Protein 3SLH (pdb70)

Foldseek 3Di:
DKWKKFAAFQAFEEEAAFAFAPLLLLLQQVLLQAFAAKAKEFRRQPFPQSVLLVVLQVLFPWAWDDPPVRNMIITHYQHLQRTHAGPAARENELDPLSVLQVLLQQQQHQAKHWYHYDPLQQQFAQCQQVVVSVVQVWDWDDVPRGDRIITNHHQEGAADEEERPAADPSNVNSNQNNQQRYAFKHKYFYPQHADCSNVLLCVLQVFDWDADDGTIMHHYDDHGHHDYYYGFRHVLLCLLVQLLQQAFPPYKYKYARHWPAVNQCLSVVVQVVFPWDKDWADWDADSRTITTMIMGHYDATAADEDDQSSCNNCVSVVLLVVLSQQAHAFKHHDFQALVCCRHSHNSQVQSQQVSVQQPWPWDGDNGTIMTHHDAGAAGEGECNQPLSNSSSVLSSNNRHPGMHMYPHNPNVSNGGVCSQVSCVVGRTGMDIDDDD/DKWKKFAAFQAFAEEDAFAFAPLLLLLQQVLLQAFAAKAKEFRRQLFDQSVLLVVLQVLFPWDWDDPPVRNMIITHYQHLQRTHAGPAARENALDPLSQLQVLLQQQQHQAKHWYYYDPLQQQFAQVQQVVVSVVQVWDWDADVRGDRIMTNHHLEGAADEDERPAADPSSVNSNVNNQQRYAFKHKYFYPQHADDSSVLLCVLQVFDWDDDPTIIMGHYDDHGHHDYFYGFHHVLLVLLVQLLQAAFAPYKYKHARHWDAVNQCLSVVVQVVFPWDKDWDPWDDTSRTITTMIIGHYDATAAEEDDQSSCNNCVSVVLLVVLSQQAHAFKHWDFQALVCCNHSHNSQVQSQQVSVQQPWDKDDDNGTIMTHHDAGAAGEGEQNQPLSNSSSVLSNNNRHPGMYMYPHNPNVSNGGVCSQVVCVVGRSGMDIRDHPDDD/DWKWKKFAAFQAFAEEEAFAFAQLLLLLVQVLLQAAAAKAKEFRRQPFDQSVLLVVLSVQFPWDWDDPPVRRMIITHHLHLQRGHEGPDARENALDPLSVLLVLLQQQQHQAKHWYAYDPLQQQFAQCQQVVVSVVQVWDWDDDPRGDRIMTNHHLAGAADAEERPAQDPSSVNSRVSNQQSHAFKHKYFYPAHADCSNVLVCVQQVADWDDDDRIIMHHYPDHGHHDYAYTFHEVLLVLLVQLLQQAFAPYKYKHFRHFCAVNQPLSVVVQVVFPFDKDWAPWDCPRVGITTMIMGHYTATAAEERDLSSCSNCVSVVLQVVLSQQAHAAKHWDFQALVCPRHSHNSQVQSQQVQVQQPWPKDGDNRTIMTHHDAGAAGEGELNQPLSNSSSVLSNSNRHPGMYMYTGNPNVSNGGVCSQVVCVVRGSGMDMDDHPD/DFKWKKFWAFQAFEEEEAFAFAQLLLLLQQVQLQAFAAKAKEFRRQPFDQSVLLVVLSVLFPWAWDDPPVRNMIITHYCHLQRGHEGPDARENALDPLSVLQVCLQQQQHQAKHWYAYDPLQQQFAQCQQCVVSVVQVWDWDDDPRGDRIMTNHHQAGAADEEERPAQDPSSVNSNVNNQQRYAFKHKYFYPAHADDSNVQVCVQQVADWDDDDRMIMHHYDDHGHHDYAYTFREVLLVLLVQLLQAANPPYKYKYFRHFCQVNQPLSVVVQVVFPWDKDWAPWDCPRVRITTMIMGHYDATAAEERDLSSCSNCLSVVLLVVLSQQAHAFKHWDFQQLVCCNHSHNSQVQSQQVQVQQPWPWAGDNGTIMTHHDAGAAGEGECNQPLSNSSSVLSNNNRHPGMHMYGGNVNVSNGGVCSQVVCVVRRSGMDMDHHPNPD

Nearest PDB structures (foldseek):
  3tr1-assembly1_A  TM=9.973E-01  e=2.044E-92  Coxiella burnetii
  4egr-assembly3_C  TM=9.978E-01  e=1.444E-90  Coxiella burnetii
  4znd-assembly1_A  TM=9.997E-01  e=7.835E-90  Coxiella burnetii RSA 493
  1rf4-assembly1_A  TM=9.714E-01  e=6.660E-53  Streptococcus pneumoniae
  3rmt-assembly1_B  TM=9.116E-01  e=3.940E-53  Halalkalibacterium halodurans

B-factor: mean 26.9, std 11.07, range [5.55, 76.54]

Organism: Coxiella burnetii (strain RSA 493 / Nine Mile phase I) (NCBI:txid227377)

Radius of gyration: 42.56 Å; Cα contacts (8 Å, |Δi|>4): 4972; chains: 4; bounding box: 73×123×106 Å

CATH classification: 3.65.10.10 (+1 more: 3.65.10.10)

Sequence (1753 aa):
AMMDYQTIPSQQGLSGEIICVPGDKSISHRAVLLAAIAEGQTQVDGFLMGADNLAMVSSALQQQMGASIQVIEEDDENILVVEGVGMTGLQAPPEALDCGNSGTAIRLLSGLLAGQPFNTTVLTTGDSSLQRRPMKRIIDPLTLMGAKIDDSSTGNVPPLKIYGNPRLTTGIHHYQLPMASAQVKSCLLLAGLYARGKTCITEPAPSRDHTERLLLKKHFHHYTLQQKDKQSICVSGGGKLKANDIISSIPGDISSAAFFIVAATITPGSAIRLCRVGVNPTRLGVINLLKMMGADIEEVTHYTTEKNNEEPTTADITVRHARLKGIDIPPDQVPLTIDEFPVLLIAAAVAQGKTVLRDDAAELRVKETDRIAAMVDGLQKLGIAAESLPDGVVIIQGGTLEGGEVNNSYDDHRIAMAFAVAGTLAKGPVRIRNCDDNVKKTSFPNFVELANEEVGGMMNNVKGVRGRAMMDYQTIPSQGLSGEICVPGDKSISHRAVLLAAIAEGQTQVDGFLMGADNLAMVSSALQQMGASIQVIEDDENILVVEGVGMTGLQAPPEALDCGNSGTAIRLLSGLLAGQPFNTTVLTGDSSSLQRRPMKRIIDPLTLMGAKIDSTGNVPPLKIYGNPRLTGIHYQLPMASAQVKSCLLLAGLYARGKTCITEPAPSRDHTERLLLKHFHYTLLQKDKQSIICVSGGGKLKANDIISSIPGDISSAAFFIVAATITPGSAIRLCRVGVNPTRLGVINLLKMMMGADIEVTTHYTTEKNEEPTADITVRHARLKGIDIPPDQVPLTIDEFPVLLIAAAVAQGKTVLRDAAELRVKETDRIAAMVDGLQKLGIAAESLPDGVVIIQGGTLEGGEVNNSYDDHRIAMAFAVAGTLAKGPVRIRRNNCDNVKTSFPNFVELANEVGMMNVKGVRGRGGFNAMMDYQTIPSQGLSGEICVPGDKSISHRAVLLAAIAEGQTQVDDGFLMGADNLAMVSSALQQMGASIQVIEDDENILVVEGVGMTGLQAPPEALDCGNSGTAIRLLSGLLAGQPFNTVLLTGDSSLQRRPMKRIIDPLTLMGAKKIDSTGNVPPLKIYGNPRLTGIHYQLPMASAQVKSCLLLAGLYARGKTCITEPAPSRDHTERLLKHFHYTLQKDKQSICVSGGGKLKANDISIPGDISSAAFFIVAATITPGSAIRLCRRVGVNPTRLGVINLLKMMGADIEEVTHYYTEKNEEPTADITVRHARLKGIDIPPDQVPLTIDEFPVLLIAAAVAQGKTVLRRDDAAELRVKETDRIAAMVDGLQKLGIAAESLPDGVVIIIQQGGTLEGGEVNSYDDDHRIAMAFAVAGTLAKGPVRIRNCDNVKTSFPNFVELANEVGMMNVKGVRGRRGNAMMDYQTIPSQGLSGEICVPGDKSISHRAVLLAAIAEGQTQVDGFLMGADNLAMVSSALQQMGASIQVIEDENILVVEGVGMTGLQAPPEALDCGNSGTAIRLLSGLLAGQPFNTVLLTGDSSLQRRPMKRIIDPLTLMGAKIDSTGNVPPLKIYGNPRLTGIHHYQLPMASAQVKSCLLLAGLYARGKTCITEPAPSRDHTERLLKHFHYTLQKDKQSICVSGGGKLKANDISSIPGDISSAAFFIVAATITPGSAIRLCRVGVNPTRLGVINLLKMMGADIEVTHYTEKNEEPTADITVRHARRLKGIDIPPDQVPLTIDEFPVLLIAAAVAQGKTVLRDAAELRVKETDRIAAMVDGLQKLGIAAESLPDGVVIIQGGTLEGGEVNSYDDHRIAMAFAVAGTLAKGPVRIRNCDNVKTSFPNFVELANEVGMMNVKGVRGRGGF

Structure (mmCIF, N/CA/C/O backbone):
data_3SLH
#
_entry.id   3SLH
#
_cell.length_a   46.252
_cell.length_b   186.638
_cell.length_c   95.794
_cell.angle_alpha   90.00
_cell.angle_beta   91.51
_cell.angle_gamma   90.00
#
_symmetry.space_group_name_H-M   'P 1 21 1'
#
loop_
_entity.id
_entity.type
_entity.pdbx_description
1 polymer '3-phosphoshikimate 1-carboxyvinyltransferase'
2 non-polymer BETA-MERCAPTOETHANOL
3 non-polymer 'PHOSPHATE ION'
4 non-polymer SHIKIMATE-3-PHOSPHATE
5 non-polymer GLYPHOSATE
6 non-polymer '(3R,4S,5R)-3,4,5-TRIHYDROXYCYCLOHEX-1-ENE-1-CARBOXYLIC ACID'
7 non-polymer 1,2-ETHANEDIOL
8 non-polymer DI(HYDROXYETHYL)ETHER
9 non-polymer 'TRIETHYLENE GLYCOL'
10 non-polymer 'PENTAETHYLENE GLYCOL'
11 non-polymer 'CHLORIDE ION'
12 non-polymer 'TETRAETHYLENE GLYCOL'
13 water water
#
loop_
_atom_site.group_PDB
_atom_site.id
_atom_site.type_symbol
_atom_site.label_atom_id
_atom_site.label_alt_id
_atom_site.label_comp_id
_atom_site.label_asym_id
_atom_site.label_entity_id
_atom_site.label_seq_id
_atom_site.pdbx_PDB_ins_code
_atom_site.Cartn_x
_atom_site.Cartn_y
_atom_site.Cartn_z
_atom_site.occupancy
_atom_site.B_iso_or_equiv
_atom_site.auth_seq_id
_atom_site.auth_comp_id
_atom_site.auth_asym_id
_atom_site.auth_atom_id
_atom_site.pdbx_PDB_model_num
ATOM 1 N N . ALA A 1 3 ? 9.681 12.582 -56.857 1.00 35.44 0 ALA A N 1
ATOM 2 C CA . ALA A 1 3 ? 9.425 13.667 -57.871 1.00 32.90 0 ALA A CA 1
ATOM 3 C C . ALA A 1 3 ? 8.207 13.259 -58.689 1.00 30.63 0 ALA A C 1
ATOM 4 O O . ALA A 1 3 ? 8.318 12.444 -59.613 1.00 32.74 0 ALA A O 1
ATOM 6 N N . MET A 1 4 ? 7.065 13.859 -58.384 1.00 26.17 1 MET A N 1
ATOM 7 C CA A MET A 1 4 ? 5.838 13.507 -59.064 0.50 24.13 1 MET A CA 1
ATOM 8 C CA B MET A 1 4 ? 5.807 13.520 -59.049 0.50 24.74 1 MET A CA 1
ATOM 9 C C . MET A 1 4 ? 5.247 14.723 -59.777 1.00 22.48 1 MET A C 1
ATOM 10 O O . MET A 1 4 ? 5.334 15.846 -59.283 1.00 20.20 1 MET A O 1
ATOM 19 N N . ASP A 1 5 ? 4.693 14.470 -60.959 1.00 19.07 2 ASP A N 1
ATOM 20 C CA . ASP A 1 5 ? 4.043 15.483 -61.764 1.00 18.67 2 ASP A CA 1
ATOM 21 C C . ASP A 1 5 ? 2.584 15.070 -61.951 1.00 17.70 2 ASP A C 1
ATOM 22 O O . ASP A 1 5 ? 2.224 13.905 -61.721 1.00 17.63 2 ASP A O 1
ATOM 27 N N . TYR A 1 6 ? 1.736 16.018 -62.355 1.00 16.08 3 TYR A N 1
ATOM 28 C CA . TYR A 1 6 ? 0.381 15.698 -62.742 1.00 15.62 3 TYR A CA 1
ATOM 29 C C . TYR A 1 6 ? 0.269 15.823 -64.263 1.00 16.68 3 TYR A C 1
ATOM 30 O O . TYR A 1 6 ? 0.910 16.674 -64.853 1.00 17.63 3 TYR A O 1
ATOM 39 N N . GLN A 1 7 ? -0.546 14.967 -64.873 1.00 17.84 4 GLN A N 1
ATOM 40 C CA . GLN A 1 7 ? -0.797 15.012 -66.314 1.00 17.27 4 GLN A CA 1
ATOM 41 C C . GLN A 1 7 ? -2.299 14.960 -66.504 1.00 17.59 4 GLN A C 1
ATOM 42 O O . GLN A 1 7 ? -2.964 14.066 -65.978 1.00 18.05 4 GLN A O 1
ATOM 48 N N . THR A 1 8 ? -2.822 15.922 -67.245 1.00 17.41 5 THR A N 1
ATOM 49 C CA . THR A 1 8 ? -4.249 16.012 -67.472 1.00 17.90 5 THR A CA 1
ATOM 50 C C . THR A 1 8 ? -4.624 15.761 -68.916 1.00 19.53 5 THR A C 1
ATOM 51 O O . THR A 1 8 ? -3.769 15.794 -69.817 1.00 19.97 5 THR A O 1
ATOM 55 N N . ILE A 1 9 ? -5.901 15.441 -69.104 1.00 18.30 6 ILE A N 1
ATOM 56 C CA . ILE A 1 9 ? -6.531 15.501 -70.430 1.00 19.52 6 ILE A CA 1
ATOM 57 C C . ILE A 1 9 ? -7.844 16.251 -70.199 1.00 19.57 6 ILE A C 1
ATOM 58 O O . ILE A 1 9 ? -8.360 16.263 -69.077 1.00 18.32 6 ILE A O 1
ATOM 63 N N . PRO A 1 10 ? -8.378 16.886 -71.252 1.00 20.99 7 PRO A N 1
ATOM 64 C CA . PRO A 1 10 ? -9.592 17.647 -71.064 1.00 21.49 7 PRO A CA 1
ATOM 65 C C . PRO A 1 10 ? -10.758 16.828 -70.538 1.00 22.01 7 PRO A C 1
ATOM 66 O O . PRO A 1 10 ? -10.833 15.628 -70.748 1.00 22.68 7 PRO A O 1
ATOM 70 N N . SER A 1 11 ? -11.682 17.520 -69.884 1.00 22.09 8 SER A N 1
ATOM 71 C CA . SER A 1 11 ? -12.864 16.898 -69.311 1.00 21.93 8 SER A CA 1
ATOM 72 C C . SER A 1 11 ? -14.113 17.0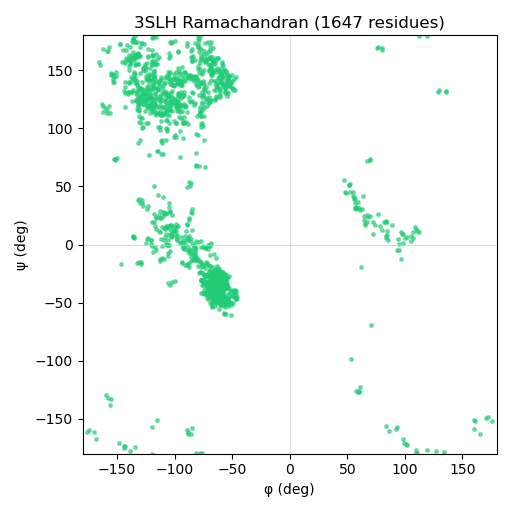41 -70.173 1.00 24.40 8 SER A C 1
ATOM 73 O O . SER A 1 11 ? -14.341 18.086 -70.752 1.00 24.35 8 SER A O 1
ATOM 76 N N . GLN A 1 12 ? -14.932 15.980 -70.192 1.00 26.02 9 GLN A N 1
ATOM 77 C CA A GLN A 1 12 ? -16.170 15.988 -70.944 0.70 28.73 9 GLN A CA 1
ATOM 78 C CA B GLN A 1 12 ? -16.204 15.950 -70.924 0.30 27.82 9 GLN A CA 1
ATOM 79 C C . GLN A 1 12 ? -17.328 16.424 -70.022 1.00 28.57 9 GLN A C 1
ATOM 80 O O . GLN A 1 12 ? -18.511 16.339 -70.384 1.00 29.44 9 GLN A O 1
ATOM 91 N N . GLY A 1 13 ? -16.979 16.893 -68.823 1.00 27.19 10 GLY A N 1
ATOM 92 C CA . GLY A 1 13 ? -17.972 17.381 -67.882 1.00 27.75 10 GLY A CA 1
ATOM 93 C C . GLY A 1 13 ? -17.817 16.778 -66.501 1.00 27.40 10 GLY A C 1
ATOM 94 O O . GLY A 1 13 ? -17.615 15.570 -66.373 1.00 28.57 10 GLY A O 1
ATOM 95 N N . LEU A 1 14 ? -17.858 17.633 -65.476 1.00 25.57 11 LEU A N 1
ATOM 96 C CA . LEU A 1 14 ? -17.811 17.180 -64.111 1.00 24.83 11 LEU A CA 1
ATOM 97 C C . LEU A 1 14 ? -19.223 16.814 -63.646 1.00 26.14 11 LEU A C 1
ATOM 98 O O . LEU A 1 14 ? -20.196 17.452 -64.030 1.00 26.07 11 LEU A O 1
ATOM 103 N N . SER A 1 15 ? -19.321 15.789 -62.813 1.00 26.96 12 SER A N 1
ATOM 104 C CA . SER A 1 15 ? -20.600 15.354 -62.315 1.00 30.14 12 SER A CA 1
ATOM 105 C C . SER A 1 15 ? -20.456 14.627 -60.999 1.00 30.38 12 SER A C 1
ATOM 106 O O . SER A 1 15 ? -19.464 13.951 -60.771 1.00 32.53 12 SER A O 1
ATOM 109 N N . GLY A 1 16 ? -21.457 14.753 -60.138 1.00 31.17 13 GLY A N 1
ATOM 110 C CA . GLY A 1 16 ? -21.437 14.020 -58.897 1.00 30.96 13 GLY A CA 1
ATOM 111 C C . GLY A 1 16 ? -21.439 14.859 -57.654 1.00 30.02 13 GLY A C 1
ATOM 112 O O . GLY A 1 16 ? -21.490 16.083 -57.691 1.00 27.15 13 GLY A O 1
ATOM 113 N N . GLU A 1 17 ? -21.424 14.150 -56.541 1.00 30.07 14 GLU A N 1
ATOM 114 C CA . GLU A 1 17 ? -21.450 14.736 -55.238 1.00 29.83 14 GLU A CA 1
ATOM 115 C C . GLU A 1 17 ? -20.135 14.335 -54.582 1.00 28.01 14 GLU A C 1
ATOM 116 O O . GLU A 1 17 ? -19.777 13.153 -54.591 1.00 28.05 14 GLU A O 1
ATOM 122 N N A ILE A 1 18 ? -19.377 15.299 -54.055 0.50 25.89 15 ILE A N 1
ATOM 123 N N B ILE A 1 18 ? -19.482 15.319 -53.965 0.50 26.71 15 ILE A N 1
ATOM 124 C CA A ILE A 1 18 ? -18.154 14.956 -53.316 0.50 24.03 15 ILE A CA 1
ATOM 125 C CA B ILE A 1 18 ? -18.153 15.168 -53.399 0.50 25.70 15 ILE A CA 1
ATOM 126 C C A ILE A 1 18 ? -18.042 15.760 -52.031 0.50 23.42 15 ILE A C 1
ATOM 127 C C B ILE A 1 18 ? -18.035 15.821 -52.018 0.50 24.32 15 ILE A C 1
ATOM 128 O O A ILE A 1 18 ? -18.612 16.839 -51.888 0.50 21.42 15 ILE A O 1
ATOM 129 O O B ILE A 1 18 ? -18.614 16.881 -51.789 0.50 22.55 15 ILE A O 1
ATOM 138 N N . CYS A 1 19 ? -17.306 15.175 -51.103 1.00 22.69 16 CYS A N 1
ATOM 139 C CA . CYS A 1 19 ? -17.034 15.745 -49.809 1.00 23.17 16 CYS A CA 1
ATOM 140 C C . CYS A 1 19 ? -15.553 16.050 -49.812 1.00 20.80 16 CYS A C 1
ATOM 141 O O . CYS A 1 19 ? -14.745 15.135 -49.922 1.00 23.32 16 CYS A O 1
ATOM 144 N N . VAL A 1 20 ? -15.189 17.324 -49.724 1.00 18.76 17 VAL A N 1
ATOM 145 C CA . VAL A 1 20 ? -13.778 17.676 -49.652 1.00 16.45 17 VAL A CA 1
ATOM 146 C C . VAL A 1 20 ? -13.302 17.514 -48.209 1.00 16.06 17 VAL A C 1
ATOM 147 O O . VAL A 1 20 ? -14.111 17.530 -47.263 1.00 17.27 17 VAL A O 1
ATOM 151 N N . PRO A 1 21 ? -11.981 17.373 -48.032 1.00 14.42 18 PRO A N 1
ATOM 152 C CA . PRO A 1 21 ? -11.426 17.222 -46.695 1.00 15.90 18 PRO A CA 1
ATOM 153 C C . PRO A 1 21 ? -11.540 18.515 -45.885 1.00 15.59 18 PRO A C 1
ATOM 154 O O . PRO A 1 21 ? -11.939 19.567 -46.409 1.00 14.95 18 PRO A O 1
ATOM 158 N N . GLY A 1 22 ? -11.214 18.409 -44.609 1.00 14.21 19 GLY A N 1
ATOM 159 C CA . GLY A 1 22 ? -11.368 19.493 -43.668 1.00 14.75 19 GLY A CA 1
ATOM 160 C C . GLY A 1 22 ? -10.574 20.747 -43.924 1.00 13.64 19 GLY A C 1
ATOM 161 O O . GLY A 1 22 ? -9.541 20.748 -44.609 1.00 12.47 19 GLY A O 1
ATOM 162 N N . ASP A 1 23 ? -11.055 21.809 -43.290 1.00 13.42 20 ASP A N 1
ATOM 163 C CA . ASP A 1 23 ? -10.463 23.106 -43.392 1.00 12.97 20 ASP A CA 1
ATOM 164 C C . ASP A 1 23 ? -9.103 23.165 -42.702 1.00 12.86 20 ASP A C 1
ATOM 165 O O . ASP A 1 23 ? -8.968 22.841 -41.514 1.00 12.47 20 ASP A O 1
ATOM 170 N N . LYS A 1 24 ? -8.090 23.575 -43.461 1.00 11.67 21 LYS A N 1
ATOM 171 C CA . LYS A 1 24 ? -6.705 23.658 -42.953 1.00 12.58 21 LYS A CA 1
ATOM 172 C C . LYS A 1 24 ? -6.557 24.722 -41.839 1.00 12.42 21 LYS A C 1
ATOM 173 O O . LYS A 1 24 ? -5.959 24.454 -40.787 1.00 11.84 21 LYS A O 1
ATOM 179 N N . SER A 1 25 ? -7.156 25.900 -42.044 1.00 11.63 22 SER A N 1
ATOM 180 C CA . SER A 1 25 ? -7.062 27.017 -41.077 1.00 12.54 22 SER A CA 1
ATOM 181 C C . SER A 1 25 ? -7.741 26.678 -39.781 1.00 12.00 22 SER A C 1
ATOM 182 O O . SER A 1 25 ? -7.159 26.881 -38.685 1.00 12.81 22 SER A O 1
ATOM 185 N N . ILE A 1 26 ? -8.947 26.116 -39.873 1.00 12.79 23 ILE A N 1
ATOM 186 C CA . ILE A 1 26 ? -9.694 25.774 -38.661 1.00 13.21 23 ILE A CA 1
ATOM 187 C C . ILE A 1 26 ? -9.025 24.608 -37.945 1.00 12.62 23 ILE A C 1
ATOM 188 O O . ILE A 1 26 ? -8.936 24.600 -36.710 1.00 13.92 23 ILE A O 1
ATOM 193 N N . SER A 1 27 ? -8.512 23.644 -38.715 1.00 11.36 24 SER A N 1
ATOM 194 C CA . SER A 1 27 ? -7.807 22.507 -38.122 1.00 12.54 24 SER A CA 1
ATOM 195 C C . SER A 1 27 ? -6.598 22.958 -37.269 1.00 12.92 24 SER A C 1
ATOM 196 O O . SER A 1 27 ? -6.432 22.499 -36.144 1.00 13.43 24 SER A O 1
ATOM 199 N N . HIS A 1 28 ? -5.802 23.885 -37.782 1.00 12.76 25 HIS A N 1
ATOM 200 C CA . HIS A 1 28 ? -4.630 24.343 -37.066 1.00 13.45 25 HIS A CA 1
ATOM 201 C C . HIS A 1 28 ? -5.017 24.916 -35.711 1.00 13.53 25 HIS A C 1
ATOM 202 O O . HIS A 1 28 ? -4.430 24.595 -34.676 1.00 13.62 25 HIS A O 1
ATOM 209 N N . ARG A 1 29 ? -6.024 25.771 -35.732 1.00 13.16 26 ARG A N 1
ATOM 210 C CA . ARG A 1 29 ? -6.487 26.442 -34.517 1.00 13.89 26 ARG A CA 1
ATOM 211 C C . ARG A 1 29 ? -7.157 25.480 -33.536 1.00 14.67 26 ARG A C 1
ATOM 212 O O . ARG A 1 29 ? -6.971 25.593 -32.321 1.00 15.65 26 ARG A O 1
ATOM 220 N N . ALA A 1 30 ? -7.947 24.564 -34.069 1.00 13.84 27 ALA A N 1
ATOM 221 C CA . ALA A 1 30 ? -8.676 23.593 -33.230 1.00 14.46 27 ALA A CA 1
ATOM 222 C C . ALA A 1 30 ? -7.720 22.766 -32.388 1.00 14.01 27 ALA A C 1
ATOM 223 O O . ALA A 1 30 ? -7.937 22.579 -31.184 1.00 14.34 27 ALA A O 1
ATOM 225 N N . VAL A 1 31 ? -6.679 22.228 -33.014 1.00 14.30 28 VAL A N 1
ATOM 226 C CA . VAL A 1 31 ? -5.765 21.376 -32.265 1.00 14.13 28 VAL A CA 1
ATOM 227 C C . VAL A 1 31 ? -4.911 22.176 -31.273 1.00 15.01 28 VAL A C 1
ATOM 228 O O . VAL A 1 31 ? -4.689 21.748 -30.148 1.00 14.01 28 VAL A O 1
ATOM 232 N N . LEU A 1 32 ? -4.489 23.355 -31.687 1.00 13.91 29 LEU A N 1
ATOM 233 C CA . LEU A 1 32 ? -3.661 24.200 -30.833 1.00 14.01 29 LEU A CA 1
ATOM 234 C C . LEU A 1 32 ? -4.430 24.628 -29.572 1.00 15.10 29 LEU A C 1
ATOM 235 O O . LEU A 1 32 ? -3.963 24.434 -28.456 1.00 16.08 29 LEU A O 1
ATOM 240 N N . LEU A 1 33 ? -5.636 25.143 -29.738 1.00 15.50 30 LEU A N 1
ATOM 241 C CA . LEU A 1 33 ? -6.441 25.584 -28.584 1.00 15.59 30 LEU A CA 1
ATOM 242 C C . LEU A 1 33 ? -6.861 24.384 -27.741 1.00 16.22 30 LEU A C 1
ATOM 243 O O . LEU A 1 33 ? -6.859 24.453 -26.505 1.00 15.64 30 LEU A O 1
ATOM 248 N N . ALA A 1 34 ? -7.222 23.281 -28.385 1.00 14.52 31 ALA A N 1
ATOM 249 C CA . ALA A 1 34 ? -7.623 22.101 -27.631 1.00 15.24 31 ALA A CA 1
ATOM 250 C C . ALA A 1 34 ? -6.464 21.630 -26.754 1.00 15.17 31 ALA A C 1
ATOM 251 O O . ALA A 1 34 ? -6.662 21.152 -25.620 1.00 15.09 31 ALA A O 1
ATOM 253 N N . ALA A 1 35 ? -5.243 21.751 -27.284 1.00 14.50 32 ALA A N 1
ATOM 254 C CA . ALA A 1 35 ? -4.061 21.250 -26.585 1.00 15.62 32 ALA A CA 1
ATOM 255 C C . ALA A 1 35 ? -3.863 21.891 -25.225 1.00 17.28 32 ALA A C 1
ATOM 256 O O . ALA A 1 35 ? -3.419 21.208 -24.269 1.00 17.16 32 ALA A O 1
ATOM 258 N N . ILE A 1 36 ? -4.186 23.188 -25.132 1.00 16.37 33 ILE A N 1
ATOM 259 C CA . ILE A 1 36 ? -4.009 23.964 -23.879 1.00 17.42 33 ILE A CA 1
ATOM 260 C C . ILE A 1 36 ? -5.319 24.223 -23.100 1.00 17.72 33 ILE A C 1
ATOM 261 O O . ILE A 1 36 ? -5.338 24.959 -22.123 1.00 18.06 33 ILE A O 1
ATOM 266 N N . ALA A 1 37 ? -6.398 23.618 -23.557 1.00 17.86 34 ALA A N 1
ATOM 267 C CA . ALA A 1 37 ? -7.679 23.724 -22.869 1.00 18.65 34 ALA A CA 1
ATOM 268 C C . ALA A 1 37 ? -7.666 22.765 -21.692 1.00 18.75 34 ALA A C 1
ATOM 269 O O . ALA A 1 37 ? -6.739 21.961 -21.536 1.00 19.01 34 ALA A O 1
ATOM 271 N N . GLU A 1 38 ? -8.685 22.886 -20.840 1.00 20.11 35 GLU A N 1
ATOM 272 C CA . GLU A 1 38 ? -8.878 21.940 -19.747 1.00 22.17 35 GLU A CA 1
ATOM 273 C C . GLU A 1 38 ? -10.028 21.016 -20.159 1.00 21.77 35 GLU A C 1
ATOM 274 O O . GLU A 1 38 ? -11.126 21.472 -20.515 1.00 22.26 35 GLU A O 1
ATOM 280 N N . GLY A 1 39 ? -9.747 19.717 -20.162 1.00 22.84 36 GLY A N 1
ATOM 281 C CA . GLY A 1 39 ? -10.741 18.721 -20.523 1.00 22.05 36 GLY A CA 1
ATOM 282 C C . GLY A 1 39 ? -10.446 18.074 -21.864 1.00 22.14 36 GLY A C 1
ATOM 283 O O . GLY A 1 39 ? -9.450 18.388 -22.515 1.00 20.68 36 GLY A O 1
ATOM 284 N N . GLN A 1 40 ? -11.349 17.198 -22.277 1.00 20.58 37 GLN A N 1
ATOM 285 C CA . GLN A 1 40 ? -11.172 16.432 -23.510 1.00 21.29 37 GLN A CA 1
ATOM 286 C C . GLN A 1 40 ? -11.890 17.057 -24.694 1.00 20.54 37 GLN A C 1
ATOM 287 O O . GLN A 1 40 ? -13.086 17.328 -24.611 1.00 21.00 37 GLN A O 1
ATOM 293 N N . THR A 1 41 ? -11.171 17.270 -25.806 1.00 19.19 38 THR A N 1
ATOM 294 C CA . THR A 1 41 ? -11.797 17.760 -27.012 1.00 19.17 38 THR A CA 1
ATOM 295 C C . THR A 1 41 ? -11.662 16.715 -28.117 1.00 19.01 38 THR A C 1
ATOM 296 O O . THR A 1 41 ? -10.557 16.336 -28.449 1.00 16.81 38 THR A O 1
ATOM 300 N N . GLN A 1 42 ? -12.795 16.258 -28.669 1.00 18.06 39 GLN A N 1
ATOM 301 C CA . GLN A 1 42 ? -12.762 15.393 -29.848 1.00 18.93 39 GLN A CA 1
ATOM 302 C C . GLN A 1 42 ? -12.920 16.300 -31.066 1.00 17.82 39 GLN A C 1
ATOM 303 O O . GLN A 1 42 ? -13.848 17.098 -31.131 1.00 18.14 39 GLN A O 1
ATOM 309 N N . VAL A 1 43 ? -11.989 16.190 -32.005 1.00 16.93 40 VAL A N 1
ATOM 310 C CA . VAL A 1 43 ? -12.013 17.014 -33.214 1.00 16.65 40 VAL A CA 1
ATOM 311 C C . VAL A 1 43 ? -12.350 16.110 -34.389 1.00 18.46 40 VAL A C 1
ATOM 312 O O . VAL A 1 43 ? -11.554 15.233 -34.704 1.00 18.93 40 VAL A O 1
ATOM 316 N N . ASP A 1 44 ? -13.534 16.279 -34.991 1.00 17.31 41 ASP A N 1
ATOM 317 C CA . ASP A 1 44 ? -13.951 15.469 -36.141 1.00 18.58 41 ASP A CA 1
ATOM 318 C C . ASP A 1 44 ? -13.735 16.285 -37.414 1.00 17.57 41 ASP A C 1
ATOM 319 O O . ASP A 1 44 ? -13.889 17.491 -37.395 1.00 18.20 41 ASP A O 1
ATOM 324 N N . GLY A 1 45 ? -13.322 15.635 -38.493 1.00 17.93 42 GLY A N 1
ATOM 325 C CA . GLY A 1 45 ? -13.116 16.340 -39.755 1.00 17.23 42 GLY A CA 1
ATOM 326 C C . GLY A 1 45 ? -11.743 17.006 -39.857 1.00 16.43 42 GLY A C 1
ATOM 327 O O . GLY A 1 45 ? -11.516 17.836 -40.743 1.00 17.54 42 GLY A O 1
ATOM 328 N N . PHE A 1 46 ? -10.850 16.681 -38.934 1.00 14.63 43 PHE A N 1
ATOM 329 C CA . PHE A 1 46 ? -9.482 17.255 -38.931 1.00 14.61 43 PHE A CA 1
ATOM 330 C C . PHE A 1 46 ? -8.781 16.931 -40.249 1.00 13.18 43 PHE A C 1
ATOM 331 O O . PHE A 1 46 ? -8.872 15.818 -40.742 1.00 14.25 43 PHE A O 1
ATOM 339 N N . LEU A 1 47 ? -8.083 17.908 -40.819 1.00 13.18 44 LEU A N 1
ATOM 340 C CA . LEU A 1 47 ? -7.369 17.701 -42.070 1.00 13.77 44 LEU A CA 1
ATOM 341 C C . LEU A 1 47 ? -6.061 16.952 -41.802 1.00 13.56 44 LEU A C 1
ATOM 342 O O . LEU A 1 47 ? -5.110 17.480 -41.193 1.00 14.24 44 LEU A O 1
ATOM 347 N N . MET A 1 48 ? -5.998 15.737 -42.312 1.00 14.96 45 MET A N 1
ATOM 348 C CA . MET A 1 48 ? -4.845 14.862 -42.140 1.00 14.72 45 MET A CA 1
ATOM 349 C C . MET A 1 48 ? -3.813 15.073 -43.259 1.00 15.66 45 MET A C 1
ATOM 350 O O . MET A 1 48 ? -3.350 14.116 -43.899 1.00 17.37 45 MET A O 1
ATOM 355 N N . GLY A 1 49 ? -3.476 16.339 -43.487 1.00 14.81 46 GLY A N 1
ATOM 356 C CA . GLY A 1 49 ? -2.468 16.729 -44.457 1.00 14.43 46 GLY A CA 1
ATOM 357 C C . GLY A 1 49 ? -1.152 17.023 -43.754 1.00 14.80 46 GLY A C 1
ATOM 358 O O . GLY A 1 49 ? -1.066 17.065 -42.529 1.00 13.93 46 GLY A O 1
ATOM 359 N N . ALA A 1 50 ? -0.126 17.298 -44.551 1.00 14.84 47 ALA A N 1
ATOM 360 C CA . ALA A 1 50 ? 1.223 17.466 -44.007 1.00 13.88 47 ALA A CA 1
ATOM 361 C C . ALA A 1 50 ? 1.338 18.696 -43.113 1.00 13.62 47 ALA A C 1
ATOM 362 O O . ALA A 1 50 ? 2.018 18.630 -42.079 1.00 14.92 47 ALA A O 1
ATOM 364 N N . ASP A 1 51 ? 0.686 19.796 -43.482 1.00 14.14 48 ASP A N 1
ATOM 365 C CA . ASP A 1 51 ? 0.783 21.036 -42.714 1.00 12.75 48 ASP A CA 1
ATOM 366 C C . ASP A 1 51 ? 0.150 20.849 -41.316 1.00 13.39 48 ASP A C 1
ATOM 367 O O . ASP A 1 51 ? 0.756 21.165 -40.296 1.00 13.28 48 ASP A O 1
ATOM 372 N N . ASN A 1 52 ? -1.055 20.284 -41.282 1.00 12.47 49 ASN A N 1
ATOM 373 C CA . ASN A 1 52 ? -1.758 20.099 -40.014 1.00 12.14 49 ASN A CA 1
ATOM 374 C C . ASN A 1 52 ? -1.120 19.039 -39.131 1.00 12.44 49 ASN A C 1
ATOM 375 O O . ASN A 1 52 ? -1.084 19.190 -37.891 1.00 12.29 49 ASN A O 1
ATOM 380 N N . LEU A 1 53 ? -0.557 17.996 -39.733 1.00 12.50 50 LEU A N 1
ATOM 381 C CA . LEU A 1 53 ? 0.109 16.967 -38.938 1.00 13.65 50 LEU A CA 1
ATOM 382 C C . LEU A 1 53 ? 1.442 17.500 -38.398 1.00 14.41 50 LEU A C 1
ATOM 383 O O . LEU A 1 53 ? 1.892 17.039 -37.351 1.00 14.67 50 LEU A O 1
ATOM 388 N N . ALA A 1 54 ? 2.056 18.485 -39.084 1.00 13.38 51 ALA A N 1
ATOM 389 C CA . ALA A 1 54 ? 3.260 19.093 -38.542 1.00 14.51 51 ALA A CA 1
ATOM 390 C C . ALA A 1 54 ? 2.904 19.850 -37.265 1.00 14.36 51 ALA A C 1
ATOM 391 O O . ALA A 1 54 ? 3.646 19.800 -36.266 1.00 16.19 51 ALA A O 1
ATOM 393 N N . MET A 1 55 ? 1.766 20.542 -37.263 1.00 13.24 52 MET A N 1
ATOM 394 C CA . MET A 1 55 ? 1.277 21.236 -36.047 1.00 13.36 52 MET A CA 1
ATOM 395 C C . MET A 1 55 ? 1.074 20.221 -34.894 1.00 12.93 52 MET A C 1
ATOM 396 O O . MET A 1 55 ? 1.508 20.446 -33.758 1.00 13.34 52 MET A O 1
ATOM 401 N N . VAL A 1 56 ? 0.416 19.112 -35.206 1.00 13.90 53 VAL A N 1
ATOM 402 C CA . VAL A 1 56 ? 0.194 18.057 -34.217 1.00 13.63 53 VAL A CA 1
ATOM 403 C C . VAL A 1 56 ? 1.503 17.558 -33.626 1.00 15.05 53 VAL A C 1
ATOM 404 O O . VAL A 1 56 ? 1.666 17.512 -32.393 1.00 14.82 53 VAL A O 1
ATOM 408 N N . SER A 1 57 ? 2.457 17.206 -34.486 1.00 15.48 54 SER A N 1
ATOM 409 C CA A SER A 1 57 ? 3.733 16.685 -34.001 0.50 16.14 54 SER A CA 1
ATOM 410 C CA B SER A 1 57 ? 3.741 16.696 -34.026 0.50 16.39 54 SER A CA 1
ATOM 411 C C . SER A 1 57 ? 4.464 17.708 -33.144 1.00 16.29 54 SER A C 1
ATOM 412 O O . SER A 1 57 ? 5.037 17.360 -32.115 1.00 18.12 54 SER A O 1
ATOM 417 N N . ALA A 1 58 ? 4.449 18.969 -33.559 1.00 15.52 55 ALA A N 1
ATOM 418 C CA . ALA A 1 58 ? 5.099 20.035 -32.783 1.00 15.35 55 ALA A CA 1
ATOM 419 C C . ALA A 1 58 ? 4.464 20.133 -31.371 1.00 15.83 55 ALA A C 1
ATOM 420 O O . ALA A 1 58 ? 5.176 20.248 -30.364 1.00 17.40 55 ALA A O 1
ATOM 422 N N . LEU A 1 59 ? 3.138 20.079 -31.297 1.00 14.31 56 LEU A N 1
ATOM 423 C CA . LEU A 1 59 ? 2.447 20.137 -30.006 1.00 15.02 56 LEU A CA 1
ATOM 424 C C . LEU A 1 59 ? 2.767 18.923 -29.119 1.00 16.26 56 LEU A C 1
ATOM 425 O O . LEU A 1 59 ? 2.954 19.069 -27.892 1.00 17.24 56 LEU A O 1
ATOM 430 N N . GLN A 1 60 ? 2.874 17.744 -29.733 1.00 16.28 57 GLN A N 1
ATOM 431 C CA . GLN A 1 60 ? 3.237 16.522 -29.001 1.00 16.42 57 GLN A CA 1
ATOM 432 C C . GLN A 1 60 ? 4.655 16.595 -28.438 1.00 17.73 57 GLN A C 1
ATOM 433 O O . GLN A 1 60 ? 4.926 16.076 -27.364 1.00 19.07 57 GLN A O 1
ATOM 439 N N . GLN A 1 61 ? 5.568 17.253 -29.156 1.00 16.74 58 GLN A N 1
ATOM 440 C CA A GLN A 1 61 ? 6.940 17.408 -28.652 0.70 17.95 58 GLN A CA 1
ATOM 441 C CA B GLN A 1 61 ? 6.941 17.411 -28.677 0.30 17.83 58 GLN A CA 1
ATOM 442 C C . GLN A 1 61 ? 6.962 18.223 -27.377 1.00 18.25 58 GLN A C 1
ATOM 443 O O . GLN A 1 61 ? 7.913 18.121 -26.589 1.00 19.28 58 GLN A O 1
ATOM 454 N N . MET A 1 62 ? 5.924 19.043 -27.177 1.00 18.15 59 MET A N 1
ATOM 455 C CA . MET A 1 62 ? 5.792 19.900 -25.986 1.00 19.74 59 MET A CA 1
ATOM 456 C C . MET A 1 62 ? 4.846 19.334 -24.937 1.00 20.69 59 MET A C 1
ATOM 457 O O . MET A 1 62 ? 4.412 20.024 -24.003 1.00 20.73 59 MET A O 1
ATOM 462 N N . GLY A 1 63 ? 4.475 18.086 -25.122 1.00 19.24 60 GLY A N 1
ATOM 463 C CA . GLY A 1 63 ? 3.663 17.426 -24.125 1.00 20.30 60 GLY A CA 1
ATOM 464 C C . GLY A 1 63 ? 2.177 17.553 -24.256 1.00 20.70 60 GLY A C 1
ATOM 465 O O . GLY A 1 63 ? 1.474 17.274 -23.294 1.00 21.26 60 GLY A O 1
ATOM 466 N N . ALA A 1 64 ? 1.671 17.962 -25.431 1.00 18.01 61 ALA A N 1
ATOM 467 C CA . ALA A 1 64 ? 0.224 17.889 -25.655 1.00 18.35 61 ALA A CA 1
ATOM 468 C C . ALA A 1 64 ? -0.121 16.408 -25.746 1.00 18.55 61 ALA A C 1
ATOM 469 O O . ALA A 1 64 ? 0.704 15.600 -26.173 1.00 20.08 61 ALA A O 1
ATOM 471 N N . SER A 1 65 ? -1.340 16.069 -25.333 1.00 17.65 62 SER A N 1
ATOM 472 C CA . SER A 1 65 ? -1.855 14.703 -25.350 1.00 18.42 62 SER A CA 1
ATOM 473 C C . SER A 1 65 ? -2.878 14.629 -26.498 1.00 19.00 62 SER A C 1
ATOM 474 O O . SER A 1 65 ? -4.013 15.077 -26.360 1.00 18.11 62 SER A O 1
ATOM 477 N N . ILE A 1 66 ? -2.429 14.096 -27.630 1.00 18.07 63 ILE A N 1
ATOM 478 C CA . ILE A 1 66 ? -3.228 14.031 -28.832 1.00 18.74 63 ILE A CA 1
ATOM 479 C C . ILE A 1 66 ? -3.202 12.638 -29.399 1.00 19.76 63 ILE A C 1
ATOM 480 O O . ILE A 1 66 ? -2.138 12.107 -29.693 1.00 21.21 63 ILE A O 1
ATOM 485 N N . GLN A 1 67 ? -4.379 12.031 -29.528 1.00 20.61 64 GLN A N 1
ATOM 486 C CA . GLN A 1 67 ? -4.504 10.732 -30.142 1.00 20.69 64 GLN A CA 1
ATOM 487 C C . GLN A 1 67 ? -4.908 11.018 -31.579 1.00 20.92 64 GLN A C 1
ATOM 488 O O . GLN A 1 67 ? -5.946 11.648 -31.821 1.00 20.51 64 GLN A O 1
ATOM 494 N N . VAL A 1 68 ? -4.079 10.604 -32.529 1.00 19.61 65 VAL A N 1
ATOM 495 C CA . VAL A 1 68 ? -4.364 10.838 -33.919 1.00 19.42 65 VAL A CA 1
ATOM 496 C C . VAL A 1 68 ? -4.996 9.581 -34.531 1.00 20.57 65 VAL A C 1
ATOM 497 O O . VAL A 1 68 ? -4.365 8.532 -34.551 1.00 22.96 65 VAL A O 1
ATOM 501 N N . ILE A 1 69 ? -6.222 9.700 -35.041 1.00 20.46 66 ILE A N 1
ATOM 502 C CA . ILE A 1 69 ? -6.916 8.587 -35.722 1.00 21.48 66 ILE A CA 1
ATOM 503 C C . ILE A 1 69 ? -6.994 9.030 -37.198 1.00 21.85 66 ILE A C 1
ATOM 504 O O . ILE A 1 69 ? -8.037 9.470 -37.703 1.00 19.42 66 ILE A O 1
ATOM 509 N N . GLU A 1 70 ? -5.871 8.880 -37.882 1.00 22.79 67 GLU A N 1
ATOM 510 C CA A GLU A 1 70 ? -5.732 9.357 -39.255 0.70 24.34 67 GLU A CA 1
ATOM 511 C CA B GLU A 1 70 ? -5.741 9.354 -39.261 0.30 24.43 67 GLU A CA 1
ATOM 512 C C . GLU A 1 70 ? -6.796 8.821 -40.222 1.00 25.86 67 GLU A C 1
ATOM 513 O O . GLU A 1 70 ? -7.306 9.580 -41.064 1.00 24.99 67 GLU A O 1
ATOM 524 N N . ASP A 1 71 ? -7.124 7.535 -40.095 1.00 27.84 68 ASP A N 1
ATOM 525 C CA A ASP A 1 71 ? -8.111 6.855 -40.966 0.50 29.68 68 ASP A CA 1
ATOM 526 C CA B ASP A 1 71 ? -8.091 6.915 -41.023 0.50 29.37 68 ASP A CA 1
ATOM 527 C C . ASP A 1 71 ? -9.541 7.318 -40.760 1.00 29.80 68 ASP A C 1
ATOM 528 O O . ASP A 1 71 ? -10.452 6.898 -41.488 1.00 32.52 68 ASP A O 1
ATOM 537 N N . GLU A 1 72 ? -9.771 8.104 -39.716 1.00 27.08 69 GLU A N 1
ATOM 538 C CA . GLU A 1 72 ? -11.092 8.598 -39.443 1.00 25.56 69 GLU A CA 1
ATOM 539 C C . GLU A 1 72 ? -11.171 10.111 -39.442 1.00 21.91 69 GLU A C 1
ATOM 540 O O . GLU A 1 72 ? -12.231 10.663 -39.203 1.00 22.63 69 GLU A O 1
ATOM 546 N N . ASN A 1 73 ? -10.046 10.770 -39.702 1.00 19.09 70 ASN A N 1
ATOM 547 C CA . ASN A 1 73 ? -9.964 12.217 -39.639 1.00 18.71 70 ASN A CA 1
ATOM 548 C C . ASN A 1 73 ? -10.393 12.755 -38.276 1.00 17.45 70 ASN A C 1
ATOM 549 O O . ASN A 1 73 ? -10.993 13.801 -38.178 1.00 16.33 70 ASN A O 1
ATOM 554 N N . ILE A 1 74 ? -10.008 12.049 -37.227 1.00 17.36 71 ILE A N 1
ATOM 555 C CA . ILE A 1 74 ? -10.349 12.443 -35.863 1.00 16.17 71 ILE A CA 1
ATOM 556 C C . ILE A 1 74 ? -9.106 12.600 -34.989 1.00 16.09 71 ILE A C 1
ATOM 557 O O . ILE A 1 74 ? -8.117 11.856 -35.132 1.00 16.53 71 ILE A O 1
ATOM 562 N N . LEU A 1 75 ? -9.144 13.611 -34.132 1.00 14.96 72 LEU A N 1
ATOM 563 C CA . LEU A 1 75 ? -8.170 13.749 -33.061 1.00 15.78 72 LEU A CA 1
ATOM 564 C C . LEU A 1 75 ? -8.940 13.669 -31.740 1.00 15.75 72 LEU A C 1
ATOM 565 O O . LEU A 1 75 ? -10.056 14.173 -31.644 1.00 16.72 72 LEU A O 1
ATOM 570 N N . VAL A 1 76 ? -8.345 13.040 -30.730 1.00 16.38 73 VAL A N 1
ATOM 571 C CA . VAL A 1 76 ? -8.879 13.106 -29.373 1.00 16.97 73 VAL A CA 1
ATOM 572 C C . VAL A 1 76 ? -7.779 13.809 -28.564 1.00 17.95 73 VAL A C 1
ATOM 573 O O . VAL A 1 76 ? -6.668 13.281 -28.432 1.00 17.78 73 VAL A O 1
ATOM 577 N N . VAL A 1 77 ? -8.082 15.002 -28.063 1.00 16.20 74 VAL A N 1
ATOM 578 C CA . VAL A 1 77 ? -7.102 15.802 -27.337 1.00 17.45 74 VAL A CA 1
ATOM 579 C C . VAL A 1 77 ? -7.439 15.904 -25.863 1.00 17.28 74 VAL A C 1
ATOM 580 O O . VAL A 1 77 ? -8.560 16.284 -25.523 1.00 18.56 74 VAL A O 1
ATOM 584 N N . GLU A 1 78 ? -6.499 15.511 -25.001 1.00 17.60 75 GLU A N 1
ATOM 585 C CA . GLU A 1 78 ? -6.650 15.686 -23.553 1.00 19.82 75 GLU A CA 1
ATOM 586 C C . GLU A 1 78 ? -5.861 16.934 -23.203 1.00 18.86 75 GLU A C 1
ATOM 587 O O . GLU A 1 78 ? -4.629 16.908 -23.153 1.00 19.18 75 GLU A O 1
ATOM 593 N N . GLY A 1 79 ? -6.563 18.032 -22.948 1.00 17.98 76 GLY A N 1
ATOM 594 C CA . GLY A 1 79 ? -5.891 19.304 -22.749 1.00 18.37 76 GLY A CA 1
ATOM 595 C C . GLY A 1 79 ? -4.955 19.332 -21.565 1.00 18.62 76 GLY A C 1
ATOM 596 O O . GLY A 1 79 ? -5.198 18.635 -20.555 1.00 19.45 76 GLY A O 1
ATOM 597 N N . VAL A 1 80 ? -3.907 20.154 -21.658 1.00 17.41 77 VAL A N 1
ATOM 598 C CA . VAL A 1 80 ? -2.958 20.268 -20.544 1.00 18.36 77 VAL A CA 1
ATOM 599 C C . VAL A 1 80 ? -3.075 21.588 -19.777 1.00 20.07 77 VAL A C 1
ATOM 600 O O . VAL A 1 80 ? -2.243 21.888 -18.910 1.00 22.43 77 VAL A O 1
ATOM 604 N N . GLY A 1 81 ? -4.110 22.361 -20.070 1.00 19.07 78 GLY A N 1
ATOM 605 C CA . GLY A 1 81 ? -4.278 23.660 -19.441 1.00 20.33 78 GLY A CA 1
ATOM 606 C C . GLY A 1 81 ? -3.326 24.701 -20.019 1.00 19.65 78 GLY A C 1
ATOM 607 O O . GLY A 1 81 ? -2.393 24.374 -20.757 1.00 19.43 78 GLY A O 1
ATOM 608 N N . MET A 1 82 ? -3.567 25.963 -19.672 1.00 20.06 79 MET A N 1
ATOM 609 C CA . MET A 1 82 ? -2.795 27.079 -20.238 1.00 20.93 79 MET A CA 1
ATOM 610 C C . MET A 1 82 ? -1.295 26.971 -20.033 1.00 21.25 79 MET A C 1
ATOM 611 O O . MET A 1 82 ? -0.524 27.327 -20.942 1.00 21.78 79 MET A O 1
ATOM 616 N N . THR A 1 83 ? -0.873 26.480 -18.863 1.00 21.68 80 THR A N 1
ATOM 617 C CA . THR A 1 83 ? 0.545 26.433 -18.515 1.00 22.51 80 THR A CA 1
ATOM 618 C C . THR A 1 83 ? 1.118 25.027 -18.546 1.00 22.81 80 THR A C 1
ATOM 619 O O . THR A 1 83 ? 2.237 24.789 -18.087 1.00 24.26 80 THR A O 1
ATOM 623 N N . GLY A 1 84 ? 0.389 24.113 -19.187 1.00 22.56 81 GLY A N 1
ATOM 624 C CA . GLY A 1 84 ? 0.768 22.717 -19.226 1.00 22.09 81 GLY A CA 1
ATOM 625 C C . GLY A 1 84 ? 1.779 22.243 -20.231 1.00 21.29 81 GLY A C 1
ATOM 626 O O . GLY A 1 84 ? 2.204 21.105 -20.174 1.00 20.88 81 GLY A O 1
ATOM 627 N N . LEU A 1 85 ? 2.177 23.090 -21.166 1.00 20.04 82 LEU A N 1
ATOM 628 C CA . LEU A 1 85 ? 3.175 22.658 -22.138 1.00 19.92 82 LEU A CA 1
ATOM 629 C C . LEU A 1 85 ? 4.566 22.565 -21.507 1.00 20.54 82 LEU A C 1
ATOM 630 O O . LEU A 1 85 ? 4.848 23.221 -20.508 1.00 21.56 82 LEU A O 1
ATOM 635 N N . GLN A 1 86 ? 5.413 21.775 -22.144 1.00 20.65 83 GLN A N 1
ATOM 636 C CA . GLN A 1 86 ? 6.760 21.518 -21.660 1.00 22.73 83 GLN A CA 1
ATOM 637 C C . GLN A 1 86 ? 7.786 21.814 -22.743 1.00 22.53 83 GLN A C 1
ATOM 638 O O . GLN A 1 86 ? 7.491 21.721 -23.942 1.00 21.81 83 GLN A O 1
ATOM 644 N N . ALA A 1 87 ? 9.000 22.176 -22.320 1.00 23.94 84 ALA A N 1
ATOM 645 C CA . ALA A 1 87 ? 10.056 22.560 -23.265 1.00 24.25 84 ALA A CA 1
ATOM 646 C C . ALA A 1 87 ? 10.390 21.391 -24.180 1.00 24.52 84 ALA A C 1
ATOM 647 O O . ALA A 1 87 ? 10.630 20.272 -23.707 1.00 24.80 84 ALA A O 1
ATOM 649 N N . PRO A 1 88 ? 10.365 21.626 -25.488 1.00 24.10 85 PRO A N 1
ATOM 650 C CA . PRO A 1 88 ? 10.680 20.545 -26.409 1.00 24.21 85 PRO A CA 1
ATOM 651 C C . PRO A 1 88 ? 12.188 20.307 -26.493 1.00 25.53 85 PRO A C 1
ATOM 652 O O . PRO A 1 88 ? 12.974 21.244 -26.319 1.00 26.42 85 PRO A O 1
ATOM 656 N N . PRO A 1 89 ? 12.595 19.068 -26.775 1.00 26.28 86 PRO A N 1
ATOM 657 C CA . PRO A 1 89 ? 14.008 18.723 -26.840 1.00 27.55 86 PRO A CA 1
ATOM 658 C C . PRO A 1 89 ? 14.741 19.148 -28.116 1.00 27.59 86 PRO A C 1
ATOM 659 O O . PRO A 1 89 ? 15.961 19.261 -28.084 1.00 29.02 86 PRO A O 1
ATOM 663 N N . GLU A 1 90 ? 14.014 19.339 -29.210 1.00 26.47 87 GLU A N 1
ATOM 664 C CA . GLU A 1 90 ? 14.618 19.729 -30.494 1.00 26.23 87 GLU A CA 1
ATOM 665 C C . GLU A 1 90 ? 13.781 20.818 -31.151 1.00 24.00 87 GLU A C 1
ATOM 666 O O . GLU A 1 90 ? 12.703 21.155 -30.670 1.00 20.14 87 GLU A O 1
ATOM 672 N N . ALA A 1 91 ? 14.275 21.358 -32.267 1.00 22.17 88 ALA A N 1
ATOM 673 C CA . ALA A 1 91 ? 13.526 22.362 -33.009 1.00 21.96 88 ALA A CA 1
ATOM 674 C C . ALA A 1 91 ? 12.183 21.779 -33.463 1.00 21.71 88 ALA A C 1
ATOM 675 O O . ALA A 1 91 ? 12.089 20.583 -33.752 1.00 21.78 88 ALA A O 1
ATOM 677 N N . LEU A 1 92 ? 11.162 22.629 -33.524 1.00 19.33 89 LEU A N 1
ATOM 678 C CA . LEU A 1 92 ? 9.837 22.229 -34.014 1.00 18.78 89 LEU A CA 1
ATOM 679 C C . LEU A 1 92 ? 9.809 22.481 -35.517 1.00 18.96 89 LEU A C 1
ATOM 680 O O . LEU A 1 92 ? 10.001 23.615 -35.970 1.00 19.69 89 LEU A O 1
ATOM 685 N N . ASP A 1 93 ? 9.608 21.416 -36.275 1.00 17.83 90 ASP A N 1
ATOM 686 C CA . ASP A 1 93 ? 9.620 21.477 -37.726 1.00 18.29 90 ASP A CA 1
ATOM 687 C C . ASP A 1 93 ? 8.215 21.728 -38.236 1.00 17.15 90 ASP A C 1
ATOM 688 O O . ASP A 1 93 ? 7.323 20.862 -38.155 1.00 17.65 90 ASP A O 1
ATOM 693 N N . CYS A 1 94 ? 8.018 22.931 -38.761 1.00 16.09 91 CYS A N 1
ATOM 694 C CA . CYS A 1 94 ? 6.711 23.348 -39.222 1.00 15.55 91 CYS A CA 1
ATOM 695 C C . CYS A 1 94 ? 6.446 22.982 -40.674 1.00 15.24 91 CYS A C 1
ATOM 696 O O . CYS A 1 94 ? 5.397 23.329 -41.232 1.00 15.46 91 CYS A O 1
ATOM 699 N N . GLY A 1 95 ? 7.356 22.241 -41.290 1.00 16.20 92 GLY A N 1
ATOM 700 C CA . GLY A 1 95 ? 7.161 21.831 -42.684 1.00 16.24 92 GLY A CA 1
ATOM 701 C C . GLY A 1 95 ? 7.008 22.984 -43.657 1.00 15.64 92 GLY A C 1
ATOM 702 O O . GLY A 1 95 ? 7.794 23.893 -43.690 1.00 16.39 92 GLY A O 1
ATOM 703 N N . ASN A 1 96 ? 5.939 22.944 -44.437 1.00 14.46 93 ASN A N 1
ATOM 704 C CA . ASN A 1 96 ? 5.665 23.971 -45.439 1.00 15.01 93 ASN A CA 1
ATOM 705 C C . ASN A 1 96 ? 4.740 25.040 -44.872 1.00 14.82 93 ASN A C 1
ATOM 706 O O . ASN A 1 96 ? 4.378 25.970 -45.582 1.00 15.30 93 ASN A O 1
ATOM 711 N N . SER A 1 97 ? 4.379 24.912 -43.594 1.00 13.52 94 SER A N 1
ATOM 712 C CA . SER A 1 97 ? 3.269 25.714 -43.008 1.00 13.40 94 SER A CA 1
ATOM 713 C C . SER A 1 97 ? 3.574 27.034 -42.331 1.00 13.58 94 SER A C 1
ATOM 714 O O . SER A 1 97 ? 4.037 27.077 -41.187 1.00 13.58 94 SER A O 1
ATOM 717 N N . GLY A 1 98 ? 3.250 28.131 -43.029 1.00 14.48 95 GLY A N 1
ATOM 718 C CA . GLY A 1 98 ? 3.368 29.449 -42.445 1.00 14.44 95 GLY A CA 1
ATOM 719 C C . GLY A 1 98 ? 2.385 29.618 -41.295 1.00 13.84 95 GLY A C 1
ATOM 720 O O . GLY A 1 98 ? 2.727 30.167 -40.239 1.00 12.80 95 GLY A O 1
ATOM 721 N N . THR A 1 99 ? 1.154 29.086 -41.440 1.00 12.20 96 THR A N 1
ATOM 722 C CA . THR A 1 99 ? 0.175 29.204 -40.368 1.00 13.79 96 THR A CA 1
ATOM 723 C C . THR A 1 99 ? 0.710 28.568 -39.100 1.00 13.51 96 THR A C 1
ATOM 724 O O . THR A 1 99 ? 0.615 29.145 -38.006 1.00 14.48 96 THR A O 1
ATOM 728 N N . ALA A 1 100 ? 1.301 27.384 -39.221 1.00 12.52 97 ALA A N 1
ATOM 729 C CA . ALA A 1 100 ? 1.828 26.716 -38.043 1.00 13.59 97 ALA A CA 1
ATOM 730 C C . ALA A 1 100 ? 2.930 27.534 -37.386 1.00 13.83 97 ALA A C 1
ATOM 731 O O . ALA A 1 100 ? 2.903 27.744 -36.161 1.00 13.73 97 ALA A O 1
ATOM 733 N N . ILE A 1 101 ? 3.896 28.013 -38.170 1.00 12.17 98 ILE A N 1
ATOM 734 C CA . ILE A 1 101 ? 5.026 28.722 -37.541 1.00 13.74 98 ILE A CA 1
ATOM 735 C C . ILE A 1 101 ? 4.580 30.044 -36.902 1.00 13.60 98 ILE A C 1
ATOM 736 O O . ILE A 1 101 ? 5.022 30.411 -35.809 1.00 14.24 98 ILE A O 1
ATOM 741 N N . ARG A 1 102 ? 3.658 30.735 -37.562 1.00 12.94 99 ARG A N 1
ATOM 742 C CA . ARG A 1 102 ? 3.209 32.022 -37.063 1.00 12.63 99 ARG A CA 1
ATOM 743 C C . ARG A 1 102 ? 2.299 31.890 -35.869 1.00 13.35 99 ARG A C 1
ATOM 744 O O . ARG A 1 102 ? 2.466 32.645 -34.915 1.00 13.52 99 ARG A O 1
ATOM 752 N N . LEU A 1 103 ? 1.354 30.939 -35.884 1.00 13.64 100 LEU A N 1
ATOM 753 C CA . LEU A 1 103 ? 0.512 30.734 -34.700 1.00 14.32 100 LEU A CA 1
ATOM 754 C C . LEU A 1 103 ? 1.322 30.167 -33.534 1.00 13.95 100 LEU A C 1
ATOM 755 O O . LEU A 1 103 ? 1.172 30.615 -32.407 1.00 15.38 100 LEU A O 1
ATOM 760 N N . LEU A 1 104 ? 2.192 29.208 -33.790 1.00 13.68 101 LEU A N 1
ATOM 761 C CA . LEU A 1 104 ? 3.038 28.683 -32.701 1.00 14.38 101 LEU A CA 1
ATOM 762 C C . LEU A 1 104 ? 3.912 29.762 -32.070 1.00 14.12 101 LEU A C 1
ATOM 763 O O . LEU A 1 104 ? 4.144 29.750 -30.881 1.00 15.87 101 LEU A O 1
ATOM 768 N N . SER A 1 105 ? 4.413 30.701 -32.865 1.00 14.09 102 SER A N 1
ATOM 769 C CA . SER A 1 105 ? 5.265 31.742 -32.309 1.00 15.43 102 SER A CA 1
ATOM 770 C C . SER A 1 105 ? 4.499 32.545 -31.275 1.00 15.30 102 SER A C 1
ATOM 771 O O . SER A 1 105 ? 5.054 32.955 -30.265 1.00 16.25 102 SER A O 1
ATOM 774 N N . GLY A 1 106 ? 3.233 32.833 -31.573 1.00 15.95 103 GLY A N 1
ATOM 775 C CA . GLY A 1 106 ? 2.365 33.555 -30.631 1.00 16.36 103 GLY A CA 1
ATOM 776 C C . GLY A 1 106 ? 2.105 32.768 -29.353 1.00 17.00 103 GLY A C 1
ATOM 777 O O . GLY A 1 106 ? 2.127 33.316 -28.250 1.00 17.75 103 GLY A O 1
ATOM 778 N N . LEU A 1 107 ? 1.845 31.487 -29.508 1.00 15.33 104 LEU A N 1
ATOM 779 C CA . LEU A 1 107 ? 1.627 30.576 -28.374 1.00 16.87 104 LEU A CA 1
ATOM 780 C C . LEU A 1 107 ? 2.870 30.452 -27.497 1.00 17.23 104 LEU A C 1
ATOM 781 O O . LEU A 1 107 ? 2.781 30.362 -26.262 1.00 17.98 104 LEU A O 1
ATOM 786 N N . LEU A 1 108 ? 4.034 30.465 -28.130 1.00 16.03 105 LEU A N 1
ATOM 787 C CA . LEU A 1 108 ? 5.273 30.154 -27.443 1.00 17.16 105 LEU A CA 1
ATOM 788 C C . LEU A 1 108 ? 6.007 31.371 -26.908 1.00 17.62 105 LEU A C 1
ATOM 789 O O . LEU A 1 108 ? 6.824 31.221 -26.023 1.00 17.97 105 LEU A O 1
ATOM 794 N N . ALA A 1 109 ? 5.640 32.564 -27.377 1.00 16.89 106 ALA A N 1
ATOM 795 C CA . ALA A 1 109 ? 6.308 33.816 -26.948 1.00 19.90 106 ALA A CA 1
ATOM 796 C C . ALA A 1 109 ? 6.221 34.038 -25.445 1.00 21.03 106 ALA A C 1
ATOM 797 O O . ALA A 1 109 ? 7.154 34.586 -24.858 1.00 20.54 106 ALA A O 1
ATOM 799 N N . GLY A 1 110 ? 5.107 33.635 -24.841 1.00 20.59 107 GLY A N 1
ATOM 800 C CA . GLY A 1 110 ? 4.889 33.825 -23.399 1.00 21.90 107 GLY A CA 1
ATOM 801 C C . GLY A 1 110 ? 5.049 32.609 -22.498 1.00 22.66 107 GLY A C 1
ATOM 802 O O . GLY A 1 110 ? 4.585 32.622 -21.352 1.00 22.99 107 GLY A O 1
ATOM 803 N N . GLN A 1 111 ? 5.701 31.561 -22.994 1.00 20.88 108 GLN A N 1
ATOM 804 C CA . GLN A 1 111 ? 5.929 30.376 -22.202 1.00 22.13 108 GLN A CA 1
ATOM 805 C C . GLN A 1 111 ? 7.199 30.591 -21.387 1.00 22.75 108 GLN A C 1
ATOM 806 O O . GLN A 1 111 ? 8.028 31.440 -21.725 1.00 23.33 108 GLN A O 1
ATOM 812 N N . PRO A 1 112 ? 7.380 29.805 -20.332 1.00 23.92 109 PRO A N 1
ATOM 813 C CA . PRO A 1 112 ? 8.581 29.979 -19.539 1.00 26.34 109 PRO A CA 1
ATOM 814 C C . PRO A 1 112 ? 9.804 29.214 -20.085 1.00 27.39 109 PRO A C 1
ATOM 815 O O . PRO A 1 112 ? 10.814 29.130 -19.404 1.00 33.44 109 PRO A O 1
ATOM 819 N N . PHE A 1 113 ? 9.739 28.701 -21.308 1.00 24.99 110 PHE A N 1
ATOM 820 C CA . PHE A 1 113 ? 10.846 27.950 -21.901 1.00 23.82 110 PHE A CA 1
ATOM 821 C C . PHE A 1 113 ? 11.204 28.501 -23.283 1.00 24.00 110 PHE A C 1
ATOM 822 O O . PHE A 1 113 ? 10.522 29.361 -23.784 1.00 22.54 110 PHE A O 1
ATOM 830 N N . ASN A 1 114 ? 12.288 27.991 -23.858 1.00 23.15 111 ASN A N 1
ATOM 831 C CA . ASN A 1 114 ? 12.777 28.446 -25.172 1.00 22.96 111 ASN A CA 1
ATOM 832 C C . ASN A 1 114 ? 12.453 27.426 -26.237 1.00 22.15 111 ASN A C 1
ATOM 833 O O . ASN A 1 114 ? 12.446 26.224 -25.971 1.00 22.24 111 ASN A O 1
ATOM 838 N N . THR A 1 115 ? 12.191 27.909 -27.454 1.00 20.29 112 THR A N 1
ATOM 839 C CA A THR A 1 115 ? 11.821 27.038 -28.573 0.50 19.93 112 THR A CA 1
ATOM 840 C CA B THR A 1 115 ? 11.854 27.025 -28.564 0.50 20.70 112 THR A CA 1
ATOM 841 C C . THR A 1 115 ? 12.481 27.518 -29.861 1.00 20.31 112 THR A C 1
ATOM 842 O O . THR A 1 115 ? 12.667 28.712 -30.056 1.00 23.34 112 THR A O 1
ATOM 849 N N . VAL A 1 116 ? 12.849 26.581 -30.726 1.00 19.43 113 VAL A N 1
ATOM 850 C CA . VAL A 1 116 ? 13.362 26.914 -32.053 1.00 19.07 113 VAL A CA 1
ATOM 851 C C . VAL A 1 116 ? 12.321 26.381 -33.023 1.00 18.04 113 VAL A C 1
ATOM 852 O O . VAL A 1 116 ? 11.833 25.250 -32.858 1.00 17.49 113 VAL A O 1
ATOM 856 N N . LEU A 1 117 ? 11.949 27.199 -34.006 1.00 16.46 114 LEU A N 1
ATOM 857 C CA . LEU A 1 117 ? 10.962 26.819 -35.026 1.00 16.40 114 LEU A CA 1
ATOM 858 C C . LEU A 1 117 ? 11.619 26.906 -36.390 1.00 16.38 114 LEU A C 1
ATOM 859 O O . LEU A 1 117 ? 12.233 27.896 -36.716 1.00 16.42 114 LEU A O 1
ATOM 864 N N . THR A 1 118 ? 11.492 25.828 -37.136 1.00 16.88 115 THR A N 1
ATOM 865 C CA A THR A 1 118 ? 12.074 25.747 -38.450 0.50 17.36 115 THR A CA 1
ATOM 866 C CA B THR A 1 118 ? 12.105 25.671 -38.447 0.50 17.10 115 THR A CA 1
ATOM 867 C C . THR A 1 118 ? 11.069 25.189 -39.451 1.00 17.07 115 THR A C 1
ATOM 868 O O . THR A 1 118 ? 9.919 24.961 -39.104 1.00 17.54 115 THR A O 1
ATOM 875 N N . GLY A 1 119 ? 11.500 25.018 -40.691 1.00 16.63 116 GLY A N 1
ATOM 876 C CA . GLY A 1 119 ? 10.618 24.483 -41.708 1.00 16.92 116 GLY A CA 1
ATOM 877 C C . GLY A 1 119 ? 11.357 24.110 -42.959 1.00 16.37 116 GLY A C 1
ATOM 878 O O . GLY A 1 119 ? 12.608 24.086 -42.968 1.00 16.75 116 GLY A O 1
ATOM 879 N N . ASP A 1 120 ? 10.596 23.857 -44.014 1.00 16.50 117 ASP A N 1
ATOM 880 C CA . ASP A 1 120 ? 11.172 23.444 -45.279 1.00 16.90 117 ASP A CA 1
ATOM 881 C C . ASP A 1 120 ? 11.758 24.638 -46.029 1.00 17.40 117 ASP A C 1
ATOM 882 O O . ASP A 1 120 ? 11.713 25.767 -45.550 1.00 17.46 117 ASP A O 1
ATOM 887 N N . SER A 1 121 ? 12.305 24.388 -47.206 1.00 18.21 118 SER A N 1
ATOM 888 C CA . SER A 1 121 ? 13.015 25.443 -47.924 1.00 19.06 118 SER A CA 1
ATOM 889 C C . SER A 1 121 ? 12.122 26.605 -48.325 1.00 18.91 118 SER A C 1
ATOM 890 O O . SER A 1 121 ? 12.574 27.753 -48.333 1.00 21.47 118 SER A O 1
ATOM 893 N N . SER A 1 122 ? 10.857 26.314 -48.613 1.00 16.87 119 SER A N 1
ATOM 894 C CA . SER A 1 122 ? 9.898 27.360 -48.920 1.00 17.03 119 SER A CA 1
ATOM 895 C C . SER A 1 122 ? 9.607 28.217 -47.692 1.00 15.27 119 SER A C 1
ATOM 896 O O . SER A 1 122 ? 9.649 29.444 -47.755 1.00 16.13 119 SER A O 1
ATOM 899 N N . LEU A 1 123 ? 9.314 27.555 -46.574 1.00 14.07 120 LEU A N 1
ATOM 900 C CA . LEU A 1 123 ? 8.932 28.265 -45.348 1.00 14.25 120 LEU A CA 1
ATOM 901 C C . LEU A 1 123 ? 10.062 29.137 -44.838 1.00 14.90 120 LEU A C 1
ATOM 902 O O . LEU A 1 123 ? 9.822 30.231 -44.339 1.00 15.93 120 LEU A O 1
ATOM 907 N N . GLN A 1 124 ? 11.302 28.695 -45.028 1.00 15.06 121 GLN A N 1
ATOM 908 C CA . GLN A 1 124 ? 12.431 29.443 -44.497 1.00 17.26 121 GLN A CA 1
ATOM 909 C C . GLN A 1 124 ? 12.738 30.690 -45.294 1.00 17.94 121 GLN A C 1
ATOM 910 O O . GLN A 1 124 ? 13.619 31.438 -44.956 1.00 19.40 121 GLN A O 1
ATOM 916 N N . ARG A 1 125 ? 11.985 30.920 -46.342 1.00 16.44 122 ARG A N 1
ATOM 917 C CA . ARG A 1 125 ? 12.123 32.150 -47.124 1.00 18.51 122 ARG A CA 1
ATOM 918 C C . ARG A 1 125 ? 10.964 33.120 -46.861 1.00 18.99 122 ARG A C 1
ATOM 919 O O . ARG A 1 125 ? 10.918 34.222 -47.426 1.00 22.17 122 ARG A O 1
ATOM 927 N N . ARG A 1 126 ? 10.044 32.732 -46.007 1.00 16.50 123 ARG A N 1
ATOM 928 C CA . ARG A 1 126 ? 8.854 33.554 -45.828 1.00 18.11 123 ARG A CA 1
ATOM 929 C C . ARG A 1 126 ? 8.915 34.554 -44.695 1.00 15.64 123 ARG A C 1
ATOM 930 O O . ARG A 1 126 ? 9.616 34.343 -43.701 1.00 15.45 123 ARG A O 1
ATOM 938 N N . PRO A 1 127 ? 8.155 35.660 -44.829 1.00 15.03 124 PRO A N 1
ATOM 939 C CA . PRO A 1 127 ? 8.360 36.799 -43.917 1.00 14.97 124 PRO A CA 1
ATOM 940 C C . PRO A 1 127 ? 7.820 36.703 -42.507 1.00 13.92 124 PRO A C 1
ATOM 941 O O . PRO A 1 127 ? 6.649 36.394 -42.295 1.00 14.32 124 PRO A O 1
ATOM 945 N N . MET A 1 128 ? 8.709 36.947 -41.546 1.00 13.06 125 MET A N 1
ATOM 946 C CA . MET A 1 128 ? 8.377 36.872 -40.127 1.00 12.52 125 MET A CA 1
ATOM 947 C C . MET A 1 128 ? 8.486 38.179 -39.365 1.00 12.71 125 MET A C 1
ATOM 948 O O . MET A 1 128 ? 8.072 38.241 -38.205 1.00 14.18 125 MET A O 1
ATOM 953 N N . LYS A 1 129 ? 8.961 39.246 -40.007 1.00 13.15 126 LYS A N 1
ATOM 954 C CA . LYS A 1 129 ? 9.067 40.531 -39.300 1.00 14.57 126 LYS A CA 1
ATOM 955 C C . LYS A 1 129 ? 7.678 40.968 -38.801 1.00 13.56 126 LYS A C 1
ATOM 956 O O . LYS A 1 129 ? 7.528 41.551 -37.710 1.00 14.53 126 LYS A O 1
ATOM 962 N N . ARG A 1 130 ? 6.660 40.584 -39.568 1.00 13.29 127 ARG A N 1
ATOM 963 C CA . ARG A 1 130 ? 5.276 40.922 -39.267 1.00 13.44 127 ARG A CA 1
ATOM 964 C C . ARG A 1 130 ? 4.774 40.401 -37.937 1.00 14.89 127 ARG A C 1
ATOM 965 O O . ARG A 1 130 ? 3.855 40.991 -37.353 1.00 15.60 127 ARG A O 1
ATOM 973 N N . ILE A 1 131 ? 5.350 39.306 -37.452 1.00 14.19 128 ILE A N 1
ATOM 974 C CA . ILE A 1 131 ? 5.009 38.834 -36.117 1.00 14.72 128 ILE A CA 1
ATOM 975 C C . ILE A 1 131 ? 6.091 39.199 -35.091 1.00 15.53 128 ILE A C 1
ATOM 976 O O . ILE A 1 131 ? 5.784 39.461 -33.941 1.00 14.90 128 ILE A O 1
ATOM 981 N N . ILE A 1 132 ? 7.351 39.238 -35.508 1.00 14.80 129 ILE A N 1
ATOM 982 C CA . ILE A 1 132 ? 8.430 39.575 -34.588 1.00 16.22 129 ILE A CA 1
ATOM 983 C C . ILE A 1 132 ? 8.241 40.977 -34.031 1.00 18.13 129 ILE A C 1
ATOM 984 O O . ILE A 1 132 ? 8.390 41.194 -32.818 1.00 19.63 129 ILE A O 1
ATOM 989 N N . ASP A 1 133 ? 7.888 41.933 -34.894 1.00 19.41 130 ASP A N 1
ATOM 990 C CA . ASP A 1 133 ? 7.710 43.334 -34.446 1.00 21.47 130 ASP A CA 1
ATOM 991 C C . ASP A 1 133 ? 6.663 43.486 -33.317 1.00 20.74 130 ASP A C 1
ATOM 992 O O . ASP A 1 133 ? 6.991 43.965 -32.231 1.00 20.50 130 ASP A O 1
ATOM 997 N N . PRO A 1 134 ? 5.408 43.075 -33.556 1.00 18.63 131 PRO A N 1
ATOM 998 C CA . PRO A 1 134 ? 4.437 43.251 -32.475 1.00 18.50 131 PRO A CA 1
ATOM 999 C C . PRO A 1 134 ? 4.675 42.336 -31.254 1.00 17.66 131 PRO A C 1
ATOM 1000 O O . PRO A 1 134 ? 4.432 42.757 -30.140 1.00 18.88 131 PRO A O 1
ATOM 1004 N N . LEU A 1 135 ? 5.159 41.122 -31.443 1.00 17.26 132 LEU A N 1
ATOM 1005 C CA . LEU A 1 135 ? 5.436 40.277 -30.263 1.00 17.29 132 LEU A CA 1
ATOM 1006 C C . LEU A 1 135 ? 6.498 40.953 -29.407 1.00 19.20 132 LEU A C 1
ATOM 1007 O O . LEU A 1 135 ? 6.458 40.896 -28.162 1.00 20.22 132 LEU A O 1
ATOM 1012 N N . THR A 1 136 ? 7.462 41.605 -30.064 1.00 18.92 133 THR A N 1
ATOM 1013 C CA . THR A 1 136 ? 8.534 42.280 -29.329 1.00 20.99 133 THR A CA 1
ATOM 1014 C C . THR A 1 136 ? 7.954 43.433 -28.526 1.00 21.63 133 THR A C 1
ATOM 1015 O O . THR A 1 136 ? 8.397 43.697 -27.386 1.00 23.19 133 THR A O 1
ATOM 1019 N N . LEU A 1 137 ? 6.949 44.105 -29.078 1.00 21.98 134 LEU A N 1
ATOM 1020 C CA . LEU A 1 137 ? 6.271 45.190 -28.339 1.00 21.71 134 LEU A CA 1
ATOM 1021 C C . LEU A 1 137 ? 5.579 44.649 -27.087 1.00 23.30 134 LEU A C 1
ATOM 1022 O O . LEU A 1 137 ? 5.406 45.378 -26.118 1.00 23.27 134 LEU A O 1
ATOM 1027 N N . MET A 1 138 ? 5.190 43.378 -27.111 1.00 22.17 135 MET A N 1
ATOM 1028 C CA . MET A 1 138 ? 4.540 42.728 -25.940 1.00 22.97 135 MET A CA 1
ATOM 1029 C C . MET A 1 138 ? 5.556 42.253 -24.912 1.00 23.38 135 MET A C 1
ATOM 1030 O O . MET A 1 138 ? 5.181 41.818 -23.819 1.00 25.16 135 MET A O 1
ATOM 1035 N N . GLY A 1 139 ? 6.839 42.350 -25.242 1.00 24.04 136 GLY A N 1
ATOM 1036 C CA . GLY A 1 139 ? 7.903 41.879 -24.354 1.00 24.85 136 GLY A CA 1
ATOM 1037 C C . GLY A 1 139 ? 8.586 40.593 -24.821 1.00 24.33 136 GLY A C 1
ATOM 1038 O O . GLY A 1 139 ? 9.455 40.072 -24.134 1.00 24.05 136 GLY A O 1
ATOM 1039 N N . ALA A 1 140 ? 8.251 40.084 -26.006 1.00 22.56 137 ALA A N 1
ATOM 1040 C CA . ALA A 1 140 ? 8.892 38.865 -26.479 1.00 21.90 137 ALA A CA 1
ATOM 1041 C C . ALA A 1 140 ? 10.339 39.065 -26.945 1.00 23.29 137 ALA A C 1
ATOM 1042 O O . ALA A 1 140 ? 10.755 40.172 -27.287 1.00 23.87 137 ALA A O 1
ATOM 1044 N N . LYS A 1 141 ? 11.088 37.967 -26.995 1.00 23.91 138 LYS A N 1
ATOM 1045 C CA . LYS A 1 141 ? 12.457 37.966 -27.496 1.00 26.65 138 LYS A CA 1
ATOM 1046 C C . LYS A 1 141 ? 12.554 36.852 -28.522 1.00 25.62 138 LYS A C 1
ATOM 1047 O O . LYS A 1 141 ? 12.518 35.680 -28.180 1.00 23.65 138 LYS A O 1
ATOM 1053 N N . ILE A 1 142 ? 12.672 37.238 -29.780 1.00 25.69 139 ILE A N 1
ATOM 1054 C CA . ILE A 1 142 ? 12.720 36.276 -30.871 1.00 24.81 139 ILE A CA 1
ATOM 1055 C C . ILE A 1 142 ? 13.865 36.610 -31.788 1.00 25.73 139 ILE A C 1
ATOM 1056 O O . ILE A 1 142 ? 13.932 37.708 -32.327 1.00 26.21 139 ILE A O 1
ATOM 1061 N N . ASP A 1 143 ? 14.793 35.681 -31.902 1.00 25.51 140 ASP A N 1
ATOM 1062 C CA A ASP A 1 143 ? 15.927 35.870 -32.774 0.50 26.82 140 ASP A CA 1
ATOM 1063 C CA B ASP A 1 143 ? 15.943 35.844 -32.773 0.50 26.52 140 ASP A CA 1
ATOM 1064 C C . ASP A 1 143 ? 15.639 35.209 -34.106 1.00 26.12 140 ASP A C 1
ATOM 1065 O O . ASP A 1 143 ? 15.009 34.171 -34.173 1.00 24.02 140 ASP A O 1
ATOM 1074 N N . SER A 1 144 ? 16.092 35.848 -35.156 1.00 24.96 141 SER A N 1
ATOM 1075 C CA A SER A 1 144 ? 15.910 35.339 -36.494 0.70 25.88 141 SER A CA 1
ATOM 1076 C CA B SER A 1 144 ? 15.897 35.361 -36.499 0.30 25.98 141 SER A CA 1
ATOM 1077 C C . SER A 1 144 ? 17.047 35.942 -37.296 1.00 27.01 141 SER A C 1
ATOM 1078 O O . SER A 1 144 ? 17.572 36.986 -36.929 1.00 30.61 141 SER A O 1
ATOM 1083 N N . THR A 1 145 ? 17.473 35.271 -38.344 1.00 29.75 142 THR A N 1
ATOM 1084 C CA . THR A 1 145 ? 18.474 35.893 -39.192 1.00 29.37 142 THR A CA 1
ATOM 1085 C C . THR A 1 145 ? 17.666 36.336 -40.406 1.00 26.81 142 THR A C 1
ATOM 1086 O O . THR A 1 145 ? 17.037 35.525 -41.091 1.00 24.36 142 THR A O 1
ATOM 1090 N N . GLY A 1 146 ? 17.684 37.630 -40.657 1.00 26.21 143 GLY A N 1
ATOM 1091 C CA . GLY A 1 146 ? 17.030 38.169 -41.803 1.00 25.37 143 GLY A CA 1
ATOM 1092 C C . GLY A 1 146 ? 15.524 38.177 -41.739 1.00 22.35 143 GLY A C 1
ATOM 1093 O O . GLY A 1 146 ? 14.900 38.266 -42.786 1.00 23.63 143 GLY A O 1
ATOM 1094 N N . ASN A 1 147 ? 14.953 38.066 -40.533 1.00 20.50 144 ASN A N 1
ATOM 1095 C CA . ASN A 1 147 ? 13.478 38.119 -40.346 1.00 19.05 144 ASN A CA 1
ATOM 1096 C C . ASN A 1 147 ? 12.744 37.018 -41.084 1.00 18.01 144 ASN A C 1
ATOM 1097 O O . ASN A 1 147 ? 11.602 37.217 -41.507 1.00 17.20 144 ASN A O 1
ATOM 1102 N N . VAL A 1 148 ? 13.412 35.875 -41.255 1.00 16.85 145 VAL A N 1
ATOM 1103 C CA . VAL A 1 148 ? 12.805 34.671 -41.817 1.00 15.85 145 VAL A CA 1
ATOM 1104 C C . VAL A 1 148 ? 13.186 33.522 -40.876 1.00 16.21 145 VAL A C 1
ATOM 1105 O O . VAL A 1 148 ? 14.114 33.674 -40.066 1.00 16.77 145 VAL A O 1
ATOM 1109 N N . PRO A 1 149 ? 12.498 32.379 -40.976 1.00 14.99 146 PRO A N 1
ATOM 1110 C CA . PRO A 1 149 ? 12.880 31.257 -40.126 1.00 15.33 146 PRO A CA 1
ATOM 1111 C C . PRO A 1 149 ? 14.229 30.708 -40.562 1.00 16.84 146 PRO A C 1
ATOM 1112 O O . PRO A 1 149 ? 14.659 30.969 -41.699 1.00 17.56 146 PRO A O 1
ATOM 1116 N N . PRO A 1 150 ? 14.917 29.963 -39.680 1.00 17.48 147 PRO A N 1
ATOM 1117 C CA . PRO A 1 150 ? 14.515 29.577 -38.326 1.00 17.04 147 PRO A CA 1
ATOM 1118 C C . PRO A 1 150 ? 14.416 30.708 -37.295 1.00 16.81 147 PRO A C 1
ATOM 1119 O O . PRO A 1 150 ? 15.136 31.723 -37.376 1.00 18.20 147 PRO A O 1
ATOM 1123 N N . LEU A 1 151 ? 13.485 30.522 -36.370 1.00 15.82 148 LEU A N 1
ATOM 1124 C CA . LEU A 1 151 ? 13.222 31.460 -35.297 1.00 16.61 148 LEU A CA 1
ATOM 1125 C C . LEU A 1 151 ? 13.594 30.835 -33.983 1.00 18.32 148 LEU A C 1
ATOM 1126 O O . LEU A 1 151 ? 13.373 29.638 -33.787 1.00 18.70 148 LEU A O 1
ATOM 1131 N N . LYS A 1 152 ? 14.225 31.610 -33.106 1.00 18.23 149 LYS A N 1
ATOM 1132 C CA . LYS A 1 152 ? 14.450 31.117 -31.752 1.00 20.98 149 LYS A CA 1
ATOM 1133 C C . LYS A 1 152 ? 13.694 32.028 -30.814 1.00 20.86 149 LYS A C 1
ATOM 1134 O O . LYS A 1 152 ? 13.943 33.219 -30.750 1.00 21.67 149 LYS A O 1
ATOM 1140 N N . ILE A 1 153 ? 12.768 31.446 -30.068 1.00 19.89 150 ILE A N 1
ATOM 1141 C CA . ILE A 1 153 ? 11.935 32.182 -29.177 1.00 20.45 150 ILE A CA 1
ATOM 1142 C C . ILE A 1 153 ? 12.429 31.980 -27.756 1.00 21.46 150 ILE A C 1
ATOM 1143 O O . ILE A 1 153 ? 12.534 30.835 -27.294 1.00 21.66 150 ILE A O 1
ATOM 1148 N N . TYR A 1 154 ? 12.756 33.083 -27.081 1.00 22.74 151 TYR A N 1
ATOM 1149 C CA . TYR A 1 154 ? 13.198 33.035 -25.677 1.00 24.21 151 TYR A CA 1
ATOM 1150 C C . TYR A 1 154 ? 11.966 33.401 -24.889 1.00 23.05 151 TYR A C 1
ATOM 1151 O O . TYR A 1 154 ? 11.655 34.572 -24.711 1.00 24.36 151 TYR A O 1
ATOM 1160 N N . GLY A 1 155 ? 11.237 32.379 -24.450 1.00 23.39 152 GLY A N 1
ATOM 1161 C CA . GLY A 1 155 ? 9.963 32.577 -23.794 1.00 23.58 152 GLY A CA 1
ATOM 1162 C C . GLY A 1 155 ? 10.014 33.555 -22.645 1.00 24.20 152 GLY A C 1
ATOM 1163 O O . GLY A 1 155 ? 10.936 33.514 -21.848 1.00 25.02 152 GLY A O 1
ATOM 1164 N N . ASN A 1 156 ? 9.008 34.414 -22.569 1.00 24.08 153 ASN A N 1
ATOM 1165 C CA . ASN A 1 156 ? 8.899 35.414 -21.504 1.00 25.63 153 ASN A CA 1
ATOM 1166 C C . ASN A 1 156 ? 7.523 35.283 -20.865 1.00 27.07 153 ASN A C 1
ATOM 1167 O O . ASN A 1 156 ? 6.532 35.781 -21.395 1.00 25.90 153 ASN A O 1
ATOM 1172 N N . PRO A 1 157 ? 7.455 34.635 -19.703 1.00 29.44 154 PRO A N 1
ATOM 1173 C CA . PRO A 1 157 ? 6.153 34.462 -19.067 1.00 29.99 154 PRO A CA 1
ATOM 1174 C C . PRO A 1 157 ? 5.490 35.745 -18.539 1.00 31.75 154 PRO A C 1
ATOM 1175 O O . PRO A 1 157 ? 4.416 35.662 -17.960 1.00 34.55 154 PRO A O 1
ATOM 1179 N N . ARG A 1 158 ? 6.124 36.903 -18.714 1.00 30.70 155 ARG A N 1
ATOM 1180 C CA . ARG A 1 158 ? 5.563 38.183 -18.300 1.00 31.61 155 ARG A CA 1
ATOM 1181 C C . ARG A 1 158 ? 5.336 39.140 -19.481 1.00 29.38 155 ARG A C 1
ATOM 1182 O O . ARG A 1 158 ? 5.744 40.285 -19.438 1.00 30.15 155 ARG A O 1
ATOM 1190 N N . LEU A 1 159 ? 4.675 38.678 -20.543 1.00 26.07 156 LEU A N 1
ATOM 1191 C CA . LEU A 1 159 ? 4.348 39.571 -21.634 1.00 25.23 156 LEU A CA 1
ATOM 1192 C C . LEU A 1 159 ? 3.292 40.575 -21.166 1.00 25.84 156 LEU A C 1
ATOM 1193 O O . LEU A 1 159 ? 2.571 40.316 -20.187 1.00 25.20 156 LEU A O 1
ATOM 1198 N N . THR A 1 160 ? 3.175 41.680 -21.899 1.00 25.44 157 THR A N 1
ATOM 1199 C CA A THR A 1 160 ? 2.167 42.699 -21.618 0.70 26.71 157 THR A CA 1
ATOM 1200 C CA B THR A 1 160 ? 2.186 42.725 -21.619 0.30 26.07 157 THR A CA 1
ATOM 1201 C C . THR A 1 160 ? 1.343 42.970 -22.863 1.00 26.21 157 THR A C 1
ATOM 1202 O O . THR A 1 160 ? 1.860 42.950 -24.006 1.00 25.85 157 THR A O 1
ATOM 1209 N N . GLY A 1 161 ? 0.061 43.201 -22.658 1.00 25.30 158 GLY A N 1
ATOM 1210 C CA . GLY A 1 161 ? -0.833 43.433 -23.766 1.00 25.38 158 GLY A CA 1
ATOM 1211 C C . GLY A 1 161 ? -0.513 44.711 -24.501 1.00 26.10 158 GLY A C 1
ATOM 1212 O O . GLY A 1 161 ? 0.080 45.634 -23.945 1.00 26.87 158 GLY A O 1
ATOM 1213 N N . ILE A 1 162 ? -0.907 44.753 -25.765 1.00 24.34 159 ILE A N 1
ATOM 1214 C CA . ILE A 1 162 ? -0.719 45.934 -26.582 1.00 25.67 159 ILE A CA 1
ATOM 1215 C C . ILE A 1 162 ? -1.933 46.192 -27.448 1.00 25.54 159 ILE A C 1
ATOM 1216 O O . ILE A 1 162 ? -2.785 45.311 -27.610 1.00 24.41 159 ILE A O 1
ATOM 1221 N N . HIS A 1 163 ? -2.059 47.432 -27.909 1.00 26.41 160 HIS A N 1
ATOM 1222 C CA A HIS A 1 163 ? -3.067 47.794 -28.894 0.70 27.51 160 HIS A CA 1
ATOM 1223 C CA B HIS A 1 163 ? -3.059 47.770 -28.914 0.30 26.57 160 HIS A CA 1
ATOM 1224 C C . HIS A 1 163 ? -2.258 47.844 -30.186 1.00 26.87 160 HIS A C 1
ATOM 1225 O O . HIS A 1 163 ? -1.290 48.593 -30.265 1.00 27.65 160 HIS A O 1
ATOM 1238 N N . TYR A 1 164 ? -2.649 47.046 -31.179 1.00 23.76 161 TYR A N 1
ATOM 1239 C CA . TYR A 1 164 ? -1.929 46.968 -32.431 1.00 22.72 161 TYR A CA 1
ATOM 1240 C C . TYR A 1 164 ? -2.838 47.030 -33.628 1.00 22.50 161 TYR A C 1
ATOM 1241 O O . TYR A 1 164 ? -3.862 46.348 -33.660 1.00 21.55 161 TYR A O 1
ATOM 1250 N N . GLN A 1 165 ? -2.505 47.899 -34.580 1.00 22.21 162 GLN A N 1
ATOM 1251 C CA . GLN A 1 165 ? -3.278 48.002 -35.821 1.00 22.12 162 GLN A CA 1
ATOM 1252 C C . GLN A 1 165 ? -2.513 47.236 -36.875 1.00 21.10 162 GLN A C 1
ATOM 1253 O O . GLN A 1 165 ? -1.347 47.545 -37.131 1.00 20.25 162 GLN A O 1
ATOM 1259 N N . LEU A 1 166 ? -3.147 46.229 -37.474 1.00 20.01 163 LEU A N 1
ATOM 1260 C CA . LEU A 1 166 ? -2.466 45.408 -38.469 1.00 18.88 163 LEU A CA 1
ATOM 1261 C C . LEU A 1 166 ? -2.015 46.232 -39.653 1.00 19.91 163 LEU A C 1
ATOM 1262 O O . LEU A 1 166 ? -2.816 46.915 -40.255 1.00 20.33 163 LEU A O 1
ATOM 1267 N N . PRO A 1 167 ? -0.730 46.136 -40.006 1.00 19.49 164 PRO A N 1
ATOM 1268 C CA . PRO A 1 167 ? -0.209 46.922 -41.132 1.00 20.59 164 PRO A CA 1
ATOM 1269 C C . PRO A 1 167 ? -0.369 46.236 -42.492 1.00 21.47 164 PRO A C 1
ATOM 1270 O O . PRO A 1 167 ? -0.054 46.831 -43.516 1.00 23.05 164 PRO A O 1
ATOM 1274 N N . MET A 1 168 ? -0.802 44.983 -42.458 1.00 20.43 165 MET A N 1
ATOM 1275 C CA . MET A 1 168 ? -1.168 44.226 -43.667 1.00 21.03 165 MET A CA 1
ATOM 1276 C C . MET A 1 168 ? -2.327 43.316 -43.249 1.00 20.12 165 MET A C 1
ATOM 1277 O O . MET A 1 168 ? -2.481 42.996 -42.062 1.00 18.69 165 MET A O 1
ATOM 1282 N N . ALA A 1 169 ? -3.127 42.885 -44.220 1.00 20.49 166 ALA A N 1
ATOM 1283 C CA . ALA A 1 169 ? -4.342 42.109 -43.938 1.00 19.71 166 ALA A CA 1
ATOM 1284 C C . ALA A 1 169 ? -4.097 40.642 -43.626 1.00 20.72 166 ALA A C 1
ATOM 1285 O O . ALA A 1 169 ? -4.544 39.751 -44.382 1.00 20.62 166 ALA A O 1
ATOM 1287 N N . SER A 1 170 ? -3.467 40.393 -42.478 1.00 19.43 167 SER A N 1
ATOM 1288 C CA . SER A 1 170 ? -3.037 39.067 -42.085 1.00 17.60 167 SER A CA 1
ATOM 1289 C C . SER A 1 170 ? -3.763 38.455 -40.913 1.00 16.97 167 SER A C 1
ATOM 1290 O O . SER A 1 170 ? -3.636 38.917 -39.772 1.00 17.68 167 SER A O 1
ATOM 1293 N N . ALA A 1 171 ? -4.530 37.415 -41.182 1.00 14.85 168 ALA A N 1
ATOM 1294 C CA . ALA A 1 171 ? -5.216 36.687 -40.131 1.00 15.26 168 ALA A CA 1
ATOM 1295 C C . ALA A 1 171 ? -4.178 35.997 -39.277 1.00 13.34 168 ALA A C 1
ATOM 1296 O O . ALA A 1 171 ? -4.412 35.778 -38.088 1.00 15.02 168 ALA A O 1
ATOM 1298 N N . GLN A 1 172 ? -3.021 35.645 -39.868 1.00 12.56 169 GLN A N 1
ATOM 1299 C CA . GLN A 1 172 ? -1.977 34.986 -39.067 1.00 13.02 169 GLN A CA 1
ATOM 1300 C C . GLN A 1 172 ? -1.388 35.913 -38.011 1.00 12.83 169 GLN A C 1
ATOM 1301 O O . GLN A 1 172 ? -1.155 35.480 -36.892 1.00 13.49 169 GLN A O 1
ATOM 1307 N N . VAL A 1 173 ? -1.137 37.176 -38.367 1.00 12.74 170 VAL A N 1
ATOM 1308 C CA . VAL A 1 173 ? -0.599 38.144 -37.411 1.00 13.15 170 VAL A CA 1
ATOM 1309 C C . VAL A 1 173 ? -1.641 38.379 -36.340 1.00 14.58 170 VAL A C 1
ATOM 1310 O O . VAL A 1 173 ? -1.346 38.374 -35.143 1.00 13.92 170 VAL A O 1
ATOM 1314 N N . LYS A 1 174 ? -2.882 38.610 -36.763 1.00 15.32 171 LYS A N 1
ATOM 1315 C CA . LYS A 1 174 ? -3.966 38.789 -35.805 1.00 14.61 171 LYS A CA 1
ATOM 1316 C C . LYS A 1 174 ? -4.023 37.594 -34.826 1.00 14.12 171 LYS A C 1
ATOM 1317 O O . LYS A 1 174 ? -4.116 37.780 -33.640 1.00 14.06 171 LYS A O 1
ATOM 1323 N N . SER A 1 175 ? -3.967 36.384 -35.368 1.00 13.63 172 SER A N 1
ATOM 1324 C CA . SER A 1 175 ? -4.064 35.162 -34.568 1.00 14.91 172 SER A CA 1
ATOM 1325 C C . SER A 1 175 ? -2.873 34.968 -33.634 1.00 14.23 172 SER A C 1
ATOM 1326 O O . SER A 1 175 ? -3.054 34.633 -32.436 1.00 14.90 172 SER A O 1
ATOM 1329 N N . CYS A 1 176 ? -1.673 35.222 -34.155 1.00 13.44 173 CYS A N 1
ATOM 1330 C CA . CYS A 1 176 ? -0.469 35.159 -33.364 1.00 13.16 173 CYS A CA 1
ATOM 1331 C C . CYS A 1 176 ? -0.578 36.061 -32.129 1.00 14.10 173 CYS A C 1
ATOM 1332 O O . CYS A 1 176 ? -0.275 35.649 -31.004 1.00 14.25 173 CYS A O 1
ATOM 1335 N N . LEU A 1 177 ? -1.049 37.288 -32.330 1.00 14.11 174 LEU A N 1
ATOM 1336 C CA . LEU A 1 177 ? -1.153 38.248 -31.232 1.00 15.37 174 LEU A CA 1
ATOM 1337 C C . LEU A 1 177 ? -2.269 37.911 -30.260 1.00 16.45 174 LEU A C 1
ATOM 1338 O O . LEU A 1 177 ? -2.134 38.162 -29.071 1.00 16.83 174 LEU A O 1
ATOM 1343 N N . LEU A 1 178 ? -3.378 37.341 -30.742 1.00 15.57 175 LEU A N 1
ATOM 1344 C CA . LEU A 1 178 ? -4.446 36.940 -29.837 1.00 15.62 175 LEU A CA 1
ATOM 1345 C C . LEU A 1 178 ? -3.975 35.800 -28.967 1.00 15.62 175 LEU A C 1
ATOM 1346 O O . LEU A 1 178 ? -4.277 35.767 -27.776 1.00 16.58 175 LEU A O 1
ATOM 1351 N N . LEU A 1 179 ? -3.216 34.862 -29.535 1.00 15.05 176 LEU A N 1
ATOM 1352 C CA . LEU A 1 179 ? -2.678 33.749 -28.768 1.00 15.30 176 LEU A CA 1
ATOM 1353 C C . LEU A 1 179 ? -1.675 34.230 -27.725 1.00 16.76 176 LEU A C 1
ATOM 1354 O O . LEU A 1 179 ? -1.731 33.797 -26.577 1.00 16.84 176 LEU A O 1
ATOM 1359 N N . ALA A 1 180 ? -0.735 35.111 -28.100 1.00 15.25 177 ALA A N 1
ATOM 1360 C CA . ALA A 1 180 ? 0.180 35.659 -27.117 1.00 16.21 177 ALA A CA 1
ATOM 1361 C C . ALA A 1 180 ? -0.634 36.439 -26.070 1.00 15.91 177 ALA A C 1
ATOM 1362 O O . ALA A 1 180 ? -0.282 36.494 -24.888 1.00 17.81 177 ALA A O 1
ATOM 1364 N N . GLY A 1 181 ? -1.733 37.051 -26.506 1.00 16.85 178 GLY A N 1
ATOM 1365 C CA . GLY A 1 181 ? -2.616 37.819 -25.604 1.00 17.33 178 GLY A CA 1
ATOM 1366 C C . GLY A 1 181 ? -3.238 36.994 -24.481 1.00 18.21 178 GLY A C 1
ATOM 1367 O O . GLY A 1 181 ? -3.568 37.536 -23.415 1.00 20.54 178 GLY A O 1
ATOM 1368 N N . LEU A 1 182 ? -3.376 35.694 -24.702 1.00 18.06 179 LEU A N 1
ATOM 1369 C CA . LEU A 1 182 ? -3.925 34.810 -23.663 1.00 18.33 179 LEU A CA 1
ATOM 1370 C C . LEU A 1 182 ? -2.936 34.709 -22.489 1.00 20.80 179 LEU A C 1
ATOM 1371 O O . LEU A 1 182 ? -3.324 34.379 -21.368 1.00 21.80 179 LEU A O 1
ATOM 1376 N N . TYR A 1 183 ? -1.666 34.957 -22.777 1.00 19.32 180 TYR A N 1
ATOM 1377 C CA . TYR A 1 183 ? -0.590 34.865 -21.801 1.00 22.83 180 TYR A CA 1
ATOM 1378 C C . TYR A 1 183 ? -0.090 36.194 -21.294 1.00 24.44 180 TYR A C 1
ATOM 1379 O O . TYR A 1 183 ? 0.691 36.231 -20.337 1.00 29.41 180 TYR A O 1
ATOM 1388 N N . ALA A 1 184 ? -0.594 37.282 -21.854 1.00 23.99 181 ALA A N 1
ATOM 1389 C CA . ALA A 1 184 ? -0.082 38.612 -21.532 1.00 25.64 181 ALA A CA 1
ATOM 1390 C C . ALA A 1 184 ? -0.900 39.309 -20.458 1.00 27.81 181 ALA A C 1
ATOM 1391 O O . ALA A 1 184 ? -2.103 39.092 -20.333 1.00 27.47 181 ALA A O 1
ATOM 1393 N N . ARG A 1 185 ? -0.228 40.145 -19.679 1.00 28.18 182 ARG A N 1
ATOM 1394 C CA . ARG A 1 185 ? -0.881 40.912 -18.638 1.00 30.86 182 ARG A CA 1
ATOM 1395 C C . ARG A 1 185 ? -1.720 42.014 -19.277 1.00 30.37 182 ARG A C 1
ATOM 1396 O O . ARG A 1 185 ? -1.227 42.791 -20.115 1.00 30.94 182 ARG A O 1
ATOM 1404 N N . GLY A 1 186 ? -2.996 42.065 -18.931 1.00 30.03 183 GLY A N 1
ATOM 1405 C CA . GLY A 1 186 ? -3.881 43.082 -19.472 1.00 31.82 183 GLY A CA 1
ATOM 1406 C C . GLY A 1 186 ? -4.533 42.756 -20.800 1.00 31.31 183 GLY A C 1
ATOM 1407 O O . GLY A 1 186 ? -4.603 41.595 -21.189 1.00 31.75 183 GLY A O 1
ATOM 1408 N N . LYS A 1 187 ? -5.008 43.789 -21.490 1.00 31.31 184 LYS A N 1
ATOM 1409 C CA . LYS A 1 187 ? -5.720 43.607 -22.751 1.00 31.90 184 LYS A CA 1
ATOM 1410 C C . LYS A 1 187 ? -4.827 43.715 -23.970 1.00 29.33 184 LYS A C 1
ATOM 1411 O O . LYS A 1 187 ? -3.958 44.601 -24.048 1.00 30.06 184 LYS A O 1
ATOM 1417 N N . THR A 1 188 ? -5.053 42.809 -24.911 1.00 26.76 185 THR A N 1
ATOM 1418 C CA . THR A 1 188 ? -4.420 42.868 -26.224 1.00 24.87 185 THR A CA 1
ATOM 1419 C C . THR A 1 188 ? -5.556 43.135 -27.193 1.00 25.81 185 THR A C 1
ATOM 1420 O O . THR A 1 188 ? -6.515 42.340 -27.266 1.00 25.21 185 THR A O 1
ATOM 1424 N N . CYS A 1 189 ? -5.487 44.269 -27.888 1.00 26.08 186 CYS A N 1
ATOM 1425 C CA . CYS A 1 189 ? -6.533 44.696 -28.810 1.00 26.27 186 CYS A CA 1
ATOM 1426 C C . CYS A 1 189 ? -6.001 44.850 -30.206 1.00 25.48 186 CYS A C 1
ATOM 1427 O O . CYS A 1 189 ? -5.031 45.569 -30.429 1.00 25.69 186 CYS A O 1
ATOM 1430 N N . ILE A 1 190 ? -6.648 44.186 -31.152 1.00 24.14 187 ILE A N 1
ATOM 1431 C CA . ILE A 1 190 ? -6.214 44.216 -32.554 1.00 22.98 187 ILE A CA 1
ATOM 1432 C C . ILE A 1 190 ? -7.229 44.940 -33.437 1.00 22.97 187 ILE A C 1
ATOM 1433 O O . ILE A 1 190 ? -8.420 44.614 -33.428 1.00 23.72 187 ILE A O 1
ATOM 1438 N N . THR A 1 191 ? -6.745 45.914 -34.202 1.00 21.94 188 THR A N 1
ATOM 1439 C CA . THR A 1 191 ? -7.558 46.681 -35.137 1.00 22.74 188 THR A CA 1
ATOM 1440 C C . THR A 1 191 ? -7.221 46.198 -36.543 1.00 22.20 188 THR A C 1
ATOM 1441 O O . THR A 1 191 ? -6.041 46.116 -36.883 1.00 21.56 188 THR A O 1
ATOM 1445 N N . GLU A 1 192 ? -8.249 45.821 -37.304 1.00 22.06 189 GLU A N 1
ATOM 1446 C CA . GLU A 1 192 ? -8.099 45.344 -38.694 1.00 22.96 189 GLU A CA 1
ATOM 1447 C C . GLU A 1 192 ? -8.704 46.291 -39.708 1.00 24.19 189 GLU A C 1
ATOM 1448 O O . GLU A 1 192 ? -9.927 46.274 -39.913 1.00 25.80 189 GLU A O 1
ATOM 1454 N N . PRO A 1 193 ? -7.871 47.102 -40.376 1.00 24.82 190 PRO A N 1
ATOM 1455 C CA . PRO A 1 193 ? -8.412 47.959 -41.429 1.00 26.40 190 PRO A CA 1
ATOM 1456 C C . PRO A 1 193 ? -8.943 47.177 -42.647 1.00 26.31 190 PRO A C 1
ATOM 1457 O O . PRO A 1 193 ? -9.788 47.670 -43.379 1.00 26.65 190 PRO A O 1
ATOM 1461 N N . ALA A 1 194 ? -8.455 45.952 -42.825 1.00 24.70 191 ALA A N 1
ATOM 1462 C CA . ALA A 1 194 ? -8.835 45.082 -43.947 1.00 24.16 191 ALA A CA 1
ATOM 1463 C C . ALA A 1 194 ? -9.175 43.710 -43.379 1.00 22.97 191 ALA A C 1
ATOM 1464 O O . ALA A 1 194 ? -8.317 42.823 -43.322 1.00 22.92 191 ALA A O 1
ATOM 1466 N N . PRO A 1 195 ? -10.432 43.519 -42.971 1.00 22.52 192 PRO A N 1
ATOM 1467 C CA . PRO A 1 195 ? -10.838 42.278 -42.308 1.00 21.61 192 PRO A CA 1
ATOM 1468 C C . PRO A 1 195 ? -10.387 41.004 -42.998 1.00 20.70 192 PRO A C 1
ATOM 1469 O O . PRO A 1 195 ? -10.570 40.851 -44.216 1.00 20.91 192 PRO A O 1
ATOM 1473 N N . SER A 1 196 ? -9.843 40.088 -42.195 1.00 19.06 193 SER A N 1
ATOM 1474 C CA . SER A 1 196 ? -9.336 38.786 -42.683 1.00 18.04 193 SER A CA 1
ATOM 1475 C C . SER A 1 196 ? -10.114 37.652 -41.995 1.00 17.26 193 SER A C 1
ATOM 1476 O O . SER A 1 196 ? -10.971 37.905 -41.120 1.00 17.53 193 SER A O 1
ATOM 1479 N N . ARG A 1 197 ? -9.779 36.403 -42.323 1.00 15.06 194 ARG A N 1
ATOM 1480 C CA . ARG A 1 197 ? -10.530 35.253 -41.754 1.00 14.99 194 ARG A CA 1
ATOM 1481 C C . ARG A 1 197 ? -10.532 35.311 -40.222 1.00 15.05 194 ARG A C 1
ATOM 1482 O O . ARG A 1 197 ? -9.531 35.653 -39.598 1.00 15.22 194 ARG A O 1
ATOM 1490 N N . ASP A 1 198 ? -11.709 35.013 -39.643 1.00 15.95 195 ASP A N 1
ATOM 1491 C CA . ASP A 1 198 ? -11.950 35.189 -38.212 1.00 16.05 195 ASP A CA 1
ATOM 1492 C C . ASP A 1 198 ? -12.086 33.905 -37.430 1.00 16.04 195 ASP A C 1
ATOM 1493 O O . ASP A 1 198 ? -12.722 33.861 -36.378 1.00 16.12 195 ASP A O 1
ATOM 1498 N N . HIS A 1 199 ? -11.436 32.847 -37.909 1.00 14.00 196 HIS A N 1
ATOM 1499 C CA . HIS A 1 199 ? -11.559 31.553 -37.243 1.00 13.50 196 HIS A CA 1
ATOM 1500 C C . HIS A 1 199 ? -11.024 31.541 -35.801 1.00 13.93 196 HIS A C 1
ATOM 1501 O O . HIS A 1 199 ? -11.549 30.805 -34.955 1.00 15.35 196 HIS A O 1
ATOM 1508 N N . THR A 1 200 ? -9.977 32.310 -35.515 1.00 12.83 197 THR A N 1
ATOM 1509 C CA . THR A 1 200 ? -9.400 32.333 -34.159 1.00 14.45 197 THR A CA 1
ATOM 1510 C C . THR A 1 200 ? -10.439 32.856 -33.186 1.00 15.68 197 THR A C 1
ATOM 1511 O O . THR A 1 200 ? -10.711 32.239 -32.098 1.00 16.10 197 THR A O 1
ATOM 1515 N N . GLU A 1 201 ? -11.026 33.977 -33.574 1.00 16.42 198 GLU A N 1
ATOM 1516 C CA . GLU A 1 201 ? -12.077 34.630 -32.774 1.00 17.27 198 GLU A CA 1
ATOM 1517 C C . GLU A 1 201 ? -13.239 33.670 -32.481 1.00 17.42 198 GLU A C 1
ATOM 1518 O O . GLU A 1 201 ? -13.699 33.578 -31.346 1.00 17.99 198 GLU A O 1
ATOM 1524 N N . ARG A 1 202 ? -13.702 32.965 -33.514 1.00 16.82 199 ARG A N 1
ATOM 1525 C CA . ARG A 1 202 ? -14.799 32.018 -33.397 1.00 16.32 199 ARG A CA 1
ATOM 1526 C C . ARG A 1 202 ? -14.446 30.827 -32.501 1.00 17.09 199 ARG A C 1
ATOM 1527 O O . ARG A 1 202 ? -15.273 30.399 -31.667 1.00 17.32 199 ARG A O 1
ATOM 1535 N N . LEU A 1 203 ? -13.226 30.300 -32.633 1.00 15.99 200 LEU A N 1
ATOM 1536 C CA A LEU A 1 203 ? -12.800 29.162 -31.812 0.50 16.13 200 LEU A CA 1
ATOM 1537 C CA B LEU A 1 203 ? -12.828 29.155 -31.816 0.50 16.23 200 LEU A CA 1
ATOM 1538 C C . LEU A 1 203 ? -12.534 29.560 -30.380 1.00 17.12 200 LEU A C 1
ATOM 1539 O O . LEU A 1 203 ? -12.783 28.781 -29.475 1.00 17.53 200 LEU A O 1
ATOM 1548 N N . LEU A 1 204 ? -12.038 30.775 -30.171 1.00 17.12 201 LEU A N 1
ATOM 1549 C CA . LEU A 1 204 ? -11.820 31.247 -28.792 1.00 19.21 201 LEU A CA 1
ATOM 1550 C C . LEU A 1 204 ? -13.163 31.227 -28.079 1.00 20.62 201 LEU A C 1
ATOM 1551 O O . LEU A 1 204 ? -13.255 30.757 -26.949 1.00 21.87 201 LEU A O 1
ATOM 1556 N N . LYS A 1 205 ? -14.210 31.707 -28.750 1.00 20.70 202 LYS A N 1
ATOM 1557 C CA A LYS A 1 205 ? -15.547 31.698 -28.163 0.50 21.82 202 LYS A CA 1
ATOM 1558 C CA B LYS A 1 205 ? -15.565 31.699 -28.195 0.50 22.02 202 LYS A CA 1
ATOM 1559 C C . LYS A 1 205 ? -16.007 30.264 -27.923 1.00 22.21 202 LYS A C 1
ATOM 1560 O O . LYS A 1 205 ? -16.602 29.955 -26.883 1.00 22.55 202 LYS A O 1
ATOM 1571 N N . HIS A 1 206 ? -15.741 29.388 -28.886 1.00 19.62 203 HIS A N 1
ATOM 1572 C CA . HIS A 1 206 ? -16.125 27.986 -28.742 1.00 19.94 203 HIS A CA 1
ATOM 1573 C C . HIS A 1 206 ? -15.481 27.352 -27.485 1.00 19.43 203 HIS A C 1
ATOM 1574 O O . HIS A 1 206 ? -16.110 26.545 -26.778 1.00 18.99 203 HIS A O 1
ATOM 1581 N N . PHE A 1 207 ? -14.238 27.738 -27.210 1.00 20.37 204 PHE A N 1
ATOM 1582 C CA . PHE A 1 207 ? -13.492 27.211 -26.053 1.00 20.06 204 PHE A CA 1
ATOM 1583 C C . PHE A 1 207 ? -13.705 28.033 -24.772 1.00 22.65 204 PHE A C 1
ATOM 1584 O O . PHE A 1 207 ? -12.890 27.982 -23.847 1.00 23.59 204 PHE A O 1
ATOM 1592 N N . HIS A 1 208 ? -14.767 28.825 -24.784 1.00 23.37 205 HIS A N 1
ATOM 1593 C CA A HIS A 1 208 ? -15.182 29.628 -23.643 0.50 25.53 205 HIS A CA 1
ATOM 1594 C CA B HIS A 1 208 ? -15.183 29.617 -23.627 0.50 25.38 205 HIS A CA 1
ATOM 1595 C C . HIS A 1 208 ? -14.200 30.711 -23.216 1.00 26.18 205 HIS A C 1
ATOM 1596 O O . HIS A 1 208 ? -14.199 31.153 -22.052 1.00 26.41 205 HIS A O 1
ATOM 1609 N N . TYR A 1 209 ? -13.378 31.189 -24.153 1.00 26.24 206 TYR A N 1
ATOM 1610 C CA . TYR A 1 209 ? -12.472 32.278 -23.808 1.00 28.38 206 TYR A CA 1
ATOM 1611 C C . TYR A 1 209 ? -13.181 33.545 -24.272 1.00 30.82 206 TYR A C 1
ATOM 1612 O O . TYR A 1 209 ? -13.558 33.682 -25.433 1.00 34.93 206 TYR A O 1
ATOM 1621 N N . THR A 1 210 ? -13.308 34.495 -23.377 1.00 32.21 207 THR A N 1
ATOM 1622 C CA . THR A 1 210 ? -14.052 35.692 -23.668 1.00 33.33 207 THR A CA 1
ATOM 1623 C C . THR A 1 210 ? -13.292 36.686 -24.549 1.00 32.76 207 THR A C 1
ATOM 1624 O O . THR A 1 210 ? -12.063 36.832 -24.443 1.00 30.77 207 THR A O 1
ATOM 1628 N N . LEU A 1 211 ? -14.014 37.277 -25.489 1.00 33.00 208 LEU A N 1
ATOM 1629 C CA . LEU A 1 211 ? -13.474 38.353 -26.305 1.00 35.37 208 LEU A CA 1
ATOM 1630 C C . LEU A 1 211 ? -14.378 39.547 -26.116 1.00 37.63 208 LEU A C 1
ATOM 1631 O O . LEU A 1 211 ? -15.575 39.397 -25.861 1.00 37.46 208 LEU A O 1
ATOM 1636 N N . GLN A 1 212 ? -13.778 40.725 -26.169 1.00 37.69 209 GLN A N 1
ATOM 1637 C CA A GLN A 1 212 ? -14.514 41.981 -26.034 0.70 39.88 209 GLN A CA 1
ATOM 1638 C CA B GLN A 1 212 ? -14.502 41.983 -26.041 0.30 39.93 209 GLN A CA 1
ATOM 1639 C C . GLN A 1 212 ? -14.286 42.766 -27.318 1.00 40.50 209 GLN A C 1
ATOM 1640 O O . GLN A 1 212 ? -13.303 42.546 -28.024 1.00 39.85 209 GLN A O 1
ATOM 1651 N N . LYS A 1 213 ? -15.211 43.641 -27.654 1.00 43.53 210 LYS A N 1
ATOM 1652 C CA . LYS A 1 213 ? -15.003 44.477 -28.828 1.00 46.34 210 LYS A CA 1
ATOM 1653 C C . LYS A 1 213 ? -15.368 45.890 -28.431 1.00 49.51 210 LYS A C 1
ATOM 1654 O O . LYS A 1 213 ? -16.306 46.106 -27.662 1.00 50.22 210 LYS A O 1
ATOM 1660 N N . ASP A 1 214 ? -14.577 46.846 -28.894 1.00 51.80 211 ASP A N 1
ATOM 1661 C CA . ASP A 1 214 ? -14.836 48.237 -28.604 1.00 55.03 211 ASP A CA 1
ATOM 1662 C C . ASP A 1 214 ? -15.147 48.934 -29.926 1.00 56.41 211 ASP A C 1
ATOM 1663 O O . ASP A 1 214 ? -15.650 48.315 -30.872 1.00 55.98 211 ASP A O 1
ATOM 1668 N N . LYS A 1 215 ? -14.830 50.217 -29.979 1.00 58.34 212 LYS A N 1
ATOM 1669 C CA . LYS A 1 215 ? -15.046 51.031 -31.151 1.00 59.68 212 LYS A CA 1
ATOM 1670 C C . LYS A 1 215 ? -14.470 50.420 -32.436 1.00 58.07 212 LYS A C 1
ATOM 1671 O O . LYS A 1 215 ? -15.209 50.106 -33.372 1.00 58.99 212 LYS A O 1
ATOM 1677 N N . GLN A 1 216 ? -13.159 50.209 -32.461 1.00 55.72 213 GLN A N 1
ATOM 1678 C CA . GLN A 1 216 ? -12.496 49.782 -33.688 1.00 53.57 213 GLN A CA 1
ATOM 1679 C C . GLN A 1 216 ? -11.757 48.441 -33.598 1.00 49.54 213 GLN A C 1
ATOM 1680 O O . GLN A 1 216 ? -11.149 48.029 -34.575 1.00 48.71 213 GLN A O 1
ATOM 1686 N N . SER A 1 217 ? -11.830 47.735 -32.470 1.00 45.16 214 SER A N 1
ATOM 1687 C CA . SER A 1 217 ? -11.011 46.534 -32.334 1.00 41.81 214 SER A CA 1
ATOM 1688 C C . SER A 1 217 ? -11.603 45.367 -31.562 1.00 38.95 214 SER A C 1
ATOM 1689 O O . SER A 1 217 ? -12.616 45.508 -30.890 1.00 38.65 214 SER A O 1
ATOM 1692 N N . ILE A 1 218 ? -10.945 44.211 -31.691 1.00 34.89 215 ILE A N 1
ATOM 1693 C CA . ILE A 1 218 ? -11.302 43.006 -30.922 1.00 33.21 215 ILE A CA 1
ATOM 1694 C C . ILE A 1 218 ? -10.199 42.797 -29.886 1.00 31.23 215 ILE A C 1
ATOM 1695 O O . ILE A 1 218 ? -9.001 42.978 -30.178 1.00 30.70 215 ILE A O 1
ATOM 1700 N N . CYS A 1 219 ? -10.590 42.434 -28.677 1.00 28.79 216 CYS A N 1
ATOM 1701 C CA . CYS A 1 219 ? -9.644 42.333 -27.596 1.00 29.27 216 CYS A CA 1
ATOM 1702 C C . CYS A 1 219 ? -9.790 41.088 -26.768 1.00 27.74 216 CYS A C 1
ATOM 1703 O O . CYS A 1 219 ? -10.899 40.606 -26.564 1.00 27.96 216 CYS A O 1
ATOM 1706 N N . VAL A 1 220 ? -8.656 40.602 -26.270 1.00 25.21 217 VAL A N 1
ATOM 1707 C CA . VAL A 1 220 ? -8.617 39.506 -25.312 1.00 25.88 217 VAL A CA 1
ATOM 1708 C C . VAL A 1 220 ? -7.857 40.021 -24.111 1.00 26.85 217 VAL A C 1
ATOM 1709 O O . VAL A 1 220 ? -7.089 40.988 -24.215 1.00 26.74 217 VAL A O 1
ATOM 1713 N N . SER A 1 221 ? -8.105 39.412 -22.957 1.00 28.07 218 SER A N 1
ATOM 1714 C CA . SER A 1 221 ? -7.375 39.749 -21.743 1.00 29.68 218 SER A CA 1
ATOM 1715 C C . SER A 1 221 ? -6.665 38.471 -21.342 1.00 28.22 218 SER A C 1
ATOM 1716 O O . SER A 1 221 ? -7.255 37.394 -21.388 1.00 27.76 218 SER A O 1
ATOM 1719 N N . GLY A 1 222 ? -5.415 38.593 -20.935 1.00 25.93 219 GLY A N 1
ATOM 1720 C CA . GLY A 1 222 ? -4.642 37.441 -20.548 1.00 26.12 219 GLY A CA 1
ATOM 1721 C C . GLY A 1 222 ? -5.097 36.854 -19.231 1.00 27.39 219 GLY A C 1
ATOM 1722 O O . GLY A 1 222 ? -5.764 37.533 -18.420 1.00 28.45 219 GLY A O 1
ATOM 1723 N N . GLY A 1 223 ? -4.750 35.591 -19.023 1.00 26.96 220 GLY A N 1
ATOM 1724 C CA . GLY A 1 223 ? -5.024 34.914 -17.752 1.00 28.86 220 GLY A CA 1
ATOM 1725 C C . GLY A 1 223 ? -6.288 34.092 -17.670 1.00 29.36 220 GLY A C 1
ATOM 1726 O O . GLY A 1 223 ? -6.577 33.510 -16.622 1.00 31.66 220 GLY A O 1
ATOM 1727 N N . GLY A 1 224 ? -7.050 34.036 -18.757 1.00 28.10 221 GLY A N 1
ATOM 1728 C CA . GLY A 1 224 ? -8.269 33.234 -18.793 1.00 28.70 221 GLY A CA 1
ATOM 1729 C C . GLY A 1 224 ? -7.916 31.775 -19.020 1.00 27.96 221 GLY A C 1
ATOM 1730 O O . GLY A 1 224 ? -6.742 31.430 -19.186 1.00 28.88 221 GLY A O 1
ATOM 1731 N N . LYS A 1 225 ? -8.937 30.926 -19.062 1.00 27.79 222 LYS A N 1
ATOM 1732 C CA . LYS A 1 225 ? -8.767 29.491 -19.255 1.00 27.24 222 LYS A CA 1
ATOM 1733 C C . LYS A 1 225 ? -9.633 28.987 -20.394 1.00 25.59 222 LYS A C 1
ATOM 1734 O O . LYS A 1 225 ? -10.831 29.247 -20.440 1.00 27.06 222 LYS A O 1
ATOM 1740 N N . LEU A 1 226 ? -9.025 28.250 -21.303 1.00 22.57 223 LEU A N 1
ATOM 1741 C CA . LEU A 1 226 ? -9.757 27.601 -22.387 1.00 20.78 223 LEU A CA 1
ATOM 1742 C C . LEU A 1 226 ? -10.361 26.317 -21.833 1.00 21.39 223 LEU A C 1
ATOM 1743 O O . LEU A 1 226 ? -9.715 25.592 -21.062 1.00 22.81 223 LEU A O 1
ATOM 1748 N N . LYS A 1 227 ? -11.609 26.056 -22.202 1.00 21.54 224 LYS A N 1
ATOM 1749 C CA . LYS A 1 227 ? -12.353 24.882 -21.744 1.00 24.01 224 LYS A CA 1
ATOM 1750 C C . LYS A 1 227 ? -12.708 23.988 -22.929 1.00 22.25 224 LYS A C 1
ATOM 1751 O O . LYS A 1 227 ? -13.269 24.462 -23.932 1.00 22.00 224 LYS A O 1
ATOM 1757 N N . ALA A 1 228 ? -12.398 22.701 -22.795 1.00 20.80 225 ALA A N 1
ATOM 1758 C CA . ALA A 1 228 ? -12.610 21.737 -23.862 1.00 20.15 225 ALA A CA 1
ATOM 1759 C C . ALA A 1 228 ? -14.051 21.718 -24.348 1.00 20.47 225 ALA A C 1
ATOM 1760 O O . ALA A 1 228 ? -15.003 21.818 -23.548 1.00 21.22 225 ALA A O 1
ATOM 1762 N N . ASN A 1 229 ? -14.214 21.601 -25.664 1.00 19.71 226 ASN A N 1
ATOM 1763 C CA . ASN A 1 229 ? -15.525 21.562 -26.282 1.00 20.17 226 ASN A CA 1
ATOM 1764 C C . ASN A 1 229 ? -15.376 20.873 -27.627 1.00 19.62 226 ASN A C 1
ATOM 1765 O O . ASN A 1 229 ? -14.613 21.347 -28.457 1.00 19.11 226 ASN A O 1
ATOM 1770 N N . ASP A 1 230 ? -16.060 19.757 -27.838 1.00 20.05 227 ASP A N 1
ATOM 1771 C CA . ASP A 1 230 ? -15.923 19.011 -29.101 1.00 20.04 227 ASP A CA 1
ATOM 1772 C C . ASP A 1 230 ? -16.156 19.929 -30.304 1.00 20.41 227 ASP A C 1
ATOM 1773 O O . ASP A 1 230 ? -17.010 20.824 -30.286 1.00 19.85 227 ASP A O 1
ATOM 1778 N N . ILE A 1 231 ? -15.408 19.642 -31.358 1.00 18.62 228 ILE A N 1
ATOM 1779 C CA A ILE A 1 231 ? -15.508 20.429 -32.564 0.30 18.48 228 ILE A CA 1
ATOM 1780 C CA B ILE A 1 231 ? -15.384 20.418 -32.593 0.70 19.57 228 ILE A CA 1
ATOM 1781 C C . ILE A 1 231 ? -15.581 19.565 -33.834 1.00 18.89 228 ILE A C 1
ATOM 1782 O O . ILE A 1 231 ? -14.943 18.501 -33.953 1.00 18.92 228 ILE A O 1
ATOM 1791 N N . SER A 1 232 ? -16.427 20.027 -34.762 1.00 18.65 229 SER A N 1
ATOM 1792 C CA A SER A 1 232 ? -16.581 19.401 -36.078 0.70 19.75 229 SER A CA 1
ATOM 1793 C CA B SER A 1 232 ? -16.609 19.400 -36.060 0.30 18.81 229 SER A CA 1
ATOM 1794 C C . SER A 1 232 ? -16.029 20.414 -37.044 1.00 19.33 229 SER A C 1
ATOM 1795 O O . SER A 1 232 ? -16.488 21.557 -37.091 1.00 21.26 229 SER A O 1
ATOM 1800 N N . ILE A 1 233 ? -15.019 20.010 -37.784 1.00 17.05 230 ILE A N 1
ATOM 1801 C CA . ILE A 1 233 ? -14.368 20.896 -38.745 1.00 16.39 230 ILE A CA 1
ATOM 1802 C C . ILE A 1 233 ? -15.091 20.835 -40.098 1.00 16.15 230 ILE A C 1
ATOM 1803 O O . ILE A 1 233 ? -15.244 19.771 -40.674 1.00 17.03 230 ILE A O 1
ATOM 1808 N N . PRO A 1 234 ? -15.495 21.985 -40.648 1.00 16.89 231 PRO A N 1
ATOM 1809 C CA . PRO A 1 234 ? -16.154 21.952 -41.942 1.00 18.27 231 PRO A CA 1
ATOM 1810 C C . PRO A 1 234 ? -15.200 21.652 -43.093 1.00 16.06 231 PRO A C 1
ATOM 1811 O O . PRO A 1 234 ? -13.972 21.750 -42.918 1.00 14.19 231 PRO A O 1
ATOM 1815 N N . GLY A 1 235 ? -15.747 21.277 -44.242 1.00 14.74 232 GLY A N 1
ATOM 1816 C CA . GLY A 1 235 ? -14.947 21.067 -45.442 1.00 13.92 232 GLY A CA 1
ATOM 1817 C C . GLY A 1 235 ? -14.236 22.375 -45.803 1.00 13.40 232 GLY A C 1
ATOM 1818 O O . GLY A 1 235 ? -14.749 23.454 -45.546 1.00 14.46 232 GLY A O 1
ATOM 1819 N N . ASP A 1 236 ? -13.025 22.291 -46.335 1.00 12.13 233 ASP A N 1
ATOM 1820 C CA . ASP A 1 236 ? -12.244 23.472 -46.704 1.00 11.18 233 ASP A CA 1
ATOM 1821 C C . ASP A 1 236 ? -12.736 24.084 -48.023 1.00 12.26 233 ASP A C 1
ATOM 1822 O O . ASP A 1 236 ? -12.663 23.452 -49.096 1.00 12.39 233 ASP A O 1
ATOM 1827 N N . ILE A 1 237 ? -13.271 25.294 -47.948 1.00 12.40 234 ILE A N 1
ATOM 1828 C CA . ILE A 1 237 ? -13.745 26.001 -49.143 1.00 12.60 234 ILE A CA 1
ATOM 1829 C C . ILE A 1 237 ? -12.610 26.225 -50.140 1.00 11.52 234 ILE A C 1
ATOM 1830 O O . ILE A 1 237 ? -12.856 26.284 -51.343 1.00 13.76 234 ILE A O 1
ATOM 1835 N N . SER A 1 238 ? -11.364 26.331 -49.645 1.00 11.99 235 SER A N 1
ATOM 1836 C CA . SER A 1 238 ? -10.212 26.510 -50.519 1.00 11.75 235 SER A CA 1
ATOM 1837 C C . SER A 1 238 ? -9.977 25.229 -51.337 1.00 11.83 235 SER A C 1
ATOM 1838 O O . SER A 1 238 ? -9.585 25.301 -52.504 1.00 13.03 235 SER A O 1
ATOM 1841 N N . SER A 1 239 ? -10.247 24.073 -50.751 1.00 11.50 236 SER A N 1
ATOM 1842 C CA . SER A 1 239 ? -10.140 22.821 -51.471 1.00 11.35 236 SER A CA 1
ATOM 1843 C C . SER A 1 239 ? -11.324 22.665 -52.428 1.00 12.17 236 SER A C 1
ATOM 1844 O O . SER A 1 239 ? -11.165 22.244 -53.575 1.00 14.32 236 SER A O 1
ATOM 1847 N N . ALA A 1 240 ? -12.525 23.021 -51.954 1.00 12.84 237 ALA A N 1
ATOM 1848 C CA . ALA A 1 240 ? -13.700 22.975 -52.788 1.00 12.41 237 ALA A CA 1
ATOM 1849 C C . ALA A 1 240 ? -13.579 23.913 -53.991 1.00 12.37 237 ALA A C 1
ATOM 1850 O O . ALA A 1 240 ? -14.122 23.622 -55.060 1.00 13.57 237 ALA A O 1
ATOM 1852 N N . ALA A 1 241 ? -12.854 25.022 -53.822 1.00 12.06 238 ALA A N 1
ATOM 1853 C CA . ALA A 1 241 ? -12.731 26.041 -54.887 1.00 11.89 238 ALA A CA 1
ATOM 1854 C C . ALA A 1 241 ? -12.225 25.486 -56.208 1.00 12.45 238 ALA A C 1
ATOM 1855 O O . ALA A 1 241 ? -12.618 25.976 -57.273 1.00 13.29 238 ALA A O 1
ATOM 1857 N N . PHE A 1 242 ? -11.338 24.477 -56.171 1.00 12.45 239 PHE A N 1
ATOM 1858 C CA . PHE A 1 242 ? -10.836 23.876 -57.414 1.00 12.75 239 PHE A CA 1
ATOM 1859 C C . PHE A 1 242 ? -11.952 23.258 -58.220 1.00 12.80 239 PHE A C 1
ATOM 1860 O O . PHE A 1 242 ? -12.030 23.465 -59.429 1.00 13.74 239 PHE A O 1
ATOM 1868 N N . PHE A 1 243 ? -12.872 22.586 -57.526 1.00 11.80 240 PHE A N 1
ATOM 1869 C CA . PHE A 1 243 ? -14.036 21.955 -58.155 1.00 14.35 240 PHE A CA 1
ATOM 1870 C C . PHE A 1 243 ? -15.071 22.967 -58.562 1.00 14.00 240 PHE A C 1
ATOM 1871 O O . PHE A 1 243 ? -15.705 22.809 -59.613 1.00 15.15 240 PHE A O 1
ATOM 1879 N N . ILE A 1 244 ? -15.236 24.025 -57.761 1.00 13.97 241 ILE A N 1
ATOM 1880 C CA . ILE A 1 244 ? -16.190 25.097 -58.102 1.00 14.35 241 ILE A CA 1
ATOM 1881 C C . ILE A 1 244 ? -15.788 25.717 -59.452 1.00 15.14 241 ILE A C 1
ATOM 1882 O O . ILE A 1 244 ? -16.606 25.920 -60.363 1.00 15.34 241 ILE A O 1
ATOM 1887 N N . VAL A 1 245 ? -14.502 26.026 -59.598 1.00 14.92 242 VAL A N 1
ATOM 1888 C CA . VAL A 1 245 ? -14.038 26.605 -60.852 1.00 14.07 242 VAL A CA 1
ATOM 1889 C C . VAL A 1 245 ? -14.111 25.576 -62.007 1.00 14.78 242 VAL A C 1
ATOM 1890 O O . VAL A 1 245 ? -14.576 25.902 -63.103 1.00 14.72 242 VAL A O 1
ATOM 1894 N N . ALA A 1 246 ? -13.658 24.350 -61.756 1.00 14.70 243 ALA A N 1
ATOM 1895 C CA . ALA A 1 246 ? -13.645 23.306 -62.790 1.00 15.09 243 ALA A CA 1
ATOM 1896 C C . ALA A 1 246 ? -15.054 23.086 -63.341 1.00 15.61 243 ALA A C 1
ATOM 1897 O O . ALA A 1 246 ? -15.249 22.982 -64.549 1.00 16.04 243 ALA A O 1
ATOM 1899 N N . ALA A 1 247 ? -16.026 22.994 -62.442 1.00 16.22 244 ALA A N 1
ATOM 1900 C CA . ALA A 1 247 ? -17.422 22.784 -62.869 1.00 16.97 244 ALA A CA 1
ATOM 1901 C C . ALA A 1 247 ? -17.980 24.014 -63.576 1.00 18.49 244 ALA A C 1
ATOM 1902 O O . ALA A 1 247 ? -18.746 23.885 -64.542 1.00 20.11 244 ALA A O 1
ATOM 1904 N N . THR A 1 248 ? -17.587 25.202 -63.117 1.00 17.30 245 THR A N 1
ATOM 1905 C CA . THR A 1 248 ? -18.016 26.435 -63.743 1.00 17.13 245 THR A CA 1
ATOM 1906 C C . THR A 1 248 ? -17.531 26.514 -65.189 1.00 18.66 245 THR A C 1
ATOM 1907 O O . THR A 1 248 ? -18.294 26.845 -66.084 1.00 19.93 245 THR A O 1
ATOM 1911 N N . ILE A 1 249 ? -16.260 26.187 -65.423 1.00 18.41 246 ILE A N 1
ATOM 1912 C CA . ILE A 1 249 ? -15.673 26.383 -66.773 1.00 18.79 246 ILE A CA 1
ATOM 1913 C C . ILE A 1 249 ? -15.827 25.229 -67.771 1.00 19.67 246 ILE A C 1
ATOM 1914 O O . ILE A 1 249 ? -15.686 25.459 -68.987 1.00 20.49 246 ILE A O 1
ATOM 1919 N N . THR A 1 250 ? -16.152 24.028 -67.289 1.00 18.98 247 THR A N 1
ATOM 1920 C CA . THR A 1 250 ? -16.208 22.835 -68.146 1.00 19.13 247 THR A CA 1
ATOM 1921 C C . THR A 1 250 ? -17.629 22.553 -68.613 1.00 21.29 247 THR A C 1
ATOM 1922 O O . THR A 1 250 ? -18.489 22.264 -67.808 1.00 20.29 247 THR A O 1
ATOM 1926 N N . PRO A 1 251 ? -17.860 22.639 -69.922 1.00 23.42 248 PRO A N 1
ATOM 1927 C CA . PRO A 1 251 ? -19.205 22.392 -70.417 1.00 24.57 248 PRO A CA 1
ATOM 1928 C C . PRO A 1 251 ? -19.759 21.063 -69.955 1.00 25.77 248 PRO A C 1
ATOM 1929 O O . PRO A 1 251 ? -19.019 20.070 -69.866 1.00 26.23 248 PRO A O 1
ATOM 1933 N N . GLY A 1 252 ? -21.056 21.055 -69.660 1.00 26.95 249 GLY A N 1
ATOM 1934 C CA . GLY A 1 252 ? -21.747 19.859 -69.232 1.00 27.52 249 GLY A CA 1
ATOM 1935 C C . GLY A 1 252 ? -21.651 19.503 -67.769 1.00 27.25 249 GLY A C 1
ATOM 1936 O O . GLY A 1 252 ? -22.123 18.454 -67.348 1.00 28.09 249 GLY A O 1
ATOM 1937 N N . SER A 1 253 ? -21.072 20.390 -66.968 1.00 24.47 250 SER A N 1
ATOM 1938 C CA . SER A 1 253 ? -20.855 20.096 -65.581 1.00 21.99 250 SER A CA 1
ATOM 1939 C C . SER A 1 253 ? -21.983 20.506 -64.656 1.00 21.19 250 SER A C 1
ATOM 1940 O O . SER A 1 253 ? -22.595 21.540 -64.843 1.00 21.82 250 SER A O 1
ATOM 1943 N N . ALA A 1 254 ? -22.194 19.681 -63.634 1.00 20.83 251 ALA A N 1
ATOM 1944 C CA . ALA A 1 254 ? -23.114 19.952 -62.563 1.00 21.94 251 ALA A CA 1
ATOM 1945 C C . ALA A 1 254 ? -22.676 19.096 -61.396 1.00 21.09 251 ALA A C 1
ATOM 1946 O O . ALA A 1 254 ? -22.720 17.876 -61.481 1.00 23.14 251 ALA A O 1
ATOM 1948 N N . ILE A 1 255 ? -22.206 19.738 -60.324 1.00 21.17 252 ILE A N 1
ATOM 1949 C CA . ILE A 1 255 ? -21.726 19.020 -59.152 1.00 20.32 252 ILE A CA 1
ATOM 1950 C C . ILE A 1 255 ? -22.297 19.596 -57.865 1.00 20.24 252 ILE A C 1
ATOM 1951 O O . ILE A 1 255 ? -22.837 20.684 -57.859 1.00 20.98 252 ILE A O 1
ATOM 1956 N N . ARG A 1 256 ? -22.220 18.821 -56.787 1.00 20.91 253 ARG A N 1
ATOM 1957 C CA . ARG A 1 256 ? -22.611 19.297 -55.459 1.00 20.29 253 ARG A CA 1
ATOM 1958 C C . ARG A 1 256 ? -21.476 18.976 -54.505 1.00 20.14 253 ARG A C 1
ATOM 1959 O O . ARG A 1 256 ? -21.010 17.851 -54.450 1.00 22.73 253 ARG A O 1
ATOM 1967 N N . LEU A 1 257 ? -21.032 19.983 -53.782 1.00 18.06 254 LEU A N 1
ATOM 1968 C CA . LEU A 1 257 ? -19.971 19.872 -52.809 1.00 18.40 254 LEU A CA 1
ATOM 1969 C C . LEU A 1 257 ? -20.629 19.884 -51.443 1.00 18.48 254 LEU A C 1
ATOM 1970 O O . LEU A 1 257 ? -21.264 20.866 -51.051 1.00 19.46 254 LEU A O 1
ATOM 1975 N N . CYS A 1 258 ? -20.502 18.781 -50.712 1.00 19.27 255 CYS A N 1
ATOM 1976 C CA . CYS A 1 258 ? -21.165 18.673 -49.442 1.00 21.31 255 CYS A CA 1
ATOM 1977 C C . CYS A 1 258 ? -20.402 19.201 -48.244 1.00 20.01 255 CYS A C 1
ATOM 1978 O O . CYS A 1 258 ? -19.182 19.065 -48.167 1.00 20.66 255 CYS A O 1
ATOM 1981 N N . ARG A 1 259 ? -21.139 19.798 -47.319 1.00 20.05 256 ARG A N 1
ATOM 1982 C CA . ARG A 1 259 ? -20.637 20.184 -46.011 1.00 20.58 256 ARG A CA 1
ATOM 1983 C C . ARG A 1 259 ? -19.362 21.015 -46.069 1.00 18.92 256 ARG A C 1
ATOM 1984 O O . ARG A 1 259 ? -18.361 20.681 -45.429 1.00 19.76 256 ARG A O 1
ATOM 1992 N N . VAL A 1 260 ? -19.411 22.081 -46.855 1.00 17.01 257 VAL A N 1
ATOM 1993 C CA . VAL A 1 260 ? -18.264 22.974 -47.017 1.00 14.93 257 VAL A CA 1
ATOM 1994 C C . VAL A 1 260 ? -18.406 24.179 -46.109 1.00 15.15 257 VAL A C 1
ATOM 1995 O O . VAL A 1 260 ? -19.515 24.735 -45.974 1.00 16.19 257 VAL A O 1
ATOM 1999 N N . GLY A 1 261 ? -17.316 24.618 -45.482 1.00 13.77 258 GLY A N 1
ATOM 2000 C CA . GLY A 1 261 ? -17.371 25.821 -44.679 1.00 13.68 258 GLY A CA 1
ATOM 2001 C C . GLY A 1 261 ? -17.698 27.002 -45.583 1.00 14.42 258 GLY A C 1
ATOM 2002 O O . GLY A 1 261 ? -17.184 27.105 -46.689 1.00 15.29 258 GLY A O 1
ATOM 2003 N N . VAL A 1 262 ? -18.576 27.889 -45.103 1.00 14.40 259 VAL A N 1
ATOM 2004 C CA . VAL A 1 262 ? -19.016 29.066 -45.841 1.00 14.63 259 VAL A CA 1
ATOM 2005 C C . VAL A 1 262 ? -18.928 30.322 -44.954 1.00 14.85 259 VAL A C 1
ATOM 2006 O O . VAL A 1 262 ? -19.776 31.226 -44.987 1.00 17.15 259 VAL A O 1
ATOM 2010 N N . ASN A 1 263 ? -17.872 30.380 -44.140 1.00 15.35 260 ASN A N 1
ATOM 2011 C CA . ASN A 1 263 ? -17.623 31.552 -43.310 1.00 14.25 260 ASN A CA 1
ATOM 2012 C C . ASN A 1 263 ? -17.548 32.788 -44.248 1.00 16.01 260 ASN A C 1
ATOM 2013 O O . ASN A 1 263 ? -16.869 32.749 -45.261 1.00 15.96 260 ASN A O 1
ATOM 2018 N N . PRO A 1 264 ? -18.261 33.882 -43.922 1.00 16.20 261 PRO A N 1
ATOM 2019 C CA . PRO A 1 264 ? -18.218 35.028 -44.838 1.00 17.12 261 PRO A CA 1
ATOM 2020 C C . PRO A 1 264 ? -16.819 35.574 -45.107 1.00 17.06 261 PRO A C 1
ATOM 2021 O O . PRO A 1 264 ? -16.571 36.122 -46.194 1.00 18.51 261 PRO A O 1
ATOM 2025 N N . THR A 1 265 ? -15.901 35.407 -44.161 1.00 16.48 262 THR A N 1
ATOM 2026 C CA . THR A 1 265 ? -14.525 35.859 -44.387 1.00 16.27 262 THR A CA 1
ATOM 2027 C C . THR A 1 265 ? -13.720 34.910 -45.288 1.00 16.59 262 THR A C 1
ATOM 2028 O O . THR A 1 265 ? -12.519 35.143 -45.517 1.00 17.48 262 THR A O 1
ATOM 2032 N N . ARG A 1 266 ? -14.361 33.857 -45.796 1.00 14.89 263 ARG A N 1
ATOM 2033 C CA . ARG A 1 266 ? -13.735 32.868 -46.674 1.00 13.63 263 ARG A CA 1
ATOM 2034 C C . ARG A 1 266 ? -14.471 32.719 -47.991 1.00 14.36 263 ARG A C 1
ATOM 2035 O O . ARG A 1 266 ? -14.103 31.871 -48.821 1.00 16.38 263 ARG A O 1
ATOM 2043 N N . LEU A 1 267 ? -15.491 33.552 -48.208 1.00 15.48 264 LEU A N 1
ATOM 2044 C CA . LEU A 1 267 ? -16.388 33.365 -49.348 1.00 15.43 264 LEU A CA 1
ATOM 2045 C C . LEU A 1 267 ? -16.030 34.149 -50.586 1.00 16.17 264 LEU A C 1
ATOM 2046 O O . LEU A 1 267 ? -16.777 34.135 -51.561 1.00 17.42 264 LEU A O 1
ATOM 2051 N N . GLY A 1 268 ? -14.886 34.816 -50.578 1.00 14.61 265 GLY A N 1
ATOM 2052 C CA . GLY A 1 268 ? -14.497 35.650 -51.721 1.00 15.42 265 GLY A CA 1
ATOM 2053 C C . GLY A 1 268 ? -14.588 34.980 -53.068 1.00 14.78 265 GLY A C 1
ATOM 2054 O O . GLY A 1 268 ? -15.057 35.586 -54.044 1.00 15.62 265 GLY A O 1
ATOM 2055 N N . VAL A 1 269 ? -14.124 33.734 -53.166 1.00 14.96 266 VAL A N 1
ATOM 2056 C CA . VAL A 1 269 ? -14.134 33.059 -54.466 1.00 15.68 266 VAL A CA 1
ATOM 2057 C C . VAL A 1 269 ? -15.563 32.944 -55.025 1.00 16.03 266 VAL A C 1
ATOM 2058 O O . VAL A 1 269 ? -15.771 33.101 -56.235 1.00 16.63 266 VAL A O 1
ATOM 2062 N N . ILE A 1 270 ? -16.535 32.658 -54.165 1.00 16.62 267 ILE A N 1
ATOM 2063 C CA . ILE A 1 270 ? -17.934 32.579 -54.598 1.00 16.83 267 ILE A CA 1
ATOM 2064 C C . ILE A 1 270 ? -18.476 33.983 -54.918 1.00 16.91 267 ILE A C 1
ATOM 2065 O O . ILE A 1 270 ? -19.155 34.185 -55.936 1.00 18.09 267 ILE A O 1
ATOM 2070 N N . ASN A 1 271 ? -18.173 34.956 -54.067 1.00 16.84 268 ASN A N 1
ATOM 2071 C CA . ASN A 1 271 ? -18.608 36.347 -54.337 1.00 17.84 268 ASN A CA 1
ATOM 2072 C C . ASN A 1 271 ? -18.112 36.822 -55.719 1.00 17.13 268 ASN A C 1
ATOM 2073 O O . ASN A 1 271 ? -18.876 37.377 -56.517 1.00 19.47 268 ASN A O 1
ATOM 2078 N N . LEU A 1 272 ? -16.823 36.603 -55.989 1.00 15.91 269 LEU A N 1
ATOM 2079 C CA . LEU A 1 272 ? -16.232 37.050 -57.236 1.00 16.16 269 LEU A CA 1
ATOM 2080 C C . LEU A 1 272 ? -16.726 36.239 -58.455 1.00 17.00 269 LEU A C 1
ATOM 2081 O O . LEU A 1 272 ? -16.991 36.803 -59.514 1.00 17.91 269 LEU A O 1
ATOM 2086 N N . LEU A 1 273 ? -16.786 34.922 -58.329 1.00 16.53 270 LEU A N 1
ATOM 2087 C CA . LEU A 1 273 ? -17.300 34.094 -59.445 1.00 17.41 270 LEU A CA 1
ATOM 2088 C C . LEU A 1 273 ? -18.737 34.468 -59.786 1.00 17.92 270 LEU A C 1
ATOM 2089 O O . LEU A 1 273 ? -19.108 34.504 -60.952 1.00 18.21 270 LEU A O 1
ATOM 2094 N N . LYS A 1 274 ? -19.567 34.729 -58.786 1.00 18.08 271 LYS A N 1
ATOM 2095 C CA . LYS A 1 274 ? -20.933 35.183 -59.082 1.00 19.63 271 LYS A CA 1
ATOM 2096 C C . LYS A 1 274 ? -20.912 36.525 -59.843 1.00 20.54 271 LYS A C 1
ATOM 2097 O O . LYS A 1 274 ? -21.745 36.749 -60.747 1.00 21.59 271 LYS A O 1
ATOM 2103 N N . MET A 1 275 ? -19.980 37.417 -59.498 1.00 20.61 272 MET A N 1
ATOM 2104 C CA . MET A 1 275 ? -19.842 38.686 -60.221 1.00 22.06 272 MET A CA 1
ATOM 2105 C C . MET A 1 275 ? -19.455 38.454 -61.701 1.00 22.28 272 MET A C 1
ATOM 2106 O O . MET A 1 275 ? -19.843 39.235 -62.572 1.00 22.72 272 MET A O 1
ATOM 2111 N N . MET A 1 276 ? -18.714 37.379 -61.963 1.00 20.09 273 MET A N 1
ATOM 2112 C CA . MET A 1 276 ? -18.313 36.996 -63.303 1.00 20.52 273 MET A CA 1
ATOM 2113 C C . MET A 1 276 ? -19.420 36.297 -64.085 1.00 20.76 273 MET A C 1
ATOM 2114 O O . MET A 1 276 ? -19.299 36.125 -65.295 1.00 21.82 273 MET A O 1
ATOM 2119 N N . GLY A 1 277 ? -20.488 35.886 -63.397 1.00 21.40 274 GLY A N 1
ATOM 2120 C CA . GLY A 1 277 ? -21.610 35.180 -64.035 1.00 22.36 274 GLY A CA 1
ATOM 2121 C C . GLY A 1 277 ? -21.803 33.715 -63.660 1.00 21.55 274 GLY A C 1
ATOM 2122 O O . GLY A 1 277 ? -22.605 33.019 -64.273 1.00 22.02 274 GLY A O 1
ATOM 2123 N N . ALA A 1 278 ? -21.089 33.247 -62.637 1.00 20.78 275 ALA A N 1
ATOM 2124 C CA . ALA A 1 278 ? -21.153 31.847 -62.254 1.00 20.23 275 ALA A CA 1
ATOM 2125 C C . ALA A 1 278 ? -22.519 31.467 -61.712 1.00 21.30 275 ALA A C 1
ATOM 2126 O O . ALA A 1 278 ? -23.279 32.329 -61.242 1.00 22.13 275 ALA A O 1
ATOM 2128 N N . ASP A 1 279 ? -22.804 30.170 -61.782 1.00 21.68 276 ASP A N 1
ATOM 2129 C CA . ASP A 1 279 ? -24.057 29.572 -61.339 1.00 22.84 276 ASP A CA 1
ATOM 2130 C C . ASP A 1 279 ? -23.726 28.725 -60.123 1.00 22.43 276 ASP A C 1
ATOM 2131 O O . ASP A 1 279 ? -23.400 27.543 -60.250 1.00 21.55 276 ASP A O 1
ATOM 2136 N N . ILE A 1 280 ? -23.783 29.357 -58.953 1.00 21.98 277 ILE A N 1
ATOM 2137 C CA . ILE A 1 280 ? -23.428 28.715 -57.684 1.00 21.54 277 ILE A CA 1
ATOM 2138 C C . ILE A 1 280 ? -24.553 28.908 -56.683 1.00 24.06 277 ILE A C 1
ATOM 2139 O O . ILE A 1 280 ? -24.966 30.034 -56.447 1.00 24.65 277 ILE A O 1
ATOM 2144 N N . GLU A 1 281 ? -25.045 27.799 -56.122 1.00 24.48 278 GLU A N 1
ATOM 2145 C CA A GLU A 1 281 ? -26.132 27.814 -55.133 0.50 26.67 278 GLU A CA 1
ATOM 2146 C CA B GLU A 1 281 ? -26.097 27.879 -55.122 0.50 26.37 278 GLU A CA 1
ATOM 2147 C C . GLU A 1 281 ? -25.649 27.243 -53.812 1.00 25.79 278 GLU A C 1
ATOM 2148 O O . GLU A 1 281 ? -25.109 26.148 -53.783 1.00 24.94 278 GLU A O 1
ATOM 2159 N N . VAL A 1 282 ? -25.887 27.967 -52.727 1.00 25.74 279 VAL A N 1
ATOM 2160 C CA . VAL A 1 282 ? -25.501 27.531 -51.403 1.00 25.77 279 VAL A CA 1
ATOM 2161 C C . VAL A 1 282 ? -26.791 27.145 -50.688 1.00 27.15 279 VAL A C 1
ATOM 2162 O O . VAL A 1 282 ? -27.731 27.953 -50.619 1.00 28.55 279 VAL A O 1
ATOM 2166 N N . THR A 1 283 ? -26.864 25.895 -50.236 1.00 24.76 280 THR A N 1
ATOM 2167 C CA . THR A 1 283 ? -28.043 25.353 -49.565 1.00 25.75 280 THR A CA 1
ATOM 2168 C C . THR A 1 283 ? -27.678 24.562 -48.294 1.00 24.55 280 THR A C 1
ATOM 2169 O O . THR A 1 283 ? -26.514 24.328 -48.000 1.00 20.96 280 THR A O 1
ATOM 2173 N N . HIS A 1 284 ? -28.695 24.132 -47.544 1.00 23.18 281 HIS A N 1
ATOM 2174 C CA . HIS A 1 284 ? -28.473 23.324 -46.352 1.00 24.15 281 HIS A CA 1
ATOM 2175 C C . HIS A 1 284 ? -27.458 23.943 -45.381 1.00 21.76 281 HIS A C 1
ATOM 2176 O O . HIS A 1 284 ? -26.498 23.320 -44.936 1.00 21.14 281 HIS A O 1
ATOM 2183 N N . TYR A 1 285 ? -27.708 25.195 -45.064 1.00 22.50 282 TYR A N 1
ATOM 2184 C CA . TYR A 1 285 ? -26.865 25.952 -44.174 1.00 23.13 282 TYR A CA 1
ATOM 2185 C C . TYR A 1 285 ? -27.057 25.489 -42.723 1.00 24.49 282 TYR A C 1
ATOM 2186 O O . TYR A 1 285 ? -28.189 25.245 -42.262 1.00 24.54 282 TYR A O 1
ATOM 2195 N N . THR A 1 286 ? -25.946 25.268 -42.042 1.00 25.06 283 THR A N 1
ATOM 2196 C CA A THR A 1 286 ? -25.979 24.907 -40.638 0.50 26.59 283 THR A CA 1
ATOM 2197 C CA B THR A 1 286 ? -25.913 24.803 -40.662 0.50 27.31 283 THR A CA 1
ATOM 2198 C C . THR A 1 286 ? -24.802 25.555 -39.928 1.00 28.78 283 THR A C 1
ATOM 2199 O O . THR A 1 286 ? -23.814 25.919 -40.540 1.00 24.66 283 THR A O 1
ATOM 2206 N N . GLU A 1 287 ? -24.952 25.747 -38.630 1.00 31.53 284 GLU A N 1
ATOM 2207 C CA . GLU A 1 287 ? -23.901 26.366 -37.828 1.00 34.86 284 GLU A CA 1
ATOM 2208 C C . GLU A 1 287 ? -23.576 25.391 -36.697 1.00 36.46 284 GLU A C 1
ATOM 2209 O O . GLU A 1 287 ? -24.483 24.806 -36.101 1.00 38.74 284 GLU A O 1
ATOM 2215 N N . LYS A 1 288 ? -22.285 25.150 -36.481 1.00 36.58 285 LYS A N 1
ATOM 2216 C CA . LYS A 1 288 ? -21.808 24.274 -35.419 1.00 37.66 285 LYS A CA 1
ATOM 2217 C C . LYS A 1 288 ? -20.401 24.729 -35.038 1.00 35.65 285 LYS A C 1
ATOM 2218 O O . LYS A 1 288 ? -19.587 25.086 -35.908 1.00 33.47 285 LYS A O 1
ATOM 2224 N N . ASN A 1 289 ? -20.113 24.726 -33.739 1.00 33.85 286 ASN A N 1
ATOM 2225 C CA A ASN A 1 289 ? -18.818 25.164 -33.227 0.70 33.55 286 ASN A CA 1
ATOM 2226 C CA B ASN A 1 289 ? -18.806 25.130 -33.277 0.30 33.01 286 ASN A CA 1
ATOM 2227 C C . ASN A 1 289 ? -18.476 26.567 -33.739 1.00 32.29 286 ASN A C 1
ATOM 2228 O O . ASN A 1 289 ? -17.320 26.891 -33.991 1.00 31.37 286 ASN A O 1
ATOM 2237 N N . GLU A 1 290 ? -19.503 27.406 -33.872 1.00 28.59 287 GLU A N 1
ATOM 2238 C CA . GLU A 1 290 ? -19.355 28.792 -34.310 1.00 28.48 287 GLU A CA 1
ATOM 2239 C C . GLU A 1 290 ? -18.863 28.976 -35.765 1.00 26.38 287 GLU A C 1
ATOM 2240 O O . GLU A 1 290 ? -18.432 30.070 -36.100 1.00 25.77 287 GLU A O 1
ATOM 2246 N N . GLU A 1 291 ? -18.933 27.936 -36.615 1.00 23.62 288 GLU A N 1
ATOM 2247 C CA . GLU A 1 291 ? -18.533 28.043 -38.027 1.00 22.56 288 GLU A CA 1
ATOM 2248 C C . GLU A 1 291 ? -19.671 27.588 -38.949 1.00 22.69 288 GLU A C 1
ATOM 2249 O O . GLU A 1 291 ? -20.191 26.505 -38.798 1.00 27.28 288 GLU A O 1
ATOM 2255 N N . PRO A 1 292 ? -20.021 28.399 -39.927 1.00 21.20 289 PRO A N 1
ATOM 2256 C CA . PRO A 1 292 ? -21.115 27.965 -40.805 1.00 21.21 289 PRO A CA 1
ATOM 2257 C C . PRO A 1 292 ? -20.670 26.990 -41.899 1.00 20.31 289 PRO A C 1
ATOM 2258 O O . PRO A 1 292 ? -19.532 27.072 -42.385 1.00 17.69 289 PRO A O 1
ATOM 2262 N N . THR A 1 293 ? -21.548 26.046 -42.210 1.00 19.52 290 THR A N 1
ATOM 2263 C CA A THR A 1 293 ? -21.306 25.038 -43.210 0.50 19.79 290 THR A CA 1
ATOM 2264 C CA B THR A 1 293 ? -21.312 25.053 -43.266 0.50 19.60 290 THR A CA 1
ATOM 2265 C C . THR A 1 293 ? -22.517 24.982 -44.150 1.00 20.40 290 THR A C 1
ATOM 2266 O O . THR A 1 293 ? -23.637 25.302 -43.728 1.00 21.07 290 THR A O 1
ATOM 2273 N N . ALA A 1 294 ? -22.301 24.562 -45.385 1.00 19.07 291 ALA A N 1
ATOM 2274 C CA . ALA A 1 294 ? -23.409 24.452 -46.345 1.00 19.75 291 ALA A CA 1
ATOM 2275 C C . ALA A 1 294 ? -23.026 23.577 -47.513 1.00 19.91 291 ALA A C 1
ATOM 2276 O O . ALA A 1 294 ? -21.845 23.224 -47.673 1.00 19.07 291 ALA A O 1
ATOM 2278 N N . ASP A 1 295 ? -24.000 23.203 -48.327 1.00 18.51 292 ASP A N 1
ATOM 2279 C CA . ASP A 1 295 ? -23.727 22.413 -49.535 1.00 19.83 292 ASP A CA 1
ATOM 2280 C C . ASP A 1 295 ? -23.683 23.411 -50.667 1.00 21.52 292 ASP A C 1
ATOM 2281 O O . ASP A 1 295 ? -24.409 24.375 -50.661 1.00 20.71 292 ASP A O 1
ATOM 2286 N N . ILE A 1 296 ? -22.799 23.177 -51.630 1.00 19.01 293 ILE A N 1
ATOM 2287 C CA . ILE A 1 296 ? -22.606 24.116 -52.731 1.00 19.48 293 ILE A CA 1
ATOM 2288 C C . ILE A 1 296 ? -22.786 23.394 -54.050 1.00 20.31 293 ILE A C 1
ATOM 2289 O O . ILE A 1 296 ? -22.057 22.453 -54.360 1.00 19.99 293 ILE A O 1
ATOM 2294 N N . THR A 1 297 ? -23.756 23.850 -54.841 1.00 20.58 294 THR A N 1
ATOM 2295 C CA . THR A 1 297 ? -24.092 23.224 -56.115 1.00 21.24 294 THR A CA 1
ATOM 2296 C C . THR A 1 297 ? -23.615 24.160 -57.225 1.00 20.32 294 THR A C 1
ATOM 2297 O O . THR A 1 297 ? -23.876 25.356 -57.186 1.00 21.81 294 THR A O 1
ATOM 2301 N N . VAL A 1 298 ? -22.890 23.603 -58.186 1.00 20.15 295 VAL A N 1
ATOM 2302 C CA . VAL A 1 298 ? -22.278 24.385 -59.237 1.00 19.84 295 VAL A CA 1
ATOM 2303 C C . VAL A 1 298 ? -22.570 23.769 -60.591 1.00 20.46 295 VAL A C 1
ATOM 2304 O O . VAL A 1 298 ? -22.438 22.544 -60.777 1.00 20.03 295 VAL A O 1
ATOM 2308 N N . ARG A 1 299 ? -22.953 24.619 -61.543 1.00 20.63 296 ARG A N 1
ATOM 2309 C CA . ARG A 1 299 ? -23.197 24.201 -62.913 1.00 20.81 296 ARG A CA 1
ATOM 2310 C C . ARG A 1 299 ? -22.393 25.087 -63.865 1.00 21.94 296 ARG A C 1
ATOM 2311 O O . ARG A 1 299 ? -22.100 26.236 -63.562 1.00 22.17 296 ARG A O 1
ATOM 2319 N N . HIS A 1 300 ? -22.010 24.529 -65.000 1.00 20.37 297 HIS A N 1
ATOM 2320 C CA . HIS A 1 300 ? -21.289 25.298 -66.017 1.00 20.84 297 HIS A CA 1
ATOM 2321 C C . HIS A 1 300 ? -21.999 26.593 -66.359 1.00 21.93 297 HIS A C 1
ATOM 2322 O O . HIS A 1 300 ? -23.234 26.629 -66.480 1.00 22.59 297 HIS A O 1
ATOM 2329 N N . ALA A 1 301 ? -21.215 27.644 -66.519 1.00 21.00 298 ALA A N 1
ATOM 2330 C CA . ALA A 1 301 ? -21.699 28.952 -66.883 1.00 22.29 298 ALA A CA 1
ATOM 2331 C C . ALA A 1 301 ? -20.580 29.721 -67.594 1.00 22.37 298 ALA A C 1
ATOM 2332 O O . ALA A 1 301 ? -19.407 29.562 -67.267 1.00 21.46 298 ALA A O 1
ATOM 2334 N N . ARG A 1 302 ? -20.972 30.554 -68.548 1.00 24.19 299 ARG A N 1
ATOM 2335 C CA . ARG A 1 302 ? -20.076 31.413 -69.279 1.00 25.39 299 ARG A CA 1
ATOM 2336 C C . ARG A 1 302 ? -19.780 32.617 -68.387 1.00 24.40 299 ARG A C 1
ATOM 2337 O O . ARG A 1 302 ? -20.658 33.133 -67.658 1.00 23.79 299 ARG A O 1
ATOM 2345 N N . LEU A 1 303 ? -18.532 33.061 -68.426 1.00 22.13 300 LEU A N 1
ATOM 2346 C CA . LEU A 1 303 ? -18.076 34.120 -67.533 1.00 21.10 300 LEU A CA 1
ATOM 2347 C C . LEU A 1 303 ? -17.585 35.354 -68.269 1.00 21.19 300 LEU A C 1
ATOM 2348 O O . LEU A 1 303 ? -17.225 35.280 -69.438 1.00 21.59 300 LEU A O 1
ATOM 2353 N N . LYS A 1 304 ? -17.599 36.477 -67.551 1.00 20.73 301 LYS A N 1
ATOM 2354 C CA . LYS A 1 304 ? -17.046 37.741 -68.010 1.00 21.91 301 LYS A CA 1
ATOM 2355 C C . LYS A 1 304 ? -15.952 38.216 -67.028 1.00 20.69 301 LYS A C 1
ATOM 2356 O O . LYS A 1 304 ? -15.962 37.881 -65.833 1.00 20.03 301 LYS A O 1
ATOM 2362 N N . GLY A 1 305 ? -14.995 38.970 -67.551 1.00 19.75 302 GLY A N 1
ATOM 2363 C CA . GLY A 1 305 ? -13.923 39.513 -66.745 1.00 20.11 302 GLY A CA 1
ATOM 2364 C C . GLY A 1 305 ? -14.433 40.591 -65.817 1.00 20.78 302 GLY A C 1
ATOM 2365 O O . GLY A 1 305 ? -15.416 41.284 -66.132 1.00 22.10 302 GLY A O 1
ATOM 2366 N N . ILE A 1 306 ? -13.771 40.726 -64.670 1.00 19.44 303 ILE A N 1
ATOM 2367 C CA . ILE A 1 306 ? -14.140 41.712 -63.651 1.00 20.93 303 ILE A CA 1
ATOM 2368 C C . ILE A 1 306 ? -12.945 42.468 -63.092 1.00 21.60 303 ILE A C 1
ATOM 2369 O O . ILE A 1 306 ? -11.807 42.028 -63.183 1.00 21.35 303 ILE A O 1
ATOM 2374 N N . ASP A 1 307 ? -13.230 43.630 -62.526 1.00 22.00 304 ASP A N 1
ATOM 2375 C CA . ASP A 1 307 ? -12.243 44.416 -61.823 1.00 23.37 304 ASP A CA 1
ATOM 2376 C C . ASP A 1 307 ? -12.453 44.023 -60.361 1.00 22.19 304 ASP A C 1
ATOM 2377 O O . ASP A 1 307 ? -13.486 44.336 -59.764 1.00 22.50 304 ASP A O 1
ATOM 2382 N N . ILE A 1 308 ? -11.494 43.293 -59.795 1.00 19.80 305 ILE A N 1
ATOM 2383 C CA . ILE A 1 308 ? -11.647 42.743 -58.458 1.00 19.27 305 ILE A CA 1
ATOM 2384 C C . ILE A 1 308 ? -11.465 43.813 -57.389 1.00 20.31 305 ILE A C 1
ATOM 2385 O O . ILE A 1 308 ? -10.415 44.449 -57.324 1.00 19.60 305 ILE A O 1
ATOM 2390 N N . PRO A 1 309 ? -12.473 44.006 -56.519 1.00 19.85 306 PRO A N 1
ATOM 2391 C CA . PRO A 1 309 ? -12.346 45.059 -55.476 1.00 20.52 306 PRO A CA 1
ATOM 2392 C C . PRO A 1 309 ? -11.437 44.659 -54.316 1.00 19.14 306 PRO A C 1
ATOM 2393 O O . PRO A 1 309 ? -11.383 43.478 -53.964 1.00 19.38 306 PRO A O 1
ATOM 2397 N N . PRO A 1 310 ? -10.740 45.631 -53.706 1.00 19.96 307 PRO A N 1
ATOM 2398 C CA . PRO A 1 310 ? -9.772 45.317 -52.656 1.00 19.34 307 PRO A CA 1
ATOM 2399 C C . PRO A 1 310 ? -10.315 44.692 -51.386 1.00 19.22 307 PRO A C 1
ATOM 2400 O O . PRO A 1 310 ? -9.597 43.932 -50.749 1.00 18.52 307 PRO A O 1
ATOM 2404 N N . ASP A 1 311 ? -11.566 44.970 -51.025 1.00 19.09 308 ASP A N 1
ATOM 2405 C CA . ASP A 1 311 ? -12.131 44.382 -49.810 1.00 19.18 308 ASP A CA 1
ATOM 2406 C C . ASP A 1 311 ? -12.226 42.865 -49.919 1.00 17.65 308 ASP A C 1
ATOM 2407 O O . ASP A 1 311 ? -12.209 42.157 -48.905 1.00 18.59 308 ASP A O 1
ATOM 2412 N N . GLN A 1 312 ? -12.286 42.358 -51.150 1.00 16.44 309 GLN A N 1
ATOM 2413 C CA . GLN A 1 312 ? -12.394 40.928 -51.360 1.00 16.55 309 GLN A CA 1
ATOM 2414 C C . GLN A 1 312 ? -11.053 40.208 -51.336 1.00 16.27 309 GLN A C 1
ATOM 2415 O O . GLN A 1 312 ? -11.037 39.000 -51.223 1.00 16.89 309 GLN A O 1
ATOM 2421 N N . VAL A 1 313 ? -9.946 40.936 -51.392 1.00 16.51 310 VAL A N 1
ATOM 2422 C CA . VAL A 1 313 ? -8.633 40.285 -51.447 1.00 15.28 310 VAL A CA 1
ATOM 2423 C C . VAL A 1 313 ? -8.332 39.404 -50.229 1.00 14.77 310 VAL A C 1
ATOM 2424 O O . VAL A 1 313 ? -7.981 38.250 -50.389 1.00 15.12 310 VAL A O 1
ATOM 2428 N N . PRO A 1 314 ? -8.529 39.908 -49.009 1.00 14.09 311 PRO A N 1
ATOM 2429 C CA . PRO A 1 314 ? -8.242 39.033 -47.872 1.00 15.09 311 PRO A CA 1
ATOM 2430 C C . PRO A 1 314 ? -9.267 37.894 -47.711 1.00 16.32 311 PRO A C 1
ATOM 2431 O O . PRO A 1 314 ? -8.980 36.910 -47.042 1.00 16.41 311 PRO A O 1
ATOM 2435 N N . LEU A 1 315 ? -10.436 38.027 -48.331 1.00 14.70 312 LEU A N 1
ATOM 2436 C CA . LEU A 1 315 ? -11.499 37.031 -48.233 1.00 16.28 312 LEU A CA 1
ATOM 2437 C C . LEU A 1 315 ? -11.365 35.961 -49.336 1.00 16.50 312 LEU A C 1
ATOM 2438 O O . LEU A 1 315 ? -12.125 34.997 -49.345 1.00 17.52 312 LEU A O 1
ATOM 2443 N N . THR A 1 316 ? -10.396 36.159 -50.235 1.00 15.91 313 THR A N 1
ATOM 2444 C CA . THR A 1 316 ? -10.153 35.285 -51.419 1.00 15.59 313 THR A CA 1
ATOM 2445 C C . THR A 1 316 ? -8.673 34.974 -51.597 1.00 15.84 313 THR A C 1
ATOM 2446 O O . THR A 1 316 ? -8.287 34.340 -52.561 1.00 15.12 313 THR A O 1
ATOM 2450 N N . ILE A 1 317 ? -7.838 35.391 -50.653 1.00 15.94 314 ILE A N 1
ATOM 2451 C CA . ILE A 1 317 ? -6.376 35.341 -50.858 1.00 14.96 314 ILE A CA 1
ATOM 2452 C C . ILE A 1 317 ? -5.805 34.022 -51.420 1.00 13.59 314 ILE A C 1
ATOM 2453 O O . ILE A 1 317 ? -5.025 34.056 -52.359 1.00 13.51 314 ILE A O 1
ATOM 2458 N N . ASP A 1 318 ? -6.212 32.881 -50.868 1.00 12.80 315 ASP A N 1
ATOM 2459 C CA . ASP A 1 318 ? -5.710 31.598 -51.322 1.00 11.45 315 ASP A CA 1
ATOM 2460 C C . ASP A 1 318 ? -6.381 31.078 -52.576 1.00 12.74 315 ASP A C 1
ATOM 2461 O O . ASP A 1 318 ? -5.870 30.145 -53.185 1.00 13.02 315 ASP A O 1
ATOM 2466 N N . GLU A 1 319 ? -7.505 31.683 -52.975 1.00 11.95 316 GLU A N 1
ATOM 2467 C CA . GLU A 1 319 ? -8.233 31.241 -54.168 1.00 12.17 316 GLU A CA 1
ATOM 2468 C C . GLU A 1 319 ? -7.820 32.003 -55.416 1.00 12.98 316 GLU A C 1
ATOM 2469 O O . GLU A 1 319 ? -8.309 31.700 -56.477 1.00 12.08 316 GLU A O 1
ATOM 2475 N N . PHE A 1 320 ? -6.935 32.994 -55.323 1.00 12.61 317 PHE A N 1
ATOM 2476 C CA . PHE A 1 320 ? -6.539 33.677 -56.555 1.00 13.04 317 PHE A CA 1
ATOM 2477 C C . PHE A 1 320 ? -5.920 32.760 -57.622 1.00 13.16 317 PHE A C 1
ATOM 2478 O O . PHE A 1 320 ? -6.231 32.912 -58.778 1.00 13.39 317 PHE A O 1
ATOM 2486 N N . PRO A 1 321 ? -5.078 31.786 -57.228 1.00 11.53 318 PRO A N 1
ATOM 2487 C CA . PRO A 1 321 ? -4.555 30.916 -58.284 1.00 12.39 318 PRO A CA 1
ATOM 2488 C C . PRO A 1 321 ? -5.672 30.292 -59.132 1.00 12.29 318 PRO A C 1
ATOM 2489 O O . PRO A 1 321 ? -5.664 30.435 -60.343 1.00 12.80 318 PRO A O 1
ATOM 2493 N N . VAL A 1 322 ? -6.654 29.650 -58.507 1.00 11.63 319 VAL A N 1
ATOM 2494 C CA . VAL A 1 322 ? -7.710 29.017 -59.290 1.00 12.81 319 VAL A CA 1
ATOM 2495 C C . VAL A 1 322 ? -8.684 30.047 -59.900 1.00 12.13 319 VAL A C 1
ATOM 2496 O O . VAL A 1 322 ? -9.182 29.844 -61.030 1.00 13.44 319 VAL A O 1
ATOM 2500 N N . LEU A 1 323 ? -8.942 31.167 -59.213 1.00 12.83 320 LEU A N 1
ATOM 2501 C CA . LEU A 1 323 ? -9.773 32.219 -59.812 1.00 12.42 320 LEU A CA 1
ATOM 2502 C C . LEU A 1 323 ? -9.169 32.773 -61.099 1.00 14.30 320 LEU A C 1
ATOM 2503 O O . LEU A 1 323 ? -9.909 33.115 -62.046 1.00 14.96 320 LEU A O 1
ATOM 2508 N N . LEU A 1 324 ? -7.838 32.849 -61.169 1.00 12.93 321 LEU A N 1
ATOM 2509 C CA . LEU A 1 324 ? -7.184 33.353 -62.394 1.00 13.91 321 LEU A CA 1
ATOM 2510 C C . LEU A 1 324 ? -7.389 32.395 -63.572 1.00 14.29 321 LEU A C 1
ATOM 2511 O O . LEU A 1 324 ? -7.366 32.814 -64.712 1.00 14.86 321 LEU A O 1
ATOM 2516 N N . ILE A 1 325 ? -7.625 31.109 -63.294 1.00 14.04 322 ILE A N 1
ATOM 2517 C CA . ILE A 1 325 ? -7.936 30.144 -64.359 1.00 14.87 322 ILE A CA 1
ATOM 2518 C C . ILE A 1 325 ? -9.329 30.500 -64.922 1.00 14.74 322 ILE A C 1
ATOM 2519 O O . ILE A 1 325 ? -9.532 30.512 -66.131 1.00 15.63 322 ILE A O 1
ATOM 2524 N N . ALA A 1 326 ? -10.289 30.789 -64.035 1.00 15.75 323 ALA A N 1
ATOM 2525 C CA . ALA A 1 326 ? -11.606 31.236 -64.473 1.00 15.04 323 ALA A CA 1
ATOM 2526 C C . ALA A 1 326 ? -11.456 32.535 -65.302 1.00 15.03 323 ALA A C 1
ATOM 2527 O O . ALA A 1 326 ? -12.085 32.684 -66.367 1.00 18.09 323 ALA A O 1
ATOM 2529 N N . ALA A 1 327 ? -10.631 33.476 -64.832 1.00 15.08 324 ALA A N 1
ATOM 2530 C CA . ALA A 1 327 ? -10.440 34.724 -65.556 1.00 15.99 324 ALA A CA 1
ATOM 2531 C C . ALA A 1 327 ? -9.856 34.465 -66.947 1.00 16.37 324 ALA A C 1
ATOM 2532 O O . ALA A 1 327 ? -10.255 35.111 -67.922 1.00 17.86 324 ALA A O 1
ATOM 2534 N N . ALA A 1 328 ? -8.945 33.493 -67.040 1.00 16.35 325 ALA A N 1
ATOM 2535 C CA . ALA A 1 328 ? -8.299 33.114 -68.308 1.00 17.46 325 ALA A CA 1
ATOM 2536 C C . ALA A 1 328 ? -9.265 32.622 -69.375 1.00 18.24 325 ALA A C 1
ATOM 2537 O O . ALA A 1 328 ? -8.946 32.693 -70.567 1.00 20.03 325 ALA A O 1
ATOM 2539 N N . VAL A 1 329 ? -10.426 32.093 -68.968 1.00 18.03 326 VAL A N 1
ATOM 2540 C CA . VAL A 1 329 ? -11.396 31.578 -69.930 1.00 19.39 326 VAL A CA 1
ATOM 2541 C C . VAL A 1 329 ? -12.684 32.389 -69.973 1.00 20.22 326 VAL A C 1
ATOM 2542 O O . VAL A 1 329 ? -13.636 31.977 -70.607 1.00 21.66 326 VAL A O 1
ATOM 2546 N N . ALA A 1 330 ? -12.675 33.559 -69.336 1.00 19.85 327 ALA A N 1
ATOM 2547 C CA . ALA A 1 330 ? -13.820 34.471 -69.336 1.00 21.06 327 ALA A CA 1
ATOM 2548 C C . ALA A 1 330 ? -13.744 35.350 -70.578 1.00 22.50 327 ALA A C 1
ATOM 2549 O O . ALA A 1 330 ? -12.728 35.383 -71.265 1.00 24.19 327 ALA A O 1
ATOM 2551 N N . GLN A 1 331 ? -14.832 36.032 -70.871 1.00 23.64 328 GLN A N 1
ATOM 2552 C CA . GLN A 1 331 ? -14.859 36.980 -71.981 1.00 26.08 328 GLN A CA 1
ATOM 2553 C C . GLN A 1 331 ? -14.473 38.345 -71.397 1.00 25.20 328 GLN A C 1
ATOM 2554 O O . GLN A 1 331 ? -15.134 38.850 -70.493 1.00 25.64 328 GLN A O 1
ATOM 2560 N N . GLY A 1 332 ? -13.405 38.928 -71.907 1.00 24.41 329 GLY A N 1
ATOM 2561 C CA . GLY A 1 332 ? -12.960 40.228 -71.454 1.00 24.55 329 GLY A CA 1
ATOM 2562 C C . GLY A 1 332 ? -11.778 40.176 -70.500 1.00 24.17 329 GLY A C 1
ATOM 2563 O O . GLY A 1 332 ? -11.195 39.118 -70.267 1.00 22.71 329 GLY A O 1
ATOM 2564 N N . LYS A 1 333 ? -11.453 41.350 -69.960 1.00 24.69 330 LYS A N 1
ATOM 2565 C CA . LYS A 1 333 ? -10.297 41.544 -69.112 1.00 24.10 330 LYS A CA 1
ATOM 2566 C C . LYS A 1 333 ? -10.635 41.498 -67.636 1.00 22.13 330 LYS A C 1
ATOM 2567 O O . LYS A 1 333 ? -11.643 42.059 -67.192 1.00 21.64 330 LYS A O 1
ATOM 2573 N N . THR A 1 334 ? -9.758 40.840 -66.876 1.00 19.88 331 THR A N 1
ATOM 2574 C CA . THR A 1 334 ? -9.876 40.792 -65.416 1.00 20.02 331 THR A CA 1
ATOM 2575 C C . THR A 1 334 ? -8.664 41.519 -64.853 1.00 18.68 331 THR A C 1
ATOM 2576 O O . THR A 1 334 ? -7.536 41.334 -65.336 1.00 19.52 331 THR A O 1
ATOM 2580 N N . VAL A 1 335 ? -8.906 42.378 -63.861 1.00 17.90 332 VAL A N 1
ATOM 2581 C CA . VAL A 1 335 ? -7.847 43.144 -63.241 1.00 19.27 332 VAL A CA 1
ATOM 2582 C C . VAL A 1 335 ? -7.848 42.900 -61.731 1.00 18.53 332 VAL A C 1
ATOM 2583 O O . VAL A 1 335 ? -8.870 43.029 -61.075 1.00 18.36 332 VAL A O 1
ATOM 2587 N N . LEU A 1 336 ? -6.690 42.491 -61.221 1.00 18.13 333 LEU A N 1
ATOM 2588 C CA . LEU A 1 336 ? -6.486 42.276 -59.804 1.00 17.74 333 LEU A CA 1
ATOM 2589 C C . LEU A 1 336 ? -5.403 43.237 -59.313 1.00 18.81 333 LEU A C 1
ATOM 2590 O O . LEU A 1 336 ? -4.270 43.190 -59.806 1.00 18.40 333 LEU A O 1
ATOM 2595 N N . ARG A 1 337 ? -5.752 44.093 -58.347 1.00 18.92 334 ARG A N 1
ATOM 2596 C CA . ARG A 1 337 ? -4.801 44.993 -57.711 1.00 19.96 334 ARG A CA 1
ATOM 2597 C C . ARG A 1 337 ? -4.888 44.797 -56.181 1.00 19.38 334 ARG A C 1
ATOM 2598 O O . ARG A 1 337 ? -5.759 44.069 -55.687 1.00 19.63 334 ARG A O 1
ATOM 2606 N N . ASP A 1 338 ? -3.961 45.436 -55.469 1.00 20.03 335 ASP A N 1
ATOM 2607 C CA A ASP A 1 338 ? -3.870 45.393 -54.006 0.50 19.73 335 ASP A CA 1
ATOM 2608 C CA B ASP A 1 338 ? -3.921 45.377 -54.005 0.50 19.94 335 ASP A CA 1
ATOM 2609 C C . ASP A 1 338 ? -3.790 43.959 -53.488 1.00 18.46 335 ASP A C 1
ATOM 2610 O O . ASP A 1 338 ? -4.364 43.612 -52.444 1.00 19.35 335 ASP A O 1
ATOM 2619 N N . ALA A 1 339 ? -3.027 43.130 -54.194 1.00 16.57 336 ALA A N 1
ATOM 2620 C CA . ALA A 1 339 ? -2.851 41.729 -53.804 1.00 15.23 336 ALA A CA 1
ATOM 2621 C C . ALA A 1 339 ? -1.372 41.365 -53.737 1.00 15.43 336 ALA A C 1
ATOM 2622 O O . ALA A 1 339 ? -0.988 40.234 -54.052 1.00 15.07 336 ALA A O 1
ATOM 2624 N N . ALA A 1 340 ? -0.544 42.317 -53.306 1.00 16.23 337 ALA A N 1
ATOM 2625 C CA . ALA A 1 340 ? 0.910 42.073 -53.195 1.00 16.73 337 ALA A CA 1
ATOM 2626 C C . ALA A 1 340 ? 1.232 40.925 -52.214 1.00 16.80 337 ALA A C 1
ATOM 2627 O O . ALA A 1 340 ? 2.282 40.273 -52.351 1.00 17.48 337 ALA A O 1
ATOM 2629 N N . GLU A 1 341 ? 0.330 40.638 -51.286 1.00 16.55 338 GLU A N 1
ATOM 2630 C CA . GLU A 1 341 ? 0.543 39.499 -50.368 1.00 14.95 338 GLU A CA 1
ATOM 2631 C C . GLU A 1 341 ? 0.727 38.177 -51.095 1.00 13.99 338 GLU A C 1
ATOM 2632 O O . GLU A 1 341 ? 1.306 37.241 -50.537 1.00 14.03 338 GLU A O 1
ATOM 2638 N N . LEU A 1 342 ? 0.217 38.067 -52.320 1.00 12.76 339 LEU A N 1
ATOM 2639 C CA . LEU A 1 342 ? 0.407 36.857 -53.094 1.00 12.17 339 LEU A CA 1
ATOM 2640 C C . LEU A 1 342 ? 1.874 36.510 -53.340 1.00 12.96 339 LEU A C 1
ATOM 2641 O O . LEU A 1 342 ? 2.208 35.352 -53.566 1.00 13.38 339 LEU A O 1
ATOM 2646 N N . ARG A 1 343 ? 2.734 37.520 -53.373 1.00 12.63 340 ARG A N 1
ATOM 2647 C CA . ARG A 1 343 ? 4.141 37.321 -53.652 1.00 14.21 340 ARG A CA 1
ATOM 2648 C C . ARG A 1 343 ? 4.924 36.652 -52.539 1.00 15.60 340 ARG A C 1
ATOM 2649 O O . ARG A 1 343 ? 6.030 36.135 -52.804 1.00 15.67 340 ARG A O 1
ATOM 2657 N N . VAL A 1 344 ? 4.358 36.617 -51.328 1.00 15.00 341 VAL A N 1
ATOM 2658 C CA . VAL A 1 344 ? 5.087 36.101 -50.152 1.00 14.77 341 VAL A CA 1
ATOM 2659 C C . VAL A 1 344 ? 4.514 34.805 -49.601 1.00 14.29 341 VAL A C 1
ATOM 2660 O O . VAL A 1 344 ? 4.751 34.466 -48.446 1.00 14.99 341 VAL A O 1
ATOM 2664 N N . LYS A 1 345 ? 3.801 34.064 -50.457 1.00 12.95 342 LYS A N 1
ATOM 2665 C CA . LYS A 1 345 ? 3.208 32.792 -50.089 1.00 12.95 342 LYS A CA 1
ATOM 2666 C C . LYS A 1 345 ? 4.229 31.655 -50.337 1.00 13.16 342 LYS A C 1
ATOM 2667 O O . LYS A 1 345 ? 5.447 31.934 -50.424 1.00 13.25 342 LYS A O 1
ATOM 2673 N N . GLU A 1 346 ? 3.743 30.407 -50.382 1.00 14.08 343 GLU A N 1
ATOM 2674 C CA . GLU A 1 346 ? 4.603 29.213 -50.607 1.00 14.04 343 GLU A CA 1
ATOM 2675 C C . GLU A 1 346 ? 5.564 29.489 -51.781 1.00 14.55 343 GLU A C 1
ATOM 2676 O O . GLU A 1 346 ? 6.743 29.092 -51.767 1.00 14.96 343 GLU A O 1
ATOM 2682 N N . THR A 1 347 ? 5.025 30.152 -52.798 1.00 12.80 344 THR A N 1
ATOM 2683 C CA . THR A 1 347 ? 5.831 30.743 -53.848 1.00 12.92 344 THR A CA 1
ATOM 2684 C C . THR A 1 347 ? 5.271 32.120 -54.122 1.00 14.51 344 THR A C 1
ATOM 2685 O O . THR A 1 347 ? 4.288 32.509 -53.485 1.00 13.37 344 THR A O 1
ATOM 2689 N N . ASP A 1 348 ? 5.931 32.881 -55.020 1.00 14.22 345 ASP A N 1
ATOM 2690 C CA . ASP A 1 348 ? 5.371 34.143 -55.492 1.00 14.98 345 ASP A CA 1
ATOM 2691 C C . ASP A 1 348 ? 4.257 33.736 -56.467 1.00 14.77 345 ASP A C 1
ATOM 2692 O O . ASP A 1 348 ? 4.521 33.339 -57.642 1.00 14.22 345 ASP A O 1
ATOM 2697 N N . ARG A 1 349 ? 3.024 33.820 -55.986 1.00 13.73 346 ARG A N 1
ATOM 2698 C CA . ARG A 1 349 ? 1.891 33.289 -56.728 1.00 13.62 346 ARG A CA 1
ATOM 2699 C C . ARG A 1 349 ? 1.520 34.107 -57.946 1.00 13.34 346 ARG A C 1
ATOM 2700 O O . ARG A 1 349 ? 0.952 33.576 -58.878 1.00 15.22 346 ARG A O 1
ATOM 2708 N N . ILE A 1 350 ? 1.829 35.391 -57.928 1.00 13.77 347 ILE A N 1
ATOM 2709 C CA . ILE A 1 350 ? 1.595 36.233 -59.116 1.00 13.63 347 ILE A CA 1
ATOM 2710 C C . ILE A 1 350 ? 2.542 35.766 -60.211 1.00 14.18 347 ILE A C 1
ATOM 2711 O O . ILE A 1 350 ? 2.103 35.456 -61.321 1.00 14.92 347 ILE A O 1
ATOM 2716 N N . ALA A 1 351 ? 3.842 35.708 -59.893 1.00 14.24 348 ALA A N 1
ATOM 2717 C CA . ALA A 1 351 ? 4.850 35.270 -60.880 1.00 15.06 348 ALA A CA 1
ATOM 2718 C C . ALA A 1 351 ? 4.547 33.860 -61.380 1.00 13.73 348 ALA A C 1
ATOM 2719 O O . ALA A 1 351 ? 4.640 33.586 -62.570 1.00 15.10 348 ALA A O 1
ATOM 2721 N N . ALA A 1 352 ? 4.181 32.949 -60.468 1.00 14.43 349 ALA A N 1
ATOM 2722 C CA . ALA A 1 352 ? 3.898 31.580 -60.856 1.00 13.05 349 ALA A CA 1
ATOM 2723 C C . ALA A 1 352 ? 2.672 31.451 -61.765 1.00 13.64 349 ALA A C 1
ATOM 2724 O O . ALA A 1 352 ? 2.689 30.698 -62.731 1.00 14.28 349 ALA A O 1
ATOM 2726 N N . MET A 1 353 ? 1.586 32.156 -61.439 1.00 13.19 350 MET A N 1
ATOM 2727 C CA . MET A 1 353 ? 0.398 32.114 -62.264 1.00 13.37 350 MET A CA 1
ATOM 2728 C C . MET A 1 353 ? 0.608 32.753 -63.620 1.00 14.71 350 MET A C 1
ATOM 2729 O O . MET A 1 353 ? 0.183 32.195 -64.631 1.00 14.12 350 MET A O 1
ATOM 2734 N N . VAL A 1 354 ? 1.298 33.893 -63.662 1.00 14.32 351 VAL A N 1
ATOM 2735 C CA . VAL A 1 354 ? 1.550 34.566 -64.935 1.00 15.35 351 VAL A CA 1
ATOM 2736 C C . VAL A 1 354 ? 2.406 33.663 -65.832 1.00 15.11 351 VAL A C 1
ATOM 2737 O O . VAL A 1 354 ? 2.111 33.494 -67.000 1.00 16.75 351 VAL A O 1
ATOM 2741 N N . ASP A 1 355 ? 3.430 33.045 -65.271 1.00 15.26 352 ASP A N 1
ATOM 2742 C CA . ASP A 1 355 ? 4.303 32.156 -66.057 1.00 16.57 352 ASP A CA 1
ATOM 2743 C C . ASP A 1 355 ? 3.509 30.995 -66.670 1.00 16.26 352 ASP A C 1
ATOM 2744 O O . ASP A 1 355 ? 3.615 30.733 -67.849 1.00 16.11 352 ASP A O 1
ATOM 2749 N N . GLY A 1 356 ? 2.729 30.294 -65.846 1.00 14.33 353 GLY A N 1
ATOM 2750 C CA . GLY A 1 356 ? 1.956 29.147 -66.320 1.00 15.72 353 GLY A CA 1
ATOM 2751 C C . GLY A 1 356 ? 0.893 29.536 -67.345 1.00 15.39 353 GLY A C 1
ATOM 2752 O O . GLY A 1 356 ? 0.706 28.846 -68.353 1.00 15.66 353 GLY A O 1
ATOM 2753 N N . LEU A 1 357 ? 0.174 30.633 -67.087 1.00 14.88 354 LEU A N 1
ATOM 2754 C CA . LEU A 1 357 ? -0.857 31.082 -68.010 1.00 15.75 354 LEU A CA 1
ATOM 2755 C C . LEU A 1 357 ? -0.279 31.433 -69.371 1.00 17.58 354 LEU A C 1
ATOM 2756 O O . LEU A 1 357 ? -0.826 31.036 -70.376 1.00 17.17 354 LEU A O 1
ATOM 2761 N N . GLN A 1 358 ? 0.853 32.131 -69.399 1.00 18.22 355 GLN A N 1
ATOM 2762 C CA . GLN A 1 358 ? 1.501 32.457 -70.672 1.00 18.24 355 GLN A CA 1
ATOM 2763 C C . GLN A 1 358 ? 1.899 31.179 -71.416 1.00 18.89 355 GLN A C 1
ATOM 2764 O O . GLN A 1 358 ? 1.763 31.078 -72.643 1.00 19.95 355 GLN A O 1
ATOM 2770 N N . LYS A 1 359 ? 2.406 30.209 -70.674 1.00 18.36 356 LYS A N 1
ATOM 2771 C CA . LYS A 1 359 ? 2.816 28.913 -71.238 1.00 19.20 356 LYS A CA 1
ATOM 2772 C C . LYS A 1 359 ? 1.637 28.140 -71.828 1.00 20.43 356 LYS A C 1
ATOM 2773 O O . LYS A 1 359 ? 1.825 27.338 -72.764 1.00 21.41 356 LYS A O 1
ATOM 2779 N N . LEU A 1 360 ? 0.430 28.392 -71.311 1.00 18.03 357 LEU A N 1
ATOM 2780 C CA . LEU A 1 360 ? -0.783 27.780 -71.847 1.00 18.21 357 LEU A CA 1
ATOM 2781 C C . LEU A 1 360 ? -1.539 28.718 -72.852 1.00 18.67 357 LEU A C 1
ATOM 2782 O O . LEU A 1 360 ? -2.695 28.501 -73.172 1.00 18.06 357 LEU A O 1
ATOM 2787 N N . GLY A 1 361 ? -0.855 29.749 -73.329 1.00 18.86 358 GLY A N 1
ATOM 2788 C CA . GLY A 1 361 ? -1.393 30.616 -74.360 1.00 19.87 358 GLY A CA 1
ATOM 2789 C C . GLY A 1 361 ? -2.337 31.731 -73.989 1.00 20.29 358 GLY A C 1
ATOM 2790 O O . GLY A 1 361 ? -3.054 32.239 -74.861 1.00 21.37 358 GLY A O 1
ATOM 2791 N N . ILE A 1 362 ? -2.314 32.119 -72.715 1.00 19.16 359 ILE A N 1
ATOM 2792 C CA . ILE A 1 362 ? -3.145 33.192 -72.182 1.00 19.27 359 ILE A CA 1
ATOM 2793 C C . ILE A 1 362 ? -2.320 34.479 -72.055 1.00 20.12 359 ILE A C 1
ATOM 2794 O O . ILE A 1 362 ? -1.167 34.462 -71.606 1.00 19.74 359 ILE A O 1
ATOM 2799 N N . ALA A 1 363 ? -2.913 35.598 -72.450 1.00 20.29 360 ALA A N 1
ATOM 2800 C CA . ALA A 1 363 ? -2.283 36.887 -72.318 1.00 21.87 360 ALA A CA 1
ATOM 2801 C C . ALA A 1 363 ? -2.481 37.368 -70.887 1.00 22.43 360 ALA A C 1
ATOM 2802 O O . ALA A 1 363 ? -3.525 37.917 -70.524 1.00 23.28 360 ALA A O 1
ATOM 2804 N N . ALA A 1 364 ? -1.482 37.103 -70.073 1.00 22.92 361 ALA A N 1
ATOM 2805 C CA . ALA A 1 364 ? -1.474 37.465 -68.649 1.00 22.26 361 ALA A CA 1
ATOM 2806 C C . ALA A 1 364 ? -0.254 38.325 -68.397 1.00 23.53 361 ALA A C 1
ATOM 2807 O O . ALA A 1 364 ? 0.850 38.030 -68.894 1.00 25.33 361 ALA A O 1
ATOM 2809 N N . GLU A 1 365 ? -0.453 39.401 -67.648 1.00 24.08 362 GLU A N 1
ATOM 2810 C CA . GLU A 1 365 ? 0.576 40.345 -67.354 1.00 25.19 362 GLU A CA 1
ATOM 2811 C C . GLU A 1 365 ? 0.660 40.577 -65.858 1.00 23.68 362 GLU A C 1
ATOM 2812 O O . GLU A 1 365 ? -0.345 40.646 -65.157 1.00 21.86 362 GLU A O 1
ATOM 2818 N N . SER A 1 366 ? 1.873 40.688 -65.365 1.00 21.83 363 SER A N 1
ATOM 2819 C CA . SER A 1 366 ? 2.054 40.940 -63.966 1.00 22.83 363 SER A CA 1
ATOM 2820 C C . SER A 1 366 ? 1.980 42.434 -63.651 1.00 23.10 363 SER A C 1
ATOM 2821 O O . SER A 1 366 ? 2.404 43.278 -64.472 1.00 22.64 363 SER A O 1
ATOM 2824 N N . LEU A 1 367 ? 1.410 42.747 -62.488 1.00 20.99 364 LEU A N 1
ATOM 2825 C CA . LEU A 1 367 ? 1.456 44.088 -61.883 1.00 21.62 364 LEU A CA 1
ATOM 2826 C C . LEU A 1 367 ? 2.217 43.916 -60.536 1.00 21.42 364 LEU A C 1
ATOM 2827 O O . LEU A 1 367 ? 2.240 42.831 -59.976 1.00 19.96 364 LEU A O 1
ATOM 2832 N N . PRO A 1 368 ? 2.795 44.994 -59.991 1.00 22.38 365 PRO A N 1
ATOM 2833 C CA . PRO A 1 368 ? 3.498 44.816 -58.712 1.00 22.97 365 PRO A CA 1
ATOM 2834 C C . PRO A 1 368 ? 2.613 44.178 -57.638 1.00 22.39 365 PRO A C 1
ATOM 2835 O O . PRO A 1 368 ? 3.093 43.395 -56.809 1.00 21.31 365 PRO A O 1
ATOM 2839 N N . ASP A 1 369 ? 1.334 44.557 -57.638 1.00 21.23 366 ASP A N 1
ATOM 2840 C CA . ASP A 1 369 ? 0.387 44.089 -56.664 1.00 19.94 366 ASP A CA 1
ATOM 2841 C C . ASP A 1 369 ? -0.747 43.263 -57.273 1.00 18.48 366 ASP A C 1
ATOM 2842 O O . ASP A 1 369 ? -1.808 43.165 -56.685 1.00 18.29 366 ASP A O 1
ATOM 2847 N N . GLY A 1 370 ? -0.529 42.669 -58.434 1.00 18.16 367 GLY A N 1
ATOM 2848 C CA . GLY A 1 370 ? -1.583 41.879 -59.025 1.00 17.43 367 GLY A CA 1
ATOM 2849 C C . GLY A 1 370 ? -1.328 41.375 -60.425 1.00 18.12 367 GLY A C 1
ATOM 2850 O O . GLY A 1 370 ? -0.188 41.055 -60.797 1.00 17.83 367 GLY A O 1
ATOM 2851 N N . VAL A 1 371 ? -2.413 41.260 -61.190 1.00 17.50 368 VAL A N 1
ATOM 2852 C CA A VAL A 1 371 ? -2.325 40.782 -62.572 0.70 19.07 368 VAL A CA 1
ATOM 2853 C CA B VAL A 1 371 ? -2.342 40.734 -62.545 0.30 17.92 368 VAL A CA 1
ATOM 2854 C C . VAL A 1 371 ? -3.423 41.353 -63.435 1.00 19.63 368 VAL A C 1
ATOM 2855 O O . VAL A 1 371 ? -4.447 41.811 -62.934 1.00 19.51 368 VAL A O 1
ATOM 2862 N N . ILE A 1 372 ? -3.180 41.360 -64.739 1.00 18.63 369 ILE A N 1
ATOM 2863 C CA . ILE A 1 372 ? -4.180 41.757 -65.701 1.00 19.45 369 ILE A CA 1
ATOM 2864 C C . ILE A 1 372 ? -4.251 40.558 -66.661 1.00 19.77 369 ILE A C 1
ATOM 2865 O O . ILE A 1 372 ? -3.230 40.081 -67.178 1.00 20.23 369 ILE A O 1
ATOM 2870 N N . ILE A 1 373 ? -5.443 40.012 -66.832 1.00 20.59 370 ILE A N 1
ATOM 2871 C CA . ILE A 1 373 ? -5.607 38.864 -67.706 1.00 21.45 370 ILE A CA 1
ATOM 2872 C C . ILE A 1 373 ? -6.634 39.161 -68.772 1.00 22.19 370 ILE A C 1
ATOM 2873 O O . ILE A 1 373 ? -7.710 39.676 -68.472 1.00 21.43 370 ILE A O 1
ATOM 2878 N N . GLN A 1 374 ? -6.297 38.839 -70.020 1.00 21.15 371 GLN A N 1
ATOM 2879 C CA . GLN A 1 374 ? -7.259 38.963 -71.101 1.00 23.07 371 GLN A CA 1
ATOM 2880 C C . GLN A 1 374 ? -7.805 37.562 -71.317 1.00 22.14 371 GLN A C 1
ATOM 2881 O O . GLN A 1 374 ? -7.058 36.643 -71.635 1.00 21.28 371 GLN A O 1
ATOM 2887 N N . GLY A 1 375 ? -9.112 37.395 -71.131 1.00 21.75 372 GLY A N 1
ATOM 2888 C CA . GLY A 1 375 ? -9.748 36.106 -71.332 1.00 22.07 372 GLY A CA 1
ATOM 2889 C C . GLY A 1 375 ? -9.459 35.571 -72.714 1.00 23.03 372 GLY A C 1
ATOM 2890 O O . GLY A 1 375 ? -9.451 36.327 -73.705 1.00 23.60 372 GLY A O 1
ATOM 2891 N N . GLY A 1 376 ? -9.208 34.271 -72.794 1.00 22.76 373 GLY A N 1
ATOM 2892 C CA . GLY A 1 376 ? -8.869 33.641 -74.075 1.00 23.56 373 GLY A CA 1
ATOM 2893 C C . GLY A 1 376 ? -9.183 32.159 -74.083 1.00 22.87 373 GLY A C 1
ATOM 2894 O O . GLY A 1 376 ? -10.234 31.741 -73.615 1.00 22.41 373 GLY A O 1
ATOM 2895 N N . THR A 1 377 ? -8.267 31.382 -74.654 1.00 22.46 374 THR A N 1
ATOM 2896 C CA . THR A 1 377 ? -8.418 29.946 -74.817 1.00 22.91 374 THR A CA 1
ATOM 2897 C C . THR A 1 377 ? -7.153 29.225 -74.332 1.00 21.59 374 THR A C 1
ATOM 2898 O O . THR A 1 377 ? -6.073 29.500 -74.803 1.00 21.15 374 THR A O 1
ATOM 2902 N N . LEU A 1 378 ? -7.316 28.321 -73.369 1.00 20.40 375 LEU A N 1
ATOM 2903 C CA . LEU A 1 378 ? -6.203 27.563 -72.834 1.00 19.65 375 LEU A CA 1
ATOM 2904 C C . LEU A 1 378 ? -5.748 26.487 -73.813 1.00 20.30 375 LEU A C 1
ATOM 2905 O O . LEU A 1 378 ? -6.568 25.771 -74.357 1.00 20.52 375 LEU A O 1
ATOM 2910 N N . GLU A 1 379 ? -4.442 26.384 -73.999 1.00 20.03 376 GLU A N 1
ATOM 2911 C CA . GLU A 1 379 ? -3.850 25.363 -74.845 1.00 21.39 376 GLU A CA 1
ATOM 2912 C C . GLU A 1 379 ? -3.242 24.305 -73.942 1.00 20.35 376 GLU A C 1
ATOM 2913 O O . GLU A 1 379 ? -3.063 24.530 -72.736 1.00 19.03 376 GLU A O 1
ATOM 2919 N N . GLY A 1 380 ? -2.939 23.146 -74.515 1.00 20.44 377 GLY A N 1
ATOM 2920 C CA . GLY A 1 380 ? -2.170 22.136 -73.785 1.00 21.21 377 GLY A CA 1
ATOM 2921 C C . GLY A 1 380 ? -0.753 22.680 -73.634 1.00 20.36 377 GLY A C 1
ATOM 2922 O O . GLY A 1 380 ? -0.359 23.675 -74.293 1.00 20.69 377 GLY A O 1
ATOM 2923 N N . GLY A 1 381 ? 0.034 22.028 -72.806 1.00 19.47 378 GLY A N 1
ATOM 2924 C CA . GLY A 1 381 ? 1.423 22.445 -72.616 1.00 19.48 378 GLY A CA 1
ATOM 2925 C C . GLY A 1 381 ? 2.021 21.915 -71.328 1.00 19.16 378 GLY A C 1
ATOM 2926 O O . GLY A 1 381 ? 1.602 20.882 -70.826 1.00 19.45 378 GLY A O 1
ATOM 2927 N N . GLU A 1 382 ? 2.961 22.672 -70.787 1.00 18.40 379 GLU A N 1
ATOM 2928 C CA . GLU A 1 382 ? 3.679 22.283 -69.608 1.00 18.67 379 GLU A CA 1
ATOM 2929 C C . GLU A 1 382 ? 3.935 23.494 -68.739 1.00 18.44 379 GLU A C 1
ATOM 2930 O O . GLU A 1 382 ? 4.409 24.529 -69.211 1.00 18.46 379 GLU A O 1
ATOM 2936 N N . VAL A 1 383 ? 3.608 23.341 -67.470 1.00 15.88 380 VAL A N 1
ATOM 2937 C CA . VAL A 1 383 ? 3.810 24.398 -66.498 1.00 16.19 380 VAL A CA 1
ATOM 2938 C C . VAL A 1 383 ? 4.486 23.868 -65.256 1.00 16.40 380 VAL A C 1
ATOM 2939 O O . VAL A 1 383 ? 4.522 22.673 -65.019 1.00 15.74 380 VAL A O 1
ATOM 2943 N N A ASN A 1 384 ? 4.994 24.781 -64.440 0.70 15.86 381 ASN A N 1
ATOM 2944 N N B ASN A 1 384 ? 5.006 24.791 -64.452 0.30 15.74 381 ASN A N 1
ATOM 2945 C CA A ASN A 1 384 ? 5.651 24.398 -63.198 0.70 17.09 381 ASN A CA 1
ATOM 2946 C CA B ASN A 1 384 ? 5.669 24.461 -63.194 0.30 16.08 381 ASN A CA 1
ATOM 2947 C C A ASN A 1 384 ? 4.838 24.867 -62.012 0.70 15.65 381 ASN A C 1
ATOM 2948 C C B ASN A 1 384 ? 4.823 24.879 -62.004 0.30 15.37 381 ASN A C 1
ATOM 2949 O O A ASN A 1 384 ? 4.346 25.980 -61.989 0.70 15.67 381 ASN A O 1
ATOM 2950 O O B ASN A 1 384 ? 4.283 25.981 -61.981 0.30 15.29 381 ASN A O 1
ATOM 2959 N N . SER A 1 385 ? 4.699 24.004 -61.007 1.00 15.03 382 SER A N 1
ATOM 2960 C CA . SER A 1 385 ? 3.992 24.375 -59.779 1.00 15.22 382 SER A CA 1
ATOM 2961 C C . SER A 1 385 ? 4.820 25.318 -58.896 1.00 14.70 382 SER A C 1
ATOM 2962 O O . SER A 1 385 ? 4.281 25.965 -57.987 1.00 13.41 382 SER A O 1
ATOM 2965 N N . TYR A 1 386 ? 6.139 25.336 -59.100 1.00 15.24 383 TYR A N 1
ATOM 2966 C CA . TYR A 1 386 ? 7.051 26.085 -58.220 1.00 16.70 383 TYR A CA 1
ATOM 2967 C C . TYR A 1 386 ? 6.921 25.629 -56.761 1.00 16.19 383 TYR A C 1
ATOM 2968 O O . TYR A 1 386 ? 7.116 26.420 -55.805 1.00 16.07 383 TYR A O 1
ATOM 2977 N N . ASP A 1 387 ? 6.588 24.338 -56.626 1.00 15.06 384 ASP A N 1
ATOM 2978 C CA . ASP A 1 387 ? 6.415 23.589 -55.362 1.00 16.89 384 ASP A CA 1
ATOM 2979 C C . ASP A 1 387 ? 5.237 24.081 -54.504 1.00 15.21 384 ASP A C 1
ATOM 2980 O O . ASP A 1 387 ? 5.172 23.791 -53.316 1.00 15.36 384 ASP A O 1
ATOM 2985 N N . ASP A 1 388 ? 4.321 24.808 -55.129 1.00 13.18 385 ASP A N 1
ATOM 2986 C CA . ASP A 1 388 ? 3.153 25.396 -54.428 1.00 12.26 385 ASP A CA 1
ATOM 2987 C C . ASP A 1 388 ? 1.897 24.586 -54.746 1.00 12.11 385 ASP A C 1
ATOM 2988 O O . ASP A 1 388 ? 1.479 24.462 -55.897 1.00 12.88 385 ASP A O 1
ATOM 2993 N N . HIS A 1 389 ? 1.334 23.971 -53.720 1.00 12.47 386 HIS A N 1
ATOM 2994 C CA . HIS A 1 389 ? 0.138 23.153 -53.852 1.00 12.55 386 HIS A CA 1
ATOM 2995 C C . HIS A 1 389 ? -0.998 23.760 -54.642 1.00 11.60 386 HIS A C 1
ATOM 2996 O O . HIS A 1 389 ? -1.655 23.056 -55.439 1.00 12.86 386 HIS A O 1
ATOM 3003 N N . ARG A 1 390 ? -1.258 25.047 -54.429 1.00 10.59 387 ARG A N 1
ATOM 3004 C CA . ARG A 1 390 ? -2.378 25.680 -55.109 1.00 11.18 387 ARG A CA 1
ATOM 3005 C C . ARG A 1 390 ? -2.099 26.014 -56.551 1.00 10.74 387 ARG A C 1
ATOM 3006 O O . ARG A 1 390 ? -3.014 25.996 -57.348 1.00 10.87 387 ARG A O 1
ATOM 3014 N N . ILE A 1 391 ? -0.838 26.299 -56.866 1.00 9.94 388 ILE A N 1
ATOM 3015 C CA . ILE A 1 391 ? -0.455 26.500 -58.265 1.00 10.79 388 ILE A CA 1
ATOM 3016 C C . ILE A 1 391 ? -0.660 25.183 -58.981 1.00 10.45 388 ILE A C 1
ATOM 3017 O O . ILE A 1 391 ? -1.253 25.134 -60.044 1.00 11.66 388 ILE A O 1
ATOM 3022 N N . ALA A 1 392 ? -0.252 24.091 -58.353 1.00 11.55 389 ALA A N 1
ATOM 3023 C CA . ALA A 1 392 ? -0.416 22.753 -58.938 1.00 12.16 389 ALA A CA 1
ATOM 3024 C C . ALA A 1 392 ? -1.865 22.407 -59.210 1.00 12.46 389 ALA A C 1
ATOM 3025 O O . ALA A 1 392 ? -2.214 22.011 -60.337 1.00 13.11 389 ALA A O 1
ATOM 3027 N N . MET A 1 393 ? -2.727 22.561 -58.202 1.00 10.90 390 MET A N 1
ATOM 3028 C CA . MET A 1 393 ? -4.131 22.238 -58.348 1.00 11.22 390 MET A CA 1
ATOM 3029 C C . MET A 1 393 ? -4.843 23.189 -59.306 1.00 11.71 390 MET A C 1
ATOM 3030 O O . MET A 1 393 ? -5.734 22.772 -60.053 1.00 13.16 390 MET A O 1
ATOM 3035 N N . ALA A 1 394 ? -4.456 24.454 -59.301 1.00 11.44 391 ALA A N 1
ATOM 3036 C CA . ALA A 1 394 ? -5.011 25.427 -60.234 1.00 11.76 391 ALA A CA 1
ATOM 3037 C C . ALA A 1 394 ? -4.792 25.019 -61.700 1.00 12.55 391 ALA A C 1
ATOM 3038 O O . ALA A 1 394 ? -5.726 25.115 -62.530 1.00 11.97 391 ALA A O 1
ATOM 3040 N N . PHE A 1 395 ? -3.566 24.593 -62.030 1.00 11.19 392 PHE A N 1
ATOM 3041 C CA . PHE A 1 395 ? -3.283 24.135 -63.381 1.00 13.43 392 PHE A CA 1
ATOM 3042 C C . PHE A 1 395 ? -3.918 22.784 -63.685 1.00 13.59 392 PHE A C 1
ATOM 3043 O O . PHE A 1 395 ? -4.221 22.496 -64.829 1.00 13.64 392 PHE A O 1
ATOM 3051 N N . ALA A 1 396 ? -4.130 21.957 -62.666 1.00 12.49 393 ALA A N 1
ATOM 3052 C CA . ALA A 1 396 ? -4.912 20.726 -62.891 1.00 14.04 393 ALA A CA 1
ATOM 3053 C C . ALA A 1 396 ? -6.339 21.107 -63.343 1.00 15.34 393 ALA A C 1
ATOM 3054 O O . ALA A 1 396 ? -6.920 20.477 -64.243 1.00 15.06 393 ALA A O 1
ATOM 3056 N N . VAL A 1 397 ? -6.919 22.137 -62.711 1.00 13.56 394 VAL A N 1
ATOM 3057 C CA . VAL A 1 397 ? -8.218 22.657 -63.115 1.00 14.15 394 VAL A CA 1
ATOM 3058 C C . VAL A 1 397 ? -8.143 23.225 -64.559 1.00 14.72 394 VAL A C 1
ATOM 3059 O O . VAL A 1 397 ? -9.060 23.014 -65.375 1.00 15.05 394 VAL A O 1
ATOM 3063 N N . ALA A 1 398 ? -7.068 23.948 -64.883 1.00 13.95 395 ALA A N 1
ATOM 3064 C CA . ALA A 1 398 ? -6.896 24.475 -66.257 1.00 14.00 395 ALA A CA 1
ATOM 3065 C C . ALA A 1 398 ? -6.977 23.346 -67.280 1.00 14.24 395 ALA A C 1
ATOM 3066 O O . ALA A 1 398 ? -7.519 23.515 -68.376 1.00 15.94 395 ALA A O 1
ATOM 3068 N N . GLY A 1 399 ? -6.456 22.188 -66.916 1.00 14.37 396 GLY A N 1
ATOM 3069 C CA . GLY A 1 399 ? -6.456 21.028 -67.815 1.00 15.14 396 GLY A CA 1
ATOM 3070 C C . GLY A 1 399 ? -7.865 20.540 -68.180 1.00 17.43 396 GLY A C 1
ATOM 3071 O O . GLY A 1 399 ? -8.028 19.888 -69.196 1.00 17.52 396 GLY A O 1
ATOM 3072 N N . THR A 1 400 ? -8.899 20.906 -67.414 1.00 16.63 397 THR A N 1
ATOM 3073 C CA . THR A 1 400 ? -10.252 20.450 -67.751 1.00 17.13 397 THR A CA 1
ATOM 3074 C C . THR A 1 400 ? -10.733 21.043 -69.074 1.00 18.23 397 THR A C 1
ATOM 3075 O O . THR A 1 400 ? -11.444 20.383 -69.832 1.00 19.52 397 THR A O 1
ATOM 3079 N N . LEU A 1 401 ? -10.302 22.268 -69.361 1.00 17.71 398 LEU A N 1
ATOM 3080 C CA . LEU A 1 401 ? -10.752 22.992 -70.539 1.00 20.35 398 LEU A CA 1
ATOM 3081 C C . LEU A 1 401 ? -9.657 23.209 -71.586 1.00 21.71 398 LEU A C 1
ATOM 3082 O O . LEU A 1 401 ? -9.968 23.553 -72.729 1.00 22.49 398 LEU A O 1
ATOM 3087 N N . ALA A 1 402 ? -8.388 22.970 -71.232 1.00 20.32 399 ALA A N 1
ATOM 3088 C CA . ALA A 1 402 ? -7.287 23.138 -72.165 1.00 20.01 399 ALA A CA 1
ATOM 3089 C C . ALA A 1 402 ? -7.513 22.280 -73.399 1.00 21.62 399 ALA A C 1
ATOM 3090 O O . ALA A 1 402 ? -8.050 21.181 -73.314 1.00 23.71 399 ALA A O 1
ATOM 3092 N N . LYS A 1 403 ? -7.077 22.788 -74.537 1.00 21.67 400 LYS A N 1
ATOM 3093 C CA . LYS A 1 403 ? -7.268 22.081 -75.804 1.00 24.04 400 LYS A CA 1
ATOM 3094 C C . LYS A 1 403 ? -6.517 20.751 -75.860 1.00 24.36 400 LYS A C 1
ATOM 3095 O O . LYS A 1 403 ? -6.947 19.817 -76.548 1.00 26.73 400 LYS A O 1
ATOM 3101 N N . GLY A 1 404 ? -5.397 20.673 -75.149 1.00 21.59 401 GLY A N 1
ATOM 3102 C CA . GLY A 1 404 ? -4.606 19.464 -75.106 1.00 21.09 401 GLY A CA 1
ATOM 3103 C C . GLY A 1 404 ? -4.176 19.115 -73.701 1.00 20.06 401 GLY A C 1
ATOM 3104 O O . GLY A 1 404 ? -4.564 19.788 -72.727 1.00 19.25 401 GLY A O 1
ATOM 3105 N N . PRO A 1 405 ? -3.343 18.070 -73.577 1.00 19.00 402 PRO A N 1
ATOM 3106 C CA . PRO A 1 405 ? -2.879 17.660 -72.261 1.00 18.33 402 PRO A CA 1
ATOM 3107 C C . PRO A 1 405 ? -2.035 18.728 -71.607 1.00 17.80 402 PRO A C 1
ATOM 3108 O O . PRO A 1 405 ? -1.351 19.488 -72.319 1.00 18.11 402 PRO A O 1
ATOM 3112 N N . VAL A 1 406 ? -2.106 18.794 -70.271 1.00 16.72 403 VAL A N 1
ATOM 3113 C CA . VAL A 1 406 ? -1.298 19.736 -69.512 1.00 16.64 403 VAL A CA 1
ATOM 3114 C C . VAL A 1 406 ? -0.459 18.942 -68.525 1.00 15.89 403 VAL A C 1
ATOM 3115 O O . VAL A 1 406 ? -0.996 18.159 -67.753 1.00 15.64 403 VAL A O 1
ATOM 3119 N N . ARG A 1 407 ? 0.852 19.173 -68.574 1.00 16.13 404 ARG A N 1
ATOM 3120 C CA . ARG A 1 407 ? 1.809 18.551 -67.667 1.00 16.73 404 ARG A CA 1
ATOM 3121 C C . ARG A 1 407 ? 2.105 19.601 -66.613 1.00 15.18 404 ARG A C 1
ATOM 3122 O O . ARG A 1 407 ? 2.515 20.698 -66.953 1.00 15.90 404 ARG A O 1
ATOM 3130 N N . ILE A 1 408 ? 1.893 19.240 -65.352 1.00 13.89 405 ILE A N 1
ATOM 3131 C CA . ILE A 1 408 ? 2.179 20.129 -64.213 1.00 14.54 405 ILE A CA 1
ATOM 3132 C C . ILE A 1 408 ? 3.350 19.559 -63.436 1.00 15.02 405 ILE A C 1
ATOM 3133 O O . ILE A 1 408 ? 3.241 18.519 -62.804 1.00 15.92 405 ILE A O 1
ATOM 3138 N N . ARG A 1 409 ? 4.483 20.239 -63.483 1.00 14.41 406 ARG A N 1
ATOM 3139 C CA . ARG A 1 409 ? 5.658 19.747 -62.787 1.00 15.47 406 ARG A CA 1
ATOM 3140 C C . ARG A 1 409 ? 5.630 19.930 -61.265 1.00 16.40 406 ARG A C 1
ATOM 3141 O O . ARG A 1 409 ? 5.150 20.949 -60.773 1.00 16.30 406 ARG A O 1
ATOM 3149 N N . ASN A 1 410 ? 6.091 18.909 -60.548 1.00 16.57 407 ASN A N 1
ATOM 3150 C CA . ASN A 1 410 ? 6.375 19.002 -59.084 1.00 17.27 407 ASN A CA 1
ATOM 3151 C C . ASN A 1 410 ? 5.159 19.192 -58.209 1.00 16.72 407 ASN A C 1
ATOM 3152 O O . ASN A 1 410 ? 4.983 20.231 -57.603 1.00 17.87 407 ASN A O 1
ATOM 3157 N N . CYS A 1 411 ? 4.366 18.141 -58.090 1.00 16.29 408 CYS A N 1
ATOM 3158 C CA . CYS A 1 411 ? 3.099 18.200 -57.361 1.00 15.12 408 CYS A CA 1
ATOM 3159 C C . CYS A 1 411 ? 3.109 17.517 -55.998 1.00 15.50 408 CYS A C 1
ATOM 3160 O O . CYS A 1 411 ? 2.054 17.321 -55.412 1.00 15.34 408 CYS A O 1
ATOM 3163 N N A ASP A 1 412 ? 4.295 17.213 -55.488 0.50 15.12 409 ASP A N 1
ATOM 3164 N N B ASP A 1 412 ? 4.305 17.174 -55.509 0.50 15.40 409 ASP A N 1
ATOM 3165 C CA A ASP A 1 412 ? 4.443 16.512 -54.203 0.50 16.72 409 ASP A CA 1
ATOM 3166 C CA B ASP A 1 412 ? 4.469 16.512 -54.201 0.50 17.18 409 ASP A CA 1
ATOM 3167 C C A ASP A 1 412 ? 3.919 17.258 -52.989 0.50 15.14 409 ASP A C 1
ATOM 3168 C C B ASP A 1 412 ? 3.700 17.246 -53.098 0.50 15.45 409 ASP A C 1
ATOM 3169 O O A ASP A 1 412 ? 3.662 16.639 -51.948 0.50 15.87 409 ASP A O 1
ATOM 3170 O O B ASP A 1 412 ? 2.962 16.622 -52.315 0.50 15.56 409 ASP A O 1
ATOM 3179 N N . ASN A 1 413 ? 3.775 18.578 -53.111 1.00 13.92 410 ASN A N 1
ATOM 3180 C CA . ASN A 1 413 ? 3.205 19.378 -52.025 1.00 13.42 410 ASN A CA 1
ATOM 3181 C C . ASN A 1 413 ? 1.695 19.495 -51.983 1.00 12.56 410 ASN A C 1
ATOM 3182 O O . ASN A 1 413 ? 1.152 20.097 -51.031 1.00 12.94 410 ASN A O 1
ATOM 3187 N N . VAL A 1 414 ? 0.995 18.929 -52.966 1.00 11.53 411 VAL A N 1
ATOM 3188 C CA . VAL A 1 414 ? -0.461 18.934 -52.909 1.00 12.44 411 VAL A CA 1
ATOM 3189 C C . VAL A 1 414 ? -0.942 18.296 -51.570 1.00 14.10 411 VAL A C 1
ATOM 3190 O O . VAL A 1 414 ? -1.946 18.753 -50.980 1.00 13.43 411 VAL A O 1
ATOM 3194 N N . LYS A 1 415 ? -0.185 17.338 -51.053 1.00 15.77 412 LYS A N 1
ATOM 3195 C CA A LYS A 1 415 ? -0.604 16.683 -49.803 0.50 17.41 412 LYS A CA 1
ATOM 3196 C CA B LYS A 1 415 ? -0.463 16.646 -49.770 0.50 17.57 412 LYS A CA 1
ATOM 3197 C C . LYS A 1 415 ? -0.475 17.575 -48.552 1.00 16.88 412 LYS A C 1
ATOM 3198 O O . LYS A 1 415 ? -0.923 17.190 -47.470 1.00 18.22 412 LYS A O 1
ATOM 3209 N N . THR A 1 416 ? 0.085 18.761 -48.696 1.00 14.85 413 THR A N 1
ATOM 3210 C CA . THR A 1 416 ? 0.125 19.685 -47.563 1.00 14.63 413 THR A CA 1
ATOM 3211 C C . THR A 1 416 ? -1.293 20.126 -47.225 1.00 14.90 413 THR A C 1
ATOM 3212 O O . THR A 1 416 ? -1.559 20.390 -46.076 1.00 16.89 413 THR A O 1
ATOM 3216 N N . SER A 1 417 ? -2.193 20.214 -48.218 1.00 12.62 414 SER A N 1
ATOM 3217 C CA . SER A 1 417 ? -3.546 20.700 -47.977 1.00 13.05 414 SER A CA 1
ATOM 3218 C C . SER A 1 417 ? -4.672 19.806 -48.517 1.00 12.94 414 SER A C 1
ATOM 3219 O O . SER A 1 417 ? -5.812 19.987 -48.117 1.00 13.34 414 SER A O 1
ATOM 3222 N N . PHE A 1 418 ? -4.378 18.870 -49.425 1.00 12.79 415 PHE A N 1
ATOM 3223 C CA . PHE A 1 418 ? -5.460 18.110 -50.065 1.00 12.60 415 PHE A CA 1
ATOM 3224 C C . PHE A 1 418 ? -4.931 16.740 -50.409 1.00 13.56 415 PHE A C 1
ATOM 3225 O O . PHE A 1 418 ? -4.661 16.436 -51.579 1.00 12.78 415 PHE A O 1
ATOM 3233 N N . PRO A 1 419 ? -4.775 15.875 -49.394 1.00 14.76 416 PRO A N 1
ATOM 3234 C CA . PRO A 1 419 ? -4.151 14.581 -49.657 1.00 16.67 416 PRO A CA 1
ATOM 3235 C C . PRO A 1 419 ? -4.781 13.720 -50.732 1.00 15.72 416 PRO A C 1
ATOM 3236 O O . PRO A 1 419 ? -4.045 13.017 -51.455 1.00 15.48 416 PRO A O 1
ATOM 3240 N N . ASN A 1 420 ? -6.102 13.792 -50.878 1.00 14.53 417 ASN A N 1
ATOM 3241 C CA . ASN A 1 420 ? -6.812 12.956 -51.835 1.00 16.06 417 ASN A CA 1
ATOM 3242 C C . ASN A 1 420 ? -7.304 13.712 -53.062 1.00 15.36 417 ASN A C 1
ATOM 3243 O O . ASN A 1 420 ? -8.297 13.330 -53.696 1.00 15.70 417 ASN A O 1
ATOM 3248 N N . PHE A 1 421 ? -6.609 14.798 -53.415 1.00 13.37 418 PHE A N 1
ATOM 3249 C CA . PHE A 1 421 ? -6.997 15.586 -54.565 1.00 12.66 418 PHE A CA 1
ATOM 3250 C C . PHE A 1 421 ? -7.195 14.753 -55.832 1.00 13.44 418 PHE A C 1
ATOM 3251 O O . PHE A 1 421 ? -8.211 14.881 -56.520 1.00 15.87 418 PHE A O 1
ATOM 3259 N N . VAL A 1 422 ? -6.201 13.947 -56.185 1.00 14.11 419 VAL A N 1
ATOM 3260 C CA . VAL A 1 422 ? -6.268 13.195 -57.461 1.00 15.55 419 VAL A CA 1
ATOM 3261 C C . VAL A 1 422 ? -7.444 12.231 -57.460 1.00 17.59 419 VAL A C 1
ATOM 3262 O O . VAL A 1 422 ? -8.199 12.140 -58.423 1.00 17.41 419 VAL A O 1
ATOM 3266 N N . GLU A 1 423 ? -7.612 11.517 -56.368 1.00 18.71 420 GLU A N 1
ATOM 3267 C CA . GLU A 1 423 ? -8.738 10.585 -56.269 1.00 20.54 420 GLU A CA 1
ATOM 3268 C C . GLU A 1 423 ? -10.091 11.302 -56.477 1.00 19.97 420 GLU A C 1
ATOM 3269 O O . GLU A 1 423 ? -10.904 10.875 -57.307 1.00 21.11 420 GLU A O 1
ATOM 3275 N N . LEU A 1 424 ? -10.332 12.395 -55.751 1.00 18.72 421 LEU A N 1
ATOM 3276 C CA . LEU A 1 424 ? -11.590 13.125 -55.870 1.00 19.56 421 LEU A CA 1
ATOM 3277 C C . LEU A 1 424 ? -11.768 13.782 -57.234 1.00 19.97 421 LEU A C 1
ATOM 3278 O O . LEU A 1 424 ? -12.885 13.884 -57.752 1.00 19.85 421 LEU A O 1
ATOM 3283 N N . ALA A 1 425 ? -10.683 14.290 -57.794 1.00 17.92 422 ALA A N 1
ATOM 3284 C CA . ALA A 1 425 ? -10.745 14.861 -59.121 1.00 18.38 422 ALA A CA 1
ATOM 3285 C C . ALA A 1 425 ? -11.250 13.833 -60.136 1.00 19.16 422 ALA A C 1
ATOM 3286 O O . ALA A 1 425 ? -12.181 14.106 -60.920 1.00 20.75 422 ALA A O 1
ATOM 3288 N N . ASN A 1 426 ? -10.652 12.649 -60.128 1.00 19.42 423 ASN A N 1
ATOM 3289 C CA . ASN A 1 426 ? -11.050 11.624 -61.101 1.00 21.67 423 ASN A CA 1
ATOM 3290 C C . ASN A 1 426 ? -12.477 11.153 -60.848 1.00 24.23 423 ASN A C 1
ATOM 3291 O O . ASN A 1 426 ? -13.222 10.932 -61.817 1.00 26.01 423 ASN A O 1
ATOM 3296 N N . GLU A 1 427 ? -12.871 11.084 -59.572 1.00 24.55 424 GLU A N 1
ATOM 3297 C CA A GLU A 1 427 ? -14.212 10.640 -59.197 0.70 27.20 424 GLU A CA 1
ATOM 3298 C CA B GLU A 1 427 ? -14.221 10.635 -59.211 0.30 26.18 424 GLU A CA 1
ATOM 3299 C C . GLU A 1 427 ? -15.297 11.527 -59.816 1.00 27.24 424 GLU A C 1
ATOM 3300 O O . GLU A 1 427 ? -16.375 11.035 -60.160 1.00 28.69 424 GLU A O 1
ATOM 3311 N N . VAL A 1 428 ? -15.018 12.826 -59.947 1.00 26.63 425 VAL A N 1
ATOM 3312 C CA . VAL A 1 428 ? -16.011 13.783 -60.491 1.00 26.92 425 VAL A CA 1
ATOM 3313 C C . VAL A 1 428 ? -15.889 14.122 -61.972 1.00 26.85 425 VAL A C 1
ATOM 3314 O O . VAL A 1 428 ? -16.675 14.903 -62.498 1.00 28.30 425 VAL A O 1
ATOM 3318 N N A GLY A 1 429 ? -14.832 13.649 -62.614 0.50 25.49 426 GLY A N 1
ATOM 3319 N N B GLY A 1 429 ? -14.974 13.476 -62.673 0.50 25.53 426 GLY A N 1
ATOM 3320 C CA A GLY A 1 429 ? -14.661 13.913 -64.029 0.50 25.39 426 GLY A CA 1
ATOM 3321 C CA B GLY A 1 429 ? -14.882 13.684 -64.105 0.50 25.28 426 GLY A CA 1
ATOM 3322 C C A GLY A 1 429 ? -13.561 14.858 -64.460 0.50 23.83 426 GLY A C 1
ATOM 3323 C C B GLY A 1 429 ? -13.707 14.503 -64.555 0.50 23.36 426 GLY A C 1
ATOM 3324 O O A GLY A 1 429 ? -13.521 15.234 -65.631 0.50 23.66 426 GLY A O 1
ATOM 3325 O O B GLY A 1 429 ? -13.564 14.759 -65.743 0.50 22.91 426 GLY A O 1
ATOM 3326 N N A MET A 1 430 ? -12.689 15.299 -63.556 0.50 22.51 427 MET A N 1
ATOM 3327 N N B MET A 1 430 ? -12.894 14.960 -63.612 0.50 21.26 427 MET A N 1
ATOM 3328 C CA A MET A 1 430 ? -11.552 16.090 -64.034 0.50 22.24 427 MET A CA 1
ATOM 3329 C CA B MET A 1 430 ? -11.671 15.644 -63.966 0.50 21.06 427 MET A CA 1
ATOM 3330 C C A MET A 1 430 ? -10.343 15.151 -64.008 0.50 21.42 427 MET A C 1
ATOM 3331 C C B MET A 1 430 ? -10.728 14.514 -64.342 0.50 21.44 427 MET A C 1
ATOM 3332 O O A MET A 1 430 ? -9.896 14.676 -62.962 0.50 20.32 427 MET A O 1
ATOM 3333 O O B MET A 1 430 ? -10.882 13.389 -63.876 0.50 22.85 427 MET A O 1
ATOM 3342 N N A ASN A 1 431 ? -9.921 14.802 -65.219 0.50 19.70 428 ASN A N 1
ATOM 3343 N N B ASN A 1 431 ? -9.738 14.798 -65.167 0.50 19.91 428 ASN A N 1
ATOM 3344 C CA A ASN A 1 431 ? -8.871 13.838 -65.454 0.50 18.86 428 ASN A CA 1
ATOM 3345 C CA B ASN A 1 431 ? -8.820 13.760 -65.543 0.50 19.46 428 ASN A CA 1
ATOM 3346 C C A ASN A 1 431 ? -7.499 14.304 -64.986 0.50 18.33 428 ASN A C 1
ATOM 3347 C C B ASN A 1 431 ? -7.401 14.162 -65.147 0.50 19.19 428 ASN A C 1
ATOM 3348 O O A ASN A 1 431 ? -7.015 15.335 -65.436 0.50 17.83 428 ASN A O 1
ATOM 3349 O O B ASN A 1 431 ? -6.790 15.014 -65.797 0.50 19.61 428 ASN A O 1
ATOM 3358 N N . VAL A 1 432 ? -6.897 13.535 -64.075 1.00 17.90 429 VAL A N 1
ATOM 3359 C CA . VAL A 1 432 ? -5.563 13.815 -63.546 1.00 17.83 429 VAL A CA 1
ATOM 3360 C C . VAL A 1 432 ? -4.840 12.530 -63.216 1.00 19.29 429 VAL A C 1
ATOM 3361 O O . VAL A 1 432 ? -5.383 11.674 -62.500 1.00 18.67 429 VAL A O 1
ATOM 3365 N N . LYS A 1 433 ? -3.629 12.379 -63.762 1.00 17.88 430 LYS A N 1
ATOM 3366 C CA . LYS A 1 433 ? -2.752 11.248 -63.463 1.00 18.96 430 LYS A CA 1
ATOM 3367 C C . LYS A 1 433 ? -1.519 11.761 -62.736 1.00 18.44 430 LYS A C 1
ATOM 3368 O O . LYS A 1 433 ? -0.949 12.776 -63.135 1.00 17.89 430 LYS A O 1
ATOM 3374 N N . GLY A 1 434 ? -1.155 11.094 -61.640 1.00 17.79 431 GLY A N 1
ATOM 3375 C CA . GLY A 1 434 ? 0.112 11.357 -60.955 1.00 17.28 431 GLY A CA 1
ATOM 3376 C C . GLY A 1 434 ? 1.147 10.480 -61.679 1.00 18.63 431 GLY A C 1
ATOM 3377 O O . GLY A 1 434 ? 0.974 9.259 -61.779 1.00 20.95 431 GLY A O 1
ATOM 3378 N N . VAL A 1 435 ? 2.198 11.104 -62.197 1.00 17.86 432 VAL A N 1
ATOM 3379 C CA . VAL A 1 435 ? 3.255 10.408 -62.957 1.00 19.33 432 VAL A CA 1
ATOM 3380 C C . VAL A 1 435 ? 4.641 10.835 -62.461 1.00 21.78 432 VAL A C 1
ATOM 3381 O O . VAL A 1 435 ? 4.777 11.848 -61.774 1.00 21.26 432 VAL A O 1
ATOM 3385 N N . ARG A 1 436 ? 5.660 10.044 -62.777 1.00 24.14 433 ARG A N 1
ATOM 3386 C CA . ARG A 1 436 ? 7.036 10.393 -62.407 1.00 27.25 433 ARG A CA 1
ATOM 3387 C C . ARG A 1 436 ? 7.500 11.585 -63.237 1.00 28.14 433 ARG A C 1
ATOM 3388 O O . ARG A 1 436 ? 7.212 11.661 -64.420 1.00 27.38 433 ARG A O 1
ATOM 3396 N N . GLY A 1 437 ? 8.203 12.526 -62.615 1.00 31.71 434 GLY A N 1
ATOM 3397 C CA . GLY A 1 437 ? 8.750 13.680 -63.338 1.00 34.92 434 GLY A CA 1
ATOM 3398 C C . GLY A 1 437 ? 10.100 13.355 -63.974 1.00 38.83 434 GLY A C 1
ATOM 3399 O O . GLY A 1 437 ? 10.403 12.184 -64.239 1.00 39.91 434 GLY A O 1
ATOM 3400 N N . ARG A 1 438 ? 10.911 14.380 -64.256 1.00 41.74 435 ARG A N 1
ATOM 3401 C CA . ARG A 1 438 ? 12.237 14.147 -64.845 1.00 44.30 435 ARG A CA 1
ATOM 3402 C C . ARG A 1 438 ? 13.222 13.742 -63.750 1.00 46.28 435 ARG A C 1
ATOM 3403 O O . ARG A 1 438 ? 12.973 13.969 -62.563 1.00 47.44 435 ARG A O 1
ATOM 3411 N N . ALA B 1 3 ? -10.103 17.045 -10.042 1.00 32.44 0 ALA B N 1
ATOM 3412 C CA . ALA B 1 3 ? -9.171 15.908 -10.326 1.00 30.00 0 ALA B CA 1
ATOM 3413 C C . ALA B 1 3 ? -7.890 16.429 -10.977 1.00 29.04 0 ALA B C 1
ATOM 3414 O O . ALA B 1 3 ? -7.919 17.423 -11.725 1.00 31.18 0 ALA B O 1
ATOM 3416 N N . MET B 1 4 ? -6.784 15.752 -10.690 1.00 24.92 1 MET B N 1
ATOM 3417 C CA A MET B 1 4 ? -5.474 16.096 -11.254 0.50 23.45 1 MET B CA 1
ATOM 3418 C CA B MET B 1 4 ? -5.512 16.115 -11.283 0.50 22.78 1 MET B CA 1
ATOM 3419 C C . MET B 1 4 ? -4.920 14.889 -12.009 1.00 21.33 1 MET B C 1
ATOM 3420 O O . MET B 1 4 ? -5.076 13.754 -11.559 1.00 18.81 1 MET B O 1
ATOM 3429 N N . ASP B 1 5 ? -4.316 15.138 -13.175 1.00 18.79 2 ASP B N 1
ATOM 3430 C CA . ASP B 1 5 ? -3.669 14.121 -13.988 1.00 17.83 2 ASP B CA 1
ATOM 3431 C C . ASP B 1 5 ? -2.182 14.519 -14.102 1.00 18.13 2 ASP B C 1
ATOM 3432 O O . ASP B 1 5 ? -1.828 15.667 -13.870 1.00 18.48 2 ASP B O 1
ATOM 3437 N N . TYR B 1 6 ? -1.344 13.565 -14.480 1.00 16.51 3 TYR B N 1
ATOM 3438 C CA . TYR B 1 6 ? 0.054 13.836 -14.801 1.00 16.93 3 TYR B CA 1
ATOM 3439 C C . TYR B 1 6 ? 0.241 13.711 -16.322 1.00 18.78 3 TYR B C 1
ATOM 3440 O O . TYR B 1 6 ? -0.376 12.869 -16.954 1.00 17.49 3 TYR B O 1
ATOM 3449 N N . GLN B 1 7 ? 1.084 14.569 -16.886 1.00 18.82 4 GLN B N 1
ATOM 3450 C CA . GLN B 1 7 ? 1.409 14.505 -18.319 1.00 18.39 4 GLN B CA 1
ATOM 3451 C C . GLN B 1 7 ? 2.917 14.517 -18.440 1.00 18.32 4 GLN B C 1
ATOM 3452 O O . GLN B 1 7 ? 3.576 15.385 -17.886 1.00 17.90 4 GLN B O 1
ATOM 3458 N N . THR B 1 8 ? 3.466 13.559 -19.175 1.00 17.44 5 THR B N 1
ATOM 3459 C CA . THR B 1 8 ? 4.890 13.494 -19.319 1.00 18.79 5 THR B CA 1
ATOM 3460 C C . THR B 1 8 ? 5.313 13.716 -20.753 1.00 19.80 5 THR B C 1
ATOM 3461 O O . THR B 1 8 ? 4.490 13.694 -21.670 1.00 21.10 5 THR B O 1
ATOM 3465 N N . ILE B 1 9 ? 6.601 14.003 -20.908 1.00 20.00 6 ILE B N 1
ATOM 3466 C CA . ILE B 1 9 ? 7.290 13.926 -22.190 1.00 20.86 6 ILE B CA 1
ATOM 3467 C C . ILE B 1 9 ? 8.587 13.135 -21.921 1.00 21.46 6 ILE B C 1
ATOM 3468 O O . ILE B 1 9 ? 9.060 13.105 -20.792 1.00 20.16 6 ILE B O 1
ATOM 3473 N N . PRO B 1 10 ? 9.157 12.488 -22.950 1.00 22.44 7 PRO B N 1
ATOM 3474 C CA . PRO B 1 10 ? 10.360 11.695 -22.732 1.00 22.75 7 PRO B CA 1
ATOM 3475 C C . PRO B 1 10 ? 11.528 12.491 -22.151 1.00 22.52 7 PRO B C 1
ATOM 3476 O O . PRO B 1 10 ? 11.638 13.697 -22.357 1.00 21.15 7 PRO B O 1
ATOM 3480 N N . SER B 1 11 ? 12.420 11.790 -21.456 1.00 21.95 8 SER B N 1
ATOM 3481 C CA . SER B 1 11 ? 13.563 12.411 -20.829 1.00 23.86 8 SER B CA 1
ATOM 3482 C C . SER B 1 11 ? 14.833 12.205 -21.655 1.00 25.83 8 SER B C 1
ATOM 3483 O O . SER B 1 11 ? 15.034 11.144 -22.234 1.00 24.99 8 SER B O 1
ATOM 3486 N N . GLN B 1 12 ? 15.681 13.230 -21.692 1.00 27.30 9 GLN B N 1
ATOM 3487 C CA . GLN B 1 12 ? 16.979 13.112 -22.361 1.00 29.11 9 GLN B CA 1
ATOM 3488 C C . GLN B 1 12 ? 18.063 12.630 -21.383 1.00 28.94 9 GLN B C 1
ATOM 3489 O O . GLN B 1 12 ? 19.264 12.616 -21.711 1.00 28.52 9 GLN B O 1
ATOM 3495 N N . GLY B 1 13 ? 17.637 12.177 -20.202 1.00 27.51 10 GLY B N 1
ATOM 3496 C CA . GLY B 1 13 ? 18.553 11.668 -19.194 1.00 27.10 10 GLY B CA 1
ATOM 3497 C C . GLY B 1 13 ? 18.353 12.296 -17.832 1.00 27.08 10 GLY B C 1
ATOM 3498 O O . GLY B 1 13 ? 18.184 13.506 -17.716 1.00 27.27 10 GLY B O 1
ATOM 3499 N N . LEU B 1 14 ? 18.269 11.465 -16.798 1.00 25.23 11 LEU B N 1
ATOM 3500 C CA . LEU B 1 14 ? 18.185 11.979 -15.435 1.00 25.37 11 LEU B CA 1
ATOM 3501 C C . LEU B 1 14 ? 19.578 12.318 -14.946 1.00 27.03 11 LEU B C 1
ATOM 3502 O O . LEU B 1 14 ? 20.551 11.641 -15.276 1.00 27.00 11 LEU B O 1
ATOM 3507 N N . SER B 1 15 ? 19.667 13.366 -14.145 1.00 27.09 12 SER B N 1
ATOM 3508 C CA . SER B 1 15 ? 20.931 13.804 -13.630 1.00 30.19 12 SER B CA 1
ATOM 3509 C C . SER B 1 15 ? 20.737 14.517 -12.319 1.00 29.41 12 SER B C 1
ATOM 3510 O O . SER B 1 15 ? 19.727 15.158 -12.114 1.00 30.60 12 SER B O 1
ATOM 3513 N N . GLY B 1 16 ? 21.690 14.383 -11.418 1.00 29.58 13 GLY B N 1
ATOM 3514 C CA . GLY B 1 16 ? 21.614 15.128 -10.183 1.00 29.56 13 GLY B CA 1
ATOM 3515 C C . GLY B 1 16 ? 21.563 14.279 -8.953 1.00 29.23 13 GLY B C 1
ATOM 3516 O O . GLY B 1 16 ? 21.625 13.058 -9.011 1.00 27.33 13 GLY B O 1
ATOM 3517 N N . GLU B 1 17 ? 21.435 14.972 -7.840 1.00 29.85 14 GLU B N 1
ATOM 3518 C CA . GLU B 1 17 ? 21.434 14.389 -6.524 1.00 30.81 14 GLU B CA 1
ATOM 3519 C C . GLU B 1 17 ? 20.146 14.832 -5.849 1.00 29.74 14 GLU B C 1
ATOM 3520 O O . GLU B 1 17 ? 19.832 16.029 -5.848 1.00 30.13 14 GLU B O 1
ATOM 3526 N N . ILE B 1 18 ? 19.382 13.903 -5.286 1.00 27.25 15 ILE B N 1
ATOM 3527 C CA . ILE B 1 18 ? 18.175 14.312 -4.584 1.00 26.37 15 ILE B CA 1
ATOM 3528 C C . ILE B 1 18 ? 17.916 13.476 -3.348 1.00 23.85 15 ILE B C 1
ATOM 3529 O O . ILE B 1 18 ? 18.377 12.347 -3.236 1.00 21.96 15 ILE B O 1
ATOM 3534 N N . CYS B 1 19 ? 17.175 14.080 -2.434 1.00 23.26 16 CYS B N 1
ATOM 3535 C CA . CYS B 1 19 ? 16.769 13.469 -1.199 1.00 22.56 16 CYS B CA 1
ATOM 3536 C C . CYS B 1 19 ? 15.280 13.195 -1.232 1.00 22.42 16 CYS B C 1
ATOM 3537 O O . CYS B 1 19 ? 14.474 14.136 -1.210 1.00 25.32 16 CYS B O 1
ATOM 3540 N N . VAL B 1 20 ? 14.887 11.932 -1.244 1.00 19.16 17 VAL B N 1
ATOM 3541 C CA . VAL B 1 20 ? 13.475 11.629 -1.223 1.00 17.08 17 VAL B CA 1
ATOM 3542 C C . VAL B 1 20 ? 12.923 11.793 0.218 1.00 16.73 17 VAL B C 1
ATOM 3543 O O . VAL B 1 20 ? 13.689 11.783 1.223 1.00 16.37 17 VAL B O 1
ATOM 3547 N N . PRO B 1 21 ? 11.614 11.973 0.322 1.00 15.37 18 PRO B N 1
ATOM 3548 C CA . PRO B 1 21 ? 11.031 12.120 1.654 1.00 16.04 18 PRO B CA 1
ATOM 3549 C C . PRO B 1 21 ? 11.047 10.804 2.450 1.00 15.65 18 PRO B C 1
ATOM 3550 O O . PRO B 1 21 ? 11.386 9.726 1.928 1.00 13.73 18 PRO B O 1
ATOM 3554 N N . GLY B 1 22 ? 10.638 10.922 3.683 1.00 13.65 19 GLY B N 1
ATOM 3555 C CA . GLY B 1 22 ? 10.746 9.843 4.649 1.00 14.58 19 GLY B CA 1
ATOM 3556 C C . GLY B 1 22 ? 9.953 8.590 4.393 1.00 13.59 19 GLY B C 1
ATOM 3557 O O . GLY B 1 22 ? 8.940 8.580 3.692 1.00 13.43 19 GLY B O 1
ATOM 3558 N N . ASP B 1 23 ? 10.404 7.532 5.064 1.00 13.71 20 ASP B N 1
ATOM 3559 C CA . ASP B 1 23 ? 9.815 6.240 4.957 1.00 13.02 20 ASP B CA 1
ATOM 3560 C C . ASP B 1 23 ? 8.420 6.198 5.611 1.00 12.18 20 ASP B C 1
ATOM 3561 O O . ASP B 1 23 ? 8.246 6.537 6.760 1.00 13.32 20 ASP B O 1
ATOM 3566 N N . LYS B 1 24 ? 7.444 5.831 4.812 1.00 11.92 21 LYS B N 1
ATOM 3567 C CA . LYS B 1 24 ? 6.038 5.775 5.237 1.00 11.63 21 LYS B CA 1
ATOM 3568 C C . LYS B 1 24 ? 5.810 4.719 6.343 1.00 11.83 21 LYS B C 1
ATOM 3569 O O . LYS B 1 24 ? 5.165 4.989 7.373 1.00 11.89 21 LYS B O 1
ATOM 3575 N N . SER B 1 25 ? 6.386 3.542 6.151 1.00 12.14 22 SER B N 1
ATOM 3576 C CA . SER B 1 25 ? 6.241 2.449 7.113 1.00 12.89 22 SER B CA 1
ATOM 3577 C C . SER B 1 25 ? 6.873 2.790 8.440 1.00 12.14 22 SER B C 1
ATOM 3578 O O . SER B 1 25 ? 6.295 2.521 9.526 1.00 11.89 22 SER B O 1
ATOM 3581 N N . ILE B 1 26 ? 8.105 3.290 8.399 1.00 12.59 23 ILE B N 1
ATOM 3582 C CA . ILE B 1 26 ? 8.788 3.627 9.631 1.00 12.84 23 ILE B CA 1
ATOM 3583 C C . ILE B 1 26 ? 8.077 4.790 10.310 1.00 13.36 23 ILE B C 1
ATOM 3584 O O . ILE B 1 26 ? 7.916 4.789 11.519 1.00 13.37 23 ILE B O 1
ATOM 3589 N N . SER B 1 27 ? 7.617 5.778 9.523 1.00 11.61 24 SER B N 1
ATOM 3590 C CA . SER B 1 27 ? 6.893 6.914 10.087 1.00 12.51 24 SER B CA 1
ATOM 3591 C C . SER B 1 27 ? 5.662 6.505 10.866 1.00 12.59 24 SER B C 1
ATOM 3592 O O . SER B 1 27 ? 5.448 7.017 11.980 1.00 13.54 24 SER B O 1
ATOM 3595 N N . HIS B 1 28 ? 4.866 5.584 10.316 1.00 12.32 25 HIS B N 1
ATOM 3596 C CA . HIS B 1 28 ? 3.647 5.101 11.000 1.00 11.72 25 HIS B CA 1
ATOM 3597 C C . HIS B 1 28 ? 3.988 4.529 12.368 1.00 12.78 25 HIS B C 1
ATOM 3598 O O . HIS B 1 28 ? 3.365 4.864 13.364 1.00 13.88 25 HIS B O 1
ATOM 3605 N N . ARG B 1 29 ? 5.009 3.691 12.403 1.00 12.69 26 ARG B N 1
ATOM 3606 C CA . ARG B 1 29 ? 5.386 3.015 13.645 1.00 13.69 26 ARG B CA 1
ATOM 3607 C C . ARG B 1 29 ? 6.013 3.957 14.660 1.00 15.22 26 ARG B C 1
ATOM 3608 O O . ARG B 1 29 ? 5.769 3.855 15.852 1.00 15.39 26 ARG B O 1
ATOM 3616 N N . ALA B 1 30 ? 6.810 4.889 14.171 1.00 13.61 27 ALA B N 1
ATOM 3617 C CA . ALA B 1 30 ? 7.507 5.823 15.021 1.00 13.88 27 ALA B CA 1
ATOM 3618 C C . ALA B 1 30 ? 6.531 6.672 15.800 1.00 13.39 27 ALA B C 1
ATOM 3619 O O . ALA B 1 30 ? 6.691 6.850 16.992 1.00 14.04 27 ALA B O 1
ATOM 3621 N N . VAL B 1 31 ? 5.519 7.227 15.132 1.00 13.49 28 VAL B N 1
ATOM 3622 C CA . VAL B 1 31 ? 4.593 8.110 15.869 1.00 14.11 28 VAL B CA 1
ATOM 3623 C C . VAL B 1 31 ? 3.700 7.303 16.812 1.00 14.03 28 VAL B C 1
ATOM 3624 O O . VAL B 1 31 ? 3.420 7.732 17.921 1.00 14.12 28 VAL B O 1
ATOM 3628 N N . LEU B 1 32 ? 3.249 6.130 16.371 1.00 13.67 29 LEU B N 1
ATOM 3629 C CA . LEU B 1 32 ? 2.397 5.279 17.183 1.00 13.61 29 LEU B CA 1
ATOM 3630 C C . LEU B 1 32 ? 3.096 4.853 18.491 1.00 15.06 29 LEU B C 1
ATOM 3631 O O . LEU B 1 32 ? 2.579 5.050 19.588 1.00 14.34 29 LEU B O 1
ATOM 3636 N N . LEU B 1 33 ? 4.305 4.323 18.363 1.00 14.69 30 LEU B N 1
ATOM 3637 C CA . LEU B 1 33 ? 5.069 3.895 19.532 1.00 14.56 30 LEU B CA 1
ATOM 3638 C C . LEU B 1 33 ? 5.470 5.094 20.421 1.00 15.47 30 LEU B C 1
ATOM 3639 O O . LEU B 1 33 ? 5.412 5.004 21.649 1.00 15.98 30 LEU B O 1
ATOM 3644 N N . ALA B 1 34 ? 5.887 6.212 19.811 1.00 14.20 31 ALA B N 1
ATOM 3645 C CA . ALA B 1 34 ? 6.232 7.417 20.581 1.00 13.89 31 ALA B CA 1
ATOM 3646 C C . ALA B 1 34 ? 5.040 7.908 21.374 1.00 13.13 31 ALA B C 1
ATOM 3647 O O . ALA B 1 34 ? 5.200 8.359 22.516 1.00 15.67 31 ALA B O 1
ATOM 3649 N N . ALA B 1 35 ? 3.840 7.823 20.787 1.00 13.49 32 ALA B N 1
ATOM 3650 C CA . ALA B 1 35 ? 2.610 8.314 21.447 1.00 14.00 32 ALA B CA 1
ATOM 3651 C C . ALA B 1 35 ? 2.356 7.668 22.799 1.00 14.36 32 ALA B C 1
ATOM 3652 O O . ALA B 1 35 ? 1.907 8.346 23.730 1.00 16.37 32 ALA B O 1
ATOM 3654 N N . ILE B 1 36 ? 2.644 6.371 22.888 1.00 14.88 33 ILE B N 1
ATOM 3655 C CA . ILE B 1 36 ? 2.420 5.582 24.111 1.00 16.42 33 ILE B CA 1
ATOM 3656 C C . ILE B 1 36 ? 3.700 5.308 24.929 1.00 17.33 33 ILE B C 1
ATOM 3657 O O . ILE B 1 36 ? 3.662 4.576 25.907 1.00 18.20 33 ILE B O 1
ATOM 3662 N N . ALA B 1 37 ? 4.812 5.930 24.540 1.00 17.02 34 ALA B N 1
ATOM 3663 C CA . ALA B 1 37 ? 6.049 5.819 25.281 1.00 17.91 34 ALA B CA 1
ATOM 3664 C C . ALA B 1 37 ? 5.982 6.770 26.474 1.00 19.61 34 ALA B C 1
ATOM 3665 O O . ALA B 1 37 ? 5.045 7.571 26.594 1.00 19.81 34 ALA B O 1
ATOM 3667 N N . GLU B 1 38 ? 6.959 6.649 27.361 1.00 20.45 35 GLU B N 1
ATOM 3668 C CA . GLU B 1 38 ? 7.122 7.596 28.456 1.00 21.84 35 GLU B CA 1
ATOM 3669 C C . GLU B 1 38 ? 8.294 8.502 28.099 1.00 21.16 35 GLU B C 1
ATOM 3670 O O . GLU B 1 38 ? 9.400 8.032 27.812 1.00 21.53 35 GLU B O 1
ATOM 3676 N N . GLY B 1 39 ? 8.022 9.804 28.071 1.00 21.34 36 GLY B N 1
ATOM 3677 C CA . GLY B 1 39 ? 9.024 10.799 27.745 1.00 22.32 36 GLY B CA 1
ATOM 3678 C C . GLY B 1 39 ? 8.782 11.435 26.391 1.00 21.88 36 GLY B C 1
ATOM 3679 O O . GLY B 1 39 ? 7.795 11.118 25.707 1.00 20.95 36 GLY B O 1
ATOM 3680 N N . GLN B 1 40 ? 9.667 12.351 26.016 1.00 20.57 37 GLN B N 1
ATOM 3681 C CA . GLN B 1 40 ? 9.564 13.059 24.748 1.00 20.68 37 GLN B CA 1
ATOM 3682 C C . GLN B 1 40 ? 10.373 12.400 23.653 1.00 19.89 37 GLN B C 1
ATOM 3683 O O . GLN B 1 40 ? 11.568 12.094 23.842 1.00 19.61 37 GLN B O 1
ATOM 3689 N N . THR B 1 41 ? 9.741 12.200 22.498 1.00 19.00 38 THR B N 1
ATOM 3690 C CA . THR B 1 41 ? 10.433 11.699 21.334 1.00 19.20 38 THR B CA 1
ATOM 3691 C C . THR B 1 41 ? 10.351 12.735 20.225 1.00 19.07 38 THR B C 1
ATOM 3692 O O . THR B 1 41 ? 9.249 13.128 19.807 1.00 19.35 38 THR B O 1
ATOM 3696 N N . GLN B 1 42 ? 11.504 13.153 19.713 1.00 19.39 39 GLN B N 1
ATOM 3697 C CA . GLN B 1 42 ? 11.524 13.994 18.534 1.00 18.90 39 GLN B CA 1
ATOM 3698 C C . GLN B 1 42 ? 11.724 13.074 17.342 1.00 18.94 39 GLN B C 1
ATOM 3699 O O . GLN B 1 42 ? 12.617 12.216 17.340 1.00 18.10 39 GLN B O 1
ATOM 3705 N N . VAL B 1 43 ? 10.872 13.222 16.338 1.00 17.46 40 VAL B N 1
ATOM 3706 C CA . VAL B 1 43 ? 10.960 12.381 15.148 1.00 17.11 40 VAL B CA 1
ATOM 3707 C C . VAL B 1 43 ? 11.354 13.264 13.984 1.00 18.24 40 VAL B C 1
ATOM 3708 O O . VAL B 1 43 ? 10.611 14.170 13.626 1.00 18.68 40 VAL B O 1
ATOM 3712 N N . ASP B 1 44 ? 12.551 13.065 13.451 1.00 17.11 41 ASP B N 1
ATOM 3713 C CA . ASP B 1 44 ? 13.020 13.820 12.291 1.00 19.31 41 ASP B CA 1
ATOM 3714 C C . ASP B 1 44 ? 12.851 12.946 11.049 1.00 17.86 41 ASP B C 1
ATOM 3715 O O . ASP B 1 44 ? 12.989 11.727 11.112 1.00 20.23 41 ASP B O 1
ATOM 3720 N N . GLY B 1 45 ? 12.554 13.587 9.939 1.00 17.56 42 GLY B N 1
ATOM 3721 C CA . GLY B 1 45 ? 12.358 12.895 8.670 1.00 17.38 42 GLY B CA 1
ATOM 3722 C C . GLY B 1 45 ? 11.000 12.272 8.516 1.00 16.89 42 GLY B C 1
ATOM 3723 O O . GLY B 1 45 ? 10.789 11.460 7.615 1.00 16.72 42 GLY B O 1
ATOM 3724 N N . PHE B 1 46 ? 10.066 12.627 9.406 1.00 15.65 43 PHE B N 1
ATOM 3725 C CA . PHE B 1 46 ? 8.697 12.105 9.336 1.00 14.13 43 PHE B CA 1
ATOM 3726 C C . PHE B 1 46 ? 8.065 12.431 7.991 1.00 14.30 43 PHE B C 1
ATOM 3727 O O . PHE B 1 46 ? 8.178 13.567 7.491 1.00 16.29 43 PHE B O 1
ATOM 3735 N N . LEU B 1 47 ? 7.385 11.453 7.401 1.00 13.77 44 LEU B N 1
ATOM 3736 C CA . LEU B 1 47 ? 6.740 11.670 6.105 1.00 13.33 44 LEU B CA 1
ATOM 3737 C C . LEU B 1 47 ? 5.427 12.458 6.311 1.00 12.55 44 LEU B C 1
ATOM 3738 O O . LEU B 1 47 ? 4.466 11.957 6.885 1.00 13.11 44 LEU B O 1
ATOM 3743 N N . MET B 1 48 ? 5.420 13.671 5.790 1.00 12.78 45 MET B N 1
ATOM 3744 C CA . MET B 1 48 ? 4.274 14.561 5.872 1.00 13.45 45 MET B CA 1
ATOM 3745 C C . MET B 1 48 ? 3.272 14.346 4.722 1.00 13.90 45 MET B C 1
ATOM 3746 O O . MET B 1 48 ? 2.849 15.287 4.044 1.00 16.20 45 MET B O 1
ATOM 3751 N N . GLY B 1 49 ? 2.898 13.092 4.520 1.00 13.33 46 GLY B N 1
ATOM 3752 C CA . GLY B 1 49 ? 1.911 12.711 3.518 1.00 13.94 46 GLY B CA 1
ATOM 3753 C C . GLY B 1 49 ? 0.577 12.442 4.158 1.00 14.21 46 GLY B C 1
ATOM 3754 O O . GLY B 1 49 ? 0.435 12.395 5.395 1.00 13.43 46 GLY B O 1
ATOM 3755 N N . ALA B 1 50 ? -0.413 12.203 3.321 1.00 13.82 47 ALA B N 1
ATOM 3756 C CA . ALA B 1 50 ? -1.765 12.056 3.825 1.00 14.87 47 ALA B CA 1
ATOM 3757 C C . ALA B 1 50 ? -1.931 10.829 4.702 1.00 13.86 47 ALA B C 1
ATOM 3758 O O . ALA B 1 50 ? -2.679 10.886 5.698 1.00 15.29 47 ALA B O 1
ATOM 3760 N N . ASP B 1 51 ? -1.274 9.724 4.344 1.00 12.43 48 ASP B N 1
ATOM 3761 C CA . ASP B 1 51 ? -1.433 8.492 5.127 1.00 12.48 48 ASP B CA 1
ATOM 3762 C C . ASP B 1 51 ? -0.853 8.676 6.544 1.00 13.05 48 ASP B C 1
ATOM 3763 O O . ASP B 1 51 ? -1.498 8.343 7.546 1.00 13.69 48 ASP B O 1
ATOM 3768 N N . ASN B 1 52 ? 0.348 9.216 6.639 1.00 12.65 49 ASN B N 1
ATOM 3769 C CA . ASN B 1 52 ? 0.983 9.385 7.948 1.00 13.01 49 ASN B CA 1
ATOM 3770 C C . ASN B 1 52 ? 0.316 10.466 8.787 1.00 13.16 49 ASN B C 1
ATOM 3771 O O . ASN B 1 52 ? 0.241 10.350 10.023 1.00 11.93 49 ASN B O 1
ATOM 3776 N N . LEU B 1 53 ? -0.164 11.536 8.145 1.00 12.26 50 LEU B N 1
ATOM 3777 C CA . LEU B 1 53 ? -0.885 12.569 8.894 1.00 14.02 50 LEU B CA 1
ATOM 3778 C C . LEU B 1 53 ? -2.253 12.061 9.384 1.00 14.30 50 LEU B C 1
ATOM 3779 O O . LEU B 1 53 ? -2.735 12.515 10.406 1.00 14.10 50 LEU B O 1
ATOM 3784 N N . ALA B 1 54 ? -2.864 11.100 8.670 1.00 13.25 51 ALA B N 1
ATOM 3785 C CA . ALA B 1 54 ? -4.102 10.484 9.155 1.00 13.68 51 ALA B CA 1
ATOM 3786 C C . ALA B 1 54 ? -3.812 9.718 10.453 1.00 13.50 51 ALA B C 1
ATOM 3787 O O . ALA B 1 54 ? -4.616 9.758 11.404 1.00 13.45 51 ALA B O 1
ATOM 3789 N N . MET B 1 55 ? -2.662 9.051 10.510 1.00 13.57 52 MET B N 1
ATOM 3790 C CA . MET B 1 55 ? -2.251 8.312 11.725 1.00 12.37 52 MET B CA 1
ATOM 3791 C C . MET B 1 55 ? -2.077 9.324 12.878 1.00 13.03 52 MET B C 1
ATOM 3792 O O . MET B 1 55 ? -2.549 9.101 13.980 1.00 12.08 52 MET B O 1
ATOM 3797 N N . VAL B 1 56 ? -1.381 10.437 12.607 1.00 12.09 53 VAL B N 1
ATOM 3798 C CA . VAL B 1 56 ? -1.196 11.458 13.628 1.00 12.37 53 VAL B CA 1
ATOM 3799 C C . VAL B 1 56 ? -2.545 11.956 14.174 1.00 14.48 53 VAL B C 1
ATOM 3800 O O . VAL B 1 56 ? -2.751 12.016 15.397 1.00 14.15 53 VAL B O 1
ATOM 3804 N N . SER B 1 57 ? -3.452 12.311 13.270 1.00 14.64 54 SER B N 1
ATOM 3805 C CA A SER B 1 57 ? -4.749 12.853 13.667 0.70 15.09 54 SER B CA 1
ATOM 3806 C CA B SER B 1 57 ? -4.756 12.846 13.653 0.30 14.59 54 SER B CA 1
ATOM 3807 C C . SER B 1 57 ? -5.546 11.846 14.503 1.00 14.79 54 SER B C 1
ATOM 3808 O O . SER B 1 57 ? -6.207 12.235 15.509 1.00 15.27 54 SER B O 1
ATOM 3813 N N . ALA B 1 58 ? -5.489 10.580 14.113 1.00 14.16 55 ALA B N 1
ATOM 3814 C CA . ALA B 1 58 ? -6.176 9.508 14.825 1.00 14.94 55 ALA B CA 1
ATOM 3815 C C . ALA B 1 58 ? -5.643 9.401 16.242 1.00 14.92 55 ALA B C 1
ATOM 3816 O O . ALA B 1 58 ? -6.391 9.264 17.188 1.00 15.24 55 ALA B O 1
ATOM 3818 N N . LEU B 1 59 ? -4.322 9.407 16.389 1.00 13.63 56 LEU B N 1
ATOM 3819 C CA . LEU B 1 59 ? -3.717 9.351 17.703 1.00 14.02 56 LEU B CA 1
ATOM 3820 C C . LEU B 1 59 ? -4.095 10.563 18.556 1.00 14.98 56 LEU B C 1
ATOM 3821 O O . LEU B 1 59 ? -4.360 10.426 19.750 1.00 15.86 56 LEU B O 1
ATOM 3826 N N . GLN B 1 60 ? -4.150 11.737 17.940 1.00 14.54 57 GLN B N 1
ATOM 3827 C CA . GLN B 1 60 ? -4.536 12.970 18.650 1.00 15.09 57 GLN B CA 1
ATOM 3828 C C . GLN B 1 60 ? -5.990 12.899 19.162 1.00 16.01 57 GLN B C 1
ATOM 3829 O O . GLN B 1 60 ? -6.297 13.435 20.210 1.00 17.60 57 GLN B O 1
ATOM 3835 N N . GLN B 1 61 ? -6.884 12.253 18.406 1.00 15.67 58 GLN B N 1
ATOM 3836 C CA . GLN B 1 61 ? -8.276 12.061 18.863 1.00 16.90 58 GLN B CA 1
ATOM 3837 C C . GLN B 1 61 ? -8.328 11.290 20.164 1.00 16.68 58 GLN B C 1
ATOM 3838 O O . GLN B 1 61 ? -9.300 11.391 20.903 1.00 18.23 58 GLN B O 1
ATOM 3844 N N . MET B 1 62 ? -7.311 10.473 20.402 1.00 15.29 59 MET B N 1
ATOM 3845 C CA . MET B 1 62 ? -7.220 9.651 21.620 1.00 17.40 59 MET B CA 1
ATOM 3846 C C . MET B 1 62 ? -6.329 10.250 22.703 1.00 18.11 59 MET B C 1
ATOM 3847 O O . MET B 1 62 ? -6.012 9.603 23.723 1.00 19.25 59 MET B O 1
ATOM 3852 N N . GLY B 1 63 ? -5.887 11.470 22.482 1.00 17.32 60 GLY B N 1
ATOM 3853 C CA . GLY B 1 63 ? -5.145 12.160 23.530 1.00 18.17 60 GLY B CA 1
ATOM 3854 C C . GLY B 1 63 ? -3.654 12.099 23.426 1.00 18.62 60 GLY B C 1
ATOM 3855 O O . GLY B 1 63 ? -2.961 12.429 24.386 1.00 20.50 60 GLY B O 1
ATOM 3856 N N . ALA B 1 64 ? -3.124 11.625 22.294 1.00 15.67 61 ALA B N 1
ATOM 3857 C CA . ALA B 1 64 ? -1.684 11.716 22.113 1.00 16.51 61 ALA B CA 1
ATOM 3858 C C . ALA B 1 64 ? -1.328 13.208 22.006 1.00 17.01 61 ALA B C 1
ATOM 3859 O O . ALA B 1 64 ? -2.113 14.010 21.493 1.00 17.82 61 ALA B O 1
ATOM 3861 N N . SER B 1 65 ? -0.133 13.556 22.474 1.00 16.79 62 SER B N 1
ATOM 3862 C CA . SER B 1 65 ? 0.373 14.903 22.465 1.00 17.45 62 SER B CA 1
ATOM 3863 C C . SER B 1 65 ? 1.440 14.957 21.406 1.00 18.40 62 SER B C 1
ATOM 3864 O O . SER B 1 65 ? 2.570 14.523 21.642 1.00 17.91 62 SER B O 1
ATOM 3867 N N . ILE B 1 66 ? 1.080 15.484 20.242 1.00 16.55 63 ILE B N 1
ATOM 3868 C CA . ILE B 1 66 ? 1.958 15.523 19.097 1.00 17.58 63 ILE B CA 1
ATOM 3869 C C . ILE B 1 66 ? 1.986 16.913 18.478 1.00 19.16 63 ILE B C 1
ATOM 3870 O O . ILE B 1 66 ? 0.948 17.451 18.092 1.00 20.26 63 ILE B O 1
ATOM 3875 N N . GLN B 1 67 ? 3.170 17.506 18.441 1.00 18.29 64 GLN B N 1
ATOM 3876 C CA . GLN B 1 67 ? 3.380 18.782 17.756 1.00 18.44 64 GLN B CA 1
ATOM 3877 C C . GLN B 1 67 ? 3.905 18.451 16.347 1.00 19.10 64 GLN B C 1
ATOM 3878 O O . GLN B 1 67 ? 4.935 17.793 16.209 1.00 19.26 64 GLN B O 1
ATOM 3884 N N . VAL B 1 68 ? 3.179 18.894 15.323 1.00 18.19 65 VAL B N 1
ATOM 3885 C CA . VAL B 1 68 ? 3.542 18.670 13.938 1.00 17.59 65 VAL B CA 1
ATOM 3886 C C . VAL B 1 68 ? 4.220 19.916 13.384 1.00 19.07 65 VAL B C 1
ATOM 3887 O O . VAL B 1 68 ? 3.641 21.018 13.410 1.00 20.84 65 VAL B O 1
ATOM 3891 N N . ILE B 1 69 ? 5.443 19.765 12.903 1.00 18.93 66 ILE B N 1
ATOM 3892 C CA . ILE B 1 69 ? 6.186 20.875 12.304 1.00 20.16 66 ILE B CA 1
ATOM 3893 C C . ILE B 1 69 ? 6.339 20.458 10.834 1.00 20.03 66 ILE B C 1
ATOM 3894 O O . ILE B 1 69 ? 7.357 19.911 10.419 1.00 18.48 66 ILE B O 1
ATOM 3899 N N . GLU B 1 70 ? 5.273 20.680 10.084 1.00 21.30 67 GLU B N 1
ATOM 3900 C CA . GLU B 1 70 ? 5.163 20.154 8.737 1.00 22.74 67 GLU B CA 1
ATOM 3901 C C . GLU B 1 70 ? 6.273 20.579 7.792 1.00 24.15 67 GLU B C 1
ATOM 3902 O O . GLU B 1 70 ? 6.852 19.739 7.079 1.00 21.99 67 GLU B O 1
ATOM 3908 N N . ASP B 1 71 ? 6.609 21.868 7.810 1.00 25.14 68 ASP B N 1
ATOM 3909 C CA A ASP B 1 71 ? 7.649 22.382 6.913 0.50 26.37 68 ASP B CA 1
ATOM 3910 C CA B ASP B 1 71 ? 7.653 22.399 6.920 0.50 26.64 68 ASP B CA 1
ATOM 3911 C C . ASP B 1 71 ? 9.044 21.813 7.169 1.00 25.90 68 ASP B C 1
ATOM 3912 O O . ASP B 1 71 ? 9.891 21.835 6.271 1.00 27.82 68 ASP B O 1
ATOM 3921 N N . GLU B 1 72 ? 9.289 21.303 8.370 1.00 23.47 69 GLU B N 1
ATOM 3922 C CA . GLU B 1 72 ? 10.592 20.716 8.704 1.00 24.10 69 GLU B CA 1
ATOM 3923 C C . GLU B 1 72 ? 10.585 19.186 8.782 1.00 21.02 69 GLU B C 1
ATOM 3924 O O . GLU B 1 72 ? 11.598 18.587 9.104 1.00 20.27 69 GLU B O 1
ATOM 3930 N N . ASN B 1 73 ? 9.446 18.566 8.475 1.00 18.58 70 ASN B N 1
ATOM 3931 C CA . ASN B 1 73 ? 9.307 17.110 8.572 1.00 16.75 70 ASN B CA 1
ATOM 3932 C C . ASN B 1 73 ? 9.665 16.585 9.958 1.00 15.81 70 ASN B C 1
ATOM 3933 O O . ASN B 1 73 ? 10.238 15.542 10.102 1.00 15.88 70 ASN B O 1
ATOM 3938 N N . ILE B 1 74 ? 9.220 17.298 10.991 1.00 16.30 71 ILE B N 1
ATOM 3939 C CA . ILE B 1 74 ? 9.475 16.914 12.350 1.00 15.67 71 ILE B CA 1
ATOM 3940 C C . ILE B 1 74 ? 8.189 16.786 13.170 1.00 15.62 71 ILE B C 1
ATOM 3941 O O . ILE B 1 74 ? 7.257 17.566 12.998 1.00 15.91 71 ILE B O 1
ATOM 3946 N N . LEU B 1 75 ? 8.172 15.796 14.054 1.00 15.91 72 LEU B N 1
ATOM 3947 C CA . LEU B 1 75 ? 7.158 15.698 15.074 1.00 15.76 72 LEU B CA 1
ATOM 3948 C C . LEU B 1 75 ? 7.858 15.783 16.433 1.00 16.47 72 LEU B C 1
ATOM 3949 O O . LEU B 1 75 ? 8.974 15.287 16.600 1.00 17.08 72 LEU B O 1
ATOM 3954 N N . VAL B 1 76 ? 7.193 16.412 17.401 1.00 15.58 73 VAL B N 1
ATOM 3955 C CA . VAL B 1 76 ? 7.653 16.339 18.783 1.00 16.66 73 VAL B CA 1
ATOM 3956 C C . VAL B 1 76 ? 6.488 15.681 19.533 1.00 16.66 73 VAL B C 1
ATOM 3957 O O . VAL B 1 76 ? 5.381 16.232 19.606 1.00 18.21 73 VAL B O 1
ATOM 3961 N N . VAL B 1 77 ? 6.740 14.509 20.096 1.00 15.95 74 VAL B N 1
ATOM 3962 C CA . VAL B 1 77 ? 5.725 13.730 20.766 1.00 16.15 74 VAL B CA 1
ATOM 3963 C C . VAL B 1 77 ? 5.978 13.633 22.266 1.00 17.62 74 VAL B C 1
ATOM 3964 O O . VAL B 1 77 ? 7.064 13.249 22.688 1.00 18.53 74 VAL B O 1
ATOM 3968 N N . GLU B 1 78 ? 4.991 14.020 23.066 1.00 17.68 75 GLU B N 1
ATOM 3969 C CA . GLU B 1 78 ? 5.106 13.855 24.527 1.00 18.83 75 GLU B CA 1
ATOM 3970 C C . GLU B 1 78 ? 4.294 12.601 24.834 1.00 19.04 75 GLU B C 1
ATOM 3971 O O . GLU B 1 78 ? 3.071 12.623 24.818 1.00 17.03 75 GLU B O 1
ATOM 3977 N N . GLY B 1 79 ? 4.984 11.503 25.127 1.00 17.90 76 GLY B N 1
ATOM 3978 C CA . GLY B 1 79 ? 4.308 10.239 25.366 1.00 18.74 76 GLY B CA 1
ATOM 3979 C C . GLY B 1 79 ? 3.295 10.257 26.494 1.00 18.67 76 GLY B C 1
ATOM 3980 O O . GLY B 1 79 ? 3.465 11.009 27.457 1.00 19.98 76 GLY B O 1
ATOM 3981 N N . VAL B 1 80 ? 2.252 9.425 26.374 1.00 18.91 77 VAL B N 1
ATOM 3982 C CA . VAL B 1 80 ? 1.236 9.312 27.414 1.00 18.81 77 VAL B CA 1
ATOM 3983 C C . VAL B 1 80 ? 1.323 7.983 28.166 1.00 19.05 77 VAL B C 1
ATOM 3984 O O . VAL B 1 80 ? 0.480 7.692 28.999 1.00 20.97 77 VAL B O 1
ATOM 3988 N N . GLY B 1 81 ? 2.356 7.193 27.887 1.00 18.47 78 GLY B N 1
ATOM 3989 C CA . GLY B 1 81 ? 2.494 5.903 28.558 1.00 20.23 78 GLY B CA 1
ATOM 3990 C C . GLY B 1 81 ? 1.611 4.850 27.931 1.00 20.79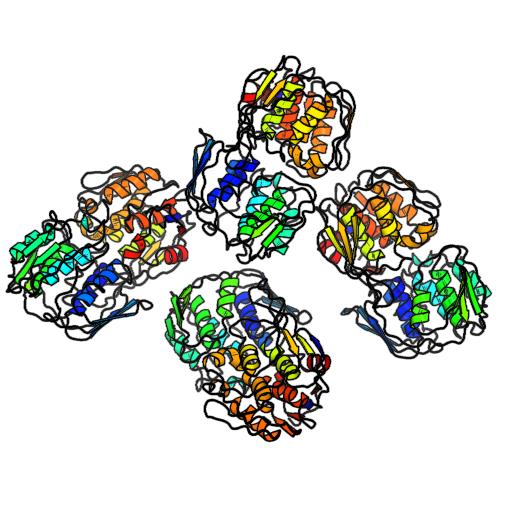 78 GLY B C 1
ATOM 3991 O O . GLY B 1 81 ? 0.705 5.156 27.147 1.00 18.48 78 GLY B O 1
ATOM 3992 N N . MET B 1 82 ? 1.831 3.599 28.319 1.00 21.41 79 MET B N 1
ATOM 3993 C CA . MET B 1 82 ? 1.097 2.474 27.717 1.00 21.41 79 MET B CA 1
ATOM 3994 C C . MET B 1 82 ? -0.438 2.549 27.871 1.00 21.98 79 MET B C 1
ATOM 3995 O O . MET B 1 82 ? -1.182 2.188 26.937 1.00 21.35 79 MET B O 1
ATOM 4000 N N . THR B 1 83 ? -0.899 3.036 29.023 1.00 21.88 80 THR B N 1
ATOM 4001 C CA . THR B 1 83 ? -2.318 3.092 29.333 1.00 22.04 80 THR B CA 1
ATOM 4002 C C . THR B 1 83 ? -2.875 4.506 29.267 1.00 21.60 80 THR B C 1
ATOM 4003 O O . THR B 1 83 ? -3.986 4.736 29.677 1.00 21.57 80 THR B O 1
ATOM 4007 N N . GLY B 1 84 ? -2.132 5.434 28.658 1.00 19.99 81 GLY B N 1
ATOM 4008 C CA . GLY B 1 84 ? -2.555 6.835 28.594 1.00 21.75 81 GLY B CA 1
ATOM 4009 C C . GLY B 1 84 ? -3.535 7.274 27.520 1.00 20.23 81 GLY B C 1
ATOM 4010 O O . GLY B 1 84 ? -4.000 8.396 27.543 1.00 19.81 81 GLY B O 1
ATOM 4011 N N . LEU B 1 85 ? -3.842 6.426 26.544 1.00 19.37 82 LEU B N 1
ATOM 4012 C CA . LEU B 1 85 ? -4.820 6.819 25.532 1.00 19.41 82 LEU B CA 1
ATOM 4013 C C . LEU B 1 85 ? -6.239 6.903 26.125 1.00 19.02 82 LEU B C 1
ATOM 4014 O O . LEU B 1 85 ? -6.553 6.268 27.134 1.00 19.32 82 LEU B O 1
ATOM 4019 N N . GLN B 1 86 ? -7.065 7.716 25.503 1.00 18.71 83 GLN B N 1
ATOM 4020 C CA . GLN B 1 86 ? -8.445 7.922 25.934 1.00 19.38 83 GLN B CA 1
ATOM 4021 C C . GLN B 1 86 ? -9.407 7.654 24.774 1.00 19.71 83 GLN B C 1
ATOM 4022 O O . GLN B 1 86 ? -9.059 7.835 23.617 1.00 19.76 83 GLN B O 1
ATOM 4028 N N . ALA B 1 87 ? -10.631 7.263 25.105 1.00 21.04 84 ALA B N 1
ATOM 4029 C CA . ALA B 1 87 ? -11.612 6.924 24.103 1.00 20.95 84 ALA B CA 1
ATOM 4030 C C . ALA B 1 87 ? -11.899 8.098 23.195 1.00 21.62 84 ALA B C 1
ATOM 4031 O O . ALA B 1 87 ? -12.213 9.200 23.669 1.00 21.08 84 ALA B O 1
ATOM 4033 N N . PRO B 1 88 ? -11.845 7.868 21.885 1.00 20.98 85 PRO B N 1
ATOM 4034 C CA . PRO B 1 88 ? -12.136 8.958 20.955 1.00 21.65 85 PRO B CA 1
ATOM 4035 C C . PRO B 1 88 ? -13.653 9.177 20.814 1.00 22.84 85 PRO B C 1
ATOM 4036 O O . PRO B 1 88 ? -14.437 8.238 21.016 1.00 22.30 85 PRO B O 1
ATOM 4040 N N . PRO B 1 89 ? -14.058 10.396 20.465 1.00 23.24 86 PRO B N 1
ATOM 4041 C CA . PRO B 1 89 ? -15.492 10.705 20.385 1.00 24.59 86 PRO B CA 1
ATOM 4042 C C . PRO B 1 89 ? -16.164 10.210 19.104 1.00 24.74 86 PRO B C 1
ATOM 4043 O O . PRO B 1 89 ? -17.384 10.000 19.084 1.00 25.03 86 PRO B O 1
ATOM 4047 N N . GLU B 1 90 ? -15.372 10.041 18.058 1.00 22.38 87 GLU B N 1
ATOM 4048 C CA . GLU B 1 90 ? -15.891 9.632 16.766 1.00 22.40 87 GLU B CA 1
ATOM 4049 C C . GLU B 1 90 ? -15.004 8.563 16.157 1.00 19.68 87 GLU B C 1
ATOM 4050 O O . GLU B 1 90 ? -13.947 8.233 16.672 1.00 18.19 87 GLU B O 1
ATOM 4056 N N . ALA B 1 91 ? -15.429 8.050 15.015 1.00 19.31 88 ALA B N 1
ATOM 4057 C CA . ALA B 1 91 ? -14.636 7.057 14.309 1.00 18.43 88 ALA B CA 1
ATOM 4058 C C . ALA B 1 91 ? -13.305 7.658 13.890 1.00 18.51 88 ALA B C 1
ATOM 4059 O O . ALA B 1 91 ? -13.229 8.848 13.530 1.00 20.14 88 ALA B O 1
ATOM 4061 N N . LEU B 1 92 ? -12.251 6.850 13.948 1.00 16.82 89 LEU B N 1
ATOM 4062 C CA . LEU B 1 92 ? -10.938 7.297 13.517 1.00 17.25 89 LEU B CA 1
ATOM 4063 C C . LEU B 1 92 ? -10.850 7.092 11.997 1.00 17.37 89 LEU B C 1
ATOM 4064 O O . LEU B 1 92 ? -11.000 5.975 11.501 1.00 17.64 89 LEU B O 1
ATOM 4069 N N . ASP B 1 93 ? -10.563 8.166 11.266 1.00 18.41 90 ASP B N 1
ATOM 4070 C CA . ASP B 1 93 ? -10.510 8.113 9.807 1.00 18.86 90 ASP B CA 1
ATOM 4071 C C . ASP B 1 93 ? -9.069 7.868 9.372 1.00 17.37 90 ASP B C 1
ATOM 4072 O O . ASP B 1 93 ? -8.219 8.749 9.485 1.00 18.58 90 ASP B O 1
ATOM 4077 N N . CYS B 1 94 ? -8.815 6.660 8.877 1.00 15.92 91 CYS B N 1
ATOM 4078 C CA . CYS B 1 94 ? -7.495 6.271 8.448 1.00 15.49 91 CYS B CA 1
ATOM 4079 C C . CYS B 1 94 ? -7.200 6.646 6.986 1.00 15.84 91 CYS B C 1
ATOM 4080 O O . CYS B 1 94 ? -6.158 6.288 6.451 1.00 15.87 91 CYS B O 1
ATOM 4083 N N . GLY B 1 95 ? -8.094 7.385 6.343 1.00 16.46 92 GLY B N 1
ATOM 4084 C CA . GLY B 1 95 ? -7.859 7.805 4.977 1.00 16.19 92 GLY B CA 1
ATOM 4085 C C . GLY B 1 95 ? -7.701 6.626 4.036 1.00 14.89 92 GLY B C 1
ATOM 4086 O O . GLY B 1 95 ? -8.553 5.743 3.978 1.00 15.95 92 GLY B O 1
ATOM 4087 N N . ASN B 1 96 ? -6.602 6.640 3.303 1.00 15.64 93 ASN B N 1
ATOM 4088 C CA . ASN B 1 96 ? -6.293 5.624 2.308 1.00 14.67 93 ASN B CA 1
ATOM 4089 C C . ASN B 1 96 ? -5.388 4.536 2.884 1.00 15.23 93 ASN B C 1
ATOM 4090 O O . ASN B 1 96 ? -5.023 3.608 2.181 1.00 14.87 93 ASN B O 1
ATOM 4095 N N . SER B 1 97 ? -5.044 4.649 4.170 1.00 13.72 94 SER B N 1
ATOM 4096 C CA . SER B 1 97 ? -3.988 3.816 4.777 1.00 13.35 94 SER B CA 1
ATOM 4097 C C . SER B 1 97 ? -4.335 2.500 5.462 1.00 14.29 94 SER B C 1
ATOM 4098 O O . SER B 1 97 ? -4.849 2.478 6.577 1.00 13.40 94 SER B O 1
ATOM 4101 N N . GLY B 1 98 ? -4.029 1.397 4.776 1.00 12.79 95 GLY B N 1
ATOM 4102 C CA . GLY B 1 98 ? -4.181 0.082 5.369 1.00 13.89 95 GLY B CA 1
ATOM 4103 C C . GLY B 1 98 ? -3.213 -0.086 6.559 1.00 11.98 95 GLY B C 1
ATOM 4104 O O . GLY B 1 98 ? -3.578 -0.680 7.592 1.00 13.22 95 GLY B O 1
ATOM 4105 N N . THR B 1 99 ? -1.985 0.436 6.444 1.00 11.69 96 THR B N 1
ATOM 4106 C CA . THR B 1 99 ? -1.027 0.335 7.540 1.00 12.37 96 THR B CA 1
ATOM 4107 C C . THR B 1 99 ? -1.599 0.964 8.799 1.00 12.26 96 THR B C 1
ATOM 4108 O O . THR B 1 99 ? -1.552 0.374 9.892 1.00 11.74 96 THR B O 1
ATOM 4112 N N . ALA B 1 100 ? -2.216 2.119 8.661 1.00 11.78 97 ALA B N 1
ATOM 4113 C CA . ALA B 1 100 ? -2.742 2.786 9.815 1.00 12.12 97 ALA B CA 1
ATOM 4114 C C . ALA B 1 100 ? -3.883 1.979 10.443 1.00 12.85 97 ALA B C 1
ATOM 4115 O O . ALA B 1 100 ? -3.902 1.765 11.640 1.00 13.10 97 ALA B O 1
ATOM 4117 N N . ILE B 1 101 ? -4.831 1.524 9.641 1.00 11.16 98 ILE B N 1
ATOM 4118 C CA . ILE B 1 101 ? -5.969 0.813 10.239 1.00 13.41 98 ILE B CA 1
ATOM 4119 C C . ILE B 1 101 ? -5.548 -0.523 10.869 1.00 13.39 98 ILE B C 1
ATOM 4120 O O . ILE B 1 101 ? -6.029 -0.897 11.950 1.00 14.83 98 ILE B O 1
ATOM 4125 N N . ARG B 1 102 ? -4.657 -1.255 10.199 1.00 12.53 99 ARG B N 1
ATOM 4126 C CA . ARG B 1 102 ? -4.211 -2.539 10.750 1.00 13.19 99 ARG B CA 1
ATOM 4127 C C . ARG B 1 102 ? -3.331 -2.392 11.989 1.00 13.80 99 ARG B C 1
ATOM 4128 O O . ARG B 1 102 ? -3.501 -3.163 12.972 1.00 14.42 99 ARG B O 1
ATOM 4136 N N . LEU B 1 103 ? -2.425 -1.416 12.008 1.00 13.20 100 LEU B N 1
ATOM 4137 C CA . LEU B 1 103 ? -1.618 -1.237 13.221 1.00 12.55 100 LEU B CA 1
ATOM 4138 C C . LEU B 1 103 ? -2.469 -0.670 14.362 1.00 13.72 100 LEU B C 1
ATOM 4139 O O . LEU B 1 103 ? -2.351 -1.110 15.499 1.00 13.59 100 LEU B O 1
ATOM 4144 N N . LEU B 1 104 ? -3.331 0.285 14.068 1.00 13.36 101 LEU B N 1
ATOM 4145 C CA . LEU B 1 104 ? -4.210 0.833 15.115 1.00 14.42 101 LEU B CA 1
ATOM 4146 C C . LEU B 1 104 ? -5.100 -0.249 15.697 1.00 13.52 101 LEU B C 1
ATOM 4147 O O . LEU B 1 104 ? -5.347 -0.262 16.897 1.00 15.99 101 LEU B O 1
ATOM 4152 N N . SER B 1 105 ? -5.560 -1.187 14.871 1.00 13.74 102 SER B N 1
ATOM 4153 C CA . SER B 1 105 ? -6.427 -2.246 15.366 1.00 14.99 102 SER B CA 1
ATOM 4154 C C . SER B 1 105 ? -5.689 -3.049 16.425 1.00 16.57 102 SER B C 1
ATOM 4155 O O . SER B 1 105 ? -6.272 -3.417 17.454 1.00 15.73 102 SER B O 1
ATOM 4158 N N . GLY B 1 106 ? -4.412 -3.314 16.184 1.00 15.62 103 GLY B N 1
ATOM 4159 C CA . GLY B 1 106 ? -3.611 -4.050 17.192 1.00 16.61 103 GLY B CA 1
ATOM 4160 C C . GLY B 1 106 ? -3.406 -3.275 18.487 1.00 16.33 103 GLY B C 1
ATOM 4161 O O . GLY B 1 106 ? -3.536 -3.831 19.589 1.00 17.32 103 GLY B O 1
ATOM 4162 N N . LEU B 1 107 ? -3.095 -1.997 18.351 1.00 15.68 104 LEU B N 1
ATOM 4163 C CA . LEU B 1 107 ? -2.949 -1.107 19.490 1.00 16.90 104 LEU B CA 1
ATOM 4164 C C . LEU B 1 107 ? -4.227 -0.980 20.285 1.00 17.82 104 LEU B C 1
ATOM 4165 O O . LEU B 1 107 ? -4.188 -0.842 21.521 1.00 18.91 104 LEU B O 1
ATOM 4170 N N . LEU B 1 108 ? -5.366 -0.995 19.597 1.00 16.27 105 LEU B N 1
ATOM 4171 C CA . LEU B 1 108 ? -6.630 -0.691 20.267 1.00 17.29 105 LEU B CA 1
ATOM 4172 C C . LEU B 1 108 ? -7.386 -1.905 20.793 1.00 17.77 105 LEU B C 1
ATOM 4173 O O . LEU B 1 108 ? -8.304 -1.741 21.600 1.00 18.40 105 LEU B O 1
ATOM 4178 N N . ALA B 1 109 ? -7.012 -3.107 20.344 1.00 17.75 106 ALA B N 1
ATOM 4179 C CA . ALA B 1 109 ? -7.727 -4.323 20.743 1.00 19.32 106 ALA B CA 1
ATOM 4180 C C . ALA B 1 109 ? -7.679 -4.566 22.240 1.00 20.26 106 ALA B C 1
ATOM 4181 O O . ALA B 1 109 ? -8.614 -5.144 22.798 1.00 22.16 106 ALA B O 1
ATOM 4183 N N . GLY B 1 110 ? -6.592 -4.127 22.869 1.00 20.65 107 GLY B N 1
ATOM 4184 C CA . GLY B 1 110 ? -6.360 -4.339 24.292 1.00 22.05 107 GLY B CA 1
ATOM 4185 C C . GLY B 1 110 ? -6.608 -3.142 25.198 1.00 23.09 107 GLY B C 1
ATOM 4186 O O . GLY B 1 110 ? -6.232 -3.184 26.366 1.00 25.78 107 GLY B O 1
ATOM 4187 N N . GLN B 1 111 ? -7.229 -2.086 24.670 1.00 21.96 108 GLN B N 1
ATOM 4188 C CA . GLN B 1 111 ? -7.525 -0.887 25.473 1.00 22.74 108 GLN B CA 1
ATOM 4189 C C . GLN B 1 111 ? -8.835 -1.093 26.225 1.00 23.90 108 GLN B C 1
ATOM 4190 O O . GLN B 1 111 ? -9.671 -1.886 25.813 1.00 23.47 108 GLN B O 1
ATOM 4196 N N . PRO B 1 112 ? -9.040 -0.347 27.325 1.00 26.26 109 PRO B N 1
ATOM 4197 C CA . PRO B 1 112 ? -10.275 -0.482 28.085 1.00 27.36 109 PRO B CA 1
ATOM 4198 C C . PRO B 1 112 ? -11.416 0.390 27.541 1.00 28.44 109 PRO B C 1
ATOM 4199 O O . PRO B 1 112 ? -12.252 0.835 28.325 1.00 33.06 109 PRO B O 1
ATOM 4203 N N . PHE B 1 113 ? -11.412 0.691 26.245 1.00 24.38 110 PHE B N 1
ATOM 4204 C CA . PHE B 1 113 ? -12.474 1.466 25.589 1.00 24.03 110 PHE B CA 1
ATOM 4205 C C . PHE B 1 113 ? -12.780 0.920 24.178 1.00 23.26 110 PHE B C 1
ATOM 4206 O O . PHE B 1 113 ? -12.065 0.072 23.682 1.00 23.02 110 PHE B O 1
ATOM 4214 N N . ASN B 1 114 ? -13.834 1.433 23.556 1.00 22.65 111 ASN B N 1
ATOM 4215 C CA . ASN B 1 114 ? -14.244 1.000 22.225 1.00 22.90 111 ASN B CA 1
ATOM 4216 C C . ASN B 1 114 ? -13.852 2.037 21.189 1.00 21.21 111 ASN B C 1
ATOM 4217 O O . ASN B 1 114 ? -13.822 3.237 21.472 1.00 23.59 111 ASN B O 1
ATOM 4222 N N . THR B 1 115 ? -13.556 1.577 19.977 1.00 20.44 112 THR B N 1
ATOM 4223 C CA A THR B 1 115 ? -13.120 2.468 18.903 0.70 19.01 112 THR B CA 1
ATOM 4224 C CA B THR B 1 115 ? -13.172 2.486 18.912 0.30 19.35 112 THR B CA 1
ATOM 4225 C C . THR B 1 115 ? -13.692 1.989 17.584 1.00 19.32 112 THR B C 1
ATOM 4226 O O . THR B 1 115 ? -13.801 0.795 17.367 1.00 22.95 112 THR B O 1
ATOM 4233 N N . VAL B 1 116 ? -14.057 2.919 16.718 1.00 18.54 113 VAL B N 1
ATOM 4234 C CA . VAL B 1 116 ? -14.495 2.577 15.370 1.00 18.28 113 VAL B CA 1
ATOM 4235 C C . VAL B 1 116 ? -13.380 3.097 14.467 1.00 18.39 113 VAL B C 1
ATOM 4236 O O . VAL B 1 116 ? -12.892 4.209 14.676 1.00 17.33 113 VAL B O 1
ATOM 4240 N N . LEU B 1 117 ? -12.967 2.272 13.494 1.00 16.64 114 LEU B N 1
ATOM 4241 C CA . LEU B 1 117 ? -11.926 2.625 12.531 1.00 16.78 114 LEU B CA 1
ATOM 4242 C C . LEU B 1 117 ? -12.500 2.540 11.132 1.00 16.64 114 LEU B C 1
ATOM 4243 O O . LEU B 1 117 ? -13.166 1.552 10.748 1.00 16.95 114 LEU B O 1
ATOM 4248 N N . THR B 1 118 ? -12.276 3.592 10.366 1.00 15.45 115 THR B N 1
ATOM 4249 C CA . THR B 1 118 ? -12.796 3.648 9.018 1.00 15.94 115 THR B CA 1
ATOM 4250 C C . THR B 1 118 ? -11.799 4.348 8.101 1.00 15.51 115 THR B C 1
ATOM 4251 O O . THR B 1 118 ? -10.663 4.591 8.477 1.00 15.27 115 THR B O 1
ATOM 4255 N N . GLY B 1 119 ? -12.201 4.589 6.869 1.00 15.89 116 GLY B N 1
ATOM 4256 C CA . GLY B 1 119 ? -11.384 5.278 5.909 1.00 16.80 116 GLY B CA 1
ATOM 4257 C C . GLY B 1 119 ? -12.112 5.505 4.605 1.00 16.54 116 GLY B C 1
ATOM 4258 O O . GLY B 1 119 ? -13.342 5.437 4.550 1.00 16.96 116 GLY B O 1
ATOM 4259 N N . ASP B 1 120 ? -11.338 5.771 3.557 1.00 16.35 117 ASP B N 1
ATOM 4260 C CA . ASP B 1 120 ? -11.877 6.135 2.266 1.00 17.01 117 ASP B CA 1
ATOM 4261 C C . ASP B 1 120 ? -12.448 4.957 1.483 1.00 18.19 117 ASP B C 1
ATOM 4262 O O . ASP B 1 120 ? -12.440 3.829 1.966 1.00 17.57 117 ASP B O 1
ATOM 4267 N N . SER B 1 121 ? -12.944 5.223 0.280 1.00 17.53 118 SER B N 1
ATOM 4268 C CA A SER B 1 121 ? -13.575 4.190 -0.531 0.50 19.51 118 SER B CA 1
ATOM 4269 C CA B SER B 1 121 ? -13.586 4.173 -0.513 0.50 18.61 118 SER B CA 1
ATOM 4270 C C . SER B 1 121 ? -12.655 3.002 -0.840 1.00 18.58 118 SER B C 1
ATOM 4271 O O . SER B 1 121 ? -13.115 1.863 -0.896 1.00 20.45 118 SER B O 1
ATOM 4276 N N . SER B 1 122 ? -11.356 3.272 -1.029 1.00 16.43 119 SER B N 1
ATOM 4277 C CA . SER B 1 122 ? -10.385 2.226 -1.305 1.00 15.86 119 SER B CA 1
ATOM 4278 C C . SER B 1 122 ? -10.147 1.378 -0.056 1.00 14.30 119 SER B C 1
ATOM 4279 O O . SER B 1 122 ? -10.167 0.156 -0.102 1.00 14.62 119 SER B O 1
ATOM 4282 N N . LEU B 1 123 ? -9.950 2.062 1.056 1.00 12.58 120 LEU B N 1
ATOM 4283 C CA . LEU B 1 123 ? -9.661 1.401 2.344 1.00 13.93 120 LEU B CA 1
ATOM 4284 C C . LEU B 1 123 ? -10.798 0.499 2.752 1.00 15.23 120 LEU B C 1
ATOM 4285 O O . LEU B 1 123 ? -10.558 -0.569 3.304 1.00 15.35 120 LEU B O 1
ATOM 4290 N N . GLN B 1 124 ? -12.038 0.923 2.468 1.00 14.71 121 GLN B N 1
ATOM 4291 C CA . GLN B 1 124 ? -13.196 0.131 2.858 1.00 15.90 121 GLN B CA 1
ATOM 4292 C C . GLN B 1 124 ? -13.361 -1.143 2.064 1.00 17.40 121 GLN B C 1
ATOM 4293 O O . GLN B 1 124 ? -14.266 -1.951 2.349 1.00 19.51 121 GLN B O 1
ATOM 4299 N N . ARG B 1 125 ? -12.500 -1.362 1.072 1.00 16.50 122 ARG B N 1
ATOM 4300 C CA . ARG B 1 125 ? -12.511 -2.591 0.301 1.00 18.65 122 ARG B CA 1
ATOM 4301 C C . ARG B 1 125 ? -11.318 -3.494 0.667 1.00 17.44 122 ARG B C 1
ATOM 4302 O O . ARG B 1 125 ? -11.183 -4.575 0.095 1.00 20.31 122 ARG B O 1
ATOM 4310 N N . ARG B 1 126 ? -10.479 -3.062 1.583 1.00 14.88 123 ARG B N 1
ATOM 4311 C CA . ARG B 1 126 ? -9.225 -3.788 1.914 1.00 15.24 123 ARG B CA 1
ATOM 4312 C C . ARG B 1 126 ? -9.506 -4.929 2.940 1.00 14.13 123 ARG B C 1
ATOM 4313 O O . ARG B 1 126 ? -10.290 -4.759 3.866 1.00 13.57 123 ARG B O 1
ATOM 4321 N N . PRO B 1 127 ? -8.796 -6.065 2.814 1.00 12.94 124 PRO B N 1
ATOM 4322 C CA . PRO B 1 127 ? -9.095 -7.238 3.657 1.00 11.38 124 PRO B CA 1
ATOM 4323 C C . PRO B 1 127 ? -8.616 -7.147 5.100 1.00 10.47 124 PRO B C 1
ATOM 4324 O O . PRO B 1 127 ? -7.432 -6.893 5.378 1.00 13.10 124 PRO B O 1
ATOM 4328 N N . MET B 1 128 ? -9.536 -7.418 6.028 1.00 11.65 125 MET B N 1
ATOM 4329 C CA . MET B 1 128 ? -9.246 -7.338 7.452 1.00 11.02 125 MET B CA 1
ATOM 4330 C C . MET B 1 128 ? -9.396 -8.636 8.210 1.00 11.12 125 MET B C 1
ATOM 4331 O O . MET B 1 128 ? -9.037 -8.698 9.375 1.00 12.52 125 MET B O 1
ATOM 4336 N N . LYS B 1 129 ? -9.894 -9.687 7.573 1.00 12.81 126 LYS B N 1
ATOM 4337 C CA . LYS B 1 129 ? -10.009 -10.983 8.244 1.00 13.25 126 LYS B CA 1
ATOM 4338 C C . LYS B 1 129 ? -8.636 -11.406 8.778 1.00 12.42 126 LYS B C 1
ATOM 4339 O O . LYS B 1 129 ? -8.531 -11.998 9.865 1.00 14.03 126 LYS B O 1
ATOM 4345 N N . ARG B 1 130 ? -7.596 -11.077 8.008 1.00 13.11 127 ARG B N 1
ATOM 4346 C CA . ARG B 1 130 ? -6.207 -11.399 8.364 1.00 12.05 127 ARG B CA 1
ATOM 4347 C C . ARG B 1 130 ? -5.776 -10.890 9.741 1.00 12.97 127 ARG B C 1
ATOM 4348 O O . ARG B 1 130 ? -4.869 -11.466 10.347 1.00 14.27 127 ARG B O 1
ATOM 4356 N N . ILE B 1 131 ? -6.347 -9.781 10.216 1.00 13.70 128 ILE B N 1
ATOM 4357 C CA . ILE B 1 131 ? -6.043 -9.326 11.578 1.00 14.03 128 ILE B CA 1
ATOM 4358 C C . ILE B 1 131 ? -7.147 -9.723 12.580 1.00 15.01 128 ILE B C 1
ATOM 4359 O O . ILE B 1 131 ? -6.872 -10.015 13.737 1.00 14.26 128 ILE B O 1
ATOM 4364 N N . ILE B 1 132 ? -8.390 -9.780 12.107 1.00 15.03 129 ILE B N 1
ATOM 4365 C CA . ILE B 1 132 ? -9.514 -10.171 12.987 1.00 15.75 129 ILE B CA 1
ATOM 4366 C C . ILE B 1 132 ? -9.327 -11.582 13.516 1.00 17.01 129 ILE B C 1
ATOM 4367 O O . ILE B 1 132 ? -9.540 -11.820 14.716 1.00 18.85 129 ILE B O 1
ATOM 4372 N N . ASP B 1 133 ? -8.909 -12.511 12.659 1.00 16.41 130 ASP B N 1
ATOM 4373 C CA . ASP B 1 133 ? -8.704 -13.936 13.066 1.00 18.62 130 ASP B CA 1
ATOM 4374 C C . ASP B 1 133 ? -7.734 -14.068 14.257 1.00 17.72 130 ASP B C 1
ATOM 4375 O O . ASP B 1 133 ? -8.126 -14.568 15.320 1.00 20.22 130 ASP B O 1
ATOM 4380 N N . PRO B 1 134 ? -6.478 -13.601 14.114 1.00 17.18 131 PRO B N 1
ATOM 4381 C CA . PRO B 1 134 ? -5.553 -13.754 15.250 1.00 16.69 131 PRO B CA 1
ATOM 4382 C C . PRO B 1 134 ? -5.895 -12.868 16.440 1.00 19.36 131 PRO B C 1
ATOM 4383 O O . PRO B 1 134 ? -5.708 -13.308 17.582 1.00 19.52 131 PRO B O 1
ATOM 4387 N N . LEU B 1 135 ? -6.378 -11.642 16.213 1.00 16.66 132 LEU B N 1
ATOM 4388 C CA . LEU B 1 135 ? -6.745 -10.796 17.363 1.00 17.21 132 LEU B CA 1
ATOM 4389 C C . LEU B 1 135 ? -7.850 -11.472 18.171 1.00 19.09 132 LEU B C 1
ATOM 4390 O O . LEU B 1 135 ? -7.825 -11.428 19.399 1.00 20.65 132 LEU B O 1
ATOM 4395 N N . THR B 1 136 ? -8.775 -12.132 17.486 1.00 18.88 133 THR B N 1
ATOM 4396 C CA . THR B 1 136 ? -9.872 -12.835 18.170 1.00 20.71 133 THR B CA 1
ATOM 4397 C C . THR B 1 136 ? -9.311 -13.966 19.040 1.00 23.05 133 THR B C 1
ATOM 4398 O O . THR B 1 136 ? -9.787 -14.167 20.172 1.00 23.65 133 THR B O 1
ATOM 4402 N N . LEU B 1 137 ? -8.292 -14.675 18.533 1.00 21.79 134 LEU B N 1
ATOM 4403 C CA . LEU B 1 137 ? -7.630 -15.749 19.294 1.00 23.62 134 LEU B CA 1
ATOM 4404 C C . LEU B 1 137 ? -6.970 -15.225 20.589 1.00 23.81 134 LEU B C 1
ATOM 4405 O O . LEU B 1 137 ? -6.791 -15.979 21.573 1.00 23.78 134 LEU B O 1
ATOM 4410 N N . MET B 1 138 ? -6.614 -13.949 20.592 1.00 22.66 135 MET B N 1
ATOM 4411 C CA . MET B 1 138 ? -6.005 -13.291 21.768 1.00 22.86 135 MET B CA 1
ATOM 4412 C C . MET B 1 138 ? -7.067 -12.787 22.730 1.00 25.13 135 MET B C 1
ATOM 4413 O O . MET B 1 138 ? -6.736 -12.254 23.797 1.00 27.44 135 MET B O 1
ATOM 4418 N N . GLY B 1 139 ? -8.335 -12.907 22.345 1.00 25.60 136 GLY B N 1
ATOM 4419 C CA . GLY B 1 139 ? -9.438 -12.420 23.163 1.00 25.92 136 GLY B CA 1
ATOM 4420 C C . GLY B 1 139 ? -10.097 -11.144 22.683 1.00 25.49 136 GLY B C 1
ATOM 4421 O O . GLY B 1 139 ? -10.999 -10.637 23.327 1.00 25.13 136 GLY B O 1
ATOM 4422 N N . ALA B 1 140 ? -9.674 -10.611 21.538 1.00 23.17 137 ALA B N 1
ATOM 4423 C CA . ALA B 1 140 ? -10.273 -9.383 21.025 1.00 22.86 137 ALA B CA 1
ATOM 4424 C C . ALA B 1 140 ? -11.682 -9.621 20.498 1.00 23.33 137 ALA B C 1
ATOM 4425 O O . ALA B 1 140 ? -12.085 -10.759 20.218 1.00 23.59 137 ALA B O 1
ATOM 4427 N N . LYS B 1 141 ? -12.443 -8.540 20.404 1.00 24.86 138 LYS B N 1
ATOM 4428 C CA . LYS B 1 141 ? -13.792 -8.568 19.836 1.00 26.52 138 LYS B CA 1
ATOM 4429 C C . LYS B 1 141 ? -13.855 -7.432 18.824 1.00 26.22 138 LYS B C 1
ATOM 4430 O O . LYS B 1 141 ? -13.837 -6.243 19.193 1.00 25.11 138 LYS B O 1
ATOM 4436 N N . ILE B 1 142 ? -13.929 -7.806 17.559 1.00 24.16 139 ILE B N 1
ATOM 4437 C CA . ILE B 1 142 ? -13.941 -6.840 16.464 1.00 23.93 139 ILE B CA 1
ATOM 4438 C C . ILE B 1 142 ? -15.062 -7.123 15.496 1.00 25.11 139 ILE B C 1
ATOM 4439 O O . ILE B 1 142 ? -15.057 -8.167 14.812 1.00 27.48 139 ILE B O 1
ATOM 4444 N N . ASP B 1 143 ? -16.011 -6.197 15.416 1.00 24.16 140 ASP B N 1
ATOM 4445 C CA . ASP B 1 143 ? -17.126 -6.318 14.492 1.00 25.79 140 ASP B CA 1
ATOM 4446 C C . ASP B 1 143 ? -16.727 -5.650 13.188 1.00 23.90 140 ASP B C 1
ATOM 4447 O O . ASP B 1 143 ? -16.047 -4.643 13.197 1.00 24.31 140 ASP B O 1
ATOM 4452 N N . SER B 1 144 ? -17.103 -6.237 12.067 1.00 23.82 141 SER B N 1
ATOM 4453 C CA . SER B 1 144 ? -16.715 -5.682 10.773 1.00 24.17 141 SER B CA 1
ATOM 4454 C C . SER B 1 144 ? -17.826 -5.730 9.765 1.00 25.99 141 SER B C 1
ATOM 4455 O O . SER B 1 144 ? -18.809 -6.397 9.927 1.00 27.73 141 SER B O 1
ATOM 4458 N N . THR B 1 145 ? -17.580 -5.055 8.660 1.00 27.57 142 THR B N 1
ATOM 4459 C CA . THR B 1 145 ? -18.512 -4.974 7.578 1.00 28.65 142 THR B CA 1
ATOM 4460 C C . THR B 1 145 ? -18.157 -6.064 6.551 1.00 24.30 142 THR B C 1
ATOM 4461 O O . THR B 1 145 ? -17.624 -5.750 5.535 1.00 27.40 142 THR B O 1
ATOM 4465 N N . GLY B 1 146 ? -18.465 -7.333 6.807 1.00 24.34 143 GLY B N 1
ATOM 4466 C CA . GLY B 1 146 ? -18.028 -8.377 5.869 1.00 22.97 143 GLY B CA 1
ATOM 4467 C C . GLY B 1 146 ? -16.483 -8.481 5.788 1.00 21.64 143 GLY B C 1
ATOM 4468 O O . GLY B 1 146 ? -15.868 -8.606 4.700 1.00 20.13 143 GLY B O 1
ATOM 4469 N N . ASN B 1 147 ? -15.854 -8.391 6.940 1.00 18.06 144 ASN B N 1
ATOM 4470 C CA . ASN B 1 147 ? -14.383 -8.515 7.031 1.00 17.98 144 ASN B CA 1
ATOM 4471 C C . ASN B 1 147 ? -13.607 -7.424 6.316 1.00 16.61 144 ASN B C 1
ATOM 4472 O O . ASN B 1 147 ? -12.449 -7.645 5.947 1.00 14.61 144 ASN B O 1
ATOM 4477 N N . VAL B 1 148 ? -14.250 -6.264 6.140 1.00 16.23 145 VAL B N 1
ATOM 4478 C CA . VAL B 1 148 ? -13.600 -5.057 5.606 1.00 14.58 145 VAL B CA 1
ATOM 4479 C C . VAL B 1 148 ? -14.001 -3.898 6.527 1.00 15.36 145 VAL B C 1
ATOM 4480 O O . VAL B 1 148 ? -14.960 -4.042 7.301 1.00 15.67 145 VAL B O 1
ATOM 4484 N N . PRO B 1 149 ? -13.288 -2.765 6.462 1.00 14.04 146 PRO B N 1
ATOM 4485 C CA . PRO B 1 149 ? -13.695 -1.652 7.312 1.00 14.52 146 PRO B CA 1
ATOM 4486 C C . PRO B 1 149 ? -15.036 -1.096 6.802 1.00 15.80 146 PRO B C 1
ATOM 4487 O O . PRO B 1 149 ? -15.379 -1.281 5.636 1.00 16.38 146 PRO B O 1
ATOM 4491 N N . PRO B 1 150 ? -15.761 -0.362 7.661 1.00 16.38 147 PRO B N 1
ATOM 4492 C CA . PRO B 1 150 ? -15.377 -0.008 9.002 1.00 15.76 147 PRO B CA 1
ATOM 4493 C C . PRO B 1 150 ? -15.361 -1.152 10.016 1.00 16.27 147 PRO B C 1
ATOM 4494 O O . PRO B 1 150 ? -16.145 -2.126 9.903 1.00 18.34 147 PRO B O 1
ATOM 4498 N N . LEU B 1 151 ? -14.465 -1.015 10.978 1.00 16.47 148 LEU B N 1
ATOM 4499 C CA . LEU B 1 151 ? -14.295 -1.962 12.066 1.00 17.04 148 LEU B CA 1
ATOM 4500 C C . LEU B 1 151 ? -14.731 -1.315 13.383 1.00 18.56 148 LEU B C 1
ATOM 4501 O O . LEU B 1 151 ? -14.462 -0.149 13.633 1.00 19.22 148 LEU B O 1
ATOM 4506 N N . LYS B 1 152 ? -15.370 -2.084 14.240 1.00 18.32 149 LYS B N 1
ATOM 4507 C CA . LYS B 1 152 ? -15.653 -1.575 15.592 1.00 20.57 149 LYS B CA 1
ATOM 4508 C C . LYS B 1 152 ? -14.945 -2.508 16.544 1.00 20.45 149 LYS B C 1
ATOM 4509 O O . LYS B 1 152 ? -15.210 -3.709 16.568 1.00 21.20 149 LYS B O 1
ATOM 4515 N N . ILE B 1 153 ? -13.991 -1.945 17.282 1.00 19.79 150 ILE B N 1
ATOM 4516 C CA . ILE B 1 153 ? -13.200 -2.680 18.247 1.00 20.33 150 ILE B CA 1
ATOM 4517 C C . ILE B 1 153 ? -13.760 -2.493 19.632 1.00 21.28 150 ILE B C 1
ATOM 4518 O O . ILE B 1 153 ? -13.876 -1.372 20.103 1.00 21.43 150 ILE B O 1
ATOM 4523 N N . TYR B 1 154 ? -14.176 -3.600 20.242 1.00 23.22 151 TYR B N 1
ATOM 4524 C CA . TYR B 1 154 ? -14.640 -3.599 21.623 1.00 24.64 151 TYR B CA 1
ATOM 4525 C C . TYR B 1 154 ? -13.430 -3.988 22.465 1.00 24.19 151 TYR B C 1
ATOM 4526 O O . TYR B 1 154 ? -13.103 -5.164 22.607 1.00 24.06 151 TYR B O 1
ATOM 4535 N N . GLY B 1 155 ? -12.765 -2.976 23.013 1.00 23.97 152 GLY B N 1
ATOM 4536 C CA . GLY B 1 155 ? -11.535 -3.163 23.721 1.00 23.60 152 GLY B CA 1
ATOM 4537 C C . GLY B 1 155 ? -11.588 -4.143 24.869 1.00 25.33 152 GLY B C 1
ATOM 4538 O O . GLY B 1 155 ? -12.504 -4.112 25.676 1.00 26.48 152 GLY B O 1
ATOM 4539 N N . ASN B 1 156 ? -10.588 -5.010 24.926 1.00 24.88 153 ASN B N 1
ATOM 4540 C CA . ASN B 1 156 ? -10.491 -6.000 25.988 1.00 26.82 153 ASN B CA 1
ATOM 4541 C C . ASN B 1 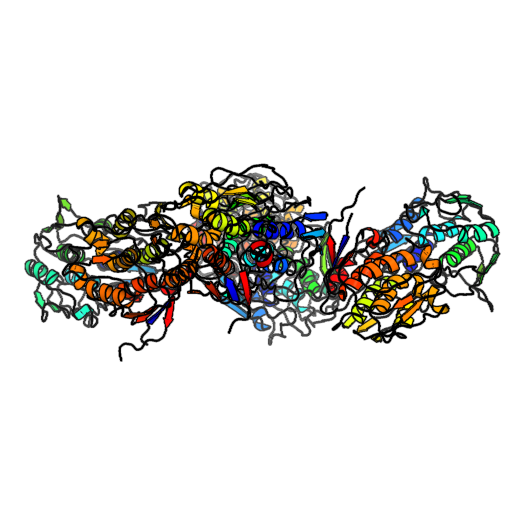156 ? -9.144 -5.822 26.693 1.00 27.93 153 ASN B C 1
ATOM 4542 O O . ASN B 1 156 ? -8.107 -6.230 26.179 1.00 27.52 153 ASN B O 1
ATOM 4547 N N . PRO B 1 157 ? -9.153 -5.232 27.899 1.00 30.43 154 PRO B N 1
ATOM 4548 C CA . PRO B 1 157 ? -7.875 -5.040 28.588 1.00 31.18 154 PRO B CA 1
ATOM 4549 C C . PRO B 1 157 ? -7.223 -6.340 29.110 1.00 33.13 154 PRO B C 1
ATOM 4550 O O . PRO B 1 157 ? -6.117 -6.300 29.670 1.00 35.09 154 PRO B O 1
ATOM 4554 N N . ARG B 1 158 ? -7.880 -7.478 28.894 1.00 31.43 155 ARG B N 1
ATOM 4555 C CA . ARG B 1 158 ? -7.383 -8.763 29.344 1.00 32.77 155 ARG B CA 1
ATOM 4556 C C . ARG B 1 158 ? -7.025 -9.707 28.198 1.00 30.27 155 ARG B C 1
ATOM 4557 O O . ARG B 1 158 ? -7.314 -10.890 28.252 1.00 31.17 155 ARG B O 1
ATOM 4565 N N . LEU B 1 159 ? -6.363 -9.193 27.161 1.00 27.88 156 LEU B N 1
ATOM 4566 C CA . LEU B 1 159 ? -5.942 -10.056 26.048 1.00 27.50 156 LEU B CA 1
ATOM 4567 C C . LEU B 1 159 ? -4.924 -11.054 26.542 1.00 28.45 156 LEU B C 1
ATOM 4568 O O . LEU B 1 159 ? -4.234 -10.807 27.544 1.00 28.40 156 LEU B O 1
ATOM 4573 N N . THR B 1 160 ? -4.816 -12.174 25.841 1.00 28.04 157 THR B N 1
ATOM 4574 C CA . THR B 1 160 ? -3.844 -13.183 26.185 1.00 29.77 157 THR B CA 1
ATOM 4575 C C . THR B 1 160 ? -2.977 -13.470 24.979 1.00 29.12 157 THR B C 1
ATOM 4576 O O . THR B 1 160 ? -3.439 -13.409 23.821 1.00 27.39 157 THR B O 1
ATOM 4580 N N . GLY B 1 161 ? -1.709 -13.741 25.248 1.00 28.52 158 GLY B N 1
ATOM 4581 C CA . GLY B 1 161 ? -0.739 -13.998 24.206 1.00 28.38 158 GLY B CA 1
ATOM 4582 C C . GLY B 1 161 ? -1.025 -15.271 23.446 1.00 28.73 158 GLY B C 1
ATOM 4583 O O . GLY B 1 161 ? -1.599 -16.205 24.002 1.00 29.20 158 GLY B O 1
ATOM 4584 N N . ILE B 1 162 ? -0.641 -15.296 22.167 1.00 26.63 159 ILE B N 1
ATOM 4585 C CA . ILE B 1 162 ? -0.812 -16.490 21.330 1.00 27.11 159 ILE B CA 1
ATOM 4586 C C . ILE B 1 162 ? 0.457 -16.777 20.523 1.00 26.98 159 ILE B C 1
ATOM 4587 O O . ILE B 1 162 ? 1.328 -15.905 20.356 1.00 25.88 159 ILE B O 1
ATOM 4592 N N . HIS B 1 163 ? 0.571 -18.012 20.051 1.00 27.43 160 HIS B N 1
ATOM 4593 C CA . HIS B 1 163 ? 1.612 -18.375 19.096 1.00 28.44 160 HIS B CA 1
ATOM 4594 C C . HIS B 1 163 ? 0.866 -18.394 17.757 1.00 26.74 160 HIS B C 1
ATOM 4595 O O . HIS B 1 163 ? -0.133 -19.096 17.628 1.00 28.32 160 HIS B O 1
ATOM 4602 N N . TYR B 1 164 ? 1.336 -17.638 16.769 1.00 24.03 161 TYR B N 1
ATOM 4603 C CA . TYR B 1 164 ? 0.631 -17.553 15.473 1.00 22.79 161 TYR B CA 1
ATOM 4604 C C . TYR B 1 164 ? 1.587 -17.557 14.301 1.00 22.00 161 TYR B C 1
ATOM 4605 O O . TYR B 1 164 ? 2.580 -16.813 14.293 1.00 21.24 161 TYR B O 1
ATOM 4614 N N . GLN B 1 165 ? 1.296 -18.416 13.321 1.00 21.35 162 GLN B N 1
ATOM 4615 C CA . GLN B 1 165 ? 2.082 -18.505 12.118 1.00 22.06 162 GLN B CA 1
ATOM 4616 C C . GLN B 1 165 ? 1.323 -17.722 11.048 1.00 20.09 162 GLN B C 1
ATOM 4617 O O . GLN B 1 165 ? 0.135 -17.973 10.790 1.00 19.40 162 GLN B O 1
ATOM 4623 N N . LEU B 1 166 ? 1.997 -16.753 10.435 1.00 18.15 163 LEU B N 1
ATOM 4624 C CA . LEU B 1 166 ? 1.355 -15.935 9.418 1.00 17.59 163 LEU B CA 1
ATOM 4625 C C . LEU B 1 166 ? 0.958 -16.757 8.223 1.00 17.85 163 LEU B C 1
ATOM 4626 O O . LEU B 1 166 ? 1.798 -17.427 7.643 1.00 19.16 163 LEU B O 1
ATOM 4631 N N . PRO B 1 167 ? -0.323 -16.689 7.825 1.00 17.49 164 PRO B N 1
ATOM 4632 C CA . PRO B 1 167 ? -0.794 -17.441 6.649 1.00 18.22 164 PRO B CA 1
ATOM 4633 C C . PRO B 1 167 ? -0.595 -16.710 5.305 1.00 17.60 164 PRO B C 1
ATOM 4634 O O . PRO B 1 167 ? -0.883 -17.264 4.245 1.00 18.35 164 PRO B O 1
ATOM 4638 N N . MET B 1 168 ? -0.176 -15.457 5.368 1.00 17.52 165 MET B N 1
ATOM 4639 C CA . MET B 1 168 ? 0.211 -14.685 4.169 1.00 17.90 165 MET B CA 1
ATOM 4640 C C . MET B 1 168 ? 1.387 -13.831 4.639 1.00 17.73 165 MET B C 1
ATOM 4641 O O . MET B 1 168 ? 1.536 -13.578 5.846 1.00 18.11 165 MET B O 1
ATOM 4646 N N . ALA B 1 169 ? 2.220 -13.384 3.703 1.00 18.69 166 ALA B N 1
ATOM 4647 C CA . ALA B 1 169 ? 3.471 -12.695 4.067 1.00 17.99 166 ALA B CA 1
ATOM 4648 C C . ALA B 1 169 ? 3.247 -11.214 4.402 1.00 18.41 166 ALA B C 1
ATOM 4649 O O . ALA B 1 169 ? 3.768 -10.324 3.703 1.00 19.43 166 ALA B O 1
ATOM 4651 N N . SER B 1 170 ? 2.552 -10.973 5.505 1.00 17.46 167 SER B N 1
ATOM 4652 C CA . SER B 1 170 ? 2.140 -9.629 5.888 1.00 16.43 167 SER B CA 1
ATOM 4653 C C . SER B 1 170 ? 2.827 -9.042 7.102 1.00 15.38 167 SER B C 1
ATOM 4654 O O . SER B 1 170 ? 2.616 -9.467 8.258 1.00 15.18 167 SER B O 1
ATOM 4657 N N . ALA B 1 171 ? 3.617 -8.013 6.848 1.00 13.21 168 ALA B N 1
ATOM 4658 C CA . ALA B 1 171 ? 4.264 -7.308 7.934 1.00 13.83 168 ALA B CA 1
ATOM 4659 C C . ALA B 1 171 ? 3.207 -6.580 8.744 1.00 12.06 168 ALA B C 1
ATOM 4660 O O . ALA B 1 171 ? 3.392 -6.356 9.943 1.00 13.86 168 ALA B O 1
ATOM 4662 N N . GLN B 1 172 ? 2.086 -6.200 8.123 1.00 12.23 169 GLN B N 1
ATOM 4663 C CA . GLN B 1 172 ? 1.027 -5.489 8.892 1.00 11.46 169 GLN B CA 1
ATOM 4664 C C . GLN B 1 172 ? 0.369 -6.430 9.908 1.00 11.21 169 GLN B C 1
ATOM 4665 O O . GLN B 1 172 ? 0.110 -6.019 11.033 1.00 11.76 169 GLN B O 1
ATOM 4671 N N . VAL B 1 173 ? 0.125 -7.681 9.526 1.00 12.33 170 VAL B N 1
ATOM 4672 C CA . VAL B 1 173 ? -0.441 -8.644 10.457 1.00 12.21 170 VAL B CA 1
ATOM 4673 C C . VAL B 1 173 ? 0.561 -8.895 11.591 1.00 12.70 170 VAL B C 1
ATOM 4674 O O . VAL B 1 173 ? 0.201 -8.898 12.777 1.00 14.52 170 VAL B O 1
ATOM 4678 N N . LYS B 1 174 ? 1.840 -9.095 11.237 1.00 13.50 171 LYS B N 1
ATOM 4679 C CA . LYS B 1 174 ? 2.883 -9.329 12.230 1.00 14.20 171 LYS B CA 1
ATOM 4680 C C . LYS B 1 174 ? 2.901 -8.148 13.217 1.00 13.64 171 LYS B C 1
ATOM 4681 O O . LYS B 1 174 ? 2.889 -8.352 14.434 1.00 15.57 171 LYS B O 1
ATOM 4687 N N . SER B 1 175 ? 2.886 -6.928 12.667 1.00 13.13 172 SER B N 1
ATOM 4688 C CA . SER B 1 175 ? 2.949 -5.698 13.470 1.00 13.08 172 SER B CA 1
ATOM 4689 C C . SER B 1 175 ? 1.732 -5.508 14.373 1.00 12.89 172 SER B C 1
ATOM 4690 O O . SER B 1 175 ? 1.869 -5.125 15.534 1.00 14.09 172 SER B O 1
ATOM 4693 N N . CYS B 1 176 ? 0.553 -5.728 13.817 1.00 12.82 173 CYS B N 1
ATOM 4694 C CA . CYS B 1 176 ? -0.677 -5.657 14.552 1.00 13.96 173 CYS B CA 1
ATOM 4695 C C . CYS B 1 176 ? -0.607 -6.560 15.781 1.00 14.30 173 CYS B C 1
ATOM 4696 O O . CYS B 1 176 ? -0.942 -6.158 16.884 1.00 14.23 173 CYS B O 1
ATOM 4699 N N . LEU B 1 177 ? -0.125 -7.777 15.592 1.00 14.38 174 LEU B N 1
ATOM 4700 C CA . LEU B 1 177 ? -0.077 -8.726 16.688 1.00 14.96 174 LEU B CA 1
ATOM 4701 C C . LEU B 1 177 ? 1.017 -8.411 17.705 1.00 15.19 174 LEU B C 1
ATOM 4702 O O . LEU B 1 177 ? 0.836 -8.653 18.883 1.00 16.55 174 LEU B O 1
ATOM 4707 N N . LEU B 1 178 ? 2.151 -7.880 17.257 1.00 15.17 175 LEU B N 1
ATOM 4708 C CA . LEU B 1 178 ? 3.192 -7.468 18.200 1.00 15.22 175 LEU B CA 1
ATOM 4709 C C . LEU B 1 178 ? 2.670 -6.306 19.059 1.00 15.88 175 LEU B C 1
ATOM 4710 O O . LEU B 1 178 ? 2.927 -6.255 20.257 1.00 17.36 175 LEU B O 1
ATOM 4715 N N . LEU B 1 179 ? 1.911 -5.399 18.452 1.00 15.71 176 LEU B N 1
ATOM 4716 C CA . LEU B 1 179 ? 1.343 -4.266 19.206 1.00 14.85 176 LEU B CA 1
ATOM 4717 C C . LEU B 1 179 ? 0.318 -4.758 20.228 1.00 16.23 176 LEU B C 1
ATOM 4718 O O . LEU B 1 179 ? 0.365 -4.365 21.380 1.00 16.78 176 LEU B O 1
ATOM 4723 N N . ALA B 1 180 ? -0.604 -5.623 19.820 1.00 15.70 177 ALA B N 1
ATOM 4724 C CA . ALA B 1 180 ? -1.559 -6.194 20.766 1.00 17.30 177 ALA B CA 1
ATOM 4725 C C . ALA B 1 180 ? -0.790 -6.962 21.844 1.00 18.52 177 ALA B C 1
ATOM 4726 O O . ALA B 1 180 ? -1.221 -7.019 23.009 1.00 20.55 177 ALA B O 1
ATOM 4728 N N . GLY B 1 181 ? 0.338 -7.562 21.446 1.00 18.35 178 GLY B N 1
ATOM 4729 C CA . GLY B 1 181 ? 1.179 -8.342 22.350 1.00 18.43 178 GLY B CA 1
ATOM 4730 C C . GLY B 1 181 ? 1.723 -7.530 23.524 1.00 19.57 178 GLY B C 1
ATOM 4731 O O . GLY B 1 181 ? 1.947 -8.077 24.597 1.00 23.66 178 GLY B O 1
ATOM 4732 N N . LEU B 1 182 ? 1.921 -6.226 23.310 1.00 18.61 179 LEU B N 1
ATOM 4733 C CA . LEU B 1 182 ? 2.418 -5.331 24.378 1.00 19.76 179 LEU B CA 1
ATOM 4734 C C . LEU B 1 182 ? 1.386 -5.225 25.507 1.00 21.57 179 LEU B C 1
ATOM 4735 O O . LEU B 1 182 ? 1.748 -4.918 26.650 1.00 22.29 179 LEU B O 1
ATOM 4740 N N . TYR B 1 183 ? 0.122 -5.506 25.186 1.00 22.01 180 TYR B N 1
ATOM 4741 C CA . TYR B 1 183 ? -1.012 -5.372 26.118 1.00 23.33 180 TYR B CA 1
ATOM 4742 C C . TYR B 1 183 ? -1.554 -6.681 26.640 1.00 26.06 180 TYR B C 1
ATOM 4743 O O . TYR B 1 183 ? -2.333 -6.691 27.588 1.00 29.22 180 TYR B O 1
ATOM 4752 N N . ALA B 1 184 ? -1.088 -7.769 26.062 1.00 25.01 181 ALA B N 1
ATOM 4753 C CA . ALA B 1 184 ? -1.576 -9.096 26.383 1.00 26.57 181 ALA B CA 1
ATOM 4754 C C . ALA B 1 184 ? -0.801 -9.775 27.496 1.00 29.08 181 ALA B C 1
ATOM 4755 O O . ALA B 1 184 ? 0.394 -9.568 27.675 1.00 29.80 181 ALA B O 1
ATOM 4757 N N . ARG B 1 185 ? -1.521 -10.578 28.254 1.00 30.38 182 ARG B N 1
ATOM 4758 C CA . ARG B 1 185 ? -0.941 -11.357 29.313 1.00 34.00 182 ARG B CA 1
ATOM 4759 C C . ARG B 1 185 ? -0.129 -12.484 28.710 1.00 33.65 182 ARG B C 1
ATOM 4760 O O . ARG B 1 185 ? -0.643 -13.291 27.929 1.00 33.77 182 ARG B O 1
ATOM 4768 N N . GLY B 1 186 ? 1.148 -12.531 29.046 1.00 33.56 183 GLY B N 1
ATOM 4769 C CA . GLY B 1 186 ? 2.002 -13.581 28.550 1.00 33.82 183 GLY B CA 1
ATOM 4770 C C . GLY B 1 186 ? 2.749 -13.248 27.276 1.00 33.74 183 GLY B C 1
ATOM 4771 O O . GLY B 1 186 ? 2.940 -12.090 26.937 1.00 31.91 183 GLY B O 1
ATOM 4772 N N . LYS B 1 187 ? 3.136 -14.296 26.565 1.00 33.37 184 LYS B N 1
ATOM 4773 C CA . LYS B 1 187 ? 3.996 -14.197 25.409 1.00 32.93 184 LYS B CA 1
ATOM 4774 C C . LYS B 1 187 ? 3.210 -14.323 24.110 1.00 30.29 184 LYS B C 1
ATOM 4775 O O . LYS B 1 187 ? 2.364 -15.206 23.998 1.00 28.76 184 LYS B O 1
ATOM 4781 N N . THR B 1 188 ? 3.467 -13.402 23.169 1.00 27.49 185 THR B N 1
ATOM 4782 C CA . THR B 1 188 ? 2.892 -13.451 21.826 1.00 26.94 185 THR B CA 1
ATOM 4783 C C . THR B 1 188 ? 4.059 -13.719 20.891 1.00 27.00 185 THR B C 1
ATOM 4784 O O . THR B 1 188 ? 5.011 -12.939 20.830 1.00 26.08 185 THR B O 1
ATOM 4788 N N . CYS B 1 189 ? 3.993 -14.832 20.163 1.00 27.82 186 CYS B N 1
ATOM 4789 C CA . CYS B 1 189 ? 5.070 -15.236 19.291 1.00 28.11 186 CYS B CA 1
ATOM 4790 C C . CYS B 1 189 ? 4.564 -15.370 17.879 1.00 27.37 186 CYS B C 1
ATOM 4791 O O . CYS B 1 189 ? 3.597 -16.064 17.646 1.00 28.28 186 CYS B O 1
ATOM 4794 N N . ILE B 1 190 ? 5.253 -14.721 16.957 1.00 26.15 187 ILE B N 1
ATOM 4795 C CA . ILE B 1 190 ? 4.890 -14.730 15.555 1.00 24.66 187 ILE B CA 1
ATOM 4796 C C . ILE B 1 190 ? 5.933 -15.482 14.738 1.00 25.06 187 ILE B C 1
ATOM 4797 O O . ILE B 1 190 ? 7.130 -15.215 14.828 1.00 26.25 187 ILE B O 1
ATOM 4802 N N . THR B 1 191 ? 5.464 -16.438 13.951 1.00 23.83 188 THR B N 1
ATOM 4803 C CA . THR B 1 191 ? 6.315 -17.206 13.050 1.00 24.46 188 THR B CA 1
ATOM 4804 C C . THR B 1 191 ? 6.048 -16.741 11.622 1.00 23.60 188 THR B C 1
ATOM 4805 O O . THR B 1 191 ? 4.894 -16.676 11.218 1.00 21.54 188 THR B O 1
ATOM 4809 N N . GLU B 1 192 ? 7.112 -16.403 10.891 1.00 24.38 189 GLU B N 1
ATOM 4810 C CA . GLU B 1 192 ? 7.026 -15.957 9.502 1.00 25.75 189 GLU B CA 1
ATOM 4811 C C . GLU B 1 192 ? 7.674 -16.910 8.508 1.00 27.91 189 GLU B C 1
ATOM 4812 O O . GLU B 1 192 ? 8.886 -16.862 8.323 1.00 29.48 189 GLU B O 1
ATOM 4818 N N . PRO B 1 193 ? 6.874 -17.727 7.814 1.00 29.15 190 PRO B N 1
ATOM 4819 C CA . PRO B 1 193 ? 7.406 -18.592 6.771 1.00 30.53 190 PRO B CA 1
ATOM 4820 C C . PRO B 1 193 ? 8.021 -17.793 5.618 1.00 29.91 190 PRO B C 1
ATOM 4821 O O . PRO B 1 193 ? 8.900 -18.289 4.930 1.00 30.34 190 PRO B O 1
ATOM 4825 N N . ALA B 1 194 ? 7.524 -16.574 5.405 1.00 27.40 191 ALA B N 1
ATOM 4826 C CA . ALA B 1 194 ? 7.965 -15.721 4.321 1.00 25.02 191 ALA B CA 1
ATOM 4827 C C . ALA B 1 194 ? 8.298 -14.333 4.920 1.00 24.42 191 ALA B C 1
ATOM 4828 O O . ALA B 1 194 ? 7.422 -13.482 4.983 1.00 23.14 191 ALA B O 1
ATOM 4830 N N . PRO B 1 195 ? 9.551 -14.119 5.355 1.00 23.37 192 PRO B N 1
ATOM 4831 C CA . PRO B 1 195 ? 9.953 -12.867 6.017 1.00 22.80 192 PRO B CA 1
ATOM 4832 C C . PRO B 1 195 ? 9.557 -11.581 5.305 1.00 21.67 192 PRO B C 1
ATOM 4833 O O . PRO B 1 195 ? 9.778 -11.429 4.108 1.00 21.82 192 PRO B O 1
ATOM 4837 N N . SER B 1 196 ? 8.999 -10.678 6.100 1.00 20.36 193 SER B N 1
ATOM 4838 C CA . SER B 1 196 ? 8.533 -9.377 5.649 1.00 19.33 193 SER B CA 1
ATOM 4839 C C . SER B 1 196 ? 9.286 -8.265 6.365 1.00 18.85 193 SER B C 1
ATOM 4840 O O . SER B 1 196 ? 10.138 -8.515 7.228 1.00 18.99 193 SER B O 1
ATOM 4843 N N . ARG B 1 197 ? 8.973 -7.020 6.018 1.00 15.93 194 ARG B N 1
ATOM 4844 C CA . ARG B 1 197 ? 9.695 -5.892 6.593 1.00 16.27 194 ARG B CA 1
ATOM 4845 C C . ARG B 1 197 ? 9.632 -5.922 8.127 1.00 16.54 194 ARG B C 1
ATOM 4846 O O . ARG B 1 197 ? 8.586 -6.211 8.720 1.00 15.44 194 ARG B O 1
ATOM 4854 N N . ASP B 1 198 ? 10.774 -5.630 8.736 1.00 16.73 195 ASP B N 1
ATOM 4855 C CA . ASP B 1 198 ? 10.956 -5.777 10.188 1.00 17.48 195 ASP B CA 1
ATOM 4856 C C . ASP B 1 198 ? 11.064 -4.479 10.984 1.00 16.03 195 ASP B C 1
ATOM 4857 O O . ASP B 1 198 ? 11.639 -4.442 12.084 1.00 15.89 195 ASP B O 1
ATOM 4862 N N . HIS B 1 199 ? 10.456 -3.412 10.471 1.00 13.41 196 HIS B N 1
ATOM 4863 C CA . HIS B 1 199 ? 10.552 -2.126 11.120 1.00 14.17 196 HIS B CA 1
ATOM 4864 C C . HIS B 1 199 ? 9.956 -2.111 12.521 1.00 14.92 196 HIS B C 1
ATOM 4865 O O . HIS B 1 199 ? 10.457 -1.394 13.387 1.00 15.31 196 HIS B O 1
ATOM 4872 N N . THR B 1 200 ? 8.880 -2.876 12.750 1.00 14.65 197 THR B N 1
ATOM 4873 C CA . THR B 1 200 ? 8.236 -2.883 14.061 1.00 15.69 197 THR B CA 1
ATOM 4874 C C . THR B 1 200 ? 9.204 -3.436 15.100 1.00 16.35 197 THR B C 1
ATOM 4875 O O . THR B 1 200 ? 9.373 -2.862 16.182 1.00 16.78 197 THR B O 1
ATOM 4879 N N . GLU B 1 201 ? 9.863 -4.528 14.742 1.00 16.02 198 GLU B N 1
ATOM 4880 C CA . GLU B 1 201 ? 10.827 -5.180 15.635 1.00 17.78 198 GLU B CA 1
ATOM 4881 C C . GLU B 1 201 ? 11.989 -4.251 15.983 1.00 17.91 198 GLU B C 1
ATOM 4882 O O . GLU B 1 201 ? 12.383 -4.156 17.146 1.00 19.37 198 GLU B O 1
ATOM 4888 N N . ARG B 1 202 ? 12.489 -3.528 14.979 1.00 17.19 199 ARG B N 1
ATOM 4889 C CA . ARG B 1 202 ? 13.598 -2.611 15.172 1.00 18.21 199 ARG B CA 1
ATOM 4890 C C . ARG B 1 202 ? 13.194 -1.433 16.037 1.00 18.57 199 ARG B C 1
ATOM 4891 O O . ARG B 1 202 ? 13.978 -1.031 16.910 1.00 19.14 199 ARG B O 1
ATOM 4899 N N . LEU B 1 203 ? 11.996 -0.865 15.815 1.00 17.02 200 LEU B N 1
ATOM 4900 C CA A LEU B 1 203 ? 11.539 0.264 16.638 0.70 17.37 200 LEU B CA 1
ATOM 4901 C CA B LEU B 1 203 ? 11.562 0.273 16.630 0.30 17.31 200 LEU B CA 1
ATOM 4902 C C . LEU B 1 203 ? 11.206 -0.144 18.049 1.00 17.51 200 LEU B C 1
ATOM 4903 O O . LEU B 1 203 ? 11.427 0.612 18.971 1.00 18.09 200 LEU B O 1
ATOM 4912 N N . LEU B 1 204 ? 10.664 -1.342 18.226 1.00 17.98 201 LEU B N 1
ATOM 4913 C CA . LEU B 1 204 ? 10.382 -1.806 19.600 1.00 19.60 201 LEU B CA 1
ATOM 4914 C C . LEU B 1 204 ? 11.690 -1.802 20.412 1.00 21.31 201 LEU B C 1
ATOM 4915 O O . LEU B 1 204 ? 11.743 -1.312 21.561 1.00 21.65 201 LEU B O 1
ATOM 4920 N N . LYS B 1 205 ? 12.755 -2.309 19.811 1.00 21.80 202 LYS B N 1
ATOM 4921 C CA . LYS B 1 205 ? 14.054 -2.312 20.471 1.00 23.94 202 LYS B CA 1
ATOM 4922 C C . LYS B 1 205 ? 14.556 -0.889 20.706 1.00 22.78 202 LYS B C 1
ATOM 4923 O O . LYS B 1 205 ? 15.162 -0.624 21.745 1.00 24.43 202 LYS B O 1
ATOM 4929 N N . HIS B 1 206 ? 14.343 0.005 19.737 1.00 21.27 203 HIS B N 1
ATOM 4930 C CA . HIS B 1 206 ? 14.747 1.412 19.855 1.00 21.61 203 HIS B CA 1
ATOM 4931 C C . HIS B 1 206 ? 14.058 2.058 21.080 1.00 22.47 203 HIS B C 1
ATOM 4932 O O . HIS B 1 206 ? 14.680 2.835 21.815 1.00 20.56 203 HIS B O 1
ATOM 4939 N N . PHE B 1 207 ? 12.796 1.689 21.310 1.00 20.76 204 PHE B N 1
ATOM 4940 C CA . PHE B 1 207 ? 12.003 2.187 22.449 1.00 22.03 204 PHE B CA 1
ATOM 4941 C C . PHE B 1 207 ? 12.133 1.345 23.724 1.00 24.00 204 PHE B C 1
ATOM 4942 O O . PHE B 1 207 ? 11.285 1.406 24.621 1.00 24.37 204 PHE B O 1
ATOM 4950 N N . HIS B 1 208 ? 13.172 0.526 23.759 1.00 24.59 205 HIS B N 1
ATOM 4951 C CA . HIS B 1 208 ? 13.534 -0.255 24.931 1.00 27.81 205 HIS B CA 1
ATOM 4952 C C . HIS B 1 208 ? 12.544 -1.334 25.309 1.00 27.27 205 HIS B C 1
ATOM 4953 O O . HIS B 1 208 ? 12.492 -1.747 26.472 1.00 28.62 205 HIS B O 1
ATOM 4960 N N . TYR B 1 209 ? 11.765 -1.827 24.340 1.00 26.68 206 TYR B N 1
ATOM 4961 C CA . TYR B 1 209 ? 10.876 -2.928 24.641 1.00 27.24 206 TYR B CA 1
ATOM 4962 C C . TYR B 1 209 ? 11.679 -4.160 24.231 1.00 30.06 206 TYR B C 1
ATOM 4963 O O . TYR B 1 209 ? 12.316 -4.168 23.179 1.00 33.25 206 TYR B O 1
ATOM 4972 N N . THR B 1 210 ? 11.646 -5.204 25.035 1.00 30.96 207 THR B N 1
ATOM 4973 C CA . THR B 1 210 ? 12.441 -6.379 24.711 1.00 31.86 207 THR B CA 1
ATOM 4974 C C . THR B 1 210 ? 11.722 -7.362 23.791 1.00 30.11 207 THR B C 1
ATOM 4975 O O . THR B 1 210 ? 10.511 -7.478 23.842 1.00 29.01 207 THR B O 1
ATOM 4979 N N . LEU B 1 211 ? 12.496 -7.994 22.911 1.00 30.52 208 LEU B N 1
ATOM 4980 C CA A LEU B 1 211 ? 11.998 -9.064 22.035 0.70 31.30 208 LEU B CA 1
ATOM 4981 C CA B LEU B 1 211 ? 12.015 -9.040 22.017 0.30 31.08 208 LEU B CA 1
ATOM 4982 C C . LEU B 1 211 ? 12.882 -10.281 22.197 1.00 32.84 208 LEU B C 1
ATOM 4983 O O . LEU B 1 211 ? 14.093 -10.163 22.349 1.00 32.31 208 LEU B O 1
ATOM 4992 N N . GLN B 1 212 ? 12.254 -11.450 22.172 1.00 33.22 209 GLN B N 1
ATOM 4993 C CA . GLN B 1 212 ? 12.954 -12.717 22.275 1.00 36.49 209 GLN B CA 1
ATOM 4994 C C . GLN B 1 212 ? 12.744 -13.464 20.968 1.00 37.29 209 GLN B C 1
ATOM 4995 O O . GLN B 1 212 ? 11.779 -13.219 20.224 1.00 35.47 209 GLN B O 1
ATOM 5001 N N . LYS B 1 213 ? 13.667 -14.350 20.657 1.00 41.14 210 LYS B N 1
ATOM 5002 C CA . LYS B 1 213 ? 13.491 -15.198 19.501 1.00 43.86 210 LYS B CA 1
ATOM 5003 C C . LYS B 1 213 ? 13.953 -16.593 19.840 1.00 47.26 210 LYS B C 1
ATOM 5004 O O . LYS B 1 213 ? 14.815 -16.786 20.713 1.00 48.03 210 LYS B O 1
ATOM 5010 N N . ASP B 1 214 ? 13.330 -17.572 19.198 1.00 49.71 211 ASP B N 1
ATOM 5011 C CA . ASP B 1 214 ? 13.752 -18.952 19.348 1.00 53.93 211 ASP B CA 1
ATOM 5012 C C . ASP B 1 214 ? 14.163 -19.430 17.942 1.00 55.13 211 ASP B C 1
ATOM 5013 O O . ASP B 1 214 ? 14.482 -18.604 17.066 1.00 55.13 211 ASP B O 1
ATOM 5018 N N . LYS B 1 215 ? 14.134 -20.734 17.720 1.00 56.86 212 LYS B N 1
ATOM 5019 C CA . LYS B 1 215 ? 14.554 -21.309 16.448 1.00 57.74 212 LYS B CA 1
ATOM 5020 C C . LYS B 1 215 ? 13.545 -21.089 15.318 1.00 56.10 212 LYS B C 1
ATOM 5021 O O . LYS B 1 215 ? 13.799 -21.479 14.182 1.00 56.71 212 LYS B O 1
ATOM 5027 N N . GLN B 1 216 ? 12.410 -20.463 15.614 1.00 53.67 213 GLN B N 1
ATOM 5028 C CA . GLN B 1 216 ? 11.387 -20.268 14.590 1.00 51.78 213 GLN B CA 1
ATOM 5029 C C . GLN B 1 216 ? 10.567 -18.978 14.690 1.00 48.17 213 GLN B C 1
ATOM 5030 O O . GLN B 1 216 ? 9.958 -18.571 13.706 1.00 47.89 213 GLN B O 1
ATOM 5036 N N . SER B 1 217 ? 10.578 -18.302 15.831 1.00 44.60 214 SER B N 1
ATOM 5037 C CA . SER B 1 217 ? 9.690 -17.159 15.994 1.00 41.08 214 SER B CA 1
ATOM 5038 C C . SER B 1 217 ? 10.254 -15.968 16.763 1.00 38.46 214 SER B C 1
ATOM 5039 O O . SER B 1 217 ? 11.306 -16.059 17.394 1.00 38.14 214 SER B O 1
ATOM 5042 N N . ILE B 1 218 ? 9.525 -14.857 16.670 1.00 34.47 215 ILE B N 1
ATOM 5043 C CA A ILE B 1 218 ? 9.822 -13.614 17.392 0.50 34.10 215 ILE B CA 1
ATOM 5044 C CA B ILE B 1 218 ? 9.859 -13.662 17.440 0.50 33.98 215 ILE B CA 1
ATOM 5045 C C . ILE B 1 218 ? 8.736 -13.449 18.431 1.00 33.18 215 ILE B C 1
ATOM 5046 O O . ILE B 1 218 ? 7.542 -13.563 18.102 1.00 31.85 215 ILE B O 1
ATOM 5055 N N . CYS B 1 219 ? 9.115 -13.142 19.660 1.00 31.55 216 CYS B N 1
ATOM 5056 C CA . CYS B 1 219 ? 8.142 -13.014 20.712 1.00 30.96 216 CYS B CA 1
ATOM 5057 C C . CYS B 1 219 ? 8.278 -11.740 21.516 1.00 30.26 216 CYS B C 1
ATOM 5058 O O . CYS B 1 219 ? 9.369 -11.230 21.692 1.00 30.72 216 CYS B O 1
ATOM 5061 N N . VAL B 1 220 ? 7.140 -11.248 21.976 1.00 28.75 217 VAL B N 1
ATOM 5062 C CA . VAL B 1 220 ? 7.083 -10.148 22.922 1.00 28.93 217 VAL B CA 1
ATOM 5063 C C . VAL B 1 220 ? 6.234 -10.650 24.081 1.00 29.19 217 VAL B C 1
ATOM 5064 O O . VAL B 1 220 ? 5.449 -11.593 23.940 1.00 26.87 217 VAL B O 1
ATOM 5068 N N . SER B 1 221 ? 6.444 -10.055 25.246 1.00 29.38 218 SER B N 1
ATOM 5069 C CA . SER B 1 221 ? 5.656 -10.367 26.418 1.00 30.11 218 SER B CA 1
ATOM 5070 C C . SER B 1 221 ? 4.977 -9.085 26.806 1.00 28.24 218 SER B C 1
ATOM 5071 O O . SER B 1 221 ? 5.595 -8.018 26.765 1.00 28.45 218 SER B O 1
ATOM 5074 N N . GLY B 1 222 ? 3.721 -9.170 27.205 1.00 26.82 219 GLY B N 1
ATOM 5075 C CA . GLY B 1 222 ? 2.983 -7.978 27.557 1.00 26.78 219 GLY B CA 1
ATOM 5076 C C . GLY B 1 222 ? 3.360 -7.415 28.913 1.00 27.55 219 GLY B C 1
ATOM 5077 O O . GLY B 1 222 ? 3.934 -8.113 29.738 1.00 27.49 219 GLY B O 1
ATOM 5078 N N . GLY B 1 223 ? 3.047 -6.140 29.109 1.00 26.83 220 GLY B N 1
ATOM 5079 C CA . GLY B 1 223 ? 3.240 -5.468 30.377 1.00 27.87 220 GLY B CA 1
ATOM 5080 C C . GLY B 1 223 ? 4.487 -4.633 30.529 1.00 27.64 220 GLY B C 1
ATOM 5081 O O . GLY B 1 223 ? 4.707 -4.076 31.598 1.00 29.33 220 GLY B O 1
ATOM 5082 N N . GLY B 1 224 ? 5.307 -4.547 29.487 1.00 25.85 221 GLY B N 1
ATOM 5083 C CA . GLY B 1 224 ? 6.512 -3.724 29.526 1.00 26.38 221 GLY B CA 1
ATOM 5084 C C . GLY B 1 224 ? 6.147 -2.278 29.249 1.00 25.95 221 GLY B C 1
ATOM 5085 O O . GLY B 1 224 ? 4.978 -1.975 29.002 1.00 26.33 221 GLY B O 1
ATOM 5086 N N . LYS B 1 225 ? 7.148 -1.402 29.237 1.00 26.04 222 LYS B N 1
ATOM 5087 C CA . LYS B 1 225 ? 6.942 0.015 28.941 1.00 26.50 222 LYS B CA 1
ATOM 5088 C C . LYS B 1 225 ? 7.880 0.516 27.861 1.00 24.89 222 LYS B C 1
ATOM 5089 O O . LYS B 1 225 ? 9.095 0.289 27.900 1.00 27.04 222 LYS B O 1
ATOM 5095 N N . LEU B 1 226 ? 7.314 1.232 26.903 1.00 22.74 223 LEU B N 1
ATOM 5096 C CA . LEU B 1 226 ? 8.101 1.881 25.884 1.00 21.15 223 LEU B CA 1
ATOM 5097 C C . LEU B 1 226 ? 8.701 3.162 26.479 1.00 21.52 223 LEU B C 1
ATOM 5098 O O . LEU B 1 226 ? 8.010 3.916 27.193 1.00 21.64 223 LEU B O 1
ATOM 5103 N N . LYS B 1 227 ? 9.978 3.394 26.191 1.00 22.27 224 LYS B N 1
ATOM 5104 C CA . LYS B 1 227 ? 10.697 4.574 26.679 1.00 24.09 224 LYS B CA 1
ATOM 5105 C C . LYS B 1 227 ? 11.127 5.439 25.514 1.00 21.83 224 LYS B C 1
ATOM 5106 O O . LYS B 1 227 ? 11.760 4.966 24.552 1.00 21.63 224 LYS B O 1
ATOM 5112 N N . ALA B 1 228 ? 10.767 6.712 25.593 1.00 20.33 225 ALA B N 1
ATOM 5113 C CA . ALA B 1 228 ? 11.022 7.658 24.517 1.00 18.62 225 ALA B CA 1
ATOM 5114 C C . ALA B 1 228 ? 12.492 7.670 24.124 1.00 20.28 225 ALA B C 1
ATOM 5115 O O . ALA B 1 228 ? 13.379 7.616 24.979 1.00 21.47 225 ALA B O 1
ATOM 5117 N N . ASN B 1 229 ? 12.745 7.818 22.833 1.00 19.64 226 ASN B N 1
ATOM 5118 C CA . ASN B 1 229 ? 14.084 7.818 22.292 1.00 20.76 226 ASN B CA 1
ATOM 5119 C C . ASN B 1 229 ? 13.983 8.485 20.923 1.00 20.61 226 ASN B C 1
ATOM 5120 O O . ASN B 1 229 ? 13.268 7.971 20.042 1.00 19.70 226 ASN B O 1
ATOM 5125 N N . ASP B 1 230 ? 14.661 9.613 20.754 1.00 19.85 227 ASP B N 1
ATOM 5126 C CA . ASP B 1 230 ? 14.617 10.363 19.480 1.00 19.21 227 ASP B CA 1
ATOM 5127 C C . ASP B 1 230 ? 14.894 9.427 18.311 1.00 18.67 227 ASP B C 1
ATOM 5128 O O . ASP B 1 230 ? 15.702 8.489 18.411 1.00 19.72 227 ASP B O 1
ATOM 5133 N N . ILE B 1 231 ? 14.233 9.717 17.198 1.00 18.37 228 ILE B N 1
ATOM 5134 C CA A ILE B 1 231 ? 14.276 8.890 15.966 0.50 17.18 228 ILE B CA 1
ATOM 5135 C CA B ILE B 1 231 ? 14.405 8.895 16.006 0.50 18.02 228 ILE B CA 1
ATOM 5136 C C . ILE B 1 231 ? 14.546 9.735 14.731 1.00 18.25 228 ILE B C 1
ATOM 5137 O O . ILE B 1 231 ? 13.915 10.781 14.567 1.00 18.45 228 ILE B O 1
ATOM 5146 N N . SER B 1 232 ? 15.450 9.273 13.854 1.00 17.96 229 SER B N 1
ATOM 5147 C CA A SER B 1 232 ? 15.658 9.905 12.554 0.50 18.18 229 SER B CA 1
ATOM 5148 C CA B SER B 1 232 ? 15.659 9.902 12.557 0.50 18.39 229 SER B CA 1
ATOM 5149 C C . SER B 1 232 ? 15.162 8.884 11.512 1.00 18.04 229 SER B C 1
ATOM 5150 O O . SER B 1 232 ? 15.626 7.756 11.473 1.00 20.13 229 SER B O 1
ATOM 5155 N N . ILE B 1 233 ? 14.208 9.286 10.693 1.00 16.87 230 ILE B N 1
ATOM 5156 C CA . ILE B 1 233 ? 13.643 8.403 9.679 1.00 16.59 230 ILE B CA 1
ATOM 5157 C C . ILE B 1 233 ? 14.360 8.558 8.355 1.00 17.78 230 ILE B C 1
ATOM 5158 O O . ILE B 1 233 ? 14.536 9.667 7.875 1.00 17.95 230 ILE B O 1
ATOM 5163 N N . PRO B 1 234 ? 14.814 7.430 7.776 1.00 16.97 231 PRO B N 1
ATOM 5164 C CA . PRO B 1 234 ? 15.504 7.527 6.499 1.00 18.72 231 PRO B CA 1
ATOM 5165 C C . PRO B 1 234 ? 14.552 7.731 5.350 1.00 15.16 231 PRO B C 1
ATOM 5166 O O . PRO B 1 234 ? 13.326 7.566 5.521 1.00 14.17 231 PRO B O 1
ATOM 5170 N N . GLY B 1 235 ? 15.118 8.072 4.188 1.00 14.97 232 GLY B N 1
ATOM 5171 C CA . GLY B 1 235 ? 14.321 8.243 2.985 1.00 14.15 232 GLY B CA 1
ATOM 5172 C C . GLY B 1 235 ? 13.631 6.915 2.637 1.00 14.15 232 GLY B C 1
ATOM 5173 O O . GLY B 1 235 ? 14.148 5.822 2.922 1.00 13.11 232 GLY B O 1
ATOM 5174 N N . ASP B 1 236 ? 12.448 7.013 2.032 1.00 14.24 233 ASP B N 1
ATOM 5175 C CA . ASP B 1 236 ? 11.680 5.828 1.662 1.00 13.56 233 ASP B CA 1
ATOM 5176 C C . ASP B 1 236 ? 12.246 5.207 0.399 1.00 13.72 233 ASP B C 1
ATOM 5177 O O . ASP B 1 236 ? 12.235 5.849 -0.637 1.00 12.31 233 ASP B O 1
ATOM 5182 N N . ILE B 1 237 ? 12.763 3.977 0.496 1.00 11.93 234 ILE B N 1
ATOM 5183 C CA . ILE B 1 237 ? 13.279 3.276 -0.668 1.00 12.89 234 ILE B CA 1
ATOM 5184 C C . ILE B 1 237 ? 12.166 3.055 -1.698 1.00 11.47 234 ILE B C 1
ATOM 5185 O O . ILE B 1 237 ? 12.434 2.993 -2.902 1.00 14.13 234 ILE B O 1
ATOM 5190 N N . SER B 1 238 ? 10.914 2.981 -1.240 1.00 11.38 235 SER B N 1
ATOM 5191 C CA . SER B 1 238 ? 9.793 2.825 -2.174 1.00 12.31 235 SER B CA 1
ATOM 5192 C C . SER B 1 238 ? 9.627 4.106 -2.991 1.00 12.28 235 SER B C 1
ATOM 5193 O O . SER B 1 238 ? 9.270 4.049 -4.153 1.00 14.56 235 SER B O 1
ATOM 5196 N N . SER B 1 239 ? 9.895 5.257 -2.383 1.00 12.28 236 SER B N 1
ATOM 5197 C CA . SER B 1 239 ? 9.849 6.515 -3.125 1.00 11.04 236 SER B CA 1
ATOM 5198 C C . SER B 1 239 ? 11.072 6.622 -4.046 1.00 12.25 236 SER B C 1
ATOM 5199 O O . SER B 1 239 ? 10.951 7.023 -5.196 1.00 13.45 236 SER B O 1
ATOM 5202 N N . ALA B 1 240 ? 12.241 6.225 -3.545 1.00 12.69 237 ALA B N 1
ATOM 5203 C CA . ALA B 1 240 ? 13.482 6.227 -4.314 1.00 13.71 237 ALA B CA 1
ATOM 5204 C C . ALA B 1 240 ? 13.409 5.311 -5.536 1.00 13.74 237 ALA B C 1
ATOM 5205 O O . ALA B 1 240 ? 13.963 5.623 -6.579 1.00 14.28 237 ALA B O 1
ATOM 5207 N N . ALA B 1 241 ? 12.662 4.220 -5.414 1.00 13.84 238 ALA B N 1
ATOM 5208 C CA . ALA B 1 241 ? 12.540 3.217 -6.492 1.00 13.16 238 ALA B CA 1
ATOM 5209 C C . ALA B 1 241 ? 12.096 3.797 -7.827 1.00 13.08 238 ALA B C 1
ATOM 5210 O O . ALA B 1 241 ? 12.500 3.320 -8.862 1.00 13.23 238 ALA B O 1
ATOM 5212 N N . PHE B 1 242 ? 11.232 4.798 -7.800 1.00 12.59 239 PHE B N 1
ATOM 5213 C CA . PHE B 1 242 ? 10.767 5.397 -9.052 1.00 13.09 239 PHE B CA 1
ATOM 5214 C C . PHE B 1 242 ? 11.950 5.980 -9.812 1.00 14.31 239 PHE B C 1
ATOM 5215 O O . PHE B 1 242 ? 12.083 5.784 -11.018 1.00 15.30 239 PHE B O 1
ATOM 5223 N N . PHE B 1 243 ? 12.808 6.683 -9.093 1.00 15.31 240 PHE B N 1
ATOM 5224 C CA . PHE B 1 243 ? 14.012 7.288 -9.670 1.00 15.85 240 PHE B CA 1
ATOM 5225 C C . PHE B 1 243 ? 15.082 6.242 -10.035 1.00 15.52 240 PHE B C 1
ATOM 5226 O O . PHE B 1 243 ? 15.781 6.378 -11.042 1.00 16.79 240 PHE B O 1
ATOM 5234 N N . ILE B 1 244 ? 15.190 5.185 -9.233 1.00 14.41 241 ILE B N 1
ATOM 5235 C CA . ILE B 1 244 ? 16.145 4.095 -9.521 1.00 15.67 241 ILE B CA 1
ATOM 5236 C C . ILE B 1 244 ? 15.785 3.484 -10.874 1.00 15.58 241 ILE B C 1
ATOM 5237 O O . ILE B 1 244 ? 16.664 3.297 -11.755 1.00 17.05 241 ILE B O 1
ATOM 5242 N N . VAL B 1 245 ? 14.498 3.202 -11.082 1.00 16.50 242 VAL B N 1
ATOM 5243 C CA . VAL B 1 245 ? 14.071 2.635 -12.364 1.00 15.25 242 VAL B CA 1
ATOM 5244 C C . VAL B 1 245 ? 14.208 3.659 -13.491 1.00 16.71 242 VAL B C 1
ATOM 5245 O O . VAL B 1 245 ? 14.698 3.327 -14.575 1.00 18.26 242 VAL B O 1
ATOM 5249 N N . ALA B 1 246 ? 13.769 4.897 -13.253 1.00 15.15 243 ALA B N 1
ATOM 5250 C CA . ALA B 1 246 ? 13.852 5.931 -14.290 1.00 16.41 243 ALA B CA 1
ATOM 5251 C C . ALA B 1 246 ? 15.296 6.117 -14.803 1.00 17.28 243 ALA B C 1
ATOM 5252 O O . ALA B 1 246 ? 15.530 6.198 -16.007 1.00 18.85 243 ALA B O 1
ATOM 5254 N N . ALA B 1 247 ? 16.246 6.197 -13.879 1.00 18.74 244 ALA B N 1
ATOM 5255 C CA . ALA B 1 247 ? 17.647 6.397 -14.269 1.00 19.50 244 ALA B CA 1
ATOM 5256 C C . ALA B 1 247 ? 18.201 5.136 -14.948 1.00 21.43 244 ALA B C 1
ATOM 5257 O O . ALA B 1 247 ? 19.047 5.218 -15.861 1.00 21.58 244 ALA B O 1
ATOM 5259 N N . THR B 1 248 ? 17.721 3.964 -14.524 1.00 20.31 245 THR B N 1
ATOM 5260 C CA . THR B 1 248 ? 18.149 2.705 -15.133 1.00 20.00 245 THR B CA 1
ATOM 5261 C C . THR B 1 248 ? 17.727 2.588 -16.588 1.00 21.99 245 THR B C 1
ATOM 5262 O O . THR B 1 248 ? 18.528 2.203 -17.452 1.00 20.78 245 THR B O 1
ATOM 5266 N N . ILE B 1 249 ? 16.479 2.962 -16.881 1.00 20.33 246 ILE B N 1
ATOM 5267 C CA . ILE B 1 249 ? 15.960 2.767 -18.219 1.00 20.18 246 ILE B CA 1
ATOM 5268 C C . ILE B 1 249 ? 16.200 3.923 -19.189 1.00 20.91 246 ILE B C 1
ATOM 5269 O O . ILE B 1 249 ? 16.104 3.715 -20.381 1.00 22.81 246 ILE B O 1
ATOM 5274 N N . THR B 1 250 ? 16.533 5.105 -18.679 1.00 21.42 247 THR B N 1
ATOM 5275 C CA . THR B 1 250 ? 16.641 6.312 -19.525 1.00 21.45 247 THR B CA 1
ATOM 5276 C C . THR B 1 250 ? 18.085 6.563 -19.973 1.00 23.81 247 THR B C 1
ATOM 5277 O O . THR B 1 250 ? 18.934 6.867 -19.153 1.00 22.69 247 THR B O 1
ATOM 5281 N N . PRO B 1 251 ? 18.348 6.456 -21.286 1.00 24.93 248 PRO B N 1
ATOM 5282 C CA . PRO B 1 251 ? 19.730 6.674 -21.728 1.00 26.64 248 PRO B CA 1
ATOM 5283 C C . PRO B 1 251 ? 20.293 8.013 -21.257 1.00 26.32 248 PRO B C 1
ATOM 5284 O O . PRO B 1 251 ? 19.575 9.023 -21.218 1.00 26.01 248 PRO B O 1
ATOM 5288 N N . GLY B 1 252 ? 21.576 7.998 -20.900 1.00 26.67 249 GLY B N 1
ATOM 5289 C CA . GLY B 1 252 ? 22.282 9.184 -20.443 1.00 27.84 249 GLY B CA 1
ATOM 5290 C C . GLY B 1 252 ? 22.126 9.539 -18.981 1.00 28.40 249 GLY B C 1
ATOM 5291 O O . GLY B 1 252 ? 22.632 10.574 -18.542 1.00 30.38 249 GLY B O 1
ATOM 5292 N N . SER B 1 253 ? 21.453 8.681 -18.212 1.00 24.77 250 SER B N 1
ATOM 5293 C CA . SER B 1 253 ? 21.219 8.971 -16.807 1.00 23.96 250 SER B CA 1
ATOM 5294 C C . SER B 1 253 ? 22.327 8.565 -15.825 1.00 23.63 250 SER B C 1
ATOM 5295 O O . SER B 1 253 ? 22.939 7.500 -15.947 1.00 23.70 250 SER B O 1
ATOM 5298 N N . ALA B 1 254 ? 22.518 9.417 -14.831 1.00 23.41 251 ALA B N 1
ATOM 5299 C CA . ALA B 1 254 ? 23.382 9.150 -13.700 1.00 23.25 251 ALA B CA 1
ATOM 5300 C C . ALA B 1 254 ? 22.884 10.022 -12.549 1.00 23.10 251 ALA B C 1
ATOM 5301 O O . ALA B 1 254 ? 22.983 11.237 -12.604 1.00 23.68 251 ALA B O 1
ATOM 5303 N N . ILE B 1 255 ? 22.363 9.391 -11.501 1.00 21.52 252 ILE B N 1
ATOM 5304 C CA . ILE B 1 255 ? 21.834 10.130 -10.358 1.00 20.51 252 ILE B CA 1
ATOM 5305 C C . ILE B 1 255 ? 22.333 9.550 -9.066 1.00 21.45 252 ILE B C 1
ATOM 5306 O O . ILE B 1 255 ? 22.832 8.432 -9.059 1.00 21.65 252 ILE B O 1
ATOM 5311 N N . ARG B 1 256 ? 22.231 10.333 -7.989 1.00 20.22 253 ARG B N 1
ATOM 5312 C CA . ARG B 1 256 ? 22.537 9.852 -6.663 1.00 21.18 253 ARG B CA 1
ATOM 5313 C C . ARG B 1 256 ? 21.370 10.206 -5.742 1.00 20.55 253 ARG B C 1
ATOM 5314 O O . ARG B 1 256 ? 20.914 11.352 -5.722 1.00 21.52 253 ARG B O 1
ATOM 5322 N N . LEU B 1 257 ? 20.845 9.189 -5.064 1.00 18.73 254 LEU B N 1
ATOM 5323 C CA . LEU B 1 257 ? 19.759 9.335 -4.117 1.00 17.75 254 LEU B CA 1
ATOM 5324 C C . LEU B 1 257 ? 20.354 9.295 -2.725 1.00 18.85 254 LEU B C 1
ATOM 5325 O O . LEU B 1 257 ? 20.926 8.289 -2.309 1.00 19.69 254 LEU B O 1
ATOM 5330 N N . CYS B 1 258 ? 20.246 10.405 -2.006 1.00 19.77 255 CYS B N 1
ATOM 5331 C CA . CYS B 1 258 ? 20.876 10.515 -0.721 1.00 21.44 255 CYS B CA 1
ATOM 5332 C C . CYS B 1 258 ? 20.019 10.024 0.425 1.00 20.33 255 CYS B C 1
ATOM 5333 O O . CYS B 1 258 ? 18.797 10.185 0.420 1.00 18.68 255 CYS B O 1
ATOM 5336 N N . ARG B 1 259 ? 20.695 9.446 1.407 1.00 19.72 256 ARG B N 1
ATOM 5337 C CA . ARG B 1 259 ? 20.098 9.031 2.674 1.00 21.63 256 ARG B CA 1
ATOM 5338 C C . ARG B 1 259 ? 18.789 8.258 2.572 1.00 18.15 256 ARG B C 1
ATOM 5339 O O . ARG B 1 259 ? 17.781 8.627 3.168 1.00 19.27 256 ARG B O 1
ATOM 5347 N N . VAL B 1 260 ? 18.835 7.168 1.821 1.00 16.72 257 VAL B N 1
ATOM 5348 C CA . VAL B 1 260 ? 17.689 6.286 1.619 1.00 14.94 257 VAL B CA 1
ATOM 5349 C C . VAL B 1 260 ? 17.832 5.045 2.533 1.00 15.78 257 VAL B C 1
ATOM 5350 O O . VAL B 1 260 ? 18.926 4.481 2.707 1.00 15.41 257 VAL B O 1
ATOM 5354 N N . GLY B 1 261 ? 16.736 4.654 3.151 1.00 14.38 258 GLY B N 1
ATOM 5355 C CA . GLY B 1 261 ? 16.697 3.449 3.945 1.00 13.30 258 GLY B CA 1
ATOM 5356 C C . GLY B 1 261 ? 17.031 2.259 3.080 1.00 14.85 258 GLY B C 1
ATOM 5357 O O . GLY B 1 261 ? 16.550 2.158 1.955 1.00 15.88 258 GLY B O 1
ATOM 5358 N N . VAL B 1 262 ? 17.902 1.380 3.577 1.00 15.56 259 VAL B N 1
ATOM 5359 C CA . VAL B 1 262 ? 18.308 0.179 2.837 1.00 16.67 259 VAL B CA 1
ATOM 5360 C C . VAL B 1 262 ? 18.206 -1.070 3.721 1.00 16.98 259 VAL B C 1
ATOM 5361 O O . VAL B 1 262 ? 19.049 -1.971 3.691 1.00 18.52 259 VAL B O 1
ATOM 5365 N N . ASN B 1 263 ? 17.149 -1.107 4.520 1.00 16.68 260 ASN B N 1
ATOM 5366 C CA . ASN B 1 263 ? 16.854 -2.262 5.324 1.00 17.55 260 ASN B CA 1
ATOM 5367 C C . ASN B 1 263 ? 16.816 -3.474 4.394 1.00 17.52 260 ASN B C 1
ATOM 5368 O O . ASN B 1 263 ? 16.121 -3.435 3.378 1.00 17.21 260 ASN B O 1
ATOM 5373 N N . PRO B 1 264 ? 17.522 -4.564 4.740 1.00 19.12 261 PRO B N 1
ATOM 5374 C CA . PRO B 1 264 ? 17.484 -5.756 3.853 1.00 20.11 261 PRO B CA 1
ATOM 5375 C C . PRO B 1 264 ? 16.097 -6.300 3.530 1.00 19.97 261 PRO B C 1
ATOM 5376 O O . PRO B 1 264 ? 15.878 -6.841 2.430 1.00 20.30 261 PRO B O 1
ATOM 5380 N N . THR B 1 265 ? 15.135 -6.096 4.428 1.00 18.17 262 THR B N 1
ATOM 5381 C CA . THR B 1 265 ? 13.773 -6.562 4.182 1.00 19.04 262 THR B CA 1
ATOM 5382 C C . THR B 1 265 ? 12.995 -5.632 3.260 1.00 17.74 262 THR B C 1
ATOM 5383 O O . THR B 1 265 ? 11.818 -5.868 3.008 1.00 17.29 262 THR B O 1
ATOM 5387 N N . ARG B 1 266 ? 13.644 -4.559 2.771 1.00 16.44 263 ARG B N 1
ATOM 5388 C CA . ARG B 1 266 ? 13.041 -3.613 1.856 1.00 15.72 263 ARG B CA 1
ATOM 5389 C C . ARG B 1 266 ? 13.842 -3.486 0.557 1.00 17.02 263 ARG B C 1
ATOM 5390 O O . ARG B 1 266 ? 13.521 -2.654 -0.307 1.00 16.86 263 ARG B O 1
ATOM 5398 N N . LEU B 1 267 ? 14.878 -4.325 0.395 1.00 18.01 264 LEU B N 1
ATOM 5399 C CA . LEU B 1 267 ? 15.809 -4.206 -0.742 1.00 18.92 264 LEU B CA 1
ATOM 5400 C C . LEU B 1 267 ? 15.484 -4.992 -2.005 1.00 17.88 264 LEU B C 1
ATOM 5401 O O . LEU B 1 267 ? 16.293 -5.032 -2.948 1.00 18.99 264 LEU B O 1
ATOM 5406 N N . GLY B 1 268 ? 14.317 -5.613 -2.048 1.00 17.57 265 GLY B N 1
ATOM 5407 C CA . GLY B 1 268 ? 13.958 -6.417 -3.184 1.00 17.48 265 GLY B CA 1
ATOM 5408 C C . GLY B 1 268 ? 14.128 -5.777 -4.539 1.00 17.41 265 GLY B C 1
ATOM 5409 O O . GLY B 1 268 ? 14.651 -6.414 -5.484 1.00 17.02 265 GLY B O 1
ATOM 5410 N N . VAL B 1 269 ? 13.706 -4.527 -4.662 1.00 16.14 266 VAL B N 1
ATOM 5411 C CA . VAL B 1 269 ? 13.787 -3.867 -5.952 1.00 16.85 266 VAL B CA 1
ATOM 5412 C C . VAL B 1 269 ? 15.255 -3.780 -6.432 1.00 16.39 266 VAL B C 1
ATOM 5413 O O . VAL B 1 269 ? 15.518 -3.956 -7.642 1.00 18.86 266 VAL B O 1
ATOM 5417 N N . ILE B 1 270 ? 16.191 -3.542 -5.506 1.00 16.96 267 ILE B N 1
ATOM 5418 C CA . ILE B 1 270 ? 17.630 -3.465 -5.876 1.00 17.58 267 ILE B CA 1
ATOM 5419 C C . ILE B 1 270 ? 18.161 -4.872 -6.153 1.00 17.98 267 ILE B C 1
ATOM 5420 O O . ILE B 1 270 ? 18.883 -5.081 -7.117 1.00 18.62 267 ILE B O 1
ATOM 5425 N N . ASN B 1 271 ? 17.766 -5.844 -5.328 1.00 16.88 268 ASN B N 1
ATOM 5426 C CA . ASN B 1 271 ? 18.190 -7.237 -5.564 1.00 19.02 268 ASN B CA 1
ATOM 5427 C C . ASN B 1 271 ? 17.765 -7.701 -6.951 1.00 19.67 268 ASN B C 1
ATOM 5428 O O . ASN B 1 271 ? 18.543 -8.311 -7.670 1.00 20.67 268 ASN B O 1
ATOM 5433 N N . LEU B 1 272 ? 16.504 -7.421 -7.308 1.00 18.16 269 LEU B N 1
ATOM 5434 C CA . LEU B 1 272 ? 15.943 -7.843 -8.576 1.00 17.99 269 LEU B CA 1
ATOM 5435 C C . LEU B 1 272 ? 16.504 -7.052 -9.768 1.00 19.14 269 LEU B C 1
ATOM 5436 O O . LEU B 1 272 ? 16.827 -7.635 -10.798 1.00 19.51 269 LEU B O 1
ATOM 5441 N N . LEU B 1 273 ? 16.649 -5.748 -9.619 1.00 17.88 270 LEU B N 1
ATOM 5442 C CA . LEU B 1 273 ? 17.201 -4.938 -10.718 1.00 19.19 270 LEU B CA 1
ATOM 5443 C C . LEU B 1 273 ? 18.635 -5.373 -11.014 1.00 19.08 270 LEU B C 1
ATOM 5444 O O . LEU B 1 273 ? 19.031 -5.449 -12.177 1.00 20.90 270 LEU B O 1
ATOM 5449 N N . LYS B 1 274 ? 19.404 -5.668 -9.970 1.00 20.66 271 LYS B N 1
ATOM 5450 C CA . LYS B 1 274 ? 20.788 -6.154 -10.168 1.00 21.99 271 LYS B CA 1
ATOM 5451 C C . LYS B 1 274 ? 20.785 -7.469 -10.967 1.00 22.94 271 LYS B C 1
ATOM 5452 O O . LYS B 1 274 ? 21.628 -7.650 -11.857 1.00 24.01 271 LYS B O 1
ATOM 5458 N N A MET B 1 275 ? 19.835 -8.361 -10.663 0.70 22.86 272 MET B N 1
ATOM 5459 N N B MET B 1 275 ? 19.867 -8.390 -10.673 0.30 22.22 272 MET B N 1
ATOM 5460 C CA A MET B 1 275 ? 19.690 -9.633 -11.383 0.70 23.42 272 MET B CA 1
ATOM 5461 C CA B MET B 1 275 ? 19.819 -9.630 -11.452 0.30 22.52 272 MET B CA 1
ATOM 5462 C C A MET B 1 275 ? 19.351 -9.414 -12.867 0.70 24.03 272 MET B C 1
ATOM 5463 C C B MET B 1 275 ? 19.485 -9.336 -12.918 0.30 22.88 272 MET B C 1
ATOM 5464 O O A MET B 1 275 ? 19.689 -10.249 -13.729 0.70 23.24 272 MET B O 1
ATOM 5465 O O B MET B 1 275 ? 19.998 -10.005 -13.819 0.30 21.96 272 MET B O 1
ATOM 5474 N N . MET B 1 276 ? 18.681 -8.301 -13.161 1.00 21.12 273 MET B N 1
ATOM 5475 C CA . MET B 1 276 ? 18.328 -7.916 -14.524 1.00 23.04 273 MET B CA 1
ATOM 5476 C C . MET B 1 276 ? 19.495 -7.193 -15.242 1.00 23.78 273 MET B C 1
ATOM 5477 O O . MET B 1 276 ? 19.421 -6.962 -16.443 1.00 24.74 273 MET B O 1
ATOM 5482 N N . GLY B 1 277 ? 20.515 -6.789 -14.495 1.00 23.19 274 GLY B N 1
ATOM 5483 C CA . GLY B 1 277 ? 21.684 -6.102 -15.087 1.00 25.37 274 GLY B CA 1
ATOM 5484 C C . GLY B 1 277 ? 21.826 -4.621 -14.777 1.00 24.88 274 GLY B C 1
ATOM 5485 O O . GLY B 1 277 ? 22.635 -3.918 -15.401 1.00 24.57 274 GLY B O 1
ATOM 5486 N N . ALA B 1 278 ? 21.092 -4.135 -13.778 1.00 23.42 275 ALA B N 1
ATOM 5487 C CA . ALA B 1 278 ? 21.154 -2.731 -13.436 1.00 23.85 275 ALA B CA 1
ATOM 5488 C C . ALA B 1 278 ? 22.502 -2.341 -12.835 1.00 24.61 275 ALA B C 1
ATOM 5489 O O . ALA B 1 278 ? 23.217 -3.162 -12.248 1.00 26.76 275 ALA B O 1
ATOM 5491 N N . ASP B 1 279 ? 22.820 -1.061 -12.974 1.00 25.76 276 ASP B N 1
ATOM 5492 C CA . ASP B 1 279 ? 24.031 -0.460 -12.457 1.00 25.33 276 ASP B CA 1
ATOM 5493 C C . ASP B 1 279 ? 23.644 0.413 -11.272 1.00 25.34 276 ASP B C 1
ATOM 5494 O O . ASP B 1 279 ? 23.322 1.594 -11.439 1.00 24.02 276 ASP B O 1
ATOM 5499 N N . ILE B 1 280 ? 23.651 -0.194 -10.087 1.00 25.17 277 ILE B N 1
ATOM 5500 C CA . ILE B 1 280 ? 23.241 0.445 -8.846 1.00 25.33 277 ILE B CA 1
ATOM 5501 C C . ILE B 1 280 ? 24.314 0.222 -7.800 1.00 27.00 277 ILE B C 1
ATOM 5502 O O . ILE B 1 280 ? 24.701 -0.921 -7.538 1.00 29.77 277 ILE B O 1
ATOM 5507 N N . GLU B 1 281 ? 24.795 1.306 -7.195 1.00 26.66 278 GLU B N 1
ATOM 5508 C CA . GLU B 1 281 ? 25.813 1.225 -6.179 1.00 28.23 278 GLU B CA 1
ATOM 5509 C C . GLU B 1 281 ? 25.297 1.811 -4.886 1.00 27.90 278 GLU B C 1
ATOM 5510 O O . GLU B 1 281 ? 24.848 2.952 -4.836 1.00 27.39 278 GLU B O 1
ATOM 5516 N N . VAL B 1 282 ? 25.299 0.987 -3.845 1.00 28.77 279 VAL B N 1
ATOM 5517 C CA . VAL B 1 282 ? 24.855 1.411 -2.535 1.00 28.30 279 VAL B CA 1
ATOM 5518 C C . VAL B 1 282 ? 26.108 1.691 -1.777 1.00 30.71 279 VAL B C 1
ATOM 5519 O O . VAL B 1 282 ? 27.006 0.831 -1.650 1.00 31.05 279 VAL B O 1
ATOM 5523 N N . THR B 1 283 ? 26.217 2.904 -1.282 1.00 30.93 280 THR B N 1
ATOM 5524 C CA A THR B 1 283 ? 27.432 3.335 -0.622 0.50 32.53 280 THR B CA 1
ATOM 5525 C CA B THR B 1 283 ? 27.417 3.285 -0.583 0.50 32.99 280 THR B CA 1
ATOM 5526 C C . THR B 1 283 ? 27.135 4.212 0.571 1.00 33.21 280 THR B C 1
ATOM 5527 O O . THR B 1 283 ? 25.961 4.523 0.890 1.00 31.33 280 THR B O 1
ATOM 5534 N N . HIS B 1 284 ? 28.201 4.654 1.220 1.00 34.05 281 HIS B N 1
ATOM 5535 C CA . HIS B 1 284 ? 28.021 5.541 2.343 1.00 36.28 281 HIS B CA 1
ATOM 5536 C C . HIS B 1 284 ? 26.946 4.992 3.296 1.00 35.03 281 HIS B C 1
ATOM 5537 O O . HIS B 1 284 ? 26.026 5.713 3.700 1.00 34.64 281 HIS B O 1
ATOM 5544 N N . TYR B 1 285 ? 26.999 3.697 3.592 1.00 32.83 282 TYR B N 1
ATOM 5545 C CA . TYR B 1 285 ? 26.125 3.187 4.630 1.00 32.67 282 TYR B CA 1
ATOM 5546 C C . TYR B 1 285 ? 26.354 3.859 5.961 1.00 35.96 282 TYR B C 1
ATOM 5547 O O . TYR B 1 285 ? 27.463 4.333 6.270 1.00 36.01 282 TYR B O 1
ATOM 5556 N N . THR B 1 286 ? 25.301 3.791 6.774 1.00 37.06 283 THR B N 1
ATOM 5557 C CA A THR B 1 286 ? 25.297 4.302 8.136 0.50 37.57 283 THR B CA 1
ATOM 5558 C CA B THR B 1 286 ? 25.325 4.263 8.145 0.50 37.41 283 THR B CA 1
ATOM 5559 C C . THR B 1 286 ? 24.083 3.657 8.831 1.00 39.62 283 THR B C 1
ATOM 5560 O O . THR B 1 286 ? 23.198 3.052 8.159 1.00 34.65 283 THR B O 1
ATOM 5567 N N . GLU B 1 287 ? 24.038 3.745 10.160 1.00 43.38 284 GLU B N 1
ATOM 5568 C CA . GLU B 1 287 ? 22.890 3.241 10.922 1.00 46.13 284 GLU B CA 1
ATOM 5569 C C . GLU B 1 287 ? 22.428 4.240 11.952 1.00 47.35 284 GLU B C 1
ATOM 5570 O O . GLU B 1 287 ? 23.204 4.697 12.803 1.00 48.79 284 GLU B O 1
ATOM 5576 N N . LYS B 1 288 ? 21.150 4.582 11.833 1.00 47.11 285 LYS B N 1
ATOM 5577 C CA . LYS B 1 288 ? 20.479 5.486 12.734 1.00 47.68 285 LYS B CA 1
ATOM 5578 C C . LYS B 1 288 ? 19.222 4.820 13.238 1.00 46.08 285 LYS B C 1
ATOM 5579 O O . LYS B 1 288 ? 18.368 4.397 12.445 1.00 43.41 285 LYS B O 1
ATOM 5585 N N . ASN B 1 289 ? 19.167 4.682 14.560 1.00 44.67 286 ASN B N 1
ATOM 5586 C CA . ASN B 1 289 ? 17.999 4.205 15.251 1.00 43.96 286 ASN B CA 1
ATOM 5587 C C . ASN B 1 289 ? 17.521 2.842 14.729 1.00 42.17 286 ASN B C 1
ATOM 5588 O O . ASN B 1 289 ? 16.327 2.622 14.490 1.00 41.48 286 ASN B O 1
ATOM 5593 N N . GLU B 1 290 ? 18.494 1.942 14.558 1.00 39.52 287 GLU B N 1
ATOM 5594 C CA . GLU B 1 290 ? 18.283 0.555 14.115 1.00 38.54 287 GLU B CA 1
ATOM 5595 C C . GLU B 1 290 ? 17.904 0.380 12.647 1.00 35.03 287 GLU B C 1
ATOM 5596 O O . GLU B 1 290 ? 17.564 -0.738 12.248 1.00 37.17 287 GLU B O 1
ATOM 5602 N N . GLU B 1 291 ? 17.964 1.446 11.845 1.00 30.01 288 GLU B N 1
ATOM 5603 C CA . GLU B 1 291 ? 17.633 1.344 10.430 1.00 26.49 288 GLU B CA 1
ATOM 5604 C C . GLU B 1 291 ? 18.794 1.772 9.559 1.00 25.40 288 GLU B C 1
ATOM 5605 O O . GLU B 1 291 ? 19.222 2.923 9.592 1.00 25.31 288 GLU B O 1
ATOM 5611 N N . PRO B 1 292 ? 19.269 0.848 8.740 1.00 23.76 289 PRO B N 1
ATOM 5612 C CA . PRO B 1 292 ? 20.374 1.191 7.859 1.00 23.31 289 PRO B CA 1
ATOM 5613 C C . PRO B 1 292 ? 19.949 2.183 6.782 1.00 20.77 289 PRO B C 1
ATOM 5614 O O . PRO B 1 292 ? 18.828 2.108 6.266 1.00 17.75 289 PRO B O 1
ATOM 5618 N N . THR B 1 293 ? 20.850 3.106 6.479 1.00 18.14 290 THR B N 1
ATOM 5619 C CA . THR B 1 293 ? 20.650 4.158 5.527 1.00 18.00 290 THR B CA 1
ATOM 5620 C C . THR B 1 293 ? 21.893 4.265 4.644 1.00 17.80 290 THR B C 1
ATOM 5621 O O . THR B 1 293 ? 23.003 4.008 5.122 1.00 18.64 290 THR B O 1
ATOM 5625 N N . ALA B 1 294 ? 21.696 4.670 3.388 1.00 18.13 291 ALA B N 1
ATOM 5626 C CA . ALA B 1 294 ? 22.804 4.753 2.420 1.00 18.33 291 ALA B CA 1
ATOM 5627 C C . ALA B 1 294 ? 22.507 5.688 1.275 1.00 20.36 291 ALA B C 1
ATOM 5628 O O . ALA B 1 294 ? 21.359 6.131 1.071 1.00 17.66 291 ALA B O 1
ATOM 5630 N N . ASP B 1 295 ? 23.546 6.016 0.525 1.00 20.20 292 ASP B N 1
ATOM 5631 C CA . ASP B 1 295 ? 23.359 6.778 -0.703 1.00 20.85 292 ASP B CA 1
ATOM 5632 C C . ASP B 1 295 ? 23.339 5.725 -1.819 1.00 21.21 292 ASP B C 1
ATOM 5633 O O . ASP B 1 295 ? 24.104 4.748 -1.775 1.00 23.32 292 ASP B O 1
ATOM 5638 N N . ILE B 1 296 ? 22.490 5.944 -2.814 1.00 19.89 293 ILE B N 1
ATOM 5639 C CA . ILE B 1 296 ? 22.305 5.026 -3.922 1.00 20.37 293 ILE B CA 1
ATOM 5640 C C . ILE B 1 296 ? 22.587 5.734 -5.250 1.00 21.47 293 ILE B C 1
ATOM 5641 O O . ILE B 1 296 ? 21.874 6.653 -5.622 1.00 19.31 293 ILE B O 1
ATOM 5646 N N . THR B 1 297 ? 23.602 5.273 -5.967 1.00 21.95 294 THR B N 1
ATOM 5647 C CA . THR B 1 297 ? 24.001 5.868 -7.248 1.00 22.74 294 THR B CA 1
ATOM 5648 C C . THR B 1 297 ? 23.549 4.934 -8.349 1.00 22.17 294 THR B C 1
ATOM 5649 O O . THR B 1 297 ? 23.763 3.740 -8.272 1.00 23.80 294 THR B O 1
ATOM 5653 N N . VAL B 1 298 ? 22.873 5.480 -9.344 1.00 22.03 295 VAL B N 1
ATOM 5654 C CA . VAL B 1 298 ? 22.280 4.687 -10.413 1.00 20.94 295 VAL B CA 1
ATOM 5655 C C . VAL B 1 298 ? 22.609 5.282 -11.778 1.00 22.93 295 VAL B C 1
ATOM 5656 O O . VAL B 1 298 ? 22.500 6.504 -11.982 1.00 22.38 295 VAL B O 1
ATOM 5660 N N . ARG B 1 299 ? 23.054 4.424 -12.698 1.00 23.22 296 ARG B N 1
ATOM 5661 C CA . ARG B 1 299 ? 23.369 4.826 -14.067 1.00 23.96 296 ARG B CA 1
ATOM 5662 C C . ARG B 1 299 ? 22.582 3.969 -15.029 1.00 23.96 296 ARG B C 1
ATOM 5663 O O . ARG B 1 299 ? 22.228 2.827 -14.721 1.00 25.03 296 ARG B O 1
ATOM 5671 N N . HIS B 1 300 ? 22.289 4.526 -16.193 1.00 23.80 297 HIS B N 1
ATOM 5672 C CA . HIS B 1 300 ? 21.577 3.802 -17.226 1.00 24.25 297 HIS B CA 1
ATOM 5673 C C . HIS B 1 300 ? 22.251 2.463 -17.518 1.00 25.74 297 HIS B C 1
ATOM 5674 O O . HIS B 1 300 ? 23.493 2.370 -17.567 1.00 26.57 297 HIS B O 1
ATOM 5681 N N . ALA B 1 301 ? 21.430 1.439 -17.723 1.00 24.59 298 ALA B N 1
ATOM 5682 C CA . ALA B 1 301 ? 21.936 0.113 -18.043 1.00 26.20 298 ALA B CA 1
ATOM 5683 C C . ALA B 1 301 ? 20.871 -0.649 -18.788 1.00 26.79 298 ALA B C 1
ATOM 5684 O O . ALA B 1 301 ? 19.682 -0.455 -18.534 1.00 26.43 298 ALA B O 1
ATOM 5686 N N . ARG B 1 302 ? 21.284 -1.504 -19.722 1.00 27.00 299 ARG B N 1
ATOM 5687 C CA . ARG B 1 302 ? 20.338 -2.324 -20.453 1.00 28.60 299 ARG B CA 1
ATOM 5688 C C . ARG B 1 302 ? 20.011 -3.523 -19.588 1.00 27.15 299 ARG B C 1
ATOM 5689 O O . ARG B 1 302 ? 20.862 -4.031 -18.880 1.00 29.02 299 ARG B O 1
ATOM 5697 N N . LEU B 1 303 ? 18.768 -3.963 -19.653 1.00 25.76 300 LEU B N 1
ATOM 5698 C CA . LEU B 1 303 ? 18.292 -5.037 -18.804 1.00 24.60 300 LEU B CA 1
ATOM 5699 C C . LEU B 1 303 ? 17.794 -6.265 -19.545 1.00 25.25 300 LEU B C 1
ATOM 5700 O O . LEU B 1 303 ? 17.400 -6.189 -20.708 1.00 25.06 300 LEU B O 1
ATOM 5705 N N . LYS B 1 304 ? 17.808 -7.394 -18.830 1.00 26.01 301 LYS B N 1
ATOM 5706 C CA . LYS B 1 304 ? 17.247 -8.647 -19.307 1.00 27.56 301 LYS B CA 1
ATOM 5707 C C . LYS B 1 304 ? 16.105 -9.047 -18.371 1.00 26.45 301 LYS B C 1
ATOM 5708 O O . LYS B 1 304 ? 16.132 -8.746 -17.169 1.00 25.95 301 LYS B O 1
ATOM 5714 N N . GLY B 1 305 ? 15.123 -9.724 -18.936 1.00 26.85 302 GLY B N 1
ATOM 5715 C CA . GLY B 1 305 ? 13.981 -10.216 -18.186 1.00 25.29 302 GLY B CA 1
ATOM 5716 C C . GLY B 1 305 ? 14.403 -11.320 -17.223 1.00 26.46 302 GLY B C 1
ATOM 5717 O O . GLY B 1 305 ? 15.375 -12.047 -17.457 1.00 25.81 302 GLY B O 1
ATOM 5718 N N . ILE B 1 306 ? 13.654 -11.450 -16.134 1.00 24.24 303 ILE B N 1
ATOM 5719 C CA . ILE B 1 306 ? 13.947 -12.422 -15.108 1.00 25.50 303 ILE B CA 1
ATOM 5720 C C . ILE B 1 306 ? 12.697 -13.100 -14.591 1.00 24.68 303 ILE B C 1
ATOM 5721 O O . ILE B 1 306 ? 11.586 -12.598 -14.762 1.00 23.97 303 ILE B O 1
ATOM 5726 N N . ASP B 1 307 ? 12.918 -14.261 -13.979 1.00 24.99 304 ASP B N 1
ATOM 5727 C CA . ASP B 1 307 ? 11.885 -15.053 -13.321 1.00 24.54 304 ASP B CA 1
ATOM 5728 C C . ASP B 1 307 ? 12.035 -14.706 -11.836 1.00 23.91 304 ASP B C 1
ATOM 5729 O O . ASP B 1 307 ? 12.974 -15.139 -11.179 1.00 25.97 304 ASP B O 1
ATOM 5734 N N . ILE B 1 308 ? 11.120 -13.887 -11.321 1.00 21.38 305 ILE B N 1
ATOM 5735 C CA . ILE B 1 308 ? 11.221 -13.369 -9.956 1.00 19.94 305 ILE B CA 1
ATOM 5736 C C . ILE B 1 308 ? 10.978 -14.454 -8.899 1.00 21.04 305 ILE B C 1
ATOM 5737 O O . ILE B 1 308 ? 9.930 -15.051 -8.902 1.00 20.07 305 ILE B O 1
ATOM 5742 N N . PRO B 1 309 ? 11.952 -14.699 -7.993 1.00 20.55 306 PRO B N 1
ATOM 5743 C CA . PRO B 1 309 ? 11.774 -15.764 -6.980 1.00 21.60 306 PRO B CA 1
ATOM 5744 C C . PRO B 1 309 ? 10.804 -15.351 -5.872 1.00 20.24 306 PRO B C 1
ATOM 5745 O O . PRO B 1 309 ? 10.713 -14.179 -5.564 1.00 20.77 306 PRO B O 1
ATOM 5749 N N . PRO B 1 310 ? 10.093 -16.315 -5.276 1.00 19.94 307 PRO B N 1
ATOM 5750 C CA . PRO B 1 310 ? 9.039 -16.007 -4.297 1.00 19.39 307 PRO B CA 1
ATOM 5751 C C . PRO B 1 310 ? 9.527 -15.366 -3.027 1.00 19.32 307 PRO B C 1
ATOM 5752 O O . PRO B 1 310 ? 8.785 -14.575 -2.388 1.00 19.04 307 PRO B O 1
ATOM 5756 N N . ASP B 1 311 ? 10.740 -15.711 -2.598 1.00 19.76 308 ASP B N 1
ATOM 5757 C CA . ASP B 1 311 ? 11.248 -15.098 -1.362 1.00 21.34 308 ASP B CA 1
ATOM 5758 C C . ASP B 1 311 ? 11.385 -13.575 -1.479 1.00 19.49 308 ASP B C 1
ATOM 5759 O O . ASP B 1 311 ? 11.365 -12.872 -0.461 1.00 19.99 308 ASP B O 1
ATOM 5764 N N . GLN B 1 312 ? 11.547 -13.060 -2.697 1.00 17.69 309 GLN B N 1
ATOM 5765 C CA . GLN B 1 312 ? 11.696 -11.625 -2.894 1.00 18.11 309 GLN B CA 1
ATOM 5766 C C . GLN B 1 312 ? 10.365 -10.875 -2.914 1.00 17.68 309 GLN B C 1
ATOM 5767 O O . GLN B 1 312 ? 10.345 -9.656 -2.831 1.00 18.55 309 GLN B O 1
ATOM 5773 N N . VAL B 1 313 ? 9.256 -11.597 -3.016 1.00 16.38 310 VAL B N 1
ATOM 5774 C CA . VAL B 1 313 ? 7.950 -10.919 -3.120 1.00 15.99 310 VAL B CA 1
ATOM 5775 C C . VAL B 1 313 ? 7.644 -10.004 -1.919 1.00 15.74 310 VAL B C 1
ATOM 5776 O O . VAL B 1 313 ? 7.330 -8.840 -2.119 1.00 15.47 310 VAL B O 1
ATOM 5780 N N . PRO B 1 314 ? 7.765 -10.496 -0.676 1.00 16.21 311 PRO B N 1
ATOM 5781 C CA . PRO B 1 314 ? 7.442 -9.583 0.433 1.00 16.88 311 PRO B CA 1
ATOM 5782 C C . PRO B 1 314 ? 8.504 -8.491 0.619 1.00 17.39 311 PRO B C 1
ATOM 5783 O O . PRO B 1 314 ? 8.242 -7.483 1.265 1.00 17.97 311 PRO B O 1
ATOM 5787 N N . LEU B 1 315 ? 9.685 -8.691 0.033 1.00 16.31 312 LEU B N 1
ATOM 5788 C CA . LEU B 1 315 ? 10.778 -7.722 0.131 1.00 16.93 312 LEU B CA 1
ATOM 5789 C C . LEU B 1 315 ? 10.699 -6.663 -0.963 1.00 16.66 312 LEU B C 1
ATOM 5790 O O . LEU B 1 315 ? 11.493 -5.713 -0.956 1.00 17.09 312 LEU B O 1
ATOM 5795 N N . THR B 1 316 ? 9.749 -6.828 -1.902 1.00 16.53 313 THR B N 1
ATOM 5796 C CA . THR B 1 316 ? 9.597 -5.955 -3.063 1.00 16.12 313 THR B CA 1
ATOM 5797 C C . THR B 1 316 ? 8.138 -5.595 -3.333 1.00 14.80 313 THR B C 1
ATOM 5798 O O . THR B 1 316 ? 7.840 -4.986 -4.346 1.00 14.99 313 THR B O 1
ATOM 5802 N N . ILE B 1 317 ? 7.242 -5.985 -2.432 1.00 15.43 314 ILE B N 1
ATOM 5803 C CA . ILE B 1 317 ? 5.811 -5.932 -2.666 1.00 15.01 314 ILE B CA 1
ATOM 5804 C C . ILE B 1 317 ? 5.312 -4.627 -3.249 1.00 14.16 314 ILE B C 1
ATOM 5805 O O . ILE B 1 317 ? 4.592 -4.637 -4.262 1.00 14.31 314 ILE B O 1
ATOM 5810 N N . ASP B 1 318 ? 5.742 -3.500 -2.693 1.00 13.15 315 ASP B N 1
ATOM 5811 C CA . ASP B 1 318 ? 5.269 -2.207 -3.181 1.00 12.21 315 ASP B CA 1
ATOM 5812 C C . ASP B 1 318 ? 5.990 -1.685 -4.433 1.00 13.17 315 ASP B C 1
ATOM 5813 O O . ASP B 1 318 ? 5.530 -0.728 -5.051 1.00 13.41 315 ASP B O 1
ATOM 5818 N N . GLU B 1 319 ? 7.124 -2.294 -4.775 1.00 12.77 316 GLU B N 1
ATOM 5819 C CA . GLU B 1 319 ? 7.897 -1.886 -5.934 1.00 13.56 316 GLU B CA 1
ATOM 5820 C C . GLU B 1 319 ? 7.532 -2.652 -7.201 1.00 12.36 316 GLU B C 1
ATOM 5821 O O . GLU B 1 319 ? 8.081 -2.370 -8.247 1.00 14.26 316 GLU B O 1
ATOM 5827 N N . PHE B 1 320 ? 6.618 -3.616 -7.133 1.00 13.11 317 PHE B N 1
ATOM 5828 C CA . PHE B 1 320 ? 6.276 -4.329 -8.356 1.00 13.18 317 PHE B CA 1
ATOM 5829 C C . PHE B 1 320 ? 5.732 -3.405 -9.450 1.00 14.03 317 PHE B C 1
ATOM 5830 O O . PHE B 1 320 ? 6.082 -3.589 -10.597 1.00 14.67 317 PHE B O 1
ATOM 5838 N N . PRO B 1 321 ? 4.898 -2.388 -9.100 1.00 13.51 318 PRO B N 1
ATOM 5839 C CA . PRO B 1 321 ? 4.477 -1.500 -10.173 1.00 13.66 318 PRO B CA 1
ATOM 5840 C C . PRO B 1 321 ? 5.628 -0.872 -10.978 1.00 13.65 318 PRO B C 1
ATOM 5841 O O . PRO B 1 321 ? 5.646 -1.026 -12.214 1.00 13.66 318 PRO B O 1
ATOM 5845 N N . VAL B 1 322 ? 6.603 -0.256 -10.326 1.00 13.24 319 VAL B N 1
ATOM 5846 C CA . VAL B 1 322 ? 7.686 0.349 -11.067 1.00 13.85 319 VAL B CA 1
ATOM 5847 C C . VAL B 1 322 ? 8.664 -0.710 -11.635 1.00 13.72 319 VAL B C 1
ATOM 5848 O O . VAL B 1 322 ? 9.253 -0.513 -12.707 1.00 14.89 319 VAL B O 1
ATOM 5852 N N . LEU B 1 323 ? 8.811 -1.856 -10.966 1.00 14.58 320 LEU B N 1
ATOM 5853 C CA . LEU B 1 323 ? 9.682 -2.909 -11.502 1.00 14.75 320 LEU B CA 1
ATOM 5854 C C . LEU B 1 323 ? 9.131 -3.454 -12.809 1.00 16.22 320 LEU B C 1
ATOM 5855 O O . LEU B 1 323 ? 9.908 -3.834 -13.701 1.00 18.08 320 LEU B O 1
ATOM 5860 N N . LEU B 1 324 ? 7.801 -3.496 -12.944 1.00 14.75 321 LEU B N 1
ATOM 5861 C CA . LEU B 1 324 ? 7.185 -4.008 -14.176 1.00 15.95 321 LEU B CA 1
ATOM 5862 C C . LEU B 1 324 ? 7.459 -3.051 -15.335 1.00 17.38 321 LEU B C 1
ATOM 5863 O O . LEU B 1 324 ? 7.462 -3.454 -16.489 1.00 17.10 321 LEU B O 1
ATOM 5868 N N . ILE B 1 325 ? 7.697 -1.785 -15.025 1.00 16.61 322 ILE B N 1
ATOM 5869 C CA . ILE B 1 325 ? 8.100 -0.827 -16.070 1.00 17.21 322 ILE B CA 1
ATOM 5870 C C . ILE B 1 325 ? 9.497 -1.206 -16.569 1.00 18.34 322 ILE B C 1
ATOM 5871 O O . ILE B 1 325 ? 9.738 -1.225 -17.789 1.00 18.08 322 ILE B O 1
ATOM 5876 N N . ALA B 1 326 ? 10.403 -1.526 -15.642 1.00 17.65 323 ALA B N 1
ATOM 5877 C CA . ALA B 1 326 ? 11.747 -1.998 -16.015 1.00 18.95 323 ALA B CA 1
ATOM 5878 C C . ALA B 1 326 ? 11.629 -3.279 -16.861 1.00 18.91 323 ALA B C 1
ATOM 5879 O O . ALA B 1 326 ? 12.323 -3.431 -17.882 1.00 20.21 323 ALA B O 1
ATOM 5881 N N . ALA B 1 327 ? 10.761 -4.213 -16.450 1.00 18.32 324 ALA B N 1
ATOM 5882 C CA . ALA B 1 327 ? 10.551 -5.460 -17.216 1.00 19.53 324 ALA B CA 1
ATOM 5883 C C . ALA B 1 327 ? 10.045 -5.177 -18.636 1.00 20.29 324 ALA B C 1
ATOM 5884 O O . ALA B 1 327 ? 10.453 -5.844 -19.611 1.00 22.20 324 ALA B O 1
ATOM 5886 N N . ALA B 1 328 ? 9.190 -4.159 -18.762 1.00 19.28 325 ALA B N 1
ATOM 5887 C CA . ALA B 1 328 ? 8.588 -3.790 -20.040 1.00 19.43 325 ALA B CA 1
ATOM 5888 C C . ALA B 1 328 ? 9.610 -3.356 -21.079 1.00 21.97 325 ALA B C 1
ATOM 5889 O O . ALA B 1 328 ? 9.331 -3.450 -22.264 1.00 23.05 325 ALA B O 1
ATOM 5891 N N . VAL B 1 329 ? 10.743 -2.833 -20.621 1.00 21.55 326 VAL B N 1
ATOM 5892 C CA . VAL B 1 329 ? 11.774 -2.331 -21.520 1.00 23.52 326 VAL B CA 1
ATOM 5893 C C . VAL B 1 329 ? 13.051 -3.175 -21.487 1.00 23.97 326 VAL B C 1
ATOM 5894 O O . VAL B 1 329 ? 14.085 -2.775 -22.048 1.00 24.10 326 VAL B O 1
ATOM 5898 N N . ALA B 1 330 ? 12.976 -4.339 -20.840 1.00 22.38 327 ALA B N 1
ATOM 5899 C CA . ALA B 1 330 ? 14.085 -5.262 -20.778 1.00 23.36 327 ALA B CA 1
ATOM 5900 C C . ALA B 1 330 ? 14.082 -6.144 -22.009 1.00 25.81 327 ALA B C 1
ATOM 5901 O O . ALA B 1 330 ? 13.137 -6.141 -22.785 1.00 27.04 327 ALA B O 1
ATOM 5903 N N . GLN B 1 331 ? 15.172 -6.869 -22.205 1.00 27.11 328 GLN B N 1
ATOM 5904 C CA . GLN B 1 331 ? 15.226 -7.818 -23.308 1.00 29.26 328 GLN B CA 1
ATOM 5905 C C . GLN B 1 331 ? 14.747 -9.171 -22.795 1.00 27.56 328 GLN B C 1
ATOM 5906 O O . GLN B 1 331 ? 15.318 -9.711 -21.868 1.00 29.51 328 GLN B O 1
ATOM 5912 N N . GLY B 1 332 ? 13.685 -9.701 -23.374 1.00 27.35 329 GLY B N 1
ATOM 5913 C CA . GLY B 1 332 ? 13.187 -11.004 -22.978 1.00 27.60 329 GLY B CA 1
ATOM 5914 C C . GLY B 1 332 ? 11.973 -10.921 -22.064 1.00 26.53 329 GLY B C 1
ATOM 5915 O O . GLY B 1 332 ? 11.429 -9.847 -21.834 1.00 25.43 329 GLY B O 1
ATOM 5916 N N . LYS B 1 333 ? 11.590 -12.074 -21.546 1.00 27.04 330 LYS B N 1
ATOM 5917 C CA . LYS B 1 333 ? 10.395 -12.222 -20.728 1.00 27.40 330 LYS B CA 1
ATOM 5918 C C . LYS B 1 333 ? 10.685 -12.162 -19.236 1.00 25.61 330 LYS B C 1
ATOM 5919 O O . LYS B 1 333 ? 11.717 -12.649 -18.767 1.00 24.94 330 LYS B O 1
ATOM 5925 N N . THR B 1 334 ? 9.776 -11.502 -18.515 1.00 22.64 331 THR B N 1
ATOM 5926 C CA . THR B 1 334 ? 9.820 -11.450 -17.066 1.00 22.05 331 THR B CA 1
ATOM 5927 C C . THR B 1 334 ? 8.556 -12.141 -16.562 1.00 21.39 331 THR B C 1
ATOM 5928 O O . THR B 1 334 ? 7.469 -11.897 -17.076 1.00 21.90 331 THR B O 1
ATOM 5932 N N . VAL B 1 335 ? 8.708 -12.986 -15.546 1.00 21.03 332 VAL B N 1
ATOM 5933 C CA . VAL B 1 335 ? 7.593 -13.709 -14.968 1.00 21.91 332 VAL B CA 1
ATOM 5934 C C . VAL B 1 335 ? 7.537 -13.433 -13.480 1.00 20.69 332 VAL B C 1
ATOM 5935 O O . VAL B 1 335 ? 8.538 -13.533 -12.794 1.00 20.82 332 VAL B O 1
ATOM 5939 N N . LEU B 1 336 ? 6.347 -13.064 -13.009 1.00 19.49 333 LEU B N 1
ATOM 5940 C CA . LEU B 1 336 ? 6.102 -12.828 -11.601 1.00 20.04 333 LEU B CA 1
ATOM 5941 C C . LEU B 1 336 ? 5.008 -13.772 -11.171 1.00 19.71 333 LEU B C 1
ATOM 5942 O O . LEU B 1 336 ? 3.887 -13.712 -11.712 1.00 19.23 333 LEU B O 1
ATOM 5947 N N . ARG B 1 337 ? 5.319 -14.638 -10.209 1.00 20.43 334 ARG B N 1
ATOM 5948 C CA . ARG B 1 337 ? 4.359 -15.564 -9.630 1.00 21.71 334 ARG B CA 1
ATOM 5949 C C . ARG B 1 337 ? 4.297 -15.345 -8.111 1.00 20.36 334 ARG B C 1
ATOM 5950 O O . ARG B 1 337 ? 5.135 -14.638 -7.515 1.00 19.59 334 ARG B O 1
ATOM 5958 N N . ASP B 1 338 ? 3.296 -15.953 -7.484 1.00 19.71 335 ASP B N 1
ATOM 5959 C CA . ASP B 1 338 ? 3.184 -15.929 -6.030 1.00 19.99 335 ASP B CA 1
ATOM 5960 C C . ASP B 1 338 ? 3.080 -14.509 -5.454 1.00 18.67 335 ASP B C 1
ATOM 5961 O O . ASP B 1 338 ? 3.518 -14.245 -4.330 1.00 20.15 335 ASP B O 1
ATOM 5966 N N . ALA B 1 339 ? 2.379 -13.645 -6.190 1.00 17.80 336 ALA B N 1
ATOM 5967 C CA . ALA B 1 339 ? 2.199 -12.245 -5.846 1.00 15.88 336 ALA B CA 1
ATOM 5968 C C . ALA B 1 339 ? 0.720 -11.838 -5.839 1.00 15.37 336 ALA B C 1
ATOM 5969 O O . ALA B 1 339 ? 0.408 -10.701 -6.108 1.00 15.27 336 ALA B O 1
ATOM 5971 N N . ALA B 1 340 ? -0.167 -12.765 -5.454 1.00 16.03 337 ALA B N 1
ATOM 5972 C CA . ALA B 1 340 ? -1.602 -12.499 -5.349 1.00 16.22 337 ALA B CA 1
ATOM 5973 C C . ALA B 1 340 ? -1.917 -11.345 -4.387 1.00 15.01 337 ALA B C 1
ATOM 5974 O O . ALA B 1 340 ? -2.955 -10.710 -4.520 1.00 15.79 337 ALA B O 1
ATOM 5976 N N . GLU B 1 341 ? -1.042 -11.089 -3.428 1.00 13.93 338 GLU B N 1
ATOM 5977 C CA . GLU B 1 341 ? -1.265 -9.951 -2.496 1.00 13.30 338 GLU B CA 1
ATOM 5978 C C . GLU B 1 341 ? -1.358 -8.619 -3.224 1.00 12.73 338 GLU B C 1
ATOM 5979 O O . GLU B 1 341 ? -1.919 -7.653 -2.674 1.00 13.92 338 GLU B O 1
ATOM 5985 N N . LEU B 1 342 ? -0.774 -8.528 -4.416 1.00 13.06 339 LEU B N 1
ATOM 5986 C CA . LEU B 1 342 ? -0.915 -7.300 -5.208 1.00 12.68 339 LEU B CA 1
ATOM 5987 C C . LEU B 1 342 ? -2.361 -6.961 -5.558 1.00 13.25 339 LEU B C 1
ATOM 5988 O O . LEU B 1 342 ? -2.681 -5.787 -5.798 1.00 13.85 339 LEU B O 1
ATOM 5993 N N . ARG B 1 343 ? -3.231 -7.959 -5.572 1.00 13.76 340 ARG B N 1
ATOM 5994 C CA . ARG B 1 343 ? -4.624 -7.722 -5.936 1.00 14.16 340 ARG B CA 1
ATOM 5995 C C . ARG B 1 343 ? -5.425 -7.046 -4.849 1.00 14.03 340 ARG B C 1
ATOM 5996 O O . ARG B 1 343 ? -6.503 -6.494 -5.132 1.00 15.76 340 ARG B O 1
ATOM 6004 N N . VAL B 1 344 ? -4.921 -7.075 -3.609 1.00 13.44 341 VAL B N 1
ATOM 6005 C CA . VAL B 1 344 ? -5.669 -6.540 -2.474 1.00 11.98 341 VAL B CA 1
ATOM 6006 C C . VAL B 1 344 ? -5.079 -5.248 -1.879 1.00 12.46 341 VAL B C 1
ATOM 6007 O O . VAL B 1 344 ? -5.370 -4.887 -0.717 1.00 13.79 341 VAL B O 1
ATOM 6011 N N . LYS B 1 345 ? -4.338 -4.523 -2.709 1.00 12.33 342 LYS B N 1
ATOM 6012 C CA . LYS B 1 345 ? -3.737 -3.234 -2.305 1.00 12.96 342 LYS B CA 1
ATOM 6013 C C . LYS B 1 345 ? -4.732 -2.083 -2.570 1.00 12.87 342 LYS B C 1
ATOM 6014 O O . LYS B 1 345 ? -5.964 -2.321 -2.715 1.00 12.43 342 LYS B O 1
ATOM 6020 N N . GLU B 1 346 ? -4.235 -0.844 -2.621 1.00 13.55 343 GLU B N 1
ATOM 6021 C CA . GLU B 1 346 ? -5.080 0.329 -2.868 1.00 14.35 343 GLU B CA 1
ATOM 6022 C C . GLU B 1 346 ? -6.009 0.087 -4.060 1.00 15.22 343 GLU B C 1
ATOM 6023 O O . GLU B 1 346 ? -7.186 0.497 -4.057 1.00 15.42 343 GLU B O 1
ATOM 6029 N N . THR B 1 347 ? -5.463 -0.559 -5.070 1.00 14.06 344 THR B N 1
ATOM 6030 C CA . THR B 1 347 ? -6.238 -1.098 -6.174 1.00 14.90 344 THR B CA 1
ATOM 6031 C C . THR B 1 347 ? -5.679 -2.494 -6.451 1.00 14.79 344 THR B C 1
ATOM 6032 O O . THR B 1 347 ? -4.717 -2.935 -5.777 1.00 13.80 344 THR B O 1
ATOM 6036 N N . ASP B 1 348 ? -6.292 -3.229 -7.380 1.00 13.92 345 ASP B N 1
ATOM 6037 C CA . ASP B 1 348 ? -5.719 -4.506 -7.815 1.00 15.22 345 ASP B CA 1
ATOM 6038 C C . ASP B 1 348 ? -4.575 -4.093 -8.723 1.00 14.45 345 ASP B C 1
ATOM 6039 O O . ASP B 1 348 ? -4.782 -3.699 -9.874 1.00 14.71 345 ASP B O 1
ATOM 6044 N N . ARG B 1 349 ? -3.367 -4.218 -8.212 1.00 14.83 346 ARG B N 1
ATOM 6045 C CA . ARG B 1 349 ? -2.164 -3.697 -8.896 1.00 12.77 346 ARG B CA 1
ATOM 6046 C C . ARG B 1 349 ? -1.754 -4.541 -10.114 1.00 12.91 346 ARG B C 1
ATOM 6047 O O . ARG B 1 349 ? -1.142 -4.018 -11.050 1.00 15.27 346 ARG B O 1
ATOM 6055 N N . ILE B 1 350 ? -2.109 -5.812 -10.113 1.00 13.33 347 ILE B N 1
ATOM 6056 C CA . ILE B 1 350 ? -1.862 -6.654 -11.296 1.00 14.88 347 ILE B CA 1
ATOM 6057 C C . ILE B 1 350 ? -2.749 -6.166 -12.428 1.00 15.03 347 ILE B C 1
ATOM 6058 O O . ILE B 1 350 ? -2.279 -5.907 -13.536 1.00 16.78 347 ILE B O 1
ATOM 6063 N N . ALA B 1 351 ? -4.056 -6.059 -12.151 1.00 15.84 348 ALA B N 1
ATOM 6064 C CA . ALA B 1 351 ? -5.001 -5.625 -13.172 1.00 16.23 348 ALA B CA 1
ATOM 6065 C C . ALA B 1 351 ? -4.656 -4.229 -13.678 1.00 15.27 348 ALA B C 1
ATOM 6066 O O . ALA B 1 351 ? -4.680 -3.984 -14.887 1.00 17.52 348 ALA B O 1
ATOM 6068 N N . ALA B 1 352 ? -4.280 -3.330 -12.770 1.00 14.75 349 ALA B N 1
ATOM 6069 C CA . ALA B 1 352 ? -3.953 -1.971 -13.161 1.00 14.73 349 ALA B CA 1
ATOM 6070 C C . ALA B 1 352 ? -2.686 -1.883 -13.985 1.00 14.38 349 ALA B C 1
ATOM 6071 O O . ALA B 1 352 ? -2.625 -1.132 -14.972 1.00 16.39 349 ALA B O 1
ATOM 6073 N N . MET B 1 353 ? -1.651 -2.617 -13.589 1.00 16.04 350 MET B N 1
ATOM 6074 C CA . MET B 1 353 ? -0.396 -2.600 -14.365 1.00 15.88 350 MET B CA 1
ATOM 6075 C C . MET B 1 353 ? -0.564 -3.244 -15.733 1.00 16.65 350 MET B C 1
ATOM 6076 O O . MET B 1 353 ? -0.054 -2.742 -16.731 1.00 16.73 350 MET B O 1
ATOM 6081 N N . VAL B 1 354 ? -1.273 -4.356 -15.798 1.00 15.17 351 VAL B N 1
ATOM 6082 C CA . VAL B 1 354 ? -1.479 -5.027 -17.104 1.00 17.41 351 VAL B CA 1
ATOM 6083 C C . VAL B 1 354 ? -2.260 -4.099 -18.039 1.00 16.88 351 VAL B C 1
ATOM 6084 O O . VAL B 1 354 ? -1.894 -3.944 -19.206 1.00 20.18 351 VAL B O 1
ATOM 6088 N N . ASP B 1 355 ? -3.306 -3.435 -17.517 1.00 16.93 352 ASP B N 1
ATOM 6089 C CA . ASP B 1 355 ? -4.119 -2.531 -18.337 1.00 18.39 352 ASP B CA 1
ATOM 6090 C C . ASP B 1 355 ? -3.264 -1.386 -18.911 1.00 17.09 352 ASP B C 1
ATOM 6091 O O . ASP B 1 355 ? -3.282 -1.109 -20.119 1.00 18.60 352 ASP B O 1
ATOM 6096 N N . GLY B 1 356 ? -2.498 -0.714 -18.052 1.00 16.92 353 GLY B N 1
ATOM 6097 C CA . GLY B 1 356 ? -1.672 0.389 -18.516 1.00 16.06 353 GLY B CA 1
ATOM 6098 C C . GLY B 1 356 ? -0.566 -0.024 -19.452 1.00 16.94 353 GLY B C 1
ATOM 6099 O O . GLY B 1 356 ? -0.291 0.682 -20.418 1.00 18.82 353 GLY B O 1
ATOM 6100 N N . LEU B 1 357 ? 0.100 -1.145 -19.171 1.00 17.38 354 LEU B N 1
ATOM 6101 C CA . LEU B 1 357 ? 1.186 -1.623 -20.043 1.00 18.43 354 LEU B CA 1
ATOM 6102 C C . LEU B 1 357 ? 0.659 -1.941 -21.430 1.00 19.19 354 LEU B C 1
ATOM 6103 O O . LEU B 1 357 ? 1.265 -1.551 -22.436 1.00 19.91 354 LEU B O 1
ATOM 6108 N N . GLN B 1 358 ? -0.487 -2.613 -21.497 1.00 20.33 355 GLN B N 1
ATOM 6109 C CA . GLN B 1 358 ? -1.099 -2.912 -22.801 1.00 21.73 355 GLN B CA 1
ATOM 6110 C C . GLN B 1 358 ? -1.425 -1.594 -23.548 1.00 22.52 355 GLN B C 1
ATOM 6111 O O . GLN B 1 358 ? -1.157 -1.466 -24.759 1.00 23.08 355 GLN B O 1
ATOM 6117 N N . LYS B 1 359 ? -1.966 -0.614 -22.823 1.00 21.15 356 LYS B N 1
ATOM 6118 C CA . LYS B 1 359 ? -2.304 0.702 -23.413 1.00 22.18 356 LYS B CA 1
ATOM 6119 C C . LYS B 1 359 ? -1.083 1.432 -23.966 1.00 22.02 356 LYS B C 1
ATOM 6120 O O . LYS B 1 359 ? -1.214 2.234 -24.908 1.00 24.75 356 LYS B O 1
ATOM 6126 N N . LEU B 1 360 ? 0.095 1.129 -23.419 1.00 20.74 357 LEU B N 1
ATOM 6127 C CA . LEU B 1 360 ? 1.358 1.737 -23.894 1.00 20.74 357 LEU B CA 1
ATOM 6128 C C . LEU B 1 360 ? 2.154 0.826 -24.868 1.00 22.29 357 LEU B C 1
ATOM 6129 O O . LEU B 1 360 ? 3.349 1.067 -25.127 1.00 22.68 357 LEU B O 1
ATOM 6134 N N . GLY B 1 361 ? 1.482 -0.193 -25.384 1.00 22.92 358 GLY B N 1
ATOM 6135 C CA . GLY B 1 361 ? 2.053 -1.081 -26.397 1.00 23.64 358 GLY B CA 1
ATOM 6136 C C . GLY B 1 361 ? 2.928 -2.218 -25.946 1.00 24.75 358 GLY B C 1
ATOM 6137 O O . GLY B 1 361 ? 3.720 -2.748 -26.732 1.00 25.03 358 GLY B O 1
ATOM 6138 N N . ILE B 1 362 ? 2.801 -2.603 -24.682 1.00 23.34 359 ILE B N 1
ATOM 6139 C CA . ILE B 1 362 ? 3.580 -3.705 -24.130 1.00 23.26 359 ILE B CA 1
ATOM 6140 C C . ILE B 1 362 ? 2.733 -4.978 -24.018 1.00 24.15 359 ILE B C 1
ATOM 6141 O O . ILE B 1 362 ? 1.579 -4.941 -23.585 1.00 23.42 359 ILE B O 1
ATOM 6146 N N . ALA B 1 363 ? 3.324 -6.102 -24.395 1.00 23.43 360 ALA B N 1
ATOM 6147 C CA . ALA B 1 363 ? 2.662 -7.391 -24.306 1.00 25.43 360 ALA B CA 1
ATOM 6148 C C . ALA B 1 363 ? 2.747 -7.854 -22.864 1.00 25.35 360 ALA B C 1
ATOM 6149 O O . ALA B 1 363 ? 3.751 -8.413 -22.435 1.00 26.41 360 ALA B O 1
ATOM 6151 N N . ALA B 1 364 ? 1.705 -7.561 -22.105 1.00 25.97 361 ALA B N 1
ATOM 6152 C CA . ALA B 1 364 ? 1.643 -7.912 -20.687 1.00 24.97 361 ALA B CA 1
ATOM 6153 C C . ALA B 1 364 ? 0.409 -8.761 -20.489 1.00 25.12 361 ALA B C 1
ATOM 6154 O O . ALA B 1 364 ? -0.638 -8.467 -21.066 1.00 26.65 361 ALA B O 1
ATOM 6156 N N . GLU B 1 365 ? 0.520 -9.815 -19.693 1.00 24.78 362 GLU B N 1
ATOM 6157 C CA . GLU B 1 365 ? -0.645 -10.638 -19.434 1.00 26.58 362 GLU B CA 1
ATOM 6158 C C . GLU B 1 365 ? -0.759 -10.971 -17.959 1.00 24.39 362 GLU B C 1
ATOM 6159 O O . GLU B 1 365 ? 0.229 -11.181 -17.263 1.00 23.78 362 GLU B O 1
ATOM 6165 N N . SER B 1 366 ? -1.992 -10.979 -17.504 1.00 22.06 363 SER B N 1
ATOM 6166 C CA . SER B 1 366 ? -2.298 -11.268 -16.131 1.00 22.02 363 SER B CA 1
ATOM 6167 C C . SER B 1 366 ? -2.303 -12.774 -15.855 1.00 22.45 363 SER B C 1
ATOM 6168 O O . SER B 1 366 ? -2.682 -13.566 -16.738 1.00 22.93 363 SER B O 1
ATOM 6171 N N . LEU B 1 367 ? -1.811 -13.149 -14.668 1.00 20.52 364 LEU B N 1
ATOM 6172 C CA . LEU B 1 367 ? -1.899 -14.510 -14.118 1.00 20.97 364 LEU B CA 1
ATOM 6173 C C . LEU B 1 367 ? -2.679 -14.348 -12.808 1.00 20.15 364 LEU B C 1
ATOM 6174 O O . LEU B 1 367 ? -2.643 -13.281 -12.206 1.00 19.14 364 LEU B O 1
ATOM 6179 N N . PRO B 1 368 ? -3.363 -15.403 -12.339 1.00 21.08 365 PRO B N 1
ATOM 6180 C CA . PRO B 1 368 ? -4.079 -15.196 -11.073 1.00 20.11 365 PRO B CA 1
ATOM 6181 C C . PRO B 1 368 ? -3.200 -14.670 -9.918 1.00 19.79 365 PRO B C 1
ATOM 6182 O O . PRO B 1 368 ? -3.677 -13.906 -9.077 1.00 17.99 365 PRO B O 1
ATOM 6186 N N . ASP B 1 369 ? -1.949 -15.114 -9.886 1.00 19.45 366 ASP B N 1
ATOM 6187 C CA . ASP B 1 369 ? -0.986 -14.745 -8.859 1.00 20.33 366 ASP B CA 1
ATOM 6188 C C . ASP B 1 369 ? 0.155 -13.849 -9.361 1.00 19.26 366 ASP B C 1
ATOM 6189 O O . ASP B 1 369 ? 1.182 -13.711 -8.687 1.00 18.33 366 ASP B O 1
ATOM 6194 N N . GLY B 1 370 ? 0.020 -13.259 -10.541 1.00 18.22 367 GLY B N 1
ATOM 6195 C CA . GLY B 1 370 ? 1.111 -12.449 -11.034 1.00 17.97 367 GLY B CA 1
ATOM 6196 C C . GLY B 1 370 ? 0.963 -11.940 -12.445 1.00 17.75 367 GLY B C 1
ATOM 6197 O O . GLY B 1 370 ? -0.145 -11.643 -12.898 1.00 16.73 367 GLY B O 1
ATOM 6198 N N A VAL B 1 371 ? 2.082 -11.859 -13.154 0.60 17.78 368 VAL B N 1
ATOM 6199 N N B VAL B 1 371 ? 2.094 -11.830 -13.142 0.40 17.45 368 VAL B N 1
ATOM 6200 C CA A VAL B 1 371 ? 2.061 -11.369 -14.524 0.60 18.61 368 VAL B CA 1
ATOM 6201 C CA B VAL B 1 371 ? 2.118 -11.264 -14.488 0.40 17.79 368 VAL B CA 1
ATOM 6202 C C A VAL B 1 371 ? 3.203 -11.947 -15.333 0.60 19.41 368 VAL B C 1
ATOM 6203 C C B VAL B 1 371 ? 3.237 -11.868 -15.328 0.40 18.85 368 VAL B C 1
ATOM 6204 O O A VAL B 1 371 ? 4.181 -12.434 -14.780 0.60 18.07 368 VAL B O 1
ATOM 6205 O O B VAL B 1 371 ? 4.247 -12.308 -14.784 0.40 17.53 368 VAL B O 1
ATOM 6212 N N . ILE B 1 372 ? 3.038 -11.897 -16.649 1.00 19.25 369 ILE B N 1
ATOM 6213 C CA . ILE B 1 372 ? 4.091 -12.296 -17.588 1.00 21.27 369 ILE B CA 1
ATOM 6214 C C . ILE B 1 372 ? 4.219 -11.076 -18.501 1.00 22.26 369 ILE B C 1
ATOM 6215 O O . ILE B 1 372 ? 3.230 -10.574 -19.002 1.00 21.05 369 ILE B O 1
ATOM 6220 N N . ILE B 1 373 ? 5.435 -10.580 -18.689 1.00 22.67 370 ILE B N 1
ATOM 6221 C CA . ILE B 1 373 ? 5.667 -9.425 -19.545 1.00 24.75 370 ILE B CA 1
ATOM 6222 C C . ILE B 1 373 ? 6.737 -9.756 -20.580 1.00 25.78 370 ILE B C 1
ATOM 6223 O O . ILE B 1 373 ? 7.774 -10.316 -20.232 1.00 25.58 370 ILE B O 1
ATOM 6228 N N . GLN B 1 374 ? 6.466 -9.426 -21.839 1.00 24.77 371 GLN B N 1
ATOM 6229 C CA . GLN B 1 374 ? 7.464 -9.583 -22.896 1.00 26.49 371 GLN B CA 1
ATOM 6230 C C . GLN B 1 374 ? 8.074 -8.194 -23.099 1.00 25.55 371 GLN B C 1
ATOM 6231 O O . GLN B 1 374 ? 7.381 -7.251 -23.444 1.00 25.71 371 GLN B O 1
ATOM 6237 N N . GLY B 1 375 ? 9.364 -8.067 -22.840 1.00 25.46 372 GLY B N 1
ATOM 6238 C CA . GLY B 1 375 ? 10.041 -6.787 -22.982 1.00 25.21 372 GLY B CA 1
ATOM 6239 C C . GLY B 1 375 ? 9.905 -6.281 -24.397 1.00 27.30 372 GLY B C 1
ATOM 6240 O O . GLY B 1 375 ? 9.997 -7.068 -25.357 1.00 26.54 372 GLY B O 1
ATOM 6241 N N . GLY B 1 376 ? 9.648 -4.981 -24.524 1.00 26.52 373 GLY B N 1
ATOM 6242 C CA . GLY B 1 376 ? 9.473 -4.344 -25.817 1.00 27.87 373 GLY B CA 1
ATOM 6243 C C . GLY B 1 376 ? 9.784 -2.857 -25.790 1.00 27.50 373 GLY B C 1
ATOM 6244 O O . GLY B 1 376 ? 10.801 -2.438 -25.232 1.00 26.64 373 GLY B O 1
ATOM 6245 N N . THR B 1 377 ? 8.890 -2.069 -26.379 1.00 27.35 374 THR B N 1
ATOM 6246 C CA . THR B 1 377 ? 9.073 -0.623 -26.516 1.00 27.92 374 THR B CA 1
ATOM 6247 C C . THR B 1 377 ? 7.814 0.126 -26.086 1.00 25.78 374 THR B C 1
ATOM 6248 O O . THR B 1 377 ? 6.719 -0.131 -26.601 1.00 25.45 374 THR B O 1
ATOM 6252 N N . LEU B 1 378 ? 7.962 1.018 -25.107 1.00 25.11 375 LEU B N 1
ATOM 6253 C CA . LEU B 1 378 ? 6.841 1.818 -24.644 1.00 22.98 375 LEU B CA 1
ATOM 6254 C C . LEU B 1 378 ? 6.459 2.889 -25.654 1.00 23.45 375 LEU B C 1
ATOM 6255 O O . LEU B 1 378 ? 7.315 3.600 -26.173 1.00 23.64 375 LEU B O 1
ATOM 6260 N N . GLU B 1 379 ? 5.163 3.028 -25.872 1.00 23.53 376 GLU B N 1
ATOM 6261 C CA . GLU B 1 379 ? 4.607 4.038 -26.758 1.00 24.88 376 GLU B CA 1
ATOM 6262 C C . GLU B 1 379 ? 3.994 5.125 -25.886 1.00 23.72 376 GLU B C 1
ATOM 6263 O O . GLU B 1 379 ? 3.713 4.905 -24.689 1.00 21.91 376 GLU B O 1
ATOM 6269 N N . GLY B 1 380 ? 3.791 6.302 -26.458 1.00 22.98 377 GLY B N 1
ATOM 6270 C CA . GLY B 1 380 ? 3.032 7.349 -25.759 1.00 22.46 377 GLY B CA 1
ATOM 6271 C C . GLY B 1 380 ? 1.575 6.880 -25.702 1.00 22.47 377 GLY B C 1
ATOM 6272 O O . GLY B 1 380 ? 1.192 5.947 -26.403 1.00 21.63 377 GLY B O 1
ATOM 6273 N N . GLY B 1 381 ? 0.754 7.529 -24.886 1.00 20.25 378 GLY B N 1
ATOM 6274 C CA . GLY B 1 381 ? -0.638 7.127 -24.767 1.00 20.66 378 GLY B CA 1
ATOM 6275 C C . GLY B 1 381 ? -1.282 7.642 -23.501 1.00 19.59 378 GLY B C 1
ATOM 6276 O O . GLY B 1 381 ? -0.861 8.642 -22.968 1.00 19.67 378 GLY B O 1
ATOM 6277 N N . GLU B 1 382 ? -2.281 6.911 -23.002 1.00 20.25 379 GLU B N 1
ATOM 6278 C CA . GLU B 1 382 ? -3.022 7.352 -21.840 1.00 20.04 379 GLU B CA 1
ATOM 6279 C C . GLU B 1 382 ? -3.375 6.138 -21.002 1.00 19.87 379 GLU B C 1
ATOM 6280 O O . GLU B 1 382 ? -3.825 5.102 -21.525 1.00 21.78 379 GLU B O 1
ATOM 6286 N N . VAL B 1 383 ? -3.106 6.266 -19.718 1.00 17.78 380 VAL B N 1
ATOM 6287 C CA . VAL B 1 383 ? -3.392 5.190 -18.741 1.00 16.82 380 VAL B CA 1
ATOM 6288 C C . VAL B 1 383 ? -4.122 5.772 -17.536 1.00 16.58 380 VAL B C 1
ATOM 6289 O O . VAL B 1 383 ? -4.148 6.987 -17.323 1.00 17.62 380 VAL B O 1
ATOM 6293 N N . ASN B 1 384 ? -4.715 4.880 -16.744 1.00 16.80 381 ASN B N 1
ATOM 6294 C CA A ASN B 1 384 ? -5.461 5.253 -15.536 0.50 16.73 381 ASN B CA 1
ATOM 6295 C CA B ASN B 1 384 ? -5.432 5.286 -15.553 0.50 16.01 381 ASN B CA 1
ATOM 6296 C C . ASN B 1 384 ? -4.686 4.786 -14.316 1.00 15.93 381 ASN B C 1
ATOM 6297 O O . ASN B 1 384 ? -4.194 3.683 -14.303 1.00 16.54 381 ASN B O 1
ATOM 6306 N N . SER B 1 385 ? -4.585 5.627 -13.289 1.00 15.03 382 SER B N 1
ATOM 6307 C CA . SER B 1 385 ? -3.893 5.243 -12.051 1.00 15.02 382 SER B CA 1
ATOM 6308 C C . SER B 1 385 ? -4.770 4.317 -11.205 1.00 15.36 382 SER B C 1
ATOM 6309 O O . SER B 1 385 ? -4.286 3.686 -10.265 1.00 14.60 382 SER B O 1
ATOM 6312 N N . TYR B 1 386 ? -6.070 4.328 -11.464 1.00 15.27 383 TYR B N 1
ATOM 6313 C CA . TYR B 1 386 ? -7.025 3.582 -10.635 1.00 16.72 383 TYR B CA 1
ATOM 6314 C C . TYR B 1 386 ? -6.956 4.034 -9.160 1.00 16.57 383 TYR B C 1
ATOM 6315 O O . TYR B 1 386 ? -7.207 3.261 -8.228 1.00 16.93 383 TYR B O 1
ATOM 6324 N N A ASP B 1 387 ? -6.633 5.312 -9.007 1.00 16.06 384 ASP B N 1
ATOM 6325 C CA A ASP B 1 387 ? -6.531 6.004 -7.718 1.00 17.09 384 ASP B CA 1
ATOM 6326 C C A ASP B 1 387 ? -5.432 5.488 -6.825 1.00 15.61 384 ASP B C 1
ATOM 6327 O O A ASP B 1 387 ? -5.429 5.771 -5.655 1.00 16.36 384 ASP B O 1
ATOM 6332 N N . ASP B 1 388 ? -4.455 4.817 -7.422 1.00 13.51 385 ASP B N 1
ATOM 6333 C CA . ASP B 1 388 ? -3.329 4.199 -6.694 1.00 12.99 385 ASP B CA 1
ATOM 6334 C C . ASP B 1 388 ? -2.044 4.973 -6.957 1.00 12.44 385 ASP B C 1
ATOM 6335 O O . ASP B 1 388 ? -1.552 5.048 -8.097 1.00 13.15 385 ASP B O 1
ATOM 6340 N N . HIS B 1 389 ? -1.512 5.559 -5.887 1.00 11.49 386 HIS B N 1
ATOM 6341 C CA . HIS B 1 389 ? -0.302 6.361 -5.947 1.00 11.63 386 HIS B CA 1
ATOM 6342 C C . HIS B 1 389 ? 0.860 5.732 -6.681 1.00 12.63 386 HIS B C 1
ATOM 6343 O O . HIS B 1 389 ? 1.532 6.399 -7.480 1.00 12.59 386 HIS B O 1
ATOM 6350 N N . ARG B 1 390 ? 1.082 4.436 -6.460 1.00 12.30 387 ARG B N 1
ATOM 6351 C CA . ARG B 1 390 ? 2.195 3.753 -7.101 1.00 12.72 387 ARG B CA 1
ATOM 6352 C C . ARG B 1 390 ? 1.976 3.416 -8.569 1.00 12.82 387 ARG B C 1
ATOM 6353 O O . ARG B 1 390 ? 2.921 3.418 -9.334 1.00 12.57 387 ARG B O 1
ATOM 6361 N N . ILE B 1 391 ? 0.737 3.155 -8.963 1.00 12.15 388 ILE B N 1
ATOM 6362 C CA . ILE B 1 391 ? 0.412 2.959 -10.361 1.00 13.16 388 ILE B CA 1
ATOM 6363 C C . ILE B 1 391 ? 0.692 4.291 -11.068 1.00 12.58 388 ILE B C 1
ATOM 6364 O O . ILE B 1 391 ? 1.331 4.321 -12.137 1.00 12.48 388 ILE B O 1
ATOM 6369 N N . ALA B 1 392 ? 0.270 5.405 -10.451 1.00 12.61 389 ALA B N 1
ATOM 6370 C CA . ALA B 1 392 ? 0.487 6.741 -11.022 1.00 12.54 389 ALA B CA 1
ATOM 6371 C C . ALA B 1 392 ? 1.957 7.060 -11.214 1.00 13.18 389 ALA B C 1
ATOM 6372 O O . ALA B 1 392 ? 2.392 7.449 -12.316 1.00 13.72 389 ALA B O 1
ATOM 6374 N N . MET B 1 393 ? 2.753 6.883 -10.172 1.00 12.50 390 MET B N 1
ATOM 6375 C CA . MET B 1 393 ? 4.165 7.189 -10.278 1.00 12.10 390 MET B CA 1
ATOM 6376 C C . MET B 1 393 ? 4.896 6.219 -11.225 1.00 12.86 390 MET B C 1
ATOM 6377 O O . MET B 1 393 ? 5.819 6.625 -11.916 1.00 13.20 390 MET B O 1
ATOM 6382 N N . ALA B 1 394 ? 4.490 4.947 -11.249 1.00 12.36 391 ALA B N 1
ATOM 6383 C CA . ALA B 1 394 ? 5.129 3.956 -12.132 1.00 12.18 391 ALA B CA 1
ATOM 6384 C C . ALA B 1 394 ? 4.943 4.387 -13.592 1.00 13.01 391 ALA B C 1
ATOM 6385 O O . ALA B 1 394 ? 5.888 4.320 -14.384 1.00 15.54 391 ALA B O 1
ATOM 6387 N N . PHE B 1 395 ? 3.743 4.851 -13.962 1.00 12.46 392 PHE B N 1
ATOM 6388 C CA . PHE B 1 395 ? 3.553 5.294 -15.354 1.00 13.41 392 PHE B CA 1
ATOM 6389 C C . PHE B 1 395 ? 4.211 6.643 -15.639 1.00 13.36 392 PHE B C 1
ATOM 6390 O O . PHE B 1 395 ? 4.573 6.917 -16.765 1.00 15.59 392 PHE B O 1
ATOM 6398 N N . ALA B 1 396 ? 4.375 7.485 -14.621 1.00 13.79 393 ALA B N 1
ATOM 6399 C CA . ALA B 1 396 ? 5.171 8.696 -14.799 1.00 13.33 393 ALA B CA 1
ATOM 6400 C C . ALA B 1 396 ? 6.615 8.285 -15.182 1.00 14.02 393 ALA B C 1
ATOM 6401 O O . ALA B 1 396 ? 7.237 8.899 -16.065 1.00 15.95 393 ALA B O 1
ATOM 6403 N N . VAL B 1 397 ? 7.131 7.238 -14.537 1.00 14.02 394 VAL B N 1
ATOM 6404 C CA . VAL B 1 397 ? 8.458 6.676 -14.870 1.00 15.06 394 VAL B CA 1
ATOM 6405 C C . VAL B 1 397 ? 8.472 6.124 -16.297 1.00 14.82 394 VAL B C 1
ATOM 6406 O O . VAL B 1 397 ? 9.420 6.351 -17.040 1.00 15.14 394 VAL B O 1
ATOM 6410 N N . ALA B 1 398 ? 7.401 5.430 -16.690 1.00 15.45 395 ALA B N 1
ATOM 6411 C CA . ALA B 1 398 ? 7.294 4.889 -18.042 1.00 16.27 395 ALA B CA 1
ATOM 6412 C C . ALA B 1 398 ? 7.458 6.024 -19.061 1.00 17.07 395 ALA B C 1
ATOM 6413 O O . ALA B 1 398 ? 8.031 5.841 -20.136 1.00 17.14 395 ALA B O 1
ATOM 6415 N N . GLY B 1 399 ? 6.948 7.199 -18.700 1.00 16.77 396 GLY B N 1
ATOM 6416 C CA . GLY B 1 399 ? 7.024 8.377 -19.564 1.00 17.70 396 GLY B CA 1
ATOM 6417 C C . GLY B 1 399 ? 8.422 8.847 -19.885 1.00 18.50 396 GLY B C 1
ATOM 6418 O O . GLY B 1 399 ? 8.620 9.539 -20.871 1.00 19.98 396 GLY B O 1
ATOM 6419 N N . THR B 1 400 ? 9.411 8.475 -19.076 1.00 18.07 397 THR B N 1
ATOM 6420 C CA . THR B 1 400 ? 10.785 8.892 -19.356 1.00 18.55 397 THR B CA 1
ATOM 6421 C C . THR B 1 400 ? 11.314 8.254 -20.657 1.00 20.59 397 THR B C 1
ATOM 6422 O O . THR B 1 400 ? 12.098 8.859 -21.387 1.00 20.68 397 THR B O 1
ATOM 6426 N N . LEU B 1 401 ? 10.866 7.048 -20.963 1.00 20.61 398 LEU B N 1
ATOM 6427 C CA . LEU B 1 401 ? 11.372 6.324 -22.133 1.00 22.42 398 LEU B CA 1
ATOM 6428 C C . LEU B 1 401 ? 10.330 6.137 -23.246 1.00 23.07 398 LEU B C 1
ATOM 6429 O O . LEU B 1 401 ? 10.681 5.811 -24.376 1.00 25.52 398 LEU B O 1
ATOM 6434 N N . ALA B 1 402 ? 9.058 6.376 -22.941 1.00 21.25 399 ALA B N 1
ATOM 6435 C CA . ALA B 1 402 ? 7.999 6.225 -23.918 1.00 20.48 399 ALA B CA 1
ATOM 6436 C C . ALA B 1 402 ? 8.305 7.051 -25.163 1.00 23.05 399 ALA B C 1
ATOM 6437 O O . ALA B 1 402 ? 8.906 8.108 -25.080 1.00 23.94 399 ALA B O 1
ATOM 6439 N N . LYS B 1 403 ? 7.881 6.552 -26.310 1.00 23.32 400 LYS B N 1
ATOM 6440 C CA . LYS B 1 403 ? 8.147 7.247 -27.579 1.00 26.93 400 LYS B CA 1
ATOM 6441 C C . LYS B 1 403 ? 7.462 8.601 -27.675 1.00 26.81 400 LYS B C 1
ATOM 6442 O O . LYS B 1 403 ? 7.937 9.496 -28.388 1.00 27.68 400 LYS B O 1
ATOM 6448 N N . GLY B 1 404 ? 6.347 8.742 -26.982 1.00 23.97 401 GLY B N 1
ATOM 6449 C CA . GLY B 1 404 ? 5.582 9.968 -26.970 1.00 23.05 401 GLY B CA 1
ATOM 6450 C C . GLY B 1 404 ? 5.069 10.312 -25.580 1.00 20.75 401 GLY B C 1
ATOM 6451 O O . GLY B 1 404 ? 5.339 9.592 -24.605 1.00 19.45 401 GLY B O 1
ATOM 6452 N N . PRO B 1 405 ? 4.309 11.395 -25.481 1.00 20.91 402 PRO B N 1
ATOM 6453 C CA . PRO B 1 405 ? 3.775 11.820 -24.186 1.00 19.33 402 PRO B CA 1
ATOM 6454 C C . PRO B 1 405 ? 2.867 10.755 -23.576 1.00 18.82 402 PRO B C 1
ATOM 6455 O O . PRO B 1 405 ? 2.208 9.996 -24.316 1.00 18.84 402 PRO B O 1
ATOM 6459 N N . VAL B 1 406 ? 2.879 10.679 -22.245 1.00 17.80 403 VAL B N 1
ATOM 6460 C CA . VAL B 1 406 ? 2.020 9.765 -21.503 1.00 17.79 403 VAL B CA 1
ATOM 6461 C C . VAL B 1 406 ? 1.155 10.565 -20.548 1.00 17.59 403 VAL B C 1
ATOM 6462 O O . VAL B 1 406 ? 1.660 11.351 -19.738 1.00 18.61 403 VAL B O 1
ATOM 6466 N N . ARG B 1 407 ? -0.152 10.340 -20.664 1.00 18.19 404 ARG B N 1
ATOM 6467 C CA . ARG B 1 407 ? -1.158 10.946 -19.807 1.00 17.64 404 ARG B CA 1
ATOM 6468 C C . ARG B 1 407 ? -1.537 9.906 -18.765 1.00 17.89 404 ARG B C 1
ATOM 6469 O O . ARG B 1 407 ? -1.912 8.786 -19.120 1.00 17.31 404 ARG B O 1
ATOM 6477 N N . ILE B 1 408 ? -1.374 10.260 -17.482 1.00 17.77 405 ILE B N 1
ATOM 6478 C CA . ILE B 1 408 ? -1.723 9.366 -16.379 1.00 16.29 405 ILE B CA 1
ATOM 6479 C C . ILE B 1 408 ? -2.919 9.994 -15.659 1.00 16.89 405 ILE B C 1
ATOM 6480 O O . ILE B 1 408 ? -2.779 11.051 -15.048 1.00 15.36 405 ILE B O 1
ATOM 6485 N N . ARG B 1 409 ? -4.093 9.355 -15.736 1.00 17.26 406 ARG B N 1
ATOM 6486 C CA A ARG B 1 409 ? -5.314 9.874 -15.122 0.50 17.62 406 ARG B CA 1
ATOM 6487 C CA B ARG B 1 409 ? -5.278 9.938 -15.126 0.50 17.76 406 ARG B CA 1
ATOM 6488 C C . ARG B 1 409 ? -5.360 9.704 -13.611 1.00 16.98 406 ARG B C 1
ATOM 6489 O O . ARG B 1 409 ? -4.938 8.661 -13.098 1.00 17.22 406 ARG B O 1
ATOM 6504 N N . ASN B 1 410 ? -5.858 10.736 -12.925 1.00 17.94 407 ASN B N 1
ATOM 6505 C CA A ASN B 1 410 ? -6.174 10.670 -11.507 0.50 18.02 407 ASN B CA 1
ATOM 6506 C CA B ASN B 1 410 ? -6.171 10.675 -11.498 0.50 17.94 407 ASN B CA 1
ATOM 6507 C C . ASN B 1 410 ? -4.994 10.428 -10.574 1.00 17.30 407 ASN B C 1
ATOM 6508 O O . ASN B 1 410 ? -4.868 9.367 -9.958 1.00 18.22 407 ASN B O 1
ATOM 6517 N N . CYS B 1 411 ? -4.178 11.446 -10.411 1.00 16.93 408 CYS B N 1
ATOM 6518 C CA . CYS B 1 411 ? -2.977 11.335 -9.590 1.00 16.41 408 CYS B CA 1
ATOM 6519 C C . CYS B 1 411 ? -3.063 12.029 -8.242 1.00 15.89 408 CYS B C 1
ATOM 6520 O O . CYS B 1 411 ? -2.052 12.205 -7.548 1.00 15.34 408 CYS B O 1
ATOM 6523 N N . ASP B 1 412 ? -4.275 12.353 -7.829 1.00 17.75 409 ASP B N 1
ATOM 6524 C CA . ASP B 1 412 ? -4.481 13.037 -6.555 1.00 20.19 409 ASP B CA 1
ATOM 6525 C C . ASP B 1 412 ? -3.936 12.257 -5.338 1.00 18.54 409 ASP B C 1
ATOM 6526 O O . ASP B 1 412 ? -3.516 12.874 -4.330 1.00 21.20 409 ASP B O 1
ATOM 6531 N N . ASN B 1 413 ? -3.905 10.940 -5.417 1.00 16.39 410 ASN B N 1
ATOM 6532 C CA . ASN B 1 413 ? -3.439 10.152 -4.261 1.00 16.27 410 ASN B CA 1
ATOM 6533 C C . ASN B 1 413 ? -1.942 9.990 -4.133 1.00 13.86 410 ASN B C 1
ATOM 6534 O O . ASN B 1 413 ? -1.477 9.378 -3.178 1.00 13.90 410 ASN B O 1
ATOM 6539 N N . VAL B 1 414 ? -1.165 10.562 -5.061 1.00 12.47 411 VAL B N 1
ATOM 6540 C CA . VAL B 1 414 ? 0.296 10.492 -4.943 1.00 12.75 411 VAL B CA 1
ATOM 6541 C C . VAL B 1 414 ? 0.718 11.159 -3.621 1.00 12.96 411 VAL B C 1
ATOM 6542 O O . VAL B 1 414 ? 1.671 10.711 -2.996 1.00 14.24 411 VAL B O 1
ATOM 6546 N N . LYS B 1 415 ? -0.063 12.139 -3.155 1.00 15.05 412 LYS B N 1
ATOM 6547 C CA . LYS B 1 415 ? 0.205 12.839 -1.869 1.00 16.83 412 LYS B CA 1
ATOM 6548 C C . LYS B 1 415 ? 0.098 11.913 -0.639 1.00 15.87 412 LYS B C 1
ATOM 6549 O O . LYS B 1 415 ? 0.517 12.300 0.460 1.00 16.23 412 LYS B O 1
ATOM 6555 N N . THR B 1 416 ? -0.439 10.709 -0.799 1.00 13.76 413 THR B N 1
ATOM 6556 C CA . THR B 1 416 ? -0.502 9.771 0.333 1.00 13.41 413 THR B CA 1
ATOM 6557 C C . THR B 1 416 ? 0.885 9.310 0.734 1.00 13.68 413 THR B C 1
ATOM 6558 O O . THR B 1 416 ? 1.113 8.998 1.916 1.00 13.59 413 THR B O 1
ATOM 6562 N N . SER B 1 417 ? 1.819 9.275 -0.221 1.00 12.37 414 SER B N 1
ATOM 6563 C CA . SER B 1 417 ? 3.152 8.761 0.046 1.00 12.15 414 SER B CA 1
ATOM 6564 C C . SER B 1 417 ? 4.301 9.597 -0.447 1.00 12.38 414 SER B C 1
ATOM 6565 O O . SER B 1 417 ? 5.418 9.363 -0.015 1.00 14.17 414 SER B O 1
ATOM 6568 N N . PHE B 1 418 ? 4.063 10.551 -1.352 1.00 12.85 415 PHE B N 1
ATOM 6569 C CA . PHE B 1 418 ? 5.182 11.292 -1.953 1.00 12.95 415 PHE B CA 1
ATOM 6570 C C . PHE B 1 418 ? 4.660 12.686 -2.346 1.00 13.64 415 PHE B C 1
ATOM 6571 O O . PHE B 1 418 ? 4.462 12.990 -3.524 1.00 13.73 415 PHE B O 1
ATOM 6579 N N . PRO B 1 419 ? 4.441 13.554 -1.352 1.00 15.99 416 PRO B N 1
ATOM 6580 C CA . PRO B 1 419 ? 3.842 14.854 -1.643 1.00 16.22 416 PRO B CA 1
ATOM 6581 C C . PRO B 1 419 ? 4.583 15.710 -2.683 1.00 16.77 416 PRO B C 1
ATOM 6582 O O . PRO B 1 419 ? 3.911 16.361 -3.484 1.00 18.23 416 PRO B O 1
ATOM 6586 N N . ASN B 1 420 ? 5.912 15.632 -2.713 1.00 15.13 417 ASN B N 1
ATOM 6587 C CA . ASN B 1 420 ? 6.732 16.431 -3.639 1.00 15.43 417 ASN B CA 1
ATOM 6588 C C . ASN B 1 420 ? 7.254 15.672 -4.849 1.00 15.45 417 ASN B C 1
ATOM 6589 O O . ASN B 1 420 ? 8.298 16.027 -5.420 1.00 14.83 417 ASN B O 1
ATOM 6594 N N . PHE B 1 421 ? 6.550 14.609 -5.236 1.00 12.89 418 PHE B N 1
ATOM 6595 C CA . PHE B 1 421 ? 6.962 13.807 -6.385 1.00 13.06 418 PHE B CA 1
ATOM 6596 C C . PHE B 1 421 ? 7.242 14.626 -7.646 1.00 12.83 418 PHE B C 1
ATOM 6597 O O . PHE B 1 421 ? 8.295 14.443 -8.273 1.00 15.20 418 PHE B O 1
ATOM 6605 N N . VAL B 1 422 ? 6.318 15.501 -8.028 1.00 13.73 419 VAL B N 1
ATOM 6606 C CA . VAL B 1 422 ? 6.460 16.229 -9.299 1.00 15.99 419 VAL B CA 1
ATOM 6607 C C . VAL B 1 422 ? 7.682 17.156 -9.238 1.00 17.09 419 VAL B C 1
ATOM 6608 O O . VAL B 1 422 ? 8.496 17.229 -10.168 1.00 18.48 419 VAL B O 1
ATOM 6612 N N . GLU B 1 423 ? 7.815 17.852 -8.123 1.00 18.93 420 GLU B N 1
ATOM 6613 C CA . GLU B 1 423 ? 8.949 18.762 -7.920 1.00 20.85 420 GLU B CA 1
ATOM 6614 C C . GLU B 1 423 ? 10.282 18.028 -8.072 1.00 21.29 420 GLU B C 1
ATOM 6615 O O . GLU B 1 423 ? 11.175 18.467 -8.835 1.00 21.03 420 GLU B O 1
ATOM 6621 N N . LEU B 1 424 ? 10.437 16.902 -7.376 1.00 19.65 421 LEU B N 1
ATOM 6622 C CA . LEU B 1 424 ? 11.700 16.160 -7.429 1.00 20.52 421 LEU B CA 1
ATOM 6623 C C . LEU B 1 424 ? 11.928 15.508 -8.776 1.00 19.95 421 LEU B C 1
ATOM 6624 O O . LEU B 1 424 ? 13.061 15.440 -9.263 1.00 20.77 421 LEU B O 1
ATOM 6629 N N . ALA B 1 425 ? 10.857 15.036 -9.403 1.00 19.04 422 ALA B N 1
ATOM 6630 C CA . ALA B 1 425 ? 10.994 14.411 -10.695 1.00 18.36 422 ALA B CA 1
ATOM 6631 C C . ALA B 1 425 ? 11.577 15.421 -11.679 1.00 19.06 422 ALA B C 1
ATOM 6632 O O . ALA B 1 425 ? 12.560 15.128 -12.384 1.00 19.81 422 ALA B O 1
ATOM 6634 N N . ASN B 1 426 ? 10.978 16.606 -11.735 1.00 19.41 423 ASN B N 1
ATOM 6635 C CA . ASN B 1 426 ? 11.466 17.650 -12.664 1.00 21.00 423 ASN B CA 1
ATOM 6636 C C . ASN B 1 426 ? 12.891 18.115 -12.330 1.00 22.59 423 ASN B C 1
ATOM 6637 O O . ASN B 1 426 ? 13.687 18.386 -13.245 1.00 24.29 423 ASN B O 1
ATOM 6642 N N . GLU B 1 427 ? 13.237 18.162 -11.048 1.00 22.03 424 GLU B N 1
ATOM 6643 C CA . GLU B 1 427 ? 14.592 18.576 -10.660 1.00 25.61 424 GLU B CA 1
ATOM 6644 C C . GLU B 1 427 ? 15.672 17.676 -11.266 1.00 26.16 424 GLU B C 1
ATOM 6645 O O . GLU B 1 427 ? 16.784 18.139 -11.582 1.00 26.68 424 GLU B O 1
ATOM 6651 N N . VAL B 1 428 ? 15.366 16.393 -11.395 1.00 25.02 425 VAL B N 1
ATOM 6652 C CA . VAL B 1 428 ? 16.328 15.437 -11.924 1.00 26.58 425 VAL B CA 1
ATOM 6653 C C . VAL B 1 428 ? 16.187 15.085 -13.386 1.00 26.92 425 VAL B C 1
ATOM 6654 O O . VAL B 1 428 ? 16.909 14.219 -13.865 1.00 28.73 425 VAL B O 1
ATOM 6658 N N . GLY B 1 429 ? 15.288 15.724 -14.115 1.00 25.48 426 GLY B N 1
ATOM 6659 C CA . GLY B 1 429 ? 15.192 15.434 -15.541 1.00 26.04 426 GLY B CA 1
ATOM 6660 C C . GLY B 1 429 ? 14.084 14.532 -16.013 1.00 25.56 426 GLY B C 1
ATOM 6661 O O . GLY B 1 429 ? 14.105 14.114 -17.178 1.00 25.06 426 GLY B O 1
ATOM 6662 N N . MET B 1 430 ? 13.175 14.173 -15.091 1.00 23.55 427 MET B N 1
ATOM 6663 C CA A MET B 1 430 ? 11.967 13.400 -15.411 0.50 24.37 427 MET B CA 1
ATOM 6664 C CA B MET B 1 430 ? 11.995 13.366 -15.396 0.50 23.96 427 MET B CA 1
ATOM 6665 C C . MET B 1 430 ? 10.839 14.367 -15.544 1.00 25.01 427 MET B C 1
ATOM 6666 O O . MET B 1 430 ? 10.334 14.890 -14.531 1.00 25.73 427 MET B O 1
ATOM 6675 N N . ASN B 1 431 ? 10.428 14.587 -16.790 1.00 22.75 428 ASN B N 1
ATOM 6676 C CA . ASN B 1 431 ? 9.421 15.546 -17.155 1.00 22.68 428 ASN B CA 1
ATOM 6677 C C . ASN B 1 431 ? 7.996 15.127 -16.813 1.00 21.15 428 ASN B C 1
ATOM 6678 O O . ASN B 1 431 ? 7.453 14.207 -17.407 1.00 21.47 428 ASN B O 1
ATOM 6683 N N . VAL B 1 432 ? 7.419 15.827 -15.839 1.00 19.18 429 VAL B N 1
ATOM 6684 C CA . VAL B 1 432 ? 6.068 15.586 -15.386 1.00 19.28 429 VAL B CA 1
ATOM 6685 C C . VAL B 1 432 ? 5.383 16.908 -15.090 1.00 19.64 429 VAL B C 1
ATOM 6686 O O . VAL B 1 432 ? 5.933 17.739 -14.365 1.00 18.72 429 VAL B O 1
ATOM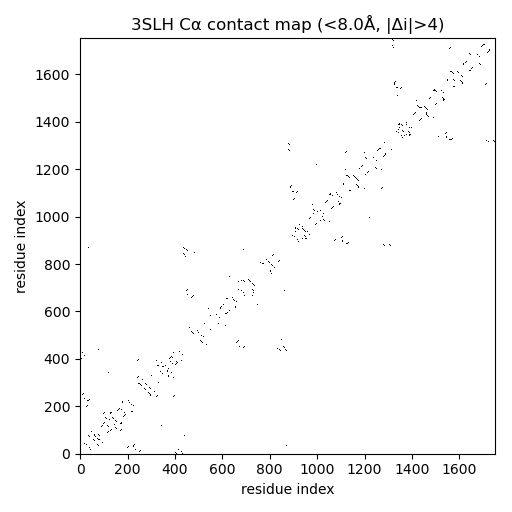 6690 N N . LYS B 1 433 ? 4.182 17.096 -15.649 1.00 18.49 430 LYS B N 1
ATOM 6691 C CA . LYS B 1 433 ? 3.325 18.241 -15.378 1.00 20.36 430 LYS B CA 1
ATOM 6692 C C . LYS B 1 433 ? 2.052 17.744 -14.680 1.00 18.68 430 LYS B C 1
ATOM 6693 O O . LYS B 1 433 ? 1.475 16.751 -15.105 1.00 17.37 430 LYS B O 1
ATOM 6699 N N . GLY B 1 434 ? 1.641 18.415 -13.607 1.00 18.11 431 GLY B N 1
ATOM 6700 C CA . GLY B 1 434 ? 0.335 18.155 -13.002 1.00 18.43 431 GLY B CA 1
ATOM 6701 C C . GLY B 1 434 ? -0.664 19.046 -13.745 1.00 18.83 431 GLY B C 1
ATOM 6702 O O . GLY B 1 434 ? -0.471 20.257 -13.813 1.00 22.28 431 GLY B O 1
ATOM 6703 N N . VAL B 1 435 ? -1.717 18.452 -14.323 1.00 19.25 432 VAL B N 1
ATOM 6704 C CA . VAL B 1 435 ? -2.709 19.194 -15.110 1.00 20.51 432 VAL B CA 1
ATOM 6705 C C . VAL B 1 435 ? -4.112 18.832 -14.650 1.00 21.95 432 VAL B C 1
ATOM 6706 O O . VAL B 1 435 ? -4.293 17.827 -13.982 1.00 21.45 432 VAL B O 1
ATOM 6710 N N . ARG B 1 436 ? -5.093 19.644 -15.008 1.00 25.23 433 ARG B N 1
ATOM 6711 C CA . ARG B 1 436 ? -6.468 19.398 -14.573 1.00 27.50 433 ARG B CA 1
ATOM 6712 C C . ARG B 1 436 ? -6.988 18.110 -15.206 1.00 27.90 433 ARG B C 1
ATOM 6713 O O . ARG B 1 436 ? -6.831 17.889 -16.402 1.00 27.93 433 ARG B O 1
ATOM 6721 N N . GLY B 1 437 ? -7.597 17.253 -14.399 1.00 30.77 434 GLY B N 1
ATOM 6722 C CA . GLY B 1 437 ? -8.169 16.030 -14.916 1.00 33.23 434 GLY B CA 1
ATOM 6723 C C . GLY B 1 437 ? -9.652 16.271 -15.137 1.00 37.23 434 GLY B C 1
ATOM 6724 O O . GLY B 1 437 ? -10.199 17.267 -14.680 1.00 37.47 434 GLY B O 1
ATOM 6725 N N . ARG B 1 438 ? -10.299 15.393 -15.876 1.00 41.41 435 ARG B N 1
ATOM 6726 C CA . ARG B 1 438 ? -11.744 15.525 -16.061 1.00 44.86 435 ARG B CA 1
ATOM 6727 C C . ARG B 1 438 ? -12.251 14.665 -14.945 1.00 46.74 435 ARG B C 1
ATOM 6728 O O . ARG B 1 438 ? -12.357 13.442 -15.080 1.00 45.76 435 ARG B O 1
ATOM 6736 N N . GLY B 1 439 ? -12.483 15.321 -13.804 1.00 49.37 436 GLY B N 1
ATOM 6737 C CA . GLY B 1 439 ? -12.785 14.617 -12.572 1.00 51.63 436 GLY B CA 1
ATOM 6738 C C . GLY B 1 439 ? -14.055 14.859 -11.800 1.00 53.58 436 GLY B C 1
ATOM 6739 O O . GLY B 1 439 ? -14.043 15.533 -10.763 1.00 54.54 436 GLY B O 1
ATOM 6740 N N . GLY B 1 440 ? -15.152 14.296 -12.284 1.00 56.07 437 GLY B N 1
ATOM 6741 C CA . GLY B 1 440 ? -16.405 14.330 -11.526 1.00 57.97 437 GLY B CA 1
ATOM 6742 C C . GLY B 1 440 ? -16.210 13.141 -10.592 1.00 58.61 437 GLY B C 1
ATOM 6743 O O . GLY B 1 440 ? -15.663 12.124 -11.037 1.00 58.66 437 GLY B O 1
ATOM 6744 N N . PHE B 1 441 ? -16.646 13.196 -9.330 1.00 59.92 438 PHE B N 1
ATOM 6745 C CA . PHE B 1 441 ? -17.401 14.301 -8.719 1.00 61.23 438 PHE B CA 1
ATOM 6746 C C . PHE B 1 441 ? -16.498 15.224 -7.886 1.00 62.01 438 PHE B C 1
ATOM 6747 O O . PHE B 1 441 ? -16.941 15.859 -6.918 1.00 62.95 438 PHE B O 1
ATOM 6756 N N . ASN C 1 2 ? 39.930 68.339 -0.890 1.00 47.67 -1 ASN C N 1
ATOM 6757 C CA . ASN C 1 2 ? 39.160 67.061 -0.987 1.00 47.27 -1 ASN C CA 1
ATOM 6758 C C . ASN C 1 2 ? 37.756 67.089 -0.402 1.00 43.83 -1 ASN C C 1
ATOM 6759 O O . ASN C 1 2 ? 36.804 66.694 -1.066 1.00 44.42 -1 ASN C O 1
ATOM 6764 N N . ALA C 1 3 ? 37.642 67.513 0.857 1.00 40.77 0 ALA C N 1
ATOM 6765 C CA . ALA C 1 3 ? 36.353 67.508 1.542 1.00 35.46 0 ALA C CA 1
ATOM 6766 C C . ALA C 1 3 ? 35.350 68.460 0.883 1.00 32.18 0 ALA C C 1
ATOM 6767 O O . ALA C 1 3 ? 35.719 69.538 0.410 1.00 30.87 0 ALA C O 1
ATOM 6769 N N A MET C 1 4 ? 34.088 68.053 0.861 0.50 28.48 1 MET C N 1
ATOM 6770 N N B MET C 1 4 ? 34.094 68.030 0.825 0.50 28.75 1 MET C N 1
ATOM 6771 C CA A MET C 1 4 ? 33.029 68.863 0.271 0.50 26.38 1 MET C CA 1
ATOM 6772 C CA B MET C 1 4 ? 33.010 68.842 0.274 0.50 26.85 1 MET C CA 1
ATOM 6773 C C A MET C 1 4 ? 31.840 68.892 1.217 0.50 24.02 1 MET C C 1
ATOM 6774 C C B MET C 1 4 ? 31.918 68.913 1.323 0.50 24.10 1 MET C C 1
ATOM 6775 O O A MET C 1 4 ? 31.417 67.848 1.729 0.50 22.82 1 MET C O 1
ATOM 6776 O O B MET C 1 4 ? 31.674 67.931 2.041 0.50 22.25 1 MET C O 1
ATOM 6785 N N . ASP C 1 5 ? 31.327 70.097 1.455 1.00 21.66 2 ASP C N 1
ATOM 6786 C CA . ASP C 1 5 ? 30.170 70.317 2.320 1.00 19.86 2 ASP C CA 1
ATOM 6787 C C . ASP C 1 5 ? 29.045 70.863 1.441 1.00 17.98 2 ASP C C 1
ATOM 6788 O O . ASP C 1 5 ? 29.293 71.353 0.344 1.00 18.53 2 ASP C O 1
ATOM 6793 N N . TYR C 1 6 ? 27.808 70.747 1.902 1.00 16.40 3 TYR C N 1
ATOM 6794 C CA . TYR C 1 6 ? 26.679 71.370 1.225 1.00 16.09 3 TYR C CA 1
ATOM 6795 C C . TYR C 1 6 ? 26.251 72.645 1.967 1.00 16.75 3 TYR C C 1
ATOM 6796 O O . TYR C 1 6 ? 26.286 72.723 3.193 1.00 16.06 3 TYR C O 1
ATOM 6805 N N . GLN C 1 7 ? 25.879 73.651 1.194 1.00 16.57 4 GLN C N 1
ATOM 6806 C CA . GLN C 1 7 ? 25.288 74.870 1.704 1.00 18.22 4 GLN C CA 1
ATOM 6807 C C . GLN C 1 7 ? 23.884 74.993 1.090 1.00 18.70 4 GLN C C 1
ATOM 6808 O O . GLN C 1 7 ? 23.695 74.796 -0.119 1.00 18.41 4 GLN C O 1
ATOM 6814 N N . THR C 1 8 ? 22.905 75.355 1.904 1.00 17.26 5 THR C N 1
ATOM 6815 C CA . THR C 1 8 ? 21.552 75.562 1.407 1.00 17.81 5 THR C CA 1
ATOM 6816 C C . THR C 1 8 ? 21.058 76.954 1.731 1.00 17.78 5 THR C C 1
ATOM 6817 O O . THR C 1 8 ? 21.621 77.649 2.578 1.00 19.16 5 THR C O 1
ATOM 6821 N N . ILE C 1 9 ? 20.024 77.362 1.001 1.00 19.12 6 ILE C N 1
ATOM 6822 C CA . ILE C 1 9 ? 19.290 78.606 1.223 1.00 20.76 6 ILE C CA 1
ATOM 6823 C C . ILE C 1 9 ? 17.829 78.202 1.140 1.00 18.03 6 ILE C C 1
ATOM 6824 O O . ILE C 1 9 ? 17.475 77.392 0.304 1.00 18.18 6 ILE C O 1
ATOM 6829 N N . PRO C 1 10 ? 16.953 78.793 1.945 1.00 17.34 7 PRO C N 1
ATOM 6830 C CA . PRO C 1 10 ? 15.546 78.399 1.926 1.00 16.72 7 PRO C CA 1
ATOM 6831 C C . PRO C 1 10 ? 14.876 78.532 0.550 1.00 16.93 7 PRO C C 1
ATOM 6832 O O . PRO C 1 10 ? 15.281 79.384 -0.245 1.00 17.22 7 PRO C O 1
ATOM 6836 N N . SER C 1 11 ? 13.880 77.691 0.295 1.00 15.33 8 SER C N 1
ATOM 6837 C CA . SER C 1 11 ? 13.179 77.622 -0.997 1.00 15.83 8 SER C CA 1
ATOM 6838 C C . SER C 1 11 ? 11.812 78.294 -0.996 1.00 16.83 8 SER C C 1
ATOM 6839 O O . SER C 1 11 ? 11.051 78.145 -0.076 1.00 15.94 8 SER C O 1
ATOM 6842 N N . GLN C 1 12 ? 11.508 78.974 -2.087 1.00 15.75 9 GLN C N 1
ATOM 6843 C CA . GLN C 1 12 ? 10.203 79.600 -2.291 1.00 15.53 9 GLN C CA 1
ATOM 6844 C C . GLN C 1 12 ? 9.155 78.616 -2.831 1.00 16.36 9 GLN C C 1
ATOM 6845 O O . GLN C 1 12 ? 8.005 79.004 -3.097 1.00 17.90 9 GLN C O 1
ATOM 6851 N N . GLY C 1 13 ? 9.563 77.377 -3.065 1.00 15.87 10 GLY C N 1
ATOM 6852 C CA . GLY C 1 13 ? 8.639 76.337 -3.529 1.00 16.44 10 GLY C CA 1
ATOM 6853 C C . GLY C 1 13 ? 9.295 75.547 -4.642 1.00 16.35 10 GLY C C 1
ATOM 6854 O O . GLY C 1 13 ? 9.896 76.134 -5.562 1.00 18.33 10 GLY C O 1
ATOM 6855 N N . LEU C 1 14 ? 9.228 74.227 -4.534 1.00 16.41 11 LEU C N 1
ATOM 6856 C CA . LEU C 1 14 ? 9.757 73.336 -5.552 1.00 15.66 11 LEU C CA 1
ATOM 6857 C C . LEU C 1 14 ? 8.797 73.314 -6.742 1.00 18.47 11 LEU C C 1
ATOM 6858 O O . LEU C 1 14 ? 7.564 73.462 -6.592 1.00 18.54 11 LEU C O 1
ATOM 6863 N N . SER C 1 15 ? 9.373 73.162 -7.925 1.00 17.19 12 SER C N 1
ATOM 6864 C CA . SER C 1 15 ? 8.576 73.099 -9.130 1.00 20.22 12 SER C CA 1
ATOM 6865 C C . SER C 1 15 ? 9.313 72.295 -10.179 1.00 21.02 12 SER C C 1
ATOM 6866 O O . SER C 1 15 ? 10.521 72.426 -10.330 1.00 22.72 12 SER C O 1
ATOM 6869 N N . GLY C 1 16 ? 8.587 71.467 -10.914 1.00 23.05 13 GLY C N 1
ATOM 6870 C CA . GLY C 1 16 ? 9.205 70.741 -12.014 1.00 23.67 13 GLY C CA 1
ATOM 6871 C C . GLY C 1 16 ? 8.863 69.278 -12.075 1.00 24.45 13 GLY C C 1
ATOM 6872 O O . GLY C 1 16 ? 8.117 68.746 -11.246 1.00 22.22 13 GLY C O 1
ATOM 6873 N N . GLU C 1 17 ? 9.457 68.628 -13.071 1.00 25.69 14 GLU C N 1
ATOM 6874 C CA . GLU C 1 17 ? 9.230 67.225 -13.333 1.00 28.02 14 GLU C CA 1
ATOM 6875 C C . GLU C 1 17 ? 10.600 66.626 -13.547 1.00 28.76 14 GLU C C 1
ATOM 6876 O O . GLU C 1 17 ? 11.358 67.111 -14.387 1.00 29.89 14 GLU C O 1
ATOM 6882 N N . ILE C 1 18 ? 10.945 65.602 -12.781 1.00 27.35 15 ILE C N 1
ATOM 6883 C CA . ILE C 1 18 ? 12.254 64.969 -12.931 1.00 28.07 15 ILE C CA 1
ATOM 6884 C C . ILE C 1 18 ? 12.186 63.457 -12.791 1.00 27.56 15 ILE C C 1
ATOM 6885 O O . ILE C 1 18 ? 11.219 62.921 -12.272 1.00 25.61 15 ILE C O 1
ATOM 6890 N N . CYS C 1 19 ? 13.214 62.801 -13.332 1.00 28.29 16 CYS C N 1
ATOM 6891 C CA . CYS C 1 19 ? 13.407 61.371 -13.217 1.00 29.03 16 CYS C CA 1
ATOM 6892 C C . CYS C 1 19 ? 14.593 61.167 -12.278 1.00 27.62 16 CYS C C 1
ATOM 6893 O O . CYS C 1 19 ? 15.693 61.656 -12.547 1.00 29.87 16 CYS C O 1
ATOM 6896 N N . VAL C 1 20 ? 14.390 60.422 -11.203 1.00 24.57 17 VAL C N 1
ATOM 6897 C CA . VAL C 1 20 ? 15.494 60.144 -10.290 1.00 22.37 17 VAL C CA 1
ATOM 6898 C C . VAL C 1 20 ? 16.308 58.941 -10.827 1.00 23.03 17 VAL C C 1
ATOM 6899 O O . VAL C 1 20 ? 15.825 58.194 -11.673 1.00 23.22 17 VAL C O 1
ATOM 6903 N N . PRO C 1 21 ? 17.549 58.770 -10.337 1.00 22.68 18 PRO C N 1
ATOM 6904 C CA . PRO C 1 21 ? 18.372 57.641 -10.788 1.00 24.03 18 PRO C CA 1
ATOM 6905 C C . PRO C 1 21 ? 17.806 56.303 -10.336 1.00 23.66 18 PRO C C 1
ATOM 6906 O O . PRO C 1 21 ? 16.914 56.254 -9.491 1.00 22.93 18 PRO C O 1
ATOM 6910 N N . GLY C 1 22 ? 18.371 55.236 -10.889 1.00 23.26 19 GLY C N 1
ATOM 6911 C CA . GLY C 1 22 ? 17.905 53.896 -10.648 1.00 23.05 19 GLY C CA 1
ATOM 6912 C C . GLY C 1 22 ? 17.988 53.408 -9.229 1.00 22.13 19 GLY C C 1
ATOM 6913 O O . GLY C 1 22 ? 18.727 53.936 -8.415 1.00 21.92 19 GLY C O 1
ATOM 6914 N N . ASP C 1 23 ? 17.208 52.377 -8.967 1.00 21.28 20 ASP C N 1
ATOM 6915 C CA . ASP C 1 23 ? 17.130 51.746 -7.675 1.00 21.80 20 ASP C CA 1
ATOM 6916 C C . ASP C 1 23 ? 18.423 51.027 -7.344 1.00 23.23 20 ASP C C 1
ATOM 6917 O O . ASP C 1 23 ? 18.871 50.164 -8.077 1.00 22.42 20 ASP C O 1
ATOM 6922 N N . LYS C 1 24 ? 18.997 51.386 -6.199 1.00 21.96 21 LYS C N 1
ATOM 6923 C CA . LYS C 1 24 ? 20.266 50.812 -5.749 1.00 22.05 21 LYS C CA 1
ATOM 6924 C C . LYS C 1 24 ? 20.147 49.330 -5.399 1.00 23.53 21 LYS C C 1
ATOM 6925 O O . LYS C 1 24 ? 20.989 48.531 -5.786 1.00 23.57 21 LYS C O 1
ATOM 6931 N N . SER C 1 25 ? 19.088 48.974 -4.666 1.00 15.77 22 SER C N 1
ATOM 6932 C CA . SER C 1 25 ? 18.841 47.580 -4.257 1.00 16.71 22 SER C CA 1
ATOM 6933 C C . SER C 1 25 ? 18.610 46.669 -5.438 1.00 17.83 22 SER C C 1
ATOM 6934 O O . SER C 1 25 ? 19.191 45.587 -5.502 1.00 19.31 22 SER C O 1
ATOM 6937 N N . ILE C 1 26 ? 17.770 47.091 -6.380 1.00 18.67 23 ILE C N 1
ATOM 6938 C CA . ILE C 1 26 ? 17.500 46.271 -7.567 1.00 19.47 23 ILE C CA 1
ATOM 6939 C C . ILE C 1 26 ? 18.767 46.181 -8.421 1.00 19.66 23 ILE C C 1
ATOM 6940 O O . ILE C 1 26 ? 19.083 45.118 -8.967 1.00 21.45 23 ILE C O 1
ATOM 6945 N N . SER C 1 27 ? 19.492 47.283 -8.523 1.00 19.87 24 SER C N 1
ATOM 6946 C CA . SER C 1 27 ? 20.736 47.321 -9.295 1.00 19.96 24 SER C CA 1
ATOM 6947 C C . SER C 1 27 ? 21.739 46.283 -8.792 1.00 20.58 24 SER C C 1
ATOM 6948 O O . SER C 1 27 ? 22.320 45.543 -9.601 1.00 22.39 24 SER C O 1
ATOM 6951 N N . HIS C 1 28 ? 21.949 46.205 -7.473 1.00 19.34 25 HIS C N 1
ATOM 6952 C CA . HIS C 1 28 ? 22.882 45.217 -6.931 1.00 20.55 25 HIS C CA 1
ATOM 6953 C C . HIS C 1 28 ? 22.548 43.784 -7.347 1.00 20.71 25 HIS C C 1
ATOM 6954 O O . HIS C 1 28 ? 23.412 43.015 -7.785 1.00 22.59 25 HIS C O 1
ATOM 6961 N N . ARG C 1 29 ? 21.281 43.427 -7.176 1.00 20.13 26 ARG C N 1
ATOM 6962 C CA . ARG C 1 29 ? 20.788 42.096 -7.480 1.00 22.18 26 ARG C CA 1
ATOM 6963 C C . ARG C 1 29 ? 20.785 41.804 -8.981 1.00 22.45 26 ARG C C 1
ATOM 6964 O O . ARG C 1 29 ? 21.140 40.690 -9.417 1.00 23.54 26 ARG C O 1
ATOM 6972 N N . ALA C 1 30 ? 20.401 42.797 -9.780 1.00 22.22 27 ALA C N 1
ATOM 6973 C CA . ALA C 1 30 ? 20.354 42.638 -11.238 1.00 23.91 27 ALA C CA 1
ATOM 6974 C C . ALA C 1 30 ? 21.713 42.240 -11.820 1.00 25.16 27 ALA C C 1
ATOM 6975 O O . ALA C 1 30 ? 21.827 41.292 -12.628 1.00 25.75 27 ALA C O 1
ATOM 6977 N N . VAL C 1 31 ? 22.758 42.954 -11.429 1.00 23.98 28 VAL C N 1
ATOM 6978 C CA . VAL C 1 31 ? 24.079 42.676 -11.990 1.00 25.14 28 VAL C CA 1
ATOM 6979 C C . VAL C 1 31 ? 24.652 41.360 -11.460 1.00 25.42 28 VAL C C 1
ATOM 6980 O O . VAL C 1 31 ? 25.226 40.592 -12.229 1.00 26.03 28 VAL C O 1
ATOM 6984 N N . LEU C 1 32 ? 24.470 41.088 -10.167 1.00 24.37 29 LEU C N 1
ATOM 6985 C CA . LEU C 1 32 ? 24.941 39.850 -9.551 1.00 25.07 29 LEU C CA 1
ATOM 6986 C C . LEU C 1 32 ? 24.329 38.611 -10.204 1.00 25.59 29 LEU C C 1
ATOM 6987 O O . LEU C 1 32 ? 25.051 37.686 -10.598 1.00 26.67 29 LEU C O 1
ATOM 6992 N N . LEU C 1 33 ? 23.006 38.587 -10.303 1.00 24.50 30 LEU C N 1
ATOM 6993 C CA . LEU C 1 33 ? 22.313 37.457 -10.903 1.00 26.25 30 LEU C CA 1
ATOM 6994 C C . LEU C 1 33 ? 22.604 37.349 -12.400 1.00 28.21 30 LEU C C 1
ATOM 6995 O O . LEU C 1 33 ? 22.783 36.236 -12.907 1.00 29.34 30 LEU C O 1
ATOM 7000 N N . ALA C 1 34 ? 22.698 38.484 -13.099 1.00 28.11 31 ALA C N 1
ATOM 7001 C CA . ALA C 1 34 ? 23.005 38.459 -14.542 1.00 29.58 31 ALA C CA 1
ATOM 7002 C C . ALA C 1 34 ? 24.400 37.887 -14.797 1.00 30.46 31 ALA C C 1
ATOM 7003 O O . ALA C 1 34 ? 24.614 37.186 -15.774 1.00 32.14 31 ALA C O 1
ATOM 7005 N N . ALA C 1 35 ? 25.339 38.203 -13.913 1.00 30.39 32 ALA C N 1
ATOM 7006 C CA . ALA C 1 35 ? 26.727 37.759 -14.051 1.00 31.14 32 ALA C CA 1
ATOM 7007 C C . ALA C 1 35 ? 26.882 36.244 -14.087 1.00 32.58 32 ALA C C 1
ATOM 7008 O O . ALA C 1 35 ? 27.782 35.732 -14.774 1.00 32.50 32 ALA C O 1
ATOM 7010 N N . ILE C 1 36 ? 26.035 35.540 -13.331 1.00 31.23 33 ILE C N 1
ATOM 7011 C CA . ILE C 1 36 ? 26.063 34.079 -13.260 1.00 32.02 33 ILE C CA 1
ATOM 7012 C C . ILE C 1 36 ? 24.941 33.392 -14.069 1.00 32.23 33 ILE C C 1
ATOM 7013 O O . ILE C 1 36 ? 24.759 32.176 -13.978 1.00 35.16 33 ILE C O 1
ATOM 7018 N N . ALA C 1 37 ? 24.217 34.170 -14.869 1.00 32.27 34 ALA C N 1
ATOM 7019 C CA . ALA C 1 37 ? 23.161 33.646 -15.726 1.00 32.89 34 ALA C CA 1
ATOM 7020 C C . ALA C 1 37 ? 23.784 33.035 -16.975 1.00 35.02 34 ALA C C 1
ATOM 7021 O O . ALA C 1 37 ? 25.000 33.128 -17.175 1.00 34.19 34 ALA C O 1
ATOM 7023 N N . GLU C 1 38 ? 22.945 32.371 -17.773 1.00 36.52 35 GLU C N 1
ATOM 7024 C CA . GLU C 1 38 ? 23.337 31.854 -19.086 1.00 38.78 35 GLU C CA 1
ATOM 7025 C C . GLU C 1 38 ? 22.743 32.803 -20.091 1.00 37.69 35 GLU C C 1
ATOM 7026 O O . GLU C 1 38 ? 21.526 32.964 -20.139 1.00 37.07 35 GLU C O 1
ATOM 7032 N N . GLY C 1 39 ? 23.589 33.446 -20.887 1.00 38.85 36 GLY C N 1
ATOM 7033 C CA . GLY C 1 39 ? 23.114 34.384 -21.902 1.00 39.43 36 GLY C CA 1
ATOM 7034 C C . GLY C 1 39 ? 23.450 35.832 -21.602 1.00 38.66 36 GLY C C 1
ATOM 7035 O O . GLY C 1 39 ? 24.094 36.133 -20.597 1.00 35.96 36 GLY C O 1
ATOM 7036 N N . GLN C 1 40 ? 23.016 36.715 -22.504 1.00 38.49 37 GLN C N 1
ATOM 7037 C CA . GLN C 1 40 ? 23.276 38.142 -22.402 1.00 38.78 37 GLN C CA 1
ATOM 7038 C C . GLN C 1 40 ? 22.096 38.849 -21.772 1.00 37.36 37 GLN C C 1
ATOM 7039 O O . GLN C 1 40 ? 20.960 38.652 -22.189 1.00 37.61 37 GLN C O 1
ATOM 7045 N N . THR C 1 41 ? 22.381 39.678 -20.772 1.00 36.21 38 THR C N 1
ATOM 7046 C CA . THR C 1 41 ? 21.359 40.485 -20.112 1.00 34.47 38 THR C CA 1
ATOM 7047 C C . THR C 1 41 ? 21.745 41.936 -20.270 1.00 33.26 38 THR C C 1
ATOM 7048 O O . THR C 1 41 ? 22.849 42.325 -19.895 1.00 32.10 38 THR C O 1
ATOM 7052 N N . GLN C 1 42 ? 20.863 42.724 -20.864 1.00 33.04 39 GLN C N 1
ATOM 7053 C CA . GLN C 1 42 ? 21.071 44.147 -20.922 1.00 33.64 39 GLN C CA 1
ATOM 7054 C C . GLN C 1 42 ? 20.301 44.722 -19.728 1.00 31.77 39 GLN C C 1
ATOM 7055 O O . GLN C 1 42 ? 19.130 44.392 -19.530 1.00 31.01 39 GLN C O 1
ATOM 7061 N N . VAL C 1 43 ? 20.977 45.546 -18.933 1.00 30.11 40 VAL C N 1
ATOM 7062 C CA . VAL C 1 43 ? 20.364 46.164 -17.767 1.00 29.20 40 VAL C CA 1
ATOM 7063 C C . VAL C 1 43 ? 20.267 47.664 -18.009 1.00 29.29 40 VAL C C 1
ATOM 7064 O O . VAL C 1 43 ? 21.300 48.347 -18.086 1.00 30.40 40 VAL C O 1
ATOM 7068 N N . ASP C 1 44 ? 19.045 48.181 -18.155 1.00 28.28 41 ASP C N 1
ATOM 7069 C CA A ASP C 1 44 ? 18.826 49.608 -18.371 0.50 28.59 41 ASP C CA 1
ATOM 7070 C CA B ASP C 1 44 ? 18.867 49.615 -18.360 0.50 28.93 41 ASP C CA 1
ATOM 7071 C C . ASP C 1 44 ? 18.420 50.270 -17.057 1.00 27.76 41 ASP C C 1
ATOM 7072 O O . ASP C 1 44 ? 17.733 49.659 -16.245 1.00 25.39 41 ASP C O 1
ATOM 7081 N N . GLY C 1 45 ? 18.840 51.514 -16.871 1.00 27.38 42 GLY C N 1
ATOM 7082 C CA . GLY C 1 45 ? 18.517 52.277 -15.653 1.00 26.80 42 GLY C CA 1
ATOM 7083 C C . GLY C 1 45 ? 19.374 51.887 -14.462 1.00 25.56 42 GLY C C 1
ATOM 7084 O O . GLY C 1 45 ? 19.030 52.186 -13.324 1.00 24.05 42 GLY C O 1
ATOM 7085 N N . PHE C 1 46 ? 20.482 51.198 -14.723 1.00 24.94 43 PHE C N 1
ATOM 7086 C CA . PHE C 1 46 ? 21.371 50.783 -13.658 1.00 24.56 43 PHE C CA 1
ATOM 7087 C C . PHE C 1 46 ? 21.886 52.043 -12.953 1.00 23.73 43 PHE C C 1
ATOM 7088 O O . PHE C 1 46 ? 22.194 53.033 -13.601 1.00 23.96 43 PHE C O 1
ATOM 7096 N N . LEU C 1 47 ? 21.981 51.990 -11.631 1.00 23.09 44 LEU C N 1
ATOM 7097 C CA . LEU C 1 47 ? 22.463 53.128 -10.842 1.00 21.74 44 LEU C CA 1
ATOM 7098 C C . LEU C 1 47 ? 23.974 53.188 -10.904 1.00 21.45 44 LEU C C 1
ATOM 7099 O O . LEU C 1 47 ? 24.658 52.333 -10.350 1.00 21.71 44 LEU C O 1
ATOM 7104 N N . MET C 1 48 ? 24.487 54.224 -11.557 1.00 22.44 45 MET C N 1
ATOM 7105 C CA . MET C 1 48 ? 25.935 54.390 -11.720 1.00 23.35 45 MET C CA 1
ATOM 7106 C C . MET C 1 48 ? 26.543 55.139 -10.545 1.00 23.17 45 MET C C 1
ATOM 7107 O O . MET C 1 48 ? 27.216 56.162 -10.715 1.00 24.83 45 MET C O 1
ATOM 7112 N N . GLY C 1 49 ? 26.276 54.633 -9.349 1.00 22.40 46 GLY C N 1
ATOM 7113 C CA . GLY C 1 49 ? 26.791 55.194 -8.110 1.00 22.90 46 GLY C CA 1
ATOM 7114 C C . GLY C 1 49 ? 27.942 54.339 -7.600 1.00 23.26 46 GLY C C 1
ATOM 7115 O O . GLY C 1 49 ? 28.208 53.257 -8.123 1.00 23.80 46 GLY C O 1
ATOM 7116 N N . ALA C 1 50 ? 28.604 54.810 -6.543 1.00 23.39 47 ALA C N 1
ATOM 7117 C CA . ALA C 1 50 ? 29.807 54.162 -6.051 1.00 23.67 47 ALA C CA 1
ATOM 7118 C C . ALA C 1 50 ? 29.551 52.753 -5.505 1.00 23.19 47 ALA C C 1
ATOM 7119 O O . ALA C 1 50 ? 30.362 51.865 -5.725 1.00 25.14 47 ALA C O 1
ATOM 7121 N N . ASP C 1 51 ? 28.438 52.557 -4.788 1.00 22.10 48 ASP C N 1
ATOM 7122 C CA . ASP C 1 51 ? 28.120 51.250 -4.208 1.00 21.29 48 ASP C CA 1
ATOM 7123 C C . ASP C 1 51 ? 27.875 50.209 -5.297 1.00 21.10 48 ASP C C 1
ATOM 7124 O O . ASP C 1 51 ? 28.415 49.101 -5.240 1.00 22.79 48 ASP C O 1
ATOM 7129 N N . ASN C 1 52 ? 27.070 50.572 -6.299 1.00 20.65 49 ASN C N 1
ATOM 7130 C CA . ASN C 1 52 ? 26.723 49.623 -7.354 1.00 21.52 49 ASN C CA 1
ATOM 7131 C C . ASN C 1 52 ? 27.907 49.340 -8.283 1.00 22.82 49 ASN C C 1
ATOM 7132 O O . ASN C 1 52 ? 28.013 48.247 -8.817 1.00 22.13 49 ASN C O 1
ATOM 7137 N N . LEU C 1 53 ? 28.777 50.323 -8.488 1.00 24.33 50 LEU C N 1
ATOM 7138 C CA . LEU C 1 53 ? 29.974 50.089 -9.309 1.00 25.82 50 LEU C CA 1
ATOM 7139 C C . LEU C 1 53 ? 31.005 49.245 -8.538 1.00 26.57 50 LEU C C 1
ATOM 7140 O O . LEU C 1 53 ? 31.787 48.551 -9.145 1.00 26.66 50 LEU C O 1
ATOM 7145 N N . ALA C 1 54 ? 30.988 49.302 -7.202 1.00 26.86 51 ALA C N 1
ATOM 7146 C CA . ALA C 1 54 ? 31.844 48.445 -6.380 1.00 26.45 51 ALA C CA 1
ATOM 7147 C C . ALA C 1 54 ? 31.425 46.992 -6.612 1.00 26.32 51 ALA C C 1
ATOM 7148 O O . ALA C 1 54 ? 32.272 46.107 -6.736 1.00 27.56 51 ALA C O 1
ATOM 7150 N N . MET C 1 55 ? 30.114 46.759 -6.691 1.00 24.84 52 MET C N 1
ATOM 7151 C CA . MET C 1 55 ? 29.574 45.438 -6.963 1.00 24.09 52 MET C CA 1
ATOM 7152 C C . MET C 1 55 ? 30.031 44.975 -8.353 1.00 24.22 52 MET C C 1
ATOM 7153 O O . MET C 1 55 ? 30.494 43.855 -8.517 1.00 24.71 52 MET C O 1
ATOM 7158 N N . VAL C 1 56 ? 29.901 45.850 -9.349 1.00 25.13 53 VAL C N 1
ATOM 7159 C CA . VAL C 1 56 ? 30.325 45.544 -10.720 1.00 25.45 53 VAL C CA 1
ATOM 7160 C C . VAL C 1 56 ? 31.816 45.178 -10.755 1.00 27.05 53 VAL C C 1
ATOM 7161 O O . VAL C 1 56 ? 32.197 44.174 -11.335 1.00 27.66 53 VAL C O 1
ATOM 7165 N N . SER C 1 57 ? 32.648 45.982 -10.098 1.00 27.78 54 SER C N 1
ATOM 7166 C CA A SER C 1 57 ? 34.094 45.738 -10.063 0.50 29.25 54 SER C CA 1
ATOM 7167 C CA B SER C 1 57 ? 34.093 45.744 -10.062 0.50 29.23 54 SER C CA 1
ATOM 7168 C C . SER C 1 57 ? 34.433 44.417 -9.382 1.00 29.76 54 SER C C 1
ATOM 7169 O O . SER C 1 57 ? 35.345 43.705 -9.814 1.00 30.53 54 SER C O 1
ATOM 7174 N N . ALA C 1 58 ? 33.711 44.104 -8.307 1.00 28.78 55 ALA C N 1
ATOM 7175 C CA . ALA C 1 58 ? 33.909 42.854 -7.568 1.00 29.00 55 ALA C CA 1
ATOM 7176 C C . ALA C 1 58 ? 33.633 41.647 -8.463 1.00 29.78 55 ALA C C 1
ATOM 7177 O O . ALA C 1 58 ? 34.406 40.665 -8.467 1.00 30.10 55 ALA C O 1
ATOM 7179 N N . LEU C 1 59 ? 32.527 41.711 -9.206 1.00 28.60 56 LEU C N 1
ATOM 7180 C CA . LEU C 1 59 ? 32.138 40.615 -10.106 1.00 29.04 56 LEU C CA 1
ATOM 7181 C C . LEU C 1 59 ? 33.137 40.513 -11.255 1.00 31.30 56 LEU C C 1
ATOM 7182 O O . LEU C 1 59 ? 33.520 39.407 -11.649 1.00 31.92 56 LEU C O 1
ATOM 7187 N N . GLN C 1 60 ? 33.558 41.651 -11.799 1.00 31.53 57 GLN C N 1
ATOM 7188 C CA . GLN C 1 60 ? 34.566 41.636 -12.866 1.00 33.43 57 GLN C CA 1
ATOM 7189 C C . GLN C 1 60 ? 35.863 40.976 -12.384 1.00 35.13 57 GLN C C 1
ATOM 7190 O O . GLN C 1 60 ? 36.491 40.213 -13.125 1.00 36.26 57 GLN C O 1
ATOM 7196 N N . GLN C 1 61 ? 36.252 41.239 -11.138 1.00 35.22 58 GLN C N 1
ATOM 7197 C CA . GLN C 1 61 ? 37.481 40.647 -10.582 1.00 37.00 58 GLN C CA 1
ATOM 7198 C C . GLN C 1 61 ? 37.393 39.129 -10.517 1.00 36.77 58 GLN C C 1
ATOM 7199 O O . GLN C 1 61 ? 38.415 38.460 -10.498 1.00 38.07 58 GLN C O 1
ATOM 7205 N N . MET C 1 62 ? 36.177 38.592 -10.493 1.00 35.20 59 MET C N 1
ATOM 7206 C CA . MET C 1 62 ? 35.974 37.142 -10.472 1.00 35.04 59 MET C CA 1
ATOM 7207 C C . MET C 1 62 ? 35.650 36.568 -11.849 1.00 35.11 59 MET C C 1
ATOM 7208 O O . MET C 1 62 ? 35.186 35.435 -11.960 1.00 35.06 59 MET C O 1
ATOM 7213 N N . GLY C 1 63 ? 35.898 37.353 -12.898 1.00 35.41 60 GLY C N 1
ATOM 7214 C CA . GLY C 1 63 ? 35.711 36.872 -14.268 1.00 36.48 60 GLY C CA 1
ATOM 7215 C C . GLY C 1 63 ? 34.382 37.159 -14.941 1.00 35.72 60 GLY C C 1
ATOM 7216 O O . GLY C 1 63 ? 34.142 36.671 -16.038 1.00 36.09 60 GLY C O 1
ATOM 7217 N N . ALA C 1 64 ? 33.496 37.915 -14.287 1.00 33.39 61 ALA C N 1
ATOM 7218 C CA . ALA C 1 64 ? 32.221 38.268 -14.902 1.00 32.63 61 ALA C CA 1
ATOM 7219 C C . ALA C 1 64 ? 32.502 39.204 -16.070 1.00 34.22 61 ALA C C 1
ATOM 7220 O O . ALA C 1 64 ? 33.477 39.967 -16.040 1.00 35.99 61 ALA C O 1
ATOM 7222 N N . SER C 1 65 ? 31.660 39.132 -17.096 1.00 34.70 62 SER C N 1
ATOM 7223 C CA . SER C 1 65 ? 31.802 39.991 -18.271 1.00 35.93 62 SER C CA 1
ATOM 7224 C C . SER C 1 65 ? 30.721 41.036 -18.221 1.00 33.97 62 SER C C 1
ATOM 7225 O O . SER C 1 65 ? 29.589 40.783 -18.593 1.00 33.38 62 SER C O 1
ATOM 7228 N N . ILE C 1 66 ? 31.084 42.212 -17.732 1.00 34.08 63 ILE C N 1
ATOM 7229 C CA . ILE C 1 66 ? 30.141 43.309 -17.568 1.00 32.65 63 ILE C CA 1
ATOM 7230 C C . ILE C 1 66 ? 30.648 44.552 -18.281 1.00 33.64 63 ILE C C 1
ATOM 7231 O O . ILE C 1 66 ? 31.699 45.097 -17.917 1.00 34.29 63 ILE C O 1
ATOM 7236 N N . GLN C 1 67 ? 29.922 44.986 -19.309 1.00 34.01 64 GLN C N 1
ATOM 7237 C CA . GLN C 1 67 ? 30.280 46.197 -20.041 1.00 34.86 64 GLN C CA 1
ATOM 7238 C C . GLN C 1 67 ? 29.477 47.344 -19.445 1.00 34.10 64 GLN C C 1
ATOM 7239 O O . GLN C 1 67 ? 28.253 47.320 -19.471 1.00 30.97 64 GLN C O 1
ATOM 7245 N N . VAL C 1 68 ? 30.183 48.334 -18.912 1.00 33.97 65 VAL C N 1
ATOM 7246 C CA . VAL C 1 68 ? 29.553 49.483 -18.289 1.00 33.22 65 VAL C CA 1
ATOM 7247 C C . VAL C 1 68 ? 29.498 50.628 -19.285 1.00 34.79 65 VAL C C 1
ATOM 7248 O O . VAL C 1 68 ? 30.517 51.010 -19.854 1.00 37.68 65 VAL C O 1
ATOM 7252 N N . ILE C 1 69 ? 28.299 51.128 -19.535 1.00 34.29 66 ILE C N 1
ATOM 7253 C CA . ILE C 1 69 ? 28.092 52.265 -20.415 1.00 35.41 66 ILE C CA 1
ATOM 7254 C C . ILE C 1 69 ? 27.544 53.329 -19.479 1.00 35.26 66 ILE C C 1
ATOM 7255 O O . ILE C 1 69 ? 26.350 53.556 -19.395 1.00 34.06 66 ILE C O 1
ATOM 7260 N N . GLU C 1 70 ? 28.454 53.962 -18.755 1.00 36.94 67 GLU C N 1
ATOM 7261 C CA . GLU C 1 70 ? 28.084 54.921 -17.701 1.00 37.75 67 GLU C CA 1
ATOM 7262 C C . GLU C 1 70 ? 27.151 56.054 -18.120 1.00 38.27 67 GLU C C 1
ATOM 7263 O O . GLU C 1 70 ? 26.171 56.339 -17.416 1.00 37.31 67 GLU C O 1
ATOM 7269 N N A ASP C 1 71 ? 27.434 56.678 -19.260 0.50 39.37 68 ASP C N 1
ATOM 7270 N N B ASP C 1 71 ? 27.427 56.676 -19.266 0.50 39.34 68 ASP C N 1
ATOM 7271 C CA A ASP C 1 71 ? 26.631 57.798 -19.749 0.50 39.91 68 ASP C CA 1
ATOM 7272 C CA B ASP C 1 71 ? 26.629 57.819 -19.724 0.50 39.82 68 ASP C CA 1
ATOM 7273 C C A ASP C 1 71 ? 25.167 57.461 -20.026 0.50 39.10 68 ASP C C 1
ATOM 7274 C C B ASP C 1 71 ? 25.196 57.480 -20.162 0.50 39.25 68 ASP C C 1
ATOM 7275 O O A ASP C 1 71 ? 24.303 58.340 -19.960 0.50 39.34 68 ASP C O 1
ATOM 7276 O O B ASP C 1 71 ? 24.390 58.386 -20.385 0.50 39.81 68 ASP C O 1
ATOM 7285 N N . GLU C 1 72 ? 24.890 56.195 -20.315 1.00 38.07 69 GLU C N 1
ATOM 7286 C CA . GLU C 1 72 ? 23.548 55.766 -20.667 1.00 36.89 69 GLU C CA 1
ATOM 7287 C C . GLU C 1 72 ? 22.883 54.971 -19.539 1.00 33.69 69 GLU C C 1
ATOM 7288 O O . GLU C 1 72 ? 21.743 54.545 -19.684 1.00 32.95 69 GLU C O 1
ATOM 7294 N N . ASN C 1 73 ? 23.573 54.795 -18.411 1.00 31.17 70 ASN C N 1
ATOM 7295 C CA . ASN C 1 73 ? 23.046 53.979 -17.302 1.00 28.88 70 ASN C CA 1
ATOM 7296 C C . ASN C 1 73 ? 22.692 52.554 -17.724 1.00 28.45 70 ASN C C 1
ATOM 7297 O O . ASN C 1 73 ? 21.705 51.968 -17.255 1.00 26.05 70 ASN C O 1
ATOM 7302 N N . ILE C 1 74 ? 23.532 51.979 -18.580 1.00 27.66 71 ILE C N 1
ATOM 7303 C CA . ILE C 1 74 ? 23.324 50.634 -19.082 1.00 29.29 71 ILE C CA 1
ATOM 7304 C C . ILE C 1 74 ? 24.507 49.708 -18.800 1.00 28.69 71 ILE C C 1
ATOM 7305 O O . ILE C 1 74 ? 25.672 50.141 -18.783 1.00 29.80 71 ILE C O 1
ATOM 7310 N N . LEU C 1 75 ? 24.183 48.449 -18.523 1.00 28.55 72 LEU C N 1
ATOM 7311 C CA . LEU C 1 75 ? 25.176 47.394 -18.446 1.00 29.20 72 LEU C CA 1
ATOM 7312 C C . LEU C 1 75 ? 24.793 46.361 -19.502 1.00 30.48 72 LEU C C 1
ATOM 7313 O O . LEU C 1 75 ? 23.608 46.091 -19.712 1.00 30.37 72 LEU C O 1
ATOM 7318 N N . VAL C 1 76 ? 25.792 45.795 -20.170 1.00 31.48 73 VAL C N 1
ATOM 7319 C CA . VAL C 1 76 ? 25.576 44.653 -21.071 1.00 32.49 73 VAL C CA 1
ATOM 7320 C C . VAL C 1 76 ? 26.373 43.549 -20.396 1.00 32.24 73 VAL C C 1
ATOM 7321 O O . VAL C 1 76 ? 27.595 43.641 -20.291 1.00 32.33 73 VAL C O 1
ATOM 7325 N N . VAL C 1 77 ? 25.673 42.552 -19.872 1.00 31.31 74 VAL C N 1
ATOM 7326 C CA . VAL C 1 77 ? 26.316 41.485 -19.147 1.00 32.19 74 VAL C CA 1
ATOM 7327 C C . VAL C 1 77 ? 26.295 40.197 -19.951 1.00 34.14 74 VAL C C 1
ATOM 7328 O O . VAL C 1 77 ? 25.251 39.802 -20.453 1.00 34.75 74 VAL C O 1
ATOM 7332 N N . GLU C 1 78 ? 27.457 39.557 -20.071 1.00 36.28 75 GLU C N 1
ATOM 7333 C CA . GLU C 1 78 ? 27.557 38.257 -20.723 1.00 38.08 75 GLU C CA 1
ATOM 7334 C C . GLU C 1 78 ? 27.741 37.239 -19.580 1.00 36.58 75 GLU C C 1
ATOM 7335 O O . GLU C 1 78 ? 28.818 37.139 -18.990 1.00 36.30 75 GLU C O 1
ATOM 7341 N N . GLY C 1 79 ? 26.680 36.497 -19.272 1.00 35.71 76 GLY C N 1
ATOM 7342 C CA . GLY C 1 79 ? 26.688 35.542 -18.158 1.00 35.09 76 GLY C CA 1
ATOM 7343 C C . GLY C 1 79 ? 27.741 34.452 -18.238 1.00 36.55 76 GLY C C 1
ATOM 7344 O O . GLY C 1 79 ? 28.003 33.936 -19.317 1.00 38.17 76 GLY C O 1
ATOM 7345 N N . VAL C 1 80 ? 28.339 34.101 -17.096 1.00 36.00 77 VAL C N 1
ATOM 7346 C CA . VAL C 1 80 ? 29.353 33.026 -17.058 1.00 37.75 77 VAL C CA 1
ATOM 7347 C C . VAL C 1 80 ? 28.799 31.699 -16.515 1.00 37.65 77 VAL C C 1
ATOM 7348 O O . VAL C 1 80 ? 29.543 30.737 -16.343 1.00 38.70 77 VAL C O 1
ATOM 7352 N N . GLY C 1 81 ? 27.487 31.626 -16.298 1.00 36.82 78 GLY C N 1
ATOM 7353 C CA . GLY C 1 81 ? 26.861 30.408 -15.780 1.00 37.00 78 GLY C CA 1
ATOM 7354 C C . GLY C 1 81 ? 27.039 30.298 -14.280 1.00 36.22 78 GLY C C 1
ATOM 7355 O O . GLY C 1 81 ? 27.860 31.014 -13.705 1.00 35.17 78 GLY C O 1
ATOM 7356 N N . MET C 1 82 ? 26.302 29.383 -13.650 1.00 36.17 79 MET C N 1
ATOM 7357 C CA . MET C 1 82 ? 26.322 29.256 -12.179 1.00 35.91 79 MET C CA 1
ATOM 7358 C C . MET C 1 82 ? 27.697 28.959 -11.591 1.00 36.81 79 MET C C 1
ATOM 7359 O O . MET C 1 82 ? 28.042 29.462 -10.516 1.00 35.50 79 MET C O 1
ATOM 7364 N N . THR C 1 83 ? 28.479 28.145 -12.297 1.00 37.85 80 THR C N 1
ATOM 7365 C CA . THR C 1 83 ? 29.804 27.743 -11.824 1.00 38.77 80 THR C CA 1
ATOM 7366 C C . THR C 1 83 ? 30.935 28.487 -12.546 1.00 39.56 80 THR C C 1
ATOM 7367 O O . THR C 1 83 ? 32.100 28.088 -12.471 1.00 41.35 80 THR C O 1
ATOM 7371 N N . GLY C 1 84 ? 30.600 29.585 -13.211 1.00 38.54 81 GLY C N 1
ATOM 7372 C CA . GLY C 1 84 ? 31.569 30.320 -14.007 1.00 39.45 81 GLY C CA 1
ATOM 7373 C C . GLY C 1 84 ? 32.494 31.299 -13.309 1.00 38.86 81 GLY C C 1
ATOM 7374 O O . GLY C 1 84 ? 33.435 31.793 -13.929 1.00 38.96 81 GLY C O 1
ATOM 7375 N N . LEU C 1 85 ? 32.235 31.613 -12.039 1.00 37.89 82 LEU C N 1
ATOM 7376 C CA . LEU C 1 85 ? 33.102 32.559 -11.325 1.00 36.96 82 LEU C CA 1
ATOM 7377 C C . LEU C 1 85 ? 34.447 31.932 -10.972 1.00 38.52 82 LEU C C 1
ATOM 7378 O O . LEU C 1 85 ? 34.567 30.713 -10.900 1.00 38.28 82 LEU C O 1
ATOM 7383 N N . GLN C 1 86 ? 35.454 32.779 -10.772 1.00 38.24 83 GLN C N 1
ATOM 7384 C CA . GLN C 1 86 ? 36.797 32.330 -10.404 1.00 40.19 83 GLN C CA 1
ATOM 7385 C C . GLN C 1 86 ? 37.326 33.160 -9.256 1.00 40.30 83 GLN C C 1
ATOM 7386 O O . GLN C 1 86 ? 36.900 34.302 -9.060 1.00 39.49 83 GLN C O 1
ATOM 7392 N N . ALA C 1 87 ? 38.248 32.594 -8.490 1.00 41.86 84 ALA C N 1
ATOM 7393 C CA . ALA C 1 87 ? 38.827 33.298 -7.347 1.00 42.89 84 ALA C CA 1
ATOM 7394 C C . ALA C 1 87 ? 39.440 34.616 -7.810 1.00 44.02 84 ALA C C 1
ATOM 7395 O O . ALA C 1 87 ? 40.142 34.646 -8.814 1.00 44.63 84 ALA C O 1
ATOM 7397 N N . PRO C 1 88 ? 39.161 35.715 -7.092 1.00 44.47 85 PRO C N 1
ATOM 7398 C CA . PRO C 1 88 ? 39.734 36.993 -7.486 1.00 45.36 85 PRO C CA 1
ATOM 7399 C C . PRO C 1 88 ? 41.187 37.089 -7.011 1.00 47.56 85 PRO C C 1
ATOM 7400 O O . PRO C 1 88 ? 41.528 36.504 -5.983 1.00 47.69 85 PRO C O 1
ATOM 7404 N N . PRO C 1 89 ? 42.030 37.841 -7.739 1.00 49.39 86 PRO C N 1
ATOM 7405 C CA . PRO C 1 89 ? 43.442 37.958 -7.365 1.00 51.69 86 PRO C CA 1
ATOM 7406 C C . PRO C 1 89 ? 43.699 38.737 -6.069 1.00 51.60 86 PRO C C 1
ATOM 7407 O O . PRO C 1 89 ? 44.750 38.561 -5.445 1.00 52.81 86 PRO C O 1
ATOM 7411 N N . GLU C 1 90 ? 42.755 39.590 -5.679 1.00 49.28 87 GLU C N 1
ATOM 7412 C CA . GLU C 1 90 ? 42.903 40.426 -4.494 1.00 49.30 87 GLU C CA 1
ATOM 7413 C C . GLU C 1 90 ? 41.618 40.376 -3.670 1.00 45.90 87 GLU C C 1
ATOM 7414 O O . GLU C 1 90 ? 40.655 39.715 -4.047 1.00 44.36 87 GLU C O 1
ATOM 7420 N N . ALA C 1 91 ? 41.611 41.078 -2.544 1.00 44.23 88 ALA C N 1
ATOM 7421 C CA . ALA C 1 91 ? 40.414 41.160 -1.721 1.00 41.55 88 ALA C CA 1
ATOM 7422 C C . ALA C 1 91 ? 39.365 41.949 -2.505 1.00 39.64 88 ALA C C 1
ATOM 7423 O O . ALA C 1 91 ? 39.707 42.843 -3.274 1.00 40.51 88 ALA C O 1
ATOM 7425 N N . LEU C 1 92 ? 38.096 41.598 -2.345 1.00 37.32 89 LEU C N 1
ATOM 7426 C CA . LEU C 1 92 ? 37.018 42.341 -3.010 1.00 35.52 89 LEU C CA 1
ATOM 7427 C C . LEU C 1 92 ? 36.699 43.562 -2.145 1.00 35.03 89 LEU C C 1
ATOM 7428 O O . LEU C 1 92 ? 36.327 43.415 -0.985 1.00 33.61 89 LEU C O 1
ATOM 7433 N N . ASP C 1 93 ? 36.860 44.756 -2.717 1.00 35.77 90 ASP C N 1
ATOM 7434 C CA . ASP C 1 93 ? 36.613 46.012 -2.007 1.00 35.68 90 ASP C CA 1
ATOM 7435 C C . ASP C 1 93 ? 35.168 46.453 -2.247 1.00 33.55 90 ASP C C 1
ATOM 7436 O O . ASP C 1 93 ? 34.832 46.973 -3.314 1.00 33.96 90 ASP C O 1
ATOM 7441 N N . CYS C 1 94 ? 34.330 46.275 -1.234 1.00 31.37 91 CYS C N 1
ATOM 7442 C CA . CYS C 1 94 ? 32.904 46.614 -1.340 1.00 29.86 91 CYS C CA 1
ATOM 7443 C C . CYS C 1 94 ? 32.605 48.083 -1.033 1.00 28.41 91 CYS C C 1
ATOM 7444 O O . CYS C 1 94 ? 31.449 48.489 -1.008 1.00 27.91 91 CYS C O 1
ATOM 7447 N N . GLY C 1 95 ? 33.652 48.874 -0.820 1.00 29.01 92 GLY C N 1
ATOM 7448 C CA . GLY C 1 95 ? 33.502 50.296 -0.546 1.00 29.08 92 GLY C CA 1
ATOM 7449 C C . GLY C 1 95 ? 32.635 50.552 0.672 1.00 28.11 92 GLY C C 1
ATOM 7450 O O . GLY C 1 95 ? 32.888 50.028 1.747 1.00 26.99 92 GLY C O 1
ATOM 7451 N N . ASN C 1 96 ? 31.608 51.373 0.487 1.00 26.81 93 ASN C N 1
ATOM 7452 C CA . ASN C 1 96 ? 30.683 51.746 1.571 1.00 26.20 93 ASN C CA 1
ATOM 7453 C C . ASN C 1 96 ? 29.481 50.794 1.655 1.00 25.58 93 ASN C C 1
ATOM 7454 O O . ASN C 1 96 ? 28.627 50.960 2.529 1.00 24.59 93 ASN C O 1
ATOM 7459 N N . SER C 1 97 ? 29.435 49.788 0.774 1.00 24.94 94 SER C N 1
ATOM 7460 C CA . SER C 1 97 ? 28.220 48.969 0.591 1.00 23.30 94 SER C CA 1
ATOM 7461 C C . SER C 1 97 ? 28.018 47.714 1.424 1.00 22.63 94 SER C C 1
ATOM 7462 O O . SER C 1 97 ? 28.624 46.674 1.159 1.00 24.79 94 SER C O 1
ATOM 7465 N N . GLY C 1 98 ? 27.116 47.810 2.398 1.00 21.54 95 GLY C N 1
ATOM 7466 C CA . GLY C 1 98 ? 26.715 46.651 3.188 1.00 21.33 95 GLY C CA 1
ATOM 7467 C C . GLY C 1 98 ? 25.976 45.647 2.306 1.00 20.47 95 GLY C C 1
ATOM 7468 O O . GLY C 1 98 ? 26.211 44.438 2.380 1.00 20.77 95 GLY C O 1
ATOM 7469 N N . THR C 1 99 ? 25.080 46.134 1.443 1.00 19.82 96 THR C N 1
ATOM 7470 C CA . THR C 1 99 ? 24.342 45.250 0.518 1.00 19.31 96 THR C CA 1
ATOM 7471 C C . THR C 1 99 ? 25.301 44.417 -0.325 1.00 19.44 96 THR C C 1
ATOM 7472 O O . THR C 1 99 ? 25.150 43.195 -0.435 1.00 19.70 96 THR C O 1
ATOM 7476 N N . ALA C 1 100 ? 26.324 45.059 -0.880 1.00 20.83 97 ALA C N 1
ATOM 7477 C CA . ALA C 1 100 ? 27.307 44.356 -1.708 1.00 21.38 97 ALA C CA 1
ATOM 7478 C C . ALA C 1 100 ? 28.023 43.244 -0.948 1.00 22.00 97 ALA C C 1
ATOM 7479 O O . ALA C 1 100 ? 28.092 42.098 -1.430 1.00 23.25 97 ALA C O 1
ATOM 7481 N N . ILE C 1 101 ? 28.518 43.546 0.242 1.00 22.82 98 ILE C N 1
ATOM 7482 C CA . ILE C 1 101 ? 29.307 42.551 0.993 1.00 22.67 98 ILE C CA 1
ATOM 7483 C C . ILE C 1 101 ? 28.451 41.409 1.514 1.00 22.83 98 ILE C C 1
ATOM 7484 O O . ILE C 1 101 ? 28.878 40.254 1.490 1.00 23.78 98 ILE C O 1
ATOM 7489 N N . ARG C 1 102 ? 27.231 41.717 1.943 1.00 21.47 99 ARG C N 1
ATOM 7490 C CA . ARG C 1 102 ? 26.369 40.677 2.476 1.00 22.27 99 ARG C CA 1
ATOM 7491 C C . ARG C 1 102 ? 25.795 39.764 1.370 1.00 21.32 99 ARG C C 1
ATOM 7492 O O . ARG C 1 102 ? 25.722 38.543 1.552 1.00 23.21 99 ARG C O 1
ATOM 7500 N N . LEU C 1 103 ? 25.431 40.339 0.220 1.00 20.60 100 LEU C N 1
ATOM 7501 C CA . LEU C 1 103 ? 24.947 39.536 -0.900 1.00 22.35 100 LEU C CA 1
ATOM 7502 C C . LEU C 1 103 ? 26.100 38.727 -1.509 1.00 23.16 100 LEU C C 1
ATOM 7503 O O . LEU C 1 103 ? 25.939 37.537 -1.818 1.00 23.50 100 LEU C O 1
ATOM 7508 N N . LEU C 1 104 ? 27.267 39.349 -1.678 1.00 22.44 101 LEU C N 1
ATOM 7509 C CA . LEU C 1 104 ? 28.398 38.592 -2.212 1.00 23.49 101 LEU C CA 1
ATOM 7510 C C . LEU C 1 104 ? 28.790 37.459 -1.279 1.00 24.30 101 LEU C C 1
ATOM 7511 O O . LEU C 1 104 ? 29.224 36.405 -1.750 1.00 25.42 101 LEU C O 1
ATOM 7516 N N . SER C 1 105 ? 28.666 37.661 0.032 1.00 24.62 102 SER C N 1
ATOM 7517 C CA . SER C 1 105 ? 28.987 36.592 0.985 1.00 24.95 102 SER C CA 1
ATOM 7518 C C . SER C 1 105 ? 28.129 35.346 0.724 1.00 25.02 102 SER C C 1
ATOM 7519 O O . SER C 1 105 ? 28.622 34.214 0.799 1.00 26.07 102 SER C O 1
ATOM 7522 N N . GLY C 1 106 ? 26.845 35.552 0.428 1.00 24.47 103 GLY C N 1
ATOM 7523 C CA . GLY C 1 106 ? 25.940 34.448 0.122 1.00 26.11 103 GLY C CA 1
ATOM 7524 C C . GLY C 1 106 ? 26.329 33.730 -1.162 1.00 26.77 103 GLY C C 1
ATOM 7525 O O . GLY C 1 106 ? 26.363 32.515 -1.207 1.00 27.81 103 GLY C O 1
ATOM 7526 N N . LEU C 1 107 ? 26.602 34.509 -2.208 1.00 26.36 104 LEU C N 1
ATOM 7527 C CA . LEU C 1 107 ? 27.027 33.980 -3.508 1.00 26.83 104 LEU C CA 1
ATOM 7528 C C . LEU C 1 107 ? 28.309 33.157 -3.446 1.00 27.99 104 LEU C C 1
ATOM 7529 O O . LEU C 1 107 ? 28.450 32.127 -4.132 1.00 28.68 104 LEU C O 1
ATOM 7534 N N . LEU C 1 108 ? 29.241 33.629 -2.628 1.00 27.15 105 LEU C N 1
ATOM 7535 C CA . LEU C 1 108 ? 30.574 33.041 -2.535 1.00 28.73 105 LEU C CA 1
ATOM 7536 C C . LEU C 1 108 ? 30.770 31.910 -1.522 1.00 29.54 105 LEU C C 1
ATOM 7537 O O . LEU C 1 108 ? 31.756 31.150 -1.616 1.00 30.84 105 LEU C O 1
ATOM 7542 N N . ALA C 1 109 ? 29.850 31.782 -0.573 1.00 28.73 106 ALA C N 1
ATOM 7543 C CA . ALA C 1 109 ? 29.948 30.758 0.471 1.00 30.12 106 ALA C CA 1
ATOM 7544 C C . ALA C 1 109 ? 30.019 29.335 -0.092 1.00 31.63 106 ALA C C 1
ATOM 7545 O O . ALA C 1 109 ? 30.625 28.461 0.519 1.00 33.40 106 ALA C O 1
ATOM 7547 N N . GLY C 1 110 ? 29.392 29.121 -1.249 1.00 31.53 107 GLY C N 1
ATOM 7548 C CA . GLY C 1 110 ? 29.319 27.794 -1.875 1.00 33.14 107 GLY C CA 1
ATOM 7549 C C . GLY C 1 110 ? 30.174 27.583 -3.103 1.00 34.58 107 GLY C C 1
ATOM 7550 O O . GLY C 1 110 ? 29.985 26.604 -3.822 1.00 35.29 107 GLY C O 1
ATOM 7551 N N . GLN C 1 111 ? 31.116 28.488 -3.346 1.00 34.64 108 GLN C N 1
ATOM 7552 C CA . GLN C 1 111 ? 32.012 28.375 -4.496 1.00 35.60 108 GLN C CA 1
ATOM 7553 C C . GLN C 1 111 ? 33.189 27.487 -4.126 1.00 37.34 108 GLN C C 1
ATOM 7554 O O . GLN C 1 111 ? 33.494 27.334 -2.940 1.00 36.50 108 GLN C O 1
ATOM 7560 N N . PRO C 1 112 ? 33.862 26.906 -5.141 1.00 38.96 109 PRO C N 1
ATOM 7561 C CA . PRO C 1 112 ? 35.029 26.044 -4.931 1.00 41.05 109 PRO C CA 1
ATOM 7562 C C . PRO C 1 112 ? 36.350 26.819 -4.797 1.00 41.37 109 PRO C C 1
ATOM 7563 O O . PRO C 1 112 ? 37.399 26.314 -5.191 1.00 42.93 109 PRO C O 1
ATOM 7567 N N . PHE C 1 113 ? 36.279 28.040 -4.269 1.00 40.09 110 PHE C N 1
ATOM 7568 C CA . PHE C 1 113 ? 37.458 28.871 -4.017 1.00 40.02 110 PHE C CA 1
ATOM 7569 C C . PHE C 1 113 ? 37.236 29.751 -2.775 1.00 39.78 110 PHE C C 1
ATOM 7570 O O . PHE C 1 113 ? 36.140 29.785 -2.210 1.00 37.15 110 PHE C O 1
ATOM 7578 N N . ASN C 1 114 ? 38.295 30.439 -2.358 1.00 39.97 111 ASN C N 1
ATOM 7579 C CA . ASN C 1 114 ? 38.267 31.305 -1.191 1.00 39.30 111 ASN C CA 1
ATOM 7580 C C . ASN C 1 114 ? 38.266 32.766 -1.627 1.00 38.58 111 ASN C C 1
ATOM 7581 O O . ASN C 1 114 ? 38.838 33.109 -2.664 1.00 38.23 111 ASN C O 1
ATOM 7586 N N . THR C 1 115 ? 37.621 33.617 -0.830 1.00 37.22 112 THR C N 1
ATOM 7587 C CA . THR C 1 115 ? 37.542 35.038 -1.139 1.00 36.47 112 THR C CA 1
ATOM 7588 C C . THR C 1 115 ? 37.616 35.891 0.118 1.00 35.75 112 THR C C 1
ATOM 7589 O O . THR C 1 115 ? 37.034 35.546 1.143 1.00 34.86 112 THR C O 1
ATOM 7593 N N . VAL C 1 116 ? 38.345 36.998 0.028 1.00 35.72 113 VAL C N 1
ATOM 7594 C CA . VAL C 1 116 ? 38.411 37.978 1.108 1.00 35.31 113 VAL C CA 1
ATOM 7595 C C . VAL C 1 116 ? 37.561 39.169 0.678 1.00 34.05 113 VAL C C 1
ATOM 7596 O O . VAL C 1 116 ? 37.724 39.680 -0.429 1.00 33.82 113 VAL C O 1
ATOM 7600 N N . LEU C 1 117 ? 36.634 39.581 1.540 1.00 32.42 114 LEU C N 1
ATOM 7601 C CA A LEU C 1 117 ? 35.751 40.713 1.263 0.50 31.81 114 LEU C CA 1
ATOM 7602 C CA B LEU C 1 117 ? 35.787 40.730 1.240 0.50 31.40 114 LEU C CA 1
ATOM 7603 C C . LEU C 1 117 ? 36.021 41.801 2.288 1.00 31.94 114 LEU C C 1
ATOM 7604 O O . LEU C 1 117 ? 36.028 41.521 3.496 1.00 32.80 114 LEU C O 1
ATOM 7613 N N . THR C 1 118 ? 36.228 43.038 1.824 1.00 32.11 115 THR C N 1
ATOM 7614 C CA . THR C 1 118 ? 36.471 44.148 2.730 1.00 32.08 115 THR C CA 1
ATOM 7615 C C . THR C 1 118 ? 35.809 45.422 2.218 1.00 31.85 115 THR C C 1
ATOM 7616 O O . THR C 1 118 ? 35.043 45.383 1.261 1.00 29.98 115 THR C O 1
ATOM 7620 N N . GLY C 1 119 ? 36.077 46.541 2.881 1.00 32.27 116 GLY C N 1
ATOM 7621 C CA . GLY C 1 119 ? 35.486 47.824 2.476 1.00 32.18 116 GLY C CA 1
ATOM 7622 C C . GLY C 1 119 ? 36.107 48.996 3.199 1.00 32.64 116 GLY C C 1
ATOM 7623 O O . GLY C 1 119 ? 37.198 48.878 3.760 1.00 33.97 116 GLY C O 1
ATOM 7624 N N . ASP C 1 120 ? 35.400 50.129 3.193 1.00 33.27 117 ASP C N 1
ATOM 7625 C CA . ASP C 1 120 ? 35.900 51.345 3.826 1.00 33.83 117 ASP C CA 1
ATOM 7626 C C . ASP C 1 120 ? 35.733 51.288 5.342 1.00 34.64 117 ASP C C 1
ATOM 7627 O O . ASP C 1 120 ? 35.249 50.282 5.886 1.00 32.99 117 ASP C O 1
ATOM 7632 N N . SER C 1 121 ? 36.195 52.338 6.016 1.00 35.57 118 SER C N 1
ATOM 7633 C CA . SER C 1 121 ? 36.151 52.422 7.478 1.00 37.24 118 SER C CA 1
ATOM 7634 C C . SER C 1 121 ? 34.742 52.239 8.062 1.00 35.30 118 SER C C 1
ATOM 7635 O O . SER C 1 121 ? 34.581 51.628 9.122 1.00 34.84 118 SER C O 1
ATOM 7638 N N . SER C 1 122 ? 33.737 52.775 7.377 1.00 32.76 119 SER C N 1
ATOM 7639 C CA . SER C 1 122 ? 32.344 52.613 7.789 1.00 31.72 119 SER C CA 1
ATOM 7640 C C . SER C 1 122 ? 31.915 51.156 7.667 1.00 30.06 119 SER C C 1
ATOM 7641 O O . SER C 1 122 ? 31.307 50.590 8.588 1.00 29.46 119 SER C O 1
ATOM 7644 N N . LEU C 1 123 ? 32.231 50.543 6.529 1.00 28.57 120 LEU C N 1
ATOM 7645 C CA . LEU C 1 123 ? 31.811 49.160 6.299 1.00 28.76 120 LEU C CA 1
ATOM 7646 C C . LEU C 1 123 ? 32.488 48.190 7.277 1.00 29.61 120 LEU C C 1
ATOM 7647 O O . LEU C 1 123 ? 31.890 47.208 7.676 1.00 29.80 120 LEU C O 1
ATOM 7652 N N . GLN C 1 124 ? 33.715 48.503 7.697 1.00 31.65 121 GLN C N 1
ATOM 7653 C CA . GLN C 1 124 ? 34.451 47.647 8.632 1.00 33.27 121 GLN C CA 1
ATOM 7654 C C . GLN C 1 124 ? 33.913 47.698 10.066 1.00 34.10 121 GLN C C 1
ATOM 7655 O O . GLN C 1 124 ? 34.420 46.994 10.944 1.00 34.59 121 GLN C O 1
ATOM 7661 N N . ARG C 1 125 ? 32.913 48.542 10.313 1.00 33.39 122 ARG C N 1
ATOM 7662 C CA . ARG C 1 125 ? 32.280 48.612 11.621 1.00 35.11 122 ARG C CA 1
ATOM 7663 C C . ARG C 1 125 ? 30.868 47.991 11.586 1.00 33.99 122 ARG C C 1
ATOM 7664 O O . ARG C 1 125 ? 30.186 47.937 12.603 1.00 34.15 122 ARG C O 1
ATOM 7672 N N . ARG C 1 126 ? 30.439 47.483 10.437 1.00 32.23 123 ARG C N 1
ATOM 7673 C CA . ARG C 1 126 ? 29.075 46.975 10.340 1.00 31.06 123 ARG C CA 1
ATOM 7674 C C . ARG C 1 126 ? 28.910 45.481 10.597 1.00 30.28 123 ARG C C 1
ATOM 7675 O O . ARG C 1 126 ? 29.772 44.687 10.235 1.00 30.23 123 ARG C O 1
ATOM 7683 N N . PRO C 1 127 ? 27.786 45.106 11.238 1.00 29.04 124 PRO C N 1
ATOM 7684 C CA . PRO C 1 127 ? 27.599 43.750 11.753 1.00 28.69 124 PRO C CA 1
ATOM 7685 C C . PRO C 1 127 ? 27.416 42.635 10.736 1.00 27.24 124 PRO C C 1
ATOM 7686 O O . PRO C 1 127 ? 26.524 42.699 9.896 1.00 26.22 124 PRO C O 1
ATOM 7690 N N . MET C 1 128 ? 28.245 41.593 10.863 1.00 26.53 125 MET C N 1
ATOM 7691 C CA . MET C 1 128 ? 28.188 40.454 9.941 1.00 26.04 125 MET C CA 1
ATOM 7692 C C . MET C 1 128 ? 27.817 39.132 10.620 1.00 27.40 125 MET C C 1
ATOM 7693 O O . MET C 1 128 ? 27.706 38.109 9.946 1.00 27.20 125 MET C O 1
ATOM 7698 N N . LYS C 1 129 ? 27.629 39.137 11.936 1.00 27.48 126 LYS C N 1
ATOM 7699 C CA . LYS C 1 129 ? 27.211 37.917 12.639 1.00 28.48 126 LYS C CA 1
ATOM 7700 C C . LYS C 1 129 ? 25.896 37.395 12.049 1.00 27.90 126 LYS C C 1
ATOM 7701 O O . LYS C 1 129 ? 25.697 36.194 11.923 1.00 29.13 126 LYS C O 1
ATOM 7707 N N . ARG C 1 130 ? 25.007 38.326 11.702 1.00 26.71 127 ARG C N 1
ATOM 7708 C CA . ARG C 1 130 ? 23.712 38.021 11.101 1.00 25.96 127 ARG C CA 1
ATOM 7709 C C . ARG C 1 130 ? 23.757 37.184 9.815 1.00 24.66 127 ARG C C 1
ATOM 7710 O O . ARG C 1 130 ? 22.776 36.518 9.504 1.00 25.28 127 ARG C O 1
ATOM 7718 N N . ILE C 1 131 ? 24.856 37.224 9.067 1.00 24.47 128 ILE C N 1
ATOM 7719 C CA . ILE C 1 131 ? 24.980 36.370 7.886 1.00 25.28 128 ILE C CA 1
ATOM 7720 C C . ILE C 1 131 ? 25.921 35.180 8.173 1.00 26.95 128 ILE C C 1
ATOM 7721 O O . ILE C 1 131 ? 25.684 34.087 7.700 1.00 26.30 128 ILE C O 1
ATOM 7726 N N . ILE C 1 132 ? 26.955 35.404 8.979 1.00 27.28 129 ILE C N 1
ATOM 7727 C CA . ILE C 1 132 ? 27.895 34.345 9.306 1.00 28.88 129 ILE C CA 1
ATOM 7728 C C . ILE C 1 132 ? 27.216 33.166 9.998 1.00 29.77 129 ILE C C 1
ATOM 7729 O O . ILE C 1 132 ? 27.454 32.003 9.639 1.00 30.11 129 ILE C O 1
ATOM 7734 N N . ASP C 1 133 ? 26.368 33.445 10.981 1.00 30.18 130 ASP C N 1
ATOM 7735 C CA . ASP C 1 133 ? 25.690 32.357 11.690 1.00 31.43 130 ASP C CA 1
ATOM 7736 C C . ASP C 1 133 ? 24.864 31.417 10.780 1.00 30.86 130 ASP C C 1
ATOM 7737 O O . ASP C 1 133 ? 25.148 30.209 10.720 1.00 32.50 130 ASP C O 1
ATOM 7742 N N . PRO C 1 134 ? 23.854 31.947 10.062 1.00 28.91 131 PRO C N 1
ATOM 7743 C CA . PRO C 1 134 ? 23.074 31.049 9.185 1.00 27.48 131 PRO C CA 1
ATOM 7744 C C . PRO C 1 134 ? 23.883 30.414 8.038 1.00 28.39 131 PRO C C 1
ATOM 7745 O O . PRO C 1 134 ? 23.649 29.259 7.690 1.00 28.85 131 PRO C O 1
ATOM 7749 N N . LEU C 1 135 ? 24.829 31.145 7.456 1.00 27.38 132 LEU C N 1
ATOM 7750 C CA . LEU C 1 135 ? 25.665 30.543 6.421 1.00 28.37 132 LEU C CA 1
ATOM 7751 C C . LEU C 1 135 ? 26.467 29.364 6.996 1.00 29.94 132 LEU C C 1
ATOM 7752 O O . LEU C 1 135 ? 26.679 28.363 6.320 1.00 29.58 132 LEU C O 1
ATOM 7757 N N . THR C 1 136 ? 26.909 29.506 8.244 1.00 30.63 133 THR C N 1
ATOM 7758 C CA . THR C 1 136 ? 27.674 28.449 8.916 1.00 32.35 133 THR C CA 1
ATOM 7759 C C . THR C 1 136 ? 26.774 27.213 9.121 1.00 33.23 133 THR C C 1
ATOM 7760 O O . THR C 1 136 ? 27.241 26.053 9.052 1.00 33.06 133 THR C O 1
ATOM 7764 N N . LEU C 1 137 ? 25.482 27.452 9.357 1.00 33.03 134 LEU C N 1
ATOM 7765 C CA . LEU C 1 137 ? 24.507 26.354 9.490 1.00 34.16 134 LEU C CA 1
ATOM 7766 C C . LEU C 1 137 ? 24.319 25.576 8.172 1.00 34.47 134 LEU C C 1
ATOM 7767 O O . LEU C 1 137 ? 23.924 24.401 8.182 1.00 34.66 134 LEU C O 1
ATOM 7772 N N . MET C 1 138 ? 24.587 26.241 7.047 1.00 32.52 135 MET C N 1
ATOM 7773 C CA . MET C 1 138 ? 24.514 25.628 5.729 1.00 33.51 135 MET C CA 1
ATOM 7774 C C . MET C 1 138 ? 25.820 24.900 5.371 1.00 34.68 135 MET C C 1
ATOM 7775 O O . MET C 1 138 ? 25.894 24.216 4.353 1.00 35.38 135 MET C O 1
ATOM 7780 N N . GLY C 1 139 ? 26.844 25.064 6.204 1.00 36.07 136 GLY C N 1
ATOM 7781 C CA . GLY C 1 139 ? 28.139 24.430 5.987 1.00 36.93 136 GLY C CA 1
ATOM 7782 C C . GLY C 1 139 ? 29.234 25.387 5.543 1.00 37.20 136 GLY C C 1
ATOM 7783 O O . GLY C 1 139 ? 30.310 24.955 5.121 1.00 37.11 136 GLY C O 1
ATOM 7784 N N . ALA C 1 140 ? 28.969 26.690 5.615 1.00 36.12 137 ALA C N 1
ATOM 7785 C CA . ALA C 1 140 ? 29.962 27.668 5.214 1.00 35.99 137 ALA C CA 1
ATOM 7786 C C . ALA C 1 140 ? 31.032 27.833 6.285 1.00 37.47 137 ALA C C 1
ATOM 7787 O O . ALA C 1 140 ? 30.859 27.412 7.431 1.00 36.95 137 ALA C O 1
ATOM 7789 N N . LYS C 1 141 ? 32.157 28.413 5.879 1.00 39.13 138 LYS C N 1
ATOM 7790 C CA A LYS C 1 141 ? 33.253 28.695 6.804 0.50 40.31 138 LYS C CA 1
ATOM 7791 C CA B LYS C 1 141 ? 33.272 28.680 6.772 0.50 40.39 138 LYS C CA 1
ATOM 7792 C C . LYS C 1 141 ? 33.741 30.108 6.499 1.00 40.17 138 LYS C C 1
ATOM 7793 O O . LYS C 1 141 ? 34.354 30.374 5.459 1.00 39.77 138 LYS C O 1
ATOM 7804 N N . ILE C 1 142 ? 33.436 31.025 7.413 1.00 40.65 139 ILE C N 1
ATOM 7805 C CA . ILE C 1 142 ? 33.803 32.421 7.242 1.00 40.68 139 ILE C CA 1
ATOM 7806 C C . ILE C 1 142 ? 34.581 32.939 8.443 1.00 42.62 139 ILE C C 1
ATOM 7807 O O . ILE C 1 142 ? 34.122 32.873 9.585 1.00 43.07 139 ILE C O 1
ATOM 7812 N N . ASP C 1 143 ? 35.770 33.452 8.171 1.00 43.98 140 ASP C N 1
ATOM 7813 C CA . ASP C 1 143 ? 36.603 33.997 9.207 1.00 45.79 140 ASP C CA 1
ATOM 7814 C C . ASP C 1 143 ? 36.383 35.513 9.238 1.00 45.22 140 ASP C C 1
ATOM 7815 O O . ASP C 1 143 ? 36.098 36.129 8.211 1.00 43.36 140 ASP C O 1
ATOM 7820 N N . SER C 1 144 ? 36.481 36.089 10.426 1.00 45.71 141 SER C N 1
ATOM 7821 C CA . SER C 1 144 ? 36.359 37.528 10.610 1.00 45.92 141 SER C CA 1
ATOM 7822 C C . SER C 1 144 ? 36.880 37.844 11.995 1.00 47.38 141 SER C C 1
ATOM 7823 O O . SER C 1 144 ? 36.937 36.955 12.849 1.00 49.23 141 SER C O 1
ATOM 7826 N N . THR C 1 145 ? 37.305 39.085 12.211 1.00 48.10 142 THR C N 1
ATOM 7827 C CA . THR C 1 145 ? 37.703 39.514 13.547 1.00 48.57 142 THR C CA 1
ATOM 7828 C C . THR C 1 145 ? 36.592 40.401 14.099 1.00 46.45 142 THR C C 1
ATOM 7829 O O . THR C 1 145 ? 36.347 41.502 13.591 1.00 45.40 142 THR C O 1
ATOM 7833 N N . GLY C 1 146 ? 35.903 39.894 15.117 1.00 44.93 143 GLY C N 1
ATOM 7834 C CA . GLY C 1 146 ? 34.846 40.641 15.786 1.00 43.93 143 GLY C CA 1
ATOM 7835 C C . GLY C 1 146 ? 33.532 40.721 15.038 1.00 40.96 143 GLY C C 1
ATOM 7836 O O . GLY C 1 146 ? 32.769 41.653 15.240 1.00 40.84 143 GLY C O 1
ATOM 7837 N N . ASN C 1 147 ? 33.260 39.736 14.184 1.00 38.29 144 ASN C N 1
ATOM 7838 C CA . ASN C 1 147 ? 32.009 39.691 13.422 1.00 36.66 144 ASN C CA 1
ATOM 7839 C C . ASN C 1 147 ? 31.760 40.928 12.562 1.00 34.04 144 ASN C C 1
ATOM 7840 O O . ASN C 1 147 ? 30.617 41.319 12.360 1.00 32.06 144 ASN C O 1
ATOM 7845 N N . VAL C 1 148 ? 32.844 41.535 12.086 1.00 33.35 145 VAL C N 1
ATOM 7846 C CA . VAL C 1 148 ? 32.776 42.663 11.157 1.00 32.75 145 VAL C CA 1
ATOM 7847 C C . VAL C 1 148 ? 33.779 42.412 10.024 1.00 32.63 145 VAL C C 1
ATOM 7848 O O . VAL C 1 148 ? 34.662 41.545 10.140 1.00 33.23 145 VAL C O 1
ATOM 7852 N N . PRO C 1 149 ? 33.632 43.133 8.908 1.00 31.19 146 PRO C N 1
ATOM 7853 C CA . PRO C 1 149 ? 34.624 42.946 7.859 1.00 32.14 146 PRO C CA 1
ATOM 7854 C C . PRO C 1 149 ? 35.985 43.499 8.293 1.00 33.90 146 PRO C C 1
ATOM 7855 O O . PRO C 1 149 ? 36.047 44.344 9.181 1.00 34.51 146 PRO C O 1
ATOM 7859 N N . PRO C 1 150 ? 37.072 43.050 7.652 1.00 35.59 147 PRO C N 1
ATOM 7860 C CA . PRO C 1 150 ? 37.132 42.104 6.539 1.00 35.26 147 PRO C CA 1
ATOM 7861 C C . PRO C 1 150 ? 36.738 40.658 6.871 1.00 35.18 147 PRO C C 1
ATOM 7862 O O . PRO C 1 150 ? 36.974 40.178 7.974 1.00 36.31 147 PRO C O 1
ATOM 7866 N N . LEU C 1 151 ? 36.119 39.997 5.896 1.00 34.05 148 LEU C N 1
ATOM 7867 C CA . LEU C 1 151 ? 35.692 38.608 6.011 1.00 33.92 148 LEU C CA 1
ATOM 7868 C C . LEU C 1 151 ? 36.521 37.735 5.069 1.00 34.44 148 LEU C C 1
ATOM 7869 O O . LEU C 1 151 ? 36.893 38.170 3.983 1.00 34.66 148 LEU C O 1
ATOM 7874 N N . LYS C 1 152 ? 36.838 36.517 5.482 1.00 35.78 149 LYS C N 1
ATOM 7875 C CA . LYS C 1 152 ? 37.489 35.584 4.559 1.00 36.11 149 LYS C CA 1
ATOM 7876 C C . LYS C 1 152 ? 36.591 34.369 4.431 1.00 35.33 149 LYS C C 1
ATOM 7877 O O . LYS C 1 152 ? 36.319 33.686 5.408 1.00 35.57 149 LYS C O 1
ATOM 7883 N N . ILE C 1 153 ? 36.108 34.131 3.223 1.00 34.65 150 ILE C N 1
ATOM 7884 C CA . ILE C 1 153 ? 35.233 33.010 2.960 1.00 34.71 150 ILE C CA 1
ATOM 7885 C C . ILE C 1 153 ? 36.030 31.854 2.395 1.00 36.16 150 ILE C C 1
ATOM 7886 O O . ILE C 1 153 ? 36.732 32.011 1.400 1.00 35.19 150 ILE C O 1
ATOM 7891 N N . TYR C 1 154 ? 35.928 30.715 3.076 1.00 36.74 151 TYR C N 1
ATOM 7892 C CA . TYR C 1 154 ? 36.532 29.458 2.638 1.00 38.52 151 TYR C CA 1
ATOM 7893 C C . TYR C 1 154 ? 35.400 28.694 1.965 1.00 37.98 151 TYR C C 1
ATOM 7894 O O . TYR C 1 154 ? 34.614 28.007 2.621 1.00 37.51 151 TYR C O 1
ATOM 7903 N N . GLY C 1 155 ? 35.307 28.872 0.650 1.00 37.67 152 GLY C N 1
ATOM 7904 C CA . GLY C 1 155 ? 34.252 28.276 -0.152 1.00 37.20 152 GLY C CA 1
ATOM 7905 C C . GLY C 1 155 ? 34.028 26.800 0.073 1.00 38.51 152 GLY C C 1
ATOM 7906 O O . GLY C 1 155 ? 34.983 26.024 0.131 1.00 39.27 152 GLY C O 1
ATOM 7907 N N . ASN C 1 156 ? 32.756 26.425 0.190 1.00 37.74 153 ASN C N 1
ATOM 7908 C CA . ASN C 1 156 ? 32.350 25.038 0.378 1.00 39.49 153 ASN C CA 1
ATOM 7909 C C . ASN C 1 156 ? 31.282 24.679 -0.651 1.00 39.82 153 ASN C C 1
ATOM 7910 O O . ASN C 1 156 ? 30.116 25.011 -0.472 1.00 39.11 153 ASN C O 1
ATOM 7915 N N . PRO C 1 157 ? 31.674 23.987 -1.734 1.00 40.94 154 PRO C N 1
ATOM 7916 C CA . PRO C 1 157 ? 30.659 23.619 -2.724 1.00 41.18 154 PRO C CA 1
ATOM 7917 C C . PRO C 1 157 ? 29.652 22.562 -2.244 1.00 41.11 154 PRO C C 1
ATOM 7918 O O . PRO C 1 157 ? 28.737 22.217 -2.985 1.00 41.61 154 PRO C O 1
ATOM 7922 N N . ARG C 1 158 ? 29.816 22.071 -1.019 1.00 41.28 155 ARG C N 1
ATOM 7923 C CA . ARG C 1 158 ? 28.911 21.070 -0.454 1.00 42.82 155 ARG C CA 1
ATOM 7924 C C . ARG C 1 158 ? 27.946 21.634 0.581 1.00 40.32 155 ARG C C 1
ATOM 7925 O O . ARG C 1 158 ? 27.598 20.968 1.549 1.00 39.16 155 ARG C O 1
ATOM 7933 N N . LEU C 1 159 ? 27.496 22.865 0.371 1.00 38.26 156 LEU C N 1
ATOM 7934 C CA . LEU C 1 159 ? 26.540 23.450 1.284 1.00 37.23 156 LEU C CA 1
ATOM 7935 C C . LEU C 1 159 ? 25.253 22.647 1.258 1.00 37.22 156 LEU C C 1
ATOM 7936 O O . LEU C 1 159 ? 24.911 22.014 0.253 1.00 38.63 156 LEU C O 1
ATOM 7941 N N . THR C 1 160 ? 24.550 22.675 2.376 1.00 36.38 157 THR C N 1
ATOM 7942 C CA . THR C 1 160 ? 23.258 22.044 2.484 1.00 37.70 157 THR C CA 1
ATOM 7943 C C . THR C 1 160 ? 22.235 23.114 2.846 1.00 35.89 157 THR C C 1
ATOM 7944 O O . THR C 1 160 ? 22.541 24.057 3.592 1.00 35.04 157 THR C O 1
ATOM 7948 N N . GLY C 1 161 ? 21.030 22.973 2.308 1.00 35.71 158 GLY C N 1
ATOM 7949 C CA . GLY C 1 161 ? 19.960 23.926 2.562 1.00 35.00 158 GLY C CA 1
ATOM 7950 C C . GLY C 1 161 ? 19.503 23.893 4.002 1.00 35.57 158 GLY C C 1
ATOM 7951 O O . GLY C 1 161 ? 19.708 22.895 4.702 1.00 36.81 158 GLY C O 1
ATOM 7952 N N . ILE C 1 162 ? 18.912 24.992 4.453 1.00 34.15 159 ILE C N 1
ATOM 7953 C CA . ILE C 1 162 ? 18.382 25.099 5.813 1.00 34.73 159 ILE C CA 1
ATOM 7954 C C . ILE C 1 162 ? 17.014 25.794 5.833 1.00 35.48 159 ILE C C 1
ATOM 7955 O O . ILE C 1 162 ? 16.628 26.467 4.874 1.00 35.04 159 ILE C O 1
ATOM 7960 N N . HIS C 1 163 ? 16.297 25.590 6.934 1.00 36.88 160 HIS C N 1
ATOM 7961 C CA . HIS C 1 163 ? 15.048 26.284 7.241 1.00 38.13 160 HIS C CA 1
ATOM 7962 C C . HIS C 1 163 ? 15.489 27.274 8.307 1.00 37.49 160 HIS C C 1
ATOM 7963 O O . HIS C 1 163 ? 15.944 26.874 9.380 1.00 37.67 160 HIS C O 1
ATOM 7970 N N . TYR C 1 164 ? 15.379 28.565 8.005 1.00 35.36 161 TYR C N 1
ATOM 7971 C CA . TYR C 1 164 ? 15.848 29.598 8.915 1.00 34.08 161 TYR C CA 1
ATOM 7972 C C . TYR C 1 164 ? 14.858 30.748 9.036 1.00 34.45 161 TYR C C 1
ATOM 7973 O O . TYR C 1 164 ? 14.356 31.256 8.033 1.00 33.47 161 TYR C O 1
ATOM 7982 N N . GLN C 1 165 ? 14.581 31.150 10.269 1.00 34.36 162 GLN C N 1
ATOM 7983 C CA . GLN C 1 165 ? 13.703 32.273 10.508 1.00 34.96 162 GLN C CA 1
ATOM 7984 C C . GLN C 1 165 ? 14.541 33.485 10.854 1.00 33.21 162 GLN C C 1
ATOM 7985 O O . GLN C 1 165 ? 15.374 33.440 11.758 1.00 33.06 162 GLN C O 1
ATOM 7991 N N . LEU C 1 166 ? 14.317 34.575 10.131 1.00 31.76 163 LEU C N 1
ATOM 7992 C CA . LEU C 1 166 ? 15.090 35.788 10.355 1.00 31.10 163 LEU C CA 1
ATOM 7993 C C . LEU C 1 166 ? 14.853 36.373 11.749 1.00 31.64 163 LEU C C 1
ATOM 7994 O O . LEU C 1 166 ? 13.714 36.577 12.145 1.00 31.73 163 LEU C O 1
ATOM 7999 N N . PRO C 1 167 ? 15.937 36.641 12.494 1.00 32.71 164 PRO C N 1
ATOM 8000 C CA . PRO C 1 167 ? 15.821 37.240 13.829 1.00 33.60 164 PRO C CA 1
ATOM 8001 C C . PRO C 1 167 ? 15.590 38.748 13.767 1.00 34.02 164 PRO C C 1
ATOM 8002 O O . PRO C 1 167 ? 15.183 39.343 14.754 1.00 34.83 164 PRO C O 1
ATOM 8006 N N . MET C 1 168 ? 15.902 39.359 12.624 1.00 32.76 165 MET C N 1
ATOM 8007 C CA . MET C 1 168 ? 15.623 40.783 12.406 1.00 32.72 165 MET C CA 1
ATOM 8008 C C . MET C 1 168 ? 15.094 40.925 10.978 1.00 31.88 165 MET C C 1
ATOM 8009 O O . MET C 1 168 ? 15.394 40.098 10.115 1.00 31.12 165 MET C O 1
ATOM 8014 N N . ALA C 1 169 ? 14.328 41.987 10.725 1.00 31.40 166 ALA C N 1
ATOM 8015 C CA . ALA C 1 169 ? 13.720 42.193 9.411 1.00 30.25 166 ALA C CA 1
ATOM 8016 C C . ALA C 1 169 ? 14.723 42.631 8.360 1.00 28.53 166 ALA C C 1
ATOM 8017 O O . ALA C 1 169 ? 14.606 43.739 7.811 1.00 30.56 166 ALA C O 1
ATOM 8019 N N . SER C 1 170 ? 15.650 41.732 8.012 1.00 26.86 167 SER C N 1
ATOM 8020 C CA . SER C 1 170 ? 16.710 42.024 7.074 1.00 24.94 167 SER C CA 1
ATOM 8021 C C . SER C 1 170 ? 16.580 41.388 5.690 1.00 24.59 167 SER C C 1
ATOM 8022 O O . SER C 1 170 ? 16.719 40.164 5.535 1.00 23.81 167 SER C O 1
ATOM 8025 N N . ALA C 1 171 ? 16.346 42.219 4.683 1.00 22.41 168 ALA C N 1
ATOM 8026 C CA . ALA C 1 171 ? 16.300 41.744 3.316 1.00 22.44 168 ALA C CA 1
ATOM 8027 C C . ALA C 1 171 ? 17.682 41.302 2.879 1.00 21.32 168 ALA C C 1
ATOM 8028 O O . ALA C 1 171 ? 17.790 40.454 2.010 1.00 22.35 168 ALA C O 1
ATOM 8030 N N . GLN C 1 172 ? 18.747 41.882 3.456 1.00 20.07 169 GLN C N 1
ATOM 8031 C CA . GLN C 1 172 ? 20.094 41.467 3.069 1.00 20.22 169 GLN C CA 1
ATOM 8032 C C . GLN C 1 172 ? 20.366 40.071 3.588 1.00 20.85 169 GLN C C 1
ATOM 8033 O O . GLN C 1 172 ? 20.901 39.272 2.861 1.00 20.87 169 GLN C O 1
ATOM 8039 N N . VAL C 1 173 ? 19.969 39.763 4.822 1.00 21.30 170 VAL C N 1
ATOM 8040 C CA . VAL C 1 173 ? 20.185 38.401 5.351 1.00 22.43 170 VAL C CA 1
ATOM 8041 C C . VAL C 1 173 ? 19.370 37.406 4.521 1.00 22.97 170 VAL C C 1
ATOM 8042 O O . VAL C 1 173 ? 19.867 36.342 4.135 1.00 23.85 170 VAL C O 1
ATOM 8046 N N . LYS C 1 174 ? 18.114 37.753 4.235 1.00 22.23 171 LYS C N 1
ATOM 8047 C CA . LYS C 1 174 ? 17.258 36.911 3.402 1.00 23.26 171 LYS C CA 1
ATOM 8048 C C . LYS C 1 174 ? 17.883 36.641 2.034 1.00 22.27 171 LYS C C 1
ATOM 8049 O O . LYS C 1 174 ? 17.933 35.503 1.561 1.00 22.93 171 LYS C O 1
ATOM 8055 N N . SER C 1 175 ? 18.385 37.689 1.406 1.00 22.30 172 SER C N 1
ATOM 8056 C CA . SER C 1 175 ? 18.980 37.562 0.079 1.00 22.40 172 SER C CA 1
ATOM 8057 C C . SER C 1 175 ? 20.261 36.743 0.107 1.00 22.96 172 SER C C 1
ATOM 8058 O O . SER C 1 175 ? 20.497 35.905 -0.774 1.00 24.20 172 SER C O 1
ATOM 8061 N N . CYS C 1 176 ? 21.113 37.031 1.082 1.00 23.62 173 CYS C N 1
ATOM 8062 C CA . CYS C 1 176 ? 22.352 36.286 1.282 1.00 23.40 173 CYS C CA 1
ATOM 8063 C C . CYS C 1 176 ? 22.078 34.789 1.275 1.00 24.10 173 CYS C C 1
ATOM 8064 O O . CYS C 1 176 ? 22.725 34.011 0.562 1.00 23.84 173 CYS C O 1
ATOM 8067 N N . LEU C 1 177 ? 21.097 34.400 2.075 1.00 23.98 174 LEU C N 1
ATOM 8068 C CA . LEU C 1 177 ? 20.755 32.996 2.246 1.00 25.24 174 LEU C CA 1
ATOM 8069 C C . LEU C 1 177 ? 20.139 32.356 1.000 1.00 25.90 174 LEU C C 1
ATOM 8070 O O . LEU C 1 177 ? 20.450 31.194 0.669 1.00 26.77 174 LEU C O 1
ATOM 8075 N N . LEU C 1 178 ? 19.286 33.095 0.293 1.00 25.89 175 LEU C N 1
ATOM 8076 C CA . LEU C 1 178 ? 18.700 32.589 -0.935 1.00 26.50 175 LEU C CA 1
ATOM 8077 C C . LEU C 1 178 ? 19.766 32.374 -2.007 1.00 26.75 175 LEU C C 1
ATOM 8078 O O . LEU C 1 178 ? 19.704 31.399 -2.757 1.00 27.32 175 LEU C O 1
ATOM 8083 N N . LEU C 1 179 ? 20.737 33.280 -2.073 1.00 26.43 176 LEU C N 1
ATOM 8084 C CA . LEU C 1 179 ? 21.858 33.161 -3.017 1.00 26.37 176 LEU C CA 1
ATOM 8085 C C . LEU C 1 179 ? 22.675 31.896 -2.713 1.00 27.46 176 LEU C C 1
ATOM 8086 O O . LEU C 1 179 ? 22.972 31.102 -3.619 1.00 27.19 176 LEU C O 1
ATOM 8091 N N . ALA C 1 180 ? 23.000 31.687 -1.440 1.00 26.08 177 ALA C N 1
ATOM 8092 C CA . ALA C 1 180 ? 23.708 30.474 -1.037 1.00 26.85 177 ALA C CA 1
ATOM 8093 C C . ALA C 1 180 ? 22.821 29.273 -1.373 1.00 27.67 177 ALA C C 1
ATOM 8094 O O . ALA C 1 180 ? 23.306 28.223 -1.790 1.00 27.57 177 ALA C O 1
ATOM 8096 N N . GLY C 1 181 ? 21.513 29.443 -1.190 1.00 28.27 178 GLY C N 1
ATOM 8097 C CA . GLY C 1 181 ? 20.539 28.384 -1.476 1.00 29.08 178 GLY C CA 1
ATOM 8098 C C . GLY C 1 181 ? 20.576 27.866 -2.900 1.00 30.39 178 GLY C C 1
ATOM 8099 O O . GLY C 1 181 ? 20.217 26.707 -3.143 1.00 31.58 178 GLY C O 1
ATOM 8100 N N . LEU C 1 182 ? 21.004 28.698 -3.847 1.00 29.45 179 LEU C N 1
ATOM 8101 C CA . LEU C 1 182 ? 21.098 28.270 -5.253 1.00 30.87 179 LEU C CA 1
ATOM 8102 C C . LEU C 1 182 ? 22.222 27.266 -5.451 1.00 32.92 179 LEU C C 1
ATOM 8103 O O . LEU C 1 182 ? 22.228 26.524 -6.441 1.00 32.75 179 LEU C O 1
ATOM 8108 N N . TYR C 1 183 ? 23.181 27.279 -4.521 1.00 32.74 180 TYR C N 1
ATOM 8109 C CA . TYR C 1 183 ? 24.353 26.406 -4.566 1.00 33.99 180 TYR C CA 1
ATOM 8110 C C . TYR C 1 183 ? 24.296 25.262 -3.553 1.00 35.34 180 TYR C C 1
ATOM 8111 O O . TYR C 1 183 ? 25.130 24.349 -3.598 1.00 38.53 180 TYR C O 1
ATOM 8120 N N . ALA C 1 184 ? 23.298 25.292 -2.676 1.00 34.95 181 ALA C N 1
ATOM 8121 C CA . ALA C 1 184 ? 23.150 24.305 -1.608 1.00 35.94 181 ALA C CA 1
ATOM 8122 C C . ALA C 1 184 ? 22.296 23.101 -1.990 1.00 37.90 181 ALA C C 1
ATOM 8123 O O . ALA C 1 184 ? 21.328 23.199 -2.734 1.00 37.59 181 ALA C O 1
ATOM 8125 N N . ARG C 1 185 ? 22.641 21.965 -1.409 1.00 39.56 182 ARG C N 1
ATOM 8126 C CA . ARG C 1 185 ? 21.929 20.725 -1.663 1.00 41.81 182 ARG C CA 1
ATOM 8127 C C . ARG C 1 185 ? 20.557 20.764 -0.987 1.00 40.84 182 ARG C C 1
ATOM 8128 O O . ARG C 1 185 ? 20.461 21.005 0.207 1.00 40.30 182 ARG C O 1
ATOM 8136 N N . GLY C 1 186 ? 19.501 20.539 -1.762 1.00 41.81 183 GLY C N 1
ATOM 8137 C CA . GLY C 1 186 ? 18.139 20.522 -1.224 1.00 42.65 183 GLY C CA 1
ATOM 8138 C C . GLY C 1 186 ? 17.506 21.901 -1.096 1.00 41.77 183 GLY C C 1
ATOM 8139 O O . GLY C 1 186 ? 17.905 22.837 -1.778 1.00 40.90 183 GLY C O 1
ATOM 8140 N N . LYS C 1 187 ? 16.527 22.017 -0.203 1.00 41.65 184 LYS C N 1
ATOM 8141 C CA . LYS C 1 187 ? 15.793 23.261 -0.017 1.00 41.37 184 LYS C CA 1
ATOM 8142 C C . LYS C 1 187 ? 16.310 24.186 1.065 1.00 39.67 184 LYS C C 1
ATOM 8143 O O . LYS C 1 187 ? 16.701 23.759 2.157 1.00 38.46 184 LYS C O 1
ATOM 8149 N N . THR C 1 188 ? 16.289 25.475 0.734 1.00 37.52 185 THR C N 1
ATOM 8150 C CA . THR C 1 188 ? 16.605 26.531 1.673 1.00 35.33 185 THR C CA 1
ATOM 8151 C C . THR C 1 188 ? 15.324 27.335 1.773 1.00 34.97 185 THR C C 1
ATOM 8152 O O . THR C 1 188 ? 14.819 27.823 0.757 1.00 34.55 185 THR C O 1
ATOM 8156 N N . CYS C 1 189 ? 14.790 27.429 2.985 1.00 35.39 186 CYS C N 1
ATOM 8157 C CA . CYS C 1 189 ? 13.547 28.125 3.246 1.00 35.57 186 CYS C CA 1
ATOM 8158 C C . CYS C 1 189 ? 13.732 29.205 4.303 1.00 34.92 186 CYS C C 1
ATOM 8159 O O . CYS C 1 189 ? 14.056 28.916 5.450 1.00 33.98 186 CYS C O 1
ATOM 8162 N N . ILE C 1 190 ? 13.493 30.449 3.905 1.00 32.34 187 ILE C N 1
ATOM 8163 C CA . ILE C 1 190 ? 13.647 31.596 4.796 1.00 32.49 187 ILE C CA 1
ATOM 8164 C C . ILE C 1 190 ? 12.284 32.145 5.208 1.00 32.47 187 ILE C C 1
ATOM 8165 O O . ILE C 1 190 ? 11.465 32.488 4.362 1.00 32.19 187 ILE C O 1
ATOM 8170 N N . THR C 1 191 ? 12.053 32.224 6.514 1.00 33.10 188 THR C N 1
ATOM 8171 C CA . THR C 1 191 ? 10.806 32.743 7.067 1.00 34.64 188 THR C CA 1
ATOM 8172 C C . THR C 1 191 ? 11.008 34.161 7.593 1.00 35.21 188 THR C C 1
ATOM 8173 O O . THR C 1 191 ? 11.951 34.411 8.350 1.00 33.34 188 THR C O 1
ATOM 8177 N N . GLU C 1 192 ? 10.123 35.070 7.185 1.00 36.49 189 GLU C N 1
ATOM 8178 C CA . GLU C 1 192 ? 10.164 36.476 7.624 1.00 38.07 189 GLU C CA 1
ATOM 8179 C C . GLU C 1 192 ? 8.989 36.836 8.514 1.00 39.53 189 GLU C C 1
ATOM 8180 O O . GLU C 1 192 ? 7.876 37.017 8.016 1.00 40.90 189 GLU C O 1
ATOM 8186 N N . PRO C 1 193 ? 9.227 36.995 9.818 1.00 40.83 190 PRO C N 1
ATOM 8187 C CA . PRO C 1 193 ? 8.122 37.442 10.666 1.00 42.20 190 PRO C CA 1
ATOM 8188 C C . PRO C 1 193 ? 7.672 38.870 10.290 1.00 42.36 190 PRO C C 1
ATOM 8189 O O . PRO C 1 193 ? 6.500 39.216 10.475 1.00 42.89 190 PRO C O 1
ATOM 8193 N N . ALA C 1 194 ? 8.601 39.677 9.766 1.00 40.69 191 ALA C N 1
ATOM 8194 C CA . ALA C 1 194 ? 8.304 41.048 9.326 1.00 40.16 191 ALA C CA 1
ATOM 8195 C C . ALA C 1 194 ? 8.840 41.234 7.908 1.00 37.92 191 ALA C C 1
ATOM 8196 O O . ALA C 1 194 ? 10.046 41.372 7.729 1.00 37.27 191 ALA C O 1
ATOM 8198 N N . PRO C 1 195 ? 7.946 41.235 6.899 1.00 36.30 192 PRO C N 1
ATOM 8199 C CA . PRO C 1 195 ? 8.352 41.356 5.498 1.00 34.78 192 PRO C CA 1
ATOM 8200 C C . PRO C 1 195 ? 9.274 42.537 5.209 1.00 31.89 192 PRO C C 1
ATOM 8201 O O . PRO C 1 195 ? 9.035 43.649 5.693 1.00 31.28 192 PRO C O 1
ATOM 8205 N N . SER C 1 196 ? 10.309 42.260 4.421 1.00 29.38 193 SER C N 1
ATOM 8206 C CA . SER C 1 196 ? 11.290 43.244 4.008 1.00 26.79 193 SER C CA 1
ATOM 8207 C C . SER C 1 196 ? 11.236 43.306 2.487 1.00 25.07 193 SER C C 1
ATOM 8208 O O . SER C 1 196 ? 10.459 42.566 1.860 1.00 24.72 193 SER C O 1
ATOM 8211 N N . ARG C 1 197 ? 12.032 44.182 1.888 1.00 22.39 194 ARG C N 1
ATOM 8212 C CA . ARG C 1 197 ? 11.998 44.349 0.430 1.00 21.74 194 ARG C CA 1
ATOM 8213 C C . ARG C 1 197 ? 12.217 42.996 -0.252 1.00 22.29 194 ARG C C 1
ATOM 8214 O O . ARG C 1 197 ? 13.108 42.220 0.121 1.00 21.22 194 ARG C O 1
ATOM 8222 N N . ASP C 1 198 ? 11.408 42.741 -1.276 1.00 23.21 195 ASP C N 1
ATOM 8223 C CA . ASP C 1 198 ? 11.382 41.431 -1.937 1.00 24.45 195 ASP C CA 1
ATOM 8224 C C . ASP C 1 198 ? 12.003 41.406 -3.338 1.00 24.45 195 ASP C C 1
ATOM 8225 O O . ASP C 1 198 ? 11.667 40.533 -4.178 1.00 24.16 195 ASP C O 1
ATOM 8230 N N . HIS C 1 199 ? 12.937 42.318 -3.591 1.00 22.36 196 HIS C N 1
ATOM 8231 C CA . HIS C 1 199 ? 13.560 42.408 -4.911 1.00 22.28 196 HIS C CA 1
ATOM 8232 C C . HIS C 1 199 ? 14.315 41.141 -5.336 1.00 22.73 196 HIS C C 1
ATOM 8233 O O . HIS C 1 199 ? 14.329 40.788 -6.513 1.00 23.49 196 HIS C O 1
ATOM 8240 N N . THR C 1 200 ? 14.950 40.443 -4.393 1.00 22.71 197 THR C N 1
ATOM 8241 C CA . THR C 1 200 ? 15.663 39.211 -4.725 1.00 22.74 197 THR C CA 1
ATOM 8242 C C . THR C 1 200 ? 14.690 38.162 -5.268 1.00 24.16 197 THR C C 1
ATOM 8243 O O . THR C 1 200 ? 14.932 37.571 -6.335 1.00 23.86 197 THR C O 1
ATOM 8247 N N . GLU C 1 201 ? 13.576 37.979 -4.549 1.00 25.56 198 GLU C N 1
ATOM 8248 C CA . GLU C 1 201 ? 12.545 37.019 -4.938 1.00 27.45 198 GLU C CA 1
ATOM 8249 C C . GLU C 1 201 ? 12.041 37.303 -6.364 1.00 27.94 198 GLU C C 1
ATOM 8250 O O . GLU C 1 201 ? 11.912 36.403 -7.174 1.00 27.50 198 GLU C O 1
ATOM 8256 N N . ARG C 1 202 ? 11.762 38.571 -6.644 1.00 26.77 199 ARG C N 1
ATOM 8257 C CA . ARG C 1 202 ? 11.277 38.989 -7.946 1.00 27.09 199 ARG C CA 1
ATOM 8258 C C . ARG C 1 202 ? 12.299 38.756 -9.051 1.00 27.82 199 ARG C C 1
ATOM 8259 O O . ARG C 1 202 ? 11.950 38.282 -10.148 1.00 27.48 199 ARG C O 1
ATOM 8267 N N . LEU C 1 203 ? 13.565 39.044 -8.774 1.00 26.22 200 LEU C N 1
ATOM 8268 C CA . LEU C 1 203 ? 14.582 38.846 -9.792 1.00 27.40 200 LEU C CA 1
ATOM 8269 C C . LEU C 1 203 ? 14.897 37.384 -10.033 1.00 27.64 200 LEU C C 1
ATOM 8270 O O . LEU C 1 203 ? 15.227 37.005 -11.154 1.00 27.62 200 LEU C O 1
ATOM 8275 N N . LEU C 1 204 ? 14.820 36.559 -8.986 1.00 27.51 201 LEU C N 1
ATOM 8276 C CA . LEU C 1 204 ? 15.056 35.141 -9.155 1.00 28.21 201 LEU C CA 1
ATOM 8277 C C . LEU C 1 204 ? 14.050 34.602 -10.174 1.00 31.13 201 LEU C C 1
ATOM 8278 O O . LEU C 1 204 ? 14.427 33.879 -11.100 1.00 31.05 201 LEU C O 1
ATOM 8283 N N . LYS C 1 205 ? 12.789 34.993 -10.033 1.00 31.42 202 LYS C N 1
ATOM 8284 C CA . LYS C 1 205 ? 11.766 34.563 -10.988 1.00 33.61 202 LYS C CA 1
ATOM 8285 C C . LYS C 1 205 ? 12.008 35.135 -12.389 1.00 33.62 202 LYS C C 1
ATOM 8286 O O . LYS C 1 205 ? 11.793 34.443 -13.402 1.00 33.00 202 LYS C O 1
ATOM 8292 N N . HIS C 1 206 ? 12.442 36.391 -12.445 1.00 32.28 203 HIS C N 1
ATOM 8293 C CA . HIS C 1 206 ? 12.757 37.063 -13.706 1.00 33.08 203 HIS C CA 1
ATOM 8294 C C . HIS C 1 206 ? 13.838 36.294 -14.488 1.00 33.70 203 HIS C C 1
ATOM 8295 O O . HIS C 1 206 ? 13.764 36.154 -15.716 1.00 33.54 203 HIS C O 1
ATOM 8302 N N . PHE C 1 207 ? 14.839 35.800 -13.763 1.00 32.82 204 PHE C N 1
ATOM 8303 C CA . PHE C 1 207 ? 15.917 35.004 -14.356 1.00 33.75 204 PHE C CA 1
ATOM 8304 C C . PHE C 1 207 ? 15.567 33.504 -14.418 1.00 34.87 204 PHE C C 1
ATOM 8305 O O . PHE C 1 207 ? 16.448 32.642 -14.462 1.00 35.53 204 PHE C O 1
ATOM 8313 N N . HIS C 1 208 ? 14.271 33.200 -14.393 1.00 36.57 205 HIS C N 1
ATOM 8314 C CA . HIS C 1 208 ? 13.788 31.828 -14.565 1.00 38.59 205 HIS C CA 1
ATOM 8315 C C . HIS C 1 208 ? 14.226 30.822 -13.507 1.00 38.79 205 HIS C C 1
ATOM 8316 O O . HIS C 1 208 ? 14.364 29.631 -13.795 1.00 37.82 205 HIS C O 1
ATOM 8323 N N . TYR C 1 209 ? 14.436 31.287 -12.281 1.00 37.30 206 TYR C N 1
ATOM 8324 C CA . TYR C 1 209 ? 14.786 30.365 -11.216 1.00 37.79 206 TYR C CA 1
ATOM 8325 C C . TYR C 1 209 ? 13.482 30.002 -10.504 1.00 39.87 206 TYR C C 1
ATOM 8326 O O . TYR C 1 209 ? 12.634 30.864 -10.295 1.00 39.51 206 TYR C O 1
ATOM 8335 N N . THR C 1 210 ? 13.316 28.719 -10.168 1.00 43.48 207 THR C N 1
ATOM 8336 C CA . THR C 1 210 ? 12.098 28.229 -9.494 1.00 45.79 207 THR C CA 1
ATOM 8337 C C . THR C 1 210 ? 12.058 28.609 -8.016 1.00 46.67 207 THR C C 1
ATOM 8338 O O . THR C 1 210 ? 12.994 28.326 -7.264 1.00 46.45 207 THR C O 1
ATOM 8342 N N . LEU C 1 211 ? 10.946 29.202 -7.599 1.00 48.09 208 LEU C N 1
ATOM 8343 C CA . LEU C 1 211 ? 10.782 29.659 -6.235 1.00 49.01 208 LEU C CA 1
ATOM 8344 C C . LEU C 1 211 ? 9.400 29.299 -5.670 1.00 51.32 208 LEU C C 1
ATOM 8345 O O . LEU C 1 211 ? 8.411 29.305 -6.406 1.00 52.34 208 LEU C O 1
ATOM 8350 N N . GLN C 1 212 ? 9.344 28.958 -4.376 1.00 52.30 209 GLN C N 1
ATOM 8351 C CA . GLN C 1 212 ? 8.069 28.676 -3.694 1.00 54.68 209 GLN C CA 1
ATOM 8352 C C . GLN C 1 212 ? 7.819 29.676 -2.560 1.00 54.83 209 GLN C C 1
ATOM 8353 O O . GLN C 1 212 ? 8.741 30.061 -1.853 1.00 52.93 209 GLN C O 1
ATOM 8359 N N . LYS C 1 213 ? 6.559 30.064 -2.384 1.00 57.40 210 LYS C N 1
ATOM 8360 C CA . LYS C 1 213 ? 6.152 30.997 -1.325 1.00 58.73 210 LYS C CA 1
ATOM 8361 C C . LYS C 1 213 ? 4.995 30.409 -0.521 1.00 60.94 210 LYS C C 1
ATOM 8362 O O . LYS C 1 213 ? 3.876 30.313 -1.017 1.00 62.08 210 LYS C O 1
ATOM 8368 N N . ASP C 1 214 ? 5.280 30.026 0.719 1.00 61.86 211 ASP C N 1
ATOM 8369 C CA . ASP C 1 214 ? 4.285 29.456 1.630 1.00 63.88 211 ASP C CA 1
ATOM 8370 C C . ASP C 1 214 ? 4.164 30.371 2.843 1.00 63.11 211 ASP C C 1
ATOM 8371 O O . ASP C 1 214 ? 5.114 30.509 3.616 1.00 62.28 211 ASP C O 1
ATOM 8376 N N . LYS C 1 215 ? 2.998 30.997 2.992 1.00 63.28 212 LYS C N 1
ATOM 8377 C CA . LYS C 1 215 ? 2.717 31.881 4.118 1.00 62.68 212 LYS C CA 1
ATOM 8378 C C . LYS C 1 215 ? 3.797 32.962 4.271 1.00 59.88 212 LYS C C 1
ATOM 8379 O O . LYS C 1 215 ? 3.786 33.960 3.553 1.00 58.59 212 LYS C O 1
ATOM 8385 N N . GLN C 1 216 ? 4.741 32.743 5.179 1.00 57.67 213 GLN C N 1
ATOM 8386 C CA . GLN C 1 216 ? 5.801 33.705 5.432 1.00 55.16 213 GLN C CA 1
ATOM 8387 C C . GLN C 1 216 ? 7.167 33.185 4.978 1.00 52.24 213 GLN C C 1
ATOM 8388 O O . GLN C 1 216 ? 8.182 33.845 5.208 1.00 50.28 213 GLN C O 1
ATOM 8394 N N . SER C 1 217 ? 7.195 32.017 4.338 1.00 50.31 214 SER C N 1
ATOM 8395 C CA . SER C 1 217 ? 8.451 31.413 3.912 1.00 48.43 214 SER C CA 1
ATOM 8396 C C . SER C 1 217 ? 8.696 31.497 2.414 1.00 46.56 214 SER C C 1
ATOM 8397 O O . SER C 1 217 ? 7.772 31.402 1.617 1.00 48.42 214 SER C O 1
ATOM 8400 N N . ILE C 1 218 ? 9.954 31.693 2.046 1.00 43.20 215 ILE C N 1
ATOM 8401 C CA . ILE C 1 218 ? 10.364 31.724 0.653 1.00 41.84 215 ILE C CA 1
ATOM 8402 C C . ILE C 1 218 ? 11.365 30.598 0.506 1.00 39.94 215 ILE C C 1
ATOM 8403 O O . ILE C 1 218 ? 12.329 30.551 1.258 1.00 38.30 215 ILE C O 1
ATOM 8408 N N . CYS C 1 219 ? 11.143 29.697 -0.451 1.00 39.41 216 CYS C N 1
ATOM 8409 C CA . CYS C 1 219 ? 12.034 28.553 -0.636 1.00 38.84 216 CYS C CA 1
ATOM 8410 C C . CYS C 1 219 ? 12.630 28.442 -2.027 1.00 37.54 216 CYS C C 1
ATOM 8411 O O . CYS C 1 219 ? 11.992 28.769 -3.024 1.00 36.45 216 CYS C O 1
ATOM 8414 N N . VAL C 1 220 ? 13.868 27.964 -2.068 1.00 36.54 217 VAL C N 1
ATOM 8415 C CA . VAL C 1 220 ? 14.548 27.653 -3.318 1.00 37.61 217 VAL C CA 1
ATOM 8416 C C . VAL C 1 220 ? 15.277 26.332 -3.101 1.00 38.83 217 VAL C C 1
ATOM 8417 O O . VAL C 1 220 ? 15.535 25.949 -1.964 1.00 37.18 217 VAL C O 1
ATOM 8421 N N . SER C 1 221 ? 15.543 25.612 -4.187 1.00 40.67 218 SER C N 1
ATOM 8422 C CA . SER C 1 221 ? 16.317 24.376 -4.121 1.00 41.97 218 SER C CA 1
ATOM 8423 C C . SER C 1 221 ? 17.558 24.636 -4.942 1.00 41.65 218 SER C C 1
ATOM 8424 O O . SER C 1 221 ? 17.482 25.276 -5.993 1.00 41.76 218 SER C O 1
ATOM 8427 N N . GLY C 1 222 ? 18.705 24.158 -4.474 1.00 40.67 219 GLY C N 1
ATOM 8428 C CA . GLY C 1 222 ? 19.946 24.370 -5.210 1.00 40.94 219 GLY C CA 1
ATOM 8429 C C . GLY C 1 222 ? 20.030 23.550 -6.491 1.00 41.72 219 GLY C C 1
ATOM 8430 O O . GLY C 1 222 ? 19.232 22.636 -6.715 1.00 42.57 219 GLY C O 1
ATOM 8431 N N . GLY C 1 223 ? 20.980 23.904 -7.347 1.00 41.39 220 GLY C N 1
ATOM 8432 C CA . GLY C 1 223 ? 21.210 23.165 -8.591 1.00 42.54 220 GLY C CA 1
ATOM 8433 C C . GLY C 1 223 ? 20.516 23.736 -9.809 1.00 42.89 220 GLY C C 1
ATOM 8434 O O . GLY C 1 223 ? 20.708 23.242 -10.921 1.00 44.23 220 GLY C O 1
ATOM 8435 N N . GLY C 1 224 ? 19.707 24.773 -9.601 1.00 41.94 221 GLY C N 1
ATOM 8436 C CA . GLY C 1 224 ? 19.002 25.432 -10.692 1.00 41.33 221 GLY C CA 1
ATOM 8437 C C . GLY C 1 224 ? 19.946 26.276 -11.533 1.00 40.46 221 GLY C C 1
ATOM 8438 O O . GLY C 1 224 ? 21.113 26.479 -11.178 1.00 39.02 221 GLY C O 1
ATOM 8439 N N . LYS C 1 225 ? 19.411 26.805 -12.624 1.00 40.08 222 LYS C N 1
ATOM 8440 C CA . LYS C 1 225 ? 20.187 27.549 -13.601 1.00 40.42 222 LYS C CA 1
ATOM 8441 C C . LYS C 1 225 ? 19.521 28.870 -13.941 1.00 38.33 222 LYS C C 1
ATOM 8442 O O . LYS C 1 225 ? 18.403 28.895 -14.457 1.00 38.75 222 LYS C O 1
ATOM 8448 N N . LEU C 1 226 ? 20.199 29.973 -13.632 1.00 35.03 223 LEU C N 1
ATOM 8449 C CA . LEU C 1 226 ? 19.677 31.293 -13.959 1.00 33.82 223 LEU C CA 1
ATOM 8450 C C . LEU C 1 226 ? 19.830 31.533 -15.458 1.00 34.43 223 LEU C C 1
ATOM 8451 O O . LEU C 1 226 ? 20.865 31.202 -16.053 1.00 33.24 223 LEU C O 1
ATOM 8456 N N . LYS C 1 227 ? 18.792 32.112 -16.055 1.00 35.65 224 LYS C N 1
ATOM 8457 C CA . LYS C 1 227 ? 18.752 32.382 -17.488 1.00 37.95 224 LYS C CA 1
ATOM 8458 C C . LYS C 1 227 ? 18.556 33.869 -17.778 1.00 36.76 224 LYS C C 1
ATOM 8459 O O . LYS C 1 227 ? 17.626 34.508 -17.274 1.00 36.14 224 LYS C O 1
ATOM 8465 N N . ALA C 1 228 ? 19.454 34.409 -18.596 1.00 37.27 225 ALA C N 1
ATOM 8466 C CA . ALA C 1 228 ? 19.456 35.822 -18.952 1.00 37.18 225 ALA C CA 1
ATOM 8467 C C . ALA C 1 228 ? 18.083 36.331 -19.392 1.00 37.26 225 ALA C C 1
ATOM 8468 O O . ALA C 1 228 ? 17.320 35.637 -20.064 1.00 37.21 225 ALA C O 1
ATOM 8470 N N . ASN C 1 229 ? 17.776 37.559 -18.994 1.00 35.81 226 ASN C N 1
ATOM 8471 C CA . ASN C 1 229 ? 16.509 38.179 -19.329 1.00 35.55 226 ASN C CA 1
ATOM 8472 C C . ASN C 1 229 ? 16.710 39.662 -19.106 1.00 35.24 226 ASN C C 1
ATOM 8473 O O . ASN C 1 229 ? 17.033 40.062 -17.985 1.00 33.55 226 ASN C O 1
ATOM 8478 N N . ASP C 1 230 ? 16.552 40.476 -20.154 1.00 35.67 227 ASP C N 1
ATOM 8479 C CA . ASP C 1 230 ? 16.783 41.922 -20.032 1.00 35.39 227 ASP C CA 1
ATOM 8480 C C . ASP C 1 230 ? 15.997 42.534 -18.872 1.00 33.51 227 ASP C C 1
ATOM 8481 O O . ASP C 1 230 ? 14.880 42.114 -18.566 1.00 33.28 227 ASP C O 1
ATOM 8486 N N . ILE C 1 231 ? 16.602 43.528 -18.226 1.00 32.06 228 ILE C N 1
ATOM 8487 C CA . ILE C 1 231 ? 16.001 44.168 -17.053 1.00 32.03 228 ILE C CA 1
ATOM 8488 C C . ILE C 1 231 ? 15.988 45.676 -17.172 1.00 30.35 228 ILE C C 1
ATOM 8489 O O . ILE C 1 231 ? 16.996 46.267 -17.542 1.00 29.35 228 ILE C O 1
ATOM 8494 N N . SER C 1 232 ? 14.848 46.283 -16.844 1.00 30.59 229 SER C N 1
ATOM 8495 C CA . SER C 1 232 ? 14.711 47.744 -16.784 1.00 30.17 229 SER C CA 1
ATOM 8496 C C . SER C 1 232 ? 14.538 48.109 -15.316 1.00 28.84 229 SER C C 1
ATOM 8497 O O . SER C 1 232 ? 13.585 47.696 -14.670 1.00 29.65 229 SER C O 1
ATOM 8500 N N . ILE C 1 233 ? 15.475 48.880 -14.793 1.00 25.99 230 ILE C N 1
ATOM 8501 C CA . ILE C 1 233 ? 15.451 49.229 -13.371 1.00 25.01 230 ILE C CA 1
ATOM 8502 C C . ILE C 1 233 ? 14.698 50.541 -13.168 1.00 23.42 230 ILE C C 1
ATOM 8503 O O . ILE C 1 233 ? 14.948 51.530 -13.850 1.00 23.57 230 ILE C O 1
ATOM 8508 N N . PRO C 1 234 ? 13.732 50.545 -12.250 1.00 22.14 231 PRO C N 1
ATOM 8509 C CA . PRO C 1 234 ? 12.979 51.755 -12.031 1.00 21.39 231 PRO C CA 1
ATOM 8510 C C . PRO C 1 234 ? 13.727 52.776 -11.177 1.00 20.32 231 PRO C C 1
ATOM 8511 O O . PRO C 1 234 ? 14.722 52.429 -10.561 1.00 19.79 231 PRO C O 1
ATOM 8515 N N . GLY C 1 235 ? 13.201 53.989 -11.125 1.00 22.82 232 GLY C N 1
ATOM 8516 C CA . GLY C 1 235 ? 13.763 55.034 -10.280 1.00 22.37 232 GLY C CA 1
ATOM 8517 C C . GLY C 1 235 ? 13.728 54.580 -8.826 1.00 20.32 232 GLY C C 1
ATOM 8518 O O . GLY C 1 235 ? 12.792 53.902 -8.390 1.00 19.25 232 GLY C O 1
ATOM 8519 N N . ASP C 1 236 ? 14.733 54.976 -8.063 1.00 19.49 233 ASP C N 1
ATOM 8520 C CA . ASP C 1 236 ? 14.805 54.596 -6.648 1.00 18.41 233 ASP C CA 1
ATOM 8521 C C . ASP C 1 236 ? 13.851 55.475 -5.821 1.00 18.62 233 ASP C C 1
ATOM 8522 O O . ASP C 1 236 ? 14.019 56.693 -5.756 1.00 16.91 233 ASP C O 1
ATOM 8527 N N . ILE C 1 237 ? 12.872 54.854 -5.179 1.00 17.44 234 ILE C N 1
ATOM 8528 C CA . ILE C 1 237 ? 11.928 55.601 -4.349 1.00 17.25 234 ILE C CA 1
ATOM 8529 C C . ILE C 1 237 ? 12.668 56.230 -3.170 1.00 15.94 234 ILE C C 1
ATOM 8530 O O . ILE C 1 237 ? 12.260 57.283 -2.678 1.00 16.58 234 ILE C O 1
ATOM 8535 N N . SER C 1 238 ? 13.784 55.623 -2.745 1.00 16.51 235 SER C N 1
ATOM 8536 C CA . SER C 1 238 ? 14.594 56.206 -1.656 1.00 15.77 235 SER C CA 1
ATOM 8537 C C . SER C 1 238 ? 15.231 57.534 -2.084 1.00 15.50 235 SER C C 1
ATOM 8538 O O . SER C 1 238 ? 15.357 58.465 -1.281 1.00 16.79 235 SER C O 1
ATOM 8541 N N . SER C 1 239 ? 15.581 57.642 -3.351 1.00 16.00 236 SER C N 1
ATOM 8542 C CA . SER C 1 239 ? 16.118 58.878 -3.887 1.00 16.17 236 SER C CA 1
ATOM 8543 C C . SER C 1 239 ? 14.970 59.867 -4.093 1.00 15.81 236 SER C C 1
ATOM 8544 O O . SER C 1 239 ? 15.099 61.039 -3.771 1.00 15.04 236 SER C O 1
ATOM 8547 N N . ALA C 1 240 ? 13.838 59.391 -4.599 1.00 15.56 237 ALA C N 1
ATOM 8548 C CA . ALA C 1 240 ? 12.667 60.244 -4.772 1.00 14.74 237 ALA C CA 1
ATOM 8549 C C . ALA C 1 240 ? 12.170 60.818 -3.449 1.00 15.34 237 ALA C C 1
ATOM 8550 O O . ALA C 1 240 ? 11.664 61.936 -3.414 1.00 14.41 237 ALA C O 1
ATOM 8552 N N . ALA C 1 241 ? 12.315 60.048 -2.368 1.00 14.71 238 ALA C N 1
ATOM 8553 C CA . ALA C 1 241 ? 11.821 60.454 -1.041 1.00 14.63 238 ALA C CA 1
ATOM 8554 C C . ALA C 1 241 ? 12.293 61.826 -0.603 1.00 13.08 238 ALA C C 1
ATOM 8555 O O . ALA C 1 241 ? 11.558 62.558 0.078 1.00 12.90 238 ALA C O 1
ATOM 8557 N N . PHE C 1 242 ? 13.531 62.178 -0.931 1.00 13.04 239 PHE C N 1
ATOM 8558 C CA . PHE C 1 242 ? 14.026 63.506 -0.562 1.00 13.49 239 PHE C CA 1
ATOM 8559 C C . PHE C 1 242 ? 13.165 64.607 -1.175 1.00 13.30 239 PHE C C 1
ATOM 8560 O O . PHE C 1 242 ? 12.812 65.600 -0.505 1.00 13.58 239 PHE C O 1
ATOM 8568 N N . PHE C 1 243 ? 12.793 64.430 -2.435 1.00 12.98 240 PHE C N 1
ATOM 8569 C CA . PHE C 1 243 ? 11.992 65.420 -3.152 1.00 14.10 240 PHE C CA 1
ATOM 8570 C C . PHE C 1 243 ? 10.525 65.376 -2.711 1.00 13.88 240 PHE C C 1
ATOM 8571 O O . PHE C 1 243 ? 9.835 66.397 -2.703 1.00 15.40 240 PHE C O 1
ATOM 8579 N N . ILE C 1 244 ? 10.054 64.183 -2.368 1.00 13.78 241 ILE C N 1
ATOM 8580 C CA . ILE C 1 244 ? 8.684 64.000 -1.893 1.00 15.17 241 ILE C CA 1
ATOM 8581 C C . ILE C 1 244 ? 8.534 64.797 -0.583 1.00 14.67 241 ILE C C 1
ATOM 8582 O O . ILE C 1 244 ? 7.585 65.571 -0.425 1.00 14.82 241 ILE C O 1
ATOM 8587 N N . VAL C 1 245 ? 9.474 64.620 0.345 1.00 13.56 242 VAL C N 1
ATOM 8588 C CA . VAL C 1 245 ? 9.423 65.387 1.598 1.00 13.13 242 VAL C CA 1
ATOM 8589 C C . VAL C 1 245 ? 9.619 66.885 1.345 1.00 13.08 242 VAL C C 1
ATOM 8590 O O . VAL C 1 245 ? 8.853 67.717 1.896 1.00 14.01 242 VAL C O 1
ATOM 8594 N N . ALA C 1 246 ? 10.591 67.253 0.491 1.00 14.38 243 ALA C N 1
ATOM 8595 C CA . ALA C 1 246 ? 10.871 68.662 0.248 1.00 13.47 243 ALA C CA 1
ATOM 8596 C C . ALA C 1 246 ? 9.641 69.391 -0.272 1.00 14.74 243 ALA C C 1
ATOM 8597 O O . ALA C 1 246 ? 9.315 70.473 0.191 1.00 14.12 243 ALA C O 1
ATOM 8599 N N . ALA C 1 247 ? 8.930 68.763 -1.223 1.00 14.69 244 ALA C N 1
ATOM 8600 C CA . ALA C 1 247 ? 7.734 69.381 -1.810 1.00 15.13 244 ALA C CA 1
ATOM 8601 C C . ALA C 1 247 ? 6.568 69.372 -0.849 1.00 14.91 244 ALA C C 1
ATOM 8602 O O . ALA C 1 247 ? 5.747 70.288 -0.864 1.00 16.34 244 ALA C O 1
ATOM 8604 N N . THR C 1 248 ? 6.507 68.363 0.011 1.00 13.88 245 THR C N 1
ATOM 8605 C CA . THR C 1 248 ? 5.466 68.316 1.002 1.00 15.08 245 THR C CA 1
ATOM 8606 C C . THR C 1 248 ? 5.603 69.465 2.006 1.00 14.50 245 THR C C 1
ATOM 8607 O O . THR C 1 248 ? 4.627 70.140 2.344 1.00 16.35 245 THR C O 1
ATOM 8611 N N . ILE C 1 249 ? 6.817 69.698 2.498 1.00 14.78 246 ILE C N 1
ATOM 8612 C CA . ILE C 1 249 ? 7.010 70.690 3.558 1.00 15.57 246 ILE C CA 1
ATOM 8613 C C . ILE C 1 249 ? 7.214 72.143 3.118 1.00 15.31 246 ILE C C 1
ATOM 8614 O O . ILE C 1 249 ? 7.062 73.063 3.930 1.00 16.17 246 ILE C O 1
ATOM 8619 N N . THR C 1 250 ? 7.509 72.365 1.850 1.00 15.04 247 THR C N 1
ATOM 8620 C CA . THR C 1 250 ? 7.838 73.713 1.383 1.00 14.82 247 THR C CA 1
ATOM 8621 C C . THR C 1 250 ? 6.630 74.387 0.752 1.00 15.65 247 THR C C 1
ATOM 8622 O O . THR C 1 250 ? 6.132 73.914 -0.273 1.00 15.60 247 THR C O 1
ATOM 8626 N N . PRO C 1 251 ? 6.135 75.478 1.379 1.00 15.98 248 PRO C N 1
ATOM 8627 C CA . PRO C 1 251 ? 4.958 76.132 0.810 1.00 17.77 248 PRO C CA 1
ATOM 8628 C C . PRO C 1 251 ? 5.168 76.510 -0.650 1.00 18.50 248 PRO C C 1
ATOM 8629 O O . PRO C 1 251 ? 6.265 76.904 -1.030 1.00 18.41 248 PRO C O 1
ATOM 8633 N N . GLY C 1 252 ? 4.123 76.373 -1.463 1.00 19.19 249 GLY C N 1
ATOM 8634 C CA . GLY C 1 252 ? 4.201 76.722 -2.872 1.00 19.02 249 GLY C CA 1
ATOM 8635 C C . GLY C 1 252 ? 4.731 75.663 -3.803 1.00 19.09 249 GLY C C 1
ATOM 8636 O O . GLY C 1 252 ? 4.865 75.909 -5.003 1.00 20.97 249 GLY C O 1
ATOM 8637 N N . SER C 1 253 ? 5.014 74.471 -3.268 1.00 16.99 250 SER C N 1
ATOM 8638 C CA . SER C 1 253 ? 5.579 73.405 -4.074 1.00 15.49 250 SER C CA 1
ATOM 8639 C C . SER C 1 253 ? 4.571 72.528 -4.814 1.00 16.04 250 SER C C 1
ATOM 8640 O O . SER C 1 253 ? 3.506 72.197 -4.275 1.00 17.76 250 SER C O 1
ATOM 8643 N N . ALA C 1 254 ? 4.984 72.088 -5.997 1.00 16.90 251 ALA C N 1
ATOM 8644 C CA . ALA C 1 254 ? 4.254 71.119 -6.799 1.00 18.06 251 ALA C CA 1
ATOM 8645 C C . ALA C 1 254 ? 5.272 70.490 -7.767 1.00 19.58 251 ALA C C 1
ATOM 8646 O O . ALA C 1 254 ? 5.872 71.179 -8.605 1.00 20.78 251 ALA C O 1
ATOM 8648 N N . ILE C 1 255 ? 5.501 69.192 -7.613 1.00 18.45 252 ILE C N 1
ATOM 8649 C CA . ILE C 1 255 ? 6.436 68.491 -8.492 1.00 18.60 252 ILE C CA 1
ATOM 8650 C C . ILE C 1 255 ? 5.876 67.146 -8.948 1.00 20.04 252 ILE C C 1
ATOM 8651 O O . ILE C 1 255 ? 4.938 66.597 -8.345 1.00 19.18 252 ILE C O 1
ATOM 8656 N N . ARG C 1 256 ? 6.455 66.630 -10.028 1.00 20.60 253 ARG C N 1
ATOM 8657 C CA . ARG C 1 256 ? 6.125 65.291 -10.497 1.00 21.13 253 ARG C CA 1
ATOM 8658 C C . ARG C 1 256 ? 7.439 64.529 -10.661 1.00 20.32 253 ARG C C 1
ATOM 8659 O O . ARG C 1 256 ? 8.406 65.025 -11.263 1.00 21.50 253 ARG C O 1
ATOM 8667 N N . LEU C 1 257 ? 7.472 63.349 -10.070 1.00 19.32 254 LEU C N 1
ATOM 8668 C CA . LEU C 1 257 ? 8.591 62.455 -10.140 1.00 21.04 254 LEU C CA 1
ATOM 8669 C C . LEU C 1 257 ? 8.176 61.301 -11.074 1.00 22.35 254 LEU C C 1
ATOM 8670 O O . LEU C 1 257 ? 7.275 60.529 -10.753 1.00 22.99 254 LEU C O 1
ATOM 8675 N N . CYS C 1 258 ? 8.856 61.178 -12.206 1.00 23.93 255 CYS C N 1
ATOM 8676 C CA . CYS C 1 258 ? 8.516 60.156 -13.210 1.00 26.31 255 CYS C CA 1
ATOM 8677 C C . CYS C 1 258 ? 9.182 58.797 -13.042 1.00 25.63 255 CYS C C 1
ATOM 8678 O O . CYS C 1 258 ? 10.319 58.713 -12.634 1.00 23.88 255 CYS C O 1
ATOM 8681 N N . ARG C 1 259 ? 8.405 57.764 -13.353 1.00 26.70 256 ARG C N 1
ATOM 8682 C CA A ARG C 1 259 ? 8.851 56.364 -13.376 0.50 27.58 256 ARG C CA 1
ATOM 8683 C CA B ARG C 1 259 ? 8.862 56.373 -13.390 0.50 27.27 256 ARG C CA 1
ATOM 8684 C C . ARG C 1 259 ? 9.664 55.927 -12.156 1.00 26.56 256 ARG C C 1
ATOM 8685 O O . ARG C 1 259 ? 10.797 55.404 -12.262 1.00 26.24 256 ARG C O 1
ATOM 8700 N N . VAL C 1 260 ? 9.061 56.118 -10.997 1.00 23.88 257 VAL C N 1
ATOM 8701 C CA . VAL C 1 260 ? 9.672 55.741 -9.739 1.00 22.44 257 VAL C CA 1
ATOM 8702 C C . VAL C 1 260 ? 9.138 54.360 -9.363 1.00 22.25 257 VAL C C 1
ATOM 8703 O O . VAL C 1 260 ? 7.949 54.057 -9.572 1.00 21.19 257 VAL C O 1
ATOM 8707 N N . GLY C 1 261 ? 10.010 53.524 -8.831 1.00 21.03 258 GLY C N 1
ATOM 8708 C CA . GLY C 1 261 ? 9.585 52.222 -8.330 1.00 22.44 258 GLY C CA 1
ATOM 8709 C C . GLY C 1 261 ? 8.614 52.396 -7.177 1.00 22.48 258 GLY C C 1
ATOM 8710 O O . GLY C 1 261 ? 8.819 53.243 -6.286 1.00 22.20 258 GLY C O 1
ATOM 8711 N N . VAL C 1 262 ? 7.526 51.626 -7.193 1.00 22.77 259 VAL C N 1
ATOM 8712 C CA . VAL C 1 262 ? 6.519 51.707 -6.131 1.00 23.53 259 VAL C CA 1
ATOM 8713 C C . VAL C 1 262 ? 6.210 50.331 -5.567 1.00 24.94 259 VAL C C 1
ATOM 8714 O O . VAL C 1 262 ? 5.058 49.991 -5.277 1.00 25.79 259 VAL C O 1
ATOM 8718 N N . ASN C 1 263 ? 7.250 49.515 -5.443 1.00 23.85 260 ASN C N 1
ATOM 8719 C CA . ASN C 1 263 ? 7.109 48.193 -4.846 1.00 25.11 260 ASN C CA 1
ATOM 8720 C C . ASN C 1 263 ? 6.480 48.367 -3.466 1.00 24.57 260 ASN C C 1
ATOM 8721 O O . ASN C 1 263 ? 6.958 49.182 -2.684 1.00 24.07 260 ASN C O 1
ATOM 8726 N N . PRO C 1 264 ? 5.433 47.583 -3.140 1.00 27.48 261 PRO C N 1
ATOM 8727 C CA . PRO C 1 264 ? 4.791 47.696 -1.819 1.00 27.57 261 PRO C CA 1
ATOM 8728 C C . PRO C 1 264 ? 5.732 47.531 -0.613 1.00 27.48 261 PRO C C 1
ATOM 8729 O O . PRO C 1 264 ? 5.491 48.131 0.434 1.00 28.32 261 PRO C O 1
ATOM 8733 N N . THR C 1 265 ? 6.818 46.768 -0.770 1.00 26.49 262 THR C N 1
ATOM 8734 C CA . THR C 1 265 ? 7.763 46.561 0.318 1.00 26.54 262 THR C CA 1
ATOM 8735 C C . THR C 1 265 ? 8.762 47.722 0.468 1.00 24.99 262 THR C C 1
ATOM 8736 O O . THR C 1 265 ? 9.647 47.681 1.319 1.00 24.38 262 THR C O 1
ATOM 8740 N N . ARG C 1 266 ? 8.586 48.748 -0.359 1.00 23.72 263 ARG C N 1
ATOM 8741 C CA . ARG C 1 266 ? 9.422 49.961 -0.370 1.00 22.65 263 ARG C CA 1
ATOM 8742 C C . ARG C 1 266 ? 8.592 51.242 -0.211 1.00 22.42 263 ARG C C 1
ATOM 8743 O O . ARG C 1 266 ? 9.140 52.350 -0.272 1.00 22.77 263 ARG C O 1
ATOM 8751 N N . LEU C 1 267 ? 7.274 51.103 -0.056 1.00 22.61 264 LEU C N 1
ATOM 8752 C CA . LEU C 1 267 ? 6.346 52.261 -0.044 1.00 23.14 264 LEU C CA 1
ATOM 8753 C C . LEU C 1 267 ? 6.090 52.939 1.299 1.00 21.74 264 LEU C C 1
ATOM 8754 O O . LEU C 1 267 ? 5.262 53.855 1.392 1.00 20.80 264 LEU C O 1
ATOM 8759 N N . GLY C 1 268 ? 6.776 52.480 2.336 1.00 20.85 265 GLY C N 1
ATOM 8760 C CA . GLY C 1 268 ? 6.598 53.021 3.676 1.00 21.25 265 GLY C CA 1
ATOM 8761 C C . GLY C 1 268 ? 6.592 54.531 3.778 1.00 20.22 265 GLY C C 1
ATOM 8762 O O . GLY C 1 268 ? 5.746 55.104 4.460 1.00 21.03 265 GLY C O 1
ATOM 8763 N N . VAL C 1 269 ? 7.507 55.212 3.084 1.00 18.86 266 VAL C N 1
ATOM 8764 C CA . VAL C 1 269 ? 7.570 56.665 3.204 1.00 19.53 266 VAL C CA 1
ATOM 8765 C C . VAL C 1 269 ? 6.286 57.341 2.732 1.00 20.28 266 VAL C C 1
ATOM 8766 O O . VAL C 1 269 ? 5.853 58.307 3.349 1.00 19.63 266 VAL C O 1
ATOM 8770 N N . ILE C 1 270 ? 5.696 56.829 1.646 1.00 20.83 267 ILE C N 1
ATOM 8771 C CA . ILE C 1 270 ? 4.444 57.358 1.124 1.00 20.93 267 ILE C CA 1
ATOM 8772 C C . ILE C 1 270 ? 3.296 56.966 2.068 1.00 20.84 267 ILE C C 1
ATOM 8773 O O . ILE C 1 270 ? 2.447 57.794 2.395 1.00 20.45 267 ILE C O 1
ATOM 8778 N N . ASN C 1 271 ? 3.282 55.719 2.523 1.00 21.31 268 ASN C N 1
ATOM 8779 C CA . ASN C 1 271 ? 2.273 55.272 3.475 1.00 21.75 268 ASN C CA 1
ATOM 8780 C C . ASN C 1 271 ? 2.246 56.189 4.701 1.00 21.18 268 ASN C C 1
ATOM 8781 O O . ASN C 1 271 ? 1.176 56.669 5.129 1.00 22.07 268 ASN C O 1
ATOM 8786 N N . LEU C 1 272 ? 3.425 56.423 5.265 1.00 20.12 269 LEU C N 1
ATOM 8787 C CA . LEU C 1 272 ? 3.550 57.242 6.470 1.00 19.36 269 LEU C CA 1
ATOM 8788 C C . LEU C 1 272 ? 3.254 58.734 6.207 1.00 20.15 269 LEU C C 1
ATOM 8789 O O . LEU C 1 272 ? 2.548 59.378 6.985 1.00 20.12 269 LEU C O 1
ATOM 8794 N N . LEU C 1 273 ? 3.798 59.300 5.129 1.00 19.46 270 LEU C N 1
ATOM 8795 C CA . LEU C 1 273 ? 3.495 60.694 4.831 1.00 18.50 270 LEU C CA 1
ATOM 8796 C C . LEU C 1 273 ? 1.986 60.910 4.637 1.00 19.73 270 LEU C C 1
ATOM 8797 O O . LEU C 1 273 ? 1.420 61.933 5.089 1.00 20.28 270 LEU C O 1
ATOM 8802 N N . LYS C 1 274 ? 1.327 59.967 3.965 1.00 20.46 271 LYS C N 1
ATOM 8803 C CA . LYS C 1 274 ? -0.124 60.052 3.802 1.00 22.89 271 LYS C CA 1
ATOM 8804 C C . LYS C 1 274 ? -0.826 60.029 5.171 1.00 22.99 271 LYS C C 1
ATOM 8805 O O . LYS C 1 274 ? -1.741 60.816 5.407 1.00 21.82 271 LYS C O 1
ATOM 8811 N N . MET C 1 275 ? -0.374 59.168 6.084 1.00 23.43 272 MET C N 1
ATOM 8812 C CA . MET C 1 275 ? -0.938 59.159 7.452 1.00 24.86 272 MET C CA 1
ATOM 8813 C C . MET C 1 275 ? -0.755 60.503 8.168 1.00 24.12 272 MET C C 1
ATOM 8814 O O . MET C 1 275 ? -1.572 60.887 9.014 1.00 24.78 272 MET C O 1
ATOM 8819 N N . MET C 1 276 ? 0.318 61.215 7.822 1.00 21.38 273 MET C N 1
ATOM 8820 C CA . MET C 1 276 ? 0.609 62.522 8.422 1.00 21.91 273 MET C CA 1
ATOM 8821 C C . MET C 1 276 ? -0.165 63.654 7.777 1.00 22.12 273 MET C C 1
ATOM 8822 O O . MET C 1 276 ? -0.153 64.770 8.296 1.00 22.31 273 MET C O 1
ATOM 8827 N N . GLY C 1 277 ? -0.822 63.369 6.645 1.00 22.32 274 GLY C N 1
ATOM 8828 C CA . GLY C 1 277 ? -1.631 64.383 5.928 1.00 22.73 274 GLY C CA 1
ATOM 8829 C C . GLY C 1 277 ? -1.080 64.865 4.589 1.00 22.41 274 GLY C C 1
ATOM 8830 O O . GLY C 1 277 ? -1.602 65.804 4.007 1.00 23.38 274 GLY C O 1
ATOM 8831 N N . ALA C 1 278 ? -0.068 64.188 4.063 1.00 20.56 275 ALA C N 1
ATOM 8832 C CA . ALA C 1 278 ? 0.573 64.611 2.817 1.00 21.14 275 ALA C CA 1
ATOM 8833 C C . ALA C 1 278 ? -0.347 64.488 1.609 1.00 21.88 275 ALA C C 1
ATOM 8834 O O . ALA C 1 278 ? -1.319 63.716 1.638 1.00 24.19 275 ALA C O 1
ATOM 8836 N N . ASP C 1 279 ? -0.016 65.245 0.563 1.00 21.39 276 ASP C N 1
ATOM 8837 C CA . ASP C 1 279 ? -0.752 65.296 -0.709 1.00 22.44 276 ASP C CA 1
ATOM 8838 C C . ASP C 1 279 ? 0.131 64.654 -1.786 1.00 22.42 276 ASP C C 1
ATOM 8839 O O . ASP C 1 279 ? 0.937 65.328 -2.449 1.00 20.62 276 ASP C O 1
ATOM 8844 N N . ILE C 1 280 ? -0.020 63.334 -1.945 1.00 21.64 277 ILE C N 1
ATOM 8845 C CA . ILE C 1 280 ? 0.802 62.559 -2.847 1.00 22.28 277 ILE C CA 1
ATOM 8846 C C . ILE C 1 280 ? -0.119 61.736 -3.732 1.00 25.67 277 ILE C C 1
ATOM 8847 O O . ILE C 1 280 ? -0.950 60.999 -3.216 1.00 26.09 277 ILE C O 1
ATOM 8852 N N . GLU C 1 281 ? 0.007 61.904 -5.047 1.00 25.78 278 GLU C N 1
ATOM 8853 C CA A GLU C 1 281 ? -0.814 61.171 -6.016 0.50 27.98 278 GLU C CA 1
ATOM 8854 C CA B GLU C 1 281 ? -0.811 61.154 -5.993 0.50 27.94 278 GLU C CA 1
ATOM 8855 C C . GLU C 1 281 ? 0.077 60.249 -6.821 1.00 28.30 278 GLU C C 1
ATOM 8856 O O . GLU C 1 281 ? 1.074 60.690 -7.382 1.00 27.06 278 GLU C O 1
ATOM 8867 N N . VAL C 1 282 ? -0.283 58.973 -6.884 1.00 30.49 279 VAL C N 1
ATOM 8868 C CA . VAL C 1 282 ? 0.496 58.000 -7.631 1.00 32.07 279 VAL C CA 1
ATOM 8869 C C . VAL C 1 282 ? -0.332 57.619 -8.852 1.00 33.80 279 VAL C C 1
ATOM 8870 O O . VAL C 1 282 ? -1.437 57.114 -8.711 1.00 35.77 279 VAL C O 1
ATOM 8874 N N . THR C 1 283 ? 0.194 57.898 -10.041 1.00 33.55 280 THR C N 1
ATOM 8875 C CA . THR C 1 283 ? -0.513 57.638 -11.293 1.00 35.18 280 THR C CA 1
ATOM 8876 C C . THR C 1 283 ? 0.326 56.860 -12.303 1.00 34.92 280 THR C C 1
ATOM 8877 O O . THR C 1 283 ? 1.507 56.587 -12.083 1.00 32.00 280 THR C O 1
ATOM 8881 N N . HIS C 1 284 ? -0.303 56.478 -13.414 1.00 35.54 281 HIS C N 1
ATOM 8882 C CA . HIS C 1 284 ? 0.397 55.789 -14.491 1.00 37.01 281 HIS C CA 1
ATOM 8883 C C . HIS C 1 284 ? 1.171 54.564 -14.017 1.00 36.17 281 HIS C C 1
ATOM 8884 O O . HIS C 1 284 ? 2.320 54.331 -14.403 1.00 34.42 281 HIS C O 1
ATOM 8891 N N . TYR C 1 285 ? 0.494 53.787 -13.184 1.00 37.36 282 TYR C N 1
ATOM 8892 C CA A TYR C 1 285 ? 1.015 52.524 -12.662 0.50 38.25 282 TYR C CA 1
ATOM 8893 C CA B TYR C 1 285 ? 1.041 52.571 -12.655 0.50 37.51 282 TYR C CA 1
ATOM 8894 C C . TYR C 1 285 ? 1.300 51.572 -13.797 1.00 39.76 282 TYR C C 1
ATOM 8895 O O . TYR C 1 285 ? 0.433 51.341 -14.662 1.00 39.68 282 TYR C O 1
ATOM 8912 N N . THR C 1 286 ? 2.486 50.990 -13.806 1.00 40.94 283 THR C N 1
ATOM 8913 C CA . THR C 1 286 ? 2.827 50.021 -14.842 1.00 44.66 283 THR C CA 1
ATOM 8914 C C . THR C 1 286 ? 3.610 48.869 -14.215 1.00 45.95 283 THR C C 1
ATOM 8915 O O . THR C 1 286 ? 4.407 49.070 -13.307 1.00 42.62 283 THR C O 1
ATOM 8919 N N . GLU C 1 287 ? 3.321 47.651 -14.654 1.00 49.89 284 GLU C N 1
ATOM 8920 C CA . GLU C 1 287 ? 4.054 46.471 -14.190 1.00 52.79 284 GLU C CA 1
ATOM 8921 C C . GLU C 1 287 ? 4.688 45.834 -15.411 1.00 55.05 284 GLU C C 1
ATOM 8922 O O . GLU C 1 287 ? 5.073 44.675 -15.387 1.00 55.75 284 GLU C O 1
ATOM 8928 N N . LYS C 1 288 ? 4.811 46.624 -16.473 1.00 56.79 285 LYS C N 1
ATOM 8929 C CA . LYS C 1 288 ? 5.364 46.162 -17.745 1.00 58.69 285 LYS C CA 1
ATOM 8930 C C . LYS C 1 288 ? 6.786 45.639 -17.585 1.00 58.28 285 LYS C C 1
ATOM 8931 O O . LYS C 1 288 ? 7.223 44.780 -18.354 1.00 59.52 285 LYS C O 1
ATOM 8937 N N . ASN C 1 289 ? 7.495 46.145 -16.576 1.00 56.84 286 ASN C N 1
ATOM 8938 C CA . ASN C 1 289 ? 8.879 45.742 -16.325 1.00 56.36 286 ASN C CA 1
ATOM 8939 C C . ASN C 1 289 ? 9.100 44.959 -15.023 1.00 54.90 286 ASN C C 1
ATOM 8940 O O . ASN C 1 289 ? 10.178 45.034 -14.440 1.00 54.48 286 ASN C O 1
ATOM 8945 N N . GLU C 1 290 ? 8.076 44.225 -14.577 1.00 54.02 287 GLU C N 1
ATOM 8946 C CA . GLU C 1 290 ? 8.108 43.336 -13.366 1.00 52.95 287 GLU C CA 1
ATOM 8947 C C . GLU C 1 290 ? 8.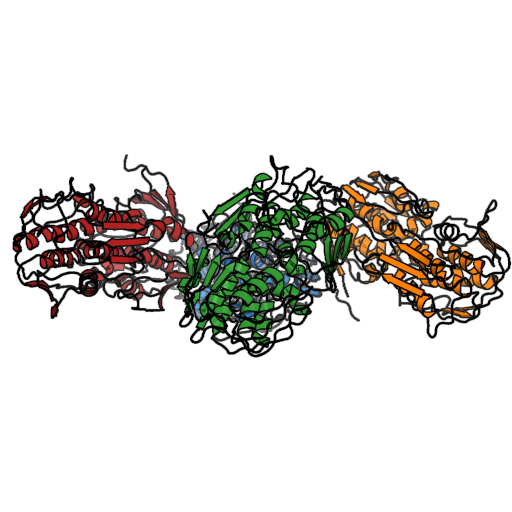379 43.944 -11.966 1.00 49.42 287 GLU C C 1
ATOM 8948 O O . GLU C 1 290 ? 8.134 43.313 -10.929 1.00 50.70 287 GLU C O 1
ATOM 8954 N N . GLU C 1 291 ? 8.954 45.124 -11.925 1.00 44.04 288 GLU C N 1
ATOM 8955 C CA . GLU C 1 291 ? 9.005 45.859 -10.676 1.00 39.67 288 GLU C CA 1
ATOM 8956 C C . GLU C 1 291 ? 8.001 46.958 -10.979 1.00 37.36 288 GLU C C 1
ATOM 8957 O O . GLU C 1 291 ? 8.096 47.596 -12.026 1.00 37.58 288 GLU C O 1
ATOM 8963 N N . PRO C 1 292 ? 6.995 47.137 -10.113 1.00 34.65 289 PRO C N 1
ATOM 8964 C CA . PRO C 1 292 ? 6.006 48.169 -10.390 1.00 33.75 289 PRO C CA 1
ATOM 8965 C C . PRO C 1 292 ? 6.615 49.568 -10.387 1.00 31.97 289 PRO C C 1
ATOM 8966 O O . PRO C 1 292 ? 7.495 49.837 -9.586 1.00 29.79 289 PRO C O 1
ATOM 8970 N N . THR C 1 293 ? 6.175 50.412 -11.319 1.00 31.38 290 THR C N 1
ATOM 8971 C CA . THR C 1 293 ? 6.620 51.792 -11.391 1.00 30.93 290 THR C CA 1
ATOM 8972 C C . THR C 1 293 ? 5.410 52.692 -11.602 1.00 29.82 290 THR C C 1
ATOM 8973 O O . THR C 1 293 ? 4.379 52.248 -12.112 1.00 29.77 290 THR C O 1
ATOM 8977 N N . ALA C 1 294 ? 5.531 53.946 -11.185 1.00 27.17 291 ALA C N 1
ATOM 8978 C CA . ALA C 1 294 ? 4.470 54.924 -11.352 1.00 26.63 291 ALA C CA 1
ATOM 8979 C C . ALA C 1 294 ? 5.051 56.321 -11.323 1.00 26.04 291 ALA C C 1
ATOM 8980 O O . ALA C 1 294 ? 6.220 56.485 -11.037 1.00 24.89 291 ALA C O 1
ATOM 8982 N N . ASP C 1 295 ? 4.220 57.306 -11.674 1.00 26.06 292 ASP C N 1
ATOM 8983 C CA . ASP C 1 295 ? 4.580 58.712 -11.582 1.00 26.09 292 ASP C CA 1
ATOM 8984 C C . ASP C 1 295 ? 3.977 59.200 -10.263 1.00 24.65 292 ASP C C 1
ATOM 8985 O O . ASP C 1 295 ? 2.866 58.816 -9.893 1.00 23.35 292 ASP C O 1
ATOM 8990 N N . ILE C 1 296 ? 4.716 60.039 -9.546 1.00 23.70 293 ILE C N 1
ATOM 8991 C CA . ILE C 1 296 ? 4.300 60.508 -8.226 1.00 22.72 293 ILE C CA 1
ATOM 8992 C C . ILE C 1 296 ? 4.250 62.038 -8.256 1.00 21.77 293 ILE C C 1
ATOM 8993 O O . ILE C 1 296 ? 5.257 62.687 -8.534 1.00 20.87 293 ILE C O 1
ATOM 8998 N N . THR C 1 297 ? 3.070 62.599 -8.006 1.00 20.77 294 THR C N 1
ATOM 8999 C CA . THR C 1 297 ? 2.892 64.046 -7.995 1.00 20.91 294 THR C CA 1
ATOM 9000 C C . THR C 1 297 ? 2.718 64.494 -6.550 1.00 20.64 294 THR C C 1
ATOM 9001 O O . THR C 1 297 ? 1.925 63.919 -5.802 1.00 20.11 294 THR C O 1
ATOM 9005 N N . VAL C 1 298 ? 3.493 65.494 -6.143 1.00 18.73 295 VAL C N 1
ATOM 9006 C CA . VAL C 1 298 ? 3.485 65.943 -4.754 1.00 18.42 295 VAL C CA 1
ATOM 9007 C C . VAL C 1 298 ? 3.270 67.432 -4.659 1.00 19.15 295 VAL C C 1
ATOM 9008 O O . VAL C 1 298 ? 3.888 68.212 -5.399 1.00 18.47 295 VAL C O 1
ATOM 9012 N N . ARG C 1 299 ? 2.371 67.829 -3.762 1.00 18.38 296 ARG C N 1
ATOM 9013 C CA . ARG C 1 299 ? 2.056 69.242 -3.528 1.00 17.91 296 ARG C CA 1
ATOM 9014 C C . ARG C 1 299 ? 2.202 69.538 -2.047 1.00 18.13 296 ARG C C 1
ATOM 9015 O O . ARG C 1 299 ? 2.055 68.648 -1.208 1.00 19.33 296 ARG C O 1
ATOM 9023 N N . HIS C 1 300 ? 2.534 70.772 -1.724 1.00 16.67 297 HIS C N 1
ATOM 9024 C CA . HIS C 1 300 ? 2.665 71.175 -0.324 1.00 18.03 297 HIS C CA 1
ATOM 9025 C C . HIS C 1 300 ? 1.419 70.829 0.498 1.00 18.00 297 HIS C C 1
ATOM 9026 O O . HIS C 1 300 ? 0.300 71.027 0.046 1.00 18.73 297 HIS C O 1
ATOM 9033 N N . ALA C 1 301 ? 1.644 70.349 1.716 1.00 19.00 298 ALA C N 1
ATOM 9034 C CA . ALA C 1 301 ? 0.566 69.982 2.635 1.00 19.66 298 ALA C CA 1
ATOM 9035 C C . ALA C 1 301 ? 1.033 70.117 4.081 1.00 20.50 298 ALA C C 1
ATOM 9036 O O . ALA C 1 301 ? 2.186 69.820 4.399 1.00 20.79 298 ALA C O 1
ATOM 9038 N N . ARG C 1 302 ? 0.109 70.536 4.942 1.00 20.90 299 ARG C N 1
ATOM 9039 C CA . ARG C 1 302 ? 0.347 70.631 6.372 1.00 20.90 299 ARG C CA 1
ATOM 9040 C C . ARG C 1 302 ? 0.317 69.194 6.937 1.00 20.34 299 ARG C C 1
ATOM 9041 O O . ARG C 1 302 ? -0.510 68.384 6.529 1.00 20.69 299 ARG C O 1
ATOM 9049 N N . LEU C 1 303 ? 1.203 68.907 7.885 1.00 18.82 300 LEU C N 1
ATOM 9050 C CA . LEU C 1 303 ? 1.336 67.582 8.473 1.00 18.85 300 LEU C CA 1
ATOM 9051 C C . LEU C 1 303 ? 1.095 67.563 9.971 1.00 20.31 300 LEU C C 1
ATOM 9052 O O . LEU C 1 303 ? 1.285 68.556 10.656 1.00 19.94 300 LEU C O 1
ATOM 9057 N N . LYS C 1 304 ? 0.695 66.391 10.445 1.00 20.53 301 LYS C N 1
ATOM 9058 C CA . LYS C 1 304 ? 0.492 66.125 11.869 1.00 23.42 301 LYS C CA 1
ATOM 9059 C C . LYS C 1 304 ? 1.449 64.994 12.250 1.00 22.31 301 LYS C C 1
ATOM 9060 O O . LYS C 1 304 ? 1.736 64.125 11.439 1.00 22.73 301 LYS C O 1
ATOM 9066 N N . GLY C 1 305 ? 1.943 65.019 13.476 1.00 23.21 302 GLY C N 1
ATOM 9067 C CA . GLY C 1 305 ? 2.830 63.976 13.966 1.00 23.76 302 GLY C CA 1
ATOM 9068 C C . GLY C 1 305 ? 2.065 62.675 14.117 1.00 25.30 302 GLY C C 1
ATOM 9069 O O . GLY C 1 305 ? 0.851 62.691 14.310 1.00 25.34 302 GLY C O 1
ATOM 9070 N N . ILE C 1 306 ? 2.762 61.549 14.028 1.00 24.41 303 ILE C N 1
ATOM 9071 C CA . ILE C 1 306 ? 2.116 60.240 14.200 1.00 25.63 303 ILE C CA 1
ATOM 9072 C C . ILE C 1 306 ? 2.971 59.286 15.003 1.00 25.77 303 ILE C C 1
ATOM 9073 O O . ILE C 1 306 ? 4.156 59.505 15.164 1.00 23.01 303 ILE C O 1
ATOM 9078 N N . ASP C 1 307 ? 2.341 58.224 15.512 1.00 27.87 304 ASP C N 1
ATOM 9079 C CA . ASP C 1 307 ? 3.062 57.122 16.138 1.00 29.02 304 ASP C CA 1
ATOM 9080 C C . ASP C 1 307 ? 3.297 56.191 14.958 1.00 29.19 304 ASP C C 1
ATOM 9081 O O . ASP C 1 307 ? 2.347 55.736 14.337 1.00 30.03 304 ASP C O 1
ATOM 9086 N N . ILE C 1 308 ? 4.556 55.936 14.621 1.00 27.85 305 ILE C N 1
ATOM 9087 C CA . ILE C 1 308 ? 4.882 55.107 13.474 1.00 27.97 305 ILE C CA 1
ATOM 9088 C C . ILE C 1 308 ? 4.629 53.615 13.751 1.00 29.06 305 ILE C C 1
ATOM 9089 O O . ILE C 1 308 ? 5.253 53.037 14.636 1.00 28.75 305 ILE C O 1
ATOM 9094 N N . PRO C 1 309 ? 3.716 52.993 12.982 1.00 29.56 306 PRO C N 1
ATOM 9095 C CA . PRO C 1 309 ? 3.455 51.576 13.223 1.00 31.14 306 PRO C CA 1
ATOM 9096 C C . PRO C 1 309 ? 4.677 50.694 12.955 1.00 31.44 306 PRO C C 1
ATOM 9097 O O . PRO C 1 309 ? 5.352 50.860 11.942 1.00 29.05 306 PRO C O 1
ATOM 9101 N N . PRO C 1 310 ? 4.945 49.724 13.841 1.00 32.57 307 PRO C N 1
ATOM 9102 C CA . PRO C 1 310 ? 6.106 48.858 13.665 1.00 32.47 307 PRO C CA 1
ATOM 9103 C C . PRO C 1 310 ? 6.141 48.103 12.338 1.00 32.21 307 PRO C C 1
ATOM 9104 O O . PRO C 1 310 ? 7.233 47.870 11.797 1.00 31.48 307 PRO C O 1
ATOM 9108 N N . ASP C 1 311 ? 4.970 47.731 11.815 1.00 32.15 308 ASP C N 1
ATOM 9109 C CA . ASP C 1 311 ? 4.906 47.000 10.551 1.00 33.04 308 ASP C CA 1
ATOM 9110 C C . ASP C 1 311 ? 5.506 47.788 9.379 1.00 31.20 308 ASP C C 1
ATOM 9111 O O . ASP C 1 311 ? 5.932 47.202 8.391 1.00 30.42 308 ASP C O 1
ATOM 9116 N N . GLN C 1 312 ? 5.520 49.112 9.497 1.00 29.43 309 GLN C N 1
ATOM 9117 C CA . GLN C 1 312 ? 6.063 49.965 8.439 1.00 28.50 309 GLN C CA 1
ATOM 9118 C C . GLN C 1 312 ? 7.557 50.171 8.522 1.00 26.83 309 GLN C C 1
ATOM 9119 O O . GLN C 1 312 ? 8.151 50.643 7.566 1.00 25.94 309 GLN C O 1
ATOM 9125 N N . VAL C 1 313 ? 8.193 49.772 9.616 1.00 25.71 310 VAL C N 1
ATOM 9126 C CA . VAL C 1 313 ? 9.634 50.027 9.757 1.00 24.28 310 VAL C CA 1
ATOM 9127 C C . VAL C 1 313 ? 10.510 49.384 8.670 1.00 24.74 310 VAL C C 1
ATOM 9128 O O . VAL C 1 313 ? 11.307 50.091 8.035 1.00 23.33 310 VAL C O 1
ATOM 9132 N N . PRO C 1 314 ? 10.357 48.067 8.412 1.00 25.82 311 PRO C N 1
ATOM 9133 C CA . PRO C 1 314 ? 11.181 47.485 7.336 1.00 26.62 311 PRO C CA 1
ATOM 9134 C C . PRO C 1 314 ? 10.836 48.043 5.942 1.00 26.37 311 PRO C C 1
ATOM 9135 O O . PRO C 1 314 ? 11.680 48.039 5.048 1.00 27.39 311 PRO C O 1
ATOM 9139 N N . LEU C 1 315 ? 9.611 48.540 5.783 1.00 26.08 312 LEU C N 1
ATOM 9140 C CA . LEU C 1 315 ? 9.156 49.108 4.509 1.00 25.34 312 LEU C CA 1
ATOM 9141 C C . LEU C 1 315 ? 9.602 50.578 4.318 1.00 24.94 312 LEU C C 1
ATOM 9142 O O . LEU C 1 315 ? 9.410 51.150 3.238 1.00 24.43 312 LEU C O 1
ATOM 9147 N N . THR C 1 316 ? 10.230 51.156 5.348 1.00 23.48 313 THR C N 1
ATOM 9148 C CA . THR C 1 316 ? 10.638 52.571 5.351 1.00 21.41 313 THR C CA 1
ATOM 9149 C C . THR C 1 316 ? 12.056 52.785 5.881 1.00 21.45 313 THR C C 1
ATOM 9150 O O . THR C 1 316 ? 12.495 53.925 6.048 1.00 20.45 313 THR C O 1
ATOM 9154 N N . ILE C 1 317 ? 12.772 51.679 6.138 1.00 20.33 314 ILE C N 1
ATOM 9155 C CA . ILE C 1 317 ? 14.018 51.742 6.879 1.00 20.98 314 ILE C CA 1
ATOM 9156 C C . ILE C 1 317 ? 14.997 52.842 6.442 1.00 18.67 314 ILE C C 1
ATOM 9157 O O . ILE C 1 317 ? 15.514 53.569 7.289 1.00 18.17 314 ILE C O 1
ATOM 9162 N N . ASP C 1 318 ? 15.209 52.995 5.145 1.00 17.79 315 ASP C N 1
ATOM 9163 C CA . ASP C 1 318 ? 16.164 53.978 4.664 1.00 16.70 315 ASP C CA 1
ATOM 9164 C C . ASP C 1 318 ? 15.609 55.391 4.560 1.00 16.82 315 ASP C C 1
ATOM 9165 O O . ASP C 1 318 ? 16.359 56.350 4.396 1.00 16.06 315 ASP C O 1
ATOM 9170 N N . GLU C 1 319 ? 14.293 55.510 4.655 1.00 16.30 316 GLU C N 1
ATOM 9171 C CA . GLU C 1 319 ? 13.638 56.800 4.546 1.00 16.77 316 GLU C CA 1
ATOM 9172 C C . GLU C 1 319 ? 13.456 57.480 5.884 1.00 16.66 316 GLU C C 1
ATOM 9173 O O . GLU C 1 319 ? 13.006 58.620 5.914 1.00 16.08 316 GLU C O 1
ATOM 9179 N N . PHE C 1 320 ? 13.814 56.829 6.998 1.00 15.51 317 PHE C N 1
ATOM 9180 C CA . PHE C 1 320 ? 13.633 57.523 8.279 1.00 16.36 317 PHE C CA 1
ATOM 9181 C C . PHE C 1 320 ? 14.405 58.832 8.399 1.00 15.95 317 PHE C C 1
ATOM 9182 O O . PHE C 1 320 ? 13.863 59.793 8.944 1.00 16.44 317 PHE C O 1
ATOM 9190 N N . PRO C 1 321 ? 15.631 58.926 7.833 1.00 15.02 318 PRO C N 1
ATOM 9191 C CA . PRO C 1 321 ? 16.301 60.227 7.936 1.00 14.29 318 PRO C CA 1
ATOM 9192 C C . PRO C 1 321 ? 15.465 61.368 7.363 1.00 15.12 318 PRO C C 1
ATOM 9193 O O . PRO C 1 321 ? 15.209 62.345 8.072 1.00 14.64 318 PRO C O 1
ATOM 9197 N N . VAL C 1 322 ? 14.945 61.227 6.138 1.00 13.29 319 VAL C N 1
ATOM 9198 C CA . VAL C 1 322 ? 14.180 62.313 5.547 1.00 13.09 319 VAL C CA 1
ATOM 9199 C C . VAL C 1 322 ? 12.755 62.424 6.156 1.00 11.95 319 VAL C C 1
ATOM 9200 O O . VAL C 1 322 ? 12.220 63.522 6.290 1.00 14.23 319 VAL C O 1
ATOM 9204 N N . LEU C 1 323 ? 12.172 61.310 6.591 1.00 14.58 320 LEU C N 1
ATOM 9205 C CA . LEU C 1 323 ? 10.840 61.354 7.220 1.00 15.71 320 LEU C CA 1
ATOM 9206 C C . LEU C 1 323 ? 10.890 62.138 8.527 1.00 15.85 320 LEU C C 1
ATOM 9207 O O . LEU C 1 323 ? 9.925 62.813 8.892 1.00 16.02 320 LEU C O 1
ATOM 9212 N N . LEU C 1 324 ? 12.015 62.046 9.240 1.00 15.35 321 LEU C N 1
ATOM 9213 C CA . LEU C 1 324 ? 12.168 62.790 10.500 1.00 15.75 321 LEU C CA 1
ATOM 9214 C C . LEU C 1 324 ? 12.219 64.302 10.271 1.00 15.87 321 LEU C C 1
ATOM 9215 O O . LEU C 1 324 ? 11.885 65.084 11.167 1.00 15.20 321 LEU C O 1
ATOM 9220 N N . ILE C 1 325 ? 12.635 64.730 9.069 1.00 14.10 322 ILE C N 1
ATOM 9221 C CA . ILE C 1 325 ? 12.558 66.134 8.695 1.00 13.66 322 ILE C CA 1
ATOM 9222 C C . ILE C 1 325 ? 11.083 66.528 8.562 1.00 14.06 322 ILE C C 1
ATOM 9223 O O . ILE C 1 325 ? 10.684 67.593 9.047 1.00 13.88 322 ILE C O 1
ATOM 9228 N N . ALA C 1 326 ? 10.273 65.690 7.911 1.00 13.86 323 ALA C N 1
ATOM 9229 C CA . ALA C 1 326 ? 8.826 65.960 7.850 1.00 14.88 323 ALA C CA 1
ATOM 9230 C C . ALA C 1 326 ? 8.247 66.028 9.276 1.00 14.54 323 ALA C C 1
ATOM 9231 O O . ALA C 1 326 ? 7.463 66.928 9.601 1.00 16.90 323 ALA C O 1
ATOM 9233 N N . ALA C 1 327 ? 8.656 65.111 10.145 1.00 14.77 324 ALA C N 1
ATOM 9234 C CA . ALA C 1 327 ? 8.162 65.115 11.522 1.00 16.51 324 ALA C CA 1
ATOM 9235 C C . ALA C 1 327 ? 8.529 66.396 12.246 1.00 16.27 324 ALA C C 1
ATOM 9236 O O . ALA C 1 327 ? 7.725 66.921 13.026 1.00 18.15 324 ALA C O 1
ATOM 9238 N N . ALA C 1 328 ? 9.739 66.903 11.981 1.00 15.16 325 ALA C N 1
ATOM 9239 C CA . ALA C 1 328 ? 10.247 68.124 12.618 1.00 15.96 325 ALA C CA 1
ATOM 9240 C C . ALA C 1 328 ? 9.404 69.376 12.331 1.00 17.24 325 ALA C C 1
ATOM 9241 O O . ALA C 1 328 ? 9.419 70.333 13.126 1.00 18.41 325 ALA C O 1
ATOM 9243 N N . VAL C 1 329 ? 8.649 69.353 11.236 1.00 16.53 326 VAL C N 1
ATOM 9244 C CA . VAL C 1 329 ? 7.818 70.492 10.830 1.00 17.85 326 VAL C CA 1
ATOM 9245 C C . VAL C 1 329 ? 6.317 70.191 10.826 1.00 18.53 326 VAL C C 1
ATOM 9246 O O . VAL C 1 329 ? 5.509 70.975 10.326 1.00 19.83 326 VAL C O 1
ATOM 9250 N N . ALA C 1 330 ? 5.957 69.061 11.435 1.00 19.43 327 ALA C N 1
ATOM 9251 C CA . ALA C 1 330 ? 4.581 68.676 11.567 1.00 20.12 327 ALA C CA 1
ATOM 9252 C C . ALA C 1 330 ? 4.046 69.276 12.861 1.00 22.90 327 ALA C C 1
ATOM 9253 O O . ALA C 1 330 ? 4.804 69.808 13.674 1.00 23.35 327 ALA C O 1
ATOM 9255 N N . GLN C 1 331 ? 2.741 69.184 13.041 1.00 23.82 328 GLN C N 1
ATOM 9256 C CA . GLN C 1 331 ? 2.090 69.647 14.261 1.00 26.20 328 GLN C CA 1
ATOM 9257 C C . GLN C 1 331 ? 1.996 68.456 15.203 1.00 25.51 328 GLN C C 1
ATOM 9258 O O . GLN C 1 331 ? 1.391 67.459 14.876 1.00 26.69 328 GLN C O 1
ATOM 9264 N N . GLY C 1 332 ? 2.614 68.569 16.360 1.00 25.74 329 GLY C N 1
ATOM 9265 C CA . GLY C 1 332 ? 2.551 67.509 17.343 1.00 26.28 329 GLY C CA 1
ATOM 9266 C C . GLY C 1 332 ? 3.771 66.614 17.345 1.00 25.87 329 GLY C C 1
ATOM 9267 O O . GLY C 1 332 ? 4.758 66.873 16.674 1.00 25.13 329 GLY C O 1
ATOM 9268 N N . LYS C 1 333 ? 3.650 65.539 18.100 1.00 25.71 330 LYS C N 1
ATOM 9269 C CA . LYS C 1 333 ? 4.718 64.610 18.350 1.00 25.89 330 LYS C CA 1
ATOM 9270 C C . LYS C 1 333 ? 4.704 63.412 17.423 1.00 25.34 330 LYS C C 1
ATOM 9271 O O . LYS C 1 333 ? 3.645 62.871 17.102 1.00 25.52 330 LYS C O 1
ATOM 9277 N N . THR C 1 334 ? 5.898 63.000 17.001 1.00 23.24 331 THR C N 1
ATOM 9278 C CA . THR C 1 334 ? 6.063 61.806 16.192 1.00 23.34 331 THR C CA 1
ATOM 9279 C C . THR C 1 334 ? 6.940 60.879 17.011 1.00 23.99 331 THR C C 1
ATOM 9280 O O . THR C 1 334 ? 7.926 61.326 17.576 1.00 23.23 331 THR C O 1
ATOM 9284 N N . VAL C 1 335 ? 6.548 59.613 17.097 1.00 23.55 332 VAL C N 1
ATOM 9285 C CA . VAL C 1 335 ? 7.317 58.620 17.823 1.00 23.63 332 VAL C CA 1
ATOM 9286 C C . VAL C 1 335 ? 7.665 57.440 16.939 1.00 23.24 332 VAL C C 1
ATOM 9287 O O . VAL C 1 335 ? 6.788 56.811 16.324 1.00 24.32 332 VAL C O 1
ATOM 9291 N N . LEU C 1 336 ? 8.960 57.171 16.854 1.00 22.66 333 LEU C N 1
ATOM 9292 C CA . LEU C 1 336 ? 9.477 56.026 16.133 1.00 23.48 333 LEU C CA 1
ATOM 9293 C C . LEU C 1 336 ? 10.054 55.028 17.141 1.00 24.92 333 LEU C C 1
ATOM 9294 O O . LEU C 1 336 ? 10.928 55.381 17.949 1.00 24.06 333 LEU C O 1
ATOM 9299 N N A ARG C 1 337 ? 9.540 53.804 17.117 0.50 24.60 334 ARG C N 1
ATOM 9300 N N B ARG C 1 337 ? 9.542 53.803 17.084 0.50 24.71 334 ARG C N 1
ATOM 9301 C CA A ARG C 1 337 ? 10.075 52.728 17.939 0.50 26.49 334 ARG C CA 1
ATOM 9302 C CA B ARG C 1 337 ? 9.986 52.709 17.930 0.50 26.66 334 ARG C CA 1
ATOM 9303 C C A ARG C 1 337 ? 10.304 51.498 17.063 0.50 26.26 334 ARG C C 1
ATOM 9304 C C B ARG C 1 337 ? 10.318 51.506 17.050 0.50 26.23 334 ARG C C 1
ATOM 9305 O O A ARG C 1 337 ? 9.912 51.475 15.892 0.50 24.98 334 ARG C O 1
ATOM 9306 O O B ARG C 1 337 ? 10.005 51.503 15.855 0.50 24.90 334 ARG C O 1
ATOM 9321 N N . ASP C 1 338 ? 10.967 50.499 17.640 1.00 27.47 335 ASP C N 1
ATOM 9322 C CA A ASP C 1 338 ? 11.315 49.244 16.961 0.70 28.95 335 ASP C CA 1
ATOM 9323 C CA B ASP C 1 338 ? 11.301 49.264 16.929 0.30 27.72 335 ASP C CA 1
ATOM 9324 C C . ASP C 1 338 ? 12.172 49.515 15.707 1.00 27.26 335 ASP C C 1
ATOM 9325 O O . ASP C 1 338 ? 12.062 48.808 14.699 1.00 26.41 335 ASP C O 1
ATOM 9334 N N . ALA C 1 339 ? 13.053 50.513 15.808 1.00 24.97 336 ALA C N 1
ATOM 9335 C CA . ALA C 1 339 ? 13.939 50.877 14.704 1.00 23.90 336 ALA C CA 1
ATOM 9336 C C . ALA C 1 339 ? 15.430 50.847 15.062 1.00 23.86 336 ALA C C 1
ATOM 9337 O O . ALA C 1 339 ? 16.226 51.609 14.503 1.00 21.87 336 ALA C O 1
ATOM 9339 N N . ALA C 1 340 ? 15.807 49.954 15.989 1.00 25.07 337 ALA C N 1
ATOM 9340 C CA . ALA C 1 340 ? 17.203 49.796 16.398 1.00 25.88 337 ALA C CA 1
ATOM 9341 C C . ALA C 1 340 ? 18.141 49.537 15.224 1.00 24.71 337 ALA C C 1
ATOM 9342 O O . ALA C 1 340 ? 19.338 49.837 15.305 1.00 25.00 337 ALA C O 1
ATOM 9344 N N . GLU C 1 341 ? 17.621 48.939 14.155 1.00 25.57 338 GLU C N 1
ATOM 9345 C CA . GLU C 1 341 ? 18.429 48.685 12.938 1.00 25.13 338 GLU C CA 1
ATOM 9346 C C . GLU C 1 341 ? 19.079 49.972 12.373 1.00 22.85 338 GLU C C 1
ATOM 9347 O O . GLU C 1 341 ? 20.122 49.916 11.723 1.00 22.91 338 GLU C O 1
ATOM 9353 N N . LEU C 1 342 ? 18.477 51.126 12.638 1.00 20.66 339 LEU C N 1
ATOM 9354 C CA . LEU C 1 342 ? 19.047 52.395 12.182 1.00 19.10 339 LEU C CA 1
ATOM 9355 C C . LEU C 1 342 ? 20.423 52.679 12.799 1.00 20.43 339 LEU C C 1
ATOM 9356 O O . LEU C 1 342 ? 21.243 53.407 12.207 1.00 19.56 339 LEU C O 1
ATOM 9361 N N . ARG C 1 343 ? 20.726 52.040 13.928 1.00 21.15 340 ARG C N 1
ATOM 9362 C CA . ARG C 1 343 ? 22.010 52.287 14.597 1.00 22.28 340 ARG C CA 1
ATOM 9363 C C . ARG C 1 343 ? 23.205 51.611 13.945 1.00 22.45 340 ARG C C 1
ATOM 9364 O O . ARG C 1 343 ? 24.346 52.020 14.174 1.00 22.22 340 ARG C O 1
ATOM 9372 N N . VAL C 1 344 ? 22.943 50.625 13.092 1.00 22.34 341 VAL C N 1
ATOM 9373 C CA . VAL C 1 344 ? 24.000 49.838 12.480 1.00 23.28 341 VAL C CA 1
ATOM 9374 C C . VAL C 1 344 ? 24.157 50.057 10.976 1.00 22.37 341 VAL C C 1
ATOM 9375 O O . VAL C 1 344 ? 24.696 49.204 10.275 1.00 22.20 341 VAL C O 1
ATOM 9379 N N . LYS C 1 345 ? 23.687 51.210 10.497 1.00 20.48 342 LYS C N 1
ATOM 9380 C CA . LYS C 1 345 ? 23.801 51.587 9.098 1.00 19.91 342 LYS C CA 1
ATOM 9381 C C . LYS C 1 345 ? 25.153 52.273 8.827 1.00 20.76 342 LYS C C 1
ATOM 9382 O O . LYS C 1 345 ? 26.098 52.133 9.624 1.00 21.47 342 LYS C O 1
ATOM 9388 N N . GLU C 1 346 ? 25.267 52.982 7.699 1.00 20.10 343 GLU C N 1
ATOM 9389 C CA . GLU C 1 346 ? 26.512 53.670 7.338 1.00 21.25 343 GLU C CA 1
ATOM 9390 C C . GLU C 1 346 ? 27.040 54.466 8.540 1.00 20.86 343 GLU C C 1
ATOM 9391 O O . GLU C 1 346 ? 28.249 54.562 8.757 1.00 20.84 343 GLU C O 1
ATOM 9397 N N . THR C 1 347 ? 26.112 55.068 9.272 1.00 20.36 344 THR C N 1
ATOM 9398 C CA . THR C 1 347 ? 26.398 55.650 10.570 1.00 19.74 344 THR C CA 1
ATOM 9399 C C . THR C 1 347 ? 25.226 55.222 11.488 1.00 20.28 344 THR C C 1
ATOM 9400 O O . THR C 1 347 ? 24.312 54.531 11.054 1.00 18.53 344 THR C O 1
ATOM 9404 N N . ASP C 1 348 ? 25.299 55.578 12.768 1.00 21.56 345 ASP C N 1
ATOM 9405 C CA . ASP C 1 348 ? 24.168 55.364 13.666 1.00 19.80 345 ASP C CA 1
ATOM 9406 C C . ASP C 1 348 ? 23.206 56.496 13.306 1.00 18.63 345 ASP C C 1
ATOM 9407 O O . ASP C 1 348 ? 23.406 57.654 13.697 1.00 18.49 345 ASP C O 1
ATOM 9412 N N . ARG C 1 349 ? 22.180 56.161 12.527 1.00 18.23 346 ARG C N 1
ATOM 9413 C CA . ARG C 1 349 ? 21.270 57.159 11.983 1.00 17.17 346 ARG C CA 1
ATOM 9414 C C . ARG C 1 349 ? 20.371 57.828 13.013 1.00 17.57 346 ARG C C 1
ATOM 9415 O O . ARG C 1 349 ? 19.938 58.959 12.828 1.00 17.34 346 ARG C O 1
ATOM 9423 N N . ILE C 1 350 ? 20.104 57.133 14.113 1.00 18.15 347 ILE C N 1
ATOM 9424 C CA . ILE C 1 350 ? 19.335 57.743 15.213 1.00 19.23 347 ILE C CA 1
ATOM 9425 C C . ILE C 1 350 ? 20.159 58.855 15.847 1.00 18.46 347 ILE C C 1
ATOM 9426 O O . ILE C 1 350 ? 19.701 59.995 15.955 1.00 18.10 347 ILE C O 1
ATOM 9431 N N . ALA C 1 351 ? 21.394 58.537 16.223 1.00 19.80 348 ALA C N 1
ATOM 9432 C CA . ALA C 1 351 ? 22.284 59.513 16.835 1.00 18.67 348 ALA C CA 1
ATOM 9433 C C . ALA C 1 351 ? 22.541 60.702 15.885 1.00 17.40 348 ALA C C 1
ATOM 9434 O O . ALA C 1 351 ? 22.508 61.846 16.302 1.00 18.15 348 ALA C O 1
ATOM 9436 N N . ALA C 1 352 ? 22.758 60.402 14.615 1.00 16.67 349 ALA C N 1
ATOM 9437 C CA . ALA C 1 352 ? 23.057 61.432 13.615 1.00 16.54 349 ALA C CA 1
ATOM 9438 C C . ALA C 1 352 ? 21.875 62.376 13.371 1.00 16.13 349 ALA C C 1
ATOM 9439 O O . ALA C 1 352 ? 22.052 63.591 13.303 1.00 15.98 349 ALA C O 1
ATOM 9441 N N . MET C 1 353 ? 20.676 61.823 13.209 1.00 16.04 350 MET C N 1
ATOM 9442 C CA . MET C 1 353 ? 19.491 62.661 12.963 1.00 15.70 350 MET C CA 1
ATOM 9443 C C . MET C 1 353 ? 19.141 63.522 14.191 1.00 16.87 350 MET C C 1
ATOM 9444 O O . MET C 1 353 ? 18.806 64.705 14.072 1.00 16.54 350 MET C O 1
ATOM 9449 N N . VAL C 1 354 ? 19.218 62.935 15.378 1.00 16.60 351 VAL C N 1
ATOM 9450 C CA . VAL C 1 354 ? 18.926 63.689 16.600 1.00 16.80 351 VAL C CA 1
ATOM 9451 C C . VAL C 1 354 ? 19.906 64.863 16.800 1.00 16.61 351 VAL C C 1
ATOM 9452 O O . VAL C 1 354 ? 19.484 65.981 17.107 1.00 18.58 351 VAL C O 1
ATOM 9456 N N . ASP C 1 355 ? 21.193 64.600 16.627 1.00 18.08 352 ASP C N 1
ATOM 9457 C CA . ASP C 1 355 ? 22.229 65.629 16.772 1.00 18.49 352 ASP C CA 1
ATOM 9458 C C . ASP C 1 355 ? 21.948 66.801 15.822 1.00 18.19 352 ASP C C 1
ATOM 9459 O O . ASP C 1 355 ? 21.872 67.961 16.251 1.00 17.58 352 ASP C O 1
ATOM 9464 N N . GLY C 1 356 ? 21.757 66.486 14.543 1.00 15.95 353 GLY C N 1
ATOM 9465 C CA . GLY C 1 356 ? 21.452 67.494 13.535 1.00 16.05 353 GLY C CA 1
ATOM 9466 C C . GLY C 1 356 ? 20.155 68.251 13.799 1.00 17.01 353 GLY C C 1
ATOM 9467 O O . GLY C 1 356 ? 20.089 69.456 13.660 1.00 15.75 353 GLY C O 1
ATOM 9468 N N . LEU C 1 357 ? 19.085 67.540 14.135 1.00 15.04 354 LEU C N 1
ATOM 9469 C CA . LEU C 1 357 ? 17.824 68.236 14.406 1.00 15.52 354 LEU C CA 1
ATOM 9470 C C . LEU C 1 357 ? 17.936 69.190 15.597 1.00 16.75 354 LEU C C 1
ATOM 9471 O O . LEU C 1 357 ? 17.440 70.300 15.555 1.00 16.46 354 LEU C O 1
ATOM 9476 N N . GLN C 1 358 ? 18.618 68.763 16.642 1.00 17.60 355 GLN C N 1
ATOM 9477 C CA . GLN C 1 358 ? 18.815 69.632 17.797 1.00 18.34 355 GLN C CA 1
ATOM 9478 C C . GLN C 1 358 ? 19.580 70.888 17.382 1.00 19.48 355 GLN C C 1
ATOM 9479 O O . GLN C 1 358 ? 19.269 72.005 17.820 1.00 20.14 355 GLN C O 1
ATOM 9485 N N . LYS C 1 359 ? 20.574 70.695 16.518 1.00 17.84 356 LYS C N 1
ATOM 9486 C CA . LYS C 1 359 ? 21.376 71.816 16.021 1.00 18.10 356 LYS C CA 1
ATOM 9487 C C . LYS C 1 359 ? 20.575 72.819 15.167 1.00 17.84 356 LYS C C 1
ATOM 9488 O O . LYS C 1 359 ? 20.967 73.982 15.075 1.00 20.20 356 LYS C O 1
ATOM 9494 N N . LEU C 1 360 ? 19.458 72.375 14.590 1.00 16.88 357 LEU C N 1
ATOM 9495 C CA . LEU C 1 360 ? 18.582 73.230 13.786 1.00 15.59 357 LEU C CA 1
ATOM 9496 C C . LEU C 1 360 ? 17.339 73.663 14.577 1.00 17.71 357 LEU C C 1
ATOM 9497 O O . LEU C 1 360 ? 16.359 74.122 14.018 1.00 18.33 357 LEU C O 1
ATOM 9502 N N . GLY C 1 361 ? 17.393 73.495 15.894 1.00 18.03 358 GLY C N 1
ATOM 9503 C CA . GLY C 1 361 ? 16.361 74.030 16.788 1.00 19.04 358 GLY C CA 1
ATOM 9504 C C . GLY C 1 361 ? 15.113 73.220 16.996 1.00 18.39 358 GLY C C 1
ATOM 9505 O O . GLY C 1 361 ? 14.092 73.760 17.455 1.00 20.25 358 GLY C O 1
ATOM 9506 N N . ILE C 1 362 ? 15.196 71.936 16.692 1.00 17.96 359 ILE C N 1
ATOM 9507 C CA . ILE C 1 362 ? 14.057 71.030 16.838 1.00 17.22 359 ILE C CA 1
ATOM 9508 C C . ILE C 1 362 ? 14.195 70.181 18.106 1.00 19.45 359 ILE C C 1
ATOM 9509 O O . ILE C 1 362 ? 15.294 69.698 18.435 1.00 20.72 359 ILE C O 1
ATOM 9514 N N . ALA C 1 363 ? 13.083 70.017 18.819 1.00 20.80 360 ALA C N 1
ATOM 9515 C CA . ALA C 1 363 ? 13.023 69.155 20.001 1.00 23.28 360 ALA C CA 1
ATOM 9516 C C . ALA C 1 363 ? 13.021 67.686 19.549 1.00 23.91 360 ALA C C 1
ATOM 9517 O O . ALA C 1 363 ? 11.967 67.098 19.305 1.00 26.74 360 ALA C O 1
ATOM 9519 N N . ALA C 1 364 ? 14.212 67.118 19.435 1.00 23.92 361 ALA C N 1
ATOM 9520 C CA . ALA C 1 364 ? 14.415 65.749 18.993 1.00 22.95 361 ALA C CA 1
ATOM 9521 C C . ALA C 1 364 ? 15.216 65.040 20.068 1.00 24.15 361 ALA C C 1
ATOM 9522 O O . ALA C 1 364 ? 16.158 65.611 20.617 1.00 24.14 361 ALA C O 1
ATOM 9524 N N . GLU C 1 365 ? 14.807 63.829 20.406 1.00 24.47 362 GLU C N 1
ATOM 9525 C CA . GLU C 1 365 ? 15.520 63.030 21.399 1.00 26.00 362 GLU C CA 1
ATOM 9526 C C . GLU C 1 365 ? 15.631 61.575 20.945 1.00 25.79 362 GLU C C 1
ATOM 9527 O O . GLU C 1 365 ? 14.731 61.025 20.295 1.00 23.63 362 GLU C O 1
ATOM 9533 N N . SER C 1 366 ? 16.760 60.962 21.277 1.00 25.32 363 SER C N 1
ATOM 9534 C CA . SER C 1 366 ? 17.021 59.583 20.920 1.00 27.25 363 SER C CA 1
ATOM 9535 C C . SER C 1 366 ? 16.383 58.627 21.919 1.00 28.03 363 SER C C 1
ATOM 9536 O O . SER C 1 366 ? 16.349 58.930 23.105 1.00 30.59 363 SER C O 1
ATOM 9539 N N . LEU C 1 367 ? 15.829 57.524 21.424 1.00 27.25 364 LEU C N 1
ATOM 9540 C CA . LEU C 1 367 ? 15.342 56.416 22.273 1.00 28.26 364 LEU C CA 1
ATOM 9541 C C . LEU C 1 367 ? 16.251 55.244 21.899 1.00 28.21 364 LEU C C 1
ATOM 9542 O O . LEU C 1 367 ? 16.847 55.231 20.808 1.00 25.98 364 LEU C O 1
ATOM 9547 N N . PRO C 1 368 ? 16.352 54.230 22.760 1.00 30.03 365 PRO C N 1
ATOM 9548 C CA . PRO C 1 368 ? 17.202 53.097 22.394 1.00 30.47 365 PRO C CA 1
ATOM 9549 C C . PRO C 1 368 ? 16.894 52.496 21.012 1.00 30.36 365 PRO C C 1
ATOM 9550 O O . PRO C 1 368 ? 17.808 52.156 20.267 1.00 30.24 365 PRO C O 1
ATOM 9554 N N . ASP C 1 369 ? 15.614 52.402 20.669 1.00 29.36 366 ASP C N 1
ATOM 9555 C CA . ASP C 1 369 ? 15.189 51.829 19.383 1.00 28.84 366 ASP C CA 1
ATOM 9556 C C . ASP C 1 369 ? 14.456 52.838 18.512 1.00 27.03 366 ASP C C 1
ATOM 9557 O O . ASP C 1 369 ? 13.658 52.465 17.653 1.00 27.57 366 ASP C O 1
ATOM 9562 N N . GLY C 1 370 ? 14.733 54.116 18.695 1.00 25.16 367 GLY C N 1
ATOM 9563 C CA . GLY C 1 370 ? 14.041 55.101 17.893 1.00 24.14 367 GLY C CA 1
ATOM 9564 C C . GLY C 1 370 ? 14.315 56.541 18.213 1.00 23.91 367 GLY C C 1
ATOM 9565 O O . GLY C 1 370 ? 15.408 56.905 18.677 1.00 23.47 367 GLY C O 1
ATOM 9566 N N . VAL C 1 371 ? 13.303 57.354 17.930 1.00 23.08 368 VAL C N 1
ATOM 9567 C CA A VAL C 1 371 ? 13.381 58.781 18.136 0.50 23.42 368 VAL C CA 1
ATOM 9568 C CA B VAL C 1 371 ? 13.373 58.784 18.085 0.50 22.60 368 VAL C CA 1
ATOM 9569 C C . VAL C 1 371 ? 12.012 59.354 18.471 1.00 23.15 368 VAL C C 1
ATOM 9570 O O . VAL C 1 371 ? 10.969 58.779 18.117 1.00 23.15 368 VAL C O 1
ATOM 9577 N N A ILE C 1 372 ? 12.020 60.459 19.196 0.60 22.51 369 ILE C N 1
ATOM 9578 N N B ILE C 1 372 ? 12.031 60.460 19.216 0.40 22.69 369 ILE C N 1
ATOM 9579 C CA A ILE C 1 372 ? 10.801 61.206 19.461 0.60 22.84 369 ILE C CA 1
ATOM 9580 C CA B ILE C 1 372 ? 10.817 61.229 19.537 0.40 23.09 369 ILE C CA 1
ATOM 9581 C C A ILE C 1 372 ? 11.069 62.644 19.041 0.60 22.77 369 ILE C C 1
ATOM 9582 C C B ILE C 1 372 ? 11.070 62.652 19.055 0.40 22.96 369 ILE C C 1
ATOM 9583 O O A ILE C 1 372 ? 12.112 63.215 19.362 0.60 20.63 369 ILE C O 1
ATOM 9584 O O B ILE C 1 372 ? 12.112 63.234 19.357 0.40 21.37 369 ILE C O 1
ATOM 9593 N N . ILE C 1 373 ? 10.123 63.195 18.295 1.00 23.69 370 ILE C N 1
ATOM 9594 C CA . ILE C 1 373 ? 10.234 64.547 17.778 1.00 23.66 370 ILE C CA 1
ATOM 9595 C C . ILE C 1 373 ? 8.986 65.358 18.063 1.00 24.66 370 ILE C C 1
ATOM 9596 O O . ILE C 1 373 ? 7.876 64.867 17.867 1.00 24.72 370 ILE C O 1
ATOM 9601 N N . GLN C 1 374 ? 9.191 66.555 18.598 1.00 24.07 371 GLN C N 1
ATOM 9602 C CA A GLN C 1 374 ? 8.119 67.515 18.831 0.50 25.14 371 GLN C CA 1
ATOM 9603 C CA B GLN C 1 374 ? 8.134 67.510 18.831 0.50 25.19 371 GLN C CA 1
ATOM 9604 C C . GLN C 1 374 ? 8.210 68.452 17.626 1.00 24.30 371 GLN C C 1
ATOM 9605 O O . GLN C 1 374 ? 9.227 69.126 17.422 1.00 24.05 371 GLN C O 1
ATOM 9616 N N . GLY C 1 375 ? 7.179 68.463 16.797 1.00 22.10 372 GLY C N 1
ATOM 9617 C CA . GLY C 1 375 ? 7.189 69.320 15.606 1.00 21.14 372 GLY C CA 1
ATOM 9618 C C . GLY C 1 375 ? 7.379 70.777 15.970 1.00 21.37 372 GLY C C 1
ATOM 9619 O O . GLY C 1 375 ? 6.875 71.246 16.994 1.00 20.50 372 GLY C O 1
ATOM 9620 N N . GLY C 1 376 ? 8.101 71.509 15.132 1.00 19.85 373 GLY C N 1
ATOM 9621 C CA . GLY C 1 376 ? 8.330 72.898 15.406 1.00 19.76 373 GLY C CA 1
ATOM 9622 C C . GLY C 1 376 ? 8.725 73.652 14.169 1.00 19.25 373 GLY C C 1
ATOM 9623 O O . GLY C 1 376 ? 8.076 73.532 13.148 1.00 20.26 373 GLY C O 1
ATOM 9624 N N . THR C 1 377 ? 9.821 74.393 14.279 1.00 19.91 374 THR C N 1
ATOM 9625 C CA . THR C 1 377 ? 10.322 75.252 13.225 1.00 19.64 374 THR C CA 1
ATOM 9626 C C . THR C 1 377 ? 11.840 75.119 13.099 1.00 18.50 374 THR C C 1
ATOM 9627 O O . THR C 1 377 ? 12.576 75.290 14.073 1.00 19.30 374 THR C O 1
ATOM 9631 N N . LEU C 1 378 ? 12.285 74.775 11.903 1.00 16.89 375 LEU C N 1
ATOM 9632 C CA . LEU C 1 378 ? 13.711 74.629 11.611 1.00 15.83 375 LEU C CA 1
ATOM 9633 C C . LEU C 1 378 ? 14.411 75.966 11.500 1.00 16.83 375 LEU C C 1
ATOM 9634 O O . LEU C 1 378 ? 13.922 76.898 10.847 1.00 17.26 375 LEU C O 1
ATOM 9639 N N . GLU C 1 379 ? 15.565 76.050 12.151 1.00 17.59 376 GLU C N 1
ATOM 9640 C CA . GLU C 1 379 ? 16.405 77.223 12.092 1.00 18.60 376 GLU C CA 1
ATOM 9641 C C . GLU C 1 379 ? 17.577 76.920 11.172 1.00 17.97 376 GLU C C 1
ATOM 9642 O O . GLU C 1 379 ? 17.838 75.756 10.836 1.00 18.58 376 GLU C O 1
ATOM 9648 N N . GLY C 1 380 ? 18.251 77.963 10.708 1.00 18.44 377 GLY C N 1
ATOM 9649 C CA . GLY C 1 380 ? 19.502 77.768 10.009 1.00 19.23 377 GLY C CA 1
ATOM 9650 C C . GLY C 1 380 ? 20.535 77.283 11.018 1.00 20.09 377 GLY C C 1
ATOM 9651 O O . GLY C 1 380 ? 20.350 77.379 12.237 1.00 19.89 377 GLY C O 1
ATOM 9652 N N . GLY C 1 381 ? 21.612 76.699 10.516 1.00 19.91 378 GLY C N 1
ATOM 9653 C CA . GLY C 1 381 ? 22.674 76.201 11.378 1.00 19.19 378 GLY C CA 1
ATOM 9654 C C . GLY C 1 381 ? 23.608 75.262 10.623 1.00 18.60 378 GLY C C 1
ATOM 9655 O O . GLY C 1 381 ? 23.608 75.202 9.379 1.00 19.44 378 GLY C O 1
ATOM 9656 N N . GLU C 1 382 ? 24.385 74.501 11.372 1.00 18.53 379 GLU C N 1
ATOM 9657 C CA . GLU C 1 382 ? 25.370 73.599 10.794 1.00 18.53 379 GLU C CA 1
ATOM 9658 C C . GLU C 1 382 ? 25.243 72.198 11.410 1.00 18.63 379 GLU C C 1
ATOM 9659 O O . GLU C 1 382 ? 25.197 72.051 12.637 1.00 20.04 379 GLU C O 1
ATOM 9665 N N . VAL C 1 383 ? 25.213 71.188 10.555 1.00 16.83 380 VAL C N 1
ATOM 9666 C CA . VAL C 1 383 ? 25.079 69.825 10.980 1.00 16.01 380 VAL C CA 1
ATOM 9667 C C . VAL C 1 383 ? 26.151 68.958 10.301 1.00 16.75 380 VAL C C 1
ATOM 9668 O O . VAL C 1 383 ? 26.741 69.341 9.297 1.00 16.72 380 VAL C O 1
ATOM 9672 N N . ASN C 1 384 ? 26.387 67.778 10.846 1.00 17.79 381 ASN C N 1
ATOM 9673 C CA . ASN C 1 384 ? 27.344 66.863 10.253 1.00 17.85 381 ASN C CA 1
ATOM 9674 C C . ASN C 1 384 ? 26.607 65.682 9.624 1.00 18.28 381 ASN C C 1
ATOM 9675 O O . ASN C 1 384 ? 25.672 65.165 10.216 1.00 17.12 381 ASN C O 1
ATOM 9680 N N . SER C 1 385 ? 27.028 65.238 8.440 1.00 17.17 382 SER C N 1
ATOM 9681 C CA . SER C 1 385 ? 26.402 64.045 7.825 1.00 16.91 382 SER C CA 1
ATOM 9682 C C . SER C 1 385 ? 26.893 62.757 8.470 1.00 17.45 382 SER C C 1
ATOM 9683 O O . SER C 1 385 ? 26.306 61.701 8.249 1.00 17.45 382 SER C O 1
ATOM 9686 N N . TYR C 1 386 ? 27.986 62.835 9.238 1.00 17.44 383 TYR C N 1
ATOM 9687 C CA . TYR C 1 386 ? 28.647 61.642 9.774 1.00 18.69 383 TYR C CA 1
ATOM 9688 C C . TYR C 1 386 ? 29.002 60.651 8.653 1.00 18.87 383 TYR C C 1
ATOM 9689 O O . TYR C 1 386 ? 29.022 59.448 8.859 1.00 19.42 383 TYR C O 1
ATOM 9698 N N A ASP C 1 387 ? 29.340 61.195 7.480 0.50 19.71 384 ASP C N 1
ATOM 9699 N N B ASP C 1 387 ? 29.299 61.207 7.478 0.50 19.30 384 ASP C N 1
ATOM 9700 C CA A ASP C 1 387 ? 29.701 60.428 6.263 0.50 20.22 384 ASP C CA 1
ATOM 9701 C CA B ASP C 1 387 ? 29.703 60.462 6.281 0.50 19.59 384 ASP C CA 1
ATOM 9702 C C A ASP C 1 387 ? 28.592 59.542 5.702 0.50 19.40 384 ASP C C 1
ATOM 9703 C C B ASP C 1 387 ? 28.603 59.551 5.712 0.50 19.07 384 ASP C C 1
ATOM 9704 O O A ASP C 1 387 ? 28.864 58.617 4.932 0.50 21.25 384 ASP C O 1
ATOM 9705 O O B ASP C 1 387 ? 28.891 58.624 4.952 0.50 20.93 384 ASP C O 1
ATOM 9714 N N . ASP C 1 388 ? 27.352 59.843 6.064 1.00 17.85 385 ASP C N 1
ATOM 9715 C CA . ASP C 1 388 ? 26.201 59.062 5.621 1.00 17.06 385 ASP C CA 1
ATOM 9716 C C . ASP C 1 388 ? 25.408 59.857 4.604 1.00 15.59 385 ASP C C 1
ATOM 9717 O O . ASP C 1 388 ? 24.877 60.933 4.895 1.00 15.51 385 ASP C O 1
ATOM 9722 N N . HIS C 1 389 ? 25.330 59.303 3.405 1.00 16.21 386 HIS C N 1
ATOM 9723 C CA . HIS C 1 389 ? 24.630 59.899 2.283 1.00 15.79 386 HIS C CA 1
ATOM 9724 C C . HIS C 1 389 ? 23.226 60.373 2.578 1.00 14.70 386 HIS C C 1
ATOM 9725 O O . HIS C 1 389 ? 22.842 61.470 2.161 1.00 14.80 386 HIS C O 1
ATOM 9732 N N . ARG C 1 390 ? 22.443 59.569 3.306 1.00 13.96 387 ARG C N 1
ATOM 9733 C CA . ARG C 1 390 ? 21.052 59.958 3.572 1.00 14.23 387 ARG C CA 1
ATOM 9734 C C . ARG C 1 390 ? 20.922 61.022 4.650 1.00 13.51 387 ARG C C 1
ATOM 9735 O O . ARG C 1 390 ? 19.961 61.797 4.632 1.00 13.56 387 ARG C O 1
ATOM 9743 N N . ILE C 1 391 ? 21.841 61.035 5.603 1.00 14.45 388 ILE C N 1
ATOM 9744 C CA . ILE C 1 391 ? 21.862 62.104 6.614 1.00 13.54 388 ILE C CA 1
ATOM 9745 C C . ILE C 1 391 ? 22.131 63.425 5.855 1.00 13.26 388 ILE C C 1
ATOM 9746 O O . ILE C 1 391 ? 21.462 64.444 6.070 1.00 12.40 388 ILE C O 1
ATOM 9751 N N . ALA C 1 392 ? 23.116 63.402 4.954 1.00 14.52 389 ALA C N 1
ATOM 9752 C CA . ALA C 1 392 ? 23.456 64.600 4.175 1.00 13.67 389 ALA C CA 1
ATOM 9753 C C . ALA C 1 392 ? 22.272 65.085 3.348 1.00 12.83 389 ALA C C 1
ATOM 9754 O O . ALA C 1 392 ? 21.894 66.241 3.430 1.00 14.32 389 ALA C O 1
ATOM 9756 N N . MET C 1 393 ? 21.629 64.189 2.603 1.00 11.88 390 MET C N 1
ATOM 9757 C CA . MET C 1 393 ? 20.499 64.601 1.778 1.00 11.42 390 MET C CA 1
ATOM 9758 C C . MET C 1 393 ? 19.279 65.008 2.615 1.00 12.16 390 MET C C 1
ATOM 9759 O O . MET C 1 393 ? 18.532 65.890 2.213 1.00 11.28 390 MET C O 1
ATOM 9764 N N . ALA C 1 394 ? 19.047 64.326 3.732 1.00 11.46 391 ALA C N 1
ATOM 9765 C CA . ALA C 1 394 ? 17.983 64.707 4.641 1.00 12.36 391 ALA C CA 1
ATOM 9766 C C . ALA C 1 394 ? 18.123 66.153 5.134 1.00 11.24 391 ALA C C 1
ATOM 9767 O O . ALA C 1 394 ? 17.147 66.908 5.147 1.00 12.12 391 ALA C O 1
ATOM 9769 N N . PHE C 1 395 ? 19.317 66.561 5.533 1.00 12.33 392 PHE C N 1
ATOM 9770 C CA . PHE C 1 395 ? 19.503 67.936 5.997 1.00 12.49 392 PHE C CA 1
ATOM 9771 C C . PHE C 1 395 ? 19.518 68.945 4.849 1.00 11.16 392 PHE C C 1
ATOM 9772 O O . PHE C 1 395 ? 19.166 70.099 5.044 1.00 12.35 392 PHE C O 1
ATOM 9780 N N . ALA C 1 396 ? 19.861 68.500 3.647 1.00 12.34 393 ALA C N 1
ATOM 9781 C CA . ALA C 1 396 ? 19.712 69.354 2.466 1.00 12.85 393 ALA C CA 1
ATOM 9782 C C . ALA C 1 396 ? 18.213 69.654 2.280 1.00 12.78 393 ALA C C 1
ATOM 9783 O O . ALA C 1 396 ? 17.838 70.793 1.981 1.00 14.38 393 ALA C O 1
ATOM 9785 N N . VAL C 1 397 ? 17.341 68.666 2.532 1.00 13.20 394 VAL C N 1
ATOM 9786 C CA . VAL C 1 397 ? 15.886 68.838 2.465 1.00 12.36 394 VAL C CA 1
ATOM 9787 C C . VAL C 1 397 ? 15.443 69.792 3.584 1.00 12.68 394 VAL C C 1
ATOM 9788 O O . VAL C 1 397 ? 14.627 70.688 3.358 1.00 14.04 394 VAL C O 1
ATOM 9792 N N . ALA C 1 398 ? 15.983 69.622 4.788 1.00 11.94 395 ALA C N 1
ATOM 9793 C CA . ALA C 1 398 ? 15.669 70.536 5.889 1.00 13.64 395 ALA C CA 1
ATOM 9794 C C . ALA C 1 398 ? 15.948 71.999 5.493 1.00 13.76 395 ALA C C 1
ATOM 9795 O O . ALA C 1 398 ? 15.212 72.906 5.871 1.00 13.45 395 ALA C O 1
ATOM 9797 N N . GLY C 1 399 ? 16.992 72.218 4.696 1.00 13.96 396 GLY C N 1
ATOM 9798 C CA . GLY C 1 399 ? 17.354 73.557 4.219 1.00 13.75 396 GLY C CA 1
ATOM 9799 C C . GLY C 1 399 ? 16.254 74.251 3.411 1.00 15.67 396 GLY C C 1
ATOM 9800 O O . GLY C 1 399 ? 16.260 75.472 3.311 1.00 16.19 396 GLY C O 1
ATOM 9801 N N . THR C 1 400 ? 15.348 73.496 2.786 1.00 14.80 397 THR C N 1
ATOM 9802 C CA . THR C 1 400 ? 14.244 74.137 2.050 1.00 14.30 397 THR C CA 1
ATOM 9803 C C . THR C 1 400 ? 13.344 75.023 2.899 1.00 15.15 397 THR C C 1
ATOM 9804 O O . THR C 1 400 ? 12.883 76.060 2.427 1.00 16.27 397 THR C O 1
ATOM 9808 N N . LEU C 1 401 ? 13.094 74.621 4.136 1.00 16.08 398 LEU C N 1
ATOM 9809 C CA . LEU C 1 401 ? 12.167 75.337 5.016 1.00 17.14 398 LEU C CA 1
ATOM 9810 C C . LEU C 1 401 ? 12.854 76.039 6.190 1.00 17.80 398 LEU C C 1
ATOM 9811 O O . LEU C 1 401 ? 12.248 76.890 6.850 1.00 19.53 398 LEU C O 1
ATOM 9816 N N . ALA C 1 402 ? 14.132 75.733 6.419 1.00 16.74 399 ALA C N 1
ATOM 9817 C CA . ALA C 1 402 ? 14.851 76.321 7.532 1.00 16.43 399 ALA C CA 1
ATOM 9818 C C . ALA C 1 402 ? 14.785 77.860 7.440 1.00 18.15 399 ALA C C 1
ATOM 9819 O O . ALA C 1 402 ? 14.760 78.421 6.340 1.00 18.93 399 ALA C O 1
ATOM 9821 N N . LYS C 1 403 ? 14.804 78.548 8.578 1.00 18.99 400 LYS C N 1
ATOM 9822 C CA . LYS C 1 403 ? 14.723 80.010 8.571 1.00 21.51 400 LYS C CA 1
ATOM 9823 C C . LYS C 1 403 ? 15.960 80.691 8.015 1.00 23.40 400 LYS C C 1
ATOM 9824 O O . LYS C 1 403 ? 15.895 81.859 7.581 1.00 26.03 400 LYS C O 1
ATOM 9830 N N . GLY C 1 404 ? 17.063 79.949 7.972 1.00 20.76 401 GLY C N 1
ATOM 9831 C CA . GLY C 1 404 ? 18.334 80.473 7.483 1.00 20.40 401 GLY C CA 1
ATOM 9832 C C . GLY C 1 404 ? 19.116 79.419 6.732 1.00 18.86 401 GLY C C 1
ATOM 9833 O O . GLY C 1 404 ? 18.637 78.292 6.532 1.00 17.43 401 GLY C O 1
ATOM 9834 N N . PRO C 1 405 ? 20.348 79.774 6.322 1.00 19.40 402 PRO C N 1
ATOM 9835 C CA . PRO C 1 405 ? 21.166 78.811 5.608 1.00 18.38 402 PRO C CA 1
ATOM 9836 C C . PRO C 1 405 ? 21.568 77.663 6.508 1.00 17.27 402 PRO C C 1
ATOM 9837 O O . PRO C 1 405 ? 21.755 77.845 7.722 1.00 17.23 402 PRO C O 1
ATOM 9841 N N . VAL C 1 406 ? 21.689 76.482 5.902 1.00 16.44 403 VAL C N 1
ATOM 9842 C CA . VAL C 1 406 ? 22.135 75.298 6.590 1.00 15.52 403 VAL C CA 1
ATOM 9843 C C . VAL C 1 406 ? 23.417 74.816 5.900 1.00 16.27 403 VAL C C 1
ATOM 9844 O O . VAL C 1 406 ? 23.486 74.751 4.667 1.00 16.14 403 VAL C O 1
ATOM 9848 N N . ARG C 1 407 ? 24.413 74.476 6.710 1.00 15.99 404 ARG C N 1
ATOM 9849 C CA . ARG C 1 407 ? 25.631 73.860 6.205 1.00 16.53 404 ARG C CA 1
ATOM 9850 C C . ARG C 1 407 ? 25.605 72.420 6.652 1.00 15.92 404 ARG C C 1
ATOM 9851 O O . ARG C 1 407 ? 25.376 72.139 7.837 1.00 15.59 404 ARG C O 1
ATOM 9859 N N . ILE C 1 408 ? 25.880 71.513 5.713 1.00 15.86 405 ILE C N 1
ATOM 9860 C CA . ILE C 1 408 ? 25.924 70.079 5.993 1.00 15.74 405 ILE C CA 1
ATOM 9861 C C . ILE C 1 408 ? 27.348 69.654 5.712 1.00 16.87 405 ILE C C 1
ATOM 9862 O O . ILE C 1 408 ? 27.811 69.699 4.575 1.00 17.65 405 ILE C O 1
ATOM 9867 N N . ARG C 1 409 ? 28.046 69.269 6.754 1.00 16.80 406 ARG C N 1
ATOM 9868 C CA . ARG C 1 409 ? 29.426 68.854 6.612 1.00 18.70 406 ARG C CA 1
ATOM 9869 C C . ARG C 1 409 ? 29.567 67.447 6.032 1.00 18.56 406 ARG C C 1
ATOM 9870 O O . ARG C 1 409 ? 28.819 66.538 6.398 1.00 18.65 406 ARG C O 1
ATOM 9878 N N . ASN C 1 410 ? 30.544 67.287 5.135 1.00 19.65 407 ASN C N 1
ATOM 9879 C CA . ASN C 1 410 ? 30.983 65.967 4.642 1.00 20.34 407 ASN C CA 1
ATOM 9880 C C . ASN C 1 410 ? 29.986 65.258 3.758 1.00 20.74 407 ASN C C 1
ATOM 9881 O O . ASN C 1 410 ? 29.380 64.270 4.162 1.00 20.38 407 ASN C O 1
ATOM 9886 N N . CYS C 1 411 ? 29.840 65.750 2.541 1.00 20.63 408 CYS C N 1
ATOM 9887 C CA . CYS C 1 411 ? 28.841 65.236 1.643 1.00 19.33 408 CYS C CA 1
ATOM 9888 C C . CYS C 1 411 ? 29.410 64.424 0.469 1.00 20.32 408 CYS C C 1
ATOM 9889 O O . CYS C 1 411 ? 28.698 64.111 -0.440 1.00 19.29 408 CYS C O 1
ATOM 9892 N N . ASP C 1 412 ? 30.675 64.021 0.536 1.00 22.46 409 ASP C N 1
ATOM 9893 C CA . ASP C 1 412 ? 31.274 63.274 -0.560 1.00 25.61 409 ASP C CA 1
ATOM 9894 C C . ASP C 1 412 ? 30.577 61.916 -0.807 1.00 25.27 409 ASP C C 1
ATOM 9895 O O . ASP C 1 412 ? 30.510 61.456 -1.950 1.00 28.99 409 ASP C O 1
ATOM 9900 N N . ASN C 1 413 ? 30.019 61.305 0.231 1.00 22.22 410 ASN C N 1
ATOM 9901 C CA . ASN C 1 413 ? 29.349 60.003 0.072 1.00 21.98 410 ASN C CA 1
ATOM 9902 C C . ASN C 1 413 ? 27.954 60.012 -0.546 1.00 19.61 410 ASN C C 1
ATOM 9903 O O . ASN C 1 413 ? 27.388 58.941 -0.805 1.00 19.50 410 ASN C O 1
ATOM 9908 N N . VAL C 1 414 ? 27.423 61.195 -0.854 1.00 17.74 411 VAL C N 1
ATOM 9909 C CA . VAL C 1 414 ? 26.124 61.263 -1.510 1.00 19.07 411 VAL C CA 1
ATOM 9910 C C . VAL C 1 414 ? 26.222 60.482 -2.836 1.00 20.91 411 VAL C C 1
ATOM 9911 O O . VAL C 1 414 ? 25.248 59.885 -3.285 1.00 21.61 411 VAL C O 1
ATOM 9915 N N . LYS C 1 415 ? 27.416 60.434 -3.423 1.00 22.66 412 LYS C N 1
ATOM 9916 C CA . LYS C 1 415 ? 27.597 59.704 -4.689 1.00 24.42 412 LYS C CA 1
ATOM 9917 C C . LYS C 1 415 ? 27.475 58.179 -4.575 1.00 24.28 412 LYS C C 1
ATOM 9918 O O . LYS C 1 415 ? 27.471 57.481 -5.593 1.00 26.44 412 LYS C O 1
ATOM 9924 N N . THR C 1 416 ? 27.412 57.641 -3.370 1.00 22.56 413 THR C N 1
ATOM 9925 C CA . THR C 1 416 ? 27.210 56.202 -3.226 1.00 22.55 413 THR C CA 1
ATOM 9926 C C . THR C 1 416 ? 25.818 55.788 -3.725 1.00 23.01 413 THR C C 1
ATOM 9927 O O . THR C 1 416 ? 25.650 54.643 -4.190 1.00 22.86 413 THR C O 1
ATOM 9931 N N . SER C 1 417 ? 24.828 56.700 -3.607 1.00 20.08 414 SER C N 1
ATOM 9932 C CA . SER C 1 417 ? 23.453 56.392 -4.016 1.00 20.16 414 SER C CA 1
ATOM 9933 C C . SER C 1 417 ? 22.767 57.375 -4.945 1.00 20.30 414 SER C C 1
ATOM 9934 O O . SER C 1 417 ? 21.735 57.036 -5.512 1.00 20.40 414 SER C O 1
ATOM 9937 N N . PHE C 1 418 ? 23.308 58.585 -5.091 1.00 19.72 415 PHE C N 1
ATOM 9938 C CA . PHE C 1 418 ? 22.614 59.626 -5.850 1.00 18.51 415 PHE C CA 1
ATOM 9939 C C . PHE C 1 418 ? 23.642 60.596 -6.448 1.00 20.09 415 PHE C C 1
ATOM 9940 O O . PHE C 1 418 ? 23.783 61.717 -5.996 1.00 19.56 415 PHE C O 1
ATOM 9948 N N . PRO C 1 419 ? 24.355 60.161 -7.493 1.00 21.52 416 PRO C N 1
ATOM 9949 C CA . PRO C 1 419 ? 25.426 60.975 -8.064 1.00 23.58 416 PRO C CA 1
ATOM 9950 C C . PRO C 1 419 ? 25.023 62.378 -8.477 1.00 22.90 416 PRO C C 1
ATOM 9951 O O . PRO C 1 419 ? 25.816 63.296 -8.309 1.00 25.30 416 PRO C O 1
ATOM 9955 N N . ASN C 1 420 ? 23.813 62.541 -9.005 1.00 21.04 417 ASN C N 1
ATOM 9956 C CA . ASN C 1 420 ? 23.369 63.842 -9.500 1.00 21.19 417 ASN C CA 1
ATOM 9957 C C . ASN C 1 420 ? 22.399 64.566 -8.590 1.00 20.19 417 ASN C C 1
ATOM 9958 O O . ASN C 1 420 ? 21.587 65.373 -9.059 1.00 19.46 417 ASN C O 1
ATOM 9963 N N . PHE C 1 421 ? 22.510 64.311 -7.297 1.00 17.47 418 PHE C N 1
ATOM 9964 C CA . PHE C 1 421 ? 21.612 64.936 -6.331 1.00 16.55 418 PHE C CA 1
ATOM 9965 C C . PHE C 1 421 ? 21.570 66.447 -6.423 1.00 16.09 418 PHE C C 1
ATOM 9966 O O . PHE C 1 421 ? 20.485 67.049 -6.458 1.00 17.11 418 PHE C O 1
ATOM 9974 N N . VAL C 1 422 ? 22.731 67.079 -6.464 1.00 17.24 419 VAL C N 1
ATOM 9975 C CA . VAL C 1 422 ? 22.771 68.528 -6.461 1.00 17.92 419 VAL C CA 1
ATOM 9976 C C . VAL C 1 422 ? 22.119 69.119 -7.708 1.00 18.74 419 VAL C C 1
ATOM 9977 O O . VAL C 1 422 ? 21.333 70.062 -7.603 1.00 18.08 419 VAL C O 1
ATOM 9981 N N . GLU C 1 423 ? 22.390 68.513 -8.865 1.00 19.61 420 GLU C N 1
ATOM 9982 C CA . GLU C 1 423 ? 21.815 68.970 -10.132 1.00 21.67 420 GLU C CA 1
ATOM 9983 C C . GLU C 1 423 ? 20.299 68.883 -10.114 1.00 20.08 420 GLU C C 1
ATOM 9984 O O . GLU C 1 423 ? 19.611 69.858 -10.445 1.00 20.83 420 GLU C O 1
ATOM 9990 N N . LEU C 1 424 ? 19.781 67.727 -9.693 1.00 18.45 421 LEU C N 1
ATOM 9991 C CA . LEU C 1 424 ? 18.346 67.517 -9.663 1.00 19.13 421 LEU C CA 1
ATOM 9992 C C . LEU C 1 424 ? 17.689 68.387 -8.600 1.00 17.72 421 LEU C C 1
ATOM 9993 O O . LEU C 1 424 ? 16.613 68.930 -8.830 1.00 18.21 421 LEU C O 1
ATOM 9998 N N . ALA C 1 425 ? 18.347 68.543 -7.451 1.00 16.45 422 ALA C N 1
ATOM 9999 C CA . ALA C 1 425 ? 17.783 69.395 -6.402 1.00 16.25 422 ALA C CA 1
ATOM 10000 C C . ALA C 1 425 ? 17.583 70.812 -6.925 1.00 16.59 422 ALA C C 1
ATOM 10001 O O . ALA C 1 425 ? 16.510 71.404 -6.791 1.00 19.18 422 ALA C O 1
ATOM 10003 N N . ASN C 1 426 ? 18.606 71.383 -7.546 1.00 17.69 423 ASN C N 1
ATOM 10004 C CA . ASN C 1 426 ? 18.457 72.755 -8.033 1.00 19.16 423 ASN C CA 1
ATOM 10005 C C . ASN C 1 426 ? 17.456 72.849 -9.184 1.00 20.62 423 ASN C C 1
ATOM 10006 O O . ASN C 1 426 ? 16.757 73.854 -9.308 1.00 22.09 423 ASN C O 1
ATOM 10011 N N . GLU C 1 427 ? 17.379 71.797 -9.991 1.00 20.64 424 GLU C N 1
ATOM 10012 C CA . GLU C 1 427 ? 16.437 71.779 -11.091 1.00 23.10 424 GLU C CA 1
ATOM 10013 C C . GLU C 1 427 ? 14.996 71.977 -10.599 1.00 22.69 424 GLU C C 1
ATOM 10014 O O . GLU C 1 427 ? 14.208 72.652 -11.267 1.00 24.14 424 GLU C O 1
ATOM 10020 N N . VAL C 1 428 ? 14.664 71.421 -9.439 1.00 20.88 425 VAL C N 1
ATOM 10021 C CA . VAL C 1 428 ? 13.298 71.532 -8.911 1.00 22.14 425 VAL C CA 1
ATOM 10022 C C . VAL C 1 428 ? 13.131 72.653 -7.881 1.00 22.00 425 VAL C C 1
ATOM 10023 O O . VAL C 1 428 ? 12.065 72.804 -7.312 1.00 21.61 425 VAL C O 1
ATOM 10027 N N . GLY C 1 429 ? 14.171 73.437 -7.645 1.00 20.77 426 GLY C N 1
ATOM 10028 C CA . GLY C 1 429 ? 14.042 74.562 -6.734 1.00 20.45 426 GLY C CA 1
ATOM 10029 C C . GLY C 1 429 ? 14.496 74.376 -5.309 1.00 19.79 426 GLY C C 1
ATOM 10030 O O . GLY C 1 429 ? 14.164 75.206 -4.470 1.00 21.40 426 GLY C O 1
ATOM 10031 N N . MET C 1 430 ? 15.165 73.255 -5.019 1.00 17.90 427 MET C N 1
ATOM 10032 C CA A MET C 1 430 ? 15.761 73.007 -3.708 0.50 18.99 427 MET C CA 1
ATOM 10033 C CA B MET C 1 430 ? 15.808 73.031 -3.705 0.50 19.64 427 MET C CA 1
ATOM 10034 C C . MET C 1 430 ? 17.213 73.542 -3.817 1.00 20.55 427 MET C C 1
ATOM 10035 O O . MET C 1 430 ? 18.070 72.924 -4.513 1.00 24.19 427 MET C O 1
ATOM 10044 N N . ASN C 1 431 ? 17.500 74.630 -3.129 1.00 17.53 428 ASN C N 1
ATOM 10045 C CA . ASN C 1 431 ? 18.794 75.282 -3.241 1.00 17.80 428 ASN C CA 1
ATOM 10046 C C . ASN C 1 431 ? 19.912 74.563 -2.481 1.00 17.97 428 ASN C C 1
ATOM 10047 O O . ASN C 1 431 ? 19.916 74.521 -1.247 1.00 17.88 428 ASN C O 1
ATOM 10052 N N . VAL C 1 432 ? 20.831 73.976 -3.236 1.00 16.78 429 VAL C N 1
ATOM 10053 C CA . VAL C 1 432 ? 21.936 73.220 -2.661 1.00 17.17 429 VAL C CA 1
ATOM 10054 C C . VAL C 1 432 ? 23.212 73.504 -3.455 1.00 17.99 429 VAL C C 1
ATOM 10055 O O . VAL C 1 432 ? 23.195 73.455 -4.661 1.00 18.58 429 VAL C O 1
ATOM 10059 N N . LYS C 1 433 ? 24.312 73.819 -2.767 1.00 18.75 430 LYS C N 1
ATOM 10060 C CA . LYS C 1 433 ? 25.590 74.041 -3.445 1.00 21.47 430 LYS C CA 1
ATOM 10061 C C . LYS C 1 433 ? 26.672 73.273 -2.731 1.00 19.86 430 LYS C C 1
ATOM 10062 O O . LYS C 1 433 ? 26.720 73.253 -1.507 1.00 19.82 430 LYS C O 1
ATOM 10068 N N . GLY C 1 434 ? 27.549 72.653 -3.502 1.00 19.56 431 GLY C N 1
ATOM 10069 C CA . GLY C 1 434 ? 28.711 71.994 -2.963 1.00 19.20 431 GLY C CA 1
ATOM 10070 C C . GLY C 1 434 ? 29.818 73.023 -2.799 1.00 19.70 431 GLY C C 1
ATOM 10071 O O . GLY C 1 434 ? 30.105 73.805 -3.730 1.00 20.16 431 GLY C O 1
ATOM 10072 N N . VAL C 1 435 ? 30.436 73.043 -1.617 1.00 18.79 432 VAL C N 1
ATOM 10073 C CA . VAL C 1 435 ? 31.520 73.986 -1.327 1.00 19.61 432 VAL C CA 1
ATOM 10074 C C . VAL C 1 435 ? 32.676 73.250 -0.677 1.00 20.87 432 VAL C C 1
ATOM 10075 O O . VAL C 1 435 ? 32.506 72.152 -0.174 1.00 18.87 432 VAL C O 1
ATOM 10079 N N . ARG C 1 436 ? 33.852 73.880 -0.677 1.00 22.45 433 ARG C N 1
ATOM 10080 C CA . ARG C 1 436 ? 35.021 73.287 -0.071 1.00 24.92 433 ARG C CA 1
ATOM 10081 C C . ARG C 1 436 ? 34.729 73.059 1.413 1.00 24.63 433 ARG C C 1
ATOM 10082 O O . ARG C 1 436 ? 34.228 73.944 2.103 1.00 23.32 433 ARG C O 1
ATOM 10090 N N . GLY C 1 437 ? 35.042 71.855 1.879 1.00 26.69 434 GLY C N 1
ATOM 10091 C CA . GLY C 1 437 ? 34.755 71.441 3.218 1.00 29.52 434 GLY C CA 1
ATOM 10092 C C . GLY C 1 437 ? 35.904 71.483 4.194 1.00 33.68 434 GLY C C 1
ATOM 10093 O O . GLY C 1 437 ? 37.060 71.462 3.806 1.00 32.48 434 GLY C O 1
ATOM 10094 N N A ARG C 1 438 ? 35.535 71.496 5.471 0.70 35.63 435 ARG C N 1
ATOM 10095 N N B ARG C 1 438 ? 35.543 71.546 5.476 0.30 35.34 435 ARG C N 1
ATOM 10096 C CA A ARG C 1 438 ? 36.455 71.603 6.586 0.70 39.44 435 ARG C CA 1
ATOM 10097 C CA B ARG C 1 438 ? 36.474 71.604 6.602 0.30 38.52 435 ARG C CA 1
ATOM 10098 C C A ARG C 1 438 ? 37.268 70.312 6.730 0.70 40.78 435 ARG C C 1
ATOM 10099 C C B ARG C 1 438 ? 37.267 70.303 6.747 0.30 40.06 435 ARG C C 1
ATOM 10100 O O A ARG C 1 438 ? 38.413 70.340 7.191 0.70 42.84 435 ARG C O 1
ATOM 10101 O O B ARG C 1 438 ? 38.405 70.314 7.223 0.30 41.44 435 ARG C O 1
ATOM 10116 N N . GLY C 1 439 ? 36.652 69.191 6.342 1.00 40.74 436 GLY C N 1
ATOM 10117 C CA . GLY C 1 439 ? 37.274 67.860 6.422 1.00 42.72 436 GLY C CA 1
ATOM 10118 C C . GLY C 1 439 ? 36.699 67.046 7.577 1.00 43.15 436 GLY C C 1
ATOM 10119 O O . GLY C 1 439 ? 36.642 67.530 8.721 1.00 45.11 436 GLY C O 1
ATOM 10120 N N . ASN D 1 2 ? 38.908 55.852 -46.802 1.00 48.77 -1 ASN D N 1
ATOM 10121 C CA . ASN D 1 2 ? 38.293 54.591 -47.307 1.00 47.00 -1 ASN D CA 1
ATOM 10122 C C . ASN D 1 2 ? 36.916 54.868 -47.934 1.00 43.59 -1 ASN D C 1
ATOM 10123 O O . ASN D 1 2 ? 35.958 55.272 -47.237 1.00 44.04 -1 ASN D O 1
ATOM 10128 N N . ALA D 1 3 ? 36.830 54.680 -49.255 1.00 39.90 0 ALA D N 1
ATOM 10129 C CA . ALA D 1 3 ? 35.574 54.864 -50.002 1.00 35.13 0 ALA D CA 1
ATOM 10130 C C . ALA D 1 3 ? 34.538 53.885 -49.464 1.00 31.03 0 ALA D C 1
ATOM 10131 O O . ALA D 1 3 ? 34.878 52.757 -49.116 1.00 30.05 0 ALA D O 1
ATOM 10133 N N . MET D 1 4 ? 33.281 54.321 -49.428 1.00 26.12 1 MET D N 1
ATOM 10134 C CA A MET D 1 4 ? 32.172 53.519 -48.896 0.50 24.39 1 MET D CA 1
ATOM 10135 C CA B MET D 1 4 ? 32.200 53.497 -48.912 0.50 24.68 1 MET D CA 1
ATOM 10136 C C . MET D 1 4 ? 30.999 53.499 -49.864 1.00 23.01 1 MET D C 1
ATOM 10137 O O . MET D 1 4 ? 30.683 54.516 -50.485 1.00 23.01 1 MET D O 1
ATOM 10146 N N . ASP D 1 5 ? 30.354 52.342 -49.987 1.00 21.60 2 ASP D N 1
ATOM 10147 C CA . ASP D 1 5 ? 29.157 52.196 -50.798 1.00 20.26 2 ASP D CA 1
ATOM 10148 C C . ASP D 1 5 ? 28.092 51.666 -49.857 1.00 19.64 2 ASP D C 1
ATOM 10149 O O . ASP D 1 5 ? 28.405 51.146 -48.804 1.00 19.69 2 ASP D O 1
ATOM 10154 N N . TYR D 1 6 ? 26.831 51.783 -50.248 1.00 18.79 3 TYR D N 1
ATOM 10155 C CA . TYR D 1 6 ? 25.765 51.184 -49.485 1.00 18.57 3 TYR D CA 1
ATOM 10156 C C . TYR D 1 6 ? 25.268 49.951 -50.227 1.00 19.42 3 TYR D C 1
ATOM 10157 O O . TYR D 1 6 ? 25.247 49.912 -51.459 1.00 20.70 3 TYR D O 1
ATOM 10166 N N . GLN D 1 7 ? 24.884 48.945 -49.466 1.00 18.70 4 GLN D N 1
ATOM 10167 C CA . GLN D 1 7 ? 24.271 47.750 -49.998 1.00 20.53 4 GLN D CA 1
ATOM 10168 C C . GLN D 1 7 ? 22.902 47.580 -49.307 1.00 20.33 4 GLN D C 1
ATOM 10169 O O . GLN D 1 7 ? 22.813 47.726 -48.082 1.00 20.54 4 GLN D O 1
ATOM 10175 N N . THR D 1 8 ? 21.843 47.285 -50.073 1.00 19.42 5 THR D N 1
ATOM 10176 C CA . THR D 1 8 ? 20.531 47.061 -49.500 1.00 19.89 5 THR D CA 1
ATOM 10177 C C . THR D 1 8 ? 20.004 45.659 -49.788 1.00 20.98 5 THR D C 1
ATOM 10178 O O . THR D 1 8 ? 20.526 44.941 -50.646 1.00 20.75 5 THR D O 1
ATOM 10182 N N . ILE D 1 9 ? 18.996 45.279 -49.023 1.00 21.45 6 ILE D N 1
ATOM 10183 C CA . ILE D 1 9 ? 18.191 44.097 -49.291 1.00 22.94 6 ILE D CA 1
ATOM 10184 C C . ILE D 1 9 ? 16.727 44.518 -49.078 1.00 22.50 6 ILE D C 1
ATOM 10185 O O . ILE D 1 9 ? 16.443 45.374 -48.246 1.00 21.40 6 ILE D O 1
ATOM 10190 N N . PRO D 1 10 ? 15.805 43.945 -49.852 1.00 21.76 7 PRO D N 1
ATOM 10191 C CA . PRO D 1 10 ? 14.416 44.376 -49.769 1.00 21.87 7 PRO D CA 1
ATOM 10192 C C . PRO D 1 10 ? 13.833 44.274 -48.370 1.00 22.23 7 PRO D C 1
ATOM 10193 O O . PRO D 1 10 ? 14.251 43.423 -47.598 1.00 21.15 7 PRO D O 1
ATOM 10197 N N . SER D 1 11 ? 12.894 45.159 -48.069 1.00 21.89 8 SER D N 1
ATOM 10198 C CA . SER D 1 11 ? 12.297 45.223 -46.733 1.00 21.64 8 SER D CA 1
ATOM 10199 C C . SER D 1 11 ? 10.938 44.547 -46.645 1.00 21.94 8 SER D C 1
ATOM 10200 O O . SER D 1 11 ? 10.130 44.672 -47.547 1.00 22.73 8 SER D O 1
ATOM 10203 N N . GLN D 1 12 ? 10.678 43.884 -45.517 1.00 21.46 9 GLN D N 1
ATOM 10204 C CA . GLN D 1 12 ? 9.366 43.272 -45.276 1.00 22.40 9 GLN D CA 1
ATOM 10205 C C . GLN D 1 12 ? 8.339 44.289 -44.728 1.00 23.94 9 GLN D C 1
ATOM 10206 O O . GLN D 1 12 ? 7.169 43.935 -44.452 1.00 23.71 9 GLN D O 1
ATOM 10212 N N . GLY D 1 13 ? 8.774 45.515 -44.490 1.00 23.74 10 GLY D N 1
ATOM 10213 C CA . GLY D 1 13 ? 7.881 46.528 -43.939 1.00 25.65 10 GLY D CA 1
ATOM 10214 C C . GLY D 1 13 ? 8.573 47.294 -42.831 1.00 26.01 10 GLY D C 1
ATOM 10215 O O . GLY D 1 13 ? 9.178 46.697 -41.921 1.00 26.58 10 GLY D O 1
ATOM 10216 N N . LEU D 1 14 ? 8.493 48.615 -42.904 1.00 24.69 11 LEU D N 1
ATOM 10217 C CA . LEU D 1 14 ? 9.103 49.447 -41.891 1.00 24.97 11 LEU D CA 1
ATOM 10218 C C . LEU D 1 14 ? 8.231 49.501 -40.650 1.00 25.88 11 LEU D C 1
ATOM 10219 O O . LEU D 1 14 ? 7.027 49.457 -40.743 1.00 26.88 11 LEU D O 1
ATOM 10224 N N . SER D 1 15 ? 8.871 49.617 -39.500 1.00 27.25 12 SER D N 1
ATOM 10225 C CA . SER D 1 15 ? 8.147 49.715 -38.244 1.00 29.91 12 SER D CA 1
ATOM 10226 C C . SER D 1 15 ? 8.948 50.508 -37.246 1.00 30.07 12 SER D C 1
ATOM 10227 O O . SER D 1 15 ? 10.162 50.384 -37.198 1.00 32.08 12 SER D O 1
ATOM 10230 N N . GLY D 1 16 ? 8.278 51.284 -36.405 1.00 31.04 13 GLY D N 1
ATOM 10231 C CA . GLY D 1 16 ? 8.982 51.985 -35.350 1.00 31.52 13 GLY D CA 1
ATOM 10232 C C . GLY D 1 16 ? 8.746 53.468 -35.271 1.00 32.29 13 GLY D C 1
ATOM 10233 O O . GLY D 1 16 ? 7.991 54.049 -36.053 1.00 31.71 13 GLY D O 1
ATOM 10234 N N . GLU D 1 17 ? 9.446 54.059 -34.316 1.00 33.93 14 GLU D N 1
ATOM 10235 C CA . GLU D 1 17 ? 9.370 55.472 -34.019 1.00 36.35 14 GLU D CA 1
ATOM 10236 C C . GLU D 1 17 ? 10.793 56.007 -33.887 1.00 36.09 14 GLU D C 1
ATOM 10237 O O . GLU D 1 17 ? 11.606 55.468 -33.120 1.00 35.66 14 GLU D O 1
ATOM 10243 N N . ILE D 1 18 ? 11.104 57.047 -34.661 1.00 34.28 15 ILE D N 1
ATOM 10244 C CA . ILE D 1 18 ? 12.428 57.649 -34.626 1.00 34.11 15 ILE D CA 1
ATOM 10245 C C . ILE D 1 18 ? 12.373 59.175 -34.690 1.00 34.49 15 ILE D C 1
ATOM 10246 O O . ILE D 1 18 ? 11.365 59.768 -35.103 1.00 32.44 15 ILE D O 1
ATOM 10251 N N . CYS D 1 19 ? 13.462 59.785 -34.230 1.00 35.28 16 CYS D N 1
ATOM 10252 C CA . CYS D 1 19 ? 13.647 61.222 -34.274 1.00 36.33 16 CYS D CA 1
ATOM 10253 C C . CYS D 1 19 ? 14.810 61.461 -35.207 1.00 33.30 16 CYS D C 1
ATOM 10254 O O . CYS D 1 19 ? 15.918 60.987 -34.944 1.00 33.63 16 CYS D O 1
ATOM 10257 N N . VAL D 1 20 ? 14.561 62.165 -36.300 1.00 30.07 17 VAL D N 1
ATOM 10258 C CA . VAL D 1 20 ? 15.622 62.474 -37.246 1.00 27.86 17 VAL D CA 1
ATOM 10259 C C . VAL D 1 20 ? 16.483 63.606 -36.708 1.00 28.64 17 VAL D C 1
ATOM 10260 O O . VAL D 1 20 ? 16.042 64.345 -35.806 1.00 27.49 17 VAL D O 1
ATOM 10264 N N . PRO D 1 21 ? 17.711 63.738 -37.231 1.00 27.96 18 PRO D N 1
ATOM 10265 C CA . PRO D 1 21 ? 18.601 64.800 -36.780 1.00 30.08 18 PRO D CA 1
ATOM 10266 C C . PRO D 1 21 ? 18.130 66.192 -37.197 1.00 30.40 18 PRO D C 1
ATOM 10267 O O . PRO D 1 21 ? 17.174 66.324 -37.957 1.00 28.62 18 PRO D O 1
ATOM 10271 N N . GLY D 1 22 ? 18.846 67.195 -36.714 1.00 30.85 19 GLY D N 1
ATOM 10272 C CA . GLY D 1 22 ? 18.475 68.574 -36.897 1.00 33.13 19 GLY D CA 1
ATOM 10273 C C . GLY D 1 22 ? 18.463 69.078 -38.312 1.00 33.10 19 GLY D C 1
ATOM 10274 O O . GLY D 1 22 ? 19.108 68.530 -39.196 1.00 28.98 19 GLY D O 1
ATOM 10275 N N . ASP D 1 23 ? 17.724 70.165 -38.487 1.00 21.31 20 ASP D N 1
ATOM 10276 C CA . ASP D 1 23 ? 17.603 70.842 -39.782 1.00 20.05 20 ASP D CA 1
ATOM 10277 C C . ASP D 1 23 ? 18.907 71.534 -40.229 1.00 20.52 20 ASP D C 1
ATOM 10278 O O . ASP D 1 23 ? 19.462 72.377 -39.558 1.00 21.88 20 ASP D O 1
ATOM 10283 N N . LYS D 1 24 ? 19.372 71.158 -41.412 1.00 18.52 21 LYS D N 1
ATOM 10284 C CA . LYS D 1 24 ? 20.629 71.645 -41.933 1.00 19.67 21 LYS D CA 1
ATOM 10285 C C . LYS D 1 24 ? 20.574 73.124 -42.258 1.00 19.60 21 LYS D C 1
ATOM 10286 O O . LYS D 1 24 ? 21.522 73.877 -41.946 1.00 20.89 21 LYS D O 1
ATOM 10292 N N . SER D 1 25 ? 19.488 73.537 -42.913 1.00 20.76 22 SER D N 1
ATOM 10293 C CA . SER D 1 25 ? 19.319 74.925 -43.329 1.00 20.36 22 SER D CA 1
ATOM 10294 C C . SER D 1 25 ? 19.266 75.866 -42.140 1.00 21.60 22 SER D C 1
ATOM 10295 O O . SER D 1 25 ? 19.954 76.892 -42.124 1.00 20.38 22 SER D O 1
ATOM 10298 N N . ILE D 1 26 ? 18.471 75.486 -41.147 1.00 22.03 23 ILE D N 1
ATOM 10299 C CA . ILE D 1 26 ? 18.320 76.287 -39.932 1.00 22.74 23 ILE D CA 1
ATOM 10300 C C . ILE D 1 26 ? 19.628 76.298 -39.141 1.00 23.82 23 ILE D C 1
ATOM 10301 O O . ILE D 1 26 ? 20.050 77.340 -38.646 1.00 23.91 23 ILE D O 1
ATOM 10306 N N . SER D 1 27 ? 20.265 75.138 -39.026 1.00 23.32 24 SER D N 1
ATOM 10307 C CA . SER D 1 27 ? 21.540 75.050 -38.324 1.00 23.46 24 SER D CA 1
ATOM 10308 C C . SER D 1 27 ? 22.557 76.026 -38.883 1.00 23.58 24 SER D C 1
ATOM 10309 O O . SER D 1 27 ? 23.191 76.749 -38.117 1.00 24.04 24 SER D O 1
ATOM 10312 N N . HIS D 1 28 ? 22.703 76.070 -40.215 1.00 21.66 25 HIS D N 1
ATOM 10313 C CA . HIS D 1 28 ? 23.651 77.024 -40.841 1.00 22.34 25 HIS D CA 1
ATOM 10314 C C . HIS D 1 28 ? 23.444 78.480 -40.416 1.00 23.02 25 HIS D C 1
ATOM 10315 O O . HIS D 1 28 ? 24.394 79.185 -40.050 1.00 23.93 25 HIS D O 1
ATOM 10322 N N . ARG D 1 29 ? 22.200 78.910 -40.503 1.00 23.29 26 ARG D N 1
ATOM 10323 C CA . ARG D 1 29 ? 21.799 80.273 -40.168 1.00 24.79 26 ARG D CA 1
ATOM 10324 C C . ARG D 1 29 ? 21.946 80.545 -38.665 1.00 25.13 26 ARG D C 1
ATOM 10325 O O . ARG D 1 29 ? 22.433 81.607 -38.255 1.00 25.25 26 ARG D O 1
ATOM 10333 N N . ALA D 1 30 ? 21.587 79.562 -37.841 1.00 25.69 27 ALA D N 1
ATOM 10334 C CA . ALA D 1 30 ? 21.653 79.738 -36.372 1.00 26.59 27 ALA D CA 1
ATOM 10335 C C . ALA D 1 30 ? 23.055 80.060 -35.876 1.00 27.60 27 ALA D C 1
ATOM 10336 O O . ALA D 1 30 ? 23.250 81.031 -35.112 1.00 28.27 27 ALA D O 1
ATOM 10338 N N . VAL D 1 31 ? 24.039 79.281 -36.304 1.00 25.96 28 VAL D N 1
ATOM 10339 C CA . VAL D 1 31 ? 25.392 79.505 -35.837 1.00 26.36 28 VAL D CA 1
ATOM 10340 C C . VAL D 1 31 ? 26.011 80.769 -36.443 1.00 26.96 28 VAL D C 1
ATOM 10341 O O . VAL D 1 31 ? 26.737 81.501 -35.769 1.00 26.97 28 VAL D O 1
ATOM 10345 N N . LEU D 1 32 ? 25.669 81.073 -37.690 1.00 26.48 29 LEU D N 1
ATOM 10346 C CA . LEU D 1 32 ? 26.220 82.251 -38.332 1.00 27.24 29 LEU D CA 1
ATOM 10347 C C . LEU D 1 32 ? 25.744 83.518 -37.620 1.00 28.42 29 LEU D C 1
ATOM 10348 O O . LEU D 1 32 ? 26.552 84.352 -37.223 1.00 30.27 29 LEU D O 1
ATOM 10353 N N . LEU D 1 33 ? 24.438 83.651 -37.448 1.00 27.02 30 LEU D N 1
ATOM 10354 C CA . LEU D 1 33 ? 23.875 84.833 -36.815 1.00 28.30 30 LEU D CA 1
ATOM 10355 C C . LEU D 1 33 ? 24.307 84.913 -35.352 1.00 28.90 30 LEU D C 1
ATOM 10356 O O . LEU D 1 33 ? 24.612 85.995 -34.860 1.00 29.05 30 LEU D O 1
ATOM 10361 N N . ALA D 1 34 ? 24.363 83.774 -34.667 1.00 27.92 31 ALA D N 1
ATOM 10362 C CA . ALA D 1 34 ? 24.782 83.780 -33.258 1.00 28.07 31 ALA D CA 1
ATOM 10363 C C . ALA D 1 34 ? 26.223 84.223 -33.112 1.00 28.65 31 ALA D C 1
ATOM 10364 O O . ALA D 1 34 ? 26.563 84.906 -32.127 1.00 31.55 31 ALA D O 1
ATOM 10366 N N . ALA D 1 35 ? 27.069 83.872 -34.084 1.00 28.27 32 ALA D N 1
ATOM 10367 C CA . ALA D 1 35 ? 28.485 84.213 -34.007 1.00 29.80 32 ALA D CA 1
ATOM 10368 C C . ALA D 1 35 ? 28.716 85.727 -33.945 1.00 31.61 32 ALA D C 1
ATOM 10369 O O . ALA D 1 35 ? 29.616 86.177 -33.251 1.00 32.94 32 ALA D O 1
ATOM 10371 N N . ILE D 1 36 ? 27.890 86.492 -34.659 1.00 31.41 33 ILE D N 1
ATOM 10372 C CA . ILE D 1 36 ? 28.039 87.949 -34.732 1.00 32.92 33 ILE D CA 1
ATOM 10373 C C . ILE D 1 36 ? 27.009 88.709 -33.891 1.00 34.85 33 ILE D C 1
ATOM 10374 O O . ILE D 1 36 ? 26.928 89.941 -33.959 1.00 36.10 33 ILE D O 1
ATOM 10379 N N . ALA D 1 37 ? 26.237 87.984 -33.084 1.00 35.13 34 ALA D N 1
ATOM 10380 C CA . ALA D 1 37 ? 25.248 88.619 -32.206 1.00 36.50 34 ALA D CA 1
ATOM 10381 C C . ALA D 1 37 ? 25.915 89.120 -30.916 1.00 37.90 34 ALA D C 1
ATOM 10382 O O . ALA D 1 37 ? 27.104 88.900 -30.709 1.00 37.49 34 ALA D O 1
ATOM 10384 N N . GLU D 1 38 ? 25.153 89.834 -30.089 1.00 39.77 35 GLU D N 1
ATOM 10385 C CA . GLU D 1 38 ? 25.649 90.282 -28.788 1.00 42.09 35 GLU D CA 1
ATOM 10386 C C . GLU D 1 38 ? 24.976 89.424 -27.731 1.00 41.23 35 GLU D C 1
ATOM 10387 O O . GLU D 1 38 ? 23.744 89.376 -27.638 1.00 39.46 35 GLU D O 1
ATOM 10393 N N . GLY D 1 39 ? 25.797 88.711 -26.968 1.00 41.80 36 GLY D N 1
ATOM 10394 C CA . GLY D 1 39 ? 25.306 87.832 -25.910 1.00 42.39 36 GLY D CA 1
ATOM 10395 C C . GLY D 1 39 ? 25.536 86.357 -26.211 1.00 41.68 36 GLY D C 1
ATOM 10396 O O . GLY D 1 39 ? 26.083 85.981 -27.269 1.00 39.30 36 GLY D O 1
ATOM 10397 N N . GLN D 1 40 ? 25.118 85.522 -25.264 1.00 41.84 37 GLN D N 1
ATOM 10398 C CA . GLN D 1 40 ? 25.268 84.075 -25.379 1.00 40.69 37 GLN D CA 1
ATOM 10399 C C . GLN D 1 40 ? 24.039 83.407 -25.987 1.00 38.94 37 GLN D C 1
ATOM 10400 O O . GLN D 1 40 ? 22.920 83.603 -25.515 1.00 37.68 37 GLN D O 1
ATOM 10406 N N . THR D 1 41 ? 24.264 82.596 -27.023 1.00 37.34 38 THR D N 1
ATOM 10407 C CA . THR D 1 41 ? 23.183 81.847 -27.660 1.00 36.47 38 THR D CA 1
ATOM 10408 C C . THR D 1 41 ? 23.480 80.362 -27.538 1.00 35.52 38 THR D C 1
ATOM 10409 O O . THR D 1 41 ? 24.547 79.909 -27.969 1.00 34.68 38 THR D O 1
ATOM 10413 N N . GLN D 1 42 ? 22.574 79.619 -26.909 1.00 35.36 39 GLN D N 1
ATOM 10414 C CA . GLN D 1 42 ? 22.705 78.165 -26.857 1.00 36.36 39 GLN D CA 1
ATOM 10415 C C . GLN D 1 42 ? 21.829 77.629 -27.977 1.00 35.48 39 GLN D C 1
ATOM 10416 O O . GLN D 1 42 ? 20.658 78.009 -28.085 1.00 35.42 39 GLN D O 1
ATOM 10422 N N . VAL D 1 43 ? 22.397 76.753 -28.809 1.00 34.05 40 VAL D N 1
ATOM 10423 C CA . VAL D 1 43 ? 21.651 76.156 -29.917 1.00 33.67 40 VAL D CA 1
ATOM 10424 C C . VAL D 1 43 ? 21.466 74.655 -29.655 1.00 34.06 40 VAL D C 1
ATOM 10425 O O . VAL D 1 43 ? 22.448 73.917 -29.563 1.00 34.47 40 VAL D O 1
ATOM 10429 N N . ASP D 1 44 ? 20.212 74.234 -29.476 1.00 33.89 41 ASP D N 1
ATOM 10430 C CA . ASP D 1 44 ? 19.868 72.832 -29.274 1.00 35.29 41 ASP D CA 1
ATOM 10431 C C . ASP D 1 44 ? 19.394 72.242 -30.591 1.00 32.64 41 ASP D C 1
ATOM 10432 O O . ASP D 1 44 ? 18.802 72.940 -31.415 1.00 30.88 41 ASP D O 1
ATOM 10437 N N . GLY D 1 45 ? 19.659 70.953 -30.781 1.00 31.96 42 GLY D N 1
ATOM 10438 C CA . GLY D 1 45 ? 19.257 70.255 -32.011 1.00 30.47 42 GLY D CA 1
ATOM 10439 C C . GLY D 1 45 ? 20.094 70.605 -33.230 1.00 28.86 42 GLY D C 1
ATOM 10440 O O . GLY D 1 45 ? 19.677 70.321 -34.347 1.00 28.78 42 GLY D O 1
ATOM 10441 N N . PHE D 1 46 ? 21.270 71.208 -33.024 1.00 27.72 43 PHE D N 1
ATOM 10442 C CA . PHE D 1 46 ? 22.161 71.579 -34.124 1.00 25.48 43 PHE D CA 1
ATOM 10443 C C . PHE D 1 46 ? 22.572 70.292 -34.843 1.00 24.01 43 PHE D C 1
ATOM 10444 O O . PHE D 1 46 ? 22.836 69.269 -34.210 1.00 23.64 43 PHE D O 1
ATOM 10452 N N . LEU D 1 47 ? 22.610 70.347 -36.165 1.00 21.94 44 LEU D N 1
ATOM 10453 C CA . LEU D 1 47 ? 22.974 69.169 -36.987 1.00 21.10 44 LEU D CA 1
ATOM 10454 C C . LEU D 1 47 ? 24.485 69.017 -37.017 1.00 21.26 44 LEU D C 1
ATOM 10455 O O . LEU D 1 47 ? 25.198 69.846 -37.593 1.00 21.38 44 LEU D O 1
ATOM 10460 N N . MET D 1 48 ? 24.976 67.968 -36.367 1.00 22.23 45 MET D N 1
ATOM 10461 C CA . MET D 1 48 ? 26.408 67.711 -36.270 1.00 23.80 45 MET D CA 1
ATOM 10462 C C . MET D 1 48 ? 26.919 66.937 -37.490 1.00 22.90 45 MET D C 1
ATOM 10463 O O . MET D 1 48 ? 27.544 65.900 -37.361 1.00 24.83 45 MET D O 1
ATOM 10468 N N . GLY D 1 49 ? 26.623 67.465 -38.676 1.00 22.57 46 GLY D N 1
ATOM 10469 C CA . GLY D 1 49 ? 27.016 66.869 -39.939 1.00 21.91 46 GLY D CA 1
ATOM 10470 C C . GLY D 1 49 ? 28.178 67.648 -40.525 1.00 22.70 46 GLY D C 1
ATOM 10471 O O . GLY D 1 49 ? 28.529 68.712 -40.025 1.00 22.72 46 GLY D O 1
ATOM 10472 N N . ALA D 1 50 ? 28.735 67.153 -41.624 1.00 22.76 47 ALA D N 1
ATOM 10473 C CA . ALA D 1 50 ? 29.929 67.765 -42.170 1.00 23.56 47 ALA D CA 1
ATOM 10474 C C . ALA D 1 50 ? 29.721 69.169 -42.683 1.00 23.12 47 ALA D C 1
ATOM 10475 O O . ALA D 1 50 ? 30.606 69.995 -42.520 1.00 25.03 47 ALA D O 1
ATOM 10477 N N . ASP D 1 51 ? 28.572 69.446 -43.312 1.00 23.23 48 ASP D N 1
ATOM 10478 C CA . ASP D 1 51 ? 28.325 70.771 -43.874 1.00 22.92 48 ASP D CA 1
ATOM 10479 C C . ASP D 1 51 ? 28.216 71.819 -42.764 1.00 24.04 48 ASP D C 1
ATOM 10480 O O . ASP D 1 51 ? 28.869 72.859 -42.823 1.00 22.96 48 ASP D O 1
ATOM 10485 N N . ASN D 1 52 ? 27.408 71.518 -41.748 1.00 22.71 49 ASN D N 1
ATOM 10486 C CA . ASN D 1 52 ? 27.191 72.452 -40.640 1.00 22.25 49 ASN D CA 1
ATOM 10487 C C . ASN D 1 52 ? 28.436 72.645 -39.766 1.00 23.86 49 ASN D C 1
ATOM 10488 O O . ASN D 1 52 ? 28.644 73.721 -39.237 1.00 22.98 49 ASN D O 1
ATOM 10493 N N . LEU D 1 53 ? 29.247 71.599 -39.595 1.00 23.63 50 LEU D N 1
ATOM 10494 C CA . LEU D 1 53 ? 30.492 71.732 -38.844 1.00 25.52 50 LEU D CA 1
ATOM 10495 C C . LEU D 1 53 ? 31.543 72.521 -39.661 1.00 26.42 50 LEU D C 1
ATOM 10496 O O . LEU D 1 53 ? 32.414 73.176 -39.087 1.00 26.47 50 LEU D O 1
ATOM 10501 N N . ALA D 1 54 ? 31.449 72.473 -40.992 1.00 25.60 51 ALA D N 1
ATOM 10502 C CA . ALA D 1 54 ? 32.358 73.268 -41.858 1.00 25.73 51 ALA D CA 1
ATOM 10503 C C . ALA D 1 54 ? 32.083 74.742 -41.609 1.00 25.96 51 ALA D C 1
ATOM 10504 O O . ALA D 1 54 ? 33.007 75.576 -41.583 1.00 26.20 51 ALA D O 1
ATOM 10506 N N . MET D 1 55 ? 30.800 75.059 -41.438 1.00 24.61 52 MET D N 1
ATOM 10507 C CA . MET D 1 55 ? 30.366 76.416 -41.157 1.00 25.13 52 MET D CA 1
ATOM 10508 C C . MET D 1 55 ? 30.934 76.851 -39.809 1.00 25.79 52 MET D C 1
ATOM 10509 O O . MET D 1 55 ? 31.469 77.957 -39.675 1.00 25.14 52 MET D O 1
ATOM 10514 N N . VAL D 1 56 ? 30.814 75.975 -38.816 1.00 25.86 53 VAL D N 1
ATOM 10515 C CA . VAL D 1 56 ? 31.360 76.268 -37.467 1.00 26.98 53 VAL D CA 1
ATOM 10516 C C . VAL D 1 56 ? 32.854 76.579 -37.507 1.00 28.15 53 VAL D C 1
ATOM 10517 O O . VAL D 1 56 ? 33.308 77.576 -36.917 1.00 29.00 53 VAL D O 1
ATOM 10521 N N . SER D 1 57 ? 33.604 75.729 -38.200 1.00 28.99 54 SER D N 1
ATOM 10522 C CA A SER D 1 57 ? 35.057 75.878 -38.309 0.50 30.03 54 SER D CA 1
ATOM 10523 C CA B SER D 1 57 ? 35.059 75.871 -38.320 0.50 29.72 54 SER D CA 1
ATOM 10524 C C . SER D 1 57 ? 35.463 77.164 -39.018 1.00 30.47 54 SER D C 1
ATOM 10525 O O . SER D 1 57 ? 36.404 77.824 -38.597 1.00 31.19 54 SER D O 1
ATOM 10530 N N . ALA D 1 58 ? 34.744 77.504 -40.093 1.00 28.54 55 ALA D N 1
ATOM 10531 C CA . ALA D 1 58 ? 35.008 78.718 -40.874 1.00 28.92 55 ALA D CA 1
ATOM 10532 C C . ALA D 1 58 ? 34.832 79.947 -39.994 1.00 29.07 55 ALA D C 1
ATOM 10533 O O . ALA D 1 58 ? 35.678 80.855 -39.996 1.00 29.73 55 ALA D O 1
ATOM 10535 N N . LEU D 1 59 ? 33.745 79.965 -39.225 1.00 27.99 56 LEU D N 1
ATOM 10536 C CA . LEU D 1 59 ? 33.492 81.052 -38.289 1.00 29.67 56 LEU D CA 1
ATOM 10537 C C . LEU D 1 59 ? 34.570 81.123 -37.187 1.00 31.24 56 LEU D C 1
ATOM 10538 O O . LEU D 1 59 ? 35.045 82.204 -36.849 1.00 31.14 56 LEU D O 1
ATOM 10543 N N . GLN D 1 60 ? 34.958 79.977 -36.639 1.00 31.74 57 GLN D N 1
ATOM 10544 C CA . GLN D 1 60 ? 35.999 79.958 -35.618 1.00 33.26 57 GLN D CA 1
ATOM 10545 C C . GLN D 1 60 ? 37.322 80.485 -36.184 1.00 34.98 57 GLN D C 1
ATOM 10546 O O . GLN D 1 60 ? 38.086 81.154 -35.475 1.00 35.59 57 GLN D O 1
ATOM 10552 N N . GLN D 1 61 ? 37.609 80.197 -37.450 1.00 33.97 58 GLN D N 1
ATOM 10553 C CA . GLN D 1 61 ? 38.861 80.682 -38.039 1.00 36.54 58 GLN D CA 1
ATOM 10554 C C . GLN D 1 61 ? 38.881 82.216 -38.093 1.00 36.23 58 GLN D C 1
ATOM 10555 O O . GLN D 1 61 ? 39.951 82.823 -38.157 1.00 37.77 58 GLN D O 1
ATOM 10561 N N . MET D 1 62 ? 37.694 82.822 -38.066 1.00 34.44 59 MET D N 1
ATOM 10562 C CA . MET D 1 62 ? 37.551 84.278 -38.118 1.00 34.22 59 MET D CA 1
ATOM 10563 C C . MET D 1 62 ? 37.363 84.916 -36.741 1.00 35.45 59 MET D C 1
ATOM 10564 O O . MET D 1 62 ? 37.064 86.117 -36.633 1.00 34.99 59 MET D O 1
ATOM 10569 N N . GLY D 1 63 ? 37.528 84.113 -35.698 1.00 34.82 60 GLY D N 1
ATOM 10570 C CA . GLY D 1 63 ? 37.466 84.620 -34.326 1.00 37.31 60 GLY D CA 1
ATOM 10571 C C . GLY D 1 63 ? 36.179 84.426 -33.553 1.00 36.49 60 GLY D C 1
ATOM 10572 O O . GLY D 1 63 ? 36.064 84.927 -32.440 1.00 38.07 60 GLY D O 1
ATOM 10573 N N . ALA D 1 64 ? 35.215 83.701 -34.115 1.00 33.72 61 ALA D N 1
ATOM 10574 C CA . ALA D 1 64 ? 33.942 83.467 -33.423 1.00 33.32 61 ALA D CA 1
ATOM 10575 C C . ALA D 1 64 ? 34.190 82.508 -32.266 1.00 34.56 61 ALA D C 1
ATOM 10576 O O . ALA D 1 64 ? 35.130 81.719 -32.307 1.00 36.52 61 ALA D O 1
ATOM 10578 N N . SER D 1 65 ? 33.333 82.576 -31.260 1.00 35.73 62 SER D N 1
ATOM 10579 C CA . SER D 1 65 ? 33.473 81.771 -30.042 1.00 37.10 62 SER D CA 1
ATOM 10580 C C . SER D 1 65 ? 32.328 80.781 -29.985 1.00 36.12 62 SER D C 1
ATOM 10581 O O . SER D 1 65 ? 31.213 81.129 -29.594 1.00 35.35 62 SER D O 1
ATOM 10584 N N . ILE D 1 66 ? 32.616 79.550 -30.405 1.00 34.27 63 ILE D N 1
ATOM 10585 C CA . ILE D 1 66 ? 31.606 78.526 -30.510 1.00 33.70 63 ILE D CA 1
ATOM 10586 C C . ILE D 1 66 ? 32.098 77.247 -29.867 1.00 34.02 63 ILE D C 1
ATOM 10587 O O . ILE D 1 66 ? 33.094 76.659 -30.306 1.00 34.10 63 ILE D O 1
ATOM 10592 N N . GLN D 1 67 ? 31.401 76.839 -28.821 1.00 35.09 64 GLN D N 1
ATOM 10593 C CA . GLN D 1 67 ? 31.710 75.623 -28.111 1.00 35.68 64 GLN D CA 1
ATOM 10594 C C . GLN D 1 67 ? 30.796 74.525 -28.659 1.00 34.88 64 GLN D C 1
ATOM 10595 O O . GLN D 1 67 ? 29.567 74.643 -28.590 1.00 33.76 64 GLN D O 1
ATOM 10601 N N . VAL D 1 68 ? 31.406 73.486 -29.235 1.00 34.12 65 VAL D N 1
ATOM 10602 C CA . VAL D 1 68 ? 30.674 72.381 -29.855 1.00 34.21 65 VAL D CA 1
ATOM 10603 C C . VAL D 1 68 ? 30.570 71.212 -28.889 1.00 35.37 65 VAL D C 1
ATOM 10604 O O . VAL D 1 68 ? 31.595 70.697 -28.432 1.00 36.40 65 VAL D O 1
ATOM 10608 N N . ILE D 1 69 ? 29.339 70.842 -28.539 1.00 36.14 66 ILE D N 1
ATOM 10609 C CA . ILE D 1 69 ? 29.089 69.677 -27.675 1.00 37.84 66 ILE D CA 1
ATOM 10610 C C . ILE D 1 69 ? 28.455 68.648 -28.610 1.00 36.84 66 ILE D C 1
ATOM 10611 O O . ILE D 1 69 ? 27.237 68.454 -28.618 1.00 34.78 66 ILE D O 1
ATOM 10616 N N . GLU D 1 70 ? 29.303 68.001 -29.405 1.00 37.79 67 GLU D N 1
ATOM 10617 C CA . GLU D 1 70 ? 28.837 67.098 -30.458 1.00 38.80 67 GLU D CA 1
ATOM 10618 C C . GLU D 1 70 ? 27.860 66.013 -29.975 1.00 39.62 67 GLU D C 1
ATOM 10619 O O . GLU D 1 70 ? 26.828 65.793 -30.613 1.00 38.23 67 GLU D O 1
ATOM 10625 N N . ASP D 1 71 ? 28.161 65.384 -28.829 1.00 41.32 68 ASP D N 1
ATOM 10626 C CA . ASP D 1 71 ? 27.326 64.296 -28.262 1.00 42.54 68 ASP D CA 1
ATOM 10627 C C . ASP D 1 71 ? 25.898 64.659 -27.910 1.00 40.91 68 ASP D C 1
ATOM 10628 O O . ASP D 1 71 ? 25.042 63.772 -27.846 1.00 40.76 68 ASP D O 1
ATOM 10633 N N . GLU D 1 72 ? 25.652 65.936 -27.629 1.00 38.18 69 GLU D N 1
ATOM 10634 C CA . GLU D 1 72 ? 24.316 66.396 -27.256 1.00 37.45 69 GLU D CA 1
ATOM 10635 C C . GLU D 1 72 ? 23.682 67.249 -28.360 1.00 34.55 69 GLU D C 1
ATOM 10636 O O . GLU D 1 72 ? 22.581 67.761 -28.184 1.00 33.68 69 GLU D O 1
ATOM 10642 N N . ASN D 1 73 ? 24.369 67.377 -29.491 1.00 31.88 70 ASN D N 1
ATOM 10643 C CA . ASN D 1 73 ? 23.859 68.208 -30.604 1.00 30.02 70 ASN D CA 1
ATOM 10644 C C . ASN D 1 73 ? 23.594 69.629 -30.124 1.00 30.30 70 ASN D C 1
ATOM 10645 O O . ASN D 1 73 ? 22.588 70.260 -30.498 1.00 30.46 70 ASN D O 1
ATOM 10650 N N . ILE D 1 74 ? 24.510 70.142 -29.300 1.00 30.56 71 ILE D N 1
ATOM 10651 C CA . ILE D 1 74 ? 24.395 71.504 -28.756 1.00 30.39 71 ILE D CA 1
ATOM 10652 C C . ILE D 1 74 ? 25.602 72.378 -29.089 1.00 30.00 71 ILE D C 1
ATOM 10653 O O . ILE D 1 74 ? 26.732 71.894 -29.171 1.00 29.97 71 ILE D O 1
ATOM 10658 N N . LEU D 1 75 ? 25.346 73.661 -29.366 1.00 29.09 72 LEU D N 1
ATOM 10659 C CA . LEU D 1 75 ? 26.421 74.638 -29.501 1.00 29.52 72 LEU D CA 1
ATOM 10660 C C . LEU D 1 75 ? 26.201 75.674 -28.395 1.00 30.45 72 LEU D C 1
ATOM 10661 O O . LEU D 1 75 ? 25.063 75.929 -28.015 1.00 31.20 72 LEU D O 1
ATOM 10666 N N . VAL D 1 76 ? 27.285 76.226 -27.855 1.00 30.65 73 VAL D N 1
ATOM 10667 C CA . VAL D 1 76 ? 27.177 77.375 -26.958 1.00 31.69 73 VAL D CA 1
ATOM 10668 C C . VAL D 1 76 ? 28.019 78.453 -27.642 1.00 31.29 73 VAL D C 1
ATOM 10669 O O . VAL D 1 76 ? 29.228 78.298 -27.782 1.00 32.76 73 VAL D O 1
ATOM 10673 N N . VAL D 1 77 ? 27.372 79.516 -28.108 1.00 32.00 74 VAL D N 1
ATOM 10674 C CA . VAL D 1 77 ? 28.057 80.567 -28.863 1.00 31.34 74 VAL D CA 1
ATOM 10675 C C . VAL D 1 77 ? 28.116 81.858 -28.058 1.00 33.07 74 VAL D C 1
ATOM 10676 O O . VAL D 1 77 ? 27.108 82.278 -27.505 1.00 31.77 74 VAL D O 1
ATOM 10680 N N . GLU D 1 78 ? 29.306 82.455 -27.973 1.00 34.26 75 GLU D N 1
ATOM 10681 C CA . GLU D 1 78 ? 29.456 83.763 -27.340 1.00 35.67 75 GLU D CA 1
ATOM 10682 C C . GLU D 1 78 ? 29.687 84.715 -28.506 1.00 34.36 75 GLU D C 1
ATOM 10683 O O . GLU D 1 78 ? 30.748 84.708 -29.123 1.00 34.20 75 GLU D O 1
ATOM 10689 N N . GLY D 1 79 ? 28.691 85.523 -28.819 1.00 35.39 76 GLY D N 1
ATOM 10690 C CA . GLY D 1 79 ? 28.787 86.471 -29.950 1.00 35.67 76 GLY D CA 1
ATOM 10691 C C . GLY D 1 79 ? 29.902 87.510 -29.867 1.00 38.11 76 GLY D C 1
ATOM 10692 O O . GLY D 1 79 ? 30.222 88.009 -28.777 1.00 38.01 76 GLY D O 1
ATOM 10693 N N . VAL D 1 80 ? 30.501 87.827 -31.015 1.00 37.91 77 VAL D N 1
ATOM 10694 C CA . VAL D 1 80 ? 31.566 88.826 -31.084 1.00 39.83 77 VAL D CA 1
ATOM 10695 C C . VAL D 1 80 ? 31.040 90.173 -31.587 1.00 40.77 77 VAL D C 1
ATOM 10696 O O . VAL D 1 80 ? 31.823 91.081 -31.883 1.00 41.79 77 VAL D O 1
ATOM 10700 N N . GLY D 1 81 ? 29.718 90.316 -31.672 1.00 40.27 78 GLY D N 1
ATOM 10701 C CA . GLY D 1 81 ? 29.123 91.549 -32.178 1.00 41.00 78 GLY D CA 1
ATOM 10702 C C . GLY D 1 81 ? 29.222 91.635 -33.696 1.00 39.88 78 GLY D C 1
ATOM 10703 O O . GLY D 1 81 ? 29.939 90.864 -34.326 1.00 39.20 78 GLY D O 1
ATOM 10704 N N . MET D 1 82 ? 28.532 92.602 -34.294 1.00 40.31 79 MET D N 1
ATOM 10705 C CA . MET D 1 82 ? 28.527 92.716 -35.755 1.00 38.70 79 MET D CA 1
ATOM 10706 C C . MET D 1 82 ? 29.920 92.915 -36.348 1.00 39.06 79 MET D C 1
ATOM 10707 O O . MET D 1 82 ? 30.195 92.412 -37.439 1.00 36.80 79 MET D O 1
ATOM 10712 N N . THR D 1 83 ? 30.801 93.634 -35.641 1.00 39.26 80 THR D N 1
ATOM 10713 C CA . THR D 1 83 ? 32.123 93.939 -36.196 1.00 40.82 80 THR D CA 1
ATOM 10714 C C . THR D 1 83 ? 33.280 93.125 -35.609 1.00 40.63 80 THR D C 1
ATOM 10715 O O . THR D 1 83 ? 34.444 93.426 -35.875 1.00 41.98 80 THR D O 1
ATOM 10719 N N . GLY D 1 84 ? 32.954 92.049 -34.892 1.00 39.53 81 GLY D N 1
ATOM 10720 C CA . GLY D 1 84 ? 33.945 91.214 -34.217 1.00 39.75 81 GLY D CA 1
ATOM 10721 C C . GLY D 1 84 ? 34.763 90.210 -35.007 1.00 38.88 81 GLY D C 1
ATOM 10722 O O . GLY D 1 84 ? 35.751 89.691 -34.501 1.00 38.26 81 GLY D O 1
ATOM 10723 N N . LEU D 1 85 ? 34.357 89.905 -36.234 1.00 37.66 82 LEU D N 1
ATOM 10724 C CA . LEU D 1 85 ? 35.099 88.960 -37.037 1.00 37.90 82 LEU D CA 1
ATOM 10725 C C . LEU D 1 85 ? 36.414 89.560 -37.548 1.00 39.74 82 LEU D C 1
ATOM 10726 O O . LEU D 1 85 ? 36.583 90.779 -37.599 1.00 40.64 82 LEU D O 1
ATOM 10731 N N . GLN D 1 86 ? 37.353 88.688 -37.895 1.00 40.55 83 GLN D N 1
ATOM 10732 C CA . GLN D 1 86 ? 38.659 89.106 -38.405 1.00 42.40 83 GLN D CA 1
ATOM 10733 C C . GLN D 1 86 ? 39.101 88.148 -39.500 1.00 41.07 83 GLN D C 1
ATOM 10734 O O . GLN D 1 86 ? 38.614 87.008 -39.580 1.00 40.31 83 GLN D O 1
ATOM 10740 N N . ALA D 1 87 ? 40.035 88.596 -40.327 1.00 41.47 84 ALA D N 1
ATOM 10741 C CA . ALA D 1 87 ? 40.516 87.783 -41.435 1.00 41.01 84 ALA D CA 1
ATOM 10742 C C . ALA D 1 87 ? 41.043 86.438 -40.925 1.00 41.34 84 ALA D C 1
ATOM 10743 O O . ALA D 1 87 ? 41.723 86.382 -39.891 1.00 40.79 84 ALA D O 1
ATOM 10745 N N . PRO D 1 88 ? 40.679 85.346 -41.613 1.00 39.88 85 PRO D N 1
ATOM 10746 C CA . PRO D 1 88 ? 41.188 84.059 -41.207 1.00 40.37 85 PRO D CA 1
ATOM 10747 C C . PRO D 1 88 ? 42.622 83.911 -41.684 1.00 42.14 85 PRO D C 1
ATOM 10748 O O . PRO D 1 88 ? 43.009 84.541 -42.672 1.00 40.50 85 PRO D O 1
ATOM 10752 N N . PRO D 1 89 ? 43.400 83.050 -41.018 1.00 44.04 86 PRO D N 1
ATOM 10753 C CA . PRO D 1 89 ? 44.780 82.844 -41.434 1.00 46.27 86 PRO D CA 1
ATOM 10754 C C . PRO D 1 89 ? 44.900 82.128 -42.785 1.00 45.88 86 PRO D C 1
ATOM 10755 O O . PRO D 1 89 ? 45.868 82.340 -43.507 1.00 46.96 86 PRO D O 1
ATOM 10759 N N . GLU D 1 90 ? 43.918 81.296 -43.124 1.00 44.61 87 GLU D N 1
ATOM 10760 C CA . GLU D 1 90 ? 43.948 80.549 -44.380 1.00 44.35 87 GLU D CA 1
ATOM 10761 C C . GLU D 1 90 ? 42.585 80.618 -45.081 1.00 41.92 87 GLU D C 1
ATOM 10762 O O . GLU D 1 90 ? 41.630 81.173 -44.539 1.00 40.49 87 GLU D O 1
ATOM 10768 N N . ALA D 1 91 ? 42.514 80.077 -46.293 1.00 40.38 88 ALA D N 1
ATOM 10769 C CA . ALA D 1 91 ? 41.257 80.043 -47.034 1.00 39.02 88 ALA D CA 1
ATOM 10770 C C . ALA D 1 91 ? 40.235 79.252 -46.214 1.00 37.56 88 ALA D C 1
ATOM 10771 O O . ALA D 1 91 ? 40.608 78.308 -45.513 1.00 38.61 88 ALA D O 1
ATOM 10773 N N . LEU D 1 92 ? 38.966 79.662 -46.270 1.00 35.79 89 LEU D N 1
ATOM 10774 C CA . LEU D 1 92 ? 37.883 78.948 -45.569 1.00 34.62 89 LEU D CA 1
ATOM 10775 C C . LEU D 1 92 ? 37.423 77.769 -46.420 1.00 34.52 89 LEU D C 1
ATOM 10776 O O . LEU D 1 92 ? 36.987 77.953 -47.551 1.00 34.58 89 LEU D O 1
ATOM 10781 N N . ASP D 1 93 ? 37.508 76.570 -45.859 1.00 33.76 90 ASP D N 1
ATOM 10782 C CA . ASP D 1 93 ? 37.114 75.356 -46.555 1.00 33.02 90 ASP D CA 1
ATOM 10783 C C . ASP D 1 93 ? 35.652 75.053 -46.219 1.00 30.94 90 ASP D C 1
ATOM 10784 O O . ASP D 1 93 ? 35.326 74.621 -45.119 1.00 30.82 90 ASP D O 1
ATOM 10789 N N . CYS D 1 94 ? 34.775 75.288 -47.187 1.00 29.58 91 CYS D N 1
ATOM 10790 C CA . CYS D 1 94 ? 33.335 75.064 -47.007 1.00 28.18 91 CYS D CA 1
ATOM 10791 C C . CYS D 1 94 ? 32.905 73.631 -47.329 1.00 27.60 91 CYS D C 1
ATOM 10792 O O . CYS D 1 94 ? 31.713 73.316 -47.297 1.00 26.50 91 CYS D O 1
ATOM 10795 N N . GLY D 1 95 ? 33.872 72.772 -47.649 1.00 27.47 92 GLY D N 1
ATOM 10796 C CA . GLY D 1 95 ? 33.594 71.382 -47.944 1.00 27.69 92 GLY D CA 1
ATOM 10797 C C . GLY D 1 95 ? 32.666 71.212 -49.125 1.00 26.25 92 GLY D C 1
ATOM 10798 O O . GLY D 1 95 ? 32.928 71.703 -50.204 1.00 26.68 92 GLY D O 1
ATOM 10799 N N . ASN D 1 96 ? 31.591 70.472 -48.902 1.00 24.96 93 ASN D N 1
ATOM 10800 C CA . ASN D 1 96 ? 30.596 70.194 -49.915 1.00 24.49 93 ASN D CA 1
ATOM 10801 C C . ASN D 1 96 ? 29.441 71.198 -49.895 1.00 22.85 93 ASN D C 1
ATOM 10802 O O . ASN D 1 96 ? 28.519 71.087 -50.713 1.00 23.39 93 ASN D O 1
ATOM 10807 N N . SER D 1 97 ? 29.490 72.165 -48.981 1.00 23.34 94 SER D N 1
ATOM 10808 C CA . SER D 1 97 ? 28.334 73.059 -48.713 1.00 21.25 94 SER D CA 1
ATOM 10809 C C . SER D 1 97 ? 28.157 74.357 -49.512 1.00 21.74 94 SER D C 1
ATOM 10810 O O . SER D 1 97 ? 28.840 75.352 -49.244 1.00 22.34 94 SER D O 1
ATOM 10813 N N . GLY D 1 98 ? 27.218 74.343 -50.468 1.00 21.93 95 GLY D N 1
ATOM 10814 C CA . GLY D 1 98 ? 26.870 75.545 -51.228 1.00 21.35 95 GLY D CA 1
ATOM 10815 C C . GLY D 1 98 ? 26.217 76.550 -50.274 1.00 21.70 95 GLY D C 1
ATOM 10816 O O . GLY D 1 98 ? 26.466 77.766 -50.361 1.00 22.71 95 GLY D O 1
ATOM 10817 N N . THR D 1 99 ? 25.401 76.066 -49.334 1.00 20.25 96 THR D N 1
ATOM 10818 C CA . THR D 1 99 ? 24.749 76.987 -48.393 1.00 21.20 96 THR D CA 1
ATOM 10819 C C . THR D 1 99 ? 25.803 77.745 -47.603 1.00 20.68 96 THR D C 1
ATOM 10820 O O . THR D 1 99 ? 25.701 78.967 -47.419 1.00 21.21 96 THR D O 1
ATOM 10824 N N . ALA D 1 100 ? 26.837 77.048 -47.132 1.00 21.19 97 ALA D N 1
ATOM 10825 C CA . ALA D 1 100 ? 27.865 77.738 -46.337 1.00 21.88 97 ALA D CA 1
ATOM 10826 C C . ALA D 1 100 ? 28.631 78.773 -47.168 1.00 22.56 97 ALA D C 1
ATOM 10827 O O . ALA D 1 100 ? 28.773 79.923 -46.740 1.00 23.79 97 ALA D O 1
ATOM 10829 N N . ILE D 1 101 ? 29.063 78.417 -48.377 1.00 21.83 98 ILE D N 1
ATOM 10830 C CA . ILE D 1 101 ? 29.840 79.378 -49.175 1.00 22.95 98 ILE D CA 1
ATOM 10831 C C . ILE D 1 101 ? 28.998 80.581 -49.608 1.00 22.26 98 ILE D C 1
ATOM 10832 O O . ILE D 1 101 ? 29.486 81.727 -49.618 1.00 21.99 98 ILE D O 1
ATOM 10837 N N . ARG D 1 102 ? 27.744 80.350 -49.967 1.00 21.70 99 ARG D N 1
ATOM 10838 C CA . ARG D 1 102 ? 26.905 81.472 -50.396 1.00 21.64 99 ARG D CA 1
ATOM 10839 C C . ARG D 1 102 ? 26.528 82.382 -49.220 1.00 23.10 99 ARG D C 1
ATOM 10840 O O . ARG D 1 102 ? 26.558 83.616 -49.360 1.00 25.32 99 ARG D O 1
ATOM 10848 N N . LEU D 1 103 ? 26.200 81.804 -48.064 1.00 22.24 100 LEU D N 1
ATOM 10849 C CA . LEU D 1 103 ? 25.839 82.622 -46.919 1.00 23.44 100 LEU D CA 1
ATOM 10850 C C . LEU D 1 103 ? 27.057 83.358 -46.399 1.00 24.24 100 LEU D C 1
ATOM 10851 O O . LEU D 1 103 ? 26.950 84.549 -46.095 1.00 24.20 100 LEU D O 1
ATOM 10856 N N . LEU D 1 104 ? 28.204 82.673 -46.293 1.00 23.70 101 LEU D N 1
ATOM 10857 C CA . LEU D 1 104 ? 29.429 83.339 -45.836 1.00 23.96 101 LEU D CA 1
ATOM 10858 C C . LEU D 1 104 ? 29.837 84.476 -46.776 1.00 24.70 101 LEU D C 1
ATOM 10859 O O . LEU D 1 104 ? 30.338 85.506 -46.332 1.00 25.08 101 LEU D O 1
ATOM 10864 N N . SER D 1 105 ? 29.611 84.304 -48.077 1.00 24.13 102 SER D N 1
ATOM 10865 C CA . SER D 1 105 ? 29.963 85.361 -49.026 1.00 25.58 102 SER D CA 1
ATOM 10866 C C . SER D 1 105 ? 29.207 86.662 -48.732 1.00 26.12 102 SER D C 1
ATOM 10867 O O . SER D 1 105 ? 29.777 87.736 -48.811 1.00 27.42 102 SER D O 1
ATOM 10870 N N . GLY D 1 106 ? 27.926 86.533 -48.388 1.00 25.88 103 GLY D N 1
ATOM 10871 C CA . GLY D 1 106 ? 27.106 87.676 -48.031 1.00 26.50 103 GLY D CA 1
ATOM 10872 C C . GLY D 1 106 ? 27.620 88.345 -46.772 1.00 27.35 103 GLY D C 1
ATOM 10873 O O . GLY D 1 106 ? 27.732 89.567 -46.699 1.00 27.00 103 GLY D O 1
ATOM 10874 N N . LEU D 1 107 ? 27.927 87.528 -45.774 1.00 26.45 104 LEU D N 1
ATOM 10875 C CA . LEU D 1 107 ? 28.439 88.012 -44.500 1.00 26.78 104 LEU D CA 1
ATOM 10876 C C . LEU D 1 107 ? 29.772 88.746 -44.621 1.00 28.44 104 LEU D C 1
ATOM 10877 O O . LEU D 1 107 ? 30.006 89.743 -43.929 1.00 28.53 104 LEU D O 1
ATOM 10882 N N . LEU D 1 108 ? 30.633 88.242 -45.495 1.00 28.07 105 LEU D N 1
ATOM 10883 C CA . LEU D 1 108 ? 31.994 88.736 -45.630 1.00 29.75 105 LEU D CA 1
ATOM 10884 C C . LEU D 1 108 ? 32.196 89.856 -46.660 1.00 30.61 105 LEU D C 1
ATOM 10885 O O . LEU D 1 108 ? 33.206 90.570 -46.616 1.00 30.73 105 LEU D O 1
ATOM 10890 N N . ALA D 1 109 ? 31.242 90.020 -47.576 1.00 30.84 106 ALA D N 1
ATOM 10891 C CA . ALA D 1 109 ? 31.381 91.034 -48.618 1.00 31.27 106 ALA D CA 1
ATOM 10892 C C . ALA D 1 109 ? 31.558 92.432 -48.052 1.00 33.02 106 ALA D C 1
ATOM 10893 O O . ALA D 1 109 ? 32.269 93.256 -48.653 1.00 33.76 106 ALA D O 1
ATOM 10895 N N . GLY D 1 110 ? 30.935 92.687 -46.899 1.00 33.14 107 GLY D N 1
ATOM 10896 C CA . GLY D 1 110 ? 30.955 94.005 -46.262 1.00 35.85 107 GLY D CA 1
ATOM 10897 C C . GLY D 1 110 ? 31.900 94.194 -45.089 1.00 37.07 107 GLY D C 1
ATOM 10898 O O . GLY D 1 110 ? 31.791 95.189 -44.365 1.00 38.12 107 GLY D O 1
ATOM 10899 N N . GLN D 1 111 ? 32.822 93.249 -44.898 1.00 37.22 108 GLN D N 1
ATOM 10900 C CA . GLN D 1 111 ? 33.801 93.320 -43.819 1.00 38.10 108 GLN D CA 1
ATOM 10901 C C . GLN D 1 111 ? 35.010 94.148 -44.241 1.00 39.76 108 GLN D C 1
ATOM 10902 O O . GLN D 1 111 ? 35.262 94.315 -45.425 1.00 39.81 108 GLN D O 1
ATOM 10908 N N . PRO D 1 112 ? 35.784 94.637 -43.265 1.00 41.30 109 PRO D N 1
ATOM 10909 C CA . PRO D 1 112 ? 37.000 95.398 -43.545 1.00 42.92 109 PRO D CA 1
ATOM 10910 C C . PRO D 1 112 ? 38.251 94.526 -43.794 1.00 42.96 109 PRO D C 1
ATOM 10911 O O . PRO D 1 112 ? 39.369 94.974 -43.549 1.00 45.41 109 PRO D O 1
ATOM 10915 N N . PHE D 1 113 ? 38.073 93.294 -44.277 1.00 39.96 110 PHE D N 1
ATOM 10916 C CA . PHE D 1 113 ? 39.211 92.414 -44.564 1.00 39.51 110 PHE D CA 1
ATOM 10917 C C . PHE D 1 113 ? 38.896 91.516 -45.759 1.00 37.33 110 PHE D C 1
ATOM 10918 O O . PHE D 1 113 ? 37.773 91.518 -46.247 1.00 36.24 110 PHE D O 1
ATOM 10926 N N . ASN D 1 114 ? 39.905 90.778 -46.223 1.00 37.73 111 ASN D N 1
ATOM 10927 C CA . ASN D 1 114 ? 39.777 89.912 -47.388 1.00 36.81 111 ASN D CA 1
ATOM 10928 C C . ASN D 1 114 ? 39.705 88.464 -46.972 1.00 37.04 111 ASN D C 1
ATOM 10929 O O . ASN D 1 114 ? 40.386 88.046 -46.025 1.00 37.24 111 ASN D O 1
ATOM 10934 N N . THR D 1 115 ? 38.892 87.701 -47.699 1.00 35.69 112 THR D N 1
ATOM 10935 C CA . THR D 1 115 ? 38.683 86.303 -47.393 1.00 34.98 112 THR D CA 1
ATOM 10936 C C . THR D 1 115 ? 38.619 85.445 -48.660 1.00 34.47 112 THR D C 1
ATOM 10937 O O . THR D 1 115 ? 38.027 85.845 -49.663 1.00 34.13 112 THR D O 1
ATOM 10941 N N . VAL D 1 116 ? 39.252 84.280 -48.596 1.00 33.63 113 VAL D N 1
ATOM 10942 C CA . VAL D 1 116 ? 39.218 83.317 -49.679 1.00 32.74 113 VAL D CA 1
ATOM 10943 C C . VAL D 1 116 ? 38.317 82.191 -49.197 1.00 31.84 113 VAL D C 1
ATOM 10944 O O . VAL D 1 116 ? 38.466 81.711 -48.059 1.00 31.23 113 VAL D O 1
ATOM 10948 N N A LEU D 1 117 ? 37.372 81.800 -50.054 0.50 30.74 114 LEU D N 1
ATOM 10949 N N B LEU D 1 117 ? 37.363 81.799 -50.040 0.50 30.42 114 LEU D N 1
ATOM 10950 C CA A LEU D 1 117 ? 36.411 80.736 -49.766 0.50 29.40 114 LEU D CA 1
ATOM 10951 C CA B LEU D 1 117 ? 36.453 80.704 -49.723 0.50 28.85 114 LEU D CA 1
ATOM 10952 C C A LEU D 1 117 ? 36.537 79.654 -50.823 0.50 29.09 114 LEU D C 1
ATOM 10953 C C B LEU D 1 117 ? 36.544 79.655 -50.809 0.50 28.78 114 LEU D C 1
ATOM 10954 O O A LEU D 1 117 ? 36.532 79.949 -52.014 0.50 28.12 114 LEU D O 1
ATOM 10955 O O B LEU D 1 117 ? 36.521 79.972 -51.994 0.50 27.80 114 LEU D O 1
ATOM 10964 N N . THR D 1 118 ? 36.640 78.400 -50.394 1.00 28.73 115 THR D N 1
ATOM 10965 C CA . THR D 1 118 ? 36.741 77.303 -51.338 1.00 29.47 115 THR D CA 1
ATOM 10966 C C . THR D 1 118 ? 36.000 76.105 -50.777 1.00 27.95 115 THR D C 1
ATOM 10967 O O . THR D 1 118 ? 35.248 76.248 -49.827 1.00 27.75 115 THR D O 1
ATOM 10971 N N . GLY D 1 119 ? 36.197 74.950 -51.393 1.00 28.84 116 GLY D N 1
ATOM 10972 C CA . GLY D 1 119 ? 35.558 73.720 -50.954 1.00 28.33 116 GLY D CA 1
ATOM 10973 C C . GLY D 1 119 ? 36.067 72.550 -51.755 1.00 29.42 116 GLY D C 1
ATOM 10974 O O . GLY D 1 119 ? 37.134 72.633 -52.395 1.00 29.43 116 GLY D O 1
ATOM 10975 N N . ASP D 1 120 ? 35.286 71.471 -51.761 1.00 28.92 117 ASP D N 1
ATOM 10976 C CA . ASP D 1 120 ? 35.677 70.249 -52.442 1.00 29.95 117 ASP D CA 1
ATOM 10977 C C . ASP D 1 120 ? 35.436 70.330 -53.951 1.00 31.13 117 ASP D C 1
ATOM 10978 O O . ASP D 1 120 ? 34.933 71.335 -54.448 1.00 31.05 117 ASP D O 1
ATOM 10983 N N . SER D 1 121 ? 35.815 69.284 -54.676 1.00 32.58 118 SER D N 1
ATOM 10984 C CA . SER D 1 121 ? 35.658 69.267 -56.122 1.00 34.03 118 SER D CA 1
ATOM 10985 C C . SER D 1 121 ? 34.214 69.539 -56.585 1.00 33.39 118 SER D C 1
ATOM 10986 O O . SER D 1 121 ? 34.003 70.177 -57.613 1.00 34.06 118 SER D O 1
ATOM 10989 N N . SER D 1 122 ? 33.226 69.059 -55.828 1.00 30.84 119 SER D N 1
ATOM 10990 C CA . SER D 1 122 ? 31.827 69.312 -56.156 1.00 29.73 119 SER D CA 1
ATOM 10991 C C . SER D 1 122 ? 31.472 70.784 -55.977 1.00 28.38 119 SER D C 1
ATOM 10992 O O . SER D 1 122 ? 30.859 71.414 -56.852 1.00 28.31 119 SER D O 1
ATOM 10995 N N . LEU D 1 123 ? 31.890 71.342 -54.856 1.00 26.36 120 LEU D N 1
ATOM 10996 C CA . LEU D 1 123 ? 31.585 72.753 -54.563 1.00 25.91 120 LEU D CA 1
ATOM 10997 C C . LEU D 1 123 ? 32.229 73.689 -55.604 1.00 27.01 120 LEU D C 1
ATOM 10998 O O . LEU D 1 123 ? 31.661 74.719 -55.948 1.00 24.77 120 LEU D O 1
ATOM 11003 N N . GLN D 1 124 ? 33.404 73.307 -56.099 1.00 28.04 121 GLN D N 1
ATOM 11004 C CA . GLN D 1 124 ? 34.125 74.110 -57.084 1.00 30.66 121 GLN D CA 1
ATOM 11005 C C . GLN D 1 124 ? 33.486 74.119 -58.481 1.00 32.00 121 GLN D C 1
ATOM 11006 O O . GLN D 1 124 ? 34.023 74.741 -59.394 1.00 32.88 121 GLN D O 1
ATOM 11012 N N . ARG D 1 125 ? 32.374 73.398 -58.652 1.00 31.45 122 ARG D N 1
ATOM 11013 C CA . ARG D 1 125 ? 31.616 73.409 -59.897 1.00 33.24 122 ARG D CA 1
ATOM 11014 C C . ARG D 1 125 ? 30.256 74.107 -59.720 1.00 31.69 122 ARG D C 1
ATOM 11015 O O . ARG D 1 125 ? 29.494 74.236 -60.686 1.00 33.81 122 ARG D O 1
ATOM 11023 N N . ARG D 1 126 ? 29.957 74.562 -58.508 1.00 29.42 123 ARG D N 1
ATOM 11024 C CA . ARG D 1 126 ? 28.640 75.154 -58.190 1.00 28.29 123 ARG D CA 1
ATOM 11025 C C . ARG D 1 126 ? 28.587 76.600 -58.652 1.00 27.61 123 ARG D C 1
ATOM 11026 O O . ARG D 1 126 ? 29.527 77.321 -58.430 1.00 25.34 123 ARG D O 1
ATOM 11034 N N . PRO D 1 127 ? 27.455 77.032 -59.236 1.00 27.54 124 PRO D N 1
ATOM 11035 C CA . PRO D 1 127 ? 27.375 78.391 -59.791 1.00 27.27 124 PRO D CA 1
ATOM 11036 C C . PRO D 1 127 ? 27.332 79.512 -58.765 1.00 26.76 124 PRO D C 1
ATOM 11037 O O . PRO D 1 127 ? 26.548 79.468 -57.809 1.00 24.90 124 PRO D O 1
ATOM 11041 N N . MET D 1 128 ? 28.174 80.526 -58.963 1.00 25.61 125 MET D N 1
ATOM 11042 C CA . MET D 1 128 ? 28.228 81.659 -58.023 1.00 25.61 125 MET D CA 1
ATOM 11043 C C . MET D 1 128 ? 27.892 83.002 -58.665 1.00 25.70 125 MET D C 1
ATOM 11044 O O . MET D 1 128 ? 27.864 84.025 -57.968 1.00 25.93 125 MET D O 1
ATOM 11049 N N . LYS D 1 129 ? 27.615 83.017 -59.969 1.00 25.96 126 LYS D N 1
ATOM 11050 C CA . LYS D 1 129 ? 27.235 84.274 -60.638 1.00 27.38 126 LYS D CA 1
ATOM 11051 C C . LYS D 1 129 ? 26.015 84.869 -59.938 1.00 26.39 126 LYS D C 1
ATOM 11052 O O . LYS D 1 129 ? 25.914 86.085 -59.749 1.00 26.38 126 LYS D O 1
ATOM 11058 N N . ARG D 1 130 ? 25.115 83.980 -59.510 1.00 24.88 127 ARG D N 1
ATOM 11059 C CA . ARG D 1 130 ? 23.871 84.371 -58.850 1.00 23.92 127 ARG D CA 1
ATOM 11060 C C . ARG D 1 130 ? 24.046 85.185 -57.574 1.00 24.32 127 ARG D C 1
ATOM 11061 O O . ARG D 1 130 ? 23.094 85.825 -57.145 1.00 25.75 127 ARG D O 1
ATOM 11069 N N . ILE D 1 131 ? 25.195 85.060 -56.899 1.00 24.67 128 ILE D N 1
ATOM 11070 C CA . ILE D 1 131 ? 25.467 85.903 -55.727 1.00 25.17 128 ILE D CA 1
ATOM 11071 C C . ILE D 1 131 ? 26.498 86.994 -56.035 1.00 25.75 128 ILE D C 1
ATOM 11072 O O . ILE D 1 131 ? 26.403 88.099 -55.486 1.00 26.64 128 ILE D O 1
ATOM 11077 N N . ILE D 1 132 ? 27.454 86.710 -56.919 1.00 26.21 129 ILE D N 1
ATOM 11078 C CA . ILE D 1 132 ? 28.480 87.697 -57.266 1.00 27.69 129 ILE D CA 1
ATOM 11079 C C . ILE D 1 132 ? 27.847 88.922 -57.898 1.00 28.34 129 ILE D C 1
ATOM 11080 O O . ILE D 1 132 ? 28.205 90.068 -57.533 1.00 30.15 129 ILE D O 1
ATOM 11085 N N . ASP D 1 133 ? 26.887 88.715 -58.804 1.00 28.82 130 ASP D N 1
ATOM 11086 C CA . ASP D 1 133 ? 26.246 89.862 -59.497 1.00 29.78 130 ASP D CA 1
ATOM 11087 C C . ASP D 1 133 ? 25.516 90.846 -58.572 1.00 29.65 130 ASP D C 1
ATOM 11088 O O . ASP D 1 133 ? 25.811 92.042 -58.609 1.00 31.93 130 ASP D O 1
ATOM 11093 N N . PRO D 1 134 ? 24.566 90.369 -57.747 1.00 28.10 131 PRO D N 1
ATOM 11094 C CA . PRO D 1 134 ? 23.895 91.332 -56.864 1.00 27.74 131 PRO D CA 1
ATOM 11095 C C . PRO D 1 134 ? 24.818 91.885 -55.779 1.00 28.10 131 PRO D C 1
ATOM 11096 O O . PRO D 1 134 ? 24.704 93.058 -55.420 1.00 29.84 131 PRO D O 1
ATOM 11100 N N . LEU D 1 135 ? 25.721 91.070 -55.238 1.00 27.59 132 LEU D N 1
ATOM 11101 C CA . LEU D 1 135 ? 26.654 91.600 -54.240 1.00 27.07 132 LEU D CA 1
ATOM 11102 C C . LEU D 1 135 ? 27.487 92.724 -54.863 1.00 28.83 132 LEU D C 1
ATOM 11103 O O . LEU D 1 135 ? 27.751 93.728 -54.211 1.00 28.86 132 LEU D O 1
ATOM 11108 N N . THR D 1 136 ? 27.887 92.552 -56.124 1.00 28.68 133 THR D N 1
ATOM 11109 C CA . THR D 1 136 ? 28.666 93.581 -56.825 1.00 31.03 133 THR D CA 1
ATOM 11110 C C . THR D 1 136 ? 27.853 94.881 -56.982 1.00 31.70 133 THR D C 1
ATOM 11111 O O . THR D 1 136 ? 28.425 95.975 -56.926 1.00 32.39 133 THR D O 1
ATOM 11115 N N . LEU D 1 137 ? 26.533 94.771 -57.145 1.00 31.17 134 LEU D N 1
ATOM 11116 C CA . LEU D 1 137 ? 25.674 95.951 -57.224 1.00 32.82 134 LEU D CA 1
ATOM 11117 C C . LEU D 1 137 ? 25.641 96.709 -55.897 1.00 33.15 134 LEU D C 1
ATOM 11118 O O . LEU D 1 137 ? 25.307 97.892 -55.855 1.00 31.88 134 LEU D O 1
ATOM 11123 N N . MET D 1 138 ? 25.960 96.006 -54.810 1.00 32.11 135 MET D N 1
ATOM 11124 C CA . MET D 1 138 ? 26.007 96.603 -53.477 1.00 33.14 135 MET D CA 1
ATOM 11125 C C . MET D 1 138 ? 27.371 97.216 -53.206 1.00 34.65 135 MET D C 1
ATOM 11126 O O . MET D 1 138 ? 27.585 97.808 -52.161 1.00 36.40 135 MET D O 1
ATOM 11131 N N . GLY D 1 139 ? 28.302 97.036 -54.134 1.00 34.95 136 GLY D N 1
ATOM 11132 C CA . GLY D 1 139 ? 29.640 97.573 -53.982 1.00 35.50 136 GLY D CA 1
ATOM 11133 C C . GLY D 1 139 ? 30.680 96.532 -53.631 1.00 34.70 136 GLY D C 1
ATOM 11134 O O . GLY D 1 139 ? 31.828 96.882 -53.346 1.00 34.88 136 GLY D O 1
ATOM 11135 N N . ALA D 1 140 ? 30.297 95.251 -53.646 1.00 33.31 137 ALA D N 1
ATOM 11136 C CA . ALA D 1 140 ? 31.235 94.189 -53.335 1.00 32.45 137 ALA D CA 1
ATOM 11137 C C . ALA D 1 140 ? 32.243 93.974 -54.471 1.00 33.35 137 ALA D C 1
ATOM 11138 O O . ALA D 1 140 ? 32.001 94.338 -55.619 1.00 33.04 137 ALA D O 1
ATOM 11140 N N . LYS D 1 141 ? 33.373 93.361 -54.127 1.00 34.57 138 LYS D N 1
ATOM 11141 C CA . LYS D 1 141 ? 34.413 93.026 -55.085 1.00 36.95 138 LYS D CA 1
ATOM 11142 C C . LYS D 1 141 ? 34.755 91.557 -54.832 1.00 36.09 138 LYS D C 1
ATOM 11143 O O . LYS D 1 141 ? 35.376 91.228 -53.827 1.00 35.26 138 LYS D O 1
ATOM 11149 N N . ILE D 1 142 ? 34.306 90.679 -55.724 1.00 35.76 139 ILE D N 1
ATOM 11150 C CA . ILE D 1 142 ? 34.535 89.252 -55.571 1.00 36.27 139 ILE D CA 1
ATOM 11151 C C . ILE D 1 142 ? 35.240 88.703 -56.797 1.00 37.81 139 ILE D C 1
ATOM 11152 O O . ILE D 1 142 ? 34.740 88.822 -57.925 1.00 39.13 139 ILE D O 1
ATOM 11157 N N . ASP D 1 143 ? 36.405 88.107 -56.581 1.00 38.81 140 ASP D N 1
ATOM 11158 C CA . ASP D 1 143 ? 37.183 87.554 -57.667 1.00 40.25 140 ASP D CA 1
ATOM 11159 C C . ASP D 1 143 ? 36.895 86.060 -57.797 1.00 39.54 140 ASP D C 1
ATOM 11160 O O . ASP D 1 143 ? 36.733 85.357 -56.802 1.00 36.80 140 ASP D O 1
ATOM 11165 N N . SER D 1 144 ? 36.820 85.593 -59.035 1.00 39.94 141 SER D N 1
ATOM 11166 C CA . SER D 1 144 ? 36.584 84.191 -59.316 1.00 40.60 141 SER D CA 1
ATOM 11167 C C . SER D 1 144 ? 36.929 83.906 -60.762 1.00 41.42 141 SER D C 1
ATOM 11168 O O . SER D 1 144 ? 36.901 84.810 -61.612 1.00 42.14 141 SER D O 1
ATOM 11171 N N . THR D 1 145 ? 37.270 82.655 -61.041 1.00 40.81 142 THR D N 1
ATOM 11172 C CA . THR D 1 145 ? 37.517 82.233 -62.402 1.00 40.91 142 THR D CA 1
ATOM 11173 C C . THR D 1 145 ? 36.293 81.437 -62.803 1.00 39.39 142 THR D C 1
ATOM 11174 O O . THR D 1 145 ? 35.973 80.421 -62.167 1.00 37.99 142 THR D O 1
ATOM 11178 N N . GLY D 1 146 ? 35.583 81.929 -63.816 1.00 38.40 143 GLY D N 1
ATOM 11179 C CA . GLY D 1 146 ? 34.411 81.237 -64.339 1.00 38.39 143 GLY D CA 1
ATOM 11180 C C . GLY D 1 146 ? 33.195 81.223 -63.426 1.00 36.07 143 GLY D C 1
ATOM 11181 O O . GLY D 1 146 ? 32.342 80.351 -63.545 1.00 36.01 143 GLY D O 1
ATOM 11182 N N . ASN D 1 147 ? 33.111 82.197 -62.529 1.00 34.88 144 ASN D N 1
ATOM 11183 C CA . ASN D 1 147 ? 31.978 82.331 -61.602 1.00 33.37 144 ASN D CA 1
ATOM 11184 C C . ASN D 1 147 ? 31.697 81.117 -60.723 1.00 31.94 144 ASN D C 1
ATOM 11185 O O . ASN D 1 147 ? 30.546 80.854 -60.382 1.00 31.75 144 ASN D O 1
ATOM 11190 N N . VAL D 1 148 ? 32.748 80.382 -60.377 1.00 30.73 145 VAL D N 1
ATOM 11191 C CA . VAL D 1 148 ? 32.637 79.251 -59.453 1.00 29.46 145 VAL D CA 1
ATOM 11192 C C . VAL D 1 148 ? 33.747 79.436 -58.443 1.00 29.38 145 VAL D C 1
ATOM 11193 O O . VAL D 1 148 ? 34.698 80.177 -58.697 1.00 29.28 145 VAL D O 1
ATOM 11197 N N . PRO D 1 149 ? 33.654 78.748 -57.300 1.00 27.71 146 PRO D N 1
ATOM 11198 C CA . PRO D 1 149 ? 34.730 78.855 -56.321 1.00 28.11 146 PRO D CA 1
ATOM 11199 C C . PRO D 1 149 ? 36.032 78.207 -56.858 1.00 30.39 146 PRO D C 1
ATOM 11200 O O . PRO D 1 149 ? 35.979 77.382 -57.771 1.00 32.55 146 PRO D O 1
ATOM 11204 N N . PRO D 1 150 ? 37.191 78.543 -56.273 1.00 31.78 147 PRO D N 1
ATOM 11205 C CA . PRO D 1 150 ? 37.352 79.434 -55.141 1.00 32.18 147 PRO D CA 1
ATOM 11206 C C . PRO D 1 150 ? 37.015 80.883 -55.425 1.00 31.42 147 PRO D C 1
ATOM 11207 O O . PRO D 1 150 ? 37.129 81.363 -56.564 1.00 33.42 147 PRO D O 1
ATOM 11211 N N . LEU D 1 151 ? 36.562 81.549 -54.375 1.00 30.23 148 LEU D N 1
ATOM 11212 C CA . LEU D 1 151 ? 36.203 82.944 -54.422 1.00 30.61 148 LEU D CA 1
ATOM 11213 C C . LEU D 1 151 ? 37.168 83.746 -53.558 1.00 31.90 148 LEU D C 1
ATOM 11214 O O . LEU D 1 151 ? 37.600 83.274 -52.499 1.00 32.09 148 LEU D O 1
ATOM 11219 N N . LYS D 1 152 ? 37.548 84.930 -54.023 1.00 33.40 149 LYS D N 1
ATOM 11220 C CA . LYS D 1 152 ? 38.325 85.836 -53.173 1.00 34.96 149 LYS D CA 1
ATOM 11221 C C . LYS D 1 152 ? 37.504 87.091 -53.018 1.00 34.30 149 LYS D C 1
ATOM 11222 O O . LYS D 1 152 ? 37.215 87.787 -53.996 1.00 34.32 149 LYS D O 1
ATOM 11228 N N . ILE D 1 153 ? 37.115 87.358 -51.779 1.00 33.77 150 ILE D N 1
ATOM 11229 C CA . ILE D 1 153 ? 36.308 88.503 -51.439 1.00 32.79 150 ILE D CA 1
ATOM 11230 C C . ILE D 1 153 ? 37.202 89.617 -50.895 1.00 35.22 150 ILE D C 1
ATOM 11231 O O . ILE D 1 153 ? 37.976 89.394 -49.951 1.00 34.44 150 ILE D O 1
ATOM 11236 N N . TYR D 1 154 ? 37.119 90.784 -51.536 1.00 36.50 151 TYR D N 1
ATOM 11237 C CA . TYR D 1 154 ? 37.836 91.971 -51.098 1.00 38.30 151 TYR D CA 1
ATOM 11238 C C . TYR D 1 154 ? 36.798 92.791 -50.362 1.00 37.30 151 TYR D C 1
ATOM 11239 O O . TYR D 1 154 ? 36.051 93.557 -50.960 1.00 37.19 151 TYR D O 1
ATOM 11248 N N . GLY D 1 155 ? 36.736 92.583 -49.057 1.00 36.69 152 GLY D N 1
ATOM 11249 C CA . GLY D 1 155 ? 35.756 93.223 -48.216 1.00 36.71 152 GLY D CA 1
ATOM 11250 C C . GLY D 1 155 ? 35.670 94.725 -48.393 1.00 38.22 152 GLY D C 1
ATOM 11251 O O . GLY D 1 155 ? 36.695 95.414 -48.468 1.00 39.28 152 GLY D O 1
ATOM 11252 N N . ASN D 1 156 ? 34.437 95.209 -48.473 1.00 37.61 153 ASN D N 1
ATOM 11253 C CA . ASN D 1 156 ? 34.142 96.628 -48.625 1.00 39.00 153 ASN D CA 1
ATOM 11254 C C . ASN D 1 156 ? 33.201 97.054 -47.496 1.00 39.79 153 ASN D C 1
ATOM 11255 O O . ASN D 1 156 ? 32.020 96.749 -47.537 1.00 38.33 153 ASN D O 1
ATOM 11260 N N . PRO D 1 157 ? 33.721 97.774 -46.479 1.00 41.57 154 PRO D N 1
ATOM 11261 C CA . PRO D 1 157 ? 32.819 98.143 -45.382 1.00 42.71 154 PRO D CA 1
ATOM 11262 C C . PRO D 1 157 ? 31.810 99.247 -45.717 1.00 43.98 154 PRO D C 1
ATOM 11263 O O . PRO D 1 157 ? 30.975 99.581 -44.880 1.00 45.10 154 PRO D O 1
ATOM 11267 N N . ARG D 1 158 ? 31.872 99.800 -46.925 1.00 44.31 155 ARG D N 1
ATOM 11268 C CA . ARG D 1 158 ? 30.911 100.818 -47.317 1.00 45.20 155 ARG D CA 1
ATOM 11269 C C . ARG D 1 158 ? 29.935 100.296 -48.381 1.00 42.46 155 ARG D C 1
ATOM 11270 O O . ARG D 1 158 ? 29.604 100.997 -49.337 1.00 41.15 155 ARG D O 1
ATOM 11278 N N . LEU D 1 159 ? 29.477 99.053 -48.218 1.00 39.14 156 LEU D N 1
ATOM 11279 C CA . LEU D 1 159 ? 28.466 98.526 -49.125 1.00 37.66 156 LEU D CA 1
ATOM 11280 C C . LEU D 1 159 ? 27.241 99.426 -49.012 1.00 37.75 156 LEU D C 1
ATOM 11281 O O . LEU D 1 159 ? 27.004 100.045 -47.966 1.00 36.84 156 LEU D O 1
ATOM 11286 N N . THR D 1 160 ? 26.477 99.487 -50.098 1.00 37.66 157 THR D N 1
ATOM 11287 C CA . THR D 1 160 ? 25.249 100.272 -50.162 1.00 38.73 157 THR D CA 1
ATOM 11288 C C . THR D 1 160 ? 24.088 99.336 -50.502 1.00 37.12 157 THR D C 1
ATOM 11289 O O . THR D 1 160 ? 24.240 98.376 -51.287 1.00 35.09 157 THR D O 1
ATOM 11293 N N . GLY D 1 161 ? 22.944 99.600 -49.878 1.00 36.40 158 GLY D N 1
ATOM 11294 C CA . GLY D 1 161 ? 21.750 98.792 -50.062 1.00 36.32 158 GLY D CA 1
ATOM 11295 C C . GLY D 1 161 ? 21.228 98.791 -51.478 1.00 37.14 158 GLY D C 1
ATOM 11296 O O . GLY D 1 161 ? 21.407 99.757 -52.220 1.00 37.86 158 GLY D O 1
ATOM 11297 N N . ILE D 1 162 ? 20.601 97.693 -51.872 1.00 36.15 159 ILE D N 1
ATOM 11298 C CA . ILE D 1 162 ? 20.016 97.598 -53.196 1.00 37.17 159 ILE D CA 1
ATOM 11299 C C . ILE D 1 162 ? 18.651 96.956 -53.125 1.00 36.75 159 ILE D C 1
ATOM 11300 O O . ILE D 1 162 ? 18.274 96.371 -52.119 1.00 36.44 159 ILE D O 1
ATOM 11305 N N . HIS D 1 163 ? 17.892 97.134 -54.189 1.00 36.63 160 HIS D N 1
ATOM 11306 C CA A HIS D 1 163 ? 16.615 96.449 -54.334 0.70 36.54 160 HIS D CA 1
ATOM 11307 C CA B HIS D 1 163 ? 16.613 96.491 -54.327 0.30 36.42 160 HIS D CA 1
ATOM 11308 C C . HIS D 1 163 ? 16.873 95.445 -55.428 1.00 35.29 160 HIS D C 1
ATOM 11309 O O . HIS D 1 163 ? 17.343 95.796 -56.505 1.00 35.24 160 HIS D O 1
ATOM 11322 N N . TYR D 1 164 ? 16.595 94.174 -55.150 1.00 34.21 161 TYR D N 1
ATOM 11323 C CA . TYR D 1 164 ? 16.885 93.126 -56.121 1.00 32.93 161 TYR D CA 1
ATOM 11324 C C . TYR D 1 164 ? 15.788 92.096 -56.249 1.00 32.87 161 TYR D C 1
ATOM 11325 O O . TYR D 1 164 ? 15.328 91.557 -55.248 1.00 32.37 161 TYR D O 1
ATOM 11334 N N . GLN D 1 165 ? 15.397 91.799 -57.485 1.00 33.77 162 GLN D N 1
ATOM 11335 C CA . GLN D 1 165 ? 14.407 90.757 -57.739 1.00 35.62 162 GLN D CA 1
ATOM 11336 C C . GLN D 1 165 ? 15.160 89.476 -58.110 1.00 34.06 162 GLN D C 1
ATOM 11337 O O . GLN D 1 165 ? 15.971 89.470 -59.047 1.00 32.65 162 GLN D O 1
ATOM 11343 N N . LEU D 1 166 ? 14.903 88.402 -57.361 1.00 33.11 163 LEU D N 1
ATOM 11344 C CA . LEU D 1 166 ? 15.569 87.133 -57.610 1.00 32.33 163 LEU D CA 1
ATOM 11345 C C . LEU D 1 166 ? 15.186 86.556 -58.965 1.00 32.55 163 LEU D C 1
ATOM 11346 O O . LEU D 1 166 ? 14.003 86.381 -59.248 1.00 33.16 163 LEU D O 1
ATOM 11351 N N . PRO D 1 167 ? 16.186 86.245 -59.806 1.00 32.32 164 PRO D N 1
ATOM 11352 C CA . PRO D 1 167 ? 15.873 85.641 -61.107 1.00 34.60 164 PRO D CA 1
ATOM 11353 C C . PRO D 1 167 ? 15.437 84.175 -61.003 1.00 34.87 164 PRO D C 1
ATOM 11354 O O . PRO D 1 167 ? 14.825 83.653 -61.934 1.00 35.79 164 PRO D O 1
ATOM 11358 N N . MET D 1 168 ? 15.788 83.525 -59.892 1.00 34.08 165 MET D N 1
ATOM 11359 C CA . MET D 1 168 ? 15.402 82.137 -59.624 1.00 34.66 165 MET D CA 1
ATOM 11360 C C . MET D 1 168 ? 14.952 82.075 -58.164 1.00 33.89 165 MET D C 1
ATOM 11361 O O . MET D 1 168 ? 15.307 82.948 -57.367 1.00 32.90 165 MET D O 1
ATOM 11366 N N . ALA D 1 169 ? 14.201 81.036 -57.805 1.00 34.13 166 ALA D N 1
ATOM 11367 C CA . ALA D 1 169 ? 13.674 80.884 -56.447 1.00 33.73 166 ALA D CA 1
ATOM 11368 C C . ALA D 1 169 ? 14.716 80.292 -55.486 1.00 32.10 166 ALA D C 1
ATOM 11369 O O . ALA D 1 169 ? 14.557 79.169 -54.987 1.00 32.57 166 ALA D O 1
ATOM 11371 N N . SER D 1 170 ? 15.755 81.080 -55.200 1.00 30.90 167 SER D N 1
ATOM 11372 C CA . SER D 1 170 ? 16.871 80.660 -54.358 1.00 28.74 167 SER D CA 1
ATOM 11373 C C . SER D 1 170 ? 16.871 81.331 -53.000 1.00 28.07 167 SER D C 1
ATOM 11374 O O . SER D 1 170 ? 17.085 82.549 -52.893 1.00 27.37 167 SER D O 1
ATOM 11377 N N . ALA D 1 171 ? 16.651 80.529 -51.957 1.00 25.28 168 ALA D N 1
ATOM 11378 C CA . ALA D 1 171 ? 16.687 81.021 -50.601 1.00 24.18 168 ALA D CA 1
ATOM 11379 C C . ALA D 1 171 ? 18.146 81.370 -50.227 1.00 23.26 168 ALA D C 1
ATOM 11380 O O . ALA D 1 171 ? 18.377 82.207 -49.378 1.00 23.63 168 ALA D O 1
ATOM 11382 N N . GLN D 1 172 ? 19.126 80.729 -50.861 1.00 22.16 169 GLN D N 1
ATOM 11383 C CA . GLN D 1 172 ? 20.529 81.068 -50.595 1.00 22.42 169 GLN D CA 1
ATOM 11384 C C . GLN D 1 172 ? 20.891 82.465 -51.111 1.00 22.68 169 GLN D C 1
ATOM 11385 O O . GLN D 1 172 ? 21.589 83.203 -50.423 1.00 23.46 169 GLN D O 1
ATOM 11391 N N . VAL D 1 173 ? 20.424 82.826 -52.306 1.00 23.84 170 VAL D N 1
ATOM 11392 C CA . VAL D 1 173 ? 20.709 84.162 -52.850 1.00 24.26 170 VAL D CA 1
ATOM 11393 C C . VAL D 1 173 ? 20.025 85.212 -51.952 1.00 24.60 170 VAL D C 1
ATOM 11394 O O . VAL D 1 173 ? 20.638 86.199 -51.531 1.00 25.17 170 VAL D O 1
ATOM 11398 N N . LYS D 1 174 ? 18.751 84.978 -51.666 1.00 24.10 171 LYS D N 1
ATOM 11399 C CA . LYS D 1 174 ? 17.998 85.836 -50.755 1.00 24.69 171 LYS D CA 1
ATOM 11400 C C . LYS D 1 174 ? 18.740 86.023 -49.431 1.00 24.12 171 LYS D C 1
ATOM 11401 O O . LYS D 1 174 ? 18.932 87.147 -48.968 1.00 25.13 171 LYS D O 1
ATOM 11407 N N . SER D 1 175 ? 19.189 84.922 -48.830 1.00 25.16 172 SER D N 1
ATOM 11408 C CA . SER D 1 175 ? 19.864 84.991 -47.539 1.00 24.42 172 SER D CA 1
ATOM 11409 C C . SER D 1 175 ? 21.214 85.689 -47.634 1.00 25.36 172 SER D C 1
ATOM 11410 O O . SER D 1 175 ? 21.603 86.470 -46.742 1.00 25.50 172 SER D O 1
ATOM 11413 N N . CYS D 1 176 ? 21.954 85.376 -48.691 1.00 23.73 173 CYS D N 1
ATOM 11414 C CA . CYS D 1 176 ? 23.232 86.025 -48.922 1.00 24.25 173 CYS D CA 1
ATOM 11415 C C . CYS D 1 176 ? 23.070 87.546 -48.922 1.00 24.96 173 CYS D C 1
ATOM 11416 O O . CYS D 1 176 ? 23.818 88.262 -48.259 1.00 24.84 173 CYS D O 1
ATOM 11419 N N . LEU D 1 177 ? 22.061 88.018 -49.644 1.00 25.73 174 LEU D N 1
ATOM 11420 C CA . LEU D 1 177 ? 21.821 89.454 -49.785 1.00 26.31 174 LEU D CA 1
ATOM 11421 C C . LEU D 1 177 ? 21.294 90.105 -48.508 1.00 28.03 174 LEU D C 1
ATOM 11422 O O . LEU D 1 177 ? 21.650 91.236 -48.211 1.00 28.13 174 LEU D O 1
ATOM 11427 N N . LEU D 1 178 ? 20.485 89.388 -47.732 1.00 29.10 175 LEU D N 1
ATOM 11428 C CA . LEU D 1 178 ? 20.005 89.944 -46.470 1.00 29.96 175 LEU D CA 1
ATOM 11429 C C . LEU D 1 178 ? 21.160 90.093 -45.481 1.00 29.87 175 LEU D C 1
ATOM 11430 O O . LEU D 1 178 ? 21.213 91.067 -44.747 1.00 30.70 175 LEU D O 1
ATOM 11435 N N . LEU D 1 179 ? 22.096 89.145 -45.485 1.00 28.04 176 LEU D N 1
ATOM 11436 C CA . LEU D 1 179 ? 23.260 89.215 -44.587 1.00 27.76 176 LEU D CA 1
ATOM 11437 C C . LEU D 1 179 ? 24.154 90.398 -44.965 1.00 28.75 176 LEU D C 1
ATOM 11438 O O . LEU D 1 179 ? 24.602 91.162 -44.089 1.00 28.07 176 LEU D O 1
ATOM 11443 N N . ALA D 1 180 ? 24.408 90.562 -46.267 1.00 28.23 177 ALA D N 1
ATOM 11444 C CA . ALA D 1 180 ? 25.184 91.705 -46.749 1.00 29.41 177 ALA D CA 1
ATOM 11445 C C . ALA D 1 180 ? 24.436 92.986 -46.365 1.00 30.70 177 ALA D C 1
ATOM 11446 O O . ALA D 1 180 ? 25.062 93.998 -46.016 1.00 30.13 177 ALA D O 1
ATOM 11448 N N . GLY D 1 181 ? 23.100 92.913 -46.400 1.00 29.89 178 GLY D N 1
ATOM 11449 C CA . GLY D 1 181 ? 22.237 94.032 -46.049 1.00 31.44 178 GLY D CA 1
ATOM 11450 C C . GLY D 1 181 ? 22.386 94.534 -44.628 1.00 31.92 178 GLY D C 1
ATOM 11451 O O . GLY D 1 181 ? 22.091 95.702 -44.328 1.00 33.38 178 GLY D O 1
ATOM 11452 N N . LEU D 1 182 ? 22.834 93.661 -43.732 1.00 31.50 179 LEU D N 1
ATOM 11453 C CA . LEU D 1 182 ? 23.044 94.066 -42.353 1.00 31.29 179 LEU D CA 1
ATOM 11454 C C . LEU D 1 182 ? 24.243 95.000 -42.238 1.00 31.99 179 LEU D C 1
ATOM 11455 O O . LEU D 1 182 ? 24.356 95.768 -41.270 1.00 32.26 179 LEU D O 1
ATOM 11460 N N . TYR D 1 183 ? 25.157 94.904 -43.200 1.00 31.74 180 TYR D N 1
ATOM 11461 C CA . TYR D 1 183 ? 26.372 95.718 -43.212 1.00 34.32 180 TYR D CA 1
ATOM 11462 C C . TYR D 1 183 ? 26.335 96.851 -44.237 1.00 35.86 180 TYR D C 1
ATOM 11463 O O . TYR D 1 183 ? 27.295 97.627 -44.330 1.00 37.95 180 TYR D O 1
ATOM 11472 N N . ALA D 1 184 ? 25.240 96.958 -44.986 1.00 35.53 181 ALA D N 1
ATOM 11473 C CA . ALA D 1 184 ? 25.143 97.950 -46.055 1.00 37.12 181 ALA D CA 1
ATOM 11474 C C . ALA D 1 184 ? 24.423 99.207 -45.624 1.00 39.03 181 ALA D C 1
ATOM 11475 O O . ALA D 1 184 ? 23.574 99.197 -44.735 1.00 39.80 181 ALA D O 1
ATOM 11477 N N . ARG D 1 185 ? 24.786 100.298 -46.270 1.00 40.80 182 ARG D N 1
ATOM 11478 C CA . ARG D 1 185 ? 24.180 101.584 -45.994 1.00 42.96 182 ARG D CA 1
ATOM 11479 C C . ARG D 1 185 ? 22.806 101.654 -46.628 1.00 42.43 182 ARG D C 1
ATOM 11480 O O . ARG D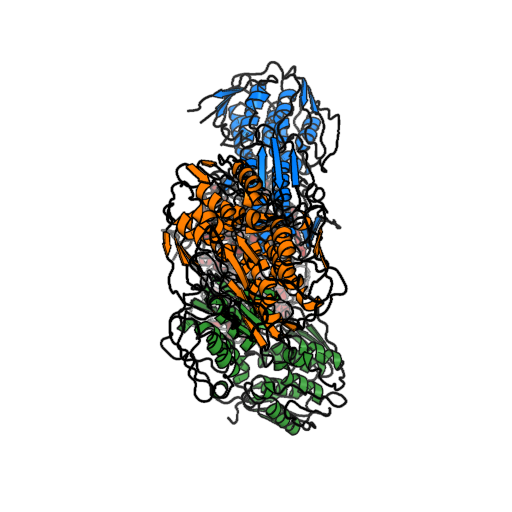 1 185 ? 22.662 101.498 -47.836 1.00 41.23 182 ARG D O 1
ATOM 11488 N N . GLY D 1 186 ? 21.796 101.875 -45.799 1.00 43.43 183 GLY D N 1
ATOM 11489 C CA . GLY D 1 186 ? 20.437 102.030 -46.282 1.00 44.07 183 GLY D CA 1
ATOM 11490 C C . GLY D 1 186 ? 19.669 100.739 -46.312 1.00 43.82 183 GLY D C 1
ATOM 11491 O O . GLY D 1 186 ? 20.024 99.774 -45.632 1.00 41.39 183 GLY D O 1
ATOM 11492 N N . LYS D 1 187 ? 18.623 100.719 -47.129 1.00 44.06 184 LYS D N 1
ATOM 11493 C CA . LYS D 1 187 ? 17.755 99.570 -47.204 1.00 43.88 184 LYS D CA 1
ATOM 11494 C C . LYS D 1 187 ? 18.110 98.579 -48.325 1.00 42.40 184 LYS D C 1
ATOM 11495 O O . LYS D 1 187 ? 18.453 98.966 -49.447 1.00 41.58 184 LYS D O 1
ATOM 11501 N N . THR D 1 188 ? 18.053 97.291 -47.977 1.00 39.98 185 THR D N 1
ATOM 11502 C CA . THR D 1 188 ? 18.256 96.214 -48.931 1.00 38.72 185 THR D CA 1
ATOM 11503 C C . THR D 1 188 ? 16.930 95.482 -48.957 1.00 38.97 185 THR D C 1
ATOM 11504 O O . THR D 1 188 ? 16.467 95.008 -47.916 1.00 39.62 185 THR D O 1
ATOM 11508 N N . CYS D 1 189 ? 16.315 95.428 -50.136 1.00 38.43 186 CYS D N 1
ATOM 11509 C CA . CYS D 1 189 ? 15.011 94.790 -50.323 1.00 38.72 186 CYS D CA 1
ATOM 11510 C C . CYS D 1 189 ? 15.105 93.715 -51.378 1.00 37.03 186 CYS D C 1
ATOM 11511 O O . CYS D 1 189 ? 15.525 93.978 -52.502 1.00 35.94 186 CYS D O 1
ATOM 11514 N N . ILE D 1 190 ? 14.681 92.507 -51.017 1.00 35.39 187 ILE D N 1
ATOM 11515 C CA . ILE D 1 190 ? 14.744 91.365 -51.916 1.00 34.61 187 ILE D CA 1
ATOM 11516 C C . ILE D 1 190 ? 13.347 90.911 -52.306 1.00 35.49 187 ILE D C 1
ATOM 11517 O O . ILE D 1 190 ? 12.534 90.595 -51.453 1.00 35.76 187 ILE D O 1
ATOM 11522 N N . THR D 1 191 ? 13.079 90.879 -53.610 1.00 36.73 188 THR D N 1
ATOM 11523 C CA . THR D 1 191 ? 11.775 90.470 -54.117 1.00 38.44 188 THR D CA 1
ATOM 11524 C C . THR D 1 191 ? 11.811 89.041 -54.653 1.00 39.00 188 THR D C 1
ATOM 11525 O O . THR D 1 191 ? 12.629 88.716 -55.520 1.00 36.99 188 THR D O 1
ATOM 11529 N N . GLU D 1 192 ? 10.900 88.209 -54.141 1.00 41.29 189 GLU D N 1
ATOM 11530 C CA . GLU D 1 192 ? 10.804 86.794 -54.518 1.00 43.35 189 GLU D CA 1
ATOM 11531 C C . GLU D 1 192 ? 9.589 86.523 -55.376 1.00 45.45 189 GLU D C 1
ATOM 11532 O O . GLU D 1 192 ? 8.471 86.521 -54.859 1.00 47.79 189 GLU D O 1
ATOM 11538 N N . PRO D 1 193 ? 9.787 86.274 -56.681 1.00 46.69 190 PRO D N 1
ATOM 11539 C CA . PRO D 1 193 ? 8.631 85.947 -57.535 1.00 47.96 190 PRO D CA 1
ATOM 11540 C C . PRO D 1 193 ? 7.981 84.608 -57.170 1.00 47.09 190 PRO D C 1
ATOM 11541 O O . PRO D 1 193 ? 6.843 84.353 -57.547 1.00 47.84 190 PRO D O 1
ATOM 11545 N N . ALA D 1 194 ? 8.726 83.761 -56.465 1.00 44.48 191 ALA D N 1
ATOM 11546 C CA . ALA D 1 194 ? 8.228 82.474 -55.995 1.00 43.55 191 ALA D CA 1
ATOM 11547 C C . ALA D 1 194 ? 8.838 82.232 -54.614 1.00 41.09 191 ALA D C 1
ATOM 11548 O O . ALA D 1 194 ? 10.052 82.172 -54.487 1.00 39.64 191 ALA D O 1
ATOM 11550 N N . PRO D 1 195 ? 7.995 82.115 -53.577 1.00 40.18 192 PRO D N 1
ATOM 11551 C CA . PRO D 1 195 ? 8.477 81.913 -52.215 1.00 38.15 192 PRO D CA 1
ATOM 11552 C C . PRO D 1 195 ? 9.387 80.699 -52.033 1.00 35.44 192 PRO D C 1
ATOM 11553 O O . PRO D 1 195 ? 9.041 79.598 -52.466 1.00 35.64 192 PRO D O 1
ATOM 11557 N N . SER D 1 196 ? 10.531 80.915 -51.387 1.00 32.92 193 SER D N 1
ATOM 11558 C CA . SER D 1 196 ? 11.472 79.838 -51.067 1.00 29.96 193 SER D CA 1
ATOM 11559 C C . SER D 1 196 ? 11.539 79.740 -49.549 1.00 29.05 193 SER D C 1
ATOM 11560 O O . SER D 1 196 ? 10.906 80.535 -48.848 1.00 28.16 193 SER D O 1
ATOM 11563 N N . ARG D 1 197 ? 12.318 78.792 -49.016 1.00 26.06 194 ARG D N 1
ATOM 11564 C CA . ARG D 1 197 ? 12.368 78.626 -47.557 1.00 25.87 194 ARG D CA 1
ATOM 11565 C C . ARG D 1 197 ? 12.699 79.926 -46.845 1.00 25.69 194 ARG D C 1
ATOM 11566 O O . ARG D 1 197 ? 13.594 80.674 -47.268 1.00 24.05 194 ARG D O 1
ATOM 11574 N N . ASP D 1 198 ? 11.991 80.183 -45.743 1.00 27.05 195 ASP D N 1
ATOM 11575 C CA . ASP D 1 198 ? 12.106 81.473 -45.038 1.00 28.60 195 ASP D CA 1
ATOM 11576 C C . ASP D 1 198 ? 12.816 81.469 -43.689 1.00 27.77 195 ASP D C 1
ATOM 11577 O O . ASP D 1 198 ? 12.552 82.321 -42.829 1.00 26.41 195 ASP D O 1
ATOM 11582 N N . HIS D 1 199 ? 13.723 80.522 -43.486 1.00 25.24 196 HIS D N 1
ATOM 11583 C CA . HIS D 1 199 ? 14.397 80.435 -42.220 1.00 25.67 196 HIS D CA 1
ATOM 11584 C C . HIS D 1 199 ? 15.242 81.669 -41.856 1.00 25.63 196 HIS D C 1
ATOM 11585 O O . HIS D 1 199 ? 15.387 81.988 -40.689 1.00 26.42 196 HIS D O 1
ATOM 11592 N N . THR D 1 200 ? 15.823 82.340 -42.844 1.00 25.52 197 THR D N 1
ATOM 11593 C CA . THR D 1 200 ? 16.651 83.502 -42.563 1.00 26.71 197 THR D CA 1
ATOM 11594 C C . THR D 1 200 ? 15.794 84.601 -41.975 1.00 28.38 197 THR D C 1
ATOM 11595 O O . THR D 1 200 ? 16.147 85.190 -40.954 1.00 27.93 197 THR D O 1
ATOM 11599 N N . GLU D 1 201 ? 14.656 84.838 -42.605 1.00 29.75 198 GLU D N 1
ATOM 11600 C CA . GLU D 1 201 ? 13.729 85.876 -42.151 1.00 31.67 198 GLU D CA 1
ATOM 11601 C C . GLU D 1 201 ? 13.324 85.606 -40.711 1.00 32.72 198 GLU D C 1
ATOM 11602 O O . GLU D 1 201 ? 13.337 86.506 -39.861 1.00 33.76 198 GLU D O 1
ATOM 11608 N N . ARG D 1 202 ? 12.976 84.354 -40.438 1.00 32.67 199 ARG D N 1
ATOM 11609 C CA . ARG D 1 202 ? 12.555 83.947 -39.094 1.00 33.58 199 ARG D CA 1
ATOM 11610 C C . ARG D 1 202 ? 13.662 84.145 -38.066 1.00 33.60 199 ARG D C 1
ATOM 11611 O O . ARG D 1 202 ? 13.429 84.733 -37.017 1.00 34.43 199 ARG D O 1
ATOM 11619 N N . LEU D 1 203 ? 14.873 83.694 -38.374 1.00 31.62 200 LEU D N 1
ATOM 11620 C CA . LEU D 1 203 ? 15.995 83.869 -37.434 1.00 30.92 200 LEU D CA 1
ATOM 11621 C C . LEU D 1 203 ? 16.440 85.332 -37.262 1.00 31.16 200 LEU D C 1
ATOM 11622 O O . LEU D 1 203 ? 16.883 85.717 -36.184 1.00 30.88 200 LEU D O 1
ATOM 11627 N N . LEU D 1 204 ? 16.337 86.152 -38.312 1.00 31.46 201 LEU D N 1
ATOM 11628 C CA . LEU D 1 204 ? 16.698 87.571 -38.161 1.00 32.18 201 LEU D CA 1
ATOM 11629 C C . LEU D 1 204 ? 15.812 88.207 -37.083 1.00 34.32 201 LEU D C 1
ATOM 11630 O O . LEU D 1 204 ? 16.296 88.944 -36.211 1.00 34.24 201 LEU D O 1
ATOM 11635 N N . LYS D 1 205 ? 14.521 87.894 -37.126 1.00 34.70 202 LYS D N 1
ATOM 11636 C CA . LYS D 1 205 ? 13.595 88.424 -36.132 1.00 36.86 202 LYS D CA 1
ATOM 11637 C C . LYS D 1 205 ? 13.909 87.841 -34.758 1.00 37.03 202 LYS D C 1
ATOM 11638 O O . LYS D 1 205 ? 13.888 88.549 -33.737 1.00 37.35 202 LYS D O 1
ATOM 11644 N N . HIS D 1 206 ? 14.238 86.556 -34.749 1.00 35.45 203 HIS D N 1
ATOM 11645 C CA . HIS D 1 206 ? 14.598 85.847 -33.524 1.00 35.67 203 HIS D CA 1
ATOM 11646 C C . HIS D 1 206 ? 15.740 86.586 -32.830 1.00 36.36 203 HIS D C 1
ATOM 11647 O O . HIS D 1 206 ? 15.711 86.756 -31.619 1.00 37.07 203 HIS D O 1
ATOM 11654 N N . PHE D 1 207 ? 16.721 87.044 -33.610 1.00 35.80 204 PHE D N 1
ATOM 11655 C CA . PHE D 1 207 ? 17.868 87.772 -33.079 1.00 37.02 204 PHE D CA 1
ATOM 11656 C C . PHE D 1 207 ? 17.609 89.287 -32.968 1.00 38.16 204 PHE D C 1
ATOM 11657 O O . PHE D 1 207 ? 18.550 90.086 -32.893 1.00 39.28 204 PHE D O 1
ATOM 11665 N N . HIS D 1 208 ? 16.325 89.646 -32.938 1.00 38.96 205 HIS D N 1
ATOM 11666 C CA . HIS D 1 208 ? 15.879 91.029 -32.752 1.00 41.27 205 HIS D CA 1
ATOM 11667 C C . HIS D 1 208 ? 16.351 92.035 -33.809 1.00 40.66 205 HIS D C 1
ATOM 11668 O O . HIS D 1 208 ? 16.531 93.220 -33.503 1.00 40.90 205 HIS D O 1
ATOM 11675 N N . TYR D 1 209 ? 16.539 91.592 -35.050 1.00 38.69 206 TYR D N 1
ATOM 11676 C CA . TYR D 1 209 ? 16.890 92.538 -36.112 1.00 38.45 206 TYR D CA 1
ATOM 11677 C C . TYR D 1 209 ? 15.552 92.955 -36.697 1.00 40.28 206 TYR D C 1
ATOM 11678 O O . TYR D 1 209 ? 14.632 92.134 -36.809 1.00 39.35 206 TYR D O 1
ATOM 11687 N N . THR D 1 210 ? 15.439 94.231 -37.049 1.00 42.91 207 THR D N 1
ATOM 11688 C CA . THR D 1 210 ? 14.205 94.764 -37.620 1.00 45.46 207 THR D CA 1
ATOM 11689 C C . THR D 1 210 ? 14.105 94.389 -39.086 1.00 45.67 207 THR D C 1
ATOM 11690 O O . THR D 1 210 ? 15.031 94.619 -39.860 1.00 45.22 207 THR D O 1
ATOM 11694 N N . LEU D 1 211 ? 12.965 93.825 -39.455 1.00 46.97 208 LEU D N 1
ATOM 11695 C CA . LEU D 1 211 ? 12.729 93.372 -40.802 1.00 47.76 208 LEU D CA 1
ATOM 11696 C C . LEU D 1 211 ? 11.306 93.758 -41.226 1.00 49.76 208 LEU D C 1
ATOM 11697 O O . LEU D 1 211 ? 10.378 93.730 -40.408 1.00 50.69 208 LEU D O 1
ATOM 11702 N N . GLN D 1 212 ? 11.152 94.183 -42.481 1.00 50.12 209 GLN D N 1
ATOM 11703 C CA . GLN D 1 212 ? 9.843 94.536 -43.013 1.00 51.91 209 GLN D CA 1
ATOM 11704 C C . GLN D 1 212 ? 9.509 93.616 -44.174 1.00 52.09 209 GLN D C 1
ATOM 11705 O O . GLN D 1 212 ? 10.396 93.227 -44.932 1.00 49.60 209 GLN D O 1
ATOM 11711 N N . LYS D 1 213 ? 8.235 93.261 -44.311 1.00 54.62 210 LYS D N 1
ATOM 11712 C CA . LYS D 1 213 ? 7.794 92.479 -45.461 1.00 56.13 210 LYS D CA 1
ATOM 11713 C C . LYS D 1 213 ? 6.549 93.090 -46.080 1.00 59.00 210 LYS D C 1
ATOM 11714 O O . LYS D 1 213 ? 5.506 93.163 -45.448 1.00 60.26 210 LYS D O 1
ATOM 11720 N N . ASP D 1 214 ? 6.693 93.538 -47.323 1.00 60.68 211 ASP D N 1
ATOM 11721 C CA . ASP D 1 214 ? 5.605 94.131 -48.090 1.00 63.49 211 ASP D CA 1
ATOM 11722 C C . ASP D 1 214 ? 5.457 93.374 -49.398 1.00 63.36 211 ASP D C 1
ATOM 11723 O O . ASP D 1 214 ? 6.414 93.271 -50.169 1.00 62.38 211 ASP D O 1
ATOM 11728 N N . LYS D 1 215 ? 4.260 92.845 -49.644 1.00 64.28 212 LYS D N 1
ATOM 11729 C CA . LYS D 1 215 ? 3.983 92.135 -50.880 1.00 63.94 212 LYS D CA 1
ATOM 11730 C C . LYS D 1 215 ? 4.930 90.921 -50.957 1.00 60.94 212 LYS D C 1
ATOM 11731 O O . LYS D 1 215 ? 4.956 90.097 -50.038 1.00 59.69 212 LYS D O 1
ATOM 11737 N N . GLN D 1 216 ? 5.727 90.843 -52.023 1.00 58.67 213 GLN D N 1
ATOM 11738 C CA . GLN D 1 216 ? 6.676 89.751 -52.241 1.00 56.05 213 GLN D CA 1
ATOM 11739 C C . GLN D 1 216 ? 8.106 90.136 -51.833 1.00 52.78 213 GLN D C 1
ATOM 11740 O O . GLN D 1 216 ? 9.063 89.407 -52.136 1.00 50.75 213 GLN D O 1
ATOM 11746 N N . SER D 1 217 ? 8.251 91.259 -51.133 1.00 50.50 214 SER D N 1
ATOM 11747 C CA . SER D 1 217 ? 9.570 91.776 -50.789 1.00 47.83 214 SER D CA 1
ATOM 11748 C C . SER D 1 217 ? 9.878 91.767 -49.300 1.00 45.95 214 SER D C 1
ATOM 11749 O O . SER D 1 217 ? 9.023 92.094 -48.476 1.00 46.68 214 SER D O 1
ATOM 11752 N N . ILE D 1 218 ? 11.122 91.412 -48.975 1.00 42.44 215 ILE D N 1
ATOM 11753 C CA . ILE D 1 218 ? 11.605 91.410 -47.604 1.00 41.10 215 ILE D CA 1
ATOM 11754 C C . ILE D 1 218 ? 12.735 92.425 -47.527 1.00 39.76 215 ILE D C 1
ATOM 11755 O O . ILE D 1 218 ? 13.667 92.371 -48.333 1.00 37.62 215 ILE D O 1
ATOM 11760 N N . CYS D 1 219 ? 12.671 93.317 -46.541 1.00 39.22 216 CYS D N 1
ATOM 11761 C CA . CYS D 1 219 ? 13.664 94.373 -46.411 1.00 39.22 216 CYS D CA 1
ATOM 11762 C C . CYS D 1 219 ? 14.339 94.449 -45.054 1.00 38.22 216 CYS D C 1
ATOM 11763 O O . CYS D 1 219 ? 13.755 94.132 -44.032 1.00 37.18 216 CYS D O 1
ATOM 11766 N N . VAL D 1 220 ? 15.586 94.895 -45.086 1.00 38.50 217 VAL D N 1
ATOM 11767 C CA . VAL D 1 220 ? 16.364 95.168 -43.896 1.00 39.35 217 VAL D CA 1
ATOM 11768 C C . VAL D 1 220 ? 17.164 96.455 -44.145 1.00 40.00 217 VAL D C 1
ATOM 11769 O O . VAL D 1 220 ? 17.422 96.819 -45.300 1.00 38.91 217 VAL D O 1
ATOM 11773 N N . SER D 1 221 ? 17.497 97.155 -43.062 1.00 40.79 218 SER D N 1
ATOM 11774 C CA . SER D 1 221 ? 18.361 98.320 -43.121 1.00 41.55 218 SER D CA 1
ATOM 11775 C C . SER D 1 221 ? 19.632 97.921 -42.401 1.00 41.19 218 SER D C 1
ATOM 11776 O O . SER D 1 221 ? 19.572 97.196 -41.408 1.00 41.29 218 SER D O 1
ATOM 11779 N N . GLY D 1 222 ? 20.779 98.355 -42.913 1.00 41.05 219 GLY D N 1
ATOM 11780 C CA . GLY D 1 222 ? 22.063 98.043 -42.290 1.00 41.44 219 GLY D CA 1
ATOM 11781 C C . GLY D 1 222 ? 22.311 98.870 -41.037 1.00 42.77 219 GLY D C 1
ATOM 11782 O O . GLY D 1 222 ? 21.632 99.881 -40.801 1.00 43.68 219 GLY D O 1
ATOM 11783 N N . GLY D 1 223 ? 23.280 98.440 -40.234 1.00 42.26 220 GLY D N 1
ATOM 11784 C CA . GLY D 1 223 ? 23.646 99.162 -39.011 1.00 43.79 220 GLY D CA 1
ATOM 11785 C C . GLY D 1 223 ? 22.959 98.703 -37.726 1.00 44.57 220 GLY D C 1
ATOM 11786 O O . GLY D 1 223 ? 23.259 99.218 -36.641 1.00 44.90 220 GLY D O 1
ATOM 11787 N N . GLY D 1 224 ? 22.028 97.758 -37.837 1.00 43.55 221 GLY D N 1
ATOM 11788 C CA . GLY D 1 224 ? 21.332 97.224 -36.664 1.00 44.29 221 GLY D CA 1
ATOM 11789 C C . GLY D 1 224 ? 22.227 96.223 -35.950 1.00 43.65 221 GLY D C 1
ATOM 11790 O O . GLY D 1 224 ? 23.321 95.914 -36.427 1.00 43.31 221 GLY D O 1
ATOM 11791 N N . LYS D 1 225 ? 21.780 95.710 -34.813 1.00 43.85 222 LYS D N 1
ATOM 11792 C CA . LYS D 1 225 ? 22.595 94.744 -34.087 1.00 44.33 222 LYS D CA 1
ATOM 11793 C C . LYS D 1 225 ? 21.789 93.506 -33.718 1.00 42.84 222 LYS D C 1
ATOM 11794 O O . LYS D 1 225 ? 20.647 93.590 -33.269 1.00 43.21 222 LYS D O 1
ATOM 11800 N N . LEU D 1 226 ? 22.389 92.349 -33.952 1.00 40.29 223 LEU D N 1
ATOM 11801 C CA . LEU D 1 226 ? 21.774 91.096 -33.588 1.00 38.83 223 LEU D CA 1
ATOM 11802 C C . LEU D 1 226 ? 22.003 90.891 -32.095 1.00 39.52 223 LEU D C 1
ATOM 11803 O O . LEU D 1 226 ? 23.116 91.121 -31.605 1.00 38.46 223 LEU D O 1
ATOM 11808 N N . LYS D 1 227 ? 20.948 90.466 -31.398 1.00 39.21 224 LYS D N 1
ATOM 11809 C CA . LYS D 1 227 ? 20.983 90.188 -29.961 1.00 41.92 224 LYS D CA 1
ATOM 11810 C C . LYS D 1 227 ? 20.769 88.690 -29.687 1.00 40.28 224 LYS D C 1
ATOM 11811 O O . LYS D 1 227 ? 19.755 88.108 -30.095 1.00 39.38 224 LYS D O 1
ATOM 11817 N N . ALA D 1 228 ? 21.716 88.086 -28.975 1.00 39.67 225 ALA D N 1
ATOM 11818 C CA . ALA D 1 228 ? 21.661 86.650 -28.654 1.00 39.66 225 ALA D CA 1
ATOM 11819 C C . ALA D 1 228 ? 20.284 86.214 -28.143 1.00 40.05 225 ALA D C 1
ATOM 11820 O O . ALA D 1 228 ? 19.611 86.952 -27.432 1.00 42.28 225 ALA D O 1
ATOM 11822 N N . ASN D 1 229 ? 19.884 85.004 -28.513 1.00 39.33 226 ASN D N 1
ATOM 11823 C CA . ASN D 1 229 ? 18.603 84.434 -28.109 1.00 39.13 226 ASN D CA 1
ATOM 11824 C C . ASN D 1 229 ? 18.670 82.919 -28.353 1.00 38.85 226 ASN D C 1
ATOM 11825 O O . ASN D 1 229 ? 18.904 82.484 -29.483 1.00 37.21 226 ASN D O 1
ATOM 11830 N N . ASP D 1 230 ? 18.489 82.120 -27.299 1.00 39.17 227 ASP D N 1
ATOM 11831 C CA . ASP D 1 230 ? 18.565 80.643 -27.421 1.00 38.45 227 ASP D CA 1
ATOM 11832 C C . ASP D 1 230 ? 17.655 80.088 -28.508 1.00 37.36 227 ASP D C 1
ATOM 11833 O O . ASP D 1 230 ? 16.550 80.581 -28.722 1.00 36.87 227 ASP D O 1
ATOM 11838 N N . ILE D 1 231 ? 18.120 79.021 -29.158 1.00 35.56 228 ILE D N 1
ATOM 11839 C CA . ILE D 1 231 ? 17.410 78.417 -30.276 1.00 35.06 228 ILE D CA 1
ATOM 11840 C C . ILE D 1 231 ? 17.318 76.895 -30.164 1.00 33.75 228 ILE D C 1
ATOM 11841 O O . ILE D 1 231 ? 18.268 76.258 -29.739 1.00 32.62 228 ILE D O 1
ATOM 11846 N N . SER D 1 232 ? 16.147 76.358 -30.503 1.00 33.03 229 SER D N 1
ATOM 11847 C CA A SER D 1 232 ? 15.916 74.916 -30.552 0.50 33.09 229 SER D CA 1
ATOM 11848 C CA B SER D 1 232 ? 15.913 74.921 -30.548 0.50 32.95 229 SER D CA 1
ATOM 11849 C C . SER D 1 232 ? 15.590 74.575 -32.000 1.00 32.09 229 SER D C 1
ATOM 11850 O O . SER D 1 232 ? 14.595 75.063 -32.558 1.00 31.03 229 SER D O 1
ATOM 11855 N N . ILE D 1 233 ? 16.445 73.764 -32.620 1.00 30.29 230 ILE D N 1
ATOM 11856 C CA . ILE D 1 233 ? 16.282 73.405 -34.033 1.00 28.98 230 ILE D CA 1
ATOM 11857 C C . ILE D 1 233 ? 15.458 72.122 -34.171 1.00 28.72 230 ILE D C 1
ATOM 11858 O O . ILE D 1 233 ? 15.727 71.135 -33.487 1.00 27.22 230 ILE D O 1
ATOM 11863 N N . PRO D 1 234 ? 14.446 72.137 -35.054 1.00 27.79 231 PRO D N 1
ATOM 11864 C CA . PRO D 1 234 ? 13.594 70.970 -35.262 1.00 28.55 231 PRO D CA 1
ATOM 11865 C C . PRO D 1 234 ? 14.252 69.908 -36.161 1.00 27.04 231 PRO D C 1
ATOM 11866 O O . PRO D 1 234 ? 15.261 70.194 -36.804 1.00 24.96 231 PRO D O 1
ATOM 11870 N N . GLY D 1 235 ? 13.694 68.704 -36.169 1.00 27.11 232 GLY D N 1
ATOM 11871 C CA . GLY D 1 235 ? 14.180 67.629 -37.063 1.00 25.73 232 GLY D CA 1
ATOM 11872 C C . GLY D 1 235 ? 14.048 68.081 -38.501 1.00 24.34 232 GLY D C 1
ATOM 11873 O O . GLY D 1 235 ? 13.080 68.767 -38.858 1.00 24.65 232 GLY D O 1
ATOM 11874 N N . ASP D 1 236 ? 15.020 67.704 -39.332 1.00 22.44 233 ASP D N 1
ATOM 11875 C CA . ASP D 1 236 ? 15.021 68.091 -40.737 1.00 21.76 233 ASP D CA 1
ATOM 11876 C C . ASP D 1 236 ? 13.999 67.271 -41.500 1.00 21.59 233 ASP D C 1
ATOM 11877 O O . ASP D 1 236 ? 14.157 66.053 -41.650 1.00 21.06 233 ASP D O 1
ATOM 11882 N N . ILE D 1 237 ? 12.985 67.930 -42.044 1.00 21.00 234 ILE D N 1
ATOM 11883 C CA . ILE D 1 237 ? 11.981 67.241 -42.859 1.00 20.64 234 ILE D CA 1
ATOM 11884 C C . ILE D 1 237 ? 12.616 66.607 -44.114 1.00 20.59 234 ILE D C 1
ATOM 11885 O O . ILE D 1 237 ? 12.100 65.616 -44.616 1.00 19.39 234 ILE D O 1
ATOM 11890 N N . SER D 1 238 ? 13.731 67.175 -44.600 1.00 18.81 235 SER D N 1
ATOM 11891 C CA . SER D 1 238 ? 14.430 66.590 -45.738 1.00 18.02 235 SER D CA 1
ATOM 11892 C C . SER D 1 238 ? 15.012 65.219 -45.360 1.00 16.77 235 SER D C 1
ATOM 11893 O O . SER D 1 238 ? 15.054 64.308 -46.186 1.00 18.41 235 SER D O 1
ATOM 11896 N N . SER D 1 239 ? 15.472 65.082 -44.127 1.00 16.51 236 SER D N 1
ATOM 11897 C CA . SER D 1 239 ? 15.977 63.806 -43.632 1.00 17.16 236 SER D CA 1
ATOM 11898 C C . SER D 1 239 ? 14.803 62.869 -43.391 1.00 17.56 236 SER D C 1
ATOM 11899 O O . SER D 1 239 ? 14.868 61.678 -43.720 1.00 17.99 236 SER D O 1
ATOM 11902 N N . ALA D 1 240 ? 13.715 63.388 -42.820 1.00 17.76 237 ALA D N 1
ATOM 11903 C CA . ALA D 1 240 ? 12.530 62.573 -42.573 1.00 17.84 237 ALA D CA 1
ATOM 11904 C C . ALA D 1 240 ? 11.918 62.034 -43.874 1.00 17.54 237 ALA D C 1
ATOM 11905 O O . ALA D 1 240 ? 11.390 60.914 -43.903 1.00 17.84 237 ALA D O 1
ATOM 11907 N N . ALA D 1 241 ? 12.036 62.796 -44.965 1.00 17.40 238 ALA D N 1
ATOM 11908 C CA . ALA D 1 241 ? 11.432 62.429 -46.246 1.00 17.27 238 ALA D CA 1
ATOM 11909 C C . ALA D 1 241 ? 11.811 61.051 -46.756 1.00 17.24 238 ALA D C 1
ATOM 11910 O O . ALA D 1 241 ? 11.008 60.370 -47.421 1.00 16.19 238 ALA D O 1
ATOM 11912 N N . PHE D 1 242 ? 13.040 60.629 -46.472 1.00 16.87 239 PHE D N 1
ATOM 11913 C CA . PHE D 1 242 ? 13.460 59.305 -46.915 1.00 16.12 239 PHE D CA 1
ATOM 11914 C C . PHE D 1 242 ? 12.612 58.221 -46.297 1.00 15.63 239 PHE D C 1
ATOM 11915 O O . PHE D 1 242 ? 12.201 57.266 -46.972 1.00 16.24 239 PHE D O 1
ATOM 11923 N N . PHE D 1 243 ? 12.315 58.380 -45.016 1.00 16.96 240 PHE D N 1
ATOM 11924 C CA . PHE D 1 243 ? 11.515 57.397 -44.303 1.00 17.88 240 PHE D CA 1
ATOM 11925 C C . PHE D 1 243 ? 10.037 57.502 -44.655 1.00 17.68 240 PHE D C 1
ATOM 11926 O O . PHE D 1 243 ? 9.334 56.492 -44.708 1.00 18.66 240 PHE D O 1
ATOM 11934 N N . ILE D 1 244 ? 9.574 58.720 -44.892 1.00 19.24 241 ILE D N 1
ATOM 11935 C CA . ILE D 1 244 ? 8.194 58.937 -45.302 1.00 19.44 241 ILE D CA 1
ATOM 11936 C C . ILE D 1 244 ? 7.941 58.180 -46.613 1.00 18.28 241 ILE D C 1
ATOM 11937 O O . ILE D 1 244 ? 6.978 57.456 -46.755 1.00 19.44 241 ILE D O 1
ATOM 11942 N N . VAL D 1 245 ? 8.837 58.324 -47.581 1.00 18.13 242 VAL D N 1
ATOM 11943 C CA . VAL D 1 245 ? 8.675 57.596 -48.829 1.00 16.04 242 VAL D CA 1
ATOM 11944 C C . VAL D 1 245 ? 8.831 56.098 -48.647 1.00 16.20 242 VAL D C 1
ATOM 11945 O O . VAL D 1 245 ? 8.051 55.312 -49.196 1.00 16.60 242 VAL D O 1
ATOM 11949 N N . ALA D 1 246 ? 9.817 55.683 -47.863 1.00 16.19 243 ALA D N 1
ATOM 11950 C CA . ALA D 1 246 ? 10.073 54.267 -47.673 1.00 15.50 243 ALA D CA 1
ATOM 11951 C C . ALA D 1 246 ? 8.852 53.556 -47.089 1.00 17.63 243 ALA D C 1
ATOM 11952 O O . ALA D 1 246 ? 8.453 52.473 -47.555 1.00 17.37 243 ALA D O 1
ATOM 11954 N N . ALA D 1 247 ? 8.255 54.174 -46.080 1.00 17.39 244 ALA D N 1
ATOM 11955 C CA . ALA D 1 247 ? 7.090 53.586 -45.409 1.00 19.00 244 ALA D CA 1
ATOM 11956 C C . ALA D 1 247 ? 5.859 53.623 -46.319 1.00 20.22 244 ALA D C 1
ATOM 11957 O O . ALA D 1 247 ? 4.978 52.759 -46.248 1.00 22.32 244 ALA D O 1
ATOM 11959 N N . THR D 1 248 ? 5.775 54.650 -47.153 1.00 19.01 245 THR D N 1
ATOM 11960 C CA . THR D 1 248 ? 4.663 54.777 -48.086 1.00 20.45 245 THR D CA 1
ATOM 11961 C C . THR D 1 248 ? 4.706 53.661 -49.131 1.00 22.02 245 THR D C 1
ATOM 11962 O O . THR D 1 248 ? 3.692 53.006 -49.407 1.00 23.41 245 THR D O 1
ATOM 11966 N N . ILE D 1 249 ? 5.890 53.397 -49.670 1.00 20.60 246 ILE D N 1
ATOM 11967 C CA . ILE D 1 249 ? 5.992 52.445 -50.781 1.00 20.73 246 ILE D CA 1
ATOM 11968 C C . ILE D 1 249 ? 6.167 50.970 -50.411 1.00 20.59 246 ILE D C 1
ATOM 11969 O O . ILE D 1 249 ? 5.909 50.105 -51.227 1.00 21.88 246 ILE D O 1
ATOM 11974 N N . THR D 1 250 ? 6.601 50.693 -49.191 1.00 20.94 247 THR D N 1
ATOM 11975 C CA . THR D 1 250 ? 6.866 49.322 -48.775 1.00 20.57 247 THR D CA 1
ATOM 11976 C C . THR D 1 250 ? 5.659 48.692 -48.085 1.00 21.49 247 THR D C 1
ATOM 11977 O O . THR D 1 250 ? 5.265 49.136 -47.013 1.00 21.19 247 THR D O 1
ATOM 11981 N N . PRO D 1 251 ? 5.078 47.655 -48.708 1.00 22.22 248 PRO D N 1
ATOM 11982 C CA . PRO D 1 251 ? 3.952 46.948 -48.092 1.00 23.98 248 PRO D CA 1
ATOM 11983 C C . PRO D 1 251 ? 4.260 46.545 -46.658 1.00 23.85 248 PRO D C 1
ATOM 11984 O O . PRO D 1 251 ? 5.387 46.140 -46.360 1.00 23.71 248 PRO D O 1
ATOM 11988 N N . GLY D 1 252 ? 3.266 46.654 -45.780 1.00 25.12 249 GLY D N 1
ATOM 11989 C CA . GLY D 1 252 ? 3.419 46.264 -44.379 1.00 24.95 249 GLY D CA 1
ATOM 11990 C C . GLY D 1 252 ? 4.027 47.299 -43.447 1.00 24.68 249 GLY D C 1
ATOM 11991 O O . GLY D 1 252 ? 4.301 47.010 -42.290 1.00 26.20 249 GLY D O 1
ATOM 11992 N N . SER D 1 253 ? 4.219 48.521 -43.935 1.00 23.79 250 SER D N 1
ATOM 11993 C CA . SER D 1 253 ? 4.854 49.558 -43.140 1.00 23.27 250 SER D CA 1
ATOM 11994 C C . SER D 1 253 ? 3.923 50.446 -42.336 1.00 23.81 250 SER D C 1
ATOM 11995 O O . SER D 1 253 ? 2.837 50.822 -42.799 1.00 24.93 250 SER D O 1
ATOM 11998 N N . ALA D 1 254 ? 4.443 50.890 -41.200 1.00 24.03 251 ALA D N 1
ATOM 11999 C CA . ALA D 1 254 ? 3.769 51.850 -40.332 1.00 24.54 251 ALA D CA 1
ATOM 12000 C C . ALA D 1 254 ? 4.828 52.448 -39.393 1.00 23.10 251 ALA D C 1
ATOM 12001 O O . ALA D 1 254 ? 5.422 51.741 -38.582 1.00 25.22 251 ALA D O 1
ATOM 12003 N N . ILE D 1 255 ? 5.102 53.742 -39.528 1.00 23.97 252 ILE D N 1
ATOM 12004 C CA . ILE D 1 255 ? 6.123 54.370 -38.693 1.00 23.54 252 ILE D CA 1
ATOM 12005 C C . ILE D 1 255 ? 5.652 55.701 -38.174 1.00 23.94 252 ILE D C 1
ATOM 12006 O O . ILE D 1 255 ? 4.670 56.252 -38.658 1.00 26.52 252 ILE D O 1
ATOM 12011 N N . ARG D 1 256 ? 6.372 56.209 -37.185 1.00 25.65 253 ARG D N 1
ATOM 12012 C CA . ARG D 1 256 ? 6.106 57.528 -36.654 1.00 26.70 253 ARG D CA 1
ATOM 12013 C C . ARG D 1 256 ? 7.416 58.270 -36.540 1.00 26.83 253 ARG D C 1
ATOM 12014 O O . ARG D 1 256 ? 8.393 57.743 -36.010 1.00 26.96 253 ARG D O 1
ATOM 12022 N N . LEU D 1 257 ? 7.440 59.484 -37.096 1.00 25.75 254 LEU D N 1
ATOM 12023 C CA . LEU D 1 257 ? 8.609 60.342 -37.086 1.00 26.04 254 LEU D CA 1
ATOM 12024 C C . LEU D 1 257 ? 8.303 61.494 -36.115 1.00 28.54 254 LEU D C 1
ATOM 12025 O O . LEU D 1 257 ? 7.363 62.250 -36.335 1.00 28.72 254 LEU D O 1
ATOM 12030 N N . CYS D 1 258 ? 9.084 61.618 -35.048 1.00 29.70 255 CYS D N 1
ATOM 12031 C CA . CYS D 1 258 ? 8.793 62.625 -34.031 1.00 32.88 255 CYS D CA 1
ATOM 12032 C C . CYS D 1 258 ? 9.533 63.938 -34.212 1.00 32.40 255 CYS D C 1
ATOM 12033 O O . CYS D 1 258 ? 10.679 63.955 -34.640 1.00 29.76 255 CYS D O 1
ATOM 12036 N N . ARG D 1 259 ? 8.857 65.019 -33.819 1.00 33.71 256 ARG D N 1
ATOM 12037 C CA . ARG D 1 259 ? 9.444 66.349 -33.753 1.00 35.60 256 ARG D CA 1
ATOM 12038 C C . ARG D 1 259 ? 10.142 66.779 -35.040 1.00 31.79 256 ARG D C 1
ATOM 12039 O O . ARG D 1 259 ? 11.285 67.240 -35.025 1.00 31.92 256 ARG D O 1
ATOM 12047 N N . VAL D 1 260 ? 9.426 66.651 -36.144 1.00 29.04 257 VAL D N 1
ATOM 12048 C CA . VAL D 1 260 ? 9.949 67.041 -37.455 1.00 27.24 257 VAL D CA 1
ATOM 12049 C C . VAL D 1 260 ? 9.475 68.440 -37.802 1.00 28.40 257 VAL D C 1
ATOM 12050 O O . VAL D 1 260 ? 8.321 68.785 -37.540 1.00 28.79 257 VAL D O 1
ATOM 12054 N N . GLY D 1 261 ? 10.374 69.249 -38.356 1.00 26.86 258 GLY D N 1
ATOM 12055 C CA . GLY D 1 261 ? 10.024 70.579 -38.798 1.00 28.30 258 GLY D CA 1
ATOM 12056 C C . GLY D 1 261 ? 8.959 70.510 -39.878 1.00 28.91 258 GLY D C 1
ATOM 12057 O O . GLY D 1 261 ? 9.053 69.681 -40.800 1.00 28.02 258 GLY D O 1
ATOM 12058 N N . VAL D 1 262 ? 7.935 71.361 -39.771 1.00 30.26 259 VAL D N 1
ATOM 12059 C CA . VAL D 1 262 ? 6.856 71.378 -40.761 1.00 31.11 259 VAL D CA 1
ATOM 12060 C C . VAL D 1 262 ? 6.577 72.792 -41.278 1.00 32.05 259 VAL D C 1
ATOM 12061 O O . VAL D 1 262 ? 5.436 73.157 -41.537 1.00 34.98 259 VAL D O 1
ATOM 12065 N N . ASN D 1 263 ? 7.644 73.577 -41.406 1.00 31.17 260 ASN D N 1
ATOM 12066 C CA . ASN D 1 263 ? 7.572 74.925 -41.955 1.00 31.91 260 ASN D CA 1
ATOM 12067 C C . ASN D 1 263 ? 6.891 74.786 -43.324 1.00 32.41 260 ASN D C 1
ATOM 12068 O O . ASN D 1 263 ? 7.304 73.945 -44.128 1.00 30.24 260 ASN D O 1
ATOM 12073 N N . PRO D 1 264 ? 5.814 75.565 -43.587 1.00 34.32 261 PRO D N 1
ATOM 12074 C CA . PRO D 1 264 ? 5.085 75.484 -44.864 1.00 34.41 261 PRO D CA 1
ATOM 12075 C C . PRO D 1 264 ? 5.959 75.615 -46.118 1.00 32.70 261 PRO D C 1
ATOM 12076 O O . PRO D 1 264 ? 5.599 75.092 -47.157 1.00 33.82 261 PRO D O 1
ATOM 12080 N N . THR D 1 265 ? 7.092 76.305 -46.015 1.00 31.63 262 THR D N 1
ATOM 12081 C CA . THR D 1 265 ? 7.981 76.503 -47.159 1.00 30.38 262 THR D CA 1
ATOM 12082 C C . THR D 1 265 ? 8.881 75.274 -47.395 1.00 29.04 262 THR D C 1
ATOM 12083 O O . THR D 1 265 ? 9.649 75.234 -48.344 1.00 29.27 262 THR D O 1
ATOM 12087 N N . ARG D 1 266 ? 8.763 74.280 -46.520 1.00 27.62 263 ARG D N 1
ATOM 12088 C CA . ARG D 1 266 ? 9.544 73.047 -46.606 1.00 26.27 263 ARG D CA 1
ATOM 12089 C C . ARG D 1 266 ? 8.649 71.819 -46.730 1.00 27.08 263 ARG D C 1
ATOM 12090 O O . ARG D 1 266 ? 9.128 70.696 -46.749 1.00 26.24 263 ARG D O 1
ATOM 12098 N N . LEU D 1 267 ? 7.340 72.036 -46.822 1.00 28.90 264 LEU D N 1
ATOM 12099 C CA . LEU D 1 267 ? 6.370 70.937 -46.732 1.00 29.47 264 LEU D CA 1
ATOM 12100 C C . LEU D 1 267 ? 5.971 70.278 -48.057 1.00 29.08 264 LEU D C 1
ATOM 12101 O O . LEU D 1 267 ? 5.142 69.380 -48.072 1.00 29.87 264 LEU D O 1
ATOM 12106 N N . GLY D 1 268 ? 6.584 70.689 -49.158 1.00 28.73 265 GLY D N 1
ATOM 12107 C CA . GLY D 1 268 ? 6.230 70.154 -50.474 1.00 28.73 265 GLY D CA 1
ATOM 12108 C C . GLY D 1 268 ? 6.145 68.639 -50.626 1.00 28.55 265 GLY D C 1
ATOM 12109 O O . GLY D 1 268 ? 5.259 68.126 -51.288 1.00 28.30 265 GLY D O 1
ATOM 12110 N N . VAL D 1 269 ? 7.048 67.905 -49.997 1.00 27.66 266 VAL D N 1
ATOM 12111 C CA . VAL D 1 269 ? 7.055 66.458 -50.178 1.00 27.06 266 VAL D CA 1
ATOM 12112 C C . VAL D 1 269 ? 5.773 65.833 -49.634 1.00 27.64 266 VAL D C 1
ATOM 12113 O O . VAL D 1 269 ? 5.221 64.903 -50.229 1.00 26.11 266 VAL D O 1
ATOM 12117 N N . ILE D 1 270 ? 5.285 66.375 -48.525 1.00 28.21 267 ILE D N 1
ATOM 12118 C CA . ILE D 1 270 ? 4.050 65.889 -47.929 1.00 29.91 267 ILE D CA 1
ATOM 12119 C C . ILE D 1 270 ? 2.855 66.309 -48.798 1.00 31.22 267 ILE D C 1
ATOM 12120 O O . ILE D 1 270 ? 1.990 65.500 -49.103 1.00 30.38 267 ILE D O 1
ATOM 12125 N N . ASN D 1 271 ? 2.826 67.574 -49.219 1.00 31.38 268 ASN D N 1
ATOM 12126 C CA . ASN D 1 271 ? 1.753 68.054 -50.097 1.00 32.66 268 ASN D CA 1
ATOM 12127 C C . ASN D 1 271 ? 1.636 67.167 -51.334 1.00 32.16 268 ASN D C 1
ATOM 12128 O O . ASN D 1 271 ? 0.544 66.721 -51.696 1.00 33.09 268 ASN D O 1
ATOM 12133 N N . LEU D 1 272 ? 2.775 66.878 -51.962 1.00 30.25 269 LEU D N 1
ATOM 12134 C CA . LEU D 1 272 ? 2.781 66.083 -53.199 1.00 29.25 269 LEU D CA 1
ATOM 12135 C C . LEU D 1 272 ? 2.468 64.595 -52.994 1.00 29.65 269 LEU D C 1
ATOM 12136 O O . LEU D 1 272 ? 1.728 63.999 -53.783 1.00 29.36 269 LEU D O 1
ATOM 12141 N N . LEU D 1 273 ? 3.029 63.987 -51.953 1.00 28.67 270 LEU D N 1
ATOM 12142 C CA . LEU D 1 273 ? 2.723 62.590 -51.675 1.00 28.30 270 LEU D CA 1
ATOM 12143 C C . LEU D 1 273 ? 1.235 62.420 -51.377 1.00 30.10 270 LEU D C 1
ATOM 12144 O O . LEU D 1 273 ? 0.644 61.438 -51.778 1.00 29.65 270 LEU D O 1
ATOM 12149 N N . LYS D 1 274 ? 0.632 63.391 -50.692 1.00 31.83 271 LYS D N 1
ATOM 12150 C CA . LYS D 1 274 ? -0.812 63.321 -50.434 1.00 34.20 271 LYS D CA 1
ATOM 12151 C C . LYS D 1 274 ? -1.575 63.349 -51.777 1.00 35.43 271 LYS D C 1
ATOM 12152 O O . LYS D 1 274 ? -2.441 62.514 -51.994 1.00 36.42 271 LYS D O 1
ATOM 12158 N N . MET D 1 275 ? -1.200 64.244 -52.696 1.00 34.66 272 MET D N 1
ATOM 12159 C CA . MET D 1 275 ? -1.826 64.281 -54.031 1.00 35.38 272 MET D CA 1
ATOM 12160 C C . MET D 1 275 ? -1.710 62.944 -54.766 1.00 34.57 272 MET D C 1
ATOM 12161 O O . MET D 1 275 ? -2.569 62.599 -55.576 1.00 34.00 272 MET D O 1
ATOM 12166 N N . MET D 1 276 ? -0.624 62.213 -54.512 1.00 31.74 273 MET D N 1
ATOM 12167 C CA . MET D 1 276 ? -0.406 60.909 -55.142 1.00 31.03 273 MET D CA 1
ATOM 12168 C C . MET D 1 276 ? -1.188 59.789 -54.453 1.00 31.36 273 MET D C 1
ATOM 12169 O O . MET D 1 276 ? -1.263 58.679 -54.969 1.00 29.94 273 MET D O 1
ATOM 12174 N N . GLY D 1 277 ? -1.742 60.079 -53.281 1.00 31.92 274 GLY D N 1
ATOM 12175 C CA . GLY D 1 277 ? -2.524 59.088 -52.531 1.00 32.79 274 GLY D CA 1
ATOM 12176 C C . GLY D 1 277 ? -1.911 58.544 -51.249 1.00 32.03 274 GLY D C 1
ATOM 12177 O O . GLY D 1 277 ? -2.416 57.564 -50.696 1.00 31.96 274 GLY D O 1
ATOM 12178 N N . ALA D 1 278 ? -0.852 59.182 -50.749 1.00 30.50 275 ALA D N 1
ATOM 12179 C CA . ALA D 1 278 ? -0.168 58.720 -49.526 1.00 30.40 275 ALA D CA 1
ATOM 12180 C C . ALA D 1 278 ? -1.031 58.838 -48.263 1.00 32.28 275 ALA D C 1
ATOM 12181 O O . ALA D 1 278 ? -1.982 59.625 -48.214 1.00 33.49 275 ALA D O 1
ATOM 12183 N N . ASP D 1 279 ? -0.677 58.038 -47.259 1.00 31.56 276 ASP D N 1
ATOM 12184 C CA . ASP D 1 279 ? -1.349 57.980 -45.956 1.00 33.47 276 ASP D CA 1
ATOM 12185 C C . ASP D 1 279 ? -0.380 58.557 -44.929 1.00 33.19 276 ASP D C 1
ATOM 12186 O O . ASP D 1 279 ? 0.436 57.835 -44.337 1.00 31.57 276 ASP D O 1
ATOM 12191 N N . ILE D 1 280 ? -0.443 59.876 -44.782 1.00 33.18 277 ILE D N 1
ATOM 12192 C CA . ILE D 1 280 ? 0.440 60.633 -43.912 1.00 33.46 277 ILE D CA 1
ATOM 12193 C C . ILE D 1 280 ? -0.387 61.493 -42.978 1.00 36.33 277 ILE D C 1
ATOM 12194 O O . ILE D 1 280 ? -1.176 62.325 -43.431 1.00 36.65 277 ILE D O 1
ATOM 12199 N N . GLU D 1 281 ? -0.213 61.281 -41.679 1.00 37.61 278 GLU D N 1
ATOM 12200 C CA . GLU D 1 281 ? -0.950 62.046 -40.679 1.00 40.47 278 GLU D CA 1
ATOM 12201 C C . GLU D 1 281 ? 0.008 62.871 -39.846 1.00 40.61 278 GLU D C 1
ATOM 12202 O O . GLU D 1 281 ? 0.967 62.340 -39.280 1.00 39.43 278 GLU D O 1
ATOM 12208 N N . VAL D 1 282 ? -0.249 64.178 -39.795 1.00 41.37 279 VAL D N 1
ATOM 12209 C CA . VAL D 1 282 ? 0.560 65.114 -39.022 1.00 42.24 279 VAL D CA 1
ATOM 12210 C C . VAL D 1 282 ? -0.203 65.429 -37.726 1.00 44.43 279 VAL D C 1
ATOM 12211 O O . VAL D 1 282 ? -1.348 65.869 -37.773 1.00 46.86 279 VAL D O 1
ATOM 12215 N N . THR D 1 283 ? 0.417 65.167 -36.578 1.00 44.50 280 THR D N 1
ATOM 12216 C CA . THR D 1 283 ? -0.212 65.403 -35.271 1.00 45.85 280 THR D CA 1
ATOM 12217 C C . THR D 1 283 ? 0.739 66.133 -34.326 1.00 45.57 280 THR D C 1
ATOM 12218 O O . THR D 1 283 ? 1.898 66.366 -34.655 1.00 41.66 280 THR D O 1
ATOM 12222 N N . HIS D 1 284 ? 0.227 66.506 -33.152 1.00 46.04 281 HIS D N 1
ATOM 12223 C CA . HIS D 1 284 ? 1.008 67.226 -32.136 1.00 46.74 281 HIS D CA 1
ATOM 12224 C C . HIS D 1 284 ? 1.759 68.423 -32.700 1.00 45.23 281 HIS D C 1
ATOM 12225 O O . HIS D 1 284 ? 2.929 68.643 -32.384 1.00 43.97 281 HIS D O 1
ATOM 12232 N N . TYR D 1 285 ? 1.066 69.199 -33.525 1.00 45.08 282 TYR D N 1
ATOM 12233 C CA . TYR D 1 285 ? 1.632 70.403 -34.105 1.00 45.40 282 TYR D CA 1
ATOM 12234 C C . TYR D 1 285 ? 1.970 71.405 -33.002 1.00 47.09 282 TYR D C 1
ATOM 12235 O O . TYR D 1 285 ? 1.175 71.605 -32.075 1.00 47.22 282 TYR D O 1
ATOM 12244 N N . THR D 1 286 ? 3.141 72.028 -33.099 1.00 46.82 283 THR D N 1
ATOM 12245 C CA . THR D 1 286 ? 3.552 73.026 -32.120 1.00 49.17 283 THR D CA 1
ATOM 12246 C C . THR D 1 286 ? 4.485 74.100 -32.688 1.00 49.41 283 THR D C 1
ATOM 12247 O O . THR D 1 286 ? 5.264 73.857 -33.616 1.00 46.31 283 THR D O 1
ATOM 12251 N N . GLU D 1 287 ? 4.367 75.307 -32.133 1.00 51.83 284 GLU D N 1
ATOM 12252 C CA . GLU D 1 287 ? 5.226 76.427 -32.511 1.00 53.31 284 GLU D CA 1
ATOM 12253 C C . GLU D 1 287 ? 6.044 76.873 -31.300 1.00 54.60 284 GLU D C 1
ATOM 12254 O O . GLU D 1 287 ? 6.582 77.980 -31.272 1.00 54.50 284 GLU D O 1
ATOM 12260 N N . LYS D 1 288 ? 6.156 75.981 -30.315 1.00 55.80 285 LYS D N 1
ATOM 12261 C CA . LYS D 1 288 ? 6.886 76.266 -29.083 1.00 57.91 285 LYS D CA 1
ATOM 12262 C C . LYS D 1 288 ? 8.289 76.794 -29.353 1.00 57.04 285 LYS D C 1
ATOM 12263 O O . LYS D 1 288 ? 8.751 77.707 -28.666 1.00 58.20 285 LYS D O 1
ATOM 12269 N N . ASN D 1 289 ? 8.956 76.226 -30.357 1.00 54.87 286 ASN D N 1
ATOM 12270 C CA . ASN D 1 289 ? 10.320 76.615 -30.679 1.00 53.88 286 ASN D CA 1
ATOM 12271 C C . ASN D 1 289 ? 10.420 77.497 -31.932 1.00 52.53 286 ASN D C 1
ATOM 12272 O O . ASN D 1 289 ? 11.413 77.447 -32.662 1.00 49.98 286 ASN D O 1
ATOM 12277 N N . GLU D 1 290 ? 9.380 78.305 -32.149 1.00 52.58 287 GLU D N 1
ATOM 12278 C CA . GLU D 1 290 ? 9.290 79.264 -33.270 1.00 52.40 287 GLU D CA 1
ATOM 12279 C C . GLU D 1 290 ? 9.114 78.542 -34.608 1.00 49.69 287 GLU D C 1
ATOM 12280 O O . GLU D 1 290 ? 8.042 78.613 -35.209 1.00 50.33 287 GLU D O 1
ATOM 12286 N N . GLU D 1 291 ? 10.146 77.846 -35.074 1.00 46.22 288 GLU D N 1
ATOM 12287 C CA . GLU D 1 291 ? 9.992 77.008 -36.266 1.00 43.30 288 GLU D CA 1
ATOM 12288 C C . GLU D 1 291 ? 9.004 75.900 -35.863 1.00 41.90 288 GLU D C 1
ATOM 12289 O O . GLU D 1 291 ? 9.225 75.204 -34.863 1.00 42.31 288 GLU D O 1
ATOM 12295 N N . PRO D 1 292 ? 7.903 75.747 -36.614 1.00 39.77 289 PRO D N 1
ATOM 12296 C CA . PRO D 1 292 ? 6.894 74.755 -36.233 1.00 39.49 289 PRO D CA 1
ATOM 12297 C C . PRO D 1 292 ? 7.365 73.315 -36.381 1.00 38.53 289 PRO D C 1
ATOM 12298 O O . PRO D 1 292 ? 8.171 73.019 -37.271 1.00 35.33 289 PRO D O 1
ATOM 12302 N N . THR D 1 293 ? 6.862 72.442 -35.511 1.00 38.91 290 THR D N 1
ATOM 12303 C CA . THR D 1 293 ? 7.214 71.032 -35.543 1.00 38.96 290 THR D CA 1
ATOM 12304 C C . THR D 1 293 ? 5.964 70.188 -35.290 1.00 38.05 290 THR D C 1
ATOM 12305 O O . THR D 1 293 ? 4.988 70.656 -34.702 1.00 38.50 290 THR D O 1
ATOM 12309 N N . ALA D 1 294 ? 6.008 68.935 -35.727 1.00 35.41 291 ALA D N 1
ATOM 12310 C CA . ALA D 1 294 ? 4.883 68.009 -35.571 1.00 35.33 291 ALA D CA 1
ATOM 12311 C C . ALA D 1 294 ? 5.374 66.582 -35.658 1.00 34.93 291 ALA D C 1
ATOM 12312 O O . ALA D 1 294 ? 6.514 66.356 -36.054 1.00 32.68 291 ALA D O 1
ATOM 12314 N N . ASP D 1 295 ? 4.519 65.633 -35.266 1.00 34.85 292 ASP D N 1
ATOM 12315 C CA . ASP D 1 295 ? 4.824 64.202 -35.398 1.00 34.74 292 ASP D CA 1
ATOM 12316 C C . ASP D 1 295 ? 4.133 63.734 -36.674 1.00 34.17 292 ASP D C 1
ATOM 12317 O O . ASP D 1 295 ? 2.989 64.127 -36.959 1.00 34.87 292 ASP D O 1
ATOM 12322 N N . ILE D 1 296 ? 4.824 62.894 -37.438 1.00 32.38 293 ILE D N 1
ATOM 12323 C CA . ILE D 1 296 ? 4.323 62.421 -38.722 1.00 31.56 293 ILE D CA 1
ATOM 12324 C C . ILE D 1 296 ? 4.210 60.886 -38.717 1.00 31.04 293 ILE D C 1
ATOM 12325 O O . ILE D 1 296 ? 5.221 60.168 -38.557 1.00 29.22 293 ILE D O 1
ATOM 12330 N N . THR D 1 297 ? 2.990 60.396 -38.907 1.00 30.45 294 THR D N 1
ATOM 12331 C CA . THR D 1 297 ? 2.716 58.960 -38.914 1.00 30.49 294 THR D CA 1
ATOM 12332 C C . THR D 1 297 ? 2.475 58.538 -40.350 1.00 29.19 294 THR D C 1
ATOM 12333 O O . THR D 1 297 ? 1.683 59.153 -41.052 1.00 29.03 294 THR D O 1
ATOM 12337 N N . VAL D 1 298 ? 3.195 57.507 -40.803 1.00 26.92 295 VAL D N 1
ATOM 12338 C CA . VAL D 1 298 ? 3.095 57.081 -42.193 1.00 26.44 295 VAL D CA 1
ATOM 12339 C C . VAL D 1 298 ? 2.855 55.592 -42.308 1.00 26.32 295 VAL D C 1
ATOM 12340 O O . VAL D 1 298 ? 3.507 54.793 -41.635 1.00 25.37 295 VAL D O 1
ATOM 12344 N N . ARG D 1 299 ? 1.901 55.252 -43.171 1.00 26.64 296 ARG D N 1
ATOM 12345 C CA . ARG D 1 299 ? 1.511 53.883 -43.433 1.00 27.67 296 ARG D CA 1
ATOM 12346 C C . ARG D 1 299 ? 1.551 53.618 -44.938 1.00 27.53 296 ARG D C 1
ATOM 12347 O O . ARG D 1 299 ? 1.376 54.536 -45.751 1.00 26.92 296 ARG D O 1
ATOM 12355 N N . HIS D 1 300 ? 1.801 52.364 -45.304 1.00 26.63 297 HIS D N 1
ATOM 12356 C CA . HIS D 1 300 ? 1.838 51.969 -46.694 1.00 26.71 297 HIS D CA 1
ATOM 12357 C C . HIS D 1 300 ? 0.581 52.384 -47.440 1.00 28.65 297 HIS D C 1
ATOM 12358 O O . HIS D 1 300 ? -0.534 52.261 -46.920 1.00 28.14 297 HIS D O 1
ATOM 12365 N N . ALA D 1 301 ? 0.778 52.872 -48.662 1.00 27.61 298 ALA D N 1
ATOM 12366 C CA . ALA D 1 301 ? -0.311 53.266 -49.533 1.00 29.49 298 ALA D CA 1
ATOM 12367 C C . ALA D 1 301 ? 0.069 53.163 -51.009 1.00 29.72 298 ALA D C 1
ATOM 12368 O O . ALA D 1 301 ? 1.212 53.425 -51.388 1.00 27.89 298 ALA D O 1
ATOM 12370 N N . ARG D 1 302 ? -0.894 52.741 -51.824 1.00 30.70 299 ARG D N 1
ATOM 12371 C CA A ARG D 1 302 ? -0.705 52.654 -53.275 0.50 31.36 299 ARG D CA 1
ATOM 12372 C CA B ARG D 1 302 ? -0.712 52.639 -53.263 0.50 31.56 299 ARG D CA 1
ATOM 12373 C C . ARG D 1 302 ? -0.738 54.079 -53.834 1.00 31.38 299 ARG D C 1
ATOM 12374 O O . ARG D 1 302 ? -1.563 54.903 -53.415 1.00 31.17 299 ARG D O 1
ATOM 12389 N N . LEU D 1 303 ? 0.155 54.386 -54.782 1.00 29.35 300 LEU D N 1
ATOM 12390 C CA . LEU D 1 303 ? 0.228 55.730 -55.352 1.00 29.56 300 LEU D CA 1
ATOM 12391 C C . LEU D 1 303 ? -0.117 55.814 -56.840 1.00 30.88 300 LEU D C 1
ATOM 12392 O O . LEU D 1 303 ? 0.009 54.840 -57.584 1.00 29.55 300 LEU D O 1
ATOM 12397 N N . LYS D 1 304 ? -0.553 57.002 -57.253 1.00 32.87 301 LYS D N 1
ATOM 12398 C CA . LYS D 1 304 ? -0.814 57.278 -58.651 1.00 34.65 301 LYS D CA 1
ATOM 12399 C C . LYS D 1 304 ? 0.128 58.395 -59.084 1.00 33.64 301 LYS D C 1
ATOM 12400 O O . LYS D 1 304 ? 0.486 59.237 -58.279 1.00 33.09 301 LYS D O 1
ATOM 12406 N N . GLY D 1 305 ? 0.519 58.396 -60.350 1.00 34.17 302 GLY D N 1
ATOM 12407 C CA . GLY D 1 305 ? 1.369 59.461 -60.880 1.00 34.07 302 GLY D CA 1
ATOM 12408 C C . GLY D 1 305 ? 0.619 60.785 -60.959 1.00 35.55 302 GLY D C 1
ATOM 12409 O O . GLY D 1 305 ? -0.608 60.802 -61.116 1.00 35.77 302 GLY D O 1
ATOM 12410 N N . ILE D 1 306 ? 1.354 61.896 -60.861 1.00 34.25 303 ILE D N 1
ATOM 12411 C CA . ILE D 1 306 ? 0.752 63.229 -60.911 1.00 35.69 303 ILE D CA 1
ATOM 12412 C C . ILE D 1 306 ? 1.582 64.233 -61.693 1.00 36.71 303 ILE D C 1
ATOM 12413 O O . ILE D 1 306 ? 2.784 64.046 -61.890 1.00 33.06 303 ILE D O 1
ATOM 12418 N N . ASP D 1 307 ? 0.916 65.297 -62.153 1.00 38.95 304 ASP D N 1
ATOM 12419 C CA . ASP D 1 307 ? 1.603 66.413 -62.782 1.00 39.92 304 ASP D CA 1
ATOM 12420 C C . ASP D 1 307 ? 1.925 67.319 -61.617 1.00 39.67 304 ASP D C 1
ATOM 12421 O O . ASP D 1 307 ? 1.025 67.830 -60.957 1.00 40.72 304 ASP D O 1
ATOM 12426 N N . ILE D 1 308 ? 3.209 67.477 -61.332 1.00 38.13 305 ILE D N 1
ATOM 12427 C CA . ILE D 1 308 ? 3.656 68.279 -60.207 1.00 38.55 305 ILE D CA 1
ATOM 12428 C C . ILE D 1 308 ? 3.444 69.778 -60.468 1.00 40.03 305 ILE D C 1
ATOM 12429 O O . ILE D 1 308 ? 4.004 70.325 -61.419 1.00 40.50 305 ILE D O 1
ATOM 12434 N N . PRO D 1 309 ? 2.627 70.444 -59.626 1.00 41.49 306 PRO D N 1
ATOM 12435 C CA . PRO D 1 309 ? 2.402 71.880 -59.814 1.00 43.45 306 PRO D CA 1
ATOM 12436 C C . PRO D 1 309 ? 3.689 72.674 -59.623 1.00 43.15 306 PRO D C 1
ATOM 12437 O O . PRO D 1 309 ? 4.392 72.470 -58.627 1.00 41.67 306 PRO D O 1
ATOM 12441 N N . PRO D 1 310 ? 3.990 73.602 -60.550 1.00 44.25 307 PRO D N 1
ATOM 12442 C CA . PRO D 1 310 ? 5.220 74.375 -60.443 1.00 43.10 307 PRO D CA 1
ATOM 12443 C C . PRO D 1 310 ? 5.375 75.157 -59.129 1.00 42.87 307 PRO D C 1
ATOM 12444 O O . PRO D 1 310 ? 6.496 75.346 -58.685 1.00 41.49 307 PRO D O 1
ATOM 12448 N N . ASP D 1 311 ? 4.274 75.585 -58.503 1.00 43.96 308 ASP D N 1
ATOM 12449 C CA . ASP D 1 311 ? 4.365 76.355 -57.250 1.00 44.67 308 ASP D CA 1
ATOM 12450 C C . ASP D 1 311 ? 4.963 75.533 -56.098 1.00 42.13 308 ASP D C 1
ATOM 12451 O O . ASP D 1 311 ? 5.456 76.090 -55.114 1.00 42.84 308 ASP D O 1
ATOM 12456 N N . GLN D 1 312 ? 4.910 74.215 -56.228 1.00 39.49 309 GLN D N 1
ATOM 12457 C CA . GLN D 1 312 ? 5.452 73.313 -55.201 1.00 37.31 309 GLN D CA 1
ATOM 12458 C C . GLN D 1 312 ? 6.949 73.048 -55.348 1.00 34.75 309 GLN D C 1
ATOM 12459 O O . GLN D 1 312 ? 7.580 72.539 -54.418 1.00 34.09 309 GLN D O 1
ATOM 12465 N N . VAL D 1 313 ? 7.530 73.403 -56.490 1.00 33.19 310 VAL D N 1
ATOM 12466 C CA . VAL D 1 313 ? 8.943 73.107 -56.730 1.00 31.40 310 VAL D CA 1
ATOM 12467 C C . VAL D 1 313 ? 9.911 73.709 -55.701 1.00 30.67 310 VAL D C 1
ATOM 12468 O O . VAL D 1 313 ? 10.735 72.966 -55.139 1.00 28.65 310 VAL D O 1
ATOM 12472 N N . PRO D 1 314 ? 9.804 75.031 -55.406 1.00 30.74 311 PRO D N 1
ATOM 12473 C CA . PRO D 1 314 ? 10.775 75.551 -54.435 1.00 30.98 311 PRO D CA 1
ATOM 12474 C C . PRO D 1 314 ? 10.549 75.035 -53.019 1.00 30.59 311 PRO D C 1
ATOM 12475 O O . PRO D 1 314 ? 11.472 75.079 -52.194 1.00 29.99 311 PRO D O 1
ATOM 12479 N N . LEU D 1 315 ? 9.347 74.526 -52.759 1.00 30.34 312 LEU D N 1
ATOM 12480 C CA . LEU D 1 315 ? 8.991 73.979 -51.448 1.00 30.23 312 LEU D CA 1
ATOM 12481 C C . LEU D 1 315 ? 9.328 72.491 -51.323 1.00 29.19 312 LEU D C 1
ATOM 12482 O O . LEU D 1 315 ? 9.094 71.907 -50.277 1.00 27.60 312 LEU D O 1
ATOM 12487 N N . THR D 1 316 ? 9.850 71.892 -52.398 1.00 27.96 313 THR D N 1
ATOM 12488 C CA . THR D 1 316 ? 10.165 70.463 -52.441 1.00 26.87 313 THR D CA 1
ATOM 12489 C C . THR D 1 316 ? 11.522 70.217 -53.093 1.00 26.14 313 THR D C 1
ATOM 12490 O O . THR D 1 316 ? 11.912 69.068 -53.331 1.00 23.59 313 THR D O 1
ATOM 12494 N N . ILE D 1 317 ? 12.256 71.291 -53.379 1.00 24.11 314 ILE D N 1
ATOM 12495 C CA . ILE D 1 317 ? 13.453 71.181 -54.200 1.00 23.91 314 ILE D CA 1
ATOM 12496 C C . ILE D 1 317 ? 14.415 70.054 -53.813 1.00 21.47 314 ILE D C 1
ATOM 12497 O O . ILE D 1 317 ? 14.841 69.293 -54.684 1.00 21.64 314 ILE D O 1
ATOM 12502 N N . ASP D 1 318 ? 14.715 69.901 -52.527 1.00 20.21 315 ASP D N 1
ATOM 12503 C CA . ASP D 1 318 ? 15.651 68.856 -52.100 1.00 19.11 315 ASP D CA 1
ATOM 12504 C C . ASP D 1 318 ? 15.017 67.469 -51.971 1.00 18.76 315 ASP D C 1
ATOM 12505 O O . ASP D 1 318 ? 15.726 66.477 -51.889 1.00 18.62 315 ASP D O 1
ATOM 12510 N N . GLU D 1 319 ? 13.694 67.395 -52.008 1.00 19.74 316 GLU D N 1
ATOM 12511 C CA . GLU D 1 319 ? 13.011 66.120 -51.918 1.00 19.15 316 GLU D CA 1
ATOM 12512 C C . GLU D 1 319 ? 12.690 65.462 -53.247 1.00 19.13 316 GLU D C 1
ATOM 12513 O O . GLU D 1 319 ? 12.167 64.355 -53.260 1.00 18.30 316 GLU D O 1
ATOM 12519 N N . PHE D 1 320 ? 13.008 66.104 -54.363 1.00 18.85 317 PHE D N 1
ATOM 12520 C CA . PHE D 1 320 ? 12.743 65.460 -55.641 1.00 18.71 317 PHE D CA 1
ATOM 12521 C C . PHE D 1 320 ? 13.475 64.118 -55.819 1.00 17.39 317 PHE D C 1
ATOM 12522 O O . PHE D 1 320 ? 12.892 63.180 -56.391 1.00 19.26 317 PHE D O 1
ATOM 12530 N N . PRO D 1 321 ? 14.731 63.999 -55.329 1.00 15.21 318 PRO D N 1
ATOM 12531 C CA . PRO D 1 321 ? 15.340 62.680 -55.506 1.00 15.33 318 PRO D CA 1
ATOM 12532 C C . PRO D 1 321 ? 14.504 61.551 -54.906 1.00 16.51 318 PRO D C 1
ATOM 12533 O O . PRO D 1 321 ? 14.204 60.572 -55.605 1.00 15.89 318 PRO D O 1
ATOM 12537 N N . VAL D 1 322 ? 14.062 61.688 -53.664 1.00 16.13 319 VAL D N 1
ATOM 12538 C CA . VAL D 1 322 ? 13.320 60.601 -53.070 1.00 16.36 319 VAL D CA 1
ATOM 12539 C C . VAL D 1 322 ? 11.864 60.557 -53.598 1.00 17.02 319 VAL D C 1
ATOM 12540 O O . VAL D 1 322 ? 11.279 59.488 -53.705 1.00 17.01 319 VAL D O 1
ATOM 12544 N N . LEU D 1 323 ? 11.285 61.712 -53.949 1.00 17.91 320 LEU D N 1
ATOM 12545 C CA . LEU D 1 323 ? 9.927 61.722 -54.512 1.00 19.50 320 LEU D CA 1
ATOM 12546 C C . LEU D 1 323 ? 9.903 60.964 -55.834 1.00 20.38 320 LEU D C 1
ATOM 12547 O O . LEU D 1 323 ? 8.923 60.305 -56.167 1.00 20.21 320 LEU D O 1
ATOM 12552 N N . LEU D 1 324 ? 10.984 61.049 -56.613 1.00 19.48 321 LEU D N 1
ATOM 12553 C CA . LEU D 1 324 ? 11.028 60.320 -57.878 1.00 18.82 321 LEU D CA 1
ATOM 12554 C C . LEU D 1 324 ? 11.034 58.794 -57.672 1.00 19.08 321 LEU D C 1
ATOM 12555 O O . LEU D 1 324 ? 10.603 58.043 -58.533 1.00 19.31 321 LEU D O 1
ATOM 12560 N N . ILE D 1 325 ? 11.508 58.331 -56.514 1.00 19.28 322 ILE D N 1
ATOM 12561 C CA . ILE D 1 325 ? 11.413 56.899 -56.175 1.00 17.76 322 ILE D CA 1
ATOM 12562 C C . ILE D 1 325 ? 9.930 56.549 -55.993 1.00 19.86 322 ILE D C 1
ATOM 12563 O O . ILE D 1 325 ? 9.462 55.506 -56.462 1.00 20.02 322 ILE D O 1
ATOM 12568 N N . ALA D 1 326 ? 9.187 57.401 -55.294 1.00 19.93 323 ALA D N 1
ATOM 12569 C CA . ALA D 1 326 ? 7.740 57.195 -55.121 1.00 21.21 323 ALA D CA 1
ATOM 12570 C C . ALA D 1 326 ? 7.050 57.157 -56.493 1.00 22.05 323 ALA D C 1
ATOM 12571 O O . ALA D 1 326 ? 6.200 56.283 -56.752 1.00 23.09 323 ALA D O 1
ATOM 12573 N N . ALA D 1 327 ? 7.424 58.096 -57.376 1.00 22.35 324 ALA D N 1
ATOM 12574 C CA . ALA D 1 327 ? 6.867 58.132 -58.732 1.00 22.80 324 ALA D CA 1
ATOM 12575 C C . ALA D 1 327 ? 7.162 56.830 -59.500 1.00 22.73 324 ALA D C 1
ATOM 12576 O O . ALA D 1 327 ? 6.319 56.325 -60.246 1.00 24.44 324 ALA D O 1
ATOM 12578 N N . ALA D 1 328 ? 8.363 56.280 -59.302 1.00 21.27 325 ALA D N 1
ATOM 12579 C CA . ALA D 1 328 ? 8.800 55.060 -59.985 1.00 22.03 325 ALA D CA 1
ATOM 12580 C C . ALA D 1 328 ? 7.948 53.827 -59.660 1.00 22.60 325 ALA D C 1
ATOM 12581 O O . ALA D 1 328 ? 7.922 52.871 -60.426 1.00 24.74 325 ALA D O 1
ATOM 12583 N N . VAL D 1 329 ? 7.282 53.833 -58.522 1.00 22.54 326 VAL D N 1
ATOM 12584 C CA . VAL D 1 329 ? 6.493 52.668 -58.135 1.00 24.13 326 VAL D CA 1
ATOM 12585 C C . VAL D 1 329 ? 4.997 53.011 -58.034 1.00 25.74 326 VAL D C 1
ATOM 12586 O O . VAL D 1 329 ? 4.218 52.269 -57.459 1.00 28.40 326 VAL D O 1
ATOM 12590 N N . ALA D 1 330 ? 4.616 54.147 -58.606 1.00 26.67 327 ALA D N 1
ATOM 12591 C CA . ALA D 1 330 ? 3.225 54.567 -58.611 1.00 28.40 327 ALA D CA 1
ATOM 12592 C C . ALA D 1 330 ? 2.572 53.992 -59.846 1.00 30.54 327 ALA D C 1
ATOM 12593 O O . ALA D 1 330 ? 3.234 53.380 -60.679 1.00 30.32 327 ALA D O 1
ATOM 12595 N N . GLN D 1 331 ? 1.260 54.171 -59.947 1.00 32.86 328 GLN D N 1
ATOM 12596 C CA . GLN D 1 331 ? 0.522 53.728 -61.117 1.00 35.62 328 GLN D CA 1
ATOM 12597 C C . GLN D 1 331 ? 0.385 54.936 -62.035 1.00 35.89 328 GLN D C 1
ATOM 12598 O O . GLN D 1 331 ? -0.149 55.965 -61.636 1.00 36.68 328 GLN D O 1
ATOM 12604 N N . GLY D 1 332 ? 0.906 54.828 -63.248 1.00 35.90 329 GLY D N 1
ATOM 12605 C CA . GLY D 1 332 ? 0.812 55.917 -64.205 1.00 37.15 329 GLY D CA 1
ATOM 12606 C C . GLY D 1 332 ? 2.051 56.788 -64.285 1.00 36.27 329 GLY D C 1
ATOM 12607 O O . GLY D 1 332 ? 3.104 56.471 -63.724 1.00 34.13 329 GLY D O 1
ATOM 12608 N N . LYS D 1 333 ? 1.884 57.918 -64.955 1.00 37.28 330 LYS D N 1
ATOM 12609 C CA . LYS D 1 333 ? 2.965 58.838 -65.247 1.00 36.59 330 LYS D CA 1
ATOM 12610 C C . LYS D 1 333 ? 3.033 60.049 -64.325 1.00 35.34 330 LYS D C 1
ATOM 12611 O O . LYS D 1 333 ? 2.013 60.663 -64.009 1.00 35.31 330 LYS D O 1
ATOM 12617 N N . THR D 1 334 ? 4.252 60.390 -63.893 1.00 32.22 331 THR D N 1
ATOM 12618 C CA . THR D 1 334 ? 4.491 61.584 -63.103 1.00 31.37 331 THR D CA 1
ATOM 12619 C C . THR D 1 334 ? 5.321 62.532 -63.980 1.00 30.47 331 THR D C 1
ATOM 12620 O O . THR D 1 334 ? 6.214 62.072 -64.680 1.00 30.78 331 THR D O 1
ATOM 12624 N N . VAL D 1 335 ? 4.982 63.823 -63.979 1.00 30.66 332 VAL D N 1
ATOM 12625 C CA . VAL D 1 335 ? 5.706 64.824 -64.772 1.00 30.98 332 VAL D CA 1
ATOM 12626 C C . VAL D 1 335 ? 6.167 65.956 -63.869 1.00 30.76 332 VAL D C 1
ATOM 12627 O O . VAL D 1 335 ? 5.373 66.546 -63.138 1.00 30.86 332 VAL D O 1
ATOM 12631 N N . LEU D 1 336 ? 7.461 66.244 -63.922 1.00 30.20 333 LEU D N 1
ATOM 12632 C CA . LEU D 1 336 ? 8.056 67.327 -63.153 1.00 29.81 333 LEU D CA 1
ATOM 12633 C C . LEU D 1 336 ? 8.626 68.328 -64.146 1.00 29.99 333 LEU D C 1
ATOM 12634 O O . LEU D 1 336 ? 9.389 67.941 -65.020 1.00 30.06 333 LEU D O 1
ATOM 12639 N N . ARG D 1 337 ? 8.208 69.585 -64.030 1.00 31.31 334 ARG D N 1
ATOM 12640 C CA . ARG D 1 337 ? 8.707 70.660 -64.881 1.00 33.40 334 ARG D CA 1
ATOM 12641 C C . ARG D 1 337 ? 9.139 71.839 -64.015 1.00 33.19 334 ARG D C 1
ATOM 12642 O O . ARG D 1 337 ? 8.864 71.858 -62.815 1.00 32.22 334 ARG D O 1
ATOM 12650 N N . ASP D 1 338 ? 9.814 72.815 -64.633 1.00 33.77 335 ASP D N 1
ATOM 12651 C CA . ASP D 1 338 ? 10.282 74.014 -63.940 1.00 34.71 335 ASP D CA 1
ATOM 12652 C C . ASP D 1 338 ? 11.185 73.692 -62.748 1.00 31.77 335 ASP D C 1
ATOM 12653 O O . ASP D 1 338 ? 11.169 74.405 -61.750 1.00 32.25 335 ASP D O 1
ATOM 12658 N N . ALA D 1 339 ? 11.995 72.646 -62.894 1.00 30.17 336 ALA D N 1
ATOM 12659 C CA . ALA D 1 339 ? 12.895 72.185 -61.829 1.00 27.51 336 ALA D CA 1
ATOM 12660 C C . ALA D 1 339 ? 14.353 72.158 -62.320 1.00 26.19 336 ALA D C 1
ATOM 12661 O O . ALA D 1 339 ? 15.157 71.318 -61.915 1.00 24.64 336 ALA D O 1
ATOM 12663 N N . ALA D 1 340 ? 14.690 73.085 -63.207 1.00 25.19 337 ALA D N 1
ATOM 12664 C CA . ALA D 1 340 ? 16.026 73.170 -63.774 1.00 25.12 337 ALA D CA 1
ATOM 12665 C C . ALA D 1 340 ? 17.104 73.370 -62.702 1.00 24.47 337 ALA D C 1
ATOM 12666 O O . ALA D 1 340 ? 18.257 72.996 -62.903 1.00 23.68 337 ALA D O 1
ATOM 12668 N N . GLU D 1 341 ? 16.730 73.977 -61.580 1.00 24.86 338 GLU D N 1
ATOM 12669 C CA . GLU D 1 341 ? 17.664 74.168 -60.450 1.00 24.88 338 GLU D CA 1
ATOM 12670 C C . GLU D 1 341 ? 18.270 72.851 -59.938 1.00 23.48 338 GLU D C 1
ATOM 12671 O O . GLU D 1 341 ? 19.371 72.843 -59.360 1.00 22.56 338 GLU D O 1
ATOM 12677 N N . LEU D 1 342 ? 17.559 71.746 -60.138 1.00 22.89 339 LEU D N 1
ATOM 12678 C CA . LEU D 1 342 ? 18.072 70.429 -59.749 1.00 21.45 339 LEU D CA 1
ATOM 12679 C C . LEU D 1 342 ? 19.414 70.110 -60.425 1.00 21.54 339 LEU D C 1
ATOM 12680 O O . LEU D 1 342 ? 20.209 69.356 -59.892 1.00 21.79 339 LEU D O 1
ATOM 12685 N N . ARG D 1 343 ? 19.663 70.674 -61.607 1.00 21.78 340 ARG D N 1
ATOM 12686 C CA . ARG D 1 343 ? 20.895 70.382 -62.331 1.00 22.55 340 ARG D CA 1
ATOM 12687 C C . ARG D 1 343 ? 22.175 70.997 -61.778 1.00 22.69 340 ARG D C 1
ATOM 12688 O O . ARG D 1 343 ? 23.268 70.549 -62.141 1.00 22.61 340 ARG D O 1
ATOM 12696 N N . VAL D 1 344 ? 22.034 71.985 -60.889 1.00 22.50 341 VAL D N 1
ATOM 12697 C CA . VAL D 1 344 ? 23.192 72.717 -60.361 1.00 22.48 341 VAL D CA 1
ATOM 12698 C C . VAL D 1 344 ? 23.427 72.494 -58.862 1.00 21.35 341 VAL D C 1
ATOM 12699 O O . VAL D 1 344 ? 24.062 73.305 -58.189 1.00 22.52 341 VAL D O 1
ATOM 12703 N N . LYS D 1 345 ? 22.957 71.351 -58.369 1.00 19.70 342 LYS D N 1
ATOM 12704 C CA . LYS D 1 345 ? 23.137 70.987 -56.974 1.00 19.91 342 LYS D CA 1
ATOM 12705 C C . LYS D 1 345 ? 24.457 70.209 -56.813 1.00 20.30 342 LYS D C 1
ATOM 12706 O O . LYS D 1 345 ? 25.375 70.336 -57.632 1.00 20.52 342 LYS D O 1
ATOM 12712 N N . GLU D 1 346 ? 24.590 69.458 -55.725 1.00 19.57 343 GLU D N 1
ATOM 12713 C CA . GLU D 1 346 ? 25.833 68.717 -55.456 1.00 20.43 343 GLU D CA 1
ATOM 12714 C C . GLU D 1 346 ? 26.252 67.961 -56.706 1.00 20.95 343 GLU D C 1
ATOM 12715 O O . GLU D 1 346 ? 27.446 67.892 -57.050 1.00 21.98 343 GLU D O 1
ATOM 12721 N N . THR D 1 347 ? 25.245 67.400 -57.372 1.00 20.15 344 THR D N 1
ATOM 12722 C CA . THR D 1 347 ? 25.425 66.847 -58.709 1.00 20.50 344 THR D CA 1
ATOM 12723 C C . THR D 1 347 ? 24.214 67.315 -59.508 1.00 20.18 344 THR D C 1
ATOM 12724 O O . THR D 1 347 ? 23.375 68.054 -58.985 1.00 19.91 344 THR D O 1
ATOM 12728 N N . ASP D 1 348 ? 24.175 66.973 -60.792 1.00 20.38 345 ASP D N 1
ATOM 12729 C CA . ASP D 1 348 ? 23.018 67.239 -61.611 1.00 21.07 345 ASP D CA 1
ATOM 12730 C C . ASP D 1 348 ? 22.044 66.152 -61.176 1.00 20.48 345 ASP D C 1
ATOM 12731 O O . ASP D 1 348 ? 22.180 64.983 -61.552 1.00 19.96 345 ASP D O 1
ATOM 12736 N N . ARG D 1 349 ? 21.062 66.523 -60.369 1.00 18.81 346 ARG D N 1
ATOM 12737 C CA . ARG D 1 349 ? 20.148 65.523 -59.775 1.00 17.42 346 ARG D CA 1
ATOM 12738 C C . ARG D 1 349 ? 19.169 64.908 -60.769 1.00 18.35 346 ARG D C 1
ATOM 12739 O O . ARG D 1 349 ? 18.729 63.772 -60.596 1.00 17.90 346 ARG D O 1
ATOM 12747 N N . ILE D 1 350 ? 18.845 65.638 -61.839 1.00 18.96 347 ILE D N 1
ATOM 12748 C CA . ILE D 1 350 ? 17.982 65.072 -62.861 1.00 19.39 347 ILE D CA 1
ATOM 12749 C C . ILE D 1 350 ? 18.748 63.975 -63.589 1.00 20.43 347 ILE D C 1
ATOM 12750 O O . ILE D 1 350 ? 18.240 62.845 -63.747 1.00 20.80 347 ILE D O 1
ATOM 12755 N N . ALA D 1 351 ? 19.966 64.289 -64.043 1.00 20.24 348 ALA D N 1
ATOM 12756 C CA . ALA D 1 351 ? 20.781 63.285 -64.739 1.00 21.06 348 ALA D CA 1
ATOM 12757 C C . ALA D 1 351 ? 21.054 62.073 -63.847 1.00 19.79 348 ALA D C 1
ATOM 12758 O O . ALA D 1 351 ? 20.935 60.935 -64.288 1.00 19.75 348 ALA D O 1
ATOM 12760 N N . ALA D 1 352 ? 21.397 62.331 -62.588 1.00 18.48 349 ALA D N 1
ATOM 12761 C CA . ALA D 1 352 ? 21.692 61.254 -61.634 1.00 17.80 349 ALA D CA 1
ATOM 12762 C C . ALA D 1 352 ? 20.502 60.367 -61.348 1.00 17.96 349 ALA D C 1
ATOM 12763 O O . ALA D 1 352 ? 20.634 59.143 -61.341 1.00 16.91 349 ALA D O 1
ATOM 12765 N N . MET D 1 353 ? 19.346 60.970 -61.064 1.00 17.32 350 MET D N 1
ATOM 12766 C CA . MET D 1 353 ? 18.134 60.184 -60.758 1.00 17.19 350 MET D CA 1
ATOM 12767 C C . MET D 1 353 ? 17.666 59.377 -61.959 1.00 17.60 350 MET D C 1
ATOM 12768 O O . MET D 1 353 ? 17.355 58.224 -61.821 1.00 17.51 350 MET D O 1
ATOM 12773 N N . VAL D 1 354 ? 17.670 59.990 -63.150 1.00 18.02 351 VAL D N 1
ATOM 12774 C CA . VAL D 1 354 ? 17.223 59.293 -64.338 1.00 19.59 351 VAL D CA 1
ATOM 12775 C C . VAL D 1 354 ? 18.155 58.114 -64.680 1.00 20.83 351 VAL D C 1
ATOM 12776 O O . VAL D 1 354 ? 17.677 57.013 -64.984 1.00 22.09 351 VAL D O 1
ATOM 12780 N N . ASP D 1 355 ? 19.466 58.322 -64.549 1.00 20.50 352 ASP D N 1
ATOM 12781 C CA . ASP D 1 355 ? 20.460 57.273 -64.830 1.00 20.70 352 ASP D CA 1
ATOM 12782 C C . ASP D 1 355 ? 20.254 56.060 -63.892 1.00 20.43 352 ASP D C 1
ATOM 12783 O O . ASP D 1 355 ? 20.214 54.929 -64.336 1.00 21.02 352 ASP D O 1
ATOM 12788 N N . GLY D 1 356 ? 20.091 56.328 -62.599 1.00 18.43 353 GLY D N 1
ATOM 12789 C CA . GLY D 1 356 ? 19.903 55.270 -61.629 1.00 17.31 353 GLY D CA 1
ATOM 12790 C C . GLY D 1 356 ? 18.580 54.554 -61.794 1.00 18.48 353 GLY D C 1
ATOM 12791 O O . GLY D 1 356 ? 18.521 53.338 -61.700 1.00 18.47 353 GLY D O 1
ATOM 12792 N N . LEU D 1 357 ? 17.515 55.308 -62.049 1.00 18.25 354 LEU D N 1
ATOM 12793 C CA . LEU D 1 357 ? 16.208 54.702 -62.229 1.00 18.62 354 LEU D CA 1
ATOM 12794 C C . LEU D 1 357 ? 16.206 53.806 -63.480 1.00 20.05 354 LEU D C 1
ATOM 12795 O O . LEU D 1 357 ? 15.681 52.676 -63.457 1.00 21.26 354 LEU D O 1
ATOM 12800 N N . GLN D 1 358 ? 16.851 54.261 -64.543 1.00 19.76 355 GLN D N 1
ATOM 12801 C CA . GLN D 1 358 ? 16.960 53.423 -65.725 1.00 22.53 355 GLN D CA 1
ATOM 12802 C C . GLN D 1 358 ? 17.714 52.116 -65.411 1.00 22.95 355 GLN D C 1
ATOM 12803 O O . GLN D 1 358 ? 17.325 51.038 -65.877 1.00 22.81 355 GLN D O 1
ATOM 12809 N N . LYS D 1 359 ? 18.778 52.221 -64.624 1.00 22.57 356 LYS D N 1
ATOM 12810 C CA . LYS D 1 359 ? 19.582 51.075 -64.251 1.00 23.29 356 LYS D CA 1
ATOM 12811 C C . LYS D 1 359 ? 18.807 50.065 -63.407 1.00 23.70 356 LYS D C 1
ATOM 12812 O O . LYS D 1 359 ? 19.111 48.876 -63.442 1.00 26.21 356 LYS D O 1
ATOM 12818 N N . LEU D 1 360 ? 17.780 50.543 -62.705 1.00 21.90 357 LEU D N 1
ATOM 12819 C CA . LEU D 1 360 ? 16.912 49.691 -61.893 1.00 21.18 357 LEU D CA 1
ATOM 12820 C C . LEU D 1 360 ? 15.594 49.319 -62.596 1.00 22.98 357 LEU D C 1
ATOM 12821 O O . LEU D 1 360 ? 14.636 48.886 -61.957 1.00 22.97 357 LEU D O 1
ATOM 12826 N N . GLY D 1 361 ? 15.555 49.491 -63.910 1.00 24.59 358 GLY D N 1
ATOM 12827 C CA . GLY D 1 361 ? 14.422 49.049 -64.721 1.00 25.18 358 GLY D CA 1
ATOM 12828 C C . GLY D 1 361 ? 13.202 49.934 -64.846 1.00 25.76 358 GLY D C 1
ATOM 12829 O O . GLY D 1 361 ? 12.150 49.459 -65.277 1.00 27.02 358 GLY D O 1
ATOM 12830 N N . ILE D 1 362 ? 13.355 51.220 -64.556 1.00 24.82 359 ILE D N 1
ATOM 12831 C CA . ILE D 1 362 ? 12.251 52.175 -64.594 1.00 25.03 359 ILE D CA 1
ATOM 12832 C C . ILE D 1 362 ? 12.327 53.047 -65.850 1.00 26.37 359 ILE D C 1
ATOM 12833 O O . ILE D 1 362 ? 13.419 53.479 -66.239 1.00 26.45 359 ILE D O 1
ATOM 12838 N N . ALA D 1 363 ? 11.170 53.274 -66.477 1.00 27.29 360 ALA D N 1
ATOM 12839 C CA . ALA D 1 363 ? 11.067 54.109 -67.679 1.00 28.89 360 ALA D CA 1
ATOM 12840 C C . ALA D 1 363 ? 11.025 55.572 -67.233 1.00 28.97 360 ALA D C 1
ATOM 12841 O O . ALA D 1 363 ? 9.963 56.200 -67.116 1.00 28.41 360 ALA D O 1
ATOM 12843 N N . ALA D 1 364 ? 12.216 56.071 -66.905 1.00 28.56 361 ALA D N 1
ATOM 12844 C CA . ALA D 1 364 ? 12.425 57.442 -66.459 1.00 27.97 361 ALA D CA 1
ATOM 12845 C C . ALA D 1 364 ? 13.052 58.200 -67.619 1.00 29.00 361 ALA D C 1
ATOM 12846 O O . ALA D 1 364 ? 13.903 57.672 -68.309 1.00 28.11 361 ALA D O 1
ATOM 12848 N N . GLU D 1 365 ? 12.617 59.441 -67.802 1.00 30.72 362 GLU D N 1
ATOM 12849 C CA . GLU D 1 365 ? 13.055 60.282 -68.919 1.00 32.00 362 GLU D CA 1
ATOM 12850 C C . GLU D 1 365 ? 13.433 61.675 -68.404 1.00 31.31 362 GLU D C 1
ATOM 12851 O O . GLU D 1 365 ? 12.763 62.215 -67.536 1.00 30.02 362 GLU D O 1
ATOM 12857 N N . SER D 1 366 ? 14.504 62.249 -68.946 1.00 31.24 363 SER D N 1
ATOM 12858 C CA . SER D 1 366 ? 14.953 63.571 -68.542 1.00 32.24 363 SER D CA 1
ATOM 12859 C C . SER D 1 366 ? 14.422 64.670 -69.463 1.00 32.87 363 SER D C 1
ATOM 12860 O O . SER D 1 366 ? 14.330 64.464 -70.664 1.00 33.17 363 SER D O 1
ATOM 12863 N N . LEU D 1 367 ? 14.045 65.795 -68.853 1.00 32.52 364 LEU D N 1
ATOM 12864 C CA . LEU D 1 367 ? 13.623 67.023 -69.541 1.00 34.74 364 LEU D CA 1
ATOM 12865 C C . LEU D 1 367 ? 14.673 68.065 -69.126 1.00 33.80 364 LEU D C 1
ATOM 12866 O O . LEU D 1 367 ? 15.331 67.906 -68.101 1.00 31.27 364 LEU D O 1
ATOM 12871 N N . PRO D 1 368 ? 14.879 69.116 -69.929 1.00 34.24 365 PRO D N 1
ATOM 12872 C CA . PRO D 1 368 ? 15.879 70.081 -69.477 1.00 32.99 365 PRO D CA 1
ATOM 12873 C C . PRO D 1 368 ? 15.570 70.635 -68.083 1.00 32.06 365 PRO D C 1
ATOM 12874 O O . PRO D 1 368 ? 16.499 70.872 -67.299 1.00 30.63 365 PRO D O 1
ATOM 12878 N N . ASP D 1 369 ? 14.279 70.768 -67.766 1.00 31.35 366 ASP D N 1
ATOM 12879 C CA . ASP D 1 369 ? 13.826 71.328 -66.498 1.00 31.65 366 ASP D CA 1
ATOM 12880 C C . ASP D 1 369 ? 13.057 70.327 -65.637 1.00 29.74 366 ASP D C 1
ATOM 12881 O O . ASP D 1 369 ? 12.260 70.721 -64.797 1.00 29.48 366 ASP D O 1
ATOM 12886 N N . GLY D 1 370 ? 13.277 69.044 -65.853 1.00 29.30 367 GLY D N 1
ATOM 12887 C CA . GLY D 1 370 ? 12.558 68.053 -65.051 1.00 29.42 367 GLY D CA 1
ATOM 12888 C C . GLY D 1 370 ? 12.676 66.616 -65.495 1.00 28.64 367 GLY D C 1
ATOM 12889 O O . GLY D 1 370 ? 13.653 66.218 -66.132 1.00 28.13 367 GLY D O 1
ATOM 12890 N N . VAL D 1 371 ? 11.615 65.861 -65.229 1.00 30.08 368 VAL D N 1
ATOM 12891 C CA A VAL D 1 371 ? 11.611 64.435 -65.501 0.50 30.27 368 VAL D CA 1
ATOM 12892 C CA B VAL D 1 371 ? 11.600 64.428 -65.476 0.50 29.87 368 VAL D CA 1
ATOM 12893 C C . VAL D 1 371 ? 10.206 63.903 -65.761 1.00 31.19 368 VAL D C 1
ATOM 12894 O O . VAL D 1 371 ? 9.225 64.461 -65.286 1.00 32.90 368 VAL D O 1
ATOM 12901 N N . ILE D 1 372 ? 10.131 62.840 -66.549 1.00 31.28 369 ILE D N 1
ATOM 12902 C CA . ILE D 1 372 ? 8.880 62.151 -66.804 1.00 32.19 369 ILE D CA 1
ATOM 12903 C C . ILE D 1 372 ? 9.162 60.710 -66.380 1.00 31.21 369 ILE D C 1
ATOM 12904 O O . ILE D 1 372 ? 10.125 60.098 -66.844 1.00 30.77 369 ILE D O 1
ATOM 12909 N N . ILE D 1 373 ? 8.332 60.173 -65.494 1.00 30.67 370 ILE D N 1
ATOM 12910 C CA . ILE D 1 373 ? 8.503 58.805 -65.021 1.00 30.87 370 ILE D CA 1
ATOM 12911 C C . ILE D 1 373 ? 7.229 57.997 -65.169 1.00 31.49 370 ILE D C 1
ATOM 12912 O O . ILE D 1 373 ? 6.155 58.460 -64.772 1.00 32.70 370 ILE D O 1
ATOM 12917 N N . GLN D 1 374 ? 7.344 56.815 -65.767 1.00 31.09 371 GLN D N 1
ATOM 12918 C CA . GLN D 1 374 ? 6.218 55.897 -65.829 1.00 32.31 371 GLN D CA 1
ATOM 12919 C C . GLN D 1 374 ? 6.426 54.924 -64.671 1.00 30.56 371 GLN D C 1
ATOM 12920 O O . GLN D 1 374 ? 7.451 54.244 -64.611 1.00 30.40 371 GLN D O 1
ATOM 12926 N N . GLY D 1 375 ? 5.467 54.867 -63.758 1.00 30.03 372 GLY D N 1
ATOM 12927 C CA . GLY D 1 375 ? 5.548 53.953 -62.622 1.00 29.16 372 GLY D CA 1
ATOM 12928 C C . GLY D 1 375 ? 5.638 52.514 -63.089 1.00 28.65 372 GLY D C 1
ATOM 12929 O O . GLY D 1 375 ? 4.976 52.118 -64.050 1.00 29.70 372 GLY D O 1
ATOM 12930 N N . GLY D 1 376 ? 6.464 51.732 -62.412 1.00 27.52 373 GLY D N 1
ATOM 12931 C CA . GLY D 1 376 ? 6.684 50.344 -62.762 1.00 27.30 373 GLY D CA 1
ATOM 12932 C C . GLY D 1 376 ? 7.213 49.538 -61.590 1.00 26.16 373 GLY D C 1
ATOM 12933 O O . GLY D 1 376 ? 6.673 49.634 -60.495 1.00 25.71 373 GLY D O 1
ATOM 12934 N N . THR D 1 377 ? 8.274 48.763 -61.835 1.00 26.19 374 THR D N 1
ATOM 12935 C CA . THR D 1 377 ? 8.860 47.869 -60.824 1.00 25.70 374 THR D CA 1
ATOM 12936 C C . THR D 1 377 ? 10.358 48.033 -60.740 1.00 24.66 374 THR D C 1
ATOM 12937 O O . THR D 1 377 ? 11.062 47.911 -61.741 1.00 23.15 374 THR D O 1
ATOM 12941 N N . LEU D 1 378 ? 10.845 48.336 -59.537 1.00 22.37 375 LEU D N 1
ATOM 12942 C CA . LEU D 1 378 ? 12.260 48.485 -59.323 1.00 21.72 375 LEU D CA 1
ATOM 12943 C C . LEU D 1 378 ? 12.919 47.107 -59.270 1.00 22.27 375 LEU D C 1
ATOM 12944 O O . LEU D 1 378 ? 12.451 46.196 -58.561 1.00 23.43 375 LEU D O 1
ATOM 12949 N N . GLU D 1 379 ? 13.991 46.959 -60.029 1.00 22.39 376 GLU D N 1
ATOM 12950 C CA . GLU D 1 379 ? 14.781 45.762 -60.016 1.00 23.21 376 GLU D CA 1
ATOM 12951 C C . GLU D 1 379 ? 15.965 45.998 -59.091 1.00 21.95 376 GLU D C 1
ATOM 12952 O O . GLU D 1 379 ? 16.257 47.136 -58.732 1.00 22.27 376 GLU D O 1
ATOM 12958 N N . GLY D 1 380 ? 16.655 44.924 -58.728 1.00 22.53 377 GLY D N 1
ATOM 12959 C CA . GLY D 1 380 ? 17.920 45.062 -58.014 1.00 23.19 377 GLY D CA 1
ATOM 12960 C C . GLY D 1 380 ? 18.951 45.531 -59.039 1.00 23.11 377 GLY D C 1
ATOM 12961 O O . GLY D 1 380 ? 18.717 45.468 -60.249 1.00 24.48 377 GLY D O 1
ATOM 12962 N N . GLY D 1 381 ? 20.103 45.995 -58.576 1.00 21.74 378 GLY D N 1
ATOM 12963 C CA . GLY D 1 381 ? 21.136 46.467 -59.486 1.00 22.28 378 GLY D CA 1
ATOM 12964 C C . GLY D 1 381 ? 22.123 47.365 -58.785 1.00 22.01 378 GLY D C 1
ATOM 12965 O O . GLY D 1 381 ? 22.211 47.350 -57.544 1.00 21.74 378 GLY D O 1
ATOM 12966 N N . GLU D 1 382 ? 22.815 48.175 -59.576 1.00 20.88 379 GLU D N 1
ATOM 12967 C CA . GLU D 1 382 ? 23.854 49.036 -59.076 1.00 20.75 379 GLU D CA 1
ATOM 12968 C C . GLU D 1 382 ? 23.754 50.402 -59.700 1.00 19.96 379 GLU D C 1
ATOM 12969 O O . GLU D 1 382 ? 23.653 50.535 -60.919 1.00 19.37 379 GLU D O 1
ATOM 12975 N N . VAL D 1 383 ? 23.796 51.421 -58.837 1.00 18.56 380 VAL D N 1
ATOM 12976 C CA . VAL D 1 383 ? 23.663 52.812 -59.242 1.00 17.77 380 VAL D CA 1
ATOM 12977 C C . VAL D 1 383 ? 24.806 53.633 -58.614 1.00 18.12 380 VAL D C 1
ATOM 12978 O O . VAL D 1 383 ? 25.474 53.190 -57.659 1.00 19.05 380 VAL D O 1
ATOM 12982 N N . ASN D 1 384 ? 25.045 54.810 -59.153 1.00 18.54 381 ASN D N 1
ATOM 12983 C CA . ASN D 1 384 ? 26.078 55.696 -58.607 1.00 19.00 381 ASN D CA 1
ATOM 12984 C C . ASN D 1 384 ? 25.393 56.888 -57.943 1.00 18.11 381 ASN D C 1
ATOM 12985 O O . ASN D 1 384 ? 24.447 57.442 -58.491 1.00 18.11 381 ASN D O 1
ATOM 12990 N N . SER D 1 385 ? 25.861 57.283 -56.770 1.00 17.66 382 SER D N 1
ATOM 12991 C CA . SER D 1 385 ? 25.325 58.505 -56.118 1.00 16.91 382 SER D CA 1
ATOM 12992 C C . SER D 1 385 ? 25.861 59.770 -56.786 1.00 17.86 382 SER D C 1
ATOM 12993 O O . SER D 1 385 ? 25.335 60.854 -56.569 1.00 17.60 382 SER D O 1
ATOM 12996 N N . TYR D 1 386 ? 26.952 59.641 -57.537 1.00 19.60 383 TYR D N 1
ATOM 12997 C CA . TYR D 1 386 ? 27.635 60.796 -58.118 1.00 19.47 383 TYR D CA 1
ATOM 12998 C C . TYR D 1 386 ? 28.063 61.779 -57.012 1.00 20.65 383 TYR D C 1
ATOM 12999 O O . TYR D 1 386 ? 28.105 62.993 -57.229 1.00 20.37 383 TYR D O 1
ATOM 13008 N N . ASP D 1 387 ? 28.378 61.205 -55.839 1.00 19.99 384 ASP D N 1
ATOM 13009 C CA . ASP D 1 387 ? 28.852 61.913 -54.654 1.00 20.56 384 ASP D CA 1
ATOM 13010 C C . ASP D 1 387 ? 27.816 62.835 -54.005 1.00 18.83 384 ASP D C 1
ATOM 13011 O O . ASP D 1 387 ? 28.169 63.680 -53.176 1.00 20.26 384 ASP D O 1
ATOM 13016 N N . ASP D 1 388 ? 26.544 62.605 -54.312 1.00 16.33 385 ASP D N 1
ATOM 13017 C CA . ASP D 1 388 ? 25.430 63.431 -53.813 1.00 15.81 385 ASP D CA 1
ATOM 13018 C C . ASP D 1 388 ? 24.647 62.673 -52.743 1.00 15.34 385 ASP D C 1
ATOM 13019 O O . ASP D 1 388 ? 24.077 61.613 -53.018 1.00 15.60 385 ASP D O 1
ATOM 13024 N N . HIS D 1 389 ? 24.695 63.189 -51.518 1.00 14.04 386 HIS D N 1
ATOM 13025 C CA . HIS D 1 389 ? 24.003 62.590 -50.371 1.00 13.62 386 HIS D CA 1
ATOM 13026 C C . HIS D 1 389 ? 22.569 62.166 -50.614 1.00 13.36 386 HIS D C 1
ATOM 13027 O O . HIS D 1 389 ? 22.180 61.050 -50.185 1.00 14.77 386 HIS D O 1
ATOM 13034 N N . ARG D 1 390 ? 21.764 63.008 -51.268 1.00 14.26 387 ARG D N 1
ATOM 13035 C CA . ARG D 1 390 ? 20.364 62.677 -51.464 1.00 13.98 387 ARG D CA 1
ATOM 13036 C C . ARG D 1 390 ? 20.126 61.659 -52.545 1.00 13.78 387 ARG D C 1
ATOM 13037 O O . ARG D 1 390 ? 19.159 60.895 -52.470 1.00 14.34 387 ARG D O 1
ATOM 13045 N N . ILE D 1 391 ? 20.985 61.638 -53.547 1.00 13.07 388 ILE D N 1
ATOM 13046 C CA . ILE D 1 391 ? 20.888 60.608 -54.561 1.00 14.33 388 ILE D CA 1
ATOM 13047 C C . ILE D 1 391 ? 21.178 59.264 -53.849 1.00 13.73 388 ILE D C 1
ATOM 13048 O O . ILE D 1 391 ? 20.462 58.265 -54.060 1.00 14.07 388 ILE D O 1
ATOM 13053 N N . ALA D 1 392 ? 22.218 59.247 -52.993 1.00 13.84 389 ALA D N 1
ATOM 13054 C CA . ALA D 1 392 ? 22.581 58.030 -52.238 1.00 13.02 389 ALA D CA 1
ATOM 13055 C C . ALA D 1 392 ? 21.417 57.541 -51.379 1.00 13.14 389 ALA D C 1
ATOM 13056 O O . ALA D 1 392 ? 21.012 56.393 -51.473 1.00 13.68 389 ALA D O 1
ATOM 13058 N N . MET D 1 393 ? 20.847 58.429 -50.568 1.00 11.97 390 MET D N 1
ATOM 13059 C CA . MET D 1 393 ? 19.760 58.035 -49.683 1.00 13.51 390 MET D CA 1
ATOM 13060 C C . MET D 1 393 ? 18.470 57.686 -50.451 1.00 12.64 390 MET D C 1
ATOM 13061 O O . MET D 1 393 ? 17.759 56.791 -50.067 1.00 13.85 390 MET D O 1
ATOM 13066 N N . ALA D 1 394 ? 18.199 58.365 -51.561 1.00 13.10 391 ALA D N 1
ATOM 13067 C CA . ALA D 1 394 ? 17.032 58.065 -52.370 1.00 13.04 391 ALA D CA 1
ATOM 13068 C C . ALA D 1 394 ? 17.108 56.641 -52.911 1.00 13.53 391 ALA D C 1
ATOM 13069 O O . ALA D 1 394 ? 16.142 55.893 -52.846 1.00 13.30 391 ALA D O 1
ATOM 13071 N N . PHE D 1 395 ? 18.281 56.216 -53.357 1.00 13.11 392 PHE D N 1
ATOM 13072 C CA . PHE D 1 395 ? 18.406 54.8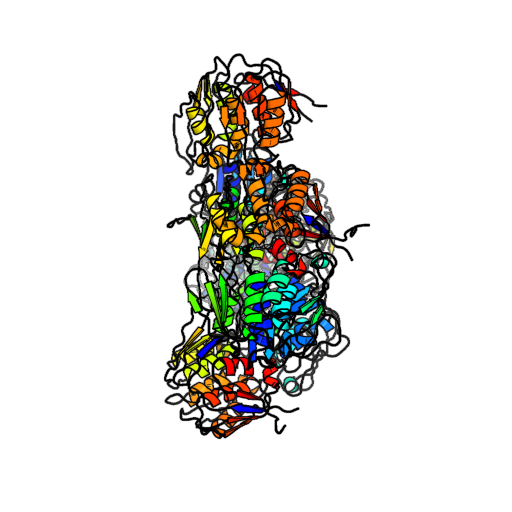61 -53.851 1.00 13.04 392 PHE D CA 1
ATOM 13073 C C . PHE D 1 395 ? 18.474 53.830 -52.737 1.00 14.10 392 PHE D C 1
ATOM 13074 O O . PHE D 1 395 ? 18.089 52.692 -52.941 1.00 14.65 392 PHE D O 1
ATOM 13082 N N . ALA D 1 396 ? 18.893 54.220 -51.542 1.00 13.23 393 ALA D N 1
ATOM 13083 C CA . ALA D 1 396 ? 18.811 53.340 -50.406 1.00 13.60 393 ALA D CA 1
ATOM 13084 C C . ALA D 1 396 ? 17.306 53.066 -50.148 1.00 12.55 393 ALA D C 1
ATOM 13085 O O . ALA D 1 396 ? 16.927 51.959 -49.824 1.00 15.13 393 ALA D O 1
ATOM 13087 N N . VAL D 1 397 ? 16.463 54.104 -50.288 1.00 13.24 394 VAL D N 1
ATOM 13088 C CA . VAL D 1 397 ? 15.017 53.959 -50.171 1.00 13.25 394 VAL D CA 1
ATOM 13089 C C . VAL D 1 397 ? 14.460 53.042 -51.274 1.00 14.73 394 VAL D C 1
ATOM 13090 O O . VAL D 1 397 ? 13.602 52.178 -51.010 1.00 15.11 394 VAL D O 1
ATOM 13094 N N . ALA D 1 398 ? 14.948 53.209 -52.509 1.00 13.67 395 ALA D N 1
ATOM 13095 C CA . ALA D 1 398 ? 14.538 52.354 -53.630 1.00 14.24 395 ALA D CA 1
ATOM 13096 C C . ALA D 1 398 ? 14.785 50.876 -53.283 1.00 14.84 395 ALA D C 1
ATOM 13097 O O . ALA D 1 398 ? 14.003 49.996 -53.648 1.00 16.32 395 ALA D O 1
ATOM 13099 N N . GLY D 1 399 ? 15.843 50.620 -52.513 1.00 14.41 396 GLY D N 1
ATOM 13100 C CA . GLY D 1 399 ? 16.184 49.271 -52.095 1.00 15.55 396 GLY D CA 1
ATOM 13101 C C . GLY D 1 399 ? 15.155 48.565 -51.226 1.00 15.55 396 GLY D C 1
ATOM 13102 O O . GLY D 1 399 ? 15.153 47.340 -51.160 1.00 18.10 396 GLY D O 1
ATOM 13103 N N . THR D 1 400 ? 14.262 49.303 -50.581 1.00 15.21 397 THR D N 1
ATOM 13104 C CA . THR D 1 400 ? 13.230 48.689 -49.768 1.00 15.42 397 THR D CA 1
ATOM 13105 C C . THR D 1 400 ? 12.268 47.870 -50.607 1.00 17.64 397 THR D C 1
ATOM 13106 O O . THR D 1 400 ? 11.832 46.797 -50.166 1.00 19.44 397 THR D O 1
ATOM 13110 N N . LEU D 1 401 ? 11.953 48.342 -51.809 1.00 17.67 398 LEU D N 1
ATOM 13111 C CA . LEU D 1 401 ? 10.955 47.664 -52.645 1.00 19.25 398 LEU D CA 1
ATOM 13112 C C . LEU D 1 401 ? 11.547 46.950 -53.861 1.00 20.78 398 LEU D C 1
ATOM 13113 O O . LEU D 1 401 ? 10.875 46.123 -54.496 1.00 24.32 398 LEU D O 1
ATOM 13118 N N . ALA D 1 402 ? 12.805 47.216 -54.176 1.00 19.03 399 ALA D N 1
ATOM 13119 C CA . ALA D 1 402 ? 13.460 46.584 -55.333 1.00 20.28 399 ALA D CA 1
ATOM 13120 C C . ALA D 1 402 ? 13.392 45.068 -55.252 1.00 22.58 399 ALA D C 1
ATOM 13121 O O . ALA D 1 402 ? 13.403 44.485 -54.159 1.00 21.51 399 ALA D O 1
ATOM 13123 N N . LYS D 1 403 ? 13.343 44.424 -56.413 1.00 23.88 400 LYS D N 1
ATOM 13124 C CA . LYS D 1 403 ? 13.239 42.957 -56.470 1.00 26.17 400 LYS D CA 1
ATOM 13125 C C . LYS D 1 403 ? 14.434 42.240 -55.869 1.00 25.68 400 LYS D C 1
ATOM 13126 O O . LYS D 1 403 ? 14.310 41.107 -55.412 1.00 26.35 400 LYS D O 1
ATOM 13132 N N . GLY D 1 404 ? 15.582 42.910 -55.839 1.00 25.14 401 GLY D N 1
ATOM 13133 C CA . GLY D 1 404 ? 16.784 42.346 -55.273 1.00 24.16 401 GLY D CA 1
ATOM 13134 C C . GLY D 1 404 ? 17.668 43.413 -54.647 1.00 23.83 401 GLY D C 1
ATOM 13135 O O . GLY D 1 404 ? 17.273 44.580 -54.563 1.00 20.94 401 GLY D O 1
ATOM 13136 N N . PRO D 1 405 ? 18.892 43.025 -54.260 1.00 23.40 402 PRO D N 1
ATOM 13137 C CA . PRO D 1 405 ? 19.830 43.946 -53.650 1.00 22.46 402 PRO D CA 1
ATOM 13138 C C . PRO D 1 405 ? 20.196 45.100 -54.560 1.00 21.10 402 PRO D C 1
ATOM 13139 O O . PRO D 1 405 ? 20.320 44.948 -55.781 1.00 21.40 402 PRO D O 1
ATOM 13143 N N . VAL D 1 406 ? 20.384 46.252 -53.947 1.00 20.14 403 VAL D N 1
ATOM 13144 C CA . VAL D 1 406 ? 20.814 47.428 -54.683 1.00 19.05 403 VAL D CA 1
ATOM 13145 C C . VAL D 1 406 ? 22.112 47.875 -54.052 1.00 19.56 403 VAL D C 1
ATOM 13146 O O . VAL D 1 406 ? 22.232 47.943 -52.812 1.00 20.63 403 VAL D O 1
ATOM 13150 N N . ARG D 1 407 ? 23.093 48.145 -54.896 1.00 18.36 404 ARG D N 1
ATOM 13151 C CA . ARG D 1 407 ? 24.364 48.677 -54.437 1.00 19.29 404 ARG D CA 1
ATOM 13152 C C . ARG D 1 407 ? 24.421 50.110 -54.925 1.00 18.51 404 ARG D C 1
ATOM 13153 O O . ARG D 1 407 ? 24.190 50.376 -56.100 1.00 18.45 404 ARG D O 1
ATOM 13161 N N . ILE D 1 408 ? 24.730 51.010 -54.009 1.00 17.07 405 ILE D N 1
ATOM 13162 C CA . ILE D 1 408 ? 24.800 52.443 -54.290 1.00 16.72 405 ILE D CA 1
ATOM 13163 C C . ILE D 1 408 ? 26.255 52.863 -54.088 1.00 17.43 405 ILE D C 1
ATOM 13164 O O . ILE D 1 408 ? 26.795 52.787 -52.986 1.00 18.22 405 ILE D O 1
ATOM 13169 N N . ARG D 1 409 ? 26.912 53.247 -55.171 1.00 17.39 406 ARG D N 1
ATOM 13170 C CA . ARG D 1 409 ? 28.301 53.636 -55.089 1.00 17.84 406 ARG D CA 1
ATOM 13171 C C . ARG D 1 409 ? 28.477 55.045 -54.515 1.00 17.98 406 ARG D C 1
ATOM 13172 O O . ARG D 1 409 ? 27.695 55.955 -54.806 1.00 17.79 406 ARG D O 1
ATOM 13180 N N . ASN D 1 410 ? 29.502 55.180 -53.674 1.00 17.61 407 ASN D N 1
ATOM 13181 C CA . ASN D 1 410 ? 29.979 56.477 -53.176 1.00 19.42 407 ASN D CA 1
ATOM 13182 C C . ASN D 1 410 ? 29.025 57.168 -52.222 1.00 20.32 407 ASN D C 1
ATOM 13183 O O . ASN D 1 410 ? 28.426 58.196 -52.558 1.00 20.17 407 ASN D O 1
ATOM 13188 N N . CYS D 1 411 ? 28.945 56.640 -51.002 1.00 20.42 408 CYS D N 1
ATOM 13189 C CA . CYS D 1 411 ? 28.027 57.152 -50.005 1.00 19.35 408 CYS D CA 1
ATOM 13190 C C . CYS D 1 411 ? 28.715 57.919 -48.866 1.00 20.26 408 CYS D C 1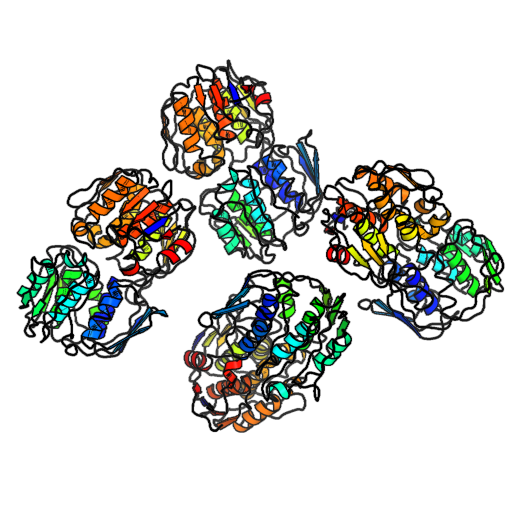
ATOM 13191 O O . CYS D 1 411 ? 28.092 58.232 -47.849 1.00 19.97 408 CYS D O 1
ATOM 13194 N N . ASP D 1 412 ? 29.988 58.251 -49.056 1.00 21.50 409 ASP D N 1
ATOM 13195 C CA . ASP D 1 412 ? 30.756 58.981 -48.037 1.00 24.56 409 ASP D CA 1
ATOM 13196 C C . ASP D 1 412 ? 30.177 60.343 -47.716 1.00 23.24 409 ASP D C 1
ATOM 13197 O O . ASP D 1 412 ? 30.392 60.841 -46.614 1.00 26.63 409 ASP D O 1
ATOM 13202 N N . ASN D 1 413 ? 29.474 60.972 -48.657 1.00 19.77 410 ASN D N 1
ATOM 13203 C CA . ASN D 1 413 ? 28.883 62.295 -48.354 1.00 20.00 410 ASN D CA 1
ATOM 13204 C C . ASN D 1 413 ? 27.517 62.297 -47.662 1.00 17.99 410 ASN D C 1
ATOM 13205 O O . ASN D 1 413 ? 26.998 63.373 -47.350 1.00 18.39 410 ASN D O 1
ATOM 13210 N N . VAL D 1 414 ? 26.951 61.128 -47.352 1.00 17.32 411 VAL D N 1
ATOM 13211 C CA . VAL D 1 414 ? 25.686 61.104 -46.666 1.00 16.91 411 VAL D CA 1
ATOM 13212 C C . VAL D 1 414 ? 25.856 61.855 -45.315 1.00 18.29 411 VAL D C 1
ATOM 13213 O O . VAL D 1 414 ? 24.944 62.504 -44.845 1.00 18.49 411 VAL D O 1
ATOM 13217 N N . LYS D 1 415 ? 27.045 61.785 -44.733 1.00 20.26 412 LYS D N 1
ATOM 13218 C CA . LYS D 1 415 ? 27.331 62.475 -43.460 1.00 21.65 412 LYS D CA 1
ATOM 13219 C C . LYS D 1 415 ? 27.289 64.012 -43.538 1.00 21.56 412 LYS D C 1
ATOM 13220 O O . LYS D 1 415 ? 27.363 64.675 -42.502 1.00 21.90 412 LYS D O 1
ATOM 13226 N N . THR D 1 416 ? 27.176 64.578 -44.741 1.00 19.95 413 THR D N 1
ATOM 13227 C CA . THR D 1 416 ? 27.071 66.032 -44.877 1.00 20.00 413 THR D CA 1
ATOM 13228 C C . THR D 1 416 ? 25.751 66.510 -44.299 1.00 20.52 413 THR D C 1
ATOM 13229 O O . THR D 1 416 ? 25.675 67.638 -43.796 1.00 21.66 413 THR D O 1
ATOM 13233 N N . SER D 1 417 ? 24.725 65.656 -44.356 1.00 18.30 414 SER D N 1
ATOM 13234 C CA . SER D 1 417 ? 23.399 66.008 -43.881 1.00 19.59 414 SER D CA 1
ATOM 13235 C C . SER D 1 417 ? 22.726 65.014 -42.958 1.00 18.73 414 SER D C 1
ATOM 13236 O O . SER D 1 417 ? 21.748 65.380 -42.291 1.00 17.73 414 SER D O 1
ATOM 13239 N N . PHE D 1 418 ? 23.224 63.775 -42.876 1.00 18.77 415 PHE D N 1
ATOM 13240 C CA . PHE D 1 418 ? 22.503 62.759 -42.114 1.00 18.02 415 PHE D CA 1
ATOM 13241 C C . PHE D 1 418 ? 23.508 61.738 -41.578 1.00 19.57 415 PHE D C 1
ATOM 13242 O O . PHE D 1 418 ? 23.574 60.610 -42.042 1.00 17.14 415 PHE D O 1
ATOM 13250 N N . PRO D 1 419 ? 24.287 62.137 -40.581 1.00 20.84 416 PRO D N 1
ATOM 13251 C CA . PRO D 1 419 ? 25.363 61.285 -40.053 1.00 22.03 416 PRO D CA 1
ATOM 13252 C C . PRO D 1 419 ? 24.928 59.899 -39.598 1.00 21.58 416 PRO D C 1
ATOM 13253 O O . PRO D 1 419 ? 25.664 58.930 -39.811 1.00 21.79 416 PRO D O 1
ATOM 13257 N N . ASN D 1 420 ? 23.733 59.804 -39.027 1.00 19.76 417 ASN D N 1
ATOM 13258 C CA . ASN D 1 420 ? 23.235 58.514 -38.519 1.00 20.11 417 ASN D CA 1
ATOM 13259 C C . ASN D 1 420 ? 22.185 57.846 -39.398 1.00 18.33 417 ASN D C 1
ATOM 13260 O O . ASN D 1 420 ? 21.349 57.094 -38.900 1.00 17.22 417 ASN D O 1
ATOM 13265 N N . PHE D 1 421 ? 22.228 58.109 -40.700 1.00 15.96 418 PHE D N 1
ATOM 13266 C CA . PHE D 1 421 ? 21.266 57.510 -41.614 1.00 16.15 418 PHE D CA 1
ATOM 13267 C C . PHE D 1 421 ? 21.180 56.000 -41.536 1.00 15.91 418 PHE D C 1
ATOM 13268 O O . PHE D 1 421 ? 20.079 55.418 -41.453 1.00 16.04 418 PHE D O 1
ATOM 13276 N N . VAL D 1 422 ? 22.325 55.333 -41.585 1.00 16.63 419 VAL D N 1
ATOM 13277 C CA . VAL D 1 422 ? 22.320 53.879 -41.599 1.00 16.32 419 VAL D CA 1
ATOM 13278 C C . VAL D 1 422 ? 21.684 53.333 -40.311 1.00 17.15 419 VAL D C 1
ATOM 13279 O O . VAL D 1 422 ? 20.828 52.433 -40.350 1.00 17.45 419 VAL D O 1
ATOM 13283 N N . GLU D 1 423 ? 22.094 53.891 -39.178 1.00 18.69 420 GLU D N 1
ATOM 13284 C CA . GLU D 1 423 ? 21.562 53.450 -37.895 1.00 21.08 420 GLU D CA 1
ATOM 13285 C C . GLU D 1 423 ? 20.042 53.588 -37.850 1.00 20.06 420 GLU D C 1
ATOM 13286 O O . GLU D 1 423 ? 19.334 52.651 -37.447 1.00 21.02 420 GLU D O 1
ATOM 13292 N N . LEU D 1 424 ? 19.531 54.760 -38.215 1.00 20.01 421 LEU D N 1
ATOM 13293 C CA . LEU D 1 424 ? 18.091 54.999 -38.155 1.00 19.77 421 LEU D CA 1
ATOM 13294 C C . LEU D 1 424 ? 17.320 54.164 -39.183 1.00 19.40 421 LEU D C 1
ATOM 13295 O O . LEU D 1 424 ? 16.232 53.656 -38.900 1.00 20.09 421 LEU D O 1
ATOM 13300 N N . ALA D 1 425 ? 17.883 54.013 -40.369 1.00 17.60 422 ALA D N 1
ATOM 13301 C CA . ALA D 1 425 ? 17.262 53.186 -41.407 1.00 17.13 422 ALA D CA 1
ATOM 13302 C C . ALA D 1 425 ? 17.027 51.772 -40.896 1.00 18.25 422 ALA D C 1
ATOM 13303 O O . ALA D 1 425 ? 15.929 51.220 -41.004 1.00 19.05 422 ALA D O 1
ATOM 13305 N N . ASN D 1 426 ? 18.077 51.149 -40.389 1.00 18.51 423 ASN D N 1
ATOM 13306 C CA . ASN D 1 426 ? 17.970 49.801 -39.878 1.00 20.30 423 ASN D CA 1
ATOM 13307 C C . ASN D 1 426 ? 17.036 49.705 -38.678 1.00 20.66 423 ASN D C 1
ATOM 13308 O O . ASN D 1 426 ? 16.304 48.714 -38.546 1.00 22.49 423 ASN D O 1
ATOM 13313 N N . GLU D 1 427 ? 17.016 50.739 -37.850 1.00 21.61 424 GLU D N 1
ATOM 13314 C CA . GLU D 1 427 ? 16.125 50.733 -36.682 1.00 23.92 424 GLU D CA 1
ATOM 13315 C C . GLU D 1 427 ? 14.652 50.590 -37.112 1.00 24.48 424 GLU D C 1
ATOM 13316 O O . GLU D 1 427 ? 13.881 49.882 -36.441 1.00 26.78 424 GLU D O 1
ATOM 13322 N N . VAL D 1 428 ? 14.274 51.237 -38.213 1.00 23.06 425 VAL D N 1
ATOM 13323 C CA . VAL D 1 428 ? 12.880 51.205 -38.706 1.00 24.29 425 VAL D CA 1
ATOM 13324 C C . VAL D 1 428 ? 12.601 50.102 -39.738 1.00 23.91 425 VAL D C 1
ATOM 13325 O O . VAL D 1 428 ? 11.506 50.042 -40.266 1.00 26.66 425 VAL D O 1
ATOM 13329 N N . GLY D 1 429 ? 13.578 49.265 -40.041 1.00 22.26 426 GLY D N 1
ATOM 13330 C CA . GLY D 1 429 ? 13.376 48.139 -40.942 1.00 21.71 426 GLY D CA 1
ATOM 13331 C C . GLY D 1 429 ? 13.805 48.310 -42.380 1.00 21.95 426 GLY D C 1
ATOM 13332 O O . GLY D 1 429 ? 13.415 47.503 -43.213 1.00 22.53 426 GLY D O 1
ATOM 13333 N N . MET D 1 430 ? 14.508 49.413 -42.685 1.00 20.56 427 MET D N 1
ATOM 13334 C CA A MET D 1 430 ? 15.105 49.636 -44.016 0.50 21.70 427 MET D CA 1
ATOM 13335 C CA B MET D 1 430 ? 15.068 49.663 -44.016 0.50 21.40 427 MET D CA 1
ATOM 13336 C C . MET D 1 430 ? 16.503 49.098 -43.978 1.00 22.72 427 MET D C 1
ATOM 13337 O O . MET D 1 430 ? 17.389 49.688 -43.316 1.00 25.40 427 MET D O 1
ATOM 13346 N N . ASN D 1 431 ? 16.733 48.011 -44.712 1.00 19.05 428 ASN D N 1
ATOM 13347 C CA . ASN D 1 431 ? 18.001 47.304 -44.699 1.00 18.82 428 ASN D CA 1
ATOM 13348 C C . ASN D 1 431 ? 19.072 48.007 -45.519 1.00 17.56 428 ASN D C 1
ATOM 13349 O O . ASN D 1 431 ? 18.980 48.066 -46.750 1.00 17.87 428 ASN D O 1
ATOM 13354 N N . VAL D 1 432 ? 20.066 48.545 -44.821 1.00 16.68 429 VAL D N 1
ATOM 13355 C CA . VAL D 1 432 ? 21.165 49.251 -45.466 1.00 17.20 429 VAL D CA 1
ATOM 13356 C C . VAL D 1 432 ? 22.449 48.955 -44.719 1.00 17.23 429 VAL D C 1
ATOM 13357 O O . VAL D 1 432 ? 22.477 48.982 -43.502 1.00 17.03 429 VAL D O 1
ATOM 13361 N N . LYS D 1 433 ? 23.516 48.667 -45.456 1.00 17.77 430 LYS D N 1
ATOM 13362 C CA . LYS D 1 433 ? 24.803 48.395 -44.850 1.00 19.05 430 LYS D CA 1
ATOM 13363 C C . LYS D 1 433 ? 25.863 49.193 -45.578 1.00 19.28 430 LYS D C 1
ATOM 13364 O O . LYS D 1 433 ? 25.861 49.232 -46.796 1.00 18.30 430 LYS D O 1
ATOM 13370 N N . GLY D 1 434 ? 26.778 49.790 -44.829 1.00 17.98 431 GLY D N 1
ATOM 13371 C CA . GLY D 1 434 ? 27.938 50.474 -45.426 1.00 18.79 431 GLY D CA 1
ATOM 13372 C C . GLY D 1 434 ? 29.005 49.410 -45.690 1.00 19.39 431 GLY D C 1
ATOM 13373 O O . GLY D 1 434 ? 29.299 48.589 -44.813 1.00 20.36 431 GLY D O 1
ATOM 13374 N N . VAL D 1 435 ? 29.553 49.393 -46.902 1.00 18.24 432 VAL D N 1
ATOM 13375 C CA . VAL D 1 435 ? 30.610 48.434 -47.270 1.00 19.66 432 VAL D CA 1
ATOM 13376 C C . VAL D 1 435 ? 31.745 49.158 -47.973 1.00 20.95 432 VAL D C 1
ATOM 13377 O O . VAL D 1 435 ? 31.575 50.270 -48.483 1.00 19.81 432 VAL D O 1
ATOM 13381 N N . ARG D 1 436 ? 32.913 48.541 -48.033 1.00 21.77 433 ARG D N 1
ATOM 13382 C CA . ARG D 1 436 ? 34.018 49.210 -48.716 1.00 23.64 433 ARG D CA 1
ATOM 13383 C C . ARG D 1 436 ? 33.697 49.330 -50.193 1.00 24.62 433 ARG D C 1
ATOM 13384 O O . ARG D 1 436 ? 33.205 48.384 -50.812 1.00 23.13 433 ARG D O 1
ATOM 13392 N N . GLY D 1 437 ? 34.058 50.472 -50.775 1.00 25.51 434 GLY D N 1
ATOM 13393 C CA . GLY D 1 437 ? 33.776 50.735 -52.170 1.00 26.77 434 GLY D CA 1
ATOM 13394 C C . GLY D 1 437 ? 35.035 50.973 -52.967 1.00 30.11 434 GLY D C 1
ATOM 13395 O O . GLY D 1 437 ? 36.107 51.182 -52.404 1.00 31.38 434 GLY D O 1
ATOM 13396 N N . ARG D 1 438 ? 34.880 50.964 -54.278 1.00 33.70 435 ARG D N 1
ATOM 13397 C CA . ARG D 1 438 ? 36.002 51.140 -55.203 1.00 38.88 435 ARG D CA 1
ATOM 13398 C C . ARG D 1 438 ? 36.521 52.573 -55.158 1.00 41.01 435 ARG D C 1
ATOM 13399 O O . ARG D 1 438 ? 37.715 52.829 -55.365 1.00 43.93 435 ARG D O 1
ATOM 13407 N N . GLY D 1 439 ? 35.625 53.513 -54.880 1.00 41.42 436 GLY D N 1
ATOM 13408 C CA . GLY D 1 439 ? 35.996 54.917 -54.811 1.00 43.72 436 GLY D CA 1
ATOM 13409 C C . GLY D 1 439 ? 36.403 55.531 -56.139 1.00 45.80 436 GLY D C 1
ATOM 13410 O O . GLY D 1 439 ? 37.155 56.509 -56.158 1.00 47.80 436 GLY D O 1
ATOM 13411 N N . GLY D 1 440 ? 35.942 54.953 -57.249 1.00 47.24 437 GLY D N 1
ATOM 13412 C CA . GLY D 1 440 ? 36.234 55.498 -58.580 1.00 49.53 437 GLY D CA 1
ATOM 13413 C C . GLY D 1 440 ? 37.393 54.902 -59.371 1.00 52.12 437 GLY D C 1
ATOM 13414 O O . GLY D 1 440 ? 37.515 55.161 -60.573 1.00 53.43 437 GLY D O 1
ATOM 13415 N N . PHE D 1 441 ? 38.244 54.102 -58.733 1.00 53.90 438 PHE D N 1
ATOM 13416 C CA . PHE D 1 441 ? 39.387 53.522 -59.446 1.00 56.39 438 PHE D CA 1
ATOM 13417 C C . PHE D 1 441 ? 39.892 52.245 -58.789 1.00 57.39 438 PHE D C 1
ATOM 13418 O O . PHE D 1 441 ? 40.515 51.407 -59.445 1.00 58.52 438 PHE D O 1
#

Solvent-accessible surface area: 61113 Å² total; per-residue (Å²): 80,52,1,5,44,2,101,40,11,167,19,0,74,38,94,6,81,13,26,8,3,21,8,4,0,1,6,0,0,1,2,0,0,0,0,29,18,70,0,60,0,52,27,2,2,19,2,47,5,0,44,17,0,2,60,4,0,47,86,0,0,0,14,16,103,56,47,99,146,105,70,29,0,27,0,5,1,4,6,22,104,3,3,14,52,18,57,133,48,2,90,0,21,8,3,4,15,0,0,8,1,0,0,0,0,1,0,4,2,75,23,64,4,52,0,28,14,50,83,11,0,50,167,14,10,0,20,26,0,17,34,0,0,72,117,0,36,8,81,16,73,36,125,52,44,35,3,74,1,76,0,59,4,23,56,114,0,17,22,23,135,32,76,7,34,23,36,11,11,30,0,0,0,0,0,0,4,0,0,3,33,2,53,46,115,0,2,1,25,41,85,40,79,4,24,30,1,2,18,64,0,0,120,12,0,108,8,110,35,131,164,76,199,141,12,41,6,2,57,24,72,29,120,1,69,26,52,85,3,42,14,9,6,2,2,2,0,0,0,1,0,0,0,0,0,0,6,0,72,69,5,40,4,115,0,18,84,0,9,6,3,79,23,6,36,0,0,6,54,0,0,100,89,3,42,14,57,5,91,62,63,126,130,52,120,120,24,88,2,3,15,0,21,0,23,0,112,65,19,218,15,114,10,10,105,5,41,75,92,23,9,13,29,0,20,19,3,1,1,2,2,2,0,0,0,0,32,5,152,26,106,1,18,0,65,63,0,29,38,2,72,47,36,25,28,41,3,0,50,4,1,15,41,1,0,99,105,0,53,6,72,7,100,51,22,68,25,0,0,36,0,76,18,40,80,2,65,25,33,86,2,43,0,91,78,1,2,3,0,0,0,0,0,1,0,0,0,4,61,1,137,15,76,0,58,0,41,53,2,58,37,6,115,4,0,0,68,53,1,41,121,12,0,70,110,3,24,0,50,5,145,44,44,204,16,249,43,66,0,4,0,0,6,40,13,125,18,0,73,38,55,10,72,11,24,7,4,21,7,6,0,0,6,0,0,1,1,0,0,0,0,90,43,100,0,60,0,50,25,1,2,19,2,36,5,0,45,17,0,3,61,4,0,76,94,0,32,10,53,16,105,56,50,97,84,84,65,23,0,26,0,75,21,47,8,20,120,25,11,120,61,18,100,129,46,2,90,0,22,8,3,4,14,0,0,8,1,0,0,0,0,0,0,4,2,101,24,72,4,50,0,27,12,54,94,24,0,67,203,12,32,0,110,28,0,19,54,0,0,72,115,0,36,7,119,16,70,44,76,72,57,37,1,49,1,76,0,66,20,38,76,172,0,71,23,21,144,35,106,7,92,51,35,11,11,32,0,3,1,0,0,0,3,0,0,3,36,2,182,44,102,0,4,2,19,41,86,38,82,4,23,30,1,2,18,50,2,0,117,13,0,99,10,111,33,121,155,85,218,119,12,46,6,2,59,25,70,31,126,0,112,26,53,84,4,39,15,9,6,3,2,1,1,0,0,2,0,0,0,0,0,0,6,0,74,71,5,42,4,90,0,13,175,0,8,1,3,79,24,7,29,0,0,5,51,0,0,94,89,2,41,14,50,1,91,37,64,128,123,67,109,101,35,79,5,13,13,1,22,0,25,0,119,64,18,208,14,125,17,17,104,4,41,82,89,20,11,11,28,0,20,21,3,0,2,1,1,3,0,0,0,0,31,5,143,29,114,1,31,0,104,93,0,54,41,2,71,52,39,30,28,41,4,0,49,3,2,12,41,1,1,100,99,0,51,5,70,6,90,56,25,111,27,0,0,38,0,80,18,41,80,2,64,25,30,58,1,44,0,91,81,1,2,4,0,1,0,0,0,1,0,0,0,4,59,1,137,15,19,0,2,0,10,51,1,63,35,4,114,3,1,0,69,50,1,41,54,12,0,68,81,3,25,0,36,2,64,41,10,122,4,130,20,76,264,180,26,52,0,4,47,2,100,48,16,184,20,1,76,34,93,7,59,11,26,8,4,19,7,3,0,1,7,0,0,0,1,0,0,0,0,82,41,89,0,67,0,53,24,2,2,18,2,42,6,0,46,16,0,3,58,4,0,73,87,0,39,10,52,13,108,54,49,103,144,108,68,25,0,27,0,74,22,47,5,24,125,24,9,122,56,17,100,124,49,2,92,0,23,9,2,5,14,0,0,8,0,0,0,0,0,0,0,4,2,101,28,72,4,52,0,30,10,52,77,10,0,70,172,14,33,0,112,34,0,17,58,0,0,71,116,1,34,7,118,16,75,33,123,63,62,40,3,70,1,76,0,78,20,42,75,128,0,54,20,24,83,40,112,5,91,47,37,12,12,32,0,0,0,0,0,0,4,0,0,3,34,2,106,43,64,0,8,0,33,10,75,39,82,5,25,31,1,2,16,65,0,0,123,25,0,45,10,96,34,57,129,65,183,98,14,1,14,0,19,21,76,29,112,0,84,17,30,86,4,49,15,10,7,3,2,2,1,0,0,2,0,0,0,0,0,0,7,0,71,69,6,51,4,99,0,18,150,0,8,4,2,79,21,6,36,0,0,6,52,0,0,98,83,2,41,16,53,9,82,28,51,136,140,44,100,116,68,22,3,15,12,1,25,0,16,0,99,74,17,200,8,121,16,15,104,10,40,84,93,23,9,14,28,0,21,19,3,0,1,2,1,3,0,0,0,0,33,5,130,31,116,2,12,0,135,96,1,54,44,2,73,49,37,25,28,41,4,2,49,3,1,12,38,1,0,84,106,0,51,7,58,0,107,54,30,116,42,0,0,42,0,103,17,42,79,1,65,26,29,58,2,26,0,89,79,1,2,3,0,0,0,0,0,0,0,0,0,3,57,2,139,14,75,0,49,0,44,23,2,56,30,6,110,4,1,0,68,53,0,45,120,14,0,68,106,0,25,0,54,6,128,38,32,203,17,164,64,154,29,58,1,4,50,2,93,55,15,50,3,1,33,36,93,6,51,10,25,8,4,19,7,4,0,1,7,0,0,1,2,0,0,0,0,83,42,104,0,62,0,49,25,1,2,19,1,42,6,0,44,18,0,3,55,3,0,74,101,1,42,11,52,14,113,54,51,100,143,107,69,28,0,26,0,75,23,47,11,25,122,25,7,124,54,18,106,140,50,2,94,1,22,8,2,4,13,0,0,8,1,0,0,0,0,0,0,4,3,100,27,71,3,52,0,31,10,51,80,7,0,72,158,11,34,0,115,33,0,16,56,0,0,70,118,0,35,7,114,18,73,34,123,67,54,41,3,72,1,77,0,70,19,34,85,172,0,57,23,24,120,34,108,3,98,48,36,12,12,31,0,1,1,0,0,0,5,0,0,3,33,2,145,47,93,0,19,0,15,10,69,37,87,5,25,31,2,3,14,76,9,0,120,17,0,112,12,96,30,75,133,101,173,97,21,0,14,0,47,22,76,32,90,0,93,25,50,90,12,41,15,9,6,2,2,1,0,0,0,2,0,0,0,0,0,0,6,0,47,10,1,35,5,106,0,19,142,0,8,8,3,81,21,6,40,0,0,4,52,0,0,97,88,1,33,16,53,5,92,55,61,136,125,53,109,179,64,94,13,4,12,1,24,0,24,0,80,60,18,105,14,113,18,17,107,10,37,83,99,24,9,19,28,0,21,19,3,0,2,2,2,2,0,0,0,0,29,6,96,27,100,2,16,0,130,93,0,54,45,2,72,52,38,24,27,41,4,2,48,2,1,10,39,1,0,97,110,0,52,6,64,4,87,57,38,111,37,0,0,27,0,74,16,28,54,2,60,25,31,62,2,35,0,88,73,1,3,4,0,1,0,0,0,1,0,0,0,4,59,2,137,14,76,0,53,0,84,29,1,51,34,5,110,4,0,0,67,51,1,44,123,15,0,68,108,0,8,0,44,8,138,34,37,193,18,126,31,74,231

Secondary structure (DSSP, 8-state):
-EEEEE---S--EEEEEPPBPHHHHHHHHHHHHHSBSEEEEES---SHHHHHHHHHHHHTT-EEEEEGGGTEEEEE---TT-----SS-EE-TT-HHHHHHHHHHHTTSSSEEEEE--TTGGGS--HHHHHHHHHTT-EEEEETTEEEEEEE--TT-B--EEE-SS--HHHHHHHHHHHTTSBSEEEEE-SS----HHHHHHHHTT---EE-SS-EEEETT---B---EEPPB-HHHHHHHHHHHHHSTT-EEEEEEEE--GGG-HHHHHHHHHT-EEEEEEEEEETTEEEEEEEEE----B--EE-GGGHHHHGGGHHHHHHHHHTSBSEEEE-S-GGGGGSSS-HHHHHHHHHHHTT-EEEEETTEEEEE------EEEE-TT-HHHHHHHHHHHHH-SS-EEEE--GGGGGT-TTHHHHHHHHT--EEEEE--/-EEEEE---S--EEEE---B-HHHHHHHHHHHHTSBSEEEEES---SHHHHHHHHHHHHTT-EEEEEGGGTEEEEE---TT-----SS-EE-TT-HHHHHHHHHHHHTSSSEEEEE--TTGGGS--HHHHHHHHHTT-EEEESSSSS-EEEE--TT-B--EEE-SS--HHHHHHHHHHHTTSBSEEEEE-SS----HHHHHHHHTT---EE-SS-EEEETT---B---EEPPB-HHHHHHHHHHHHHSTT-EEEEEEEE--GGG-HHHHHHHHHT-EEEEEEEEEETTEEEEEEEEE----B--EE-GGGHHHHGGGHHHHHHHHHTSBSEEEE-S-GGGGGSSS-HHHHHHHHHHHTT-EEEEETTEEEEE------EEEE-TT-HHHHHHHHHHHHHSSS-EEEE--GGGGGT-TTHHHHHHHTT--EEEEE-----/--EEEEE---S--EEEE-PPBPHHHHHHHHHHHHTSBSEEEEES---SHHHHHHHHHHHHTT-EEEEEGGGTEEEEE---TT-----SS-EE-TT-HHHHHHHHHHHTTSSSEEEEE--TTGGGS--HHHHHHHHHTT--EEEETTEEEEEEE--TT-B--EEE-SS--HHHHHHHHHHHTTSBSEEEEE-SS----HHHHHHHHTT---EEETTEEEEETT---B---EEPPBPHHHHHHHHHHHHHSTT-EEEEEEEE--GGG-HHHHHHHHHT-EEEEEEEE-TTSS-EEEEEEE----B--BPPGGGHHHHGGGHHHHHHHHHTSBSEEEE-S-GGGGGSSS-HHHHHHHHHHHTT-EEEEETTEEEEE---PPPEEEE-TT-HHHHHHHHHHHHHSSS-EEEE--GGGGGT-TTHHHHHHHTT--EEEEE---/--EEEEEE--S--EEEE---B-HHHHHHHHHHHHTSBSEEEEES---SHHHHHHHHHHHHTT-EEEEEGGGTEEEEE---TT-----SS-EE-TT-HHHHHHHHHHHHTSSSEEEEE--TTGGGS--HHHHHHHHHTT-EEEEETTEEEEEEE--TT-B--EEE-SS--HHHHHHHHHHHHHSBSEEEEE-SS----HHHHHHHHTT---EEETTEEEEETT---B---EEPPBPHHHHHHHHHHHHHSTT-EEEEEEEE--GGG-HHHHHHHHHT-EEEEEEEE-TTSS-EEEEEEE----B--B--GGGSTTTGGGHHHHHHHHHTSBSEEEE-S-GGGGGSSS-HHHHHHHHHHHTT-EEEEETTEEEEE---PPPEEEE-TT-HHHHHHHHHHHHHSSS-EEEE--GGGGGT-TTHHHHHHHTT-EEEEEE--TT-

InterPro domains:
  IPR001986 Enolpyruvate transferase domain [PF00275] (8-420)
  IPR006264 3-phosphoshikimate 1-carboxyvinyltransferase [MF_00210] (9-428)
  IPR006264 3-phosphoshikimate 1-carboxyvinyltransferase [PIRSF000505] (6-430)
  IPR006264 3-phosphoshikimate 1-carboxyvinyltransferase [TIGR01356] (13-427)
  IPR006264 3-phosphoshikimate 1-carboxyvinyltransferase [cd01556] (11-425)
  IPR013792 RNA 3'-terminal phosphate cyclase/enolpyruvate transferase, alpha/beta [SSF55205] (6-427)
  IPR023193 3-phosphoshikimate 1-carboxyvinyltransferase, conserved site [PS00104] (89-103)
  IPR023193 3-phosphoshikimate 1-carboxyvinyltransferase, conserved site [PS00885] (340-358)
  IPR036968 Enolpyruvate transferase domain superfamily [G3DSA:3.65.10.10] (12-420)
  IPR036968 Enolpyruvate transferase domain superfamily [G3DSA:3.65.10.10] (21-230)